Protein 2K50 (pdb70)

Secondary structure (DSSP, 8-state):
---TT----TTTPPTT-EEEEEEEEEEE-PPEE---TTSS--EEEEEEEEETTEEEEEEEETTGGGGGGT--TTSEEEEEEEEE---SSSS-EEEE-TT--EEEESS---

Organism: Methanothermobacter thermautotrophicus (strain ATCC 29096 / DSM 1053 / JCM 10044 / NBRC 100330 / Delta H) (NCBI:txid187420)

Sequence (110 aa):
MKPEHRMDTISKLEEGAETPVTGRVMKISSPRTFTTRKGREGKLANVIIADDTGELRAVFWTENIKLLKKFREGDVIRIKDVNIRGGFGGRKEAHLMPRSTVEVLDPLEHMKPEHRMDTISKLEEGAETPVTGRVMKISSPRTFTTRKGREGKLANVIIADDTGELRAVFWTENIKLLKKFREGDVIRIKDVNIRGGFGGRKEAHLMPRSTVEVLDPLEHMKPEHRMDTISKLEEGAETPVTGRVMKISSPRTFTTRKGREGKLANVIIADDTGELRAVFWTENIKLLKKFREGDVIRIKDVNIRGGFGGRKEAHLMPRSTVEVLDPLEHMKPEHRMDTISKLEEGAETPVTGRVMKISSPRTFTTRKGREGKLANVIIADDTGELRAVFWTENIKLLKKFREGDVIRIKDVNIRGGFGGRKEAHLMPRSTVEVLDPLEHMKPEHRMDTISKLEEGAETPVTGRVMKISSPRTFTTRKGREGKLANVIIADDTGELRAVFWTENIKLLKKFREGDVIRIKDVNIRGGFGGRKEAHLMPRSTVEVLDPLEHMKPEHRMDTISKLEEGAETPVTGRVMKISSPRTFTTRKGREGKLANVIIADDTGELRAVFWTENIKLLKKFREGDVIRIKDVNIRGGFGGRKEAHLMPRSTVEVLDPLEHMKPEHRMDTISKLEEGAETPVTGRVMKISSPRTFTTRKGREGKLANVIIADDTGELRAVFWTENIKLLKKFREGDVIRIKDVNIRGGFGGRKEAHLMPRSTVEVLDPLEHMKPEHRMDTISKLEEGAETPVTGRVMKISSPRTFTTRKGREGKLANVIIADDTGELRAVFWTENIKLLKKFREGDVIRIKDVNIRGGFGGRKEAHLMPRSTVEVLDPLEHMKPEHRMDTISKLEEGAETPVTGRVMKISSPRTFTTRKGREGKLANVIIADDTGELRAVFWTENIKLLKKFREGDVIRIKDVNIRGGFGGRKEAHLMPRSTVEVLDPLEHMKPEHRMDTISKLEEGAETPVTGRVMKISSPRTFTTRKGREGKLANVIIADDTGELRAVFWTENIKLLKKFREGDVIRIKDVNIRGGFGGRKEAHLMPRSTVEVLDPLEHMKPEHRMDTISKLEEGAETPVTGRVMKISSPRTFTTRKGREGKLANVIIADDTGELRAVFWTENIKLLKKFREGDVIRIKDVNIRGGFGGRKEAHLMPRSTVEVLDPLEHMKPEHRMDTISKLEEGAETPVTGRVMKISSPRTFTTRKGREGKLANVIIADDTGELRAVFWTENIKLLKKFREGDVIRIKDVNIRGGFGGRKEAHLMPRSTVEVLDPLEHMKPEHRMDTISKLEEGAETPVTGRVMKISSPRTFTTRKGREGKLANVIIADDTGELRAVFWTENIKLLKKFREGDVIRIKDVNIRGGFGGRKEAHLMPRSTVEVLDPLEHMKPEHRMDTISKLEEGAETPVTGRVMKISSPRTFTTRKGREGKLANVIIADDTGELRAVFWTENIKLLKKFREGDVIRIKDVNIRGGFGGRKEAHLMPRSTVEVLDPLEHMKPEHRMDTISKLEEGAETPVTGRVMKISSPRTFTTRKGREGKLANVIIADDTGELRAVFWTENIKLLKKFREGDVIRIKDVNIRGGFGGRKEAHLMPRSTVEVLDPLEHMKPEHRMDTISKLEEGAETPVTGRVMKISSPRTFTTRKGREGKLANVIIADDTGELRAVFWTENIKLLKKFREGDVIRIKDVNIRGGFGGRKEAHLMPRSTVEVLDPLEHMKPEHRMDTISKLEEGAETPVTGRVMKISSPRTFTTRKGREGKLANVIIADDTGELRAVFWTENIKLLKKFREGDVIRIKDVNIRGGFGGRKEAHLMPRSTVEVLDPLEHMKPEHRMDTISKLEEGAETPVTGRVMKISSPRTFTTRKGREGKLANVIIADDTGELRAVFWTENIKLLKKFREGDVIRIKDVNIRGGFGGRKEAHLMPRSTVEVLDPLEHMKPEHRMDTISKLEEGAETPVTGRVMKISSPRTFTTRKGREGKLANVIIADDTGELRAVFWTENIKLLKKFREGDVIRIKDVNIRGGFGGRKEAHLMPRSTVEVLDPLEHMKPEHRMDTISKLEEGAETPVTGRVMKISSPRTFTTRKGREGKLANVIIADDTGELRAVFWTENIKLLKKFREGDVIRIKDVNIRGGFGGRKEAHLMPRSTVEVLDPLEH

Foldseek 3Di:
DPPDDQPDEPLRDDAPDKWKYWFWFAAWFDKAWDDDDPPDGKIKTWTWGADPNGIATEIQIPLQVVQCVPDDRTFIKIWGTWHWRQPPPPHTYTYHDNPTHMDGDPVDDD

Solvent-accessible surface area: 7639 Å² total; per-residue (Å²): 247,82,96,180,185,120,138,19,59,10,69,126,8,92,130,75,11,126,14,58,5,52,4,145,4,91,100,50,55,97,45,171,86,68,145,34,237,170,74,133,115,0,48,36,0,38,0,34,0,31,55,150,56,26,49,1,114,0,5,0,80,38,53,0,34,119,15,37,177,117,10,175,89,60,31,20,0,78,0,114,43,0,36,0,131,31,65,144,78,61,141,38,36,0,30,8,46,91,205,3,85,9,60,58,16,95,106,106,98,206

B-factor: mean 39.1, std 17.91, range [0.01, 75.53]

Structure (mmCIF, N/CA/C/O backbone):
data_2K50
#
_entry.id   2K50
#
loop_
_atom_site.group_PDB
_atom_site.id
_atom_site.type_symbol
_atom_site.label_atom_id
_atom_site.label_alt_id
_atom_site.label_comp_id
_atom_site.label_asym_id
_atom_site.label_entity_id
_atom_site.label_seq_id
_atom_site.pdbx_PDB_ins_code
_atom_site.Cartn_x
_atom_site.Cartn_y
_atom_site.Cartn_z
_atom_site.occupancy
_atom_site.B_iso_or_equiv
_atom_site.auth_seq_id
_atom_site.auth_comp_id
_atom_site.auth_asym_id
_atom_site.auth_atom_id
_atom_site.pdbx_PDB_model_num
ATOM 1 N N . MET A 1 1 ? 11.038 -12.164 18.399 1.00 2.22 1 MET A N 1
ATOM 2 C CA . MET A 1 1 ? 10.100 -11.199 17.755 1.00 20.30 1 MET A CA 1
ATOM 3 C C . MET A 1 1 ? 9.680 -10.086 18.729 1.00 4.14 1 MET A C 1
ATOM 4 O O . MET A 1 1 ? 9.543 -10.320 19.930 1.00 74.04 1 MET A O 1
ATOM 20 N N . LYS A 1 2 ? 9.488 -8.873 18.214 1.00 14.13 2 LYS A N 1
ATOM 21 C CA . LYS A 1 2 ? 8.925 -7.781 19.020 1.00 61.53 2 LYS A CA 1
ATOM 22 C C . LYS A 1 2 ? 7.393 -7.939 19.153 1.00 73.44 2 LYS A C 1
ATOM 23 O O . LYS A 1 2 ? 6.733 -8.420 18.231 1.00 41.13 2 LYS A O 1
ATOM 42 N N . PRO A 1 3 ? 6.814 -7.545 20.311 1.00 42.54 3 PRO A N 1
ATOM 43 C CA . PRO A 1 3 ? 5.387 -7.792 20.636 1.00 23.42 3 PRO A CA 1
ATOM 44 C C . PRO A 1 3 ? 4.388 -7.327 19.556 1.00 72.34 3 PRO A C 1
ATOM 45 O O . PRO A 1 3 ? 4.539 -6.259 18.962 1.00 44.04 3 PRO A O 1
ATOM 56 N N . GLU A 1 4 ? 3.340 -8.133 19.347 1.00 72.33 4 GLU A N 1
ATOM 57 C CA . GLU A 1 4 ? 2.289 -7.843 18.354 1.00 24.21 4 GLU A CA 1
ATOM 58 C C . GLU A 1 4 ? 1.607 -6.490 18.614 1.00 1.13 4 GLU A C 1
ATOM 59 O O . GLU A 1 4 ? 1.183 -5.805 17.682 1.00 32.22 4 GLU A O 1
ATOM 71 N N . HIS A 1 5 ? 1.498 -6.114 19.887 1.00 63.11 5 HIS A N 1
ATOM 72 C CA . HIS A 1 5 ? 0.846 -4.854 20.274 1.00 43.42 5 HIS A CA 1
ATOM 73 C C . HIS A 1 5 ? 1.685 -3.619 19.898 1.00 61.43 5 HIS A C 1
ATOM 74 O O . HIS A 1 5 ? 1.243 -2.483 20.086 1.00 11.01 5 HIS A O 1
ATOM 89 N N . ARG A 1 6 ? 2.895 -3.833 19.390 1.00 2.11 6 ARG A N 1
ATOM 90 C CA . ARG A 1 6 ? 3.754 -2.724 18.967 1.00 44.12 6 ARG A CA 1
ATOM 91 C C . ARG A 1 6 ? 3.492 -2.336 17.503 1.00 52.52 6 ARG A C 1
ATOM 92 O O . ARG A 1 6 ? 3.701 -3.132 16.589 1.00 74.22 6 ARG A O 1
ATOM 113 N N . MET A 1 7 ? 3.031 -1.106 17.292 1.00 35.30 7 MET A N 1
ATOM 114 C CA . MET A 1 7 ? 2.780 -0.590 15.940 1.00 42.33 7 MET A CA 1
ATOM 115 C C . MET A 1 7 ? 3.786 0.517 15.578 1.00 20.44 7 MET A C 1
ATOM 116 O O . MET A 1 7 ? 3.683 1.655 16.046 1.00 0.33 7 MET A O 1
ATOM 130 N N . ASP A 1 8 ? 4.778 0.161 14.765 1.00 20.01 8 ASP A N 1
ATOM 131 C CA . ASP A 1 8 ? 5.832 1.095 14.356 1.00 11.13 8 ASP A CA 1
ATOM 132 C C . ASP A 1 8 ? 5.354 2.078 13.273 1.00 55.11 8 ASP A C 1
ATOM 133 O O . ASP A 1 8 ? 4.461 1.774 12.482 1.00 31.24 8 ASP A O 1
ATOM 142 N N . THR A 1 9 ? 5.959 3.264 13.254 1.00 71.22 9 THR A N 1
ATOM 143 C CA . THR A 1 9 ? 5.654 4.287 12.242 1.00 41.31 9 THR A CA 1
ATOM 144 C C . THR A 1 9 ? 6.540 4.110 11.002 1.00 3.22 9 THR A C 1
ATOM 145 O O . THR A 1 9 ? 7.479 3.315 11.018 1.00 74.40 9 THR A O 1
ATOM 156 N N . ILE A 1 10 ? 6.262 4.869 9.936 1.00 61.24 10 ILE A N 1
ATOM 157 C CA . ILE A 1 10 ? 7.000 4.729 8.668 1.00 73.30 10 ILE A CA 1
ATOM 158 C C . ILE A 1 10 ? 8.529 4.806 8.863 1.00 61.42 10 ILE A C 1
ATOM 159 O O . ILE A 1 10 ? 9.282 4.022 8.272 1.00 61.44 10 ILE A O 1
ATOM 175 N N . SER A 1 11 ? 8.988 5.731 9.705 1.00 43.13 11 SER A N 1
ATOM 176 C CA . SER A 1 11 ? 10.427 5.850 10.005 1.00 40.23 11 SER A CA 1
ATOM 177 C C . SER A 1 11 ? 10.940 4.652 10.822 1.00 21.23 11 SER A C 1
ATOM 178 O O . SER A 1 11 ? 12.114 4.289 10.744 1.00 61.52 11 SER A O 1
ATOM 186 N N . LYS A 1 12 ? 10.054 4.033 11.599 1.00 61.44 12 LYS A N 1
ATOM 187 C CA . LYS A 1 12 ? 10.433 2.915 12.478 1.00 65.21 12 LYS A CA 1
ATOM 188 C C . LYS A 1 12 ? 10.171 1.541 11.830 1.00 25.13 12 LYS A C 1
ATOM 189 O O . LYS A 1 12 ? 10.585 0.513 12.367 1.00 51.21 12 LYS A O 1
ATOM 208 N N . LEU A 1 13 ? 9.479 1.524 10.686 1.00 11.14 13 LEU A N 1
ATOM 209 C CA . LEU A 1 13 ? 9.180 0.269 9.975 1.00 52.31 13 LEU A CA 1
ATOM 210 C C . LEU A 1 13 ? 10.450 -0.550 9.691 1.00 54.22 13 LEU A C 1
ATOM 211 O O . LEU A 1 13 ? 11.395 -0.066 9.066 1.00 23.42 13 LEU A O 1
ATOM 227 N N . GLU A 1 14 ? 10.451 -1.792 10.157 1.00 21.41 14 GLU A N 1
ATOM 228 C CA . GLU A 1 14 ? 11.593 -2.696 10.003 1.00 22.12 14 GLU A CA 1
ATOM 229 C C . GLU A 1 14 ? 11.503 -3.496 8.691 1.00 62.21 14 GLU A C 1
ATOM 230 O O . GLU A 1 14 ? 10.452 -4.050 8.363 1.00 3.52 14 GLU A O 1
ATOM 242 N N . GLU A 1 15 ? 12.605 -3.559 7.943 1.00 75.52 15 GLU A N 1
ATOM 243 C CA . GLU A 1 15 ? 12.643 -4.342 6.700 1.00 51.33 15 GLU A CA 1
ATOM 244 C C . GLU A 1 15 ? 12.587 -5.854 6.994 1.00 12.04 15 GLU A C 1
ATOM 245 O O . GLU A 1 15 ? 13.272 -6.354 7.890 1.00 34.44 15 GLU A O 1
ATOM 257 N N . GLY A 1 16 ? 11.763 -6.576 6.236 1.00 25.03 16 GLY A N 1
ATOM 258 C CA . GLY A 1 16 ? 11.546 -7.998 6.489 1.00 0.33 16 GLY A CA 1
ATOM 259 C C . GLY A 1 16 ? 10.506 -8.257 7.579 1.00 42.44 16 GLY A C 1
ATOM 260 O O . GLY A 1 16 ? 10.248 -9.409 7.946 1.00 62.20 16 GLY A O 1
ATOM 264 N N . ALA A 1 17 ? 9.911 -7.186 8.103 1.00 61.33 17 ALA A N 1
ATOM 265 C CA . ALA A 1 17 ? 8.898 -7.293 9.157 1.00 11.44 17 ALA A CA 1
ATOM 266 C C . ALA A 1 17 ? 7.470 -7.308 8.592 1.00 70.14 17 ALA A C 1
ATOM 267 O O . ALA A 1 17 ? 7.201 -6.765 7.517 1.00 50.12 17 ALA A O 1
ATOM 274 N N . GLU A 1 18 ? 6.554 -7.925 9.336 1.00 74.42 18 GLU A N 1
ATOM 275 C CA . GLU A 1 18 ? 5.137 -7.959 8.965 1.00 71.31 18 GLU A CA 1
ATOM 276 C C . GLU A 1 18 ? 4.317 -7.098 9.942 1.00 40.44 18 GLU A C 1
ATOM 277 O O . GLU A 1 18 ? 4.156 -7.453 11.110 1.00 33.44 18 GLU A O 1
ATOM 289 N N . THR A 1 19 ? 3.826 -5.958 9.463 1.00 33.40 19 THR A N 1
ATOM 290 C CA . THR A 1 19 ? 3.116 -4.990 10.320 1.00 40.22 19 THR A CA 1
ATOM 291 C C . THR A 1 19 ? 2.091 -4.175 9.521 1.00 33.31 19 THR A C 1
ATOM 292 O O . THR A 1 19 ? 2.246 -3.997 8.317 1.00 35.50 19 THR A O 1
ATOM 303 N N . PRO A 1 20 ? 1.013 -3.689 10.168 1.00 4.32 20 PRO A N 1
ATOM 304 C CA . PRO A 1 20 ? 0.084 -2.731 9.540 1.00 54.41 20 PRO A CA 1
ATOM 305 C C . PRO A 1 20 ? 0.682 -1.309 9.454 1.00 11.31 20 PRO A C 1
ATOM 306 O O . PRO A 1 20 ? 1.488 -0.912 10.298 1.00 21.14 20 PRO A O 1
ATOM 317 N N . VAL A 1 21 ? 0.288 -0.547 8.429 1.00 53.42 21 VAL A N 1
ATOM 318 C CA . VAL A 1 21 ? 0.805 0.816 8.221 1.00 63.11 21 VAL A CA 1
ATOM 319 C C . VAL A 1 21 ? -0.330 1.849 8.076 1.00 3.34 21 VAL A C 1
ATOM 320 O O . VAL A 1 21 ? -1.460 1.504 7.730 1.00 31.24 21 VAL A O 1
ATOM 333 N N . THR A 1 22 ? -0.017 3.120 8.337 1.00 74.31 22 THR A N 1
ATOM 334 C CA . THR A 1 22 ? -1.009 4.208 8.245 1.00 72.41 22 THR A CA 1
ATOM 335 C C . THR A 1 22 ? -0.386 5.477 7.649 1.00 21.12 22 THR A C 1
ATOM 336 O O . THR A 1 22 ? 0.759 5.811 7.953 1.00 13.12 22 THR A O 1
ATOM 347 N N . GLY A 1 23 ? -1.142 6.183 6.807 1.00 72.31 23 GLY A N 1
ATOM 348 C CA . GLY A 1 23 ? -0.646 7.426 6.220 1.00 5.14 23 GLY A CA 1
ATOM 349 C C . GLY A 1 23 ? -1.666 8.138 5.332 1.00 5.21 23 GLY A C 1
ATOM 350 O O . GLY A 1 23 ? -2.705 7.573 4.976 1.00 2.23 23 GLY A O 1
ATOM 354 N N . ARG A 1 24 ? -1.372 9.389 4.981 1.00 61.13 24 ARG A N 1
ATOM 355 C CA . ARG A 1 24 ? -2.230 10.170 4.080 1.00 12.54 24 ARG A CA 1
ATOM 356 C C . ARG A 1 24 ? -1.848 9.935 2.611 1.00 14.32 24 ARG A C 1
ATOM 357 O O . ARG A 1 24 ? -0.698 10.134 2.222 1.00 25.01 24 ARG A O 1
ATOM 378 N N . VAL A 1 25 ? -2.816 9.517 1.799 1.00 22.33 25 VAL A N 1
ATOM 379 C CA . VAL A 1 25 ? -2.567 9.231 0.383 1.00 0.41 25 VAL A CA 1
ATOM 380 C C . VAL A 1 25 ? -2.245 10.510 -0.404 1.00 61.31 25 VAL A C 1
ATOM 381 O O . VAL A 1 25 ? -3.127 11.328 -0.665 1.00 51.20 25 VAL A O 1
ATOM 394 N N . MET A 1 26 ? -0.981 10.675 -0.779 1.00 31.24 26 MET A N 1
ATOM 395 C CA . MET A 1 26 ? -0.565 11.826 -1.582 1.00 72.22 26 MET A CA 1
ATOM 396 C C . MET A 1 26 ? -0.712 11.534 -3.082 1.00 33.00 26 MET A C 1
ATOM 397 O O . MET A 1 26 ? -1.337 12.303 -3.814 1.00 13.22 26 MET A O 1
ATOM 411 N N . LYS A 1 27 ? -0.133 10.418 -3.536 1.00 73.43 27 LYS A N 1
ATOM 412 C CA . LYS A 1 27 ? -0.160 10.053 -4.961 1.00 4.21 27 LYS A CA 1
ATOM 413 C C . LYS A 1 27 ? -0.560 8.583 -5.164 1.00 13.43 27 LYS A C 1
ATOM 414 O O . LYS A 1 27 ? -0.190 7.714 -4.378 1.00 30.15 27 LYS A O 1
ATOM 433 N N . ILE A 1 28 ? -1.314 8.322 -6.228 1.00 45.20 28 ILE A N 1
ATOM 434 C CA . ILE A 1 28 ? -1.708 6.959 -6.610 1.00 34.53 28 ILE A CA 1
ATOM 435 C C . ILE A 1 28 ? -1.257 6.645 -8.046 1.00 51.24 28 ILE A C 1
ATOM 436 O O . ILE A 1 28 ? -1.495 7.431 -8.965 1.00 21.31 28 ILE A O 1
ATOM 452 N N . SER A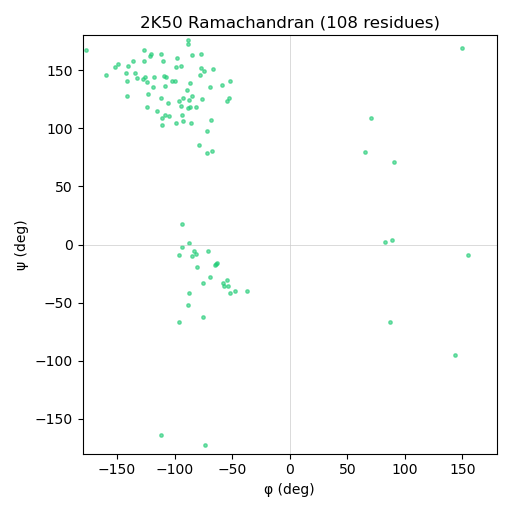 1 29 ? -0.590 5.509 -8.234 1.00 11.21 29 SER A N 1
ATOM 453 C CA . SER A 1 29 ? -0.164 5.072 -9.573 1.00 31.14 29 SER A CA 1
ATOM 454 C C . SER A 1 29 ? -0.974 3.864 -10.047 1.00 24.02 29 SER A C 1
ATOM 455 O O . SER A 1 29 ? -1.345 3.001 -9.249 1.00 1.11 29 SER A O 1
ATOM 463 N N . SER A 1 30 ? -1.238 3.805 -11.349 1.00 54.42 30 SER A N 1
ATOM 464 C CA . SER A 1 30 ? -2.022 2.711 -11.937 1.00 52.35 30 SER A CA 1
ATOM 465 C C . SER A 1 30 ? -1.286 1.365 -11.838 1.00 74.42 30 SER A C 1
ATOM 466 O O . SER A 1 30 ? -0.054 1.315 -11.823 1.00 53.11 30 SER A O 1
ATOM 474 N N . PRO A 1 31 ? -2.039 0.250 -11.768 1.00 53.31 31 PRO A N 1
ATOM 475 C CA . PRO A 1 31 ? -1.463 -1.104 -11.669 1.00 72.41 31 PRO A CA 1
ATOM 476 C C . PRO A 1 31 ? -0.542 -1.478 -12.847 1.00 5.24 31 PRO A C 1
ATOM 477 O O . PRO A 1 31 ? -0.844 -1.207 -14.011 1.00 5.34 31 PRO A O 1
ATOM 488 N N . ARG A 1 32 ? 0.585 -2.105 -12.522 1.00 13.13 32 ARG A N 1
ATOM 489 C CA . ARG A 1 32 ? 1.502 -2.655 -13.522 1.00 4.41 32 ARG A CA 1
ATOM 490 C C . ARG A 1 32 ? 1.187 -4.141 -13.753 1.00 4.45 32 ARG A C 1
ATOM 491 O O . ARG A 1 32 ? 1.278 -4.952 -12.829 1.00 41.41 32 ARG A O 1
ATOM 512 N N . THR A 1 33 ? 0.820 -4.492 -14.981 1.00 22.21 33 THR A N 1
ATOM 513 C CA . THR A 1 33 ? 0.359 -5.853 -15.293 1.00 73.42 33 THR A CA 1
ATOM 514 C C . THR A 1 33 ? 1.524 -6.803 -15.625 1.00 71.44 33 THR A C 1
ATOM 515 O O . THR A 1 33 ? 2.464 -6.434 -16.337 1.00 21.14 33 THR A O 1
ATOM 526 N N . PHE A 1 34 ? 1.445 -8.033 -15.114 1.00 44.21 34 PHE A N 1
ATOM 527 C CA . PHE A 1 34 ? 2.448 -9.072 -15.385 1.00 40.20 34 PHE A CA 1
ATOM 528 C C . PHE A 1 34 ? 1.777 -10.447 -15.569 1.00 12.00 34 PHE A C 1
ATOM 529 O O . PHE A 1 34 ? 0.700 -10.701 -15.028 1.00 2.21 34 PHE A O 1
ATOM 546 N N . THR A 1 35 ? 2.426 -11.338 -16.317 1.00 22.31 35 THR A N 1
ATOM 547 C CA . THR A 1 35 ? 1.857 -12.663 -16.598 1.00 20.42 35 THR A CA 1
ATOM 548 C C . THR A 1 35 ? 2.183 -13.668 -15.482 1.00 23.22 35 THR A C 1
ATOM 549 O O . THR A 1 35 ? 3.314 -14.154 -15.376 1.00 1.02 35 THR A O 1
ATOM 560 N N . THR A 1 36 ? 1.187 -13.974 -14.649 1.00 63.15 36 THR A N 1
ATOM 561 C CA . THR A 1 36 ? 1.346 -14.961 -13.567 1.00 74.32 36 THR A CA 1
ATOM 562 C C . THR A 1 36 ? 0.788 -16.333 -13.962 1.00 10.21 36 THR A C 1
ATOM 563 O O . THR A 1 36 ? -0.134 -16.437 -14.774 1.00 11.32 36 THR A O 1
ATOM 574 N N . ARG A 1 37 ? 1.338 -17.384 -13.361 1.00 43.10 37 ARG A N 1
ATOM 575 C CA . ARG A 1 37 ? 0.935 -18.759 -13.673 1.00 42.51 37 ARG A CA 1
ATOM 576 C C . ARG A 1 37 ? -0.353 -19.163 -12.925 1.00 15.25 37 ARG A C 1
ATOM 577 O O . ARG A 1 37 ? -0.936 -20.216 -13.192 1.00 24.34 37 ARG A O 1
ATOM 598 N N . LYS A 1 38 ? -0.806 -18.307 -12.003 1.00 30.23 38 LYS A N 1
ATOM 599 C CA . LYS A 1 38 ? -2.081 -18.525 -11.294 1.00 5.12 38 LYS A CA 1
ATOM 600 C C . LYS A 1 38 ? -3.288 -18.491 -12.257 1.00 3.03 38 LYS A C 1
ATOM 601 O O . LYS A 1 38 ? -4.383 -18.938 -11.908 1.00 33.11 38 LYS A O 1
ATOM 620 N N . GLY A 1 39 ? -3.082 -17.952 -13.460 1.00 61.35 39 GLY A N 1
ATOM 621 C CA . GLY A 1 39 ? -4.170 -17.825 -14.432 1.00 45.32 39 GLY A CA 1
ATOM 622 C C . GLY A 1 39 ? -4.938 -16.513 -14.294 1.00 45.01 39 GLY A C 1
ATOM 623 O O . GLY A 1 39 ? -5.926 -16.278 -14.992 1.00 44.12 39 GLY A O 1
ATOM 627 N N . ARG A 1 40 ? -4.475 -15.655 -13.390 1.00 64.05 40 ARG A N 1
ATOM 628 C CA . ARG A 1 40 ? -5.109 -14.355 -13.146 1.00 63.40 40 ARG A CA 1
ATOM 629 C C . ARG A 1 40 ? -4.376 -13.242 -13.911 1.00 72.21 40 ARG A C 1
ATOM 630 O O . ARG A 1 40 ? -3.230 -13.423 -14.330 1.00 13.02 40 ARG A O 1
ATOM 651 N N . GLU A 1 41 ? -5.042 -12.105 -14.109 1.00 21.52 41 GLU A N 1
ATOM 652 C CA . GLU A 1 41 ? -4.479 -10.999 -14.901 1.00 10.43 41 GLU A CA 1
ATOM 653 C C . GLU A 1 41 ? -3.122 -10.511 -14.351 1.00 2.51 41 GLU A C 1
ATOM 654 O O . GLU A 1 41 ? -2.245 -10.128 -15.124 1.00 4.12 41 GLU A O 1
ATOM 666 N N . GLY A 1 42 ? -2.959 -10.527 -13.023 1.00 24.25 42 GLY A N 1
ATOM 667 C CA . GLY A 1 42 ? -1.662 -10.214 -12.410 1.00 61.12 42 GLY A CA 1
ATOM 668 C C . GLY A 1 42 ? -1.267 -8.739 -12.509 1.00 62.31 42 GLY A C 1
ATOM 669 O O . GLY A 1 42 ? -0.919 -8.254 -13.582 1.00 4.23 42 GLY A O 1
ATOM 673 N N . LYS A 1 43 ? -1.297 -8.028 -11.380 1.00 33.22 43 LYS A N 1
ATOM 674 C CA . LYS A 1 43 ? -0.972 -6.592 -11.342 1.00 1.12 43 LYS A CA 1
ATOM 675 C C . LYS A 1 43 ? -0.352 -6.171 -10.002 1.00 2.14 43 LYS A C 1
ATOM 676 O O . LYS A 1 43 ? -0.555 -6.823 -8.975 1.00 60.31 43 LYS A O 1
ATOM 695 N N . LEU A 1 44 ? 0.420 -5.085 -10.035 1.00 21.43 44 LEU A N 1
ATOM 696 C CA . LEU A 1 44 ? 0.971 -4.469 -8.822 1.00 30.41 44 LEU A CA 1
ATOM 697 C C . LEU A 1 44 ? 0.946 -2.934 -8.947 1.00 73.54 44 LEU A C 1
ATOM 698 O O . LEU A 1 44 ? 1.417 -2.377 -9.934 1.00 11.14 44 LEU A O 1
ATOM 714 N N . ALA A 1 45 ? 0.380 -2.250 -7.957 1.00 31.31 45 ALA A N 1
ATOM 715 C CA . ALA A 1 45 ? 0.229 -0.789 -8.017 1.00 40.55 45 ALA A CA 1
ATOM 716 C C . ALA A 1 45 ? 1.003 -0.088 -6.896 1.00 3.23 45 ALA A C 1
ATOM 717 O O . ALA A 1 45 ? 1.082 -0.589 -5.779 1.00 21.05 45 ALA A O 1
ATOM 724 N N . ASN A 1 46 ? 1.566 1.081 -7.198 1.00 74.51 46 ASN A N 1
ATOM 725 C CA . ASN A 1 46 ? 2.343 1.841 -6.212 1.00 33.10 46 ASN A CA 1
ATOM 726 C C . ASN A 1 46 ? 1.584 3.095 -5.740 1.00 62.41 46 ASN A C 1
ATOM 727 O O . ASN A 1 46 ? 1.378 4.036 -6.507 1.00 53.25 46 ASN A O 1
ATOM 738 N N . VAL A 1 47 ? 1.164 3.094 -4.477 1.00 2.31 47 VAL A N 1
ATOM 739 C CA . VAL A 1 47 ? 0.487 4.248 -3.871 1.00 34.13 47 VAL A CA 1
ATOM 740 C C . VAL A 1 47 ? 1.373 4.896 -2.795 1.00 53.45 47 VAL A C 1
ATOM 741 O O . VAL A 1 47 ? 1.838 4.226 -1.873 1.00 5.14 47 VAL A O 1
ATOM 754 N N . ILE A 1 48 ? 1.609 6.199 -2.919 1.00 53.20 48 ILE A N 1
ATOM 755 C CA . ILE A 1 48 ? 2.483 6.923 -1.989 1.00 4.45 48 ILE A CA 1
ATOM 756 C C . ILE A 1 48 ? 1.687 7.571 -0.844 1.00 32.04 48 ILE A C 1
ATOM 757 O O . ILE A 1 48 ? 0.920 8.517 -1.056 1.00 41.21 48 ILE A O 1
ATOM 773 N N . ILE A 1 49 ? 1.874 7.051 0.367 1.00 72.52 49 ILE A N 1
ATOM 774 C CA . ILE A 1 49 ? 1.245 7.616 1.567 1.00 64.33 49 ILE A CA 1
ATOM 775 C C . ILE A 1 49 ? 2.284 8.346 2.434 1.00 34.34 49 ILE A C 1
ATOM 776 O O . ILE A 1 49 ? 3.434 7.923 2.529 1.00 31.44 49 ILE A O 1
ATOM 792 N N . ALA A 1 50 ? 1.879 9.445 3.063 1.00 61.23 50 ALA A N 1
ATOM 793 C CA . ALA A 1 50 ? 2.804 10.257 3.862 1.00 12.42 50 ALA A CA 1
ATOM 794 C C . ALA A 1 50 ? 2.385 10.340 5.339 1.00 70.02 50 ALA A C 1
ATOM 795 O O . ALA A 1 50 ? 1.209 10.540 5.662 1.00 20.42 50 ALA A O 1
ATOM 802 N N . ASP A 1 51 ? 3.363 10.174 6.223 1.00 40.24 51 ASP A N 1
ATOM 803 C CA . ASP A 1 51 ? 3.169 10.324 7.668 1.00 72.14 51 ASP A CA 1
ATOM 804 C C . ASP A 1 51 ? 4.195 11.321 8.237 1.00 75.52 51 ASP A C 1
ATOM 805 O O . ASP A 1 51 ? 5.162 11.680 7.563 1.00 64.33 51 ASP A O 1
ATOM 814 N N . ASP A 1 52 ? 3.982 11.763 9.474 1.00 41.23 52 ASP A N 1
ATOM 815 C CA . ASP A 1 52 ? 4.884 12.718 10.129 1.00 44.31 52 ASP A CA 1
ATOM 816 C C . ASP A 1 52 ? 6.343 12.218 10.131 1.00 64.43 52 ASP A C 1
ATOM 817 O O . ASP A 1 52 ? 7.284 13.012 10.074 1.00 5.45 52 ASP A O 1
ATOM 826 N N . THR A 1 53 ? 6.525 10.899 10.175 1.00 21.54 53 THR A N 1
ATOM 827 C CA . THR A 1 53 ? 7.869 10.309 10.275 1.00 40.41 53 THR A CA 1
ATOM 828 C C . THR A 1 53 ? 8.478 9.942 8.908 1.00 63.03 53 THR A C 1
ATOM 829 O O . THR A 1 53 ? 9.617 9.478 8.849 1.00 2.03 53 THR A O 1
ATOM 840 N N . GLY A 1 54 ? 7.744 10.151 7.812 1.00 24.33 54 GLY A N 1
ATOM 841 C CA . GLY A 1 54 ? 8.270 9.780 6.493 1.00 14.34 54 GLY A CA 1
ATOM 842 C C . GLY A 1 54 ? 7.197 9.368 5.484 1.00 72.21 54 GLY A C 1
ATOM 843 O O . GLY A 1 54 ? 6.033 9.186 5.839 1.00 75.00 54 GLY A O 1
ATOM 847 N N . GLU A 1 55 ? 7.594 9.236 4.216 1.00 31.33 55 GLU A N 1
ATOM 848 C CA . GLU A 1 55 ? 6.690 8.792 3.143 1.00 63.44 55 GLU A CA 1
ATOM 849 C C . GLU A 1 55 ? 6.941 7.311 2.789 1.00 54.33 55 GLU A C 1
ATOM 850 O O . GLU A 1 55 ? 8.086 6.858 2.746 1.00 41.24 55 GLU A O 1
ATOM 862 N N . LEU A 1 56 ? 5.868 6.564 2.525 1.00 4.23 56 LEU A N 1
ATOM 863 C CA . LEU A 1 56 ? 5.966 5.120 2.261 1.00 43.25 56 LEU A CA 1
ATOM 864 C C . LEU A 1 56 ? 5.310 4.735 0.920 1.00 21.14 56 LEU A C 1
ATOM 865 O O . LEU A 1 56 ? 4.291 5.304 0.523 1.00 4.23 56 LEU A O 1
ATOM 881 N N . ARG A 1 57 ? 5.903 3.759 0.232 1.00 31.24 57 ARG A N 1
ATOM 882 C CA . ARG A 1 57 ? 5.359 3.241 -1.031 1.00 74.12 57 ARG A CA 1
ATOM 883 C C . ARG A 1 57 ? 4.557 1.943 -0.810 1.00 2.11 57 ARG A C 1
ATOM 884 O O . ARG A 1 57 ? 5.129 0.879 -0.589 1.00 73.53 57 ARG A O 1
ATOM 905 N N . ALA A 1 58 ? 3.233 2.040 -0.864 1.00 73.24 58 ALA A N 1
ATOM 906 C CA . ALA A 1 58 ? 2.358 0.869 -0.708 1.00 64.10 58 ALA A CA 1
ATOM 907 C C . ALA A 1 58 ? 2.157 0.132 -2.045 1.00 63.23 58 ALA A C 1
ATOM 908 O O . ALA A 1 58 ? 1.784 0.738 -3.048 1.00 21.25 58 ALA A O 1
ATOM 915 N N . VAL A 1 59 ? 2.404 -1.178 -2.050 1.00 72.04 59 VAL A N 1
ATOM 916 C CA . VAL A 1 59 ? 2.286 -1.994 -3.265 1.00 71.42 59 VAL A CA 1
ATOM 917 C C . VAL A 1 59 ? 1.017 -2.866 -3.244 1.00 4.54 59 VAL A C 1
ATOM 918 O O . VAL A 1 59 ? 0.913 -3.821 -2.467 1.00 61.34 59 VAL A O 1
ATOM 931 N N . PHE A 1 60 ? 0.056 -2.530 -4.105 1.00 1.34 60 PHE A N 1
ATOM 932 C CA . PHE A 1 60 ? -1.203 -3.277 -4.209 1.00 61.41 60 PHE A CA 1
ATOM 933 C C . PHE A 1 60 ? -1.121 -4.368 -5.288 1.00 43.25 60 PHE A C 1
ATOM 934 O O . PHE A 1 60 ? -1.134 -4.080 -6.484 1.00 12.45 60 PHE A O 1
ATOM 951 N N . TRP A 1 61 ? -1.029 -5.616 -4.844 1.00 63.04 61 TRP A N 1
ATOM 952 C CA . TRP A 1 61 ? -0.981 -6.780 -5.737 1.00 73.03 61 TRP A CA 1
ATOM 953 C C . TRP A 1 61 ? -2.371 -7.134 -6.300 1.00 33.41 61 TRP A C 1
ATOM 954 O O . TRP A 1 61 ? -3.387 -6.650 -5.808 1.00 42.11 61 TRP A O 1
ATOM 975 N N . THR A 1 62 ? -2.391 -7.951 -7.361 1.00 50.11 62 THR A N 1
ATOM 976 C CA . THR A 1 62 ? -3.627 -8.311 -8.101 1.00 43.35 62 THR A CA 1
ATOM 977 C C . THR A 1 62 ? -4.871 -8.482 -7.206 1.00 23.44 62 THR A C 1
ATOM 978 O O . THR A 1 62 ? -5.966 -8.060 -7.579 1.00 21.12 62 THR A O 1
ATOM 989 N N . GLU A 1 63 ? -4.713 -9.083 -6.030 1.00 21.12 63 GLU A N 1
ATOM 990 C CA . GLU A 1 63 ? -5.848 -9.275 -5.115 1.00 21.42 63 GLU A CA 1
ATOM 991 C C . GLU A 1 63 ? -6.241 -7.969 -4.403 1.00 1.54 63 GLU A C 1
ATOM 992 O O . GLU A 1 63 ? -7.416 -7.730 -4.122 1.00 34.02 63 GLU A O 1
ATOM 1004 N N . ASN A 1 64 ? -5.258 -7.122 -4.124 1.00 54.33 64 ASN A N 1
ATOM 1005 C CA . ASN A 1 64 ? -5.500 -5.841 -3.452 1.00 2.33 64 ASN A CA 1
ATOM 1006 C C . ASN A 1 64 ? -5.901 -4.731 -4.440 1.00 1.23 64 ASN A C 1
ATOM 1007 O O . ASN A 1 64 ? -6.314 -3.650 -4.027 1.00 25.12 64 ASN A O 1
ATOM 1018 N N . ILE A 1 65 ? -5.772 -4.997 -5.742 1.00 60.54 65 ILE A N 1
ATOM 1019 C CA . ILE A 1 65 ? -6.201 -4.040 -6.777 1.00 71.14 65 ILE A CA 1
ATOM 1020 C C . ILE A 1 65 ? -7.664 -3.604 -6.569 1.00 44.41 65 ILE A C 1
ATOM 1021 O O . ILE A 1 65 ? -8.021 -2.450 -6.805 1.00 13.43 65 ILE A O 1
ATOM 1037 N N . LYS A 1 66 ? -8.502 -4.531 -6.105 1.00 32.04 66 LYS A N 1
ATOM 1038 C CA . LYS A 1 66 ? -9.922 -4.243 -5.855 1.00 41.05 66 LYS A CA 1
ATOM 1039 C C . LYS A 1 66 ? -10.116 -3.183 -4.752 1.00 14.25 66 LYS A C 1
ATOM 1040 O O . LYS A 1 66 ? -11.200 -2.619 -4.606 1.00 63.03 66 LYS A O 1
ATOM 1059 N N . LEU A 1 67 ? -9.069 -2.929 -3.968 1.00 31.43 67 LEU A N 1
ATOM 1060 C CA . LEU A 1 67 ? -9.129 -1.929 -2.893 1.00 62.51 67 LEU A CA 1
ATOM 1061 C C . LEU A 1 67 ? -8.940 -0.501 -3.433 1.00 54.35 67 LEU A C 1
ATOM 1062 O O . LEU A 1 67 ? -9.316 0.474 -2.781 1.00 74.40 67 LEU A O 1
ATOM 1078 N N . LEU A 1 68 ? -8.369 -0.383 -4.633 1.00 45.53 68 LEU A N 1
ATOM 1079 C CA . LEU A 1 68 ? -8.097 0.930 -5.241 1.00 35.12 68 LEU A CA 1
ATOM 1080 C C . LEU A 1 68 ? -9.393 1.705 -5.549 1.00 55.33 68 LEU A C 1
ATOM 1081 O O . LEU A 1 68 ? -9.368 2.919 -5.753 1.00 31.20 68 LEU A O 1
ATOM 1097 N N . LYS A 1 69 ? -10.523 1.001 -5.579 1.00 72.13 69 LYS A N 1
ATOM 1098 C CA . LYS A 1 69 ? -11.825 1.635 -5.827 1.00 52.03 69 LYS A CA 1
ATOM 1099 C C . LYS A 1 69 ? -12.415 2.242 -4.539 1.00 64.31 69 LYS A C 1
ATOM 1100 O O . LYS A 1 69 ? -13.466 2.884 -4.571 1.00 50.41 69 LYS A O 1
ATOM 1119 N N . LYS A 1 70 ? -11.746 2.020 -3.404 1.00 13.22 70 LYS A N 1
ATOM 1120 C CA . LYS A 1 70 ? -12.266 2.442 -2.092 1.00 3.12 70 LYS A CA 1
ATOM 1121 C C . LYS A 1 70 ? -11.867 3.881 -1.718 1.00 12.24 70 LYS A C 1
ATOM 1122 O O . LYS A 1 70 ? -12.682 4.636 -1.186 1.00 31.54 70 LYS A O 1
ATOM 1141 N N . PHE A 1 71 ? -10.616 4.259 -1.985 1.00 45.22 71 PHE A N 1
ATOM 1142 C CA . PHE A 1 71 ? -10.104 5.577 -1.569 1.00 11.54 71 PHE A CA 1
ATOM 1143 C C . PHE A 1 71 ? -9.633 6.425 -2.760 1.00 21.31 71 PHE A C 1
ATOM 1144 O O . PHE A 1 71 ? -9.417 5.919 -3.863 1.00 64.20 71 PHE A O 1
ATOM 1161 N N . ARG A 1 72 ? -9.473 7.726 -2.522 1.00 42.22 72 ARG A N 1
ATOM 1162 C CA . ARG A 1 72 ? -9.053 8.673 -3.563 1.00 52.23 72 ARG A CA 1
ATOM 1163 C C . ARG A 1 72 ? -7.638 9.213 -3.299 1.00 2.23 72 ARG A C 1
ATOM 1164 O O . ARG A 1 72 ? -7.116 9.115 -2.185 1.00 40.41 72 ARG A O 1
ATOM 1185 N N . GLU A 1 73 ? -7.030 9.803 -4.327 1.00 23.21 73 GLU A N 1
ATOM 1186 C CA . GLU A 1 73 ? -5.703 10.410 -4.196 1.00 24.33 73 GLU A CA 1
ATOM 1187 C C . GLU A 1 73 ? -5.784 11.712 -3.373 1.00 30.52 73 GLU A C 1
ATOM 1188 O O . GLU A 1 73 ? -5.792 12.819 -3.921 1.00 53.34 73 GLU A O 1
ATOM 1200 N N . GLY A 1 74 ? -5.870 11.566 -2.051 1.00 55.03 74 GLY A N 1
ATOM 1201 C CA . GLY A 1 74 ? -6.047 12.720 -1.169 1.00 50.44 74 GLY A CA 1
ATOM 1202 C C . GLY A 1 74 ? -6.713 12.368 0.163 1.00 44.01 74 GLY A C 1
ATOM 1203 O O . GLY A 1 74 ? -6.804 13.211 1.061 1.00 13.51 74 GLY A O 1
ATOM 1207 N N . ASP A 1 75 ? -7.208 11.134 0.285 1.00 14.13 75 ASP A N 1
ATOM 1208 C CA . ASP A 1 75 ? -7.785 10.651 1.548 1.00 73.54 75 ASP A CA 1
ATOM 1209 C C . ASP A 1 75 ? -6.701 10.035 2.453 1.00 64.14 75 ASP A C 1
ATOM 1210 O O . ASP A 1 75 ? -5.538 9.926 2.069 1.00 23.43 75 ASP A O 1
ATOM 1219 N N . VAL A 1 76 ? -7.088 9.640 3.663 1.00 31.35 76 VAL A N 1
ATOM 1220 C CA . VAL A 1 76 ? -6.168 8.976 4.597 1.00 74.10 76 VAL A CA 1
ATOM 1221 C C . VAL A 1 76 ? -6.534 7.495 4.734 1.00 12.10 76 VAL A C 1
ATOM 1222 O O . VAL A 1 76 ? -7.710 7.161 4.844 1.00 51.43 76 VAL A O 1
ATOM 1235 N N . ILE A 1 77 ? -5.543 6.604 4.729 1.00 65.33 77 ILE A N 1
ATOM 1236 C CA . ILE A 1 77 ? -5.822 5.164 4.821 1.00 53.43 77 ILE A CA 1
ATOM 1237 C C . ILE A 1 77 ? -4.908 4.443 5.822 1.00 54.01 77 ILE A C 1
ATOM 1238 O O . ILE A 1 77 ? -3.749 4.814 6.022 1.00 43.51 77 ILE A O 1
ATOM 1254 N N . ARG A 1 78 ? -5.457 3.415 6.461 1.00 73.21 78 ARG A N 1
ATOM 1255 C CA . ARG A 1 78 ? -4.669 2.486 7.272 1.00 61.04 78 ARG A CA 1
ATOM 1256 C C . ARG A 1 78 ? -4.708 1.085 6.649 1.00 61.31 78 ARG A C 1
ATOM 1257 O O . ARG A 1 78 ? -5.766 0.458 6.568 1.00 53.34 78 ARG A O 1
ATOM 1278 N N . ILE A 1 79 ? -3.554 0.613 6.189 1.00 64.44 79 ILE A N 1
ATOM 1279 C CA . ILE A 1 79 ? -3.450 -0.690 5.529 1.00 15.21 79 ILE A CA 1
ATOM 1280 C C . ILE A 1 79 ? -3.005 -1.772 6.523 1.00 41.44 79 ILE A C 1
ATOM 1281 O O . ILE A 1 79 ? -1.957 -1.654 7.160 1.00 54.44 79 ILE A O 1
ATOM 1297 N N . LYS A 1 80 ? -3.797 -2.829 6.651 1.00 40.14 80 LYS A N 1
ATOM 1298 C CA . LYS A 1 80 ? -3.510 -3.887 7.619 1.00 12.41 80 LYS A CA 1
ATOM 1299 C C . LYS A 1 80 ? -2.839 -5.106 6.960 1.00 31.35 80 LYS A C 1
ATOM 1300 O O . LYS A 1 80 ? -3.192 -5.496 5.847 1.00 75.15 80 LYS A O 1
ATOM 1319 N N . ASP A 1 81 ? -1.866 -5.691 7.670 1.00 44.22 81 ASP A N 1
ATOM 1320 C CA . ASP A 1 81 ? -1.160 -6.908 7.228 1.00 21.44 81 ASP A CA 1
ATOM 1321 C C . ASP A 1 81 ? -0.315 -6.682 5.955 1.00 74.10 81 ASP A C 1
ATOM 1322 O O . ASP A 1 81 ? -0.733 -7.027 4.851 1.00 33.03 81 ASP A O 1
ATOM 1331 N N . VAL A 1 82 ? 0.875 -6.094 6.106 1.00 32.11 82 VAL A N 1
ATOM 1332 C CA . VAL A 1 82 ? 1.790 -5.900 4.967 1.00 1.51 82 VAL A CA 1
ATOM 1333 C C . VAL A 1 82 ? 3.242 -6.247 5.333 1.00 34.24 82 VAL A C 1
ATOM 1334 O O . VAL A 1 82 ? 3.623 -6.246 6.507 1.00 15.53 82 VAL A O 1
ATOM 1347 N N . ASN A 1 83 ? 4.045 -6.553 4.315 1.00 4.44 83 ASN A N 1
ATOM 1348 C CA . ASN A 1 83 ? 5.473 -6.848 4.500 1.00 54.02 83 ASN A CA 1
ATOM 1349 C C . ASN A 1 83 ? 6.350 -5.679 4.024 1.00 41.31 83 ASN A C 1
ATOM 1350 O O . ASN A 1 83 ? 6.293 -5.275 2.860 1.00 21.32 83 ASN A O 1
ATOM 1361 N N . ILE A 1 84 ? 7.162 -5.144 4.931 1.00 23.25 84 ILE A N 1
ATOM 1362 C CA . ILE A 1 84 ? 8.048 -4.020 4.616 1.00 53.33 84 ILE A CA 1
ATOM 1363 C C . ILE A 1 84 ? 9.334 -4.508 3.927 1.00 63.14 84 ILE A C 1
ATOM 1364 O O . ILE A 1 84 ? 10.094 -5.278 4.504 1.00 11.12 84 ILE A O 1
ATOM 1380 N N . ARG A 1 85 ? 9.577 -4.067 2.693 1.00 53.41 85 ARG A N 1
ATOM 1381 C CA . ARG A 1 85 ? 10.774 -4.494 1.950 1.00 12.53 85 ARG A CA 1
ATOM 1382 C C . ARG A 1 85 ? 11.922 -3.475 2.085 1.00 0.35 85 ARG A C 1
ATOM 1383 O O . ARG A 1 85 ? 12.961 -3.770 2.673 1.00 43.23 85 ARG A O 1
ATOM 1404 N N . GLY A 1 86 ? 11.730 -2.280 1.525 1.00 52.13 86 GLY A N 1
ATOM 1405 C CA . GLY A 1 86 ? 12.757 -1.241 1.598 1.00 64.43 86 GLY A CA 1
ATOM 1406 C C . GLY A 1 86 ? 13.730 -1.280 0.422 1.00 42.34 86 GLY A C 1
ATOM 1407 O O . GLY A 1 86 ? 14.902 -1.627 0.584 1.00 72.04 86 GLY A O 1
ATOM 1411 N N . GLY A 1 87 ? 13.251 -0.905 -0.763 1.00 23.21 87 GLY A N 1
ATOM 1412 C CA . GLY A 1 87 ? 14.072 -0.990 -1.971 1.00 14.33 87 GLY A CA 1
ATOM 1413 C C . GLY A 1 87 ? 14.815 0.299 -2.302 1.00 32.54 87 GLY A C 1
ATOM 1414 O O . GLY A 1 87 ? 15.280 0.479 -3.429 1.00 44.34 87 GLY A O 1
ATOM 1418 N N . PHE A 1 88 ? 14.931 1.194 -1.325 1.00 51.04 88 PHE A N 1
ATOM 1419 C CA . PHE A 1 88 ? 15.637 2.464 -1.521 1.00 10.23 88 PHE A CA 1
ATOM 1420 C C . PHE A 1 88 ? 16.070 3.081 -0.182 1.00 53.50 88 PHE A C 1
ATOM 1421 O O . PHE A 1 88 ? 15.375 2.949 0.830 1.00 42.23 88 PHE A O 1
ATOM 1438 N N . GLY A 1 89 ? 17.225 3.748 -0.186 1.00 33.02 89 GLY A N 1
ATOM 1439 C CA . GLY A 1 89 ? 17.712 4.440 1.003 1.00 70.22 89 GLY A CA 1
ATOM 1440 C C . GLY A 1 89 ? 16.846 5.636 1.390 1.00 13.01 89 GLY A C 1
ATOM 1441 O O . GLY A 1 89 ? 17.168 6.786 1.065 1.00 62.23 89 GLY A O 1
ATOM 1445 N N . GLY A 1 90 ? 15.737 5.364 2.070 1.00 40.22 90 GLY A N 1
ATOM 1446 C CA . GLY A 1 90 ? 14.821 6.421 2.486 1.00 22.14 90 GLY A CA 1
ATOM 1447 C C . GLY A 1 90 ? 13.360 5.990 2.426 1.00 11.01 90 GLY A C 1
ATOM 1448 O O . GLY A 1 90 ? 12.844 5.378 3.364 1.00 14.52 90 GLY A O 1
ATOM 1452 N N . ARG A 1 91 ? 12.691 6.303 1.319 1.00 70.54 91 ARG A N 1
ATOM 1453 C CA . ARG A 1 91 ? 11.289 5.915 1.127 1.00 23.44 91 ARG A CA 1
ATOM 1454 C C . ARG A 1 91 ? 11.150 4.399 0.889 1.00 4.33 91 ARG A C 1
ATOM 1455 O O . ARG A 1 91 ? 11.344 3.911 -0.225 1.00 72.40 91 ARG A O 1
ATOM 1476 N N . LYS A 1 92 ? 10.834 3.658 1.955 1.00 75.32 92 LYS A N 1
ATOM 1477 C CA . LYS A 1 92 ? 10.640 2.205 1.874 1.00 53.20 92 LYS A CA 1
ATOM 1478 C C . LYS A 1 92 ? 9.317 1.837 1.178 1.00 72.12 92 LYS A C 1
ATOM 1479 O O . LYS A 1 92 ? 8.600 2.698 0.666 1.00 43.21 92 LYS A O 1
ATOM 1498 N N . GLU A 1 93 ? 8.986 0.547 1.191 1.00 31.25 93 GLU A N 1
ATOM 1499 C CA . GLU A 1 93 ? 7.798 0.041 0.496 1.00 60.14 93 GLU A CA 1
ATOM 1500 C C . GLU A 1 93 ? 7.111 -1.071 1.307 1.00 42.31 93 GLU A C 1
ATOM 1501 O O . GLU A 1 93 ? 7.773 -1.840 2.010 1.00 15.44 93 GLU A O 1
ATOM 1513 N N . ALA A 1 94 ? 5.787 -1.148 1.206 1.00 53.24 94 ALA A N 1
ATOM 1514 C CA . ALA A 1 94 ? 4.999 -2.153 1.928 1.00 62.43 94 ALA A CA 1
ATOM 1515 C C . ALA A 1 94 ? 4.144 -2.987 0.964 1.00 43.15 94 ALA A C 1
ATOM 1516 O O . ALA A 1 94 ? 3.278 -2.454 0.274 1.00 42.51 94 ALA A O 1
ATOM 1523 N N . HIS A 1 95 ? 4.385 -4.294 0.922 1.00 73.20 95 HIS A N 1
ATOM 1524 C CA . HIS A 1 95 ? 3.652 -5.190 0.017 1.00 54.24 95 HIS A CA 1
ATOM 1525 C C . HIS A 1 95 ? 2.416 -5.801 0.694 1.00 32.31 95 HIS A C 1
ATOM 1526 O O . HIS A 1 95 ? 2.510 -6.408 1.765 1.00 4.45 95 HIS A O 1
ATOM 1540 N N . LEU A 1 96 ? 1.262 -5.640 0.048 1.00 32.45 96 LEU A N 1
ATOM 1541 C CA . LEU A 1 96 ? -0.019 -6.114 0.586 1.00 64.31 96 LEU A CA 1
ATOM 1542 C C . LEU A 1 96 ? -0.275 -7.595 0.261 1.00 70.12 96 LEU A C 1
ATOM 1543 O O . LEU A 1 96 ? 0.346 -8.176 -0.632 1.00 73.21 96 LEU A O 1
ATOM 1559 N N . MET A 1 97 ? -1.212 -8.192 0.994 1.00 4.01 97 MET A N 1
ATOM 1560 C CA . MET A 1 97 ? -1.574 -9.605 0.828 1.00 1.44 97 MET A CA 1
ATOM 1561 C C . MET A 1 97 ? -3.065 -9.746 0.475 1.00 15.32 97 MET A C 1
ATOM 1562 O O . MET A 1 97 ? -3.844 -8.821 0.694 1.00 63.13 97 MET A O 1
ATOM 1576 N N . PRO A 1 98 ? -3.494 -10.907 -0.062 1.00 50.34 98 PRO A N 1
ATOM 1577 C CA . PRO A 1 98 ? -4.910 -11.145 -0.403 1.00 31.22 98 PRO A CA 1
ATOM 1578 C C . PRO A 1 98 ? -5.894 -10.750 0.719 1.00 44.13 98 PRO A C 1
ATOM 1579 O O . PRO A 1 98 ? -6.953 -10.178 0.456 1.00 61.42 98 PRO A O 1
ATOM 1590 N N . ARG A 1 99 ? -5.523 -11.033 1.970 1.00 52.14 99 ARG A N 1
ATOM 1591 C CA . ARG A 1 99 ? -6.401 -10.774 3.124 1.00 31.22 99 ARG A CA 1
ATOM 1592 C C . ARG A 1 99 ? -6.238 -9.345 3.689 1.00 73.22 99 ARG A C 1
ATOM 1593 O O . ARG A 1 99 ? -6.887 -8.984 4.676 1.00 12.10 99 ARG A O 1
ATOM 1614 N N . SER A 1 100 ? -5.382 -8.539 3.066 1.00 3.44 100 SER A N 1
ATOM 1615 C CA . SER A 1 100 ? -5.119 -7.169 3.538 1.00 41.35 100 SER A CA 1
ATOM 1616 C C . SER A 1 100 ? -6.261 -6.214 3.165 1.00 4.22 100 SER A C 1
ATOM 1617 O O . SER A 1 100 ? -6.625 -6.095 1.992 1.00 33.45 100 SER A O 1
ATOM 1625 N N . THR A 1 101 ? -6.820 -5.537 4.165 1.00 32.30 101 THR A N 1
ATOM 1626 C CA . THR A 1 101 ? -7.886 -4.548 3.941 1.00 24.42 101 THR A CA 1
ATOM 1627 C C . THR A 1 101 ? -7.385 -3.121 4.200 1.00 12.05 101 THR A C 1
ATOM 1628 O O . THR A 1 101 ? -6.401 -2.915 4.914 1.00 42.11 101 THR A O 1
ATOM 1639 N N . VAL A 1 102 ? -8.070 -2.137 3.615 1.00 35.04 102 VAL A N 1
ATOM 1640 C CA . VAL A 1 102 ? -7.734 -0.719 3.818 1.00 24.42 102 VAL A CA 1
ATOM 1641 C C . VAL A 1 102 ? -8.949 0.070 4.338 1.00 21.41 102 VAL A C 1
ATOM 1642 O O . VAL A 1 102 ? -10.078 -0.148 3.899 1.00 65.24 102 VAL A O 1
ATOM 1655 N N . GLU A 1 103 ? -8.713 0.979 5.278 1.00 65.22 103 GLU A N 1
ATOM 1656 C CA . GLU A 1 103 ? -9.786 1.805 5.854 1.00 43.02 103 GLU A CA 1
ATOM 1657 C C . GLU A 1 103 ? -9.442 3.302 5.780 1.00 61.52 103 GLU A C 1
ATOM 1658 O O . GLU A 1 103 ? -8.288 3.690 5.961 1.00 1.44 103 GLU A O 1
ATOM 1670 N N . VAL A 1 104 ? -10.450 4.137 5.513 1.00 61.12 104 VAL A N 1
ATOM 1671 C CA . VAL A 1 104 ? -10.249 5.589 5.376 1.00 64.33 104 VAL A CA 1
ATOM 1672 C C . VAL A 1 104 ? -10.329 6.313 6.737 1.00 21.32 104 VAL A C 1
ATOM 1673 O O . VAL A 1 104 ? -11.362 6.299 7.410 1.00 3.31 104 VAL A O 1
ATOM 1686 N N . LEU A 1 105 ? -9.229 6.956 7.130 1.00 55.40 105 LEU A N 1
ATOM 1687 C CA . LEU A 1 105 ? -9.126 7.600 8.446 1.00 20.44 105 LEU A CA 1
ATOM 1688 C C . LEU A 1 105 ? -9.065 9.140 8.357 1.00 41.41 105 LEU A C 1
ATOM 1689 O O . LEU A 1 105 ? -9.372 9.723 7.317 1.00 71.10 105 LEU A O 1
ATOM 1705 N N . ASP A 1 106 ? -8.634 9.761 9.469 1.00 75.33 106 ASP A N 1
ATOM 1706 C CA . ASP A 1 106 ? -8.725 11.213 9.729 1.00 23.42 106 ASP A CA 1
ATOM 1707 C C . ASP A 1 106 ? -10.097 11.550 10.373 1.00 22.11 106 ASP A C 1
ATOM 1708 O O . ASP A 1 106 ? -10.133 11.951 11.538 1.00 42.22 106 ASP A O 1
ATOM 1717 N N . PRO A 1 107 ? -11.254 11.401 9.667 1.00 11.54 107 PRO A N 1
ATOM 1718 C CA . PRO A 1 107 ? -12.534 11.193 10.349 1.00 60.30 107 PRO A CA 1
ATOM 1719 C C . PRO A 1 107 ? -12.641 9.725 10.794 1.00 54.53 107 PRO A C 1
ATOM 1720 O O . PRO A 1 107 ? -13.168 8.877 10.066 1.00 11.30 107 PRO A O 1
ATOM 1731 N N . LEU A 1 108 ? -12.082 9.427 11.970 1.00 55.01 108 LEU A N 1
ATOM 1732 C CA . LEU A 1 108 ? -11.910 8.042 12.438 1.00 71.51 108 LEU A CA 1
ATOM 1733 C C . LEU A 1 108 ? -13.231 7.251 12.395 1.00 23.04 108 LEU A C 1
ATOM 1734 O O . LEU A 1 108 ? -14.243 7.675 12.958 1.00 61.12 108 LEU A O 1
ATOM 1750 N N . GLU A 1 109 ? -13.210 6.100 11.724 1.00 25.35 109 GLU A N 1
ATOM 1751 C CA . GLU A 1 109 ? -14.404 5.262 11.590 1.00 43.22 109 GLU A CA 1
ATOM 1752 C C . GLU A 1 109 ? -14.716 4.514 12.895 1.00 75.11 109 GLU A C 1
ATOM 1753 O O . GLU A 1 109 ? -15.770 4.720 13.500 1.00 4.12 109 GLU A O 1
ATOM 1765 N N . HIS A 1 110 ? -13.800 3.644 13.328 1.00 73.33 110 HIS A N 1
ATOM 1766 C CA . HIS A 1 110 ? -13.998 2.850 14.556 1.00 34.43 110 HIS A CA 1
ATOM 1767 C C . HIS A 1 110 ? -13.108 3.344 15.718 1.00 34.53 110 HIS A C 1
ATOM 1768 O O . HIS A 1 110 ? -13.589 4.151 16.542 1.00 39.40 110 HIS A O 1
ATOM 1783 N N . MET A 1 1 ? 8.111 -13.100 24.471 1.00 2.20 1 MET A N 2
ATOM 1784 C CA . MET A 1 1 ? 6.716 -12.595 24.381 1.00 11.10 1 MET A CA 2
ATOM 1785 C C . MET A 1 1 ? 6.571 -11.566 23.246 1.00 23.22 1 MET A C 2
ATOM 1786 O O . MET A 1 1 ? 5.928 -11.839 22.234 1.00 42.13 1 MET A O 2
ATOM 1802 N N . LYS A 1 2 ? 7.183 -10.391 23.424 1.00 25.55 2 LYS A N 2
ATOM 1803 C CA . LYS A 1 2 ? 7.126 -9.306 22.429 1.00 23.31 2 LYS A CA 2
ATOM 1804 C C . LYS A 1 2 ? 5.677 -8.905 22.092 1.00 72.34 2 LYS A C 2
ATOM 1805 O O . LYS A 1 2 ? 5.055 -9.482 21.197 1.00 22.55 2 LYS A O 2
ATOM 1824 N N . PRO A 1 3 ? 5.116 -7.919 22.819 1.00 61.42 3 PRO A N 2
ATOM 1825 C CA . PRO A 1 3 ? 3.742 -7.437 22.577 1.00 13.11 3 PRO A CA 2
ATOM 1826 C C . PRO A 1 3 ? 3.511 -6.988 21.120 1.00 52.13 3 PRO A C 2
ATOM 1827 O O . PRO A 1 3 ? 4.086 -6.003 20.660 1.00 14.12 3 PRO A O 2
ATOM 1838 N N . GLU A 1 4 ? 2.666 -7.734 20.403 1.00 0.43 4 GLU A N 2
ATOM 1839 C CA . GLU A 1 4 ? 2.361 -7.460 18.988 1.00 2.41 4 GLU A CA 2
ATOM 1840 C C . GLU A 1 4 ? 1.759 -6.061 18.769 1.00 45.51 4 GLU A C 2
ATOM 1841 O O . GLU A 1 4 ? 1.889 -5.482 17.692 1.00 65.04 4 GLU A O 2
ATOM 1853 N N . HIS A 1 5 ? 1.096 -5.528 19.790 1.00 45.33 5 HIS A N 2
ATOM 1854 C CA . HIS A 1 5 ? 0.401 -4.244 19.667 1.00 43.30 5 HIS A CA 2
ATOM 1855 C C . HIS A 1 5 ? 1.388 -3.064 19.685 1.00 32.23 5 HIS A C 2
ATOM 1856 O O . HIS A 1 5 ? 1.540 -2.377 20.698 1.00 31.03 5 HIS A O 2
ATOM 1871 N N . ARG A 1 6 ? 2.085 -2.861 18.567 1.00 64.41 6 ARG A N 2
ATOM 1872 C CA . ARG A 1 6 ? 3.027 -1.744 18.416 1.00 0.34 6 ARG A CA 2
ATOM 1873 C C . ARG A 1 6 ? 2.977 -1.172 16.992 1.00 22.21 6 ARG A C 2
ATOM 1874 O O . ARG A 1 6 ? 3.309 -1.859 16.029 1.00 32.31 6 ARG A O 2
ATOM 1895 N N . MET A 1 7 ? 2.566 0.085 16.865 1.00 2.31 7 MET A N 2
ATOM 1896 C CA . MET A 1 7 ? 2.482 0.742 15.555 1.00 32.33 7 MET A CA 2
ATOM 1897 C C . MET A 1 7 ? 3.842 1.334 15.148 1.00 45.04 7 MET A C 2
ATOM 1898 O O . MET A 1 7 ? 4.199 2.444 15.553 1.00 52.30 7 MET A O 2
ATOM 1912 N N . ASP A 1 8 ? 4.605 0.574 14.366 1.00 72.25 8 ASP A N 2
ATOM 1913 C CA . ASP A 1 8 ? 5.932 1.006 13.911 1.00 5.21 8 ASP A CA 2
ATOM 1914 C C . ASP A 1 8 ? 5.801 2.085 12.811 1.00 33.32 8 ASP A C 2
ATOM 1915 O O . ASP A 1 8 ? 5.449 1.783 11.671 1.00 41.43 8 ASP A O 2
ATOM 1924 N N . THR A 1 9 ? 6.065 3.349 13.173 1.00 43.21 9 THR A N 2
ATOM 1925 C CA . THR A 1 9 ? 5.882 4.497 12.251 1.00 33.12 9 THR A CA 2
ATOM 1926 C C . THR A 1 9 ? 6.702 4.358 10.955 1.00 2.55 9 THR A C 2
ATOM 1927 O O . THR A 1 9 ? 7.618 3.545 10.874 1.00 2.33 9 THR A O 2
ATOM 1938 N N . ILE A 1 10 ? 6.394 5.190 9.954 1.00 20.43 10 ILE A N 2
ATOM 1939 C CA . ILE A 1 10 ? 7.011 5.068 8.624 1.00 4.51 10 ILE A CA 2
ATOM 1940 C C . ILE A 1 10 ? 8.533 5.294 8.657 1.00 51.31 10 ILE A C 2
ATOM 1941 O O . ILE A 1 10 ? 9.284 4.626 7.936 1.00 51.01 10 ILE A O 2
ATOM 1957 N N . SER A 1 11 ? 8.993 6.236 9.480 1.00 14.43 11 SER A N 2
ATOM 1958 C CA . SER A 1 11 ? 10.439 6.404 9.707 1.00 24.34 11 SER A CA 2
ATOM 1959 C C . SER A 1 11 ? 11.063 5.083 10.170 1.00 11.01 11 SER A C 2
ATOM 1960 O O . SER A 1 11 ? 12.179 4.735 9.782 1.00 44.03 11 SER A O 2
ATOM 1968 N N . LYS A 1 12 ? 10.316 4.347 10.987 1.00 63.01 12 LYS A N 2
ATOM 1969 C CA . LYS A 1 12 ? 10.720 3.018 11.440 1.00 14.43 12 LYS A CA 2
ATOM 1970 C C . LYS A 1 12 ? 10.496 1.954 10.353 1.00 54.35 12 LYS A C 2
ATOM 1971 O O . LYS A 1 12 ? 11.420 1.647 9.599 1.00 15.44 12 LYS A O 2
ATOM 1990 N N . LEU A 1 13 ? 9.263 1.429 10.266 1.00 64.00 13 LEU A N 2
ATOM 1991 C CA . LEU A 1 13 ? 8.926 0.295 9.383 1.00 12.11 13 LEU A CA 2
ATOM 1992 C C . LEU A 1 13 ? 10.124 -0.637 9.163 1.00 21.03 13 LEU A C 2
ATOM 1993 O O . LEU A 1 13 ? 10.694 -0.706 8.070 1.00 34.41 13 LEU A O 2
ATOM 2009 N N . GLU A 1 14 ? 10.512 -1.331 10.223 1.00 43.40 14 GLU A N 2
ATOM 2010 C CA . GLU A 1 14 ? 11.724 -2.146 10.211 1.00 22.50 14 GLU A CA 2
ATOM 2011 C C . GLU A 1 14 ? 11.649 -3.267 9.157 1.00 61.15 14 GLU A C 2
ATOM 2012 O O . GLU A 1 14 ? 10.820 -4.177 9.249 1.00 72.44 14 GLU A O 2
ATOM 2024 N N . GLU A 1 15 ? 12.527 -3.181 8.156 1.00 31.53 15 GLU A N 2
ATOM 2025 C CA . GLU A 1 15 ? 12.556 -4.127 7.028 1.00 71.42 15 GLU A CA 2
ATOM 2026 C C . GLU A 1 15 ? 12.499 -5.598 7.484 1.00 70.14 15 GLU A C 2
ATOM 2027 O O . GLU A 1 15 ? 13.183 -6.002 8.430 1.00 52.51 15 GLU A O 2
ATOM 2039 N N . GLY A 1 16 ? 11.675 -6.392 6.804 1.00 44.34 16 GLY A N 2
ATOM 2040 C CA . GLY A 1 16 ? 11.501 -7.795 7.164 1.00 61.23 16 GLY A CA 2
ATOM 2041 C C . GLY A 1 16 ? 10.372 -8.030 8.166 1.00 43.50 16 GLY A C 2
ATOM 2042 O O . GLY A 1 16 ? 10.075 -9.173 8.513 1.00 42.42 16 GLY A O 2
ATOM 2046 N N . ALA A 1 17 ? 9.740 -6.954 8.636 1.00 40.11 17 ALA A N 2
ATOM 2047 C CA . ALA A 1 17 ? 8.662 -7.061 9.627 1.00 21.02 17 ALA A CA 2
ATOM 2048 C C . ALA A 1 17 ? 7.270 -7.108 8.978 1.00 64.24 17 ALA A C 2
ATOM 2049 O O . ALA A 1 17 ? 7.054 -6.571 7.888 1.00 2.32 17 ALA A O 2
ATOM 2056 N N . GLU A 1 18 ? 6.330 -7.757 9.665 1.00 73.41 18 GLU A N 2
ATOM 2057 C CA . GLU A 1 18 ? 4.931 -7.801 9.229 1.00 41.41 18 GLU A CA 2
ATOM 2058 C C . GLU A 1 18 ? 4.053 -6.993 10.198 1.00 35.32 18 GLU A C 2
ATOM 2059 O O . GLU A 1 18 ? 3.854 -7.392 11.350 1.00 53.45 18 GLU A O 2
ATOM 2071 N N . THR A 1 19 ? 3.546 -5.854 9.733 1.00 0.53 19 THR A N 2
ATOM 2072 C CA . THR A 1 19 ? 2.782 -4.934 10.593 1.00 43.31 19 THR A CA 2
ATOM 2073 C C . THR A 1 19 ? 1.739 -4.139 9.795 1.00 74.02 19 THR A C 2
ATOM 2074 O O . THR A 1 19 ? 1.898 -3.940 8.591 1.00 23.50 19 THR A O 2
ATOM 2085 N N . PRO A 1 20 ? 0.636 -3.700 10.439 1.00 31.23 20 PRO A N 2
ATOM 2086 C CA . PRO A 1 20 ? -0.299 -2.743 9.824 1.00 52.14 20 PRO A CA 2
ATOM 2087 C C . PRO A 1 20 ? 0.310 -1.331 9.717 1.00 11.43 20 PRO A C 2
ATOM 2088 O O . PRO A 1 20 ? 1.065 -0.903 10.592 1.00 72.22 20 PRO A O 2
ATOM 2099 N N . VAL A 1 21 ? -0.015 -0.614 8.641 1.00 73.12 21 VAL A N 2
ATOM 2100 C CA . VAL A 1 21 ? 0.545 0.725 8.396 1.00 51.31 21 VAL A CA 2
ATOM 2101 C C . VAL A 1 21 ? -0.560 1.776 8.191 1.00 64.53 21 VAL A C 2
ATOM 2102 O O . VAL A 1 21 ? -1.712 1.442 7.913 1.00 65.02 21 VAL A O 2
ATOM 2115 N N . THR A 1 22 ? -0.206 3.051 8.342 1.00 62.54 22 THR A N 2
ATOM 2116 C CA . THR A 1 22 ? -1.149 4.162 8.129 1.00 31.23 22 THR A CA 2
ATOM 2117 C C . THR A 1 22 ? -0.425 5.379 7.536 1.00 11.13 22 THR A C 2
ATOM 2118 O O . THR A 1 22 ? 0.708 5.671 7.912 1.00 21.33 22 THR A O 2
ATOM 2129 N N . GLY A 1 23 ? -1.068 6.078 6.602 1.00 11.21 23 GLY A N 2
ATOM 2130 C CA . GLY A 1 23 ? -0.437 7.246 5.994 1.00 42.22 23 GLY A CA 2
ATOM 2131 C C . GLY A 1 23 ? -1.387 8.104 5.165 1.00 70.51 23 GLY A C 2
ATOM 2132 O O . GLY A 1 23 ? -2.470 7.661 4.772 1.00 12.21 23 GLY A O 2
ATOM 2136 N N . ARG A 1 24 ? -0.964 9.337 4.893 1.00 3.12 24 ARG A N 2
ATOM 2137 C CA . ARG A 1 24 ? -1.748 10.295 4.106 1.00 3.14 24 ARG A CA 2
ATOM 2138 C C . ARG A 1 24 ? -1.511 10.084 2.600 1.00 62.12 24 ARG A C 2
ATOM 2139 O O . ARG A 1 24 ? -0.415 10.328 2.098 1.00 31.33 24 ARG A O 2
ATOM 2160 N N . VAL A 1 25 ? -2.538 9.639 1.882 1.00 34.03 25 VAL A N 2
ATOM 2161 C CA . VAL A 1 25 ? -2.400 9.296 0.460 1.00 61.42 25 VAL A CA 2
ATOM 2162 C C . VAL A 1 25 ? -1.985 10.514 -0.384 1.00 13.11 25 VAL A C 2
ATOM 2163 O O . VAL A 1 25 ? -2.780 11.427 -0.621 1.00 60.13 25 VAL A O 2
ATOM 2176 N N . MET A 1 26 ? -0.733 10.517 -0.832 1.00 30.31 26 MET A N 2
ATOM 2177 C CA . MET A 1 26 ? -0.187 11.619 -1.633 1.00 44.43 26 MET A CA 2
ATOM 2178 C C . MET A 1 26 ? -0.240 11.298 -3.135 1.00 20.32 26 MET A C 2
ATOM 2179 O O . MET A 1 26 ? -0.677 12.123 -3.939 1.00 11.13 26 MET A O 2
ATOM 2193 N N . LYS A 1 27 ? 0.212 10.101 -3.506 1.00 4.10 27 LYS A N 2
ATOM 2194 C CA . LYS A 1 27 ? 0.226 9.670 -4.914 1.00 63.52 27 LYS A CA 2
ATOM 2195 C C . LYS A 1 27 ? -0.404 8.279 -5.085 1.00 11.31 27 LYS A C 2
ATOM 2196 O O . LYS A 1 27 ? -0.197 7.388 -4.262 1.00 73.42 27 LYS A O 2
ATOM 2215 N N . ILE A 1 28 ? -1.172 8.100 -6.157 1.00 65.20 28 ILE A N 2
ATOM 2216 C CA . ILE A 1 28 ? -1.731 6.787 -6.509 1.00 5.32 28 ILE A CA 2
ATOM 2217 C C . ILE A 1 28 ? -1.344 6.394 -7.944 1.00 43.42 28 ILE A C 2
ATOM 2218 O O . ILE A 1 28 ? -1.770 7.030 -8.912 1.00 61.51 28 ILE A O 2
ATOM 2234 N N . SER A 1 29 ? -0.520 5.359 -8.071 1.00 75.53 29 SER A N 2
ATOM 2235 C CA . SER A 1 29 ? -0.111 4.843 -9.385 1.00 40.42 29 SER A CA 2
ATOM 2236 C C . SER A 1 29 ? -1.047 3.718 -9.839 1.00 15.25 29 SER A C 2
ATOM 2237 O O . SER A 1 29 ? -1.282 2.757 -9.102 1.00 72.12 29 SER A O 2
ATOM 2245 N N . SER A 1 30 ? -1.575 3.843 -11.055 1.00 5.31 30 SER A N 2
ATOM 2246 C CA . SER A 1 30 ? -2.526 2.863 -11.608 1.00 45.22 30 SER A CA 2
ATOM 2247 C C . SER A 1 30 ? -1.919 1.450 -11.685 1.00 4.35 30 SER A C 2
ATOM 2248 O O . SER A 1 30 ? -0.704 1.297 -11.829 1.00 71.13 30 SER A O 2
ATOM 2256 N N . PRO A 1 31 ? -2.764 0.398 -11.598 1.00 24.42 31 PRO A N 2
ATOM 2257 C CA . PRO A 1 31 ? -2.306 -1.004 -11.605 1.00 31.12 31 PRO A CA 2
ATOM 2258 C C . PRO A 1 31 ? -1.330 -1.329 -12.753 1.00 23.02 31 PRO A C 2
ATOM 2259 O O . PRO A 1 31 ? -1.666 -1.218 -13.934 1.00 35.31 31 PRO A O 2
ATOM 2270 N N . ARG A 1 32 ? -0.128 -1.756 -12.381 1.00 60.24 32 ARG A N 2
ATOM 2271 C CA . ARG A 1 32 ? 0.921 -2.120 -13.338 1.00 14.24 32 ARG A CA 2
ATOM 2272 C C . ARG A 1 32 ? 0.860 -3.625 -13.641 1.00 20.03 32 ARG A C 2
ATOM 2273 O O . ARG A 1 32 ? 1.054 -4.460 -12.755 1.00 54.23 32 ARG A O 2
ATOM 2294 N N . THR A 1 33 ? 0.574 -3.961 -14.895 1.00 30.13 33 THR A N 2
ATOM 2295 C CA . THR A 1 33 ? 0.325 -5.354 -15.292 1.00 51.41 33 THR A CA 2
ATOM 2296 C C . THR A 1 33 ? 1.611 -6.084 -15.701 1.00 51.03 33 THR A C 2
ATOM 2297 O O . THR A 1 33 ? 2.503 -5.507 -16.326 1.00 12.21 33 THR A O 2
ATOM 2308 N N . PHE A 1 34 ? 1.690 -7.359 -15.336 1.00 54.24 34 PHE A N 2
ATOM 2309 C CA . PHE A 1 34 ? 2.808 -8.229 -15.712 1.00 53.34 34 PHE A CA 2
ATOM 2310 C C . PHE A 1 34 ? 2.291 -9.644 -16.013 1.00 65.41 34 PHE A C 2
ATOM 2311 O O . PHE A 1 34 ? 1.199 -10.010 -15.586 1.00 30.32 34 PHE A O 2
ATOM 2328 N N . THR A 1 35 ? 3.062 -10.445 -16.739 1.00 34.53 35 THR A N 2
ATOM 2329 C CA . THR A 1 35 ? 2.632 -11.815 -17.059 1.00 72.33 35 THR A CA 2
ATOM 2330 C C . THR A 1 35 ? 2.993 -12.787 -15.929 1.00 1.22 35 THR A C 2
ATOM 2331 O O . THR A 1 35 ? 4.154 -13.166 -15.758 1.00 52.10 35 THR A O 2
ATOM 2342 N N . THR A 1 36 ? 1.982 -13.177 -15.155 1.00 23.41 36 THR A N 2
ATOM 2343 C CA . THR A 1 36 ? 2.164 -14.076 -14.004 1.00 12.41 36 THR A CA 2
ATOM 2344 C C . THR A 1 36 ? 1.958 -15.549 -14.399 1.00 34.04 36 THR A C 2
ATOM 2345 O O . THR A 1 36 ? 1.857 -15.878 -15.584 1.00 11.53 36 THR A O 2
ATOM 2356 N N . ARG A 1 37 ? 1.922 -16.437 -13.406 1.00 72.23 37 ARG A N 2
ATOM 2357 C CA . ARG A 1 37 ? 1.719 -17.868 -13.648 1.00 33.41 37 ARG A CA 2
ATOM 2358 C C . ARG A 1 37 ? 0.322 -18.159 -14.248 1.00 12.42 37 ARG A C 2
ATOM 2359 O O . ARG A 1 37 ? -0.637 -17.417 -14.014 1.00 10.20 37 ARG A O 2
ATOM 2380 N N . LYS A 1 38 ? 0.239 -19.249 -15.016 1.00 42.31 38 LYS A N 2
ATOM 2381 C CA . LYS A 1 38 ? -1.002 -19.699 -15.675 1.00 34.02 38 LYS A CA 2
ATOM 2382 C C . LYS A 1 38 ? -2.262 -19.534 -14.791 1.00 52.54 38 LYS A C 2
ATOM 2383 O O . LYS A 1 38 ? -2.395 -20.174 -13.745 1.00 42.25 38 LYS A O 2
ATOM 2402 N N . GLY A 1 39 ? -3.185 -18.668 -15.221 1.00 0.42 39 GLY A N 2
ATOM 2403 C CA . GLY A 1 39 ? -4.469 -18.532 -14.531 1.00 10.14 39 GLY A CA 2
ATOM 2404 C C . GLY A 1 39 ? -4.941 -17.085 -14.378 1.00 42.03 39 GLY A C 2
ATOM 2405 O O . GLY A 1 39 ? -6.072 -16.753 -14.742 1.00 34.25 39 GLY A O 2
ATOM 2409 N N . ARG A 1 40 ? -4.078 -16.227 -13.840 1.00 24.22 40 ARG A N 2
ATOM 2410 C CA . ARG A 1 40 ? -4.439 -14.828 -13.556 1.00 3.51 40 ARG A CA 2
ATOM 2411 C C . ARG A 1 40 ? -3.716 -13.838 -14.481 1.00 61.23 40 ARG A C 2
ATOM 2412 O O . ARG A 1 40 ? -2.697 -14.163 -15.094 1.00 3.01 40 ARG A O 2
ATOM 2433 N N . GLU A 1 41 ? -4.270 -12.631 -14.583 1.00 32.32 41 GLU A N 2
ATOM 2434 C CA . GLU A 1 41 ? -3.678 -11.549 -15.382 1.00 61.50 41 GLU A CA 2
ATOM 2435 C C . GLU A 1 41 ? -2.325 -11.071 -14.811 1.00 43.33 41 GLU A C 2
ATOM 2436 O O . GLU A 1 41 ? -1.345 -10.957 -15.544 1.00 22.12 41 GLU A O 2
ATOM 2448 N N . GLY A 1 42 ? -2.282 -10.797 -13.503 1.00 54.25 42 GLY A N 2
ATOM 2449 C CA . GLY A 1 42 ? -1.042 -10.356 -12.860 1.00 14.53 42 GLY A CA 2
ATOM 2450 C C . GLY A 1 42 ? -0.865 -8.837 -12.845 1.00 21.14 42 GLY A C 2
ATOM 2451 O O . GLY A 1 42 ? -0.605 -8.224 -13.878 1.00 20.40 42 GLY A O 2
ATOM 2455 N N . LYS A 1 43 ? -0.992 -8.227 -11.664 1.00 45.53 43 LYS A N 2
ATOM 2456 C CA . LYS A 1 43 ? -0.874 -6.765 -11.520 1.00 72.13 43 LYS A CA 2
ATOM 2457 C C . LYS A 1 43 ? -0.295 -6.360 -10.157 1.00 42.35 43 LYS A C 2
ATOM 2458 O O . LYS A 1 43 ? -0.377 -7.108 -9.181 1.00 50.30 43 LYS A O 2
ATOM 2477 N N . LEU A 1 44 ? 0.298 -5.170 -10.117 1.00 31.32 44 LEU A N 2
ATOM 2478 C CA . LEU A 1 44 ? 0.777 -4.563 -8.872 1.00 15.41 44 LEU A CA 2
ATOM 2479 C C . LEU A 1 44 ? 0.678 -3.031 -8.964 1.00 14.01 44 LEU A C 2
ATOM 2480 O O . LEU A 1 44 ? 1.024 -2.442 -9.986 1.00 12.30 44 LEU A O 2
ATOM 2496 N N . ALA A 1 45 ? 0.176 -2.389 -7.916 1.00 21.41 45 ALA A N 2
ATOM 2497 C CA . ALA A 1 45 ? -0.014 -0.931 -7.918 1.00 54.11 45 ALA A CA 2
ATOM 2498 C C . ALA A 1 45 ? 0.808 -0.245 -6.818 1.00 71.23 45 ALA A C 2
ATOM 2499 O O . ALA A 1 45 ? 0.978 -0.788 -5.729 1.00 12.41 45 ALA A O 2
ATOM 2506 N N . ASN A 1 46 ? 1.308 0.957 -7.106 1.00 13.04 46 ASN A N 2
ATOM 2507 C CA . ASN A 1 46 ? 2.106 1.717 -6.135 1.00 15.45 46 ASN A CA 2
ATOM 2508 C C . ASN A 1 46 ? 1.307 2.898 -5.562 1.00 54.44 46 ASN A C 2
ATOM 2509 O O . ASN A 1 46 ? 1.015 3.861 -6.267 1.00 71.34 46 ASN A O 2
ATOM 2520 N N . VAL A 1 47 ? 0.952 2.820 -4.285 1.00 53.23 47 VAL A N 2
ATOM 2521 C CA . VAL A 1 47 ? 0.275 3.926 -3.598 1.00 0.40 47 VAL A CA 2
ATOM 2522 C C . VAL A 1 47 ? 1.217 4.589 -2.585 1.00 32.23 47 VAL A C 2
ATOM 2523 O O . VAL A 1 47 ? 1.620 3.974 -1.598 1.00 72.00 47 VAL A O 2
ATOM 2536 N N . ILE A 1 48 ? 1.564 5.846 -2.834 1.00 64.50 48 ILE A N 2
ATOM 2537 C CA . ILE A 1 48 ? 2.509 6.570 -1.983 1.00 44.20 48 ILE A CA 2
ATOM 2538 C C . ILE A 1 48 ? 1.779 7.360 -0.888 1.00 11.20 48 ILE A C 2
ATOM 2539 O O . ILE A 1 48 ? 1.134 8.381 -1.156 1.00 2.43 48 ILE A O 2
ATOM 2555 N N . ILE A 1 49 ? 1.882 6.873 0.346 1.00 10.22 49 ILE A N 2
ATOM 2556 C CA . ILE A 1 49 ? 1.270 7.530 1.506 1.00 45.43 49 ILE A CA 2
ATOM 2557 C C . ILE A 1 49 ? 2.342 8.227 2.358 1.00 20.24 49 ILE A C 2
ATOM 2558 O O . ILE A 1 49 ? 3.443 7.712 2.520 1.00 44.03 49 ILE A O 2
ATOM 2574 N N . ALA A 1 50 ? 2.023 9.398 2.895 1.00 14.24 50 ALA A N 2
ATOM 2575 C CA . ALA A 1 50 ? 3.017 10.222 3.590 1.00 11.42 50 ALA A CA 2
ATOM 2576 C C . ALA A 1 50 ? 2.663 10.470 5.063 1.00 11.51 50 ALA A C 2
ATOM 2577 O O . ALA A 1 50 ? 1.506 10.703 5.415 1.00 61.12 50 ALA A O 2
ATOM 2584 N N . ASP A 1 51 ? 3.679 10.404 5.912 1.00 54.30 51 ASP A N 2
ATOM 2585 C CA . ASP A 1 51 ? 3.563 10.767 7.325 1.00 54.15 51 ASP A CA 2
ATOM 2586 C C . ASP A 1 51 ? 4.585 11.869 7.647 1.00 63.21 51 ASP A C 2
ATOM 2587 O O . ASP A 1 51 ? 5.489 12.133 6.852 1.00 11.25 51 ASP A O 2
ATOM 2596 N N . ASP A 1 52 ? 4.449 12.506 8.805 1.00 43.14 52 ASP A N 2
ATOM 2597 C CA . ASP A 1 52 ? 5.380 13.562 9.213 1.00 52.22 52 ASP A CA 2
ATOM 2598 C C . ASP A 1 52 ? 6.827 13.032 9.315 1.00 54.22 52 ASP A C 2
ATOM 2599 O O . ASP A 1 52 ? 7.788 13.797 9.223 1.00 73.24 52 ASP A O 2
ATOM 2608 N N . THR A 1 53 ? 6.976 11.715 9.495 1.00 51.01 53 THR A N 2
ATOM 2609 C CA . THR A 1 53 ? 8.305 11.094 9.645 1.00 1.21 53 THR A CA 2
ATOM 2610 C C . THR A 1 53 ? 8.829 10.478 8.331 1.00 40.41 53 THR A C 2
ATOM 2611 O O . THR A 1 53 ? 9.962 9.990 8.281 1.00 64.24 53 THR A O 2
ATOM 2622 N N . GLY A 1 54 ? 8.017 10.502 7.270 1.00 24.14 54 GLY A N 2
ATOM 2623 C CA . GLY A 1 54 ? 8.433 9.914 5.990 1.00 50.30 54 GLY A CA 2
ATOM 2624 C C . GLY A 1 54 ? 7.277 9.324 5.183 1.00 31.33 54 GLY A C 2
ATOM 2625 O O . GLY A 1 54 ? 6.173 9.154 5.699 1.00 53.54 54 GLY A O 2
ATOM 2629 N N . GLU A 1 55 ? 7.531 9.013 3.908 1.00 44.40 55 GLU A N 2
ATOM 2630 C CA . GLU A 1 55 ? 6.507 8.431 3.027 1.00 45.30 55 GLU A CA 2
ATOM 2631 C C . GLU A 1 55 ? 6.727 6.920 2.833 1.00 43.32 55 GLU A C 2
ATOM 2632 O O . GLU A 1 55 ? 7.808 6.395 3.104 1.00 70.40 55 GLU A O 2
ATOM 2644 N N . LEU A 1 56 ? 5.699 6.231 2.345 1.00 72.32 56 LEU A N 2
ATOM 2645 C CA . LEU A 1 56 ? 5.742 4.774 2.168 1.00 33.02 56 LEU A CA 2
ATOM 2646 C C . LEU A 1 56 ? 5.127 4.350 0.824 1.00 10.54 56 LEU A C 2
ATOM 2647 O O . LEU A 1 56 ? 4.134 4.926 0.373 1.00 72.05 56 LEU A O 2
ATOM 2663 N N . ARG A 1 57 ? 5.723 3.339 0.192 1.00 73.41 57 ARG A N 2
ATOM 2664 C CA . ARG A 1 57 ? 5.192 2.766 -1.048 1.00 42.24 57 ARG A CA 2
ATOM 2665 C C . ARG A 1 57 ? 4.318 1.534 -0.752 1.00 64.11 57 ARG A C 2
ATOM 2666 O O . ARG A 1 57 ? 4.830 0.443 -0.502 1.00 14.42 57 ARG A O 2
ATOM 2687 N N . ALA A 1 58 ? 3.004 1.719 -0.764 1.00 33.21 58 ALA A N 2
ATOM 2688 C CA . ALA A 1 58 ? 2.063 0.616 -0.553 1.00 73.21 58 ALA A CA 2
ATOM 2689 C C . ALA A 1 58 ? 1.809 -0.147 -1.862 1.00 70.33 58 ALA A C 2
ATOM 2690 O O . ALA A 1 58 ? 1.219 0.390 -2.799 1.00 32.00 58 ALA A O 2
ATOM 2697 N N . VAL A 1 59 ? 2.268 -1.395 -1.927 1.00 12.12 59 VAL A N 2
ATOM 2698 C CA . VAL A 1 59 ? 2.147 -2.203 -3.144 1.00 2.14 59 VAL A CA 2
ATOM 2699 C C . VAL A 1 59 ? 0.877 -3.070 -3.130 1.00 70.43 59 VAL A C 2
ATOM 2700 O O . VAL A 1 59 ? 0.784 -4.058 -2.393 1.00 2.15 59 VAL A O 2
ATOM 2713 N N . PHE A 1 60 ? -0.096 -2.695 -3.958 1.00 24.14 60 PHE A N 2
ATOM 2714 C CA . PHE A 1 60 ? -1.345 -3.449 -4.089 1.00 32.30 60 PHE A CA 2
ATOM 2715 C C . PHE A 1 60 ? -1.248 -4.477 -5.228 1.00 40.13 60 PHE A C 2
ATOM 2716 O O . PHE A 1 60 ? -1.310 -4.128 -6.406 1.00 13.42 60 PHE A O 2
ATOM 2733 N N . TRP A 1 61 ? -1.084 -5.739 -4.861 1.00 2.44 61 TRP A N 2
ATOM 2734 C CA . TRP A 1 61 ? -1.027 -6.838 -5.831 1.00 23.43 61 TRP A CA 2
ATOM 2735 C C . TRP A 1 61 ? -2.405 -7.115 -6.455 1.00 54.42 61 TRP A C 2
ATOM 2736 O O . TRP A 1 61 ? -3.421 -6.660 -5.943 1.00 65.43 61 TRP A O 2
ATOM 2757 N N . THR A 1 62 ? -2.420 -7.819 -7.591 1.00 61.00 62 THR A N 2
ATOM 2758 C CA . THR A 1 62 ? -3.665 -8.122 -8.336 1.00 61.25 62 THR A CA 2
ATOM 2759 C C . THR A 1 62 ? -4.869 -8.457 -7.428 1.00 70.25 62 THR A C 2
ATOM 2760 O O . THR A 1 62 ? -6.000 -8.080 -7.727 1.00 10.44 62 THR A O 2
ATOM 2771 N N . GLU A 1 63 ?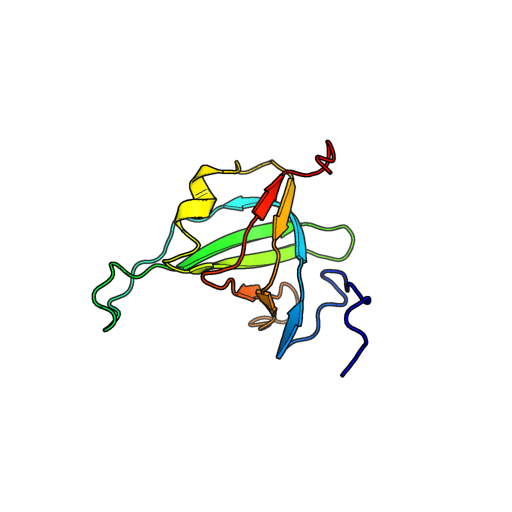 -4.624 -9.149 -6.317 1.00 44.14 63 GLU A N 2
ATOM 2772 C CA . GLU A 1 63 ? -5.701 -9.529 -5.390 1.00 23.14 63 GLU A CA 2
ATOM 2773 C C . GLU A 1 63 ? -6.254 -8.311 -4.617 1.00 62.33 63 GLU A C 2
ATOM 2774 O O . GLU A 1 63 ? -7.425 -8.279 -4.241 1.00 11.41 63 GLU A O 2
ATOM 2786 N N . ASN A 1 64 ? -5.408 -7.314 -4.382 1.00 65.43 64 ASN A N 2
ATOM 2787 C CA . ASN A 1 64 ? -5.791 -6.123 -3.610 1.00 74.21 64 ASN A CA 2
ATOM 2788 C C . ASN A 1 64 ? -6.209 -4.934 -4.500 1.00 4.44 64 ASN A C 2
ATOM 2789 O O . ASN A 1 64 ? -6.531 -3.864 -3.985 1.00 52.34 64 ASN A O 2
ATOM 2800 N N . ILE A 1 65 ? -6.215 -5.118 -5.824 1.00 3.33 65 ILE A N 2
ATOM 2801 C CA . ILE A 1 65 ? -6.605 -4.038 -6.751 1.00 54.22 65 ILE A CA 2
ATOM 2802 C C . ILE A 1 65 ? -8.012 -3.491 -6.425 1.00 63.11 65 ILE A C 2
ATOM 2803 O O . ILE A 1 65 ? -8.266 -2.290 -6.537 1.00 2.32 65 ILE A O 2
ATOM 2819 N N . LYS A 1 66 ? -8.911 -4.381 -5.997 1.00 42.40 66 LYS A N 2
ATOM 2820 C CA . LYS A 1 66 ? -10.272 -3.999 -5.588 1.00 63.12 66 LYS A CA 2
ATOM 2821 C C . LYS A 1 66 ? -10.278 -2.905 -4.500 1.00 50.44 66 LYS A C 2
ATOM 2822 O O . LYS A 1 66 ? -11.246 -2.157 -4.366 1.00 53.14 66 LYS A O 2
ATOM 2841 N N . LEU A 1 67 ? -9.202 -2.818 -3.721 1.00 43.05 67 LEU A N 2
ATOM 2842 C CA . LEU A 1 67 ? -9.119 -1.850 -2.617 1.00 75.41 67 LEU A CA 2
ATOM 2843 C C . LEU A 1 67 ? -8.894 -0.413 -3.120 1.00 54.34 67 LEU A C 2
ATOM 2844 O O . LEU A 1 67 ? -9.240 0.551 -2.435 1.00 53.03 67 LEU A O 2
ATOM 2860 N N . LEU A 1 68 ? -8.334 -0.278 -4.321 1.00 21.52 68 LEU A N 2
ATOM 2861 C CA . LEU A 1 68 ? -7.973 1.039 -4.876 1.00 20.12 68 LEU A CA 2
ATOM 2862 C C . LEU A 1 68 ? -9.190 1.970 -5.046 1.00 33.12 68 LEU A C 2
ATOM 2863 O O . LEU A 1 68 ? -9.057 3.190 -4.978 1.00 41.45 68 LEU A O 2
ATOM 2879 N N . LYS A 1 69 ? -10.373 1.395 -5.258 1.00 2.33 69 LYS A N 2
ATOM 2880 C CA . LYS A 1 69 ? -11.593 2.193 -5.468 1.00 0.13 69 LYS A CA 2
ATOM 2881 C C . LYS A 1 69 ? -12.205 2.690 -4.143 1.00 22.12 69 LYS A C 2
ATOM 2882 O O . LYS A 1 69 ? -13.175 3.452 -4.146 1.00 25.14 69 LYS A O 2
ATOM 2901 N N . LYS A 1 70 ? -11.653 2.250 -3.012 1.00 50.22 70 LYS A N 2
ATOM 2902 C CA . LYS A 1 70 ? -12.141 2.689 -1.695 1.00 63.54 70 LYS A CA 2
ATOM 2903 C C . LYS A 1 70 ? -11.673 4.113 -1.355 1.00 33.14 70 LYS A C 2
ATOM 2904 O O . LYS A 1 70 ? -12.445 4.929 -0.845 1.00 54.22 70 LYS A O 2
ATOM 2923 N N . PHE A 1 71 ? -10.410 4.405 -1.646 1.00 42.21 71 PHE A N 2
ATOM 2924 C CA . PHE A 1 71 ? -9.809 5.697 -1.291 1.00 60.41 71 PHE A CA 2
ATOM 2925 C C . PHE A 1 71 ? -9.374 6.483 -2.534 1.00 63.43 71 PHE A C 2
ATOM 2926 O O . PHE A 1 71 ? -9.127 5.909 -3.594 1.00 40.32 71 PHE A O 2
ATOM 2943 N N . ARG A 1 72 ? -9.279 7.800 -2.390 1.00 20.23 72 ARG A N 2
ATOM 2944 C CA . ARG A 1 72 ? -8.877 8.676 -3.492 1.00 51.10 72 ARG A CA 2
ATOM 2945 C C . ARG A 1 72 ? -7.556 9.392 -3.168 1.00 1.12 72 ARG A C 2
ATOM 2946 O O . ARG A 1 72 ? -7.175 9.532 -2.001 1.00 22.44 72 ARG A O 2
ATOM 2967 N N . GLU A 1 73 ? -6.855 9.838 -4.206 1.00 73.32 73 GLU A N 2
ATOM 2968 C CA . GLU A 1 73 ? -5.553 10.485 -4.032 1.00 44.51 73 GLU A CA 2
ATOM 2969 C C . GLU A 1 73 ? -5.682 11.791 -3.225 1.00 70.13 73 GLU A C 2
ATOM 2970 O O . GLU A 1 73 ? -5.950 12.861 -3.779 1.00 63.04 73 GLU A O 2
ATOM 2982 N N . GLY A 1 74 ? -5.522 11.683 -1.907 1.00 43.02 74 GLY A N 2
ATOM 2983 C CA . GLY A 1 74 ? -5.658 12.842 -1.029 1.00 23.24 74 GLY A CA 2
ATOM 2984 C C . GLY A 1 74 ? -6.216 12.493 0.351 1.00 61.31 74 GLY A C 2
ATOM 2985 O O . GLY A 1 74 ? -6.110 13.290 1.286 1.00 3.44 74 GLY A O 2
ATOM 2989 N N . ASP A 1 75 ? -6.827 11.314 0.477 1.00 24.23 75 ASP A N 2
ATOM 2990 C CA . ASP A 1 75 ? -7.382 10.856 1.759 1.00 70.12 75 ASP A CA 2
ATOM 2991 C C . ASP A 1 75 ? -6.295 10.226 2.654 1.00 43.13 75 ASP A C 2
ATOM 2992 O O . ASP A 1 75 ? -5.114 10.247 2.319 1.00 43.43 75 ASP A O 2
ATOM 3001 N N . VAL A 1 76 ? -6.701 9.673 3.798 1.00 74.34 76 VAL A N 2
ATOM 3002 C CA . VAL A 1 76 ? -5.771 9.003 4.725 1.00 22.51 76 VAL A CA 2
ATOM 3003 C C . VAL A 1 76 ? -6.204 7.547 4.967 1.00 73.40 76 VAL A C 2
ATOM 3004 O O . VAL A 1 76 ? -7.328 7.297 5.395 1.00 31.11 76 VAL A O 2
ATOM 3017 N N . ILE A 1 77 ? -5.313 6.586 4.708 1.00 2.32 77 ILE A N 2
ATOM 3018 C CA . ILE A 1 77 ? -5.684 5.163 4.794 1.00 74.13 77 ILE A CA 2
ATOM 3019 C C . ILE A 1 77 ? -4.846 4.378 5.815 1.00 51.24 77 ILE A C 2
ATOM 3020 O O . ILE A 1 77 ? -3.667 4.665 6.045 1.00 5.41 77 ILE A O 2
ATOM 3036 N N . ARG A 1 78 ? -5.487 3.386 6.424 1.00 75.40 78 ARG A N 2
ATOM 3037 C CA . ARG A 1 78 ? -4.821 2.430 7.308 1.00 32.43 78 ARG A CA 2
ATOM 3038 C C . ARG A 1 78 ? -4.871 1.019 6.694 1.00 45.12 78 ARG A C 2
ATOM 3039 O O . ARG A 1 78 ? -5.946 0.443 6.529 1.00 32.10 78 ARG A O 2
ATOM 3060 N N . ILE A 1 79 ? -3.710 0.480 6.338 1.00 1.41 79 ILE A N 2
ATOM 3061 C CA . ILE A 1 79 ? -3.628 -0.855 5.737 1.00 1.25 79 ILE A CA 2
ATOM 3062 C C . ILE A 1 79 ? -3.272 -1.911 6.794 1.00 4.12 79 ILE A C 2
ATOM 3063 O O . ILE A 1 79 ? -2.302 -1.755 7.537 1.00 40.13 79 ILE A O 2
ATOM 3079 N N . LYS A 1 80 ? -4.048 -2.989 6.859 1.00 40.14 80 LYS A N 2
ATOM 3080 C CA . LYS A 1 80 ? -3.872 -3.997 7.912 1.00 74.43 80 LYS A CA 2
ATOM 3081 C C . LYS A 1 80 ? -3.133 -5.255 7.414 1.00 10.51 80 LYS A C 2
ATOM 3082 O O . LYS A 1 80 ? -3.550 -5.895 6.447 1.00 65.14 80 LYS A O 2
ATOM 3101 N N . ASP A 1 81 ? -2.039 -5.594 8.111 1.00 33.33 81 ASP A N 2
ATOM 3102 C CA . ASP A 1 81 ? -1.218 -6.783 7.820 1.00 2.54 81 ASP A CA 2
ATOM 3103 C C . ASP A 1 81 ? -0.486 -6.687 6.467 1.00 22.03 81 ASP A C 2
ATOM 3104 O O . ASP A 1 81 ? -1.013 -7.094 5.429 1.00 25.20 81 ASP A O 2
ATOM 3113 N N . VAL A 1 82 ? 0.731 -6.138 6.487 1.00 0.32 82 VAL A N 2
ATOM 3114 C CA . VAL A 1 82 ? 1.578 -6.062 5.287 1.00 74.34 82 VAL A CA 2
ATOM 3115 C C . VAL A 1 82 ? 3.048 -6.366 5.619 1.00 11.21 82 VAL A C 2
ATOM 3116 O O . VAL A 1 82 ? 3.469 -6.278 6.776 1.00 21.11 82 VAL A O 2
ATOM 3129 N N . ASN A 1 83 ? 3.825 -6.728 4.600 1.00 32.00 83 ASN A N 2
ATOM 3130 C CA . ASN A 1 83 ? 5.255 -7.017 4.779 1.00 42.43 83 ASN A CA 2
ATOM 3131 C C . ASN A 1 83 ? 6.125 -5.850 4.295 1.00 44.22 83 ASN A C 2
ATOM 3132 O O . ASN A 1 83 ? 6.071 -5.462 3.124 1.00 64.12 83 ASN A O 2
ATOM 3143 N N . ILE A 1 84 ? 6.935 -5.301 5.197 1.00 62.21 84 ILE A N 2
ATOM 3144 C CA . ILE A 1 84 ? 7.857 -4.221 4.846 1.00 4.04 84 ILE A CA 2
ATOM 3145 C C . ILE A 1 84 ? 9.122 -4.790 4.187 1.00 44.31 84 ILE A C 2
ATOM 3146 O O . ILE A 1 84 ? 9.943 -5.420 4.848 1.00 52.51 84 ILE A O 2
ATOM 3162 N N . ARG A 1 85 ? 9.274 -4.569 2.884 1.00 21.23 85 ARG A N 2
ATOM 3163 C CA . ARG A 1 85 ? 10.419 -5.115 2.139 1.00 54.41 85 ARG A CA 2
ATOM 3164 C C . ARG A 1 85 ? 11.665 -4.228 2.263 1.00 30.23 85 ARG A C 2
ATOM 3165 O O . ARG A 1 85 ? 12.783 -4.684 2.028 1.00 31.44 85 ARG A O 2
ATOM 3186 N N . GLY A 1 86 ? 11.468 -2.968 2.637 1.00 60.50 86 GLY A N 2
ATOM 3187 C CA . GLY A 1 86 ? 12.592 -2.049 2.789 1.00 14.22 86 GLY A CA 2
ATOM 3188 C C . GLY A 1 86 ? 13.027 -1.411 1.469 1.00 14.22 86 GLY A C 2
ATOM 3189 O O . GLY A 1 86 ? 13.926 -1.908 0.791 1.00 45.33 86 GLY A O 2
ATOM 3193 N N . GLY A 1 87 ? 12.372 -0.313 1.103 1.00 4.32 87 GLY A N 2
ATOM 3194 C CA . GLY A 1 87 ? 12.738 0.421 -0.104 1.00 40.05 87 GLY A CA 2
ATOM 3195 C C . GLY A 1 87 ? 14.064 1.168 0.034 1.00 61.33 87 GLY A C 2
ATOM 3196 O O . GLY A 1 87 ? 14.204 2.053 0.882 1.00 51.41 87 GLY A O 2
ATOM 3200 N N . PHE A 1 88 ? 15.036 0.807 -0.800 1.00 11.41 88 PHE A N 2
ATOM 3201 C CA . PHE A 1 88 ? 16.369 1.423 -0.766 1.00 43.13 88 PHE A CA 2
ATOM 3202 C C . PHE A 1 88 ? 16.328 2.887 -1.238 1.00 2.42 88 PHE A C 2
ATOM 3203 O O . PHE A 1 88 ? 17.073 3.732 -0.741 1.00 11.42 88 PHE A O 2
ATOM 3220 N N . GLY A 1 89 ? 15.455 3.176 -2.199 1.00 61.21 89 GLY A N 2
ATOM 3221 C CA . GLY A 1 89 ? 15.351 4.526 -2.750 1.00 14.43 89 GLY A CA 2
ATOM 3222 C C . GLY A 1 89 ? 14.579 5.496 -1.856 1.00 62.35 89 GLY A C 2
ATOM 3223 O O . GLY A 1 89 ? 13.476 5.928 -2.202 1.00 11.02 89 GLY A O 2
ATOM 3227 N N . GLY A 1 90 ? 15.163 5.831 -0.701 1.00 65.02 90 GLY A N 2
ATOM 3228 C CA . GLY A 1 90 ? 14.562 6.805 0.211 1.00 24.41 90 GLY A CA 2
ATOM 3229 C C . GLY A 1 90 ? 13.314 6.289 0.926 1.00 11.33 90 GLY A C 2
ATOM 3230 O O . GLY A 1 90 ? 13.338 6.023 2.132 1.00 30.41 90 GLY A O 2
ATOM 3234 N N . ARG A 1 91 ? 12.221 6.162 0.184 1.00 41.01 91 ARG A N 2
ATOM 3235 C CA . ARG A 1 91 ? 10.945 5.695 0.735 1.00 71.52 91 ARG A CA 2
ATOM 3236 C C . ARG A 1 91 ? 10.883 4.161 0.818 1.00 55.41 91 ARG A C 2
ATOM 3237 O O . ARG A 1 91 ? 11.186 3.461 -0.152 1.00 21.42 91 ARG A O 2
ATOM 3258 N N . LYS A 1 92 ? 10.482 3.643 1.979 1.00 62.33 92 LYS A N 2
ATOM 3259 C CA . LYS A 1 92 ? 10.306 2.197 2.163 1.00 43.12 92 LYS A CA 2
ATOM 3260 C C . LYS A 1 92 ? 9.064 1.700 1.399 1.00 74.50 92 LYS A C 2
ATOM 3261 O O . LYS A 1 92 ? 8.396 2.471 0.707 1.00 25.10 92 LYS A O 2
ATOM 3280 N N . GLU A 1 93 ? 8.737 0.416 1.538 1.00 72.33 93 GLU A N 2
ATOM 3281 C CA . GLU A 1 93 ? 7.616 -0.168 0.793 1.00 50.41 93 GLU A CA 2
ATOM 3282 C C . GLU A 1 93 ? 6.977 -1.349 1.537 1.00 51.45 93 GLU A C 2
ATOM 3283 O O . GLU A 1 93 ? 7.668 -2.161 2.163 1.00 11.02 93 GLU A O 2
ATOM 3295 N N . ALA A 1 94 ? 5.651 -1.428 1.452 1.00 10.31 94 ALA A N 2
ATOM 3296 C CA . ALA A 1 94 ? 4.871 -2.467 2.126 1.00 22.22 94 ALA A CA 2
ATOM 3297 C C . ALA A 1 94 ? 3.984 -3.227 1.126 1.00 2.15 94 ALA A C 2
ATOM 3298 O O . ALA A 1 94 ? 3.136 -2.633 0.462 1.00 71.22 94 ALA A O 2
ATOM 3305 N N . HIS A 1 95 ? 4.184 -4.536 1.022 1.00 20.42 95 HIS A N 2
ATOM 3306 C CA . HIS A 1 95 ? 3.424 -5.364 0.078 1.00 63.12 95 HIS A CA 2
ATOM 3307 C C . HIS A 1 95 ? 2.201 -6.004 0.751 1.00 55.53 95 HIS A C 2
ATOM 3308 O O . HIS A 1 95 ? 2.309 -6.597 1.830 1.00 22.41 95 HIS A O 2
ATOM 3322 N N . LEU A 1 96 ? 1.040 -5.870 0.109 1.00 14.14 96 LEU A N 2
ATOM 3323 C CA . LEU A 1 96 ? -0.226 -6.367 0.666 1.00 14.14 96 LEU A CA 2
ATOM 3324 C C . LEU A 1 96 ? -0.450 -7.859 0.367 1.00 62.23 96 LEU A C 2
ATOM 3325 O O . LEU A 1 96 ? 0.272 -8.472 -0.423 1.00 3.30 96 LEU A O 2
ATOM 3341 N N . MET A 1 97 ? -1.468 -8.431 1.011 1.00 32.23 97 MET A N 2
ATOM 3342 C CA . MET A 1 97 ? -1.807 -9.851 0.861 1.00 14.21 97 MET A CA 2
ATOM 3343 C C . MET A 1 97 ? -3.284 -10.013 0.447 1.00 33.34 97 MET A C 2
ATOM 3344 O O . MET A 1 97 ? -4.110 -9.156 0.758 1.00 13.11 97 MET A O 2
ATOM 3358 N N . PRO A 1 98 ? -3.638 -11.118 -0.246 1.00 24.42 98 PRO A N 2
ATOM 3359 C CA . PRO A 1 98 ? -5.004 -11.338 -0.787 1.00 11.12 98 PRO A CA 2
ATOM 3360 C C . PRO A 1 98 ? -6.160 -11.041 0.195 1.00 63.14 98 PRO A C 2
ATOM 3361 O O . PRO A 1 98 ? -7.249 -10.642 -0.227 1.00 35.42 98 PRO A O 2
ATOM 3372 N N . ARG A 1 99 ? -5.936 -11.241 1.493 1.00 51.22 99 ARG A N 2
ATOM 3373 C CA . ARG A 1 99 ? -6.993 -11.028 2.498 1.00 41.41 99 ARG A CA 2
ATOM 3374 C C . ARG A 1 99 ? -6.844 -9.672 3.211 1.00 55.11 99 ARG A C 2
ATOM 3375 O O . ARG A 1 99 ? -7.764 -9.218 3.898 1.00 31.35 99 ARG A O 2
ATOM 3396 N N . SER A 1 100 ? -5.686 -9.034 3.047 1.00 41.22 100 SER A N 2
ATOM 3397 C CA . SER A 1 100 ? -5.393 -7.751 3.705 1.00 34.41 100 SER A CA 2
ATOM 3398 C C . SER A 1 100 ? -6.329 -6.637 3.220 1.00 5.51 100 SER A C 2
ATOM 3399 O O . SER A 1 100 ? -6.526 -6.450 2.015 1.00 30.31 100 SER A O 2
ATOM 3407 N N . THR A 1 101 ? -6.901 -5.896 4.165 1.00 30.41 101 THR A N 2
ATOM 3408 C CA . THR A 1 101 ? -7.864 -4.832 3.853 1.00 63.54 101 THR A CA 2
ATOM 3409 C C . THR A 1 101 ? -7.312 -3.436 4.177 1.00 21.00 101 THR A C 2
ATO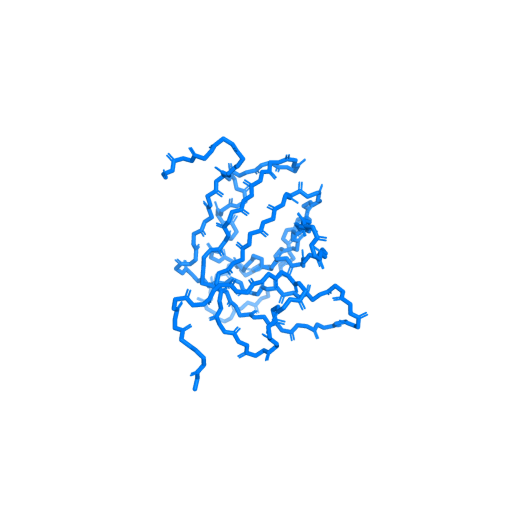M 3410 O O . THR A 1 101 ? -6.291 -3.292 4.856 1.00 72.23 101 THR A O 2
ATOM 3421 N N . VAL A 1 102 ? -7.995 -2.410 3.673 1.00 42.35 102 VAL A N 2
ATOM 3422 C CA . VAL A 1 102 ? -7.652 -1.013 3.966 1.00 73.31 102 VAL A CA 2
ATOM 3423 C C . VAL A 1 102 ? -8.864 -0.269 4.548 1.00 35.35 102 VAL A C 2
ATOM 3424 O O . VAL A 1 102 ? -10.012 -0.581 4.216 1.00 42.35 102 VAL A O 2
ATOM 3437 N N . GLU A 1 103 ? -8.612 0.700 5.420 1.00 41.41 103 GLU A N 2
ATOM 3438 C CA . GLU A 1 103 ? -9.684 1.493 6.035 1.00 71.14 103 GLU A CA 2
ATOM 3439 C C . GLU A 1 103 ? -9.323 2.987 6.090 1.00 33.54 103 GLU A C 2
ATOM 3440 O O . GLU A 1 103 ? -8.275 3.367 6.612 1.00 54.33 103 GLU A O 2
ATOM 3452 N N . VAL A 1 104 ? -10.192 3.828 5.527 1.00 71.22 104 VAL A N 2
ATOM 3453 C CA . VAL A 1 104 ? -9.960 5.278 5.494 1.00 43.30 104 VAL A CA 2
ATOM 3454 C C . VAL A 1 104 ? -10.265 5.950 6.848 1.00 21.50 104 VAL A C 2
ATOM 3455 O O . VAL A 1 104 ? -11.256 5.633 7.516 1.00 55.25 104 VAL A O 2
ATOM 3468 N N . LEU A 1 105 ? -9.395 6.879 7.240 1.00 11.33 105 LEU A N 2
ATOM 3469 C CA . LEU A 1 105 ? -9.539 7.624 8.495 1.00 23.32 105 LEU A CA 2
ATOM 3470 C C . LEU A 1 105 ? -9.978 9.074 8.228 1.00 35.13 105 LEU A C 2
ATOM 3471 O O . LEU A 1 105 ? -9.851 9.562 7.111 1.00 45.44 105 LEU A O 2
ATOM 3487 N N . ASP A 1 106 ? -10.466 9.746 9.275 1.00 23.05 106 ASP A N 2
ATOM 3488 C CA . ASP A 1 106 ? -11.047 11.102 9.191 1.00 74.21 106 ASP A CA 2
ATOM 3489 C C . ASP A 1 106 ? -12.472 11.066 8.547 1.00 62.51 106 ASP A C 2
ATOM 3490 O O . ASP A 1 106 ? -13.455 11.201 9.285 1.00 3.33 106 ASP A O 2
ATOM 3499 N N . PRO A 1 107 ? -12.664 10.908 7.197 1.00 12.32 107 PRO A N 2
ATOM 3500 C CA . PRO A 1 107 ? -13.929 10.340 6.681 1.00 1.20 107 PRO A CA 2
ATOM 3501 C C . PRO A 1 107 ? -14.051 8.861 7.098 1.00 33.42 107 PRO A C 2
ATOM 3502 O O . PRO A 1 107 ? -14.118 7.953 6.268 1.00 44.25 107 PRO A O 2
ATOM 3513 N N . LEU A 1 108 ? -14.096 8.663 8.413 1.00 43.31 108 LEU A N 2
ATOM 3514 C CA . LEU A 1 108 ? -13.917 7.360 9.064 1.00 54.54 108 LEU A CA 2
ATOM 3515 C C . LEU A 1 108 ? -14.910 6.285 8.574 1.00 32.02 108 LEU A C 2
ATOM 3516 O O . LEU A 1 108 ? -16.127 6.475 8.621 1.00 24.25 108 LEU A O 2
ATOM 3532 N N . GLU A 1 109 ? -14.374 5.147 8.109 1.00 4.52 109 GLU A N 2
ATOM 3533 C CA . GLU A 1 109 ? -15.204 3.981 7.757 1.00 43.32 109 GLU A CA 2
ATOM 3534 C C . GLU A 1 109 ? -15.108 2.881 8.831 1.00 31.41 109 GLU A C 2
ATOM 3535 O O . GLU A 1 109 ? -16.073 2.159 9.082 1.00 63.01 109 GLU A O 2
ATOM 3547 N N . HIS A 1 110 ? -13.932 2.753 9.455 1.00 42.11 110 HIS A N 2
ATOM 3548 C CA . HIS A 1 110 ? -13.681 1.710 10.469 1.00 1.12 110 HIS A CA 2
ATOM 3549 C C . HIS A 1 110 ? -13.324 2.318 11.840 1.00 30.43 110 HIS A C 2
ATOM 3550 O O . HIS A 1 110 ? -12.138 2.648 12.063 1.00 36.90 110 HIS A O 2
ATOM 3565 N N . MET A 1 1 ? 6.479 -5.252 31.517 1.00 40.50 1 MET A N 3
ATOM 3566 C CA . MET A 1 1 ? 7.537 -4.242 31.800 1.00 22.21 1 MET A CA 3
ATOM 3567 C C . MET A 1 1 ? 7.927 -3.462 30.529 1.00 25.32 1 MET A C 3
ATOM 3568 O O . MET A 1 1 ? 7.754 -2.243 30.467 1.00 73.34 1 MET A O 3
ATOM 3584 N N . LYS A 1 2 ? 8.447 -4.160 29.514 1.00 22.12 2 LYS A N 3
ATOM 3585 C CA . LYS A 1 2 ? 8.853 -3.511 28.254 1.00 41.12 2 LYS A CA 3
ATOM 3586 C C . LYS A 1 2 ? 7.784 -3.662 27.154 1.00 34.43 2 LYS A C 3
ATOM 3587 O O . LYS A 1 2 ? 7.371 -4.779 26.823 1.00 13.22 2 LYS A O 3
ATOM 3606 N N . PRO A 1 3 ? 7.325 -2.539 26.565 1.00 71.55 3 PRO A N 3
ATOM 3607 C CA . PRO A 1 3 ? 6.377 -2.565 25.438 1.00 43.02 3 PRO A CA 3
ATOM 3608 C C . PRO A 1 3 ? 7.006 -3.129 24.151 1.00 5.34 3 PRO A C 3
ATOM 3609 O O . PRO A 1 3 ? 7.911 -2.525 23.568 1.00 55.03 3 PRO A O 3
ATOM 3620 N N . GLU A 1 4 ? 6.536 -4.299 23.725 1.00 55.44 4 GLU A N 3
ATOM 3621 C CA . GLU A 1 4 ? 6.999 -4.919 22.482 1.00 42.53 4 GLU A CA 3
ATOM 3622 C C . GLU A 1 4 ? 6.390 -4.226 21.259 1.00 54.30 4 GLU A C 3
ATOM 3623 O O . GLU A 1 4 ? 5.175 -4.040 21.175 1.00 33.22 4 GLU A O 3
ATOM 3635 N N . HIS A 1 5 ? 7.242 -3.853 20.314 1.00 45.41 5 HIS A N 3
ATOM 3636 C CA . HIS A 1 5 ? 6.813 -3.092 19.137 1.00 74.22 5 HIS A CA 3
ATOM 3637 C C . HIS A 1 5 ? 6.408 -3.995 17.960 1.00 22.14 5 HIS A C 3
ATOM 3638 O O . HIS A 1 5 ? 6.857 -5.139 17.835 1.00 63.23 5 HIS A O 3
ATOM 3653 N N . ARG A 1 6 ? 5.553 -3.448 17.103 1.00 55.14 6 ARG A N 3
ATOM 3654 C CA . ARG A 1 6 ? 5.073 -4.126 15.897 1.00 52.34 6 ARG A CA 3
ATOM 3655 C C . ARG A 1 6 ? 4.168 -3.182 15.098 1.00 71.23 6 ARG A C 3
ATOM 3656 O O . ARG A 1 6 ? 4.528 -2.741 14.010 1.00 74.31 6 ARG A O 3
ATOM 3677 N N . MET A 1 7 ? 2.996 -2.864 15.654 1.00 51.34 7 MET A N 3
ATOM 3678 C CA . MET A 1 7 ? 2.070 -1.921 15.014 1.00 61.55 7 MET A CA 3
ATOM 3679 C C . MET A 1 7 ? 2.527 -0.473 15.248 1.00 12.34 7 MET A C 3
ATOM 3680 O O . MET A 1 7 ? 1.924 0.280 16.020 1.00 53.21 7 MET A O 3
ATOM 3694 N N . ASP A 1 8 ? 3.621 -0.105 14.595 1.00 32.02 8 ASP A N 3
ATOM 3695 C CA . ASP A 1 8 ? 4.221 1.219 14.759 1.00 1.05 8 ASP A CA 3
ATOM 3696 C C . ASP A 1 8 ? 4.145 2.054 13.469 1.00 1.25 8 ASP A C 3
ATOM 3697 O O . ASP A 1 8 ? 3.747 1.567 12.411 1.00 31.14 8 ASP A O 3
ATOM 3706 N N . THR A 1 9 ? 4.532 3.322 13.573 1.00 62.01 9 THR A N 3
ATOM 3707 C CA . THR A 1 9 ? 4.484 4.246 12.433 1.00 22.24 9 THR A CA 3
ATOM 3708 C C . THR A 1 9 ? 5.671 4.043 11.481 1.00 73.04 9 THR A C 3
ATOM 3709 O O . THR A 1 9 ? 6.553 3.219 11.732 1.00 33.14 9 THR A O 3
ATOM 3720 N N . ILE A 1 10 ? 5.701 4.822 10.399 1.00 43.24 10 ILE A N 3
ATOM 3721 C CA . ILE A 1 10 ? 6.743 4.699 9.368 1.00 31.41 10 ILE A CA 3
ATOM 3722 C C . ILE A 1 10 ? 8.158 4.909 9.948 1.00 4.14 10 ILE A C 3
ATOM 3723 O O . ILE A 1 10 ? 9.154 4.435 9.392 1.00 40.21 10 ILE A O 3
ATOM 3739 N N . SER A 1 11 ? 8.237 5.592 11.088 1.00 33.41 11 SER A N 3
ATOM 3740 C CA . SER A 1 11 ? 9.521 5.826 11.770 1.00 61.23 11 SER A CA 3
ATOM 3741 C C . SER A 1 11 ? 10.151 4.525 12.306 1.00 24.20 11 SER A C 3
ATOM 3742 O O . SER A 1 11 ? 11.359 4.469 12.543 1.00 61.22 11 SER A O 3
ATOM 3750 N N . LYS A 1 12 ? 9.334 3.487 12.506 1.00 34.01 12 LYS A N 3
ATOM 3751 C CA . LYS A 1 12 ? 9.815 2.211 13.073 1.00 72.33 12 LYS A CA 3
ATOM 3752 C C . LYS A 1 12 ? 9.749 1.048 12.064 1.00 24.51 12 LYS A C 3
ATOM 3753 O O . LYS A 1 12 ? 10.048 -0.096 12.410 1.00 51.34 12 LYS A O 3
ATOM 3772 N N . LEU A 1 13 ? 9.374 1.334 10.817 1.00 2.23 13 LEU A N 3
ATOM 3773 C CA . LEU A 1 13 ? 9.194 0.274 9.812 1.00 73.00 13 LEU A CA 3
ATOM 3774 C C . LEU A 1 13 ? 10.533 -0.307 9.319 1.00 31.32 13 LEU A C 3
ATOM 3775 O O . LEU A 1 13 ? 11.222 0.295 8.491 1.00 33.33 13 LEU A O 3
ATOM 3791 N N . GLU A 1 14 ? 10.892 -1.476 9.847 1.00 55.11 14 GLU A N 3
ATOM 3792 C CA . GLU A 1 14 ? 12.067 -2.225 9.380 1.00 40.42 14 GLU A CA 3
ATOM 3793 C C . GLU A 1 14 ? 11.680 -3.212 8.267 1.00 4.44 14 GLU A C 3
ATOM 3794 O O . GLU A 1 14 ? 10.604 -3.817 8.309 1.00 20.21 14 GLU A O 3
ATOM 3806 N N . GLU A 1 15 ? 12.552 -3.379 7.276 1.00 4.23 15 GLU A N 3
ATOM 3807 C CA . GLU A 1 15 ? 12.285 -4.311 6.177 1.00 24.22 15 GLU A CA 3
ATOM 3808 C C . GLU A 1 15 ? 12.317 -5.773 6.658 1.00 20.32 15 GLU A C 3
ATOM 3809 O O . GLU A 1 15 ? 13.298 -6.233 7.246 1.00 30.12 15 GLU A O 3
ATOM 3821 N N . GLY A 1 16 ? 11.229 -6.493 6.401 1.00 43.44 16 GLY A N 3
ATOM 3822 C CA . GLY A 1 16 ? 11.083 -7.861 6.884 1.00 32.11 16 GLY A CA 3
ATOM 3823 C C . GLY A 1 16 ? 10.051 -7.976 8.002 1.00 75.21 16 GLY A C 3
ATOM 3824 O O . GLY A 1 16 ? 9.670 -9.079 8.400 1.00 12.15 16 GLY A O 3
ATOM 3828 N N . ALA A 1 17 ? 9.601 -6.830 8.512 1.00 51.11 17 ALA A N 3
ATOM 3829 C CA . ALA A 1 17 ? 8.611 -6.791 9.593 1.00 12.21 17 ALA A CA 3
ATOM 3830 C C . ALA A 1 17 ? 7.172 -6.898 9.058 1.00 70.33 17 ALA A C 3
ATOM 3831 O O . ALA A 1 17 ? 6.847 -6.350 7.999 1.00 40.11 17 ALA A O 3
ATOM 3838 N N . GLU A 1 18 ? 6.318 -7.611 9.794 1.00 13.42 18 GLU A N 3
ATOM 3839 C CA . GLU A 1 18 ? 4.900 -7.743 9.436 1.00 42.13 18 GLU A CA 3
ATOM 3840 C C . GLU A 1 18 ? 4.027 -6.835 10.318 1.00 24.33 18 GLU A C 3
ATOM 3841 O O . GLU A 1 18 ? 3.817 -7.108 11.503 1.00 75.40 18 GLU A O 3
ATOM 3853 N N . THR A 1 19 ? 3.511 -5.755 9.732 1.00 11.43 19 THR A N 3
ATOM 3854 C CA . THR A 1 19 ? 2.705 -4.777 10.479 1.00 31.22 19 THR A CA 3
ATOM 3855 C C . THR A 1 19 ? 1.711 -4.033 9.574 1.00 52.25 19 THR A C 3
ATOM 3856 O O . THR A 1 19 ? 1.930 -3.920 8.370 1.00 54.13 19 THR A O 3
ATOM 3867 N N . PRO A 1 20 ? 0.588 -3.539 10.131 1.00 11.23 20 PRO A N 3
ATOM 3868 C CA . PRO A 1 20 ? -0.273 -2.573 9.428 1.00 44.52 20 PRO A CA 3
ATOM 3869 C C . PRO A 1 20 ? 0.388 -1.183 9.333 1.00 13.43 20 PRO A C 3
ATOM 3870 O O . PRO A 1 20 ? 1.099 -0.762 10.245 1.00 43.22 20 PRO A O 3
ATOM 3881 N N . VAL A 1 21 ? 0.146 -0.468 8.233 1.00 72.50 21 VAL A N 3
ATOM 3882 C CA . VAL A 1 21 ? 0.762 0.853 8.014 1.00 41.21 21 VAL A CA 3
ATOM 3883 C C . VAL A 1 21 ? -0.296 1.940 7.764 1.00 61.42 21 VAL A C 3
ATOM 3884 O O . VAL A 1 21 ? -1.441 1.646 7.424 1.00 34.34 21 VAL A O 3
ATOM 3897 N N . THR A 1 22 ? 0.100 3.200 7.936 1.00 54.34 22 THR A N 3
ATOM 3898 C CA . THR A 1 22 ? -0.818 4.342 7.780 1.00 55.22 22 THR A CA 3
ATOM 3899 C C . THR A 1 22 ? -0.130 5.519 7.073 1.00 31.11 22 THR A C 3
ATOM 3900 O O . THR A 1 22 ? 1.076 5.719 7.222 1.00 1.43 22 THR A O 3
ATOM 3911 N N . GLY A 1 23 ? -0.893 6.288 6.294 1.00 64.30 23 GLY A N 3
ATOM 3912 C CA . GLY A 1 23 ? -0.329 7.452 5.621 1.00 23.34 23 GLY A CA 3
ATOM 3913 C C . GLY A 1 23 ? -1.345 8.251 4.809 1.00 11.31 23 GLY A C 3
ATOM 3914 O O . GLY A 1 23 ? -2.455 7.784 4.534 1.00 71.45 23 GLY A O 3
ATOM 3918 N N . ARG A 1 24 ? -0.957 9.468 4.430 1.00 53.22 24 ARG A N 3
ATOM 3919 C CA . ARG A 1 24 ? -1.782 10.340 3.586 1.00 13.54 24 ARG A CA 3
ATOM 3920 C C . ARG A 1 24 ? -1.501 10.083 2.095 1.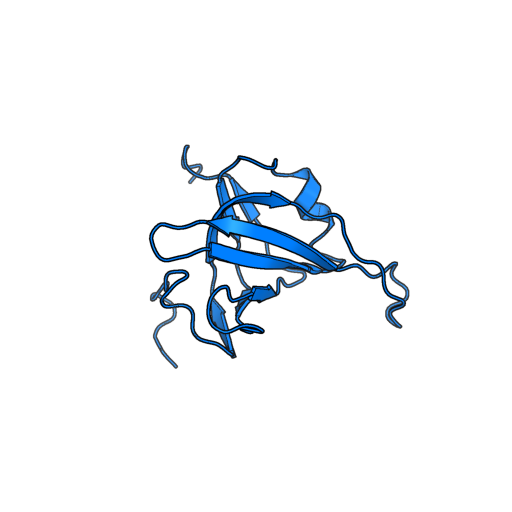00 72.44 24 ARG A C 3
ATOM 3921 O O . ARG A 1 24 ? -0.397 10.348 1.614 1.00 74.23 24 ARG A O 3
ATOM 3942 N N . VAL A 1 25 ? -2.493 9.569 1.370 1.00 34.31 25 VAL A N 3
ATOM 3943 C CA . VAL A 1 25 ? -2.331 9.269 -0.060 1.00 3.02 25 VAL A CA 3
ATOM 3944 C C . VAL A 1 25 ? -2.049 10.540 -0.884 1.00 63.53 25 VAL A C 3
ATOM 3945 O O . VAL A 1 25 ? -2.925 11.388 -1.052 1.00 74.45 25 VAL A O 3
ATOM 3958 N N . MET A 1 26 ? -0.826 10.665 -1.393 1.00 25.10 26 MET A N 3
ATOM 3959 C CA . MET A 1 26 ? -0.443 11.830 -2.200 1.00 12.24 26 MET A CA 3
ATOM 3960 C C . MET A 1 26 ? -0.572 11.543 -3.703 1.00 1.13 26 MET A C 3
ATOM 3961 O O . MET A 1 26 ? -1.253 12.268 -4.423 1.00 53.32 26 MET A O 3
ATOM 3975 N N . LYS A 1 27 ? 0.094 10.483 -4.170 1.00 55.01 27 LYS A N 3
ATOM 3976 C CA . LYS A 1 27 ? 0.086 10.122 -5.599 1.00 73.04 27 LYS A CA 3
ATOM 3977 C C . LYS A 1 27 ? -0.202 8.623 -5.794 1.00 51.42 27 LYS A C 3
ATOM 3978 O O . LYS A 1 27 ? 0.419 7.776 -5.152 1.00 24.23 27 LYS A O 3
ATOM 3997 N N . ILE A 1 28 ? -1.144 8.304 -6.680 1.00 51.04 28 ILE A N 3
ATOM 3998 C CA . ILE A 1 28 ? -1.486 6.907 -6.988 1.00 25.33 28 ILE A CA 3
ATOM 3999 C C . ILE A 1 28 ? -1.045 6.519 -8.410 1.00 1.10 28 ILE A C 3
ATOM 4000 O O . ILE A 1 28 ? -1.542 7.067 -9.398 1.00 60.44 28 ILE A O 3
ATOM 4016 N N . SER A 1 29 ? -0.110 5.579 -8.513 1.00 73.33 29 SER A N 3
ATOM 4017 C CA . SER A 1 29 ? 0.322 5.057 -9.819 1.00 12.50 29 SER A CA 3
ATOM 4018 C C . SER A 1 29 ? -0.621 3.950 -10.305 1.00 23.42 29 SER A C 3
ATOM 4019 O O . SER A 1 29 ? -1.075 3.117 -9.520 1.00 22.20 29 SER A O 3
ATOM 4027 N N . SER A 1 30 ? -0.892 3.943 -11.606 1.00 24.41 30 SER A N 3
ATOM 4028 C CA . SER A 1 30 ? -1.865 3.018 -12.207 1.00 24.21 30 SER A CA 3
ATOM 4029 C C . SER A 1 30 ? -1.457 1.544 -12.032 1.00 44.14 30 SER A C 3
ATOM 4030 O O . SER A 1 30 ? -0.269 1.221 -11.966 1.00 72.03 30 SER A O 3
ATOM 4038 N N . PRO A 1 31 ? -2.444 0.625 -11.960 1.00 63.11 31 PRO A N 3
ATOM 4039 C CA . PRO A 1 31 ? -2.178 -0.816 -11.795 1.00 72.14 31 PRO A CA 3
ATOM 4040 C C . PRO A 1 31 ? -1.486 -1.435 -13.023 1.00 13.11 31 PRO A C 3
ATOM 4041 O O . PRO A 1 31 ? -2.034 -1.438 -14.127 1.00 10.23 31 PRO A O 3
ATOM 4052 N N . ARG A 1 32 ? -0.286 -1.968 -12.821 1.00 3.22 32 ARG A N 3
ATOM 4053 C CA . ARG A 1 32 ? 0.505 -2.554 -13.906 1.00 2.42 32 ARG A CA 3
ATOM 4054 C C . ARG A 1 32 ? 0.267 -4.068 -14.015 1.00 41.44 32 ARG A C 3
ATOM 4055 O O . ARG A 1 32 ? 0.429 -4.799 -13.038 1.00 24.53 32 ARG A O 3
ATOM 4076 N N . THR A 1 33 ? -0.113 -4.530 -15.205 1.00 62.40 33 THR A N 3
ATOM 4077 C CA . THR A 1 33 ? -0.424 -5.949 -15.427 1.00 1.23 33 THR A CA 3
ATOM 4078 C C . THR A 1 33 ? 0.822 -6.747 -15.848 1.00 74.33 33 THR A C 3
ATOM 4079 O O . THR A 1 33 ? 1.621 -6.287 -16.670 1.00 5.30 33 THR A O 3
ATOM 4090 N N . PHE A 1 34 ? 0.971 -7.948 -15.294 1.00 12.31 34 PHE A N 3
ATOM 4091 C CA . PHE A 1 34 ? 2.104 -8.828 -15.609 1.00 22.43 34 PHE A CA 3
ATOM 4092 C C . PHE A 1 34 ? 1.627 -10.249 -15.951 1.00 70.11 34 PHE A C 3
ATOM 4093 O O . PHE A 1 34 ? 0.483 -10.617 -15.686 1.00 12.40 34 PHE A O 3
ATOM 4110 N N . THR A 1 35 ? 2.514 -11.045 -16.533 1.00 61.31 35 THR A N 3
ATOM 4111 C CA . THR A 1 35 ? 2.194 -12.433 -16.880 1.00 21.43 35 THR A CA 3
ATOM 4112 C C . THR A 1 35 ? 2.429 -13.374 -15.685 1.00 4.43 35 THR A C 3
ATOM 4113 O O . THR A 1 35 ? 3.574 -13.632 -15.301 1.00 51.35 35 THR A O 3
ATOM 4124 N N . THR A 1 36 ? 1.347 -13.871 -15.084 1.00 53.31 36 THR A N 3
ATOM 4125 C CA . THR A 1 36 ? 1.456 -14.799 -13.943 1.00 72.43 36 THR A CA 3
ATOM 4126 C C . THR A 1 36 ? 1.185 -16.256 -14.353 1.00 52.34 36 THR A C 3
ATOM 4127 O O . THR A 1 36 ? 0.799 -16.539 -15.489 1.00 53.51 36 THR A O 3
ATOM 4138 N N . ARG A 1 37 ? 1.386 -17.178 -13.411 1.00 61.44 37 ARG A N 3
ATOM 4139 C CA . ARG A 1 37 ? 1.197 -18.613 -13.669 1.00 34.20 37 ARG A CA 3
ATOM 4140 C C . ARG A 1 37 ? -0.210 -19.082 -13.256 1.00 51.15 37 ARG A C 3
ATOM 4141 O O . ARG A 1 37 ? -0.611 -20.211 -13.547 1.00 74.30 37 ARG A O 3
ATOM 4162 N N . LYS A 1 38 ? -0.954 -18.212 -12.575 1.00 24.51 38 LYS A N 3
ATOM 4163 C CA . LYS A 1 38 ? -2.332 -18.517 -12.164 1.00 63.11 38 LYS A CA 3
ATOM 4164 C C . LYS A 1 38 ? -3.333 -18.129 -13.263 1.00 13.32 38 LYS A C 3
ATOM 4165 O O . LYS A 1 38 ? -2.991 -17.409 -14.201 1.00 44.32 38 LYS A O 3
ATOM 4184 N N . GLY A 1 39 ? -4.575 -18.591 -13.134 1.00 14.22 39 GLY A N 3
ATOM 4185 C CA . GLY A 1 39 ? -5.613 -18.261 -14.109 1.00 70.33 39 GLY A CA 3
ATOM 4186 C C . GLY A 1 39 ? -6.175 -16.841 -13.962 1.00 52.52 39 GLY A C 3
ATOM 4187 O O . GLY A 1 39 ? -7.368 -16.613 -14.169 1.00 3.20 39 GLY A O 3
ATOM 4191 N N . ARG A 1 40 ? -5.315 -15.892 -13.594 1.00 4.21 40 ARG A N 3
ATOM 4192 C CA . ARG A 1 40 ? -5.702 -14.481 -13.456 1.00 21.02 40 ARG A CA 3
ATOM 4193 C C . ARG A 1 40 ? -4.776 -13.556 -14.262 1.00 40.45 40 ARG A C 3
ATOM 4194 O O . ARG A 1 40 ? -3.665 -13.934 -14.634 1.00 72.53 40 ARG A O 3
ATOM 4215 N N . GLU A 1 41 ? -5.255 -12.345 -14.532 1.00 42.44 41 GLU A N 3
ATOM 4216 C CA . GLU A 1 41 ? -4.462 -11.324 -15.228 1.00 21.13 41 GLU A CA 3
ATOM 4217 C C . GLU A 1 41 ? -3.189 -10.946 -14.445 1.00 2.34 41 GLU A C 3
ATOM 4218 O O . GLU A 1 41 ? -2.099 -10.907 -15.006 1.00 3.10 41 GLU A O 3
ATOM 4230 N N . GLY A 1 42 ? -3.338 -10.675 -13.148 1.00 55.33 42 GLY A N 3
ATOM 4231 C CA . GLY A 1 42 ? -2.198 -10.297 -12.315 1.00 64.45 42 GLY A CA 3
ATOM 4232 C C . GLY A 1 42 ? -1.753 -8.845 -12.500 1.00 24.34 42 GLY A C 3
ATOM 4233 O O . GLY A 1 42 ? -1.097 -8.510 -13.482 1.00 25.44 42 GLY A O 3
ATOM 4237 N N . LYS A 1 43 ? -2.113 -7.979 -11.554 1.00 14.43 43 LYS A N 3
ATOM 4238 C CA . LYS A 1 43 ? -1.671 -6.577 -11.566 1.00 72.55 43 LYS A CA 3
ATOM 4239 C C . LYS A 1 43 ? -0.956 -6.184 -10.262 1.00 20.14 43 LYS A C 3
ATOM 4240 O O . LYS A 1 43 ? -1.057 -6.875 -9.248 1.00 63.15 43 LYS A O 3
ATOM 4259 N N . LEU A 1 44 ? -0.226 -5.072 -10.307 1.00 14.34 44 LEU A N 3
ATOM 4260 C CA . LEU A 1 44 ? 0.398 -4.487 -9.113 1.00 74.24 44 LEU A CA 3
ATOM 4261 C C . LEU A 1 44 ? 0.389 -2.950 -9.200 1.00 52.31 44 LEU A C 3
ATOM 4262 O O . LEU A 1 44 ? 0.648 -2.375 -10.256 1.00 35.22 44 LEU A O 3
ATOM 4278 N N . ALA A 1 45 ? 0.065 -2.284 -8.097 1.00 51.24 45 ALA A N 3
ATOM 4279 C CA . ALA A 1 45 ? -0.037 -0.817 -8.079 1.00 34.25 45 ALA A CA 3
ATOM 4280 C C . ALA A 1 45 ? 0.910 -0.188 -7.050 1.00 54.33 45 ALA A C 3
ATOM 4281 O O . ALA A 1 45 ? 1.280 -0.821 -6.061 1.00 51.52 45 ALA A O 3
ATOM 4288 N N . ASN A 1 46 ? 1.292 1.067 -7.284 1.00 22.33 46 ASN A N 3
ATOM 4289 C CA . ASN A 1 46 ? 2.206 1.786 -6.385 1.00 73.25 46 ASN A CA 3
ATOM 4290 C C . ASN A 1 46 ? 1.573 3.094 -5.881 1.00 65.24 46 ASN A C 3
ATOM 4291 O O . ASN A 1 46 ? 1.381 4.039 -6.646 1.00 54.45 46 ASN A O 3
ATOM 4302 N N . VAL A 1 47 ? 1.252 3.143 -4.592 1.00 44.53 47 VAL A N 3
ATOM 4303 C CA . VAL A 1 47 ? 0.667 4.340 -3.981 1.00 51.02 47 VAL A CA 3
ATOM 4304 C C . VAL A 1 47 ? 1.665 5.023 -3.036 1.00 61.32 47 VAL A C 3
ATOM 4305 O O . VAL A 1 47 ? 2.201 4.398 -2.120 1.00 72.44 47 VAL A O 3
ATOM 4318 N N . ILE A 1 48 ? 1.912 6.308 -3.266 1.00 64.43 48 ILE A N 3
ATOM 4319 C CA . ILE A 1 48 ? 2.842 7.077 -2.440 1.00 42.43 48 ILE A CA 3
ATOM 4320 C C . ILE A 1 48 ? 2.099 7.789 -1.301 1.00 24.33 48 ILE A C 3
ATOM 4321 O O . ILE A 1 48 ? 1.353 8.747 -1.529 1.00 62.45 48 ILE A O 3
ATOM 4337 N N . ILE A 1 49 ? 2.301 7.304 -0.077 1.00 62.00 49 ILE A N 3
ATOM 4338 C CA . ILE A 1 49 ? 1.646 7.872 1.106 1.00 63.12 49 ILE A CA 3
ATOM 4339 C C . ILE A 1 49 ? 2.663 8.570 2.023 1.00 23.12 49 ILE A C 3
ATOM 4340 O O . ILE A 1 49 ? 3.768 8.073 2.237 1.00 51.14 49 ILE A O 3
ATOM 4356 N N . ALA A 1 50 ? 2.291 9.729 2.557 1.00 65.42 50 ALA A N 3
ATOM 4357 C CA . ALA A 1 50 ? 3.173 10.486 3.453 1.00 21.11 50 ALA A CA 3
ATOM 4358 C C . ALA A 1 50 ? 2.548 10.659 4.843 1.00 61.22 50 ALA A C 3
ATOM 4359 O O . ALA A 1 50 ? 1.410 11.104 4.973 1.00 43.24 50 ALA A O 3
ATOM 4366 N N . ASP A 1 51 ? 3.295 10.304 5.879 1.00 42.32 51 ASP A N 3
ATOM 4367 C CA . ASP A 1 51 ? 2.843 10.469 7.263 1.00 73.44 51 ASP A CA 3
ATOM 4368 C C . ASP A 1 51 ? 3.770 11.434 8.020 1.00 42.11 51 ASP A C 3
ATOM 4369 O O . ASP A 1 51 ? 4.867 11.745 7.556 1.00 64.55 51 ASP A O 3
ATOM 4378 N N . ASP A 1 52 ? 3.319 11.908 9.181 1.00 61.53 52 ASP A N 3
ATOM 4379 C CA . ASP A 1 52 ? 4.121 12.805 10.023 1.00 33.10 52 ASP A CA 3
ATOM 4380 C C . ASP A 1 52 ? 5.482 12.191 10.402 1.00 52.45 52 ASP A C 3
ATOM 4381 O O . ASP A 1 52 ? 6.429 12.914 10.710 1.00 1.41 52 ASP A O 3
ATOM 4390 N N . THR A 1 53 ? 5.576 10.863 10.390 1.00 55.50 53 THR A N 3
ATOM 4391 C CA . THR A 1 53 ? 6.813 10.176 10.793 1.00 73.43 53 THR A CA 3
ATOM 4392 C C . THR A 1 53 ? 7.652 9.703 9.594 1.00 44.40 53 THR A C 3
ATOM 4393 O O . THR A 1 53 ? 8.682 9.049 9.776 1.00 62.21 53 THR A O 3
ATOM 4404 N N . GLY A 1 54 ? 7.227 10.038 8.372 1.00 71.22 54 GLY A N 3
ATOM 4405 C CA . GLY A 1 54 ? 7.965 9.615 7.179 1.00 41.34 54 GLY A CA 3
ATOM 4406 C C . GLY A 1 54 ? 7.063 9.264 5.996 1.00 50.34 54 GLY A C 3
ATOM 4407 O O . GLY A 1 54 ? 5.845 9.162 6.145 1.00 20.32 54 GLY A O 3
ATOM 4411 N N . GLU A 1 55 ? 7.657 9.103 4.807 1.00 53.21 55 GLU A N 3
ATOM 4412 C CA . GLU A 1 55 ? 6.906 8.700 3.604 1.00 53.40 55 GLU A CA 3
ATOM 4413 C C . GLU A 1 55 ? 7.140 7.211 3.281 1.00 62.12 55 GLU A C 3
ATOM 4414 O O . GLU A 1 55 ? 8.217 6.671 3.540 1.00 5.14 55 GLU A O 3
ATOM 4426 N N . LEU A 1 56 ? 6.135 6.554 2.697 1.00 44.31 56 LEU A N 3
ATOM 4427 C CA . LEU A 1 56 ? 6.232 5.127 2.362 1.00 23.02 56 LEU A CA 3
ATOM 4428 C C . LEU A 1 56 ? 5.599 4.821 0.993 1.00 1.45 56 LEU A C 3
ATOM 4429 O O . LEU A 1 56 ? 4.672 5.504 0.551 1.00 74.13 56 LEU A O 3
ATOM 4445 N N . ARG A 1 57 ? 6.114 3.789 0.330 1.00 51.24 57 ARG A N 3
ATOM 4446 C CA . ARG A 1 57 ? 5.578 3.333 -0.959 1.00 63.11 57 ARG A CA 3
ATOM 4447 C C . ARG A 1 57 ? 4.725 2.060 -0.793 1.00 63.25 57 ARG A C 3
ATOM 4448 O O . ARG A 1 57 ? 5.251 0.975 -0.553 1.00 73.32 57 ARG A O 3
ATOM 4469 N N . ALA A 1 58 ? 3.409 2.199 -0.920 1.00 1.31 58 ALA A N 3
ATOM 4470 C CA . ALA A 1 58 ? 2.491 1.060 -0.789 1.00 31.52 58 ALA A CA 3
ATOM 4471 C C . ALA A 1 58 ? 2.363 0.276 -2.106 1.00 62.11 58 ALA A C 3
ATOM 4472 O O . ALA A 1 58 ? 2.082 0.853 -3.157 1.00 34.30 58 ALA A O 3
ATOM 4479 N N . VAL A 1 59 ? 2.570 -1.038 -2.041 1.00 73.13 59 VAL A N 3
ATOM 4480 C CA . VAL A 1 59 ? 2.478 -1.908 -3.225 1.00 10.30 59 VAL A CA 3
ATOM 4481 C C . VAL A 1 59 ? 1.216 -2.790 -3.176 1.00 44.21 59 VAL A C 3
ATOM 4482 O O . VAL A 1 59 ? 1.138 -3.748 -2.401 1.00 11.34 59 VAL A O 3
ATOM 4495 N N . PHE A 1 60 ? 0.233 -2.466 -4.015 1.00 52.33 60 PHE A N 3
ATOM 4496 C CA . PHE A 1 60 ? -1.034 -3.208 -4.054 1.00 64.31 60 PHE A CA 3
ATOM 4497 C C . PHE A 1 60 ? -1.000 -4.330 -5.104 1.00 32.30 60 PHE A C 3
ATOM 4498 O O . PHE A 1 60 ? -1.057 -4.076 -6.306 1.00 41.14 60 PHE A O 3
ATOM 4515 N N . TRP A 1 61 ? -0.901 -5.567 -4.630 1.00 25.22 61 TRP A N 3
ATOM 4516 C CA . TRP A 1 61 ? -0.877 -6.752 -5.496 1.00 61.23 61 TRP A CA 3
ATOM 4517 C C . TRP A 1 61 ? -2.262 -7.085 -6.080 1.00 44.14 61 TRP A C 3
ATOM 4518 O O . TRP A 1 61 ? -3.283 -6.589 -5.613 1.00 71.01 61 TRP A O 3
ATOM 4539 N N . THR A 1 62 ? -2.264 -7.910 -7.129 1.00 3.22 62 THR A N 3
ATOM 4540 C CA . THR A 1 62 ? -3.475 -8.263 -7.900 1.00 51.13 62 THR A CA 3
ATOM 4541 C C . THR A 1 62 ? -4.753 -8.420 -7.056 1.00 3.34 62 THR A C 3
ATOM 4542 O O . THR A 1 62 ? -5.802 -7.874 -7.406 1.00 33.20 62 THR A O 3
ATOM 4553 N N . GLU A 1 63 ? -4.675 -9.150 -5.954 1.00 25.32 63 GLU A N 3
ATOM 4554 C CA . GLU A 1 63 ? -5.863 -9.436 -5.140 1.00 74.13 63 GLU A CA 3
ATOM 4555 C C . GLU A 1 63 ? -6.268 -8.232 -4.270 1.00 54.24 63 GLU A C 3
ATOM 4556 O O . GLU A 1 63 ? -7.393 -8.157 -3.774 1.00 50.53 63 GLU A O 3
ATOM 4568 N N . ASN A 1 64 ? -5.345 -7.290 -4.101 1.00 41.53 64 ASN A N 3
ATOM 4569 C CA . ASN A 1 64 ? -5.599 -6.075 -3.318 1.00 71.14 64 ASN A CA 3
ATOM 4570 C C . ASN A 1 64 ? -5.961 -4.873 -4.213 1.00 5.13 64 ASN A C 3
ATOM 4571 O O . ASN A 1 64 ? -6.290 -3.801 -3.710 1.00 42.12 64 ASN A O 3
ATOM 4582 N N . ILE A 1 65 ? -5.901 -5.053 -5.535 1.00 51.02 65 ILE A N 3
ATOM 4583 C CA . ILE A 1 65 ? -6.262 -3.981 -6.482 1.00 35.04 65 ILE A CA 3
ATOM 4584 C C . ILE A 1 65 ? -7.673 -3.432 -6.196 1.00 14.32 65 ILE A C 3
ATOM 4585 O O . ILE A 1 65 ? -7.924 -2.231 -6.315 1.00 4.21 65 ILE A O 3
ATOM 4601 N N . LYS A 1 66 ? -8.580 -4.321 -5.787 1.00 14.50 66 LYS A N 3
ATOM 4602 C CA . LYS A 1 66 ? -9.962 -3.943 -5.450 1.00 23.33 66 LYS A CA 3
ATOM 4603 C C . LYS A 1 66 ? -10.018 -2.848 -4.364 1.00 54.24 66 LYS A C 3
ATOM 4604 O O . LYS A 1 66 ? -11.000 -2.110 -4.260 1.00 22.22 66 LYS A O 3
ATOM 4623 N N . LEU A 1 67 ? -8.956 -2.748 -3.564 1.00 24.12 67 LEU A N 3
ATOM 4624 C CA . LEU A 1 67 ? -8.895 -1.792 -2.454 1.00 52.11 67 LEU A CA 3
ATOM 4625 C C . LEU A 1 67 ? -8.634 -0.357 -2.945 1.00 61.31 67 LEU A C 3
ATOM 4626 O O . LEU A 1 67 ? -8.998 0.608 -2.275 1.00 51.43 67 LEU A O 3
ATOM 4642 N N . LEU A 1 68 ? -8.017 -0.229 -4.121 1.00 51.32 68 LEU A N 3
ATOM 4643 C CA . LEU A 1 68 ? -7.660 1.084 -4.681 1.00 54.31 68 LEU A CA 3
ATOM 4644 C C . LEU A 1 68 ? -8.879 2.010 -4.810 1.00 1.23 68 LEU A C 3
ATOM 4645 O O . LEU A 1 68 ? -8.799 3.201 -4.510 1.00 41.43 68 LEU A O 3
ATOM 4661 N N . LYS A 1 69 ? -10.007 1.457 -5.247 1.00 13.05 69 LYS A N 3
ATOM 4662 C CA . LYS A 1 69 ? -11.228 2.247 -5.467 1.00 10.11 69 LYS A CA 3
ATOM 4663 C C . LYS A 1 69 ? -11.956 2.598 -4.154 1.00 13.24 69 LYS A C 3
ATOM 4664 O O . LYS A 1 69 ? -12.916 3.370 -4.161 1.00 54.10 69 LYS A O 3
ATOM 4683 N N . LYS A 1 70 ? -11.497 2.049 -3.029 1.00 53.33 70 LYS A N 3
ATOM 4684 C CA . LYS A 1 70 ? -12.104 2.347 -1.723 1.00 33.14 70 LYS A CA 3
ATOM 4685 C C . LYS A 1 70 ? -11.781 3.776 -1.258 1.00 54.12 70 LYS A C 3
ATOM 4686 O O . LYS A 1 70 ? -12.557 4.389 -0.525 1.00 13.02 70 LYS A O 3
ATOM 4705 N N . PHE A 1 71 ? -10.634 4.300 -1.685 1.00 43.23 71 PHE A N 3
ATOM 4706 C CA . PHE A 1 71 ? -10.192 5.639 -1.269 1.00 54.33 71 PHE A CA 3
ATOM 4707 C C . PHE A 1 71 ? -9.864 6.539 -2.472 1.00 52.12 71 PHE A C 3
ATOM 4708 O O . PHE A 1 71 ? -9.818 6.083 -3.615 1.00 33.02 71 PHE A O 3
ATOM 4725 N N . ARG A 1 72 ? -9.651 7.827 -2.206 1.00 72.40 72 ARG A N 3
ATOM 4726 C CA . ARG A 1 72 ? -9.300 8.795 -3.252 1.00 62.32 72 ARG A CA 3
ATOM 4727 C C . ARG A 1 72 ? -7.837 9.238 -3.116 1.00 43.53 72 ARG A C 3
ATOM 4728 O O . ARG A 1 72 ? -7.240 9.124 -2.041 1.00 60.53 72 ARG A O 3
ATOM 4749 N N . GLU A 1 73 ? -7.265 9.759 -4.195 1.00 1.45 73 GLU A N 3
ATOM 4750 C CA . GLU A 1 73 ? -5.912 10.313 -4.140 1.00 62.03 73 GLU A CA 3
ATOM 4751 C C . GLU A 1 73 ? -5.903 11.599 -3.293 1.00 71.42 73 GLU A C 3
ATOM 4752 O O . GLU A 1 73 ? -6.129 12.700 -3.804 1.00 4.41 73 GLU A O 3
ATOM 4764 N N . GLY A 1 74 ? -5.683 11.440 -1.990 1.00 22.35 74 GLY A N 3
ATOM 4765 C CA . GLY A 1 74 ? -5.732 12.571 -1.063 1.00 64.45 74 GLY A CA 3
ATOM 4766 C C . GLY A 1 74 ? -6.239 12.179 0.322 1.00 11.13 74 GLY A C 3
ATOM 4767 O O . GLY A 1 74 ? -6.044 12.912 1.295 1.00 22.50 74 GLY A O 3
ATOM 4771 N N . ASP A 1 75 ? -6.897 11.025 0.415 1.00 10.43 75 ASP A N 3
ATOM 4772 C CA . ASP A 1 75 ? -7.433 10.535 1.691 1.00 64.33 75 ASP A CA 3
ATOM 4773 C C . ASP A 1 75 ? -6.360 9.833 2.548 1.00 32.20 75 ASP A C 3
ATOM 4774 O O . ASP A 1 75 ? -5.434 9.206 2.032 1.00 24.44 75 ASP A O 3
ATOM 4783 N N . VAL A 1 76 ? -6.492 9.965 3.865 1.00 55.43 76 VAL A N 3
ATOM 4784 C CA . VAL A 1 76 ? -5.672 9.212 4.819 1.00 52.04 76 VAL A CA 3
ATOM 4785 C C . VAL A 1 76 ? -6.167 7.757 4.932 1.00 34.32 76 VAL A C 3
ATOM 4786 O O . VAL A 1 76 ? -7.347 7.520 5.211 1.00 61.45 76 VAL A O 3
ATOM 4799 N N . ILE A 1 77 ? -5.275 6.786 4.729 1.00 12.14 77 ILE A N 3
ATOM 4800 C CA . ILE A 1 77 ? -5.661 5.365 4.780 1.00 13.22 77 ILE A CA 3
ATOM 4801 C C . ILE A 1 77 ? -4.780 4.551 5.741 1.00 43.42 77 ILE A C 3
ATOM 4802 O O . ILE A 1 77 ? -3.650 4.934 6.056 1.00 75.32 77 ILE A O 3
ATOM 4818 N N . ARG A 1 78 ? -5.319 3.426 6.201 1.00 33.02 78 ARG A N 3
ATOM 4819 C CA . ARG A 1 78 ? -4.572 2.473 7.023 1.00 74.22 78 ARG A CA 3
ATOM 4820 C C . ARG A 1 78 ? -4.617 1.076 6.388 1.00 13.44 78 ARG A C 3
ATOM 4821 O O . ARG A 1 78 ? -5.678 0.449 6.312 1.00 64.13 78 ARG A O 3
ATOM 4842 N N . ILE A 1 79 ? -3.468 0.603 5.914 1.00 2.44 79 ILE A N 3
ATOM 4843 C CA . ILE A 1 79 ? -3.367 -0.729 5.308 1.00 32.11 79 ILE A CA 3
ATOM 4844 C C . ILE A 1 79 ? -3.093 -1.788 6.387 1.00 14.30 79 ILE A C 3
ATOM 4845 O O . ILE A 1 79 ? -2.154 -1.657 7.172 1.00 70.40 79 ILE A O 3
ATOM 4861 N N . LYS A 1 80 ? -3.908 -2.838 6.418 1.00 2.42 80 LYS A N 3
ATOM 4862 C CA . LYS A 1 80 ? -3.863 -3.822 7.505 1.00 62.02 80 LYS A CA 3
ATOM 4863 C C . LYS A 1 80 ? -2.945 -5.019 7.172 1.00 52.15 80 LYS A C 3
ATOM 4864 O O . LYS A 1 80 ? -3.211 -5.783 6.240 1.00 72.31 80 LYS A O 3
ATOM 4883 N N . ASP A 1 81 ? -1.870 -5.161 7.959 1.00 40.31 81 ASP A N 3
ATOM 4884 C CA . ASP A 1 81 ? -0.910 -6.273 7.844 1.00 21.22 81 ASP A CA 3
ATOM 4885 C C . ASP A 1 81 ? -0.192 -6.328 6.481 1.00 0.13 81 ASP A C 3
ATOM 4886 O O . ASP A 1 81 ? -0.715 -6.857 5.502 1.00 14.12 81 ASP A O 3
ATOM 4895 N N . VAL A 1 82 ? 1.019 -5.774 6.435 1.00 72.22 82 VAL A N 3
ATOM 4896 C CA . VAL A 1 82 ? 1.872 -5.843 5.244 1.00 4.31 82 VAL A CA 3
ATOM 4897 C C . VAL A 1 82 ? 3.309 -6.237 5.612 1.00 22.42 82 VAL A C 3
ATOM 4898 O O . VAL A 1 82 ? 3.684 -6.244 6.787 1.00 63.40 82 VAL A O 3
ATOM 4911 N N . ASN A 1 83 ? 4.104 -6.577 4.602 1.00 54.41 83 ASN A N 3
ATOM 4912 C CA . ASN A 1 83 ? 5.530 -6.845 4.801 1.00 52.34 83 ASN A CA 3
ATOM 4913 C C . ASN A 1 83 ? 6.374 -5.709 4.212 1.00 60.32 83 ASN A C 3
ATOM 4914 O O . ASN A 1 83 ? 6.284 -5.405 3.021 1.00 63.32 83 ASN A O 3
ATOM 4925 N N . ILE A 1 84 ? 7.193 -5.088 5.054 1.00 72.23 84 ILE A N 3
ATOM 4926 C CA . ILE A 1 84 ? 8.025 -3.961 4.630 1.00 54.50 84 ILE A CA 3
ATOM 4927 C C . ILE A 1 84 ? 9.284 -4.447 3.895 1.00 1.13 84 ILE A C 3
ATOM 4928 O O . ILE A 1 84 ? 9.909 -5.428 4.293 1.00 3.11 84 ILE A O 3
ATOM 4944 N N . ARG A 1 85 ? 9.640 -3.771 2.808 1.00 34.42 85 ARG A N 3
ATOM 4945 C CA . ARG A 1 85 ? 10.860 -4.088 2.059 1.00 25.43 85 ARG A CA 3
ATOM 4946 C C . ARG A 1 85 ? 11.778 -2.862 1.984 1.00 52.24 85 ARG A C 3
ATOM 4947 O O . ARG A 1 85 ? 11.363 -1.740 2.285 1.00 24.12 85 ARG A O 3
ATOM 4968 N N . GLY A 1 86 ? 13.017 -3.077 1.564 1.00 43.41 86 GLY A N 3
ATOM 4969 C CA . GLY A 1 86 ? 14.005 -2.000 1.556 1.00 41.13 86 GLY A CA 3
ATOM 4970 C C . GLY A 1 86 ? 14.581 -1.703 0.175 1.00 71.12 86 GLY A C 3
ATOM 4971 O O . GLY A 1 86 ? 15.648 -2.211 -0.184 1.00 2.33 86 GLY A O 3
ATOM 4975 N N . GLY A 1 87 ? 13.876 -0.885 -0.604 1.00 4.41 87 GLY A N 3
ATOM 4976 C CA . GLY A 1 87 ? 14.386 -0.457 -1.902 1.00 32.54 87 GLY A CA 3
ATOM 4977 C C . GLY A 1 87 ? 15.354 0.720 -1.798 1.00 21.12 87 GLY A C 3
ATOM 4978 O O . GLY A 1 87 ? 15.435 1.379 -0.756 1.00 33.33 87 GLY A O 3
ATOM 4982 N N . PHE A 1 88 ? 16.097 0.982 -2.871 1.00 73.52 88 PHE A N 3
ATOM 4983 C CA . PHE A 1 88 ? 17.030 2.117 -2.904 1.00 51.43 88 PHE A CA 3
ATOM 4984 C C . PHE A 1 88 ? 16.290 3.441 -3.161 1.00 24.22 88 PHE A C 3
ATOM 4985 O O . PHE A 1 88 ? 15.252 3.471 -3.828 1.00 60.53 88 PHE A O 3
ATOM 5002 N N . GLY A 1 89 ? 16.840 4.537 -2.639 1.00 3.35 89 GLY A N 3
ATOM 5003 C CA . GLY A 1 89 ? 16.195 5.843 -2.758 1.00 54.24 89 GLY A CA 3
ATOM 5004 C C . GLY A 1 89 ? 15.657 6.373 -1.429 1.00 51.43 89 GLY A C 3
ATOM 5005 O O . GLY A 1 89 ? 14.858 7.312 -1.401 1.00 54.45 89 GLY A O 3
ATOM 5009 N N . GLY A 1 90 ? 16.091 5.771 -0.323 1.00 1.32 90 GLY A N 3
ATOM 5010 C CA . GLY A 1 90 ? 15.676 6.229 1.002 1.00 70.44 90 GLY A CA 3
ATOM 5011 C C . GLY A 1 90 ? 14.284 5.745 1.408 1.00 1.13 90 GLY A C 3
ATOM 5012 O O . GLY A 1 90 ? 14.122 5.085 2.439 1.00 10.22 90 GLY A O 3
ATOM 5016 N N . ARG A 1 91 ? 13.279 6.078 0.602 1.00 2.33 91 ARG A N 3
ATOM 5017 C CA . ARG A 1 91 ? 11.891 5.687 0.879 1.00 52.24 91 ARG A CA 3
ATOM 5018 C C . ARG A 1 91 ? 11.675 4.177 0.699 1.00 42.31 91 ARG A C 3
ATOM 5019 O O . ARG A 1 91 ? 11.918 3.623 -0.375 1.00 61.40 91 ARG A O 3
ATOM 5040 N N . LYS A 1 92 ? 11.201 3.522 1.757 1.00 22.40 92 LYS A N 3
ATOM 5041 C CA . LYS A 1 92 ? 10.942 2.078 1.732 1.00 33.54 92 LYS A CA 3
ATOM 5042 C C . LYS A 1 92 ? 9.593 1.756 1.060 1.00 42.24 92 LYS A C 3
ATOM 5043 O O . LYS A 1 92 ? 8.869 2.653 0.619 1.00 71.24 92 LYS A O 3
ATOM 5062 N N . GLU A 1 93 ? 9.249 0.472 1.013 1.00 73.11 93 GLU A N 3
ATOM 5063 C CA . GLU A 1 93 ? 8.024 0.016 0.347 1.00 23.42 93 GLU A CA 3
ATOM 5064 C C . GLU A 1 93 ? 7.301 -1.045 1.194 1.00 25.42 93 GLU A C 3
ATOM 5065 O O . GLU A 1 93 ? 7.919 -1.718 2.018 1.00 72.12 93 GLU A O 3
ATOM 5077 N N . ALA A 1 94 ? 5.993 -1.188 0.991 1.00 41.22 94 ALA A N 3
ATOM 5078 C CA . ALA A 1 94 ? 5.177 -2.119 1.783 1.00 60.11 94 ALA A CA 3
ATOM 5079 C C . ALA A 1 94 ? 4.338 -3.037 0.883 1.00 52.00 94 ALA A C 3
ATOM 5080 O O . ALA A 1 94 ? 3.455 -2.574 0.161 1.00 43.24 94 ALA A O 3
ATOM 5087 N N . HIS A 1 95 ? 4.609 -4.338 0.941 1.00 61.33 95 HIS A N 3
ATOM 5088 C CA . HIS A 1 95 ? 3.908 -5.318 0.102 1.00 25.42 95 HIS A CA 3
ATOM 5089 C C . HIS A 1 95 ? 2.724 -5.957 0.843 1.00 51.43 95 HIS A C 3
ATOM 5090 O O . HIS A 1 95 ? 2.868 -6.463 1.958 1.00 75.40 95 HIS A O 3
ATOM 5104 N N . LEU A 1 96 ? 1.556 -5.933 0.203 1.00 74.44 96 LEU A N 3
ATOM 5105 C CA . LEU A 1 96 ? 0.323 -6.469 0.788 1.00 44.02 96 LEU A CA 3
ATOM 5106 C C . LEU A 1 96 ? 0.203 -7.994 0.604 1.00 33.42 96 LEU A C 3
ATOM 5107 O O . LEU A 1 96 ? 1.094 -8.654 0.059 1.00 12.34 96 LEU A O 3
ATOM 5123 N N . MET A 1 97 ? -0.911 -8.541 1.083 1.00 11.14 97 MET A N 3
ATOM 5124 C CA . MET A 1 97 ? -1.189 -9.981 1.022 1.00 63.10 97 MET A CA 3
ATOM 5125 C C . MET A 1 97 ? -2.627 -10.224 0.531 1.00 5.32 97 MET A C 3
ATOM 5126 O O . MET A 1 97 ? -3.473 -9.338 0.644 1.00 0.42 97 MET A O 3
ATOM 5140 N N . PRO A 1 98 ? -2.944 -11.426 0.002 1.00 34.12 98 PRO A N 3
ATOM 5141 C CA . PRO A 1 98 ? -4.317 -11.759 -0.437 1.00 44.14 98 PRO A CA 3
ATOM 5142 C C . PRO A 1 98 ? -5.381 -11.539 0.661 1.00 5.02 98 PRO A C 3
ATOM 5143 O O . PRO A 1 98 ? -6.577 -11.451 0.371 1.00 25.03 98 PRO A O 3
ATOM 5154 N N . ARG A 1 99 ? -4.939 -11.460 1.919 1.00 23.01 99 ARG A N 3
ATOM 5155 C CA . ARG A 1 99 ? -5.842 -11.244 3.062 1.00 33.43 99 ARG A CA 3
ATOM 5156 C C . ARG A 1 99 ? -5.852 -9.771 3.522 1.00 52.01 99 ARG A C 3
ATOM 5157 O O . ARG A 1 99 ? -6.712 -9.360 4.306 1.00 60.33 99 ARG A O 3
ATOM 5178 N N . SER A 1 100 ? -4.891 -8.986 3.038 1.00 2.15 100 SER A N 3
ATOM 5179 C CA . SER A 1 100 ? -4.707 -7.598 3.490 1.00 44.33 100 SER A CA 3
ATOM 5180 C C . SER A 1 100 ? -5.829 -6.678 3.009 1.00 44.04 100 SER A C 3
ATOM 5181 O O . SER A 1 100 ? -6.134 -6.617 1.819 1.00 63.24 100 SER A O 3
ATOM 5189 N N . THR A 1 101 ? -6.426 -5.955 3.947 1.00 62.43 101 THR A N 3
ATOM 5190 C CA . THR A 1 101 ? -7.493 -4.993 3.642 1.00 23.35 101 THR A CA 3
ATOM 5191 C C . THR A 1 101 ? -7.075 -3.571 4.040 1.00 41.41 101 THR A C 3
ATOM 5192 O O . THR A 1 101 ? -6.150 -3.386 4.830 1.00 21.44 101 THR A O 3
ATOM 5203 N N . VAL A 1 102 ? -7.749 -2.562 3.484 1.00 24.13 102 VAL A N 3
ATOM 5204 C CA . VAL A 1 102 ? -7.468 -1.161 3.835 1.00 74.34 102 VAL A CA 3
ATOM 5205 C C . VAL A 1 102 ? -8.719 -0.467 4.390 1.00 50.22 102 VAL A C 3
ATOM 5206 O O . VAL A 1 102 ? -9.848 -0.840 4.068 1.00 2.33 102 VAL A O 3
ATOM 5219 N N . GLU A 1 103 ? -8.508 0.533 5.232 1.00 22.34 103 GLU A N 3
ATOM 5220 C CA . GLU A 1 103 ? -9.603 1.328 5.794 1.00 53.43 103 GLU A CA 3
ATOM 5221 C C . GLU A 1 103 ? -9.237 2.818 5.794 1.00 43.35 103 GLU A C 3
ATOM 5222 O O . GLU A 1 103 ? -8.073 3.179 5.969 1.00 1.33 103 GLU A O 3
ATOM 5234 N N . VAL A 1 104 ? -10.223 3.681 5.581 1.00 34.00 104 VAL A N 3
ATOM 5235 C CA . VAL A 1 104 ? -9.965 5.122 5.489 1.00 40.44 104 VAL A CA 3
ATOM 5236 C C . VAL A 1 104 ? -10.049 5.820 6.856 1.00 73.45 104 VAL A C 3
ATOM 5237 O O . VAL A 1 104 ? -11.026 5.677 7.594 1.00 31.10 104 VAL A O 3
ATOM 5250 N N . LEU A 1 105 ? -9.005 6.576 7.187 1.00 72.50 105 LEU A N 3
ATOM 5251 C CA . LEU A 1 105 ? -8.953 7.334 8.441 1.00 51.25 105 LEU A CA 3
ATOM 5252 C C . LEU A 1 105 ? -9.308 8.813 8.214 1.00 24.14 105 LEU A C 3
ATOM 5253 O O . LEU A 1 105 ? -9.343 9.607 9.155 1.00 43.53 105 LEU A O 3
ATOM 5269 N N . ASP A 1 106 ? -9.560 9.177 6.956 1.00 72.45 106 ASP A N 3
ATOM 5270 C CA . ASP A 1 106 ? -10.008 10.531 6.617 1.00 55.02 106 ASP A CA 3
ATOM 5271 C C . ASP A 1 106 ? -11.510 10.679 6.958 1.00 5.24 106 ASP A C 3
ATOM 5272 O O . ASP A 1 106 ? -11.885 11.579 7.710 1.00 52.42 106 ASP A O 3
ATOM 5281 N N . PRO A 1 107 ? -12.402 9.809 6.416 1.00 41.25 107 PRO A N 3
ATOM 5282 C CA . PRO A 1 107 ? -13.704 9.548 7.025 1.00 11.32 107 PRO A CA 3
ATOM 5283 C C . PRO A 1 107 ? -13.547 8.426 8.059 1.00 2.21 107 PRO A C 3
ATOM 5284 O O . PRO A 1 107 ? -13.956 7.284 7.831 1.00 23.33 107 PRO A O 3
ATOM 5295 N N . LEU A 1 108 ? -12.913 8.783 9.175 1.00 12.33 108 LEU A N 3
ATOM 5296 C CA . LEU A 1 108 ? -12.397 7.828 10.170 1.00 63.55 108 LEU A CA 3
ATOM 5297 C C . LEU A 1 108 ? -13.347 6.649 10.432 1.00 12.42 108 LEU A C 3
ATOM 5298 O O . LEU A 1 108 ? -14.472 6.826 10.903 1.00 14.31 108 LEU A O 3
ATOM 5314 N N . GLU A 1 109 ? -12.871 5.444 10.109 1.00 4.11 109 GLU A N 3
ATOM 5315 C CA . GLU A 1 109 ? -13.603 4.207 10.393 1.00 73.23 109 GLU A CA 3
ATOM 5316 C C . GLU A 1 109 ? -13.226 3.658 11.785 1.00 72.23 109 GLU A C 3
ATOM 5317 O O . GLU A 1 109 ? -14.098 3.372 12.608 1.00 22.10 109 GLU A O 3
ATOM 5329 N N . HIS A 1 110 ? -11.919 3.503 12.040 1.00 50.41 110 HIS A N 3
ATOM 5330 C CA . HIS A 1 110 ? -11.413 3.052 13.355 1.00 21.32 110 HIS A CA 3
ATOM 5331 C C . HIS A 1 110 ? -10.209 3.896 13.836 1.00 50.02 110 HIS A C 3
ATOM 5332 O O . HIS A 1 110 ? -10.395 4.762 14.717 1.00 39.08 110 HIS A O 3
ATOM 5347 N N . MET A 1 1 ? -3.710 9.981 28.469 1.00 0.00 1 MET A N 4
ATOM 5348 C CA . MET A 1 1 ? -2.922 10.099 27.210 1.00 52.33 1 MET A CA 4
ATOM 5349 C C . MET A 1 1 ? -2.925 8.764 26.452 1.00 43.33 1 MET A C 4
ATOM 5350 O O . MET A 1 1 ? -3.535 7.795 26.907 1.00 51.20 1 MET A O 4
ATOM 5366 N N . LYS A 1 2 ? -2.252 8.701 25.297 1.00 11.22 2 LYS A N 4
ATOM 5367 C CA . LYS A 1 2 ? -2.171 7.445 24.536 1.00 2.35 2 LYS A CA 4
ATOM 5368 C C . LYS A 1 2 ? -0.719 6.933 24.390 1.00 64.42 2 LYS A C 4
ATOM 5369 O O . LYS A 1 2 ? -0.019 7.264 23.428 1.00 12.44 2 LYS A O 4
ATOM 5388 N N . PRO A 1 3 ? -0.231 6.143 25.368 1.00 24.54 3 PRO A N 4
ATOM 5389 C CA . PRO A 1 3 ? 1.037 5.417 25.230 1.00 60.50 3 PRO A CA 4
ATOM 5390 C C . PRO A 1 3 ? 0.866 4.164 24.354 1.00 44.10 3 PRO A C 4
ATOM 5391 O O . PRO A 1 3 ? 0.316 3.150 24.796 1.00 23.24 3 PRO A O 4
ATOM 5402 N N . GLU A 1 4 ? 1.312 4.250 23.103 1.00 73.43 4 GLU A N 4
ATOM 5403 C CA . GLU A 1 4 ? 1.101 3.178 22.127 1.00 32.24 4 GLU A CA 4
ATOM 5404 C C . GLU A 1 4 ? 2.099 2.026 22.320 1.00 75.23 4 GLU A C 4
ATOM 5405 O O . GLU A 1 4 ? 3.285 2.245 22.567 1.00 12.24 4 GLU A O 4
ATOM 5417 N N . HIS A 1 5 ? 1.600 0.796 22.216 1.00 4.15 5 HIS A N 4
ATOM 5418 C CA . HIS A 1 5 ? 2.430 -0.412 22.376 1.00 53.45 5 HIS A CA 4
ATOM 5419 C C . HIS A 1 5 ? 2.154 -1.448 21.272 1.00 44.14 5 HIS A C 4
ATOM 5420 O O . HIS A 1 5 ? 2.810 -2.486 21.206 1.00 13.32 5 HIS A O 4
ATOM 5435 N N . ARG A 1 6 ? 1.177 -1.168 20.412 1.00 35.32 6 ARG A N 4
ATOM 5436 C CA . ARG A 1 6 ? 0.749 -2.131 19.390 1.00 33.10 6 ARG A CA 4
ATOM 5437 C C . ARG A 1 6 ? 0.979 -1.604 17.962 1.00 34.10 6 ARG A C 4
ATOM 5438 O O . ARG A 1 6 ? 1.829 -2.120 17.237 1.00 52.14 6 ARG A O 4
ATOM 5459 N N . MET A 1 7 ? 0.230 -0.578 17.558 1.00 41.31 7 MET A N 4
ATOM 5460 C CA . MET A 1 7 ? 0.331 -0.050 16.188 1.00 63.34 7 MET A CA 4
ATOM 5461 C C . MET A 1 7 ? 1.492 0.951 16.047 1.00 33.22 7 MET A C 4
ATOM 5462 O O . MET A 1 7 ? 1.459 2.043 16.615 1.00 1.54 7 MET A O 4
ATOM 5476 N N . ASP A 1 8 ? 2.513 0.570 15.282 1.00 50.24 8 ASP A N 4
ATOM 5477 C CA . ASP A 1 8 ? 3.698 1.416 15.082 1.00 63.11 8 ASP A CA 4
ATOM 5478 C C . ASP A 1 8 ? 3.540 2.386 13.897 1.00 73.33 8 ASP A C 4
ATOM 5479 O O . ASP A 1 8 ? 2.565 2.330 13.146 1.00 64.23 8 ASP A O 4
ATOM 5488 N N . THR A 1 9 ? 4.525 3.273 13.740 1.00 41.32 9 THR A N 4
ATOM 5489 C CA . THR A 1 9 ? 4.523 4.283 12.670 1.00 34.41 9 THR A CA 4
ATOM 5490 C C . THR A 1 9 ? 5.485 3.900 11.535 1.00 73.13 9 THR A C 4
ATOM 5491 O O . THR A 1 9 ? 6.188 2.890 11.620 1.00 52.12 9 THR A O 4
ATOM 5502 N N . ILE A 1 10 ? 5.532 4.719 10.480 1.00 74.51 10 ILE A N 4
ATOM 5503 C CA . ILE A 1 10 ? 6.422 4.460 9.339 1.00 33.51 10 ILE A CA 4
ATOM 5504 C C . ILE A 1 10 ? 7.907 4.505 9.751 1.00 61.13 10 ILE A C 4
ATOM 5505 O O . ILE A 1 10 ? 8.734 3.770 9.208 1.00 23.01 10 ILE A O 4
ATOM 5521 N N . SER A 1 11 ? 8.238 5.351 10.724 1.00 5.41 11 SER A N 4
ATOM 5522 C CA . SER A 1 11 ? 9.611 5.409 11.263 1.00 44.30 11 SER A CA 4
ATOM 5523 C C . SER A 1 11 ? 10.050 4.060 11.857 1.00 72.54 11 SER A C 4
ATOM 5524 O O . SER A 1 11 ? 11.239 3.726 11.865 1.00 15.22 11 SER A O 4
ATOM 5532 N N . LYS A 1 12 ? 9.081 3.285 12.340 1.00 65.33 12 LYS A N 4
ATOM 5533 C CA . LYS A 1 12 ? 9.356 1.993 12.982 1.00 43.33 12 LYS A CA 4
ATOM 5534 C C . LYS A 1 12 ? 9.460 0.843 11.961 1.00 41.24 12 LYS A C 4
ATOM 5535 O O . LYS A 1 12 ? 9.774 -0.291 12.325 1.00 13.40 12 LYS A O 4
ATOM 5554 N N . LEU A 1 13 ? 9.203 1.137 10.686 1.00 42.35 13 LEU A N 4
ATOM 5555 C CA . LEU A 1 13 ? 9.231 0.110 9.633 1.00 30.20 13 LEU A CA 4
ATOM 5556 C C . LEU A 1 13 ? 10.666 -0.301 9.263 1.00 4.34 13 LEU A C 4
ATOM 5557 O O . LEU A 1 13 ? 11.575 0.532 9.217 1.00 70.03 13 LEU A O 4
ATOM 5573 N N . GLU A 1 14 ? 10.858 -1.587 8.979 1.00 43.41 14 GLU A N 4
ATOM 5574 C CA . GLU A 1 14 ? 12.177 -2.116 8.618 1.00 61.42 14 GLU A CA 4
ATOM 5575 C C . GLU A 1 14 ? 12.044 -3.359 7.721 1.00 15.20 14 GLU A C 4
ATOM 5576 O O . GLU A 1 14 ? 11.040 -4.071 7.776 1.00 2.43 14 GLU A O 4
ATOM 5588 N N . GLU A 1 15 ? 13.056 -3.606 6.889 1.00 10.10 15 GLU A N 4
ATOM 5589 C CA . GLU A 1 15 ? 13.026 -4.717 5.929 1.00 5.44 15 GLU A CA 4
ATOM 5590 C C . GLU A 1 15 ? 12.876 -6.086 6.618 1.00 34.21 15 GLU A C 4
ATOM 5591 O O . GLU A 1 15 ? 13.688 -6.471 7.465 1.00 41.33 15 GLU A O 4
ATOM 5603 N N . GLY A 1 16 ? 11.829 -6.817 6.241 1.00 13.10 16 GLY A N 4
ATOM 5604 C CA . GLY A 1 16 ? 11.557 -8.122 6.837 1.00 43.54 16 GLY A CA 4
ATOM 5605 C C . GLY A 1 16 ? 10.436 -8.079 7.872 1.00 23.30 16 GLY A C 4
ATOM 5606 O O . GLY A 1 16 ? 9.878 -9.116 8.242 1.00 53.30 16 GLY A O 4
ATOM 5610 N N . ALA A 1 17 ? 10.097 -6.875 8.337 1.00 51.41 17 ALA A N 4
ATOM 5611 C CA . ALA A 1 17 ? 9.066 -6.696 9.365 1.00 74.55 17 ALA A CA 4
ATOM 5612 C C . ALA A 1 17 ? 7.650 -6.673 8.763 1.00 33.32 17 ALA A C 4
ATOM 5613 O O . ALA A 1 17 ? 7.403 -6.015 7.748 1.00 12.01 17 ALA A O 4
ATOM 5620 N N . GLU A 1 18 ? 6.724 -7.394 9.395 1.00 1.45 18 GLU A N 4
ATOM 5621 C CA . GLU A 1 18 ? 5.319 -7.408 8.966 1.00 31.01 18 GLU A CA 4
ATOM 5622 C C . GLU A 1 18 ? 4.418 -6.723 10.008 1.00 63.01 18 GLU A C 4
ATOM 5623 O O . GLU A 1 18 ? 4.196 -7.251 11.099 1.00 11.20 18 GLU A O 4
ATOM 5635 N N . THR A 1 19 ? 3.902 -5.547 9.660 1.00 52.51 19 THR A N 4
ATOM 5636 C CA . THR A 1 19 ? 3.049 -4.760 10.571 1.00 52.10 19 THR A CA 4
ATOM 5637 C C . THR A 1 19 ? 2.053 -3.884 9.792 1.00 54.04 19 THR A C 4
ATOM 5638 O O . THR A 1 19 ? 2.306 -3.532 8.641 1.00 4.33 19 THR A O 4
ATOM 5649 N N . PRO A 1 20 ? 0.893 -3.538 10.395 1.00 62.24 20 PRO A N 4
ATOM 5650 C CA . PRO A 1 20 ? -0.026 -2.541 9.817 1.00 41.41 20 PRO A CA 4
ATOM 5651 C C . PRO A 1 20 ? 0.620 -1.146 9.722 1.00 20.34 20 PRO A C 4
ATOM 5652 O O . PRO A 1 20 ? 1.389 -0.745 10.599 1.00 12.12 20 PRO A O 4
ATOM 5663 N N . VAL A 1 21 ? 0.305 -0.411 8.655 1.00 44.23 21 VAL A N 4
ATOM 5664 C CA . VAL A 1 21 ? 0.905 0.906 8.406 1.00 32.12 21 VAL A CA 4
ATOM 5665 C C . VAL A 1 21 ? -0.161 2.003 8.245 1.00 25.31 21 VAL A C 4
ATOM 5666 O O . VAL A 1 21 ? -1.312 1.728 7.899 1.00 30.21 21 VAL A O 4
ATOM 5679 N N . THR A 1 22 ? 0.237 3.250 8.489 1.00 23.34 22 THR A N 4
ATOM 5680 C CA . THR A 1 22 ? -0.678 4.400 8.403 1.00 74.32 22 THR A CA 4
ATOM 5681 C C . THR A 1 22 ? -0.045 5.550 7.606 1.00 63.23 22 THR A C 4
ATOM 5682 O O . THR A 1 22 ? 1.171 5.738 7.645 1.00 35.23 22 THR A O 4
ATOM 5693 N N . GLY A 1 23 ? -0.866 6.306 6.873 1.00 63.13 23 GLY A N 4
ATOM 5694 C CA . GLY A 1 23 ? -0.353 7.451 6.125 1.00 63.11 23 GLY A CA 4
ATOM 5695 C C . GLY A 1 23 ? -1.413 8.158 5.285 1.00 62.53 23 GLY A C 4
ATOM 5696 O O . GLY A 1 23 ? -2.397 7.549 4.859 1.00 23.32 23 GLY A O 4
ATOM 5700 N N . ARG A 1 24 ? -1.214 9.451 5.047 1.00 61.33 24 ARG A N 4
ATOM 5701 C CA . ARG A 1 24 ? -2.117 10.240 4.203 1.00 30.02 24 ARG A CA 4
ATOM 5702 C C . ARG A 1 24 ? -1.672 10.177 2.733 1.00 13.44 24 ARG A C 4
ATOM 5703 O O . ARG A 1 24 ? -0.538 10.519 2.408 1.00 64.14 24 ARG A O 4
ATOM 5724 N N . VAL A 1 25 ? -2.572 9.754 1.849 1.00 44.03 25 VAL A N 4
ATOM 5725 C CA . VAL A 1 25 ? -2.232 9.533 0.437 1.00 72.20 25 VAL A CA 4
ATOM 5726 C C . VAL A 1 25 ? -1.778 10.826 -0.261 1.00 20.44 25 VAL A C 4
ATOM 5727 O O . VAL A 1 25 ? -2.479 11.840 -0.232 1.00 21.22 25 VAL A O 4
ATOM 5740 N N . MET A 1 26 ? -0.600 10.779 -0.883 1.00 74.21 26 MET A N 4
ATOM 5741 C CA . MET A 1 26 ? -0.096 11.906 -1.675 1.00 5.10 26 MET A CA 4
ATOM 5742 C C . MET A 1 26 ? -0.325 11.657 -3.172 1.00 61.34 26 MET A C 4
ATOM 5743 O O . MET A 1 26 ? -0.970 12.454 -3.849 1.00 4.20 26 MET A O 4
ATOM 5757 N N . LYS A 1 27 ? 0.213 10.544 -3.682 1.00 41.04 27 LYS A N 4
ATOM 5758 C CA . LYS A 1 27 ? 0.087 10.196 -5.108 1.00 60.54 27 LYS A CA 4
ATOM 5759 C C . LYS A 1 27 ? -0.308 8.721 -5.289 1.00 11.42 27 LYS A C 4
ATOM 5760 O O . LYS A 1 27 ? 0.122 7.856 -4.528 1.00 73.32 27 LYS A O 4
ATOM 5779 N N . ILE A 1 28 ? -1.130 8.443 -6.298 1.00 51.41 28 ILE A N 4
ATOM 5780 C CA . ILE A 1 28 ? -1.511 7.067 -6.646 1.00 42.30 28 ILE A CA 4
ATOM 5781 C C . ILE A 1 28 ? -1.115 6.740 -8.091 1.00 34.25 28 ILE A C 4
ATOM 5782 O O . ILE A 1 28 ? -1.430 7.493 -9.017 1.00 72.22 28 ILE A O 4
ATOM 5798 N N . SER A 1 29 ? -0.417 5.623 -8.281 1.00 53.10 29 SER A N 4
ATOM 5799 C CA . SER A 1 29 ? -0.007 5.185 -9.622 1.00 10.03 29 SER A CA 4
ATOM 5800 C C . SER A 1 29 ? -0.905 4.056 -10.144 1.00 64.05 29 SER A C 4
ATOM 5801 O O . SER A 1 29 ? -1.342 3.188 -9.384 1.00 61.01 29 SER A O 4
ATOM 5809 N N . SER A 1 30 ? -1.174 4.078 -11.447 1.00 52.23 30 SER A N 4
ATOM 5810 C CA . SER A 1 30 ? -2.011 3.058 -12.093 1.00 23.24 30 SER A CA 4
ATOM 5811 C C . SER A 1 30 ? -1.354 1.667 -12.028 1.00 41.42 30 SER A C 4
ATOM 5812 O O . SER A 1 30 ? -0.127 1.550 -11.965 1.00 34.34 30 SER A O 4
ATOM 5820 N N . PRO A 1 31 ? -2.162 0.590 -12.045 1.00 13.00 31 PRO A N 4
ATOM 5821 C CA . PRO A 1 31 ? -1.651 -0.792 -11.978 1.00 1.01 31 PRO A CA 4
ATOM 5822 C C . PRO A 1 31 ? -0.758 -1.179 -13.175 1.00 22.13 31 PRO A C 4
ATOM 5823 O O . PRO A 1 31 ? -1.001 -0.774 -14.315 1.00 2.34 31 PRO A O 4
ATOM 5834 N N . ARG A 1 32 ? 0.286 -1.955 -12.891 1.00 40.32 32 ARG A N 4
ATOM 5835 C CA . ARG A 1 32 ? 1.164 -2.518 -13.922 1.00 41.01 32 ARG A CA 4
ATOM 5836 C C . ARG A 1 32 ? 0.829 -4.002 -14.146 1.00 30.40 32 ARG A C 4
ATOM 5837 O O . ARG A 1 32 ? 0.884 -4.799 -13.210 1.00 71.22 32 ARG A O 4
ATOM 5858 N N . THR A 1 33 ? 0.488 -4.362 -15.381 1.00 5.05 33 THR A N 4
ATOM 5859 C CA . THR A 1 33 ? 0.052 -5.732 -15.699 1.00 73.11 33 THR A CA 4
ATOM 5860 C C . THR A 1 33 ? 1.237 -6.656 -16.031 1.00 31.12 33 THR A C 4
ATOM 5861 O O . THR A 1 33 ? 2.090 -6.323 -16.858 1.00 55.44 33 THR A O 4
ATOM 5872 N N . PHE A 1 34 ? 1.277 -7.821 -15.386 1.00 4.21 34 PHE A N 4
ATOM 5873 C CA . PHE A 1 34 ? 2.325 -8.824 -15.625 1.00 20.14 34 PHE A CA 4
ATOM 5874 C C . PHE A 1 34 ? 1.721 -10.237 -15.702 1.00 63.40 34 PHE A C 4
ATOM 5875 O O . PHE A 1 34 ? 0.716 -10.526 -15.059 1.00 21.13 34 PHE A O 4
ATOM 5892 N N . THR A 1 35 ? 2.343 -11.120 -16.474 1.00 5.04 35 THR A N 4
ATOM 5893 C CA . THR A 1 35 ? 1.829 -12.488 -16.643 1.00 52.51 35 THR A CA 4
ATOM 5894 C C . THR A 1 35 ? 2.317 -13.422 -15.522 1.00 64.41 35 THR A C 4
ATOM 5895 O O . THR A 1 35 ? 3.493 -13.780 -15.463 1.00 23.43 35 THR A O 4
ATOM 5906 N N . THR A 1 36 ? 1.400 -13.802 -14.627 1.00 30.51 36 THR A N 4
ATOM 5907 C CA . THR A 1 36 ? 1.717 -14.709 -13.508 1.00 13.34 36 THR A CA 4
ATOM 5908 C C . THR A 1 36 ? 1.096 -16.102 -13.697 1.00 21.23 36 THR A C 4
ATOM 5909 O O . THR A 1 36 ? 0.042 -16.249 -14.320 1.00 32.52 36 THR A O 4
ATOM 5920 N N . ARG A 1 37 ? 1.745 -17.121 -13.132 1.00 42.40 37 ARG A N 4
ATOM 5921 C CA . ARG A 1 37 ? 1.259 -18.507 -13.232 1.00 55.52 37 ARG A CA 4
ATOM 5922 C C . ARG A 1 37 ? 0.183 -18.819 -12.172 1.00 1.21 37 ARG A C 4
ATOM 5923 O O . ARG A 1 37 ? -0.281 -19.957 -12.061 1.00 1.41 37 ARG A O 4
ATOM 5944 N N . LYS A 1 38 ? -0.205 -17.809 -11.391 1.00 53.54 38 LYS A N 4
ATOM 5945 C CA . LYS A 1 38 ? -1.283 -17.962 -10.401 1.00 50.40 38 LYS A CA 4
ATOM 5946 C C . LYS A 1 38 ? -2.645 -18.210 -11.081 1.00 65.34 38 LYS A C 4
ATOM 5947 O O . LYS A 1 38 ? -3.533 -18.838 -10.508 1.00 25.13 38 LYS A O 4
ATOM 5966 N N . GLY A 1 39 ? -2.804 -17.711 -12.305 1.00 41.32 39 GLY A N 4
ATOM 5967 C CA . GLY A 1 39 ? -4.068 -17.862 -13.022 1.00 33.13 39 GLY A CA 4
ATOM 5968 C C . GLY A 1 39 ? -4.784 -16.535 -13.250 1.00 63.50 39 GLY A C 4
ATOM 5969 O O . GLY A 1 39 ? -5.703 -16.447 -14.063 1.00 62.15 39 GLY A O 4
ATOM 5973 N N . ARG A 1 40 ? -4.364 -15.500 -12.522 1.00 61.23 40 ARG A N 4
ATOM 5974 C CA . ARG A 1 40 ? -4.919 -14.151 -12.695 1.00 51.42 40 ARG A CA 4
ATOM 5975 C C . ARG A 1 40 ? -4.197 -13.393 -13.817 1.00 64.35 40 ARG A C 4
ATOM 5976 O O . ARG A 1 40 ? -3.095 -13.768 -14.225 1.00 40.45 40 ARG A O 4
ATOM 5997 N N . GLU A 1 41 ? -4.829 -12.333 -14.319 1.00 3.33 41 GLU A N 4
ATOM 5998 C CA . GLU A 1 41 ? -4.211 -11.468 -15.334 1.00 54.32 41 GLU A CA 4
ATOM 5999 C C . GLU A 1 41 ? -2.889 -10.844 -14.835 1.00 43.13 41 GLU A C 4
ATOM 6000 O O . GLU A 1 41 ? -2.005 -10.537 -15.633 1.00 71.22 41 GLU A O 4
ATOM 6012 N N . GLY A 1 42 ? -2.766 -10.663 -13.516 1.00 32.10 42 GLY A N 4
ATOM 6013 C CA . GLY A 1 42 ? -1.512 -10.191 -12.926 1.00 65.10 42 GLY A CA 4
ATOM 6014 C C . GLY A 1 42 ? -1.325 -8.675 -12.990 1.00 73.15 42 GLY A C 4
ATOM 6015 O O . GLY A 1 42 ? -1.160 -8.108 -14.064 1.00 60.42 42 GLY A O 4
ATOM 6019 N N . LYS A 1 43 ? -1.326 -8.024 -11.824 1.00 42.44 43 LYS A N 4
ATOM 6020 C CA . LYS A 1 43 ? -1.184 -6.560 -11.727 1.00 52.33 43 LYS A CA 4
ATOM 6021 C C . LYS A 1 43 ? -0.594 -6.130 -10.374 1.00 44.24 43 LYS A C 4
ATOM 6022 O O . LYS A 1 43 ? -0.783 -6.801 -9.359 1.00 0.41 43 LYS A O 4
ATOM 6041 N N . LEU A 1 44 ? 0.135 -5.016 -10.380 1.00 55.10 44 LEU A N 4
ATOM 6042 C CA . LEU A 1 44 ? 0.651 -4.407 -9.146 1.00 30.33 44 LEU A CA 4
ATOM 6043 C C . LEU A 1 44 ? 0.572 -2.871 -9.225 1.00 52.12 44 LEU A C 4
ATOM 6044 O O . LEU A 1 44 ? 0.934 -2.275 -10.237 1.00 41.41 44 LEU A O 4
ATOM 6060 N N . ALA A 1 45 ? 0.077 -2.235 -8.167 1.00 3.11 45 ALA A N 4
ATOM 6061 C CA . ALA A 1 45 ? -0.083 -0.773 -8.147 1.00 50.15 45 ALA A CA 4
ATOM 6062 C C . ALA A 1 45 ? 0.750 -0.124 -7.036 1.00 25.42 45 ALA A C 4
ATOM 6063 O O . ALA A 1 45 ? 0.830 -0.643 -5.923 1.00 11.01 45 ALA A O 4
ATOM 6070 N N . ASN A 1 46 ? 1.362 1.020 -7.340 1.00 42.13 46 ASN A N 4
ATOM 6071 C CA . ASN A 1 46 ? 2.183 1.745 -6.364 1.00 72.53 46 ASN A CA 4
ATOM 6072 C C . ASN A 1 46 ? 1.464 3.006 -5.848 1.00 55.24 46 ASN A C 4
ATOM 6073 O O . ASN A 1 46 ? 1.271 3.972 -6.588 1.00 43.03 46 ASN A O 4
ATOM 6084 N N . VAL A 1 47 ? 1.069 2.993 -4.576 1.00 45.12 47 VAL A N 4
ATOM 6085 C CA . VAL A 1 47 ? 0.439 4.158 -3.942 1.00 62.31 47 VAL A CA 4
ATOM 6086 C C . VAL A 1 47 ? 1.400 4.832 -2.954 1.00 4.33 47 VAL A C 4
ATOM 6087 O O . VAL A 1 47 ? 1.841 4.220 -1.981 1.00 40.25 47 VAL A O 4
ATOM 6100 N N . ILE A 1 48 ? 1.724 6.094 -3.207 1.00 22.12 48 ILE A N 4
ATOM 6101 C CA . ILE A 1 48 ? 2.672 6.832 -2.366 1.00 71.23 48 ILE A CA 4
ATOM 6102 C C . ILE A 1 48 ? 1.947 7.634 -1.272 1.00 64.32 48 ILE A C 4
ATOM 6103 O O . ILE A 1 48 ? 1.282 8.641 -1.551 1.00 10.42 48 ILE A O 4
ATOM 6119 N N . ILE A 1 49 ? 2.078 7.182 -0.026 1.00 2.44 49 ILE A N 4
ATOM 6120 C CA . ILE A 1 49 ? 1.457 7.855 1.118 1.00 62.12 49 ILE A CA 4
ATOM 6121 C C . ILE A 1 49 ? 2.501 8.599 1.965 1.00 42.13 49 ILE A C 4
ATOM 6122 O O . ILE A 1 49 ? 3.693 8.290 1.914 1.00 35.23 49 ILE A O 4
ATOM 6138 N N . ALA A 1 50 ? 2.047 9.576 2.744 1.00 21.12 50 ALA A N 4
ATOM 6139 C CA . ALA A 1 50 ? 2.932 10.373 3.597 1.00 33.23 50 ALA A CA 4
ATOM 6140 C C . ALA A 1 50 ? 2.408 10.436 5.038 1.00 54.21 50 ALA A C 4
ATOM 6141 O O . ALA A 1 50 ? 1.251 10.790 5.278 1.00 44.35 50 ALA A O 4
ATOM 6148 N N . ASP A 1 51 ? 3.262 10.077 5.989 1.00 2.32 51 ASP A N 4
ATOM 6149 C CA . ASP A 1 51 ? 2.906 10.087 7.412 1.00 62.21 51 ASP A CA 4
ATOM 6150 C C . ASP A 1 51 ? 3.761 11.108 8.189 1.00 42.44 51 ASP A C 4
ATOM 6151 O O . ASP A 1 51 ? 4.760 11.621 7.678 1.00 12.21 51 ASP A O 4
ATOM 6160 N N . ASP A 1 52 ? 3.371 11.383 9.430 1.00 12.31 52 ASP A N 4
ATOM 6161 C CA . ASP A 1 52 ? 4.078 12.337 10.291 1.00 1.23 52 ASP A CA 4
ATOM 6162 C C . ASP A 1 52 ? 5.526 11.893 10.596 1.00 14.13 52 ASP A C 4
ATOM 6163 O O . ASP A 1 52 ? 6.324 12.672 11.129 1.00 45.15 52 ASP A O 4
ATOM 6172 N N . THR A 1 53 ? 5.861 10.639 10.270 1.00 24.42 53 THR A N 4
ATOM 6173 C CA . THR A 1 53 ? 7.209 10.099 10.535 1.00 15.53 53 THR A CA 4
ATOM 6174 C C . THR A 1 53 ? 7.942 9.659 9.252 1.00 65.02 53 THR A C 4
ATOM 6175 O O . THR A 1 53 ? 9.023 9.066 9.322 1.00 62.03 53 THR A O 4
ATOM 6186 N N . GLY A 1 54 ? 7.373 9.957 8.081 1.00 73.31 54 GLY A N 4
ATOM 6187 C CA . GLY A 1 54 ? 7.986 9.519 6.824 1.00 62.43 54 GLY A CA 4
ATOM 6188 C C . GLY A 1 54 ? 6.964 9.085 5.776 1.00 11.13 54 GLY A C 4
ATOM 6189 O O . GLY A 1 54 ? 5.783 8.936 6.079 1.00 74.22 54 GLY A O 4
ATOM 6193 N N . GLU A 1 55 ? 7.414 8.888 4.535 1.00 53.13 55 GLU A N 4
ATOM 6194 C CA . GLU A 1 55 ? 6.523 8.444 3.454 1.00 62.01 55 GLU A CA 4
ATOM 6195 C C . GLU A 1 55 ? 6.694 6.938 3.196 1.00 3.05 55 GLU A C 4
ATOM 6196 O O . GLU A 1 55 ? 7.659 6.326 3.655 1.00 12.03 55 GLU A O 4
ATOM 6208 N N . LEU A 1 56 ? 5.757 6.345 2.460 1.00 15.21 56 LEU A N 4
ATOM 6209 C CA . LEU A 1 56 ? 5.794 4.902 2.184 1.00 41.32 56 LEU A CA 4
ATOM 6210 C C . LEU A 1 56 ? 5.128 4.558 0.839 1.00 24.04 56 LEU A C 4
ATOM 6211 O O . LEU A 1 56 ? 4.160 5.200 0.426 1.00 52.41 56 LEU A O 4
ATOM 6227 N N . ARG A 1 57 ? 5.660 3.541 0.160 1.00 2.04 57 ARG A N 4
ATOM 6228 C CA . ARG A 1 57 ? 5.062 3.023 -1.076 1.00 35.43 57 ARG A CA 4
ATOM 6229 C C . ARG A 1 57 ? 4.203 1.778 -0.796 1.00 14.23 57 ARG A C 4
ATOM 6230 O O . ARG A 1 57 ? 4.725 0.702 -0.518 1.00 11.50 57 ARG A O 4
ATOM 6251 N N . ALA A 1 58 ? 2.888 1.929 -0.862 1.00 41.21 58 ALA A N 4
ATOM 6252 C CA . ALA A 1 58 ? 1.969 0.798 -0.701 1.00 34.43 58 ALA A CA 4
ATOM 6253 C C . ALA A 1 58 ? 1.797 0.031 -2.024 1.00 70.24 58 ALA A C 4
ATOM 6254 O O . ALA A 1 58 ? 1.314 0.584 -3.012 1.00 52.22 58 ALA A O 4
ATOM 6261 N N . VAL A 1 59 ? 2.205 -1.237 -2.038 1.00 25.44 59 VAL A N 4
ATOM 6262 C CA . VAL A 1 59 ? 2.139 -2.066 -3.250 1.00 60.15 59 VAL A CA 4
ATOM 6263 C C . VAL A 1 59 ? 0.888 -2.962 -3.260 1.00 65.11 59 VAL A C 4
ATOM 6264 O O . VAL A 1 59 ? 0.781 -3.918 -2.485 1.00 34.12 59 VAL A O 4
ATOM 6277 N N . PHE A 1 60 ? -0.058 -2.639 -4.141 1.00 71.32 60 PHE A N 4
ATOM 6278 C CA . PHE A 1 60 ? -1.293 -3.420 -4.281 1.00 25.33 60 PHE A CA 4
ATOM 6279 C C . PHE A 1 60 ? -1.155 -4.488 -5.379 1.00 51.42 60 PHE A C 4
ATOM 6280 O O . PHE A 1 60 ? -1.193 -4.184 -6.571 1.00 62.34 60 PHE A O 4
ATOM 6297 N N . TRP A 1 61 ? -0.989 -5.736 -4.956 1.00 23.13 61 TRP A N 4
ATOM 6298 C CA . TRP A 1 61 ? -0.882 -6.877 -5.876 1.00 10.22 61 TRP A CA 4
ATOM 6299 C C . TRP A 1 61 ? -2.249 -7.279 -6.454 1.00 13.40 61 TRP A C 4
ATOM 6300 O O . TRP A 1 61 ? -3.289 -6.876 -5.941 1.00 3.03 61 TRP A O 4
ATOM 6321 N N . THR A 1 62 ? -2.227 -8.041 -7.553 1.00 71.53 62 THR A N 4
ATOM 6322 C CA . THR A 1 62 ? -3.454 -8.525 -8.233 1.00 43.14 62 THR A CA 4
ATOM 6323 C C . THR A 1 62 ? -4.575 -8.955 -7.262 1.00 73.51 62 THR A C 4
ATOM 6324 O O . THR A 1 62 ? -5.755 -8.913 -7.618 1.00 24.35 62 THR A O 4
ATOM 6335 N N . GLU A 1 63 ? -4.209 -9.375 -6.053 1.00 34.41 63 GLU A N 4
ATOM 6336 C CA . GLU A 1 63 ? -5.195 -9.724 -5.022 1.00 1.20 63 GLU A CA 4
ATOM 6337 C C . GLU A 1 63 ? -5.854 -8.457 -4.439 1.00 60.03 63 GLU A C 4
ATOM 6338 O O . GLU A 1 63 ? -7.071 -8.385 -4.276 1.00 74.22 63 GLU A O 4
ATOM 6350 N N . ASN A 1 64 ? -5.026 -7.457 -4.136 1.00 64.05 64 ASN A N 4
ATOM 6351 C CA . ASN A 1 64 ? -5.472 -6.232 -3.455 1.00 1.04 64 ASN A CA 4
ATOM 6352 C C . ASN A 1 64 ? -5.891 -5.113 -4.425 1.00 34.11 64 ASN A C 4
ATOM 6353 O O . ASN A 1 64 ? -6.231 -4.014 -3.985 1.00 42.23 64 ASN A O 4
ATOM 6364 N N . ILE A 1 65 ? -5.880 -5.384 -5.732 1.00 13.51 65 ILE A N 4
ATOM 6365 C CA . ILE A 1 65 ? -6.378 -4.411 -6.729 1.00 14.03 65 ILE A CA 4
ATOM 6366 C C . ILE A 1 65 ? -7.811 -3.962 -6.377 1.00 34.20 65 ILE A C 4
ATOM 6367 O O . ILE A 1 65 ? -8.226 -2.842 -6.682 1.00 21.45 65 ILE A O 4
ATOM 6383 N N . LYS A 1 66 ? -8.544 -4.848 -5.699 1.00 1.44 66 LYS A N 4
ATOM 6384 C CA . LYS A 1 66 ? -9.900 -4.562 -5.200 1.00 5.13 66 LYS A CA 4
ATOM 6385 C C . LYS A 1 66 ? -9.956 -3.299 -4.317 1.00 24.33 66 LYS A C 4
ATOM 6386 O O . LYS A 1 66 ? -10.979 -2.618 -4.256 1.00 30.13 66 LYS A O 4
ATOM 6405 N N . LEU A 1 67 ? -8.856 -2.990 -3.638 1.00 53.54 67 LEU A N 4
ATOM 6406 C CA . LEU A 1 67 ? -8.824 -1.886 -2.669 1.00 53.02 67 LEU A CA 4
ATOM 6407 C C . LEU A 1 67 ? -8.637 -0.516 -3.344 1.00 64.02 67 LEU A C 4
ATOM 6408 O O . LEU A 1 67 ? -8.996 0.518 -2.775 1.00 51.11 67 LEU A O 4
ATOM 6424 N N . LEU A 1 68 ? -8.088 -0.514 -4.561 1.00 74.10 68 LEU A N 4
ATOM 6425 C CA . LEU A 1 68 ? -7.799 0.736 -5.286 1.00 11.30 68 LEU A CA 4
ATOM 6426 C C . LEU A 1 68 ? -9.063 1.581 -5.526 1.00 34.42 68 LEU A C 4
ATOM 6427 O O . LEU A 1 68 ? -8.994 2.806 -5.602 1.00 43.43 68 LEU A O 4
ATOM 6443 N N . LYS A 1 69 ? -10.213 0.922 -5.634 1.00 51.44 69 LYS A N 4
ATOM 6444 C CA . LYS A 1 69 ? -11.482 1.611 -5.914 1.00 74.33 69 LYS A CA 4
ATOM 6445 C C . LYS A 1 69 ? -12.096 2.252 -4.652 1.00 30.22 69 LYS A C 4
ATOM 6446 O O . LYS A 1 69 ? -13.022 3.058 -4.746 1.00 65.13 69 LYS A O 4
ATOM 6465 N N . LYS A 1 70 ? -11.572 1.901 -3.476 1.00 41.42 70 LYS A N 4
ATOM 6466 C CA . LYS A 1 70 ? -12.150 2.362 -2.206 1.00 74.24 70 LYS A CA 4
ATOM 6467 C C . LYS A 1 70 ? -11.822 3.841 -1.914 1.00 54.54 70 LYS A C 4
ATOM 6468 O O . LYS A 1 70 ? -12.725 4.650 -1.694 1.00 10.13 70 LYS A O 4
ATOM 6487 N N . PHE A 1 71 ? -10.538 4.186 -1.913 1.00 72.43 71 PHE A N 4
ATOM 6488 C CA . PHE A 1 71 ? -10.098 5.555 -1.583 1.00 10.32 71 PHE A CA 4
ATOM 6489 C C . PHE A 1 71 ? -9.675 6.339 -2.839 1.00 40.21 71 PHE A C 4
ATOM 6490 O O . PHE A 1 71 ? -9.695 5.808 -3.950 1.00 11.01 71 PHE A O 4
ATOM 6507 N N . ARG A 1 72 ? -9.304 7.610 -2.655 1.00 5.03 72 ARG A N 4
ATOM 6508 C CA . ARG A 1 72 ? -8.844 8.460 -3.764 1.00 44.42 72 ARG A CA 4
ATOM 6509 C C . ARG A 1 72 ? -7.487 9.107 -3.439 1.00 43.22 72 ARG A C 4
ATOM 6510 O O . ARG A 1 72 ? -7.007 9.039 -2.303 1.00 51.02 72 ARG A O 4
ATOM 6531 N N . GLU A 1 73 ? -6.877 9.749 -4.433 1.00 35.32 73 GLU A N 4
ATOM 6532 C CA . GLU A 1 73 ? -5.579 10.397 -4.241 1.00 43.41 73 GLU A CA 4
ATOM 6533 C C . GLU A 1 73 ? -5.726 11.681 -3.413 1.00 73.12 73 GLU A C 4
ATOM 6534 O O . GLU A 1 73 ? -6.108 12.732 -3.933 1.00 24.14 73 GLU A O 4
ATOM 6546 N N . GLY A 1 74 ? -5.456 11.578 -2.111 1.00 72.43 74 GLY A N 4
ATOM 6547 C CA . GLY A 1 74 ? -5.547 12.740 -1.231 1.00 0.35 74 GLY A CA 4
ATOM 6548 C C . GLY A 1 74 ? -6.157 12.430 0.133 1.00 30.13 74 GLY A C 4
ATOM 6549 O O . GLY A 1 74 ? -5.998 13.203 1.081 1.00 42.42 74 GLY A O 4
ATOM 6553 N N . ASP A 1 75 ? -6.862 11.305 0.240 1.00 72.13 75 ASP A N 4
ATOM 6554 C CA . ASP A 1 75 ? -7.502 10.913 1.501 1.00 44.42 75 ASP A CA 4
ATOM 6555 C C . ASP A 1 75 ? -6.499 10.277 2.485 1.00 54.31 75 ASP A C 4
ATOM 6556 O O . ASP A 1 75 ? -5.348 10.008 2.139 1.00 43.25 75 ASP A O 4
ATOM 6565 N N . VAL A 1 76 ? -6.947 10.043 3.716 1.00 40.23 76 VAL A N 4
ATOM 6566 C CA . VAL A 1 76 ? -6.108 9.420 4.749 1.00 55.14 76 VAL A CA 4
ATOM 6567 C C . VAL A 1 76 ? -6.443 7.930 4.886 1.00 2.21 76 VAL A C 4
ATOM 6568 O O . VAL A 1 76 ? -7.598 7.577 5.110 1.00 14.33 76 VAL A O 4
ATOM 6581 N N . ILE A 1 77 ? -5.442 7.053 4.761 1.00 40.41 77 ILE A N 4
ATOM 6582 C CA . ILE A 1 77 ? -5.693 5.604 4.819 1.00 54.43 77 ILE A CA 4
ATOM 6583 C C . ILE A 1 77 ? -4.861 4.892 5.898 1.00 62.13 77 ILE A C 4
ATOM 6584 O O . ILE A 1 77 ? -3.883 5.425 6.429 1.00 34.53 77 ILE A O 4
ATOM 6600 N N . ARG A 1 78 ? -5.279 3.670 6.201 1.00 34.24 78 ARG A N 4
ATOM 6601 C CA . ARG A 1 78 ? -4.620 2.811 7.180 1.00 42.00 78 ARG A CA 4
ATOM 6602 C C . ARG A 1 78 ? -4.660 1.356 6.691 1.00 2.24 78 ARG A C 4
ATOM 6603 O O . ARG A 1 78 ? -5.729 0.750 6.601 1.00 43.42 78 ARG A O 4
ATOM 6624 N N . ILE A 1 79 ? -3.498 0.808 6.349 1.00 1.22 79 ILE A N 4
ATOM 6625 C CA . ILE A 1 79 ? -3.416 -0.544 5.779 1.00 2.13 79 ILE A CA 4
ATOM 6626 C C . ILE A 1 79 ? -3.024 -1.570 6.850 1.00 72.11 79 ILE A C 4
ATOM 6627 O O . ILE A 1 79 ? -2.030 -1.397 7.552 1.00 41.53 79 ILE A O 4
ATOM 6643 N N . LYS A 1 80 ? -3.793 -2.649 6.963 1.00 53.32 80 LYS A N 4
ATOM 6644 C CA . LYS A 1 80 ? -3.579 -3.630 8.033 1.00 55.41 80 LYS A CA 4
ATOM 6645 C C . LYS A 1 80 ? -2.812 -4.875 7.541 1.00 41.55 80 LYS A C 4
ATOM 6646 O O . LYS A 1 80 ? -3.195 -5.508 6.557 1.00 34.34 80 LYS A O 4
ATOM 6665 N N . ASP A 1 81 ? -1.721 -5.198 8.249 1.00 32.32 81 ASP A N 4
ATOM 6666 C CA . ASP A 1 81 ? -0.890 -6.383 7.967 1.00 13.02 81 ASP A CA 4
ATOM 6667 C C . ASP A 1 81 ? -0.223 -6.330 6.575 1.00 14.43 81 ASP A C 4
ATOM 6668 O O . ASP A 1 81 ? -0.788 -6.787 5.585 1.00 50.21 81 ASP A O 4
ATOM 6677 N N . VAL A 1 82 ? 0.989 -5.769 6.510 1.00 2.22 82 VAL A N 4
ATOM 6678 C CA . VAL A 1 82 ? 1.764 -5.718 5.256 1.00 41.41 82 VAL A CA 4
ATOM 6679 C C . VAL A 1 82 ? 3.240 -6.083 5.485 1.00 31.45 82 VAL A C 4
ATOM 6680 O O . VAL A 1 82 ? 3.729 -6.057 6.617 1.00 75.13 82 VAL A O 4
ATOM 6693 N N . ASN A 1 83 ? 3.944 -6.423 4.402 1.00 72.22 83 ASN A N 4
ATOM 6694 C CA . ASN A 1 83 ? 5.364 -6.803 4.478 1.00 32.53 83 ASN A CA 4
ATOM 6695 C C . ASN A 1 83 ? 6.280 -5.660 4.002 1.00 42.01 83 ASN A C 4
ATOM 6696 O O . ASN A 1 83 ? 6.210 -5.235 2.847 1.00 51.33 83 ASN A O 4
ATOM 6707 N N . ILE A 1 84 ? 7.143 -5.174 4.892 1.00 4.31 84 ILE A N 4
ATOM 6708 C CA . ILE A 1 84 ? 8.049 -4.064 4.569 1.00 4.30 84 ILE A CA 4
ATOM 6709 C C . ILE A 1 84 ? 9.368 -4.567 3.952 1.00 3.42 84 ILE A C 4
ATOM 6710 O O . ILE A 1 84 ? 10.098 -5.335 4.576 1.00 14.13 84 ILE A O 4
ATOM 6726 N N . ARG A 1 85 ? 9.670 -4.134 2.727 1.00 31.24 85 ARG A N 4
ATOM 6727 C CA . ARG A 1 85 ? 10.953 -4.475 2.087 1.00 50.23 85 ARG A CA 4
ATOM 6728 C C . ARG A 1 85 ? 12.028 -3.412 2.376 1.00 71.35 85 ARG A C 4
ATOM 6729 O O . ARG A 1 85 ? 13.222 -3.667 2.227 1.00 71.23 85 ARG A O 4
ATOM 6750 N N . GLY A 1 86 ? 11.595 -2.217 2.778 1.00 74.40 86 GLY A N 4
ATOM 6751 C CA . GLY A 1 86 ? 12.536 -1.177 3.194 1.00 70.24 86 GLY A CA 4
ATOM 6752 C C . GLY A 1 86 ? 12.883 -0.155 2.110 1.00 55.14 86 GLY A C 4
ATOM 6753 O O . GLY A 1 86 ? 13.417 0.908 2.422 1.00 5.14 86 GLY A O 4
ATOM 6757 N N . GLY A 1 87 ? 12.572 -0.460 0.848 1.00 60.41 87 GLY A N 4
ATOM 6758 C CA . GLY A 1 87 ? 12.901 0.447 -0.254 1.00 1.02 87 GLY A CA 4
ATOM 6759 C C . GLY A 1 87 ? 14.386 0.813 -0.312 1.00 32.41 87 GLY A C 4
ATOM 6760 O O . GLY A 1 87 ? 14.753 1.989 -0.235 1.00 45.34 87 GLY A O 4
ATOM 6764 N N . PHE A 1 88 ? 15.238 -0.202 -0.449 1.00 51.20 88 PHE A N 4
ATOM 6765 C CA . PHE A 1 88 ? 16.693 -0.014 -0.437 1.00 43.34 88 PHE A CA 4
ATOM 6766 C C . PHE A 1 88 ? 17.166 0.820 -1.640 1.00 3.54 88 PHE A C 4
ATOM 6767 O O . PHE A 1 88 ? 17.331 0.302 -2.748 1.00 52.41 88 PHE A O 4
ATOM 6784 N N . GLY A 1 89 ? 17.376 2.116 -1.414 1.00 21.42 89 GLY A N 4
ATOM 6785 C CA . GLY A 1 89 ? 17.822 3.013 -2.478 1.00 74.21 89 GLY A CA 4
ATOM 6786 C C . GLY A 1 89 ? 17.023 4.312 -2.554 1.00 60.41 89 GLY A C 4
ATOM 6787 O O . GLY A 1 89 ? 17.425 5.255 -3.242 1.00 11.44 89 GLY A O 4
ATOM 6791 N N . GLY A 1 90 ? 15.893 4.366 -1.855 1.00 22.10 90 GLY A N 4
ATOM 6792 C CA . GLY A 1 90 ? 15.063 5.571 -1.857 1.00 11.32 90 GLY A CA 4
ATOM 6793 C C . GLY A 1 90 ? 13.994 5.560 -0.768 1.00 12.32 90 GLY A C 4
ATOM 6794 O O . GLY A 1 90 ? 14.313 5.536 0.424 1.00 10.25 90 GLY A O 4
ATOM 6798 N N . ARG A 1 91 ? 12.726 5.600 -1.171 1.00 12.24 91 ARG A N 4
ATOM 6799 C CA . ARG A 1 91 ? 11.610 5.497 -0.225 1.00 41.01 91 ARG A CA 4
ATOM 6800 C C . ARG A 1 91 ? 11.215 4.038 0.019 1.00 25.21 91 ARG A C 4
ATOM 6801 O O . ARG A 1 91 ? 11.336 3.189 -0.863 1.00 64.25 91 ARG A O 4
ATOM 6822 N N . LYS A 1 92 ? 10.729 3.766 1.225 1.00 54.22 92 LYS A N 4
ATOM 6823 C CA . LYS A 1 92 ? 10.394 2.407 1.647 1.00 20.43 92 LYS A CA 4
ATOM 6824 C C . LYS A 1 92 ? 9.105 1.904 0.979 1.00 54.42 92 LYS A C 4
ATOM 6825 O O . LYS A 1 92 ? 8.350 2.676 0.386 1.00 20.42 92 LYS A O 4
ATOM 6844 N N . GLU A 1 93 ? 8.844 0.608 1.113 1.00 63.51 93 GLU A N 4
ATOM 6845 C CA . GLU A 1 93 ? 7.721 -0.032 0.428 1.00 43.25 93 GLU A CA 4
ATOM 6846 C C . GLU A 1 93 ? 7.058 -1.100 1.309 1.00 52.21 93 GLU A C 4
ATOM 6847 O O . GLU A 1 93 ? 7.718 -1.750 2.130 1.00 23.04 93 GLU A O 4
ATOM 6859 N N . ALA A 1 94 ? 5.752 -1.272 1.126 1.00 52.31 94 ALA A N 4
ATOM 6860 C CA . ALA A 1 94 ? 4.967 -2.250 1.881 1.00 32.05 94 ALA A CA 4
ATOM 6861 C C . ALA A 1 94 ? 4.073 -3.071 0.945 1.00 31.54 94 ALA A C 4
ATOM 6862 O O . ALA A 1 94 ? 3.212 -2.521 0.260 1.00 71.22 94 ALA A O 4
ATOM 6869 N N . HIS A 1 95 ? 4.269 -4.382 0.922 1.00 65.44 95 HIS A N 4
ATOM 6870 C CA . HIS A 1 95 ? 3.503 -5.261 0.034 1.00 11.03 95 HIS A CA 4
ATOM 6871 C C . HIS A 1 95 ? 2.254 -5.809 0.728 1.00 4.30 95 HIS A C 4
ATOM 6872 O O . HIS A 1 95 ? 2.329 -6.350 1.836 1.00 12.10 95 HIS A O 4
ATOM 6886 N N . LEU A 1 96 ? 1.108 -5.660 0.070 1.00 13.52 96 LEU A N 4
ATOM 6887 C CA . LEU A 1 96 ? -0.170 -6.115 0.616 1.00 53.41 96 LEU A CA 4
ATOM 6888 C C . LEU A 1 96 ? -0.447 -7.582 0.250 1.00 0.41 96 LEU A C 4
ATOM 6889 O O . LEU A 1 96 ? -0.017 -8.075 -0.795 1.00 12.51 96 LEU A O 4
ATOM 6905 N N . MET A 1 97 ? -1.171 -8.270 1.125 1.00 52.53 97 MET A N 4
ATOM 6906 C CA . MET A 1 97 ? -1.525 -9.678 0.927 1.00 52.02 97 MET A CA 4
ATOM 6907 C C . MET A 1 97 ? -3.042 -9.834 0.698 1.00 35.33 97 MET A C 4
ATOM 6908 O O . MET A 1 97 ? -3.812 -8.937 1.033 1.00 4.12 97 MET A O 4
ATOM 6922 N N . PRO A 1 98 ? -3.492 -10.972 0.123 1.00 74.55 98 PRO A N 4
ATOM 6923 C CA . PRO A 1 98 ? -4.920 -11.206 -0.188 1.00 52.05 98 PRO A CA 4
ATOM 6924 C C . PRO A 1 98 ? -5.900 -10.777 0.927 1.00 12.53 98 PRO A C 4
ATOM 6925 O O . PRO A 1 98 ? -6.978 -10.241 0.651 1.00 42.13 98 PRO A O 4
ATOM 6936 N N . ARG A 1 99 ? -5.514 -11.014 2.182 1.00 73.14 99 ARG A N 4
ATOM 6937 C CA . ARG A 1 99 ? -6.379 -10.731 3.340 1.00 23.25 99 ARG A CA 4
ATOM 6938 C C . ARG A 1 99 ? -6.228 -9.283 3.861 1.00 63.33 99 ARG A C 4
ATOM 6939 O O . ARG A 1 99 ? -7.015 -8.831 4.697 1.00 62.11 99 ARG A O 4
ATOM 6960 N N . SER A 1 100 ? -5.222 -8.564 3.367 1.00 74.43 100 SER A N 4
ATOM 6961 C CA . SER A 1 100 ? -4.943 -7.185 3.815 1.00 25.14 100 SER A CA 4
ATOM 6962 C C . SER A 1 100 ? -6.025 -6.196 3.347 1.00 0.31 100 SER A C 4
ATOM 6963 O O . SER A 1 100 ? -6.230 -6.010 2.146 1.00 64.23 100 SER A O 4
ATOM 6971 N N . THR A 1 101 ? -6.705 -5.558 4.302 1.00 41.13 101 THR A N 4
ATOM 6972 C CA . THR A 1 101 ? -7.736 -4.548 3.993 1.00 2.11 101 THR A CA 4
ATOM 6973 C C . THR A 1 101 ? -7.234 -3.125 4.278 1.00 64.11 101 THR A C 4
ATOM 6974 O O . THR A 1 101 ? -6.217 -2.934 4.951 1.00 51.43 101 THR A O 4
ATOM 6985 N N . VAL A 1 102 ? -7.961 -2.121 3.772 1.00 52.10 102 VAL A N 4
ATOM 6986 C CA . VAL A 1 102 ? -7.609 -0.711 4.011 1.00 53.24 102 VAL A CA 4
ATOM 6987 C C . VAL A 1 102 ? -8.805 0.092 4.556 1.00 1.44 102 VAL A C 4
ATOM 6988 O O . VAL A 1 102 ? -9.934 -0.040 4.076 1.00 53.25 102 VAL A O 4
ATOM 7001 N N . GLU A 1 103 ? -8.548 0.917 5.567 1.00 14.54 103 GLU A N 4
ATOM 7002 C CA . GLU A 1 103 ? -9.571 1.803 6.148 1.00 62.24 103 GLU A CA 4
ATOM 7003 C C . GLU A 1 103 ? -9.098 3.263 6.123 1.00 62.54 103 GLU A C 4
ATOM 7004 O O . GLU A 1 103 ? -7.898 3.529 6.108 1.00 14.24 103 GLU A O 4
ATOM 7016 N N . VAL A 1 104 ? -10.034 4.206 6.101 1.00 3.22 104 VAL A N 4
ATOM 7017 C CA . VAL A 1 104 ? -9.678 5.632 6.068 1.00 72.44 104 VAL A CA 4
ATOM 7018 C C . VAL A 1 104 ? -9.703 6.271 7.470 1.00 74.23 104 VAL A C 4
ATOM 7019 O O . VAL A 1 104 ? -10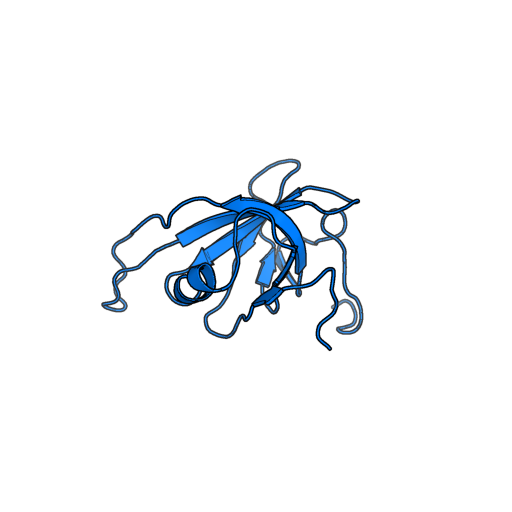.571 5.973 8.296 1.00 32.02 104 VAL A O 4
ATOM 7032 N N . LEU A 1 105 ? -8.733 7.150 7.733 1.00 2.45 105 LEU A N 4
ATOM 7033 C CA . LEU A 1 105 ? -8.625 7.830 9.032 1.00 11.23 105 LEU A CA 4
ATOM 7034 C C . LEU A 1 105 ? -8.928 9.330 8.909 1.00 15.10 105 LEU A C 4
ATOM 7035 O O . LEU A 1 105 ? -9.215 9.815 7.820 1.00 3.31 105 LEU A O 4
ATOM 7051 N N . ASP A 1 106 ? -8.820 10.049 10.035 1.00 30.33 106 ASP A N 4
ATOM 7052 C CA . ASP A 1 106 ? -9.264 11.450 10.151 1.00 43.23 106 ASP A CA 4
ATOM 7053 C C . ASP A 1 106 ? -10.819 11.548 10.125 1.00 62.05 106 ASP A C 4
ATOM 7054 O O . ASP A 1 106 ? -11.417 11.740 11.189 1.00 50.31 106 ASP A O 4
ATOM 7063 N N . PRO A 1 107 ? -11.536 11.435 8.970 1.00 54.41 107 PRO A N 4
ATOM 7064 C CA . PRO A 1 107 ? -12.944 10.999 9.014 1.00 25.24 107 PRO A CA 4
ATOM 7065 C C . PRO A 1 107 ? -13.042 9.555 9.548 1.00 72.23 107 PRO A C 4
ATOM 7066 O O . PRO A 1 107 ? -13.185 8.600 8.782 1.00 24.21 107 PRO A O 4
ATOM 7077 N N . LEU A 1 108 ? -12.925 9.411 10.871 1.00 72.00 108 LEU A N 4
ATOM 7078 C CA . LEU A 1 108 ? -12.763 8.097 11.511 1.00 33.13 108 LEU A CA 4
ATOM 7079 C C . LEU A 1 108 ? -13.953 7.154 11.258 1.00 1.13 108 LEU A C 4
ATOM 7080 O O . LEU A 1 108 ? -15.087 7.436 11.650 1.00 2.21 108 LEU A O 4
ATOM 7096 N N . GLU A 1 109 ? -13.667 6.032 10.603 1.00 50.43 109 GLU A N 4
ATOM 7097 C CA . GLU A 1 109 ? -14.658 4.976 10.377 1.00 23.20 109 GLU A CA 4
ATOM 7098 C C . GLU A 1 109 ? -14.859 4.105 11.630 1.00 11.11 109 GLU A C 4
ATOM 7099 O O . GLU A 1 109 ? -15.868 3.406 11.759 1.00 64.15 109 GLU A O 4
ATOM 7111 N N . HIS A 1 110 ? -13.882 4.133 12.537 1.00 55.31 110 HIS A N 4
ATOM 7112 C CA . HIS A 1 110 ? -13.952 3.358 13.786 1.00 53.24 110 HIS A CA 4
ATOM 7113 C C . HIS A 1 110 ? -14.362 4.248 14.978 1.00 74.21 110 HIS A C 4
ATOM 7114 O O . HIS A 1 110 ? -13.475 4.857 15.614 1.00 37.59 110 HIS A O 4
ATOM 7129 N N . MET A 1 1 ? 4.298 -13.963 20.125 1.00 34.11 1 MET A N 5
ATOM 7130 C CA . MET A 1 1 ? 5.695 -13.659 20.548 1.00 63.20 1 MET A CA 5
ATOM 7131 C C . MET A 1 1 ? 5.767 -12.368 21.379 1.00 32.44 1 MET A C 5
ATOM 7132 O O . MET A 1 1 ? 4.786 -11.627 21.483 1.00 3.14 1 MET A O 5
ATOM 7148 N N . LYS A 1 2 ? 6.936 -12.104 21.966 1.00 35.42 2 LYS A N 5
ATOM 7149 C CA . LYS A 1 2 ? 7.133 -10.923 22.818 1.00 70.14 2 LYS A CA 5
ATOM 7150 C C . LYS A 1 2 ? 7.340 -9.656 21.960 1.00 11.31 2 LYS A C 5
ATOM 7151 O O . LYS A 1 2 ? 8.318 -9.551 21.214 1.00 25.42 2 LYS A O 5
ATOM 7170 N N . PRO A 1 3 ? 6.421 -8.674 22.059 1.00 24.23 3 PRO A N 5
ATOM 7171 C CA . PRO A 1 3 ? 6.435 -7.481 21.190 1.00 22.30 3 PRO A CA 5
ATOM 7172 C C . PRO A 1 3 ? 7.572 -6.492 21.505 1.00 72.33 3 PRO A C 5
ATOM 7173 O O . PRO A 1 3 ? 8.000 -6.352 22.655 1.00 21.11 3 PRO A O 5
ATOM 7184 N N . GLU A 1 4 ? 8.064 -5.819 20.464 1.00 71.34 4 GLU A N 5
ATOM 7185 C CA . GLU A 1 4 ? 9.057 -4.749 20.615 1.00 3.12 4 GLU A CA 5
ATOM 7186 C C . GLU A 1 4 ? 8.408 -3.368 20.440 1.00 14.12 4 GLU A C 5
ATOM 7187 O O . GLU A 1 4 ? 8.745 -2.414 21.143 1.00 62.03 4 GLU A O 5
ATOM 7199 N N . HIS A 1 5 ? 7.487 -3.268 19.483 1.00 74.23 5 HIS A N 5
ATOM 7200 C CA . HIS A 1 5 ? 6.771 -2.015 19.218 1.00 42.30 5 HIS A CA 5
ATOM 7201 C C . HIS A 1 5 ? 5.448 -2.257 18.469 1.00 73.44 5 HIS A C 5
ATOM 7202 O O . HIS A 1 5 ? 5.444 -2.554 17.277 1.00 43.10 5 HIS A O 5
ATOM 7217 N N . ARG A 1 6 ? 4.324 -2.139 19.182 1.00 0.21 6 ARG A N 5
ATOM 7218 C CA . ARG A 1 6 ? 2.991 -2.267 18.569 1.00 64.44 6 ARG A CA 5
ATOM 7219 C C . ARG A 1 6 ? 2.421 -0.877 18.219 1.00 71.34 6 ARG A C 5
ATOM 7220 O O . ARG A 1 6 ? 1.214 -0.630 18.297 1.00 64.32 6 ARG A O 5
ATOM 7241 N N . MET A 1 7 ? 3.311 0.024 17.825 1.00 71.41 7 MET A N 5
ATOM 7242 C CA . MET A 1 7 ? 2.946 1.395 17.444 1.00 64.14 7 MET A CA 5
ATOM 7243 C C . MET A 1 7 ? 3.921 1.912 16.372 1.00 24.21 7 MET A C 5
ATOM 7244 O O . MET A 1 7 ? 4.083 3.117 16.172 1.00 32.53 7 MET A O 5
ATOM 7258 N N . ASP A 1 8 ? 4.547 0.975 15.667 1.00 61.25 8 ASP A N 5
ATOM 7259 C CA . ASP A 1 8 ? 5.593 1.296 14.698 1.00 15.35 8 ASP A CA 5
ATOM 7260 C C . ASP A 1 8 ? 5.013 1.802 13.368 1.00 14.13 8 ASP A C 5
ATOM 7261 O O . ASP A 1 8 ? 4.666 1.028 12.477 1.00 62.25 8 ASP A O 5
ATOM 7270 N N . THR A 1 9 ? 4.886 3.120 13.265 1.00 45.33 9 THR A N 5
ATOM 7271 C CA . THR A 1 9 ? 4.501 3.773 12.010 1.00 65.33 9 THR A CA 5
ATOM 7272 C C . THR A 1 9 ? 5.694 3.817 11.033 1.00 24.00 9 THR A C 5
ATOM 7273 O O . THR A 1 9 ? 6.728 3.197 11.285 1.00 53.40 9 THR A O 5
ATOM 7284 N N . ILE A 1 10 ? 5.564 4.565 9.935 1.00 14.54 10 ILE A N 5
ATOM 7285 C CA . ILE A 1 10 ? 6.598 4.614 8.887 1.00 12.21 10 ILE A CA 5
ATOM 7286 C C . ILE A 1 10 ? 8.007 4.893 9.453 1.00 10.21 10 ILE A C 5
ATOM 7287 O O . ILE A 1 10 ? 9.014 4.447 8.895 1.00 61.03 10 ILE A O 5
ATOM 7303 N N . SER A 1 11 ? 8.067 5.610 10.574 1.00 45.24 11 SER A N 5
ATOM 7304 C CA . SER A 1 11 ? 9.339 5.903 11.260 1.00 14.42 11 SER A CA 5
ATOM 7305 C C . SER A 1 11 ? 10.154 4.636 11.591 1.00 51.04 11 SER A C 5
ATOM 7306 O O . SER A 1 11 ? 11.381 4.644 11.506 1.00 41.50 11 SER A O 5
ATOM 7314 N N . LYS A 1 12 ? 9.474 3.551 11.969 1.00 62.32 12 LYS A N 5
ATOM 7315 C CA . LYS A 1 12 ? 10.161 2.341 12.457 1.00 22.22 12 LYS A CA 5
ATOM 7316 C C . LYS A 1 12 ? 9.757 1.069 11.694 1.00 10.53 12 LYS A C 5
ATOM 7317 O O . LYS A 1 12 ? 9.732 -0.024 12.263 1.00 60.00 12 LYS A O 5
ATOM 7336 N N . LEU A 1 13 ? 9.466 1.206 10.406 1.00 20.15 13 LEU A N 5
ATOM 7337 C CA . LEU A 1 13 ? 9.167 0.044 9.558 1.00 31.13 13 LEU A CA 5
ATOM 7338 C C . LEU A 1 13 ? 10.457 -0.689 9.150 1.00 74.51 13 LEU A C 5
ATOM 7339 O O . LEU A 1 13 ? 11.224 -0.205 8.319 1.00 40.40 13 LEU A O 5
ATOM 7355 N N . GLU A 1 14 ? 10.698 -1.855 9.744 1.00 12.24 14 GLU A N 5
ATOM 7356 C CA . GLU A 1 14 ? 11.902 -2.633 9.445 1.00 52.54 14 GLU A CA 5
ATOM 7357 C C . GLU A 1 14 ? 11.644 -3.673 8.342 1.00 44.41 14 GLU A C 5
ATOM 7358 O O . GLU A 1 14 ? 10.595 -4.317 8.310 1.00 3.44 14 GLU A O 5
ATOM 7370 N N . GLU A 1 15 ? 12.612 -3.829 7.439 1.00 1.02 15 GLU A N 5
ATOM 7371 C CA . GLU A 1 15 ? 12.509 -4.812 6.355 1.00 14.13 15 GLU A CA 5
ATOM 7372 C C . GLU A 1 15 ? 12.359 -6.245 6.904 1.00 25.44 15 GLU A C 5
ATOM 7373 O O . GLU A 1 15 ? 13.142 -6.691 7.746 1.00 21.54 15 GLU A O 5
ATOM 7385 N N . GLY A 1 16 ? 11.340 -6.957 6.427 1.00 52.21 16 GLY A N 5
ATOM 7386 C CA . GLY A 1 16 ? 11.064 -8.311 6.903 1.00 24.12 16 GLY A CA 5
ATOM 7387 C C . GLY A 1 16 ? 10.009 -8.360 8.011 1.00 74.14 16 GLY A C 5
ATOM 7388 O O . GLY A 1 16 ? 9.600 -9.442 8.441 1.00 2.23 16 GLY A O 5
ATOM 7392 N N . ALA A 1 17 ? 9.570 -7.190 8.475 1.00 21.24 17 ALA A N 5
ATOM 7393 C CA . ALA A 1 17 ? 8.567 -7.100 9.546 1.00 62.24 17 ALA A CA 5
ATOM 7394 C C . ALA A 1 17 ? 7.128 -7.112 8.999 1.00 71.41 17 ALA A C 5
ATOM 7395 O O . ALA A 1 17 ? 6.866 -6.627 7.895 1.00 72.21 17 ALA A O 5
ATOM 7402 N N . GLU A 1 18 ? 6.197 -7.677 9.776 1.00 61.22 18 GLU A N 5
ATOM 7403 C CA . GLU A 1 18 ? 4.771 -7.639 9.424 1.00 20.23 18 GLU A CA 5
ATOM 7404 C C . GLU A 1 18 ? 4.000 -6.739 10.399 1.00 54.31 18 GLU A C 5
ATOM 7405 O O . GLU A 1 18 ? 3.799 -7.087 11.565 1.00 21.15 18 GLU A O 5
ATOM 7417 N N . THR A 1 19 ? 3.571 -5.576 9.917 1.00 51.42 19 THR A N 5
ATOM 7418 C CA . THR A 1 19 ? 2.860 -4.601 10.757 1.00 51.41 19 THR A CA 5
ATOM 7419 C C . THR A 1 19 ? 1.908 -3.731 9.917 1.00 62.15 19 THR A C 5
ATOM 7420 O O . THR A 1 19 ? 2.147 -3.523 8.726 1.00 11.20 19 THR A O 5
ATOM 7431 N N . PRO A 1 20 ? 0.796 -3.240 10.505 1.00 53.20 20 PRO A N 5
ATOM 7432 C CA . PRO A 1 20 ? -0.084 -2.260 9.840 1.00 64.11 20 PRO A CA 5
ATOM 7433 C C . PRO A 1 20 ? 0.612 -0.897 9.651 1.00 32.30 20 PRO A C 5
ATOM 7434 O O . PRO A 1 20 ? 1.332 -0.431 10.534 1.00 4.23 20 PRO A O 5
ATOM 7445 N N . VAL A 1 21 ? 0.387 -0.251 8.508 1.00 54.05 21 VAL A N 5
ATOM 7446 C CA . VAL A 1 21 ? 1.059 1.020 8.190 1.00 1.13 21 VAL A CA 5
ATOM 7447 C C . VAL A 1 21 ? 0.045 2.137 7.894 1.00 53.14 21 VAL A C 5
ATOM 7448 O O . VAL A 1 21 ? -1.036 1.884 7.367 1.00 32.31 21 VAL A O 5
ATOM 7461 N N . THR A 1 22 ? 0.404 3.375 8.233 1.00 33.23 22 THR A N 5
ATOM 7462 C CA . THR A 1 22 ? -0.494 4.528 8.047 1.00 14.41 22 THR A CA 5
ATOM 7463 C C . THR A 1 22 ? 0.178 5.641 7.232 1.00 11.41 22 THR A C 5
ATOM 7464 O O . THR A 1 22 ? 1.384 5.851 7.335 1.00 3.53 22 THR A O 5
ATOM 7475 N N . GLY A 1 23 ? -0.608 6.350 6.421 1.00 74.42 23 GLY A N 5
ATOM 7476 C CA . GLY A 1 23 ? -0.078 7.479 5.661 1.00 11.44 23 GLY A CA 5
ATOM 7477 C C . GLY A 1 23 ? -1.155 8.252 4.902 1.00 33.32 23 GLY A C 5
ATOM 7478 O O . GLY A 1 23 ? -2.196 7.696 4.545 1.00 42.32 23 GLY A O 5
ATOM 7482 N N . ARG A 1 24 ? -0.908 9.538 4.659 1.00 51.11 24 ARG A N 5
ATOM 7483 C CA . ARG A 1 24 ? -1.839 10.380 3.897 1.00 70.33 24 ARG A CA 5
ATOM 7484 C C . ARG A 1 24 ? -1.555 10.255 2.389 1.00 13.40 24 ARG A C 5
ATOM 7485 O O . ARG A 1 24 ? -0.463 10.590 1.925 1.00 41.14 24 ARG A O 5
ATOM 7506 N N . VAL A 1 25 ? -2.541 9.783 1.629 1.00 2.10 25 VAL A N 5
ATOM 7507 C CA . VAL A 1 25 ? -2.357 9.480 0.202 1.00 54.35 25 VAL A CA 5
ATOM 7508 C C . VAL A 1 25 ? -1.978 10.728 -0.619 1.00 34.10 25 VAL A C 5
ATOM 7509 O O . VAL A 1 25 ? -2.778 11.650 -0.787 1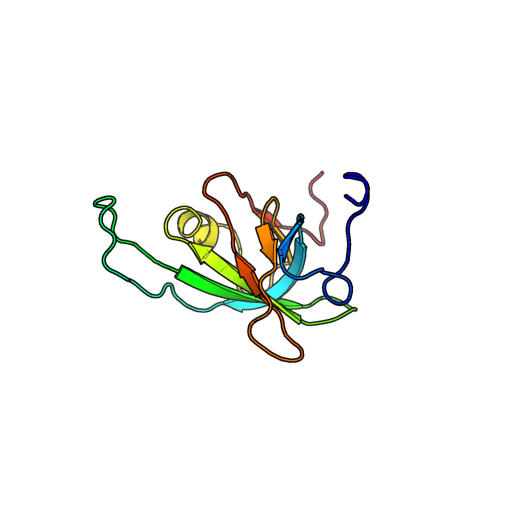.00 52.14 25 VAL A O 5
ATOM 7522 N N . MET A 1 26 ? -0.746 10.746 -1.123 1.00 23.03 26 MET A N 5
ATOM 7523 C CA . MET A 1 26 ? -0.276 11.842 -1.973 1.00 4.54 26 MET A CA 5
ATOM 7524 C C . MET A 1 26 ? -0.465 11.505 -3.459 1.00 33.42 26 MET A C 5
ATOM 7525 O O . MET A 1 26 ? -1.048 12.283 -4.211 1.00 34.42 26 MET A O 5
ATOM 7539 N N . LYS A 1 27 ? 0.033 10.339 -3.877 1.00 23.31 27 LYS A N 5
ATOM 7540 C CA . LYS A 1 27 ? -0.036 9.928 -5.288 1.00 73.43 27 LYS A CA 5
ATOM 7541 C C . LYS A 1 27 ? -0.603 8.509 -5.449 1.00 65.54 27 LYS A C 5
ATOM 7542 O O . LYS A 1 27 ? -0.339 7.628 -4.633 1.00 21.52 27 LYS A O 5
ATOM 7561 N N . ILE A 1 28 ? -1.380 8.301 -6.511 1.00 1.42 28 ILE A N 5
ATOM 7562 C CA . ILE A 1 28 ? -1.878 6.970 -6.876 1.00 11.02 28 ILE A CA 5
ATOM 7563 C C . ILE A 1 28 ? -1.515 6.638 -8.333 1.00 2.12 28 ILE A C 5
ATOM 7564 O O . ILE A 1 28 ? -1.958 7.313 -9.268 1.00 50.21 28 ILE A O 5
ATOM 7580 N N . SER A 1 29 ? -0.699 5.606 -8.520 1.00 1.41 29 SER A N 5
ATOM 7581 C CA . SER A 1 29 ? -0.269 5.192 -9.861 1.00 40.11 29 SER A CA 5
ATOM 7582 C C . SER A 1 29 ? -1.027 3.944 -10.339 1.00 20.35 29 SER A C 5
ATOM 7583 O O . SER A 1 29 ? -1.257 3.006 -9.571 1.00 10.31 29 SER A O 5
ATOM 7591 N N . SER A 1 30 ? -1.406 3.947 -11.618 1.00 24.25 30 SER A N 5
ATOM 7592 C CA . SER A 1 30 ? -2.235 2.880 -12.209 1.00 50.04 30 SER A CA 5
ATOM 7593 C C . SER A 1 30 ? -1.641 1.474 -12.025 1.00 41.32 30 SER A C 5
ATOM 7594 O O . SER A 1 30 ? -0.420 1.294 -12.002 1.00 75.43 30 SER A O 5
ATOM 7602 N N . PRO A 1 31 ? -2.514 0.452 -11.907 1.00 20.11 31 PRO A N 5
ATOM 7603 C CA . PRO A 1 31 ? -2.091 -0.959 -11.817 1.00 72.42 31 PRO A CA 5
ATOM 7604 C C . PRO A 1 31 ? -1.387 -1.458 -13.096 1.00 53.22 31 PRO A C 5
ATOM 7605 O O . PRO A 1 31 ? -1.969 -1.466 -14.182 1.00 41.41 31 PRO A O 5
ATOM 7616 N N . ARG A 1 32 ? -0.134 -1.873 -12.954 1.00 21.33 32 ARG A N 5
ATOM 7617 C CA . ARG A 1 32 ? 0.678 -2.347 -14.080 1.00 11.32 32 ARG A CA 5
ATOM 7618 C C . ARG A 1 32 ? 0.601 -3.883 -14.215 1.00 23.50 32 ARG A C 5
ATOM 7619 O O . ARG A 1 32 ? 0.883 -4.615 -13.266 1.00 61.35 32 ARG A O 5
ATOM 7640 N N . THR A 1 33 ? 0.212 -4.353 -15.400 1.00 1.32 33 THR A N 5
ATOM 7641 C CA . THR A 1 33 ? 0.016 -5.792 -15.659 1.00 52.21 33 THR A CA 5
ATOM 7642 C C . THR A 1 33 ? 1.343 -6.497 -15.998 1.00 51.33 33 THR A C 5
ATOM 7643 O O . THR A 1 33 ? 2.253 -5.890 -16.564 1.00 14.54 33 THR A O 5
ATOM 7654 N N . PHE A 1 34 ? 1.446 -7.781 -15.650 1.00 3.10 34 PHE A N 5
ATOM 7655 C CA . PHE A 1 34 ? 2.650 -8.583 -15.931 1.00 14.05 34 PHE A CA 5
ATOM 7656 C C . PHE A 1 34 ? 2.302 -10.073 -16.101 1.00 72.21 34 PHE A C 5
ATOM 7657 O O . PHE A 1 34 ? 1.196 -10.502 -15.786 1.00 20.13 34 PHE A O 5
ATOM 7674 N N . THR A 1 35 ? 3.256 -10.861 -16.590 1.00 25.40 35 THR A N 5
ATOM 7675 C CA . THR A 1 35 ? 3.045 -12.307 -16.768 1.00 74.32 35 THR A CA 5
ATOM 7676 C C . THR A 1 35 ? 3.341 -13.087 -15.477 1.00 53.44 35 THR A C 5
ATOM 7677 O O . THR A 1 35 ? 4.476 -13.116 -14.995 1.00 5.32 35 THR A O 5
ATOM 7688 N N . THR A 1 36 ? 2.307 -13.718 -14.928 1.00 1.34 36 THR A N 5
ATOM 7689 C CA . THR A 1 36 ? 2.428 -14.529 -13.705 1.00 52.33 36 THR A CA 5
ATOM 7690 C C . THR A 1 36 ? 2.317 -16.030 -14.032 1.00 62.41 36 THR A C 5
ATOM 7691 O O . THR A 1 36 ? 2.366 -16.418 -15.202 1.00 5.31 36 THR A O 5
ATOM 7702 N N . ARG A 1 37 ? 2.206 -16.869 -13.001 1.00 31.31 37 ARG A N 5
ATOM 7703 C CA . ARG A 1 37 ? 2.137 -18.332 -13.173 1.00 34.01 37 ARG A CA 5
ATOM 7704 C C . ARG A 1 37 ? 1.102 -18.745 -14.244 1.00 53.04 37 ARG A C 5
ATOM 7705 O O . ARG A 1 37 ? 1.471 -19.179 -15.341 1.00 51.51 37 ARG A O 5
ATOM 7726 N N . LYS A 1 38 ? -0.193 -18.610 -13.927 1.00 13.43 38 LYS A N 5
ATOM 7727 C CA . LYS A 1 38 ? -1.265 -18.924 -14.889 1.00 71.14 38 LYS A CA 5
ATOM 7728 C C . LYS A 1 38 ? -2.639 -18.416 -14.419 1.00 31.44 38 LYS A C 5
ATOM 7729 O O . LYS A 1 38 ? -2.807 -18.021 -13.262 1.00 52.14 38 LYS A O 5
ATOM 7748 N N . GLY A 1 39 ? -3.614 -18.427 -15.331 1.00 43.11 39 GLY A N 5
ATOM 7749 C CA . GLY A 1 39 ? -4.996 -18.094 -14.984 1.00 51.34 39 GLY A CA 5
ATOM 7750 C C . GLY A 1 39 ? -5.239 -16.600 -14.804 1.00 44.23 39 GLY A C 5
ATOM 7751 O O . GLY A 1 39 ? -5.961 -15.976 -15.583 1.00 55.42 39 GLY A O 5
ATOM 7755 N N . ARG A 1 40 ? -4.626 -16.028 -13.777 1.00 63.44 40 ARG A N 5
ATOM 7756 C CA . ARG A 1 40 ? -4.791 -14.607 -13.458 1.00 74.01 40 ARG A CA 5
ATOM 7757 C C . ARG A 1 40 ? -3.818 -13.740 -14.265 1.00 51.14 40 ARG A C 5
ATOM 7758 O O . ARG A 1 40 ? -2.700 -14.153 -14.560 1.00 23.35 40 ARG A O 5
ATOM 7779 N N . GLU A 1 41 ? -4.254 -12.534 -14.612 1.00 34.22 41 GLU A N 5
ATOM 7780 C CA . GLU A 1 41 ? -3.472 -11.647 -15.488 1.00 62.33 41 GLU A CA 5
ATOM 7781 C C . GLU A 1 41 ? -2.252 -11.031 -14.781 1.00 1.25 41 GLU A C 5
ATOM 7782 O O . GLU A 1 41 ? -1.348 -10.526 -15.440 1.00 3.14 41 GLU A O 5
ATOM 7794 N N . GLY A 1 42 ? -2.236 -11.083 -13.446 1.00 5.45 42 GLY A N 5
ATOM 7795 C CA . GLY A 1 42 ? -1.096 -10.578 -12.678 1.00 44.21 42 GLY A CA 5
ATOM 7796 C C . GLY A 1 42 ? -0.902 -9.064 -12.783 1.00 53.01 42 GLY A C 5
ATOM 7797 O O . GLY A 1 42 ? -0.436 -8.559 -13.801 1.00 51.41 42 GLY A O 5
ATOM 7801 N N . LYS A 1 43 ? -1.247 -8.332 -11.724 1.00 23.41 43 LYS A N 5
ATOM 7802 C CA . LYS A 1 43 ? -1.112 -6.868 -11.725 1.00 60.03 43 LYS A CA 5
ATOM 7803 C C . LYS A 1 43 ? -0.558 -6.346 -10.390 1.00 41.03 43 LYS A C 5
ATOM 7804 O O . LYS A 1 43 ? -0.698 -6.990 -9.347 1.00 2.52 43 LYS A O 5
ATOM 7823 N N . LEU A 1 44 ? 0.074 -5.174 -10.438 1.00 21.31 44 LEU A N 5
ATOM 7824 C CA . LEU A 1 44 ? 0.591 -4.505 -9.237 1.00 61.23 44 LEU A CA 5
ATOM 7825 C C . LEU A 1 44 ? 0.349 -2.988 -9.311 1.00 23.02 44 LEU A C 5
ATOM 7826 O O . LEU A 1 44 ? 0.423 -2.397 -10.383 1.00 32.43 44 LEU A O 5
ATOM 7842 N N . ALA A 1 45 ? 0.045 -2.364 -8.181 1.00 21.10 45 ALA A N 5
ATOM 7843 C CA . ALA A 1 45 ? -0.212 -0.918 -8.141 1.00 14.21 45 ALA A CA 5
ATOM 7844 C C . ALA A 1 45 ? 0.668 -0.219 -7.100 1.00 44.51 45 ALA A C 5
ATOM 7845 O O . ALA A 1 45 ? 1.047 -0.816 -6.095 1.00 3.42 45 ALA A O 5
ATOM 7852 N N . ASN A 1 46 ? 0.980 1.053 -7.341 1.00 51.40 46 ASN A N 5
ATOM 7853 C CA . ASN A 1 46 ? 1.846 1.824 -6.439 1.00 53.05 46 ASN A CA 5
ATOM 7854 C C . ASN A 1 46 ? 1.141 3.082 -5.911 1.00 15.25 46 ASN A C 5
ATOM 7855 O O . ASN A 1 46 ? 0.861 4.018 -6.665 1.00 43.22 46 ASN A O 5
ATOM 7866 N N . VAL A 1 47 ? 0.849 3.089 -4.615 1.00 1.44 47 VAL A N 5
ATOM 7867 C CA . VAL A 1 47 ? 0.248 4.250 -3.951 1.00 51.41 47 VAL A CA 5
ATOM 7868 C C . VAL A 1 47 ? 1.259 4.909 -3.001 1.00 54.44 47 VAL A C 5
ATOM 7869 O O . VAL A 1 47 ? 1.748 4.280 -2.061 1.00 23.44 47 VAL A O 5
ATOM 7882 N N . ILE A 1 48 ? 1.579 6.174 -3.255 1.00 22.03 48 ILE A N 5
ATOM 7883 C CA . ILE A 1 48 ? 2.569 6.895 -2.451 1.00 23.14 48 ILE A CA 5
ATOM 7884 C C . ILE A 1 48 ? 1.898 7.672 -1.309 1.00 51.21 48 ILE A C 5
ATOM 7885 O O . ILE A 1 48 ? 1.208 8.673 -1.536 1.00 3.44 48 ILE A O 5
ATOM 7901 N N . ILE A 1 49 ? 2.102 7.199 -0.082 1.00 43.43 49 ILE A N 5
ATOM 7902 C CA . ILE A 1 49 ? 1.510 7.825 1.102 1.00 61.41 49 ILE A CA 5
ATOM 7903 C C . ILE A 1 49 ? 2.566 8.582 1.923 1.00 73.44 49 ILE A C 5
ATOM 7904 O O . ILE A 1 49 ? 3.713 8.151 2.038 1.00 14.51 49 ILE A O 5
ATOM 7920 N N . ALA A 1 50 ? 2.169 9.718 2.483 1.00 13.02 50 ALA A N 5
ATOM 7921 C CA . ALA A 1 50 ? 3.071 10.551 3.283 1.00 40.00 50 ALA A CA 5
ATOM 7922 C C . ALA A 1 50 ? 2.500 10.809 4.683 1.00 24.20 50 ALA A C 5
ATOM 7923 O O . ALA A 1 50 ? 1.338 11.185 4.831 1.00 65.33 50 ALA A O 5
ATOM 7930 N N . ASP A 1 51 ? 3.319 10.590 5.703 1.00 43.23 51 ASP A N 5
ATOM 7931 C CA . ASP A 1 51 ? 2.925 10.846 7.091 1.00 22.52 51 ASP A CA 5
ATOM 7932 C C . ASP A 1 51 ? 3.965 11.734 7.797 1.00 64.44 51 ASP A C 5
ATOM 7933 O O . ASP A 1 51 ? 5.107 11.861 7.341 1.00 23.14 51 ASP A O 5
ATOM 7942 N N . ASP A 1 52 ? 3.575 12.340 8.917 1.00 4.44 52 ASP A N 5
ATOM 7943 C CA . ASP A 1 52 ? 4.475 13.205 9.686 1.00 44.24 52 ASP A CA 5
ATOM 7944 C C . ASP A 1 52 ? 5.729 12.460 10.174 1.00 0.45 52 ASP A C 5
ATOM 7945 O O . ASP A 1 52 ? 6.718 13.086 10.562 1.00 33.42 52 ASP A O 5
ATOM 7954 N N . THR A 1 53 ? 5.690 11.131 10.165 1.00 12.43 53 THR A N 5
ATOM 7955 C CA . THR A 1 53 ? 6.849 10.326 10.577 1.00 11.12 53 THR A CA 5
ATOM 7956 C C . THR A 1 53 ? 7.635 9.782 9.373 1.00 43.03 53 THR A C 5
ATOM 7957 O O . THR A 1 53 ? 8.708 9.199 9.540 1.00 55.43 53 THR A O 5
ATOM 7968 N N . GLY A 1 54 ? 7.108 9.975 8.163 1.00 21.33 54 GLY A N 5
ATOM 7969 C CA . GLY A 1 54 ? 7.798 9.505 6.964 1.00 23.44 54 GLY A CA 5
ATOM 7970 C C . GLY A 1 54 ? 6.861 9.174 5.805 1.00 12.12 54 GLY A C 5
ATOM 7971 O O . GLY A 1 54 ? 5.646 9.121 5.974 1.00 53.12 54 GLY A O 5
ATOM 7975 N N . GLU A 1 55 ? 7.429 8.979 4.616 1.00 21.04 55 GLU A N 5
ATOM 7976 C CA . GLU A 1 55 ? 6.660 8.554 3.437 1.00 61.12 55 GLU A CA 5
ATOM 7977 C C . GLU A 1 55 ? 6.890 7.058 3.139 1.00 5.22 55 GLU A C 5
ATOM 7978 O O . GLU A 1 55 ? 7.949 6.511 3.458 1.00 4.51 55 GLU A O 5
ATOM 7990 N N . LEU A 1 56 ? 5.911 6.412 2.505 1.00 12.43 56 LEU A N 5
ATOM 7991 C CA . LEU A 1 56 ? 5.985 4.968 2.219 1.00 62.02 56 LEU A CA 5
ATOM 7992 C C . LEU A 1 56 ? 5.383 4.627 0.840 1.00 20.14 56 LEU A C 5
ATOM 7993 O O . LEU A 1 56 ? 4.388 5.222 0.416 1.00 55.04 56 LEU A O 5
ATOM 8009 N N . ARG A 1 57 ? 5.993 3.662 0.145 1.00 22.53 57 ARG A N 5
ATOM 8010 C CA . ARG A 1 57 ? 5.466 3.175 -1.139 1.00 61.04 57 ARG A CA 5
ATOM 8011 C C . ARG A 1 57 ? 4.594 1.923 -0.931 1.00 64.31 57 ARG A C 5
ATOM 8012 O O . ARG A 1 57 ? 5.103 0.831 -0.679 1.00 62.12 57 ARG A O 5
ATOM 8033 N N . ALA A 1 58 ? 3.278 2.091 -1.026 1.00 25.14 58 ALA A N 5
ATOM 8034 C CA . ALA A 1 58 ? 2.337 0.981 -0.845 1.00 60.01 58 ALA A CA 5
ATOM 8035 C C . ALA A 1 58 ? 2.109 0.216 -2.159 1.00 44.10 58 ALA A C 5
ATOM 8036 O O . ALA A 1 58 ? 1.677 0.793 -3.158 1.00 72.01 58 ALA A O 5
ATOM 8043 N N . VAL A 1 59 ? 2.405 -1.084 -2.155 1.00 43.34 59 VAL A N 5
ATOM 8044 C CA . VAL A 1 59 ? 2.264 -1.918 -3.356 1.00 62.31 59 VAL A CA 5
ATOM 8045 C C . VAL A 1 59 ? 1.006 -2.800 -3.295 1.00 64.34 59 VAL A C 5
ATOM 8046 O O . VAL A 1 59 ? 0.952 -3.785 -2.551 1.00 64.14 59 VAL A O 5
ATOM 8059 N N . PHE A 1 60 ? -0.002 -2.437 -4.085 1.00 13.13 60 PHE A N 5
ATOM 8060 C CA . PHE A 1 60 ? -1.258 -3.193 -4.145 1.00 65.15 60 PHE A CA 5
ATOM 8061 C C . PHE A 1 60 ? -1.226 -4.230 -5.274 1.00 32.42 60 PHE A C 5
ATOM 8062 O O . PHE A 1 60 ? -1.352 -3.894 -6.452 1.00 13.35 60 PHE A O 5
ATOM 8079 N N . TRP A 1 61 ? -1.049 -5.490 -4.901 1.00 13.52 61 TRP A N 5
ATOM 8080 C CA . TRP A 1 61 ? -1.064 -6.597 -5.861 1.00 33.32 61 TRP A CA 5
ATOM 8081 C C . TRP A 1 61 ? -2.488 -6.881 -6.365 1.00 62.44 61 TRP A C 5
ATOM 8082 O O . TRP A 1 61 ? -3.463 -6.445 -5.761 1.00 32.10 61 TRP A O 5
ATOM 8103 N N . THR A 1 62 ? -2.589 -7.577 -7.501 1.00 73.23 62 THR A N 5
ATOM 8104 C CA . THR A 1 62 ? -3.889 -7.916 -8.126 1.00 10.20 62 THR A CA 5
ATOM 8105 C C . THR A 1 62 ? -4.968 -8.352 -7.111 1.00 23.54 62 THR A C 5
ATOM 8106 O O . THR A 1 62 ? -6.153 -8.053 -7.286 1.00 5.51 62 THR A O 5
ATOM 8117 N N . GLU A 1 63 ? -4.557 -9.036 -6.048 1.00 72.43 63 GLU A N 5
ATOM 8118 C CA . GLU A 1 63 ? -5.491 -9.512 -5.018 1.00 41.25 63 GLU A CA 5
ATOM 8119 C C . GLU A 1 63 ? -6.113 -8.352 -4.210 1.00 71.45 63 GLU A C 5
ATOM 8120 O O . GLU A 1 63 ? -7.227 -8.464 -3.697 1.00 33.00 63 GLU A O 5
ATOM 8132 N N . ASN A 1 64 ? -5.386 -7.243 -4.098 1.00 71.25 64 ASN A N 5
ATOM 8133 C CA . ASN A 1 64 ? -5.823 -6.094 -3.289 1.00 51.43 64 ASN A CA 5
ATOM 8134 C C . ASN A 1 64 ? -6.304 -4.900 -4.136 1.00 10.44 64 ASN A C 5
ATOM 8135 O O . ASN A 1 64 ? -6.611 -3.839 -3.591 1.00 62.13 64 ASN A O 5
ATOM 8146 N N . ILE A 1 65 ? -6.384 -5.066 -5.456 1.00 13.13 65 ILE A N 5
ATOM 8147 C CA . ILE A 1 65 ? -6.848 -3.979 -6.341 1.00 60.11 65 ILE A CA 5
ATOM 8148 C C . ILE A 1 65 ? -8.254 -3.484 -5.942 1.00 64.11 65 ILE A C 5
ATOM 8149 O O . ILE A 1 65 ? -8.571 -2.300 -6.074 1.00 42.42 65 ILE A O 5
ATOM 8165 N N . LYS A 1 66 ? -9.083 -4.394 -5.430 1.00 43.51 66 LYS A N 5
ATOM 8166 C CA . LYS A 1 66 ? -10.434 -4.049 -4.954 1.00 44.35 66 LYS A CA 5
ATOM 8167 C C . LYS A 1 66 ? -10.417 -2.951 -3.870 1.00 20.12 66 LYS A C 5
ATOM 8168 O O . LYS A 1 66 ? -11.435 -2.315 -3.604 1.00 64.02 66 LYS A O 5
ATOM 8187 N N . LEU A 1 67 ? -9.264 -2.741 -3.242 1.00 72.24 67 LEU A N 5
ATOM 8188 C CA . LEU A 1 67 ? -9.121 -1.716 -2.201 1.00 2.11 67 LEU A CA 5
ATOM 8189 C C . LEU A 1 67 ? -8.885 -0.320 -2.807 1.00 52.32 67 LEU A C 5
ATOM 8190 O O . LEU A 1 67 ? -9.198 0.697 -2.185 1.00 51.33 67 LEU A O 5
ATOM 8206 N N . LEU A 1 68 ? -8.356 -0.281 -4.029 1.00 70.22 68 LEU A N 5
ATOM 8207 C CA . LEU A 1 68 ? -8.028 0.985 -4.703 1.00 61.45 68 LEU A CA 5
ATOM 8208 C C . LEU A 1 68 ? -9.275 1.830 -5.014 1.00 25.02 68 LEU A C 5
ATOM 8209 O O . LEU A 1 68 ? -9.169 3.025 -5.288 1.00 2.20 68 LEU A O 5
ATOM 8225 N N . LYS A 1 69 ? -10.455 1.212 -4.981 1.00 45.22 69 LYS A N 5
ATOM 8226 C CA . LYS A 1 69 ? -11.704 1.933 -5.265 1.00 53.22 69 LYS A CA 5
ATOM 8227 C C . LYS A 1 69 ? -12.289 2.587 -3.999 1.00 30.13 69 LYS A C 5
ATOM 8228 O O . LYS A 1 69 ? -13.255 3.348 -4.077 1.00 12.42 69 LYS A O 5
ATOM 8247 N N . LYS A 1 70 ? -11.706 2.289 -2.837 1.00 53.05 70 LYS A N 5
ATOM 8248 C CA . LYS A 1 70 ? -12.172 2.866 -1.569 1.00 21.23 70 LYS A CA 5
ATOM 8249 C C . LYS A 1 70 ? -11.716 4.323 -1.412 1.00 21.13 70 LYS A C 5
ATOM 8250 O O . LYS A 1 70 ? -12.532 5.245 -1.361 1.00 44.24 70 LYS A O 5
ATOM 8269 N N . PHE A 1 71 ? -10.404 4.515 -1.338 1.00 41.42 71 PHE A N 5
ATOM 8270 C CA . PHE A 1 71 ? -9.824 5.833 -1.068 1.00 3.32 71 PHE A CA 5
ATOM 8271 C C . PHE A 1 71 ? -9.508 6.609 -2.352 1.00 61.31 71 PHE A C 5
ATOM 8272 O O . PHE A 1 71 ? -9.374 6.036 -3.437 1.00 34.14 71 PHE A O 5
ATOM 8289 N N . ARG A 1 72 ? -9.395 7.925 -2.211 1.00 54.34 72 ARG A N 5
ATOM 8290 C CA . ARG A 1 72 ? -9.047 8.810 -3.324 1.00 53.32 72 ARG A CA 5
ATOM 8291 C C . ARG A 1 72 ? -7.626 9.367 -3.152 1.00 2.55 72 ARG A C 5
ATOM 8292 O O . ARG A 1 72 ? -7.057 9.324 -2.056 1.00 62.31 72 ARG A O 5
ATOM 8313 N N . GLU A 1 73 ? -7.061 9.908 -4.227 1.00 63.53 73 GLU A N 5
ATOM 8314 C CA . GLU A 1 73 ? -5.730 10.517 -4.175 1.00 23.10 73 GLU A CA 5
ATOM 8315 C C . GLU A 1 73 ? -5.786 11.849 -3.402 1.00 64.12 73 GLU A C 5
ATOM 8316 O O . GLU A 1 73 ? -5.792 12.937 -3.990 1.00 72.02 73 GLU A O 5
ATOM 8328 N N . GLY A 1 74 ? -5.863 11.746 -2.074 1.00 23.32 74 GLY A N 5
ATOM 8329 C CA . GLY A 1 74 ? -6.016 12.926 -1.229 1.00 13.41 74 GLY A CA 5
ATOM 8330 C C . GLY A 1 74 ? -6.547 12.617 0.173 1.00 15.45 74 GLY A C 5
ATOM 8331 O O . GLY A 1 74 ? -6.596 13.504 1.030 1.00 22.13 74 GLY A O 5
ATOM 8335 N N . ASP A 1 75 ? -6.972 11.377 0.409 1.00 22.13 75 ASP A N 5
ATOM 8336 C CA . ASP A 1 75 ? -7.439 10.957 1.738 1.00 13.52 75 ASP A CA 5
ATOM 8337 C C . ASP A 1 75 ? -6.307 10.294 2.540 1.00 42.22 75 ASP A C 5
ATOM 8338 O O . ASP A 1 75 ? -5.176 10.203 2.073 1.00 73.13 75 ASP A O 5
ATOM 8347 N N . VAL A 1 76 ? -6.615 9.836 3.749 1.00 53.52 76 VAL A N 5
ATOM 8348 C CA . VAL A 1 76 ? -5.633 9.139 4.590 1.00 33.41 76 VAL A CA 5
ATOM 8349 C C . VAL A 1 76 ? -6.023 7.668 4.773 1.00 30.51 76 VAL A C 5
ATOM 8350 O O . VAL A 1 76 ? -7.194 7.351 4.959 1.00 65.34 76 VAL A O 5
ATOM 8363 N N . ILE A 1 77 ? -5.046 6.765 4.720 1.00 64.44 77 ILE A N 5
ATOM 8364 C CA . ILE A 1 77 ? -5.327 5.328 4.835 1.00 75.14 77 ILE A CA 5
ATOM 8365 C C . ILE A 1 77 ? -4.372 4.613 5.801 1.00 12.40 77 ILE A C 5
ATOM 8366 O O . ILE A 1 77 ? -3.221 5.018 5.991 1.00 1.20 77 ILE A O 5
ATOM 8382 N N . ARG A 1 78 ? -4.875 3.549 6.413 1.00 74.35 78 ARG A N 5
ATOM 8383 C CA . ARG A 1 78 ? -4.063 2.647 7.222 1.00 44.44 78 ARG A CA 5
ATOM 8384 C C . ARG A 1 78 ? -4.188 1.218 6.679 1.00 13.11 78 ARG A C 5
ATOM 8385 O O . ARG A 1 78 ? -5.254 0.603 6.751 1.00 74.11 78 ARG A O 5
ATOM 8406 N N . ILE A 1 79 ? -3.100 0.706 6.113 1.00 13.44 79 ILE A N 5
ATOM 8407 C CA . ILE A 1 79 ? -3.099 -0.629 5.511 1.00 72.44 79 ILE A CA 5
ATOM 8408 C C . ILE A 1 79 ? -2.779 -1.702 6.557 1.00 60.05 79 ILE A C 5
ATOM 8409 O O . ILE A 1 79 ? -1.749 -1.637 7.233 1.00 23.45 79 ILE A O 5
ATOM 8425 N N . LYS A 1 80 ? -3.657 -2.688 6.683 1.00 45.52 80 LYS A N 5
ATOM 8426 C CA . LYS A 1 80 ? -3.512 -3.727 7.704 1.00 0.23 80 LYS A CA 5
ATOM 8427 C C . LYS A 1 80 ? -2.900 -5.019 7.129 1.00 61.13 80 LYS A C 5
ATOM 8428 O O . LYS A 1 80 ? -3.249 -5.447 6.027 1.00 34.55 80 LYS A O 5
ATOM 8447 N N . ASP A 1 81 ? -1.986 -5.624 7.900 1.00 45.31 81 ASP A N 5
ATOM 8448 C CA . ASP A 1 81 ? -1.329 -6.891 7.534 1.00 41.03 81 ASP A CA 5
ATOM 8449 C C . ASP A 1 81 ? -0.464 -6.768 6.264 1.00 1.14 81 ASP A C 5
ATOM 8450 O O . ASP A 1 81 ? -0.861 -7.202 5.186 1.00 33.14 81 ASP A O 5
ATOM 8459 N N . VAL A 1 82 ? 0.719 -6.168 6.394 1.00 62.34 82 VAL A N 5
ATOM 8460 C CA . VAL A 1 82 ? 1.651 -6.048 5.261 1.00 30.42 82 VAL A CA 5
ATOM 8461 C C . VAL A 1 82 ? 3.098 -6.340 5.680 1.00 3.42 82 VAL A C 5
ATOM 8462 O O . VAL A 1 82 ? 3.454 -6.242 6.857 1.00 10.42 82 VAL A O 5
ATOM 8475 N N . ASN A 1 83 ? 3.928 -6.709 4.705 1.00 63.42 83 ASN A N 5
ATOM 8476 C CA . ASN A 1 83 ? 5.356 -6.936 4.946 1.00 65.31 83 ASN A CA 5
ATOM 8477 C C . ASN A 1 83 ? 6.202 -5.825 4.312 1.00 34.34 83 ASN A C 5
ATOM 8478 O O . ASN A 1 83 ? 6.062 -5.515 3.126 1.00 74.44 83 ASN A O 5
ATOM 8489 N N . ILE A 1 84 ? 7.080 -5.233 5.111 1.00 21.03 84 ILE A N 5
ATOM 8490 C CA . ILE A 1 84 ? 7.974 -4.181 4.630 1.00 73.35 84 ILE A CA 5
ATOM 8491 C C . ILE A 1 84 ? 9.175 -4.801 3.900 1.00 75.41 84 ILE A C 5
ATOM 8492 O O . ILE A 1 84 ? 10.029 -5.423 4.522 1.00 51.50 84 ILE A O 5
ATOM 8508 N N . ARG A 1 85 ? 9.229 -4.642 2.578 1.00 53.02 85 ARG A N 5
ATOM 8509 C CA . ARG A 1 85 ? 10.286 -5.277 1.778 1.00 1.23 85 ARG A CA 5
ATOM 8510 C C . ARG A 1 85 ? 11.631 -4.546 1.911 1.00 24.24 85 ARG A C 5
ATOM 8511 O O . ARG A 1 85 ? 12.643 -5.167 2.231 1.00 60.43 85 ARG A O 5
ATOM 8532 N N . GLY A 1 86 ? 11.653 -3.233 1.666 1.00 4.54 86 GLY A N 5
ATOM 8533 C CA . GLY A 1 86 ? 12.899 -2.489 1.847 1.00 74.31 86 GLY A CA 5
ATOM 8534 C C . GLY A 1 86 ? 12.884 -1.047 1.338 1.00 24.33 86 GLY A C 5
ATOM 8535 O O . GLY A 1 86 ? 13.217 -0.129 2.086 1.00 44.13 86 GLY A O 5
ATOM 8539 N N . GLY A 1 87 ? 12.493 -0.839 0.079 1.00 13.20 87 GLY A N 5
ATOM 8540 C CA . GLY A 1 87 ? 12.707 0.457 -0.568 1.00 55.22 87 GLY A CA 5
ATOM 8541 C C . GLY A 1 87 ? 14.168 0.890 -0.495 1.00 63.10 87 GLY A C 5
ATOM 8542 O O . GLY A 1 87 ? 14.477 2.044 -0.181 1.00 44.30 87 GLY A O 5
ATOM 8546 N N . PHE A 1 88 ? 15.063 -0.055 -0.795 1.00 2.42 88 PHE A N 5
ATOM 8547 C CA . PHE A 1 88 ? 16.509 0.133 -0.629 1.00 2.35 88 PHE A CA 5
ATOM 8548 C C . PHE A 1 88 ? 17.005 1.432 -1.282 1.00 14.34 88 PHE A C 5
ATOM 8549 O O . PHE A 1 88 ? 16.893 1.620 -2.496 1.00 32.42 88 PHE A O 5
ATOM 8566 N N . GLY A 1 89 ? 17.554 2.325 -0.462 1.00 64.15 89 GLY A N 5
ATOM 8567 C CA . GLY A 1 89 ? 18.062 3.600 -0.951 1.00 34.31 89 GLY A CA 5
ATOM 8568 C C . GLY A 1 89 ? 17.332 4.801 -0.353 1.00 73.34 89 GLY A C 5
ATOM 8569 O O . GLY A 1 89 ? 17.963 5.735 0.148 1.00 71.32 89 GLY A O 5
ATOM 8573 N N . GLY A 1 90 ? 16.000 4.776 -0.386 1.00 23.13 90 GLY A N 5
ATOM 8574 C CA . GLY A 1 90 ? 15.220 5.917 0.093 1.00 35.21 90 GLY A CA 5
ATOM 8575 C C . GLY A 1 90 ? 13.985 5.519 0.893 1.00 75.24 90 GLY A C 5
ATOM 8576 O O . GLY A 1 90 ? 14.087 5.097 2.049 1.00 44.53 90 GLY A O 5
ATOM 8580 N N . ARG A 1 91 ? 12.814 5.658 0.279 1.00 32.14 91 ARG A N 5
ATOM 8581 C CA . ARG A 1 91 ? 11.545 5.376 0.953 1.00 43.45 91 ARG A CA 5
ATOM 8582 C C . ARG A 1 91 ? 11.139 3.901 0.800 1.00 23.25 91 ARG A C 5
ATOM 8583 O O . ARG A 1 91 ? 11.019 3.386 -0.315 1.00 72.53 91 ARG A O 5
ATOM 8604 N N . LYS A 1 92 ? 10.940 3.239 1.940 1.00 61.52 92 LYS A N 5
ATOM 8605 C CA . LYS A 1 92 ? 10.586 1.818 1.992 1.00 70.13 92 LYS A CA 5
ATOM 8606 C C . LYS A 1 92 ? 9.246 1.514 1.301 1.00 22.12 92 LYS A C 5
ATOM 8607 O O . LYS A 1 92 ? 8.554 2.411 0.811 1.00 31.54 92 LYS A O 5
ATOM 8626 N N . GLU A 1 93 ? 8.872 0.239 1.298 1.00 72.33 93 GLU A N 5
ATOM 8627 C CA . GLU A 1 93 ? 7.694 -0.220 0.560 1.00 3.20 93 GLU A CA 5
ATOM 8628 C C . GLU A 1 93 ? 6.929 -1.302 1.334 1.00 64.40 93 GLU A C 5
ATOM 8629 O O . GLU A 1 93 ? 7.531 -2.163 1.986 1.00 41.34 93 GLU A O 5
ATOM 8641 N N . ALA A 1 94 ? 5.603 -1.255 1.251 1.00 32.02 94 ALA A N 5
ATOM 8642 C CA . ALA A 1 94 ? 4.739 -2.228 1.928 1.00 55.25 94 ALA A CA 5
ATOM 8643 C C . ALA A 1 94 ? 3.922 -3.044 0.916 1.00 22.42 94 ALA A C 5
ATOM 8644 O O . ALA A 1 94 ? 3.056 -2.507 0.226 1.00 24.04 94 ALA A O 5
ATOM 8651 N N . HIS A 1 95 ? 4.210 -4.338 0.825 1.00 43.10 95 HIS A N 5
ATOM 8652 C CA . HIS A 1 95 ? 3.496 -5.229 -0.096 1.00 55.10 95 HIS A CA 5
ATOM 8653 C C . HIS A 1 95 ? 2.313 -5.911 0.602 1.00 64.43 95 HIS A C 5
ATOM 8654 O O . HIS A 1 95 ? 2.452 -6.453 1.703 1.00 52.34 95 HIS A O 5
ATOM 8668 N N . LEU A 1 96 ? 1.151 -5.871 -0.045 1.00 63.52 96 LEU A N 5
ATOM 8669 C CA . LEU A 1 96 ? -0.087 -6.405 0.534 1.00 61.42 96 LEU A CA 5
ATOM 8670 C C . LEU A 1 96 ? -0.277 -7.901 0.228 1.00 71.30 96 LEU A C 5
ATOM 8671 O O . LEU A 1 96 ? 0.417 -8.483 -0.608 1.00 62.42 96 LEU A O 5
ATOM 8687 N N . MET A 1 97 ? -1.234 -8.508 0.927 1.00 25.12 97 MET A N 5
ATOM 8688 C CA . MET A 1 97 ? -1.541 -9.937 0.795 1.00 72.24 97 MET A CA 5
ATOM 8689 C C . MET A 1 97 ? -3.034 -10.134 0.465 1.00 3.51 97 MET A C 5
ATOM 8690 O O . MET A 1 97 ? -3.840 -9.234 0.693 1.00 43.43 97 MET A O 5
ATOM 8704 N N . PRO A 1 98 ? -3.438 -11.311 -0.058 1.00 23.11 98 PRO A N 5
ATOM 8705 C CA . PRO A 1 98 ? -4.863 -11.610 -0.326 1.00 64.02 98 PRO A CA 5
ATOM 8706 C C . PRO A 1 98 ? -5.791 -11.351 0.884 1.00 63.40 98 PRO A C 5
ATOM 8707 O O . PRO A 1 98 ? -6.988 -11.113 0.722 1.00 42.43 98 PRO A O 5
ATOM 8718 N N . ARG A 1 99 ? -5.222 -11.391 2.094 1.00 4.23 99 ARG A N 5
ATOM 8719 C CA . ARG A 1 99 ? -5.989 -11.200 3.338 1.00 0.31 99 ARG A CA 5
ATOM 8720 C C . ARG A 1 99 ? -5.871 -9.758 3.883 1.00 15.12 99 ARG A C 5
ATOM 8721 O O . ARG A 1 99 ? -6.420 -9.435 4.944 1.00 72.13 99 ARG A O 5
ATOM 8742 N N . SER A 1 100 ? -5.160 -8.899 3.157 1.00 1.02 100 SER A N 5
ATOM 8743 C CA . SER A 1 100 ? -4.891 -7.522 3.608 1.00 43.12 100 SER A CA 5
ATOM 8744 C C . SER A 1 100 ? -6.027 -6.561 3.242 1.00 52.24 100 SER A C 5
ATOM 8745 O O . SER A 1 100 ? -6.527 -6.563 2.114 1.00 23.35 100 SER A O 5
ATOM 8753 N N . THR A 1 101 ? -6.413 -5.725 4.201 1.00 43.21 101 THR A N 5
ATOM 8754 C CA . THR A 1 101 ? -7.484 -4.738 4.002 1.00 42.23 101 THR A CA 5
ATOM 8755 C C . THR A 1 101 ? -7.023 -3.331 4.405 1.00 4.00 101 THR A C 5
ATOM 8756 O O . THR A 1 101 ? -6.117 -3.175 5.225 1.00 65.34 101 THR A O 5
ATOM 8767 N N . VAL A 1 102 ? -7.643 -2.304 3.822 1.00 2.11 102 VAL A N 5
ATOM 8768 C CA . VAL A 1 102 ? -7.283 -0.912 4.127 1.00 54.10 102 VAL A CA 5
ATOM 8769 C C . VAL A 1 102 ? -8.468 -0.137 4.729 1.00 64.11 102 VAL A C 5
ATOM 8770 O O . VAL A 1 102 ? -9.600 -0.236 4.249 1.00 63.21 102 VAL A O 5
ATOM 8783 N N . GLU A 1 103 ? -8.197 0.626 5.782 1.00 54.21 103 GLU A N 5
ATOM 8784 C CA . GLU A 1 103 ? -9.206 1.498 6.401 1.00 0.22 103 GLU A CA 5
ATOM 8785 C C . GLU A 1 103 ? -8.804 2.970 6.227 1.00 72.33 103 GLU A C 5
ATOM 8786 O O . GLU A 1 103 ? -7.632 3.316 6.375 1.00 2.11 103 GLU A O 5
ATOM 8798 N N . VAL A 1 104 ? -9.755 3.838 5.896 1.00 74.55 104 VAL A N 5
ATOM 8799 C CA . VAL A 1 104 ? -9.433 5.260 5.720 1.00 41.24 104 VAL A CA 5
ATOM 8800 C C . VAL A 1 104 ? -9.448 6.017 7.062 1.00 42.01 104 VAL A C 5
ATOM 8801 O O . VAL A 1 104 ? -10.415 5.954 7.827 1.00 2.14 104 VAL A O 5
ATOM 8814 N N . LEU A 1 105 ? -8.352 6.715 7.348 1.00 50.21 105 LEU A N 5
ATOM 8815 C CA . LEU A 1 105 ? -8.242 7.544 8.550 1.00 22.23 105 LEU A CA 5
ATOM 8816 C C . LEU A 1 105 ? -8.401 9.028 8.196 1.00 51.04 105 LEU A C 5
ATOM 8817 O O . LEU A 1 105 ? -8.518 9.367 7.019 1.00 5.43 105 LEU A O 5
ATOM 8833 N N . ASP A 1 106 ? -8.364 9.892 9.222 1.00 64.53 106 ASP A N 5
ATOM 8834 C CA . ASP A 1 106 ? -8.679 11.334 9.105 1.00 73.23 106 ASP A CA 5
ATOM 8835 C C . ASP A 1 106 ? -10.213 11.533 9.260 1.00 30.32 106 ASP A C 5
ATOM 8836 O O . ASP A 1 106 ? -10.647 12.160 10.232 1.00 33.23 106 ASP A O 5
ATOM 8845 N N . PRO A 1 107 ? -11.075 11.021 8.333 1.00 3.12 107 PRO A N 5
ATOM 8846 C CA . PRO A 1 107 ? -12.436 10.598 8.706 1.00 15.11 107 PRO A CA 5
ATOM 8847 C C . PRO A 1 107 ? -12.377 9.249 9.461 1.00 53.34 107 PRO A C 5
ATOM 8848 O O . PRO A 1 107 ? -11.391 8.972 10.152 1.00 3.52 107 PRO A O 5
ATOM 8859 N N . LEU A 1 108 ? -13.411 8.412 9.348 1.00 14.20 108 LEU A N 5
ATOM 8860 C CA . LEU A 1 108 ? -13.363 7.072 9.962 1.00 65.23 108 LEU A CA 5
ATOM 8861 C C . LEU A 1 108 ? -14.507 6.171 9.450 1.00 62.13 108 LEU A C 5
ATOM 8862 O O . LEU A 1 108 ? -15.681 6.531 9.540 1.00 40.30 108 LEU A O 5
ATOM 8878 N N . GLU A 1 109 ? -14.151 5.001 8.906 1.00 41.50 109 GLU A N 5
ATOM 8879 C CA . GLU A 1 109 ? -15.148 4.034 8.401 1.00 32.50 109 GLU A CA 5
ATOM 8880 C C . GLU A 1 109 ? -15.804 3.230 9.533 1.00 5.22 109 GLU A C 5
ATOM 8881 O O . GLU A 1 109 ? -17.029 3.132 9.610 1.00 42.42 109 GLU A O 5
ATOM 8893 N N . HIS A 1 110 ? -14.970 2.626 10.379 1.00 23.44 110 HIS A N 5
ATOM 8894 C CA . HIS A 1 110 ? -15.425 1.739 11.459 1.00 64.51 110 HIS A CA 5
ATOM 8895 C C . HIS A 1 110 ? -16.420 2.427 12.427 1.00 3.33 110 HIS A C 5
ATOM 8896 O O . HIS A 1 110 ? -15.973 3.036 13.427 1.00 37.90 110 HIS A O 5
ATOM 8911 N N . MET A 1 1 ? 12.217 -6.591 29.421 1.00 1.41 1 MET A N 6
ATOM 8912 C CA . MET A 1 1 ? 11.607 -7.439 28.359 1.00 2.34 1 MET A CA 6
ATOM 8913 C C . MET A 1 1 ? 11.032 -6.555 27.236 1.00 45.24 1 MET A C 6
ATOM 8914 O O . MET A 1 1 ? 10.394 -5.539 27.511 1.00 20.53 1 MET A O 6
ATOM 8930 N N . LYS A 1 2 ? 11.261 -6.939 25.977 1.00 22.55 2 LYS A N 6
ATOM 8931 C CA . LYS A 1 2 ? 10.821 -6.126 24.829 1.00 72.51 2 LYS A CA 6
ATOM 8932 C C . LYS A 1 2 ? 9.289 -6.167 24.652 1.00 2.11 2 LYS A C 6
ATOM 8933 O O . LYS A 1 2 ? 8.705 -7.238 24.470 1.00 54.11 2 LYS A O 6
ATOM 8952 N N . PRO A 1 3 ? 8.617 -4.994 24.690 1.00 51.11 3 PRO A N 6
ATOM 8953 C CA . PRO A 1 3 ? 7.149 -4.911 24.540 1.00 32.15 3 PRO A CA 6
ATOM 8954 C C . PRO A 1 3 ? 6.659 -5.387 23.157 1.00 15.45 3 PRO A C 6
ATOM 8955 O O . PRO A 1 3 ? 6.703 -4.641 22.174 1.00 50.14 3 PRO A O 6
ATOM 8966 N N . GLU A 1 4 ? 6.199 -6.636 23.094 1.00 65.13 4 GLU A N 6
ATOM 8967 C CA . GLU A 1 4 ? 5.735 -7.245 21.841 1.00 24.32 4 GLU A CA 6
ATOM 8968 C C . GLU A 1 4 ? 4.531 -6.492 21.257 1.00 41.23 4 GLU A C 6
ATOM 8969 O O . GLU A 1 4 ? 3.544 -6.240 21.956 1.00 33.31 4 GLU A O 6
ATOM 8981 N N . HIS A 1 5 ? 4.618 -6.132 19.979 1.00 60.31 5 HIS A N 6
ATOM 8982 C CA . HIS A 1 5 ? 3.526 -5.423 19.300 1.00 34.35 5 HIS A CA 6
ATOM 8983 C C . HIS A 1 5 ? 3.646 -5.536 17.770 1.00 14.02 5 HIS A C 6
ATOM 8984 O O . HIS A 1 5 ? 4.713 -5.286 17.209 1.00 40.43 5 HIS A O 6
ATOM 8999 N N . ARG A 1 6 ? 2.558 -5.904 17.096 1.00 60.11 6 ARG A N 6
ATOM 9000 C CA . ARG A 1 6 ? 2.533 -5.891 15.628 1.00 22.51 6 ARG A CA 6
ATOM 9001 C C . ARG A 1 6 ? 1.796 -4.657 15.098 1.00 13.23 6 ARG A C 6
ATOM 9002 O O . ARG A 1 6 ? 0.638 -4.731 14.674 1.00 3.10 6 ARG A O 6
ATOM 9023 N N . MET A 1 7 ? 2.493 -3.521 15.150 1.00 32.21 7 MET A N 6
ATOM 9024 C CA . MET A 1 7 ? 1.973 -2.235 14.679 1.00 44.53 7 MET A CA 6
ATOM 9025 C C . MET A 1 7 ? 3.055 -1.152 14.832 1.00 45.10 7 MET A C 6
ATOM 9026 O O . MET A 1 7 ? 3.191 -0.535 15.894 1.00 51.44 7 MET A O 6
ATOM 9040 N N . ASP A 1 8 ? 3.858 -0.968 13.790 1.00 43.24 8 ASP A N 6
ATOM 9041 C CA . ASP A 1 8 ? 4.934 0.027 13.798 1.00 55.23 8 ASP A CA 6
ATOM 9042 C C . ASP A 1 8 ? 4.672 1.137 12.768 1.00 73.44 8 ASP A C 6
ATOM 9043 O O . ASP A 1 8 ? 4.284 0.867 11.629 1.00 50.24 8 ASP A O 6
ATOM 9052 N N . THR A 1 9 ? 4.888 2.388 13.177 1.00 51.00 9 THR A N 6
ATOM 9053 C CA . THR A 1 9 ? 4.697 3.536 12.280 1.00 34.42 9 THR A CA 6
ATOM 9054 C C . THR A 1 9 ? 5.815 3.618 11.229 1.00 71.45 9 THR A C 6
ATOM 9055 O O . THR A 1 9 ? 6.853 2.966 11.359 1.00 62.20 9 THR A O 6
ATOM 9066 N N . ILE A 1 10 ? 5.617 4.456 10.211 1.00 63.23 10 ILE A N 6
ATOM 9067 C CA . ILE A 1 10 ? 6.531 4.523 9.060 1.00 61.13 10 ILE A CA 6
ATOM 9068 C C . ILE A 1 10 ? 7.986 4.812 9.478 1.00 23.44 10 ILE A C 6
ATOM 9069 O O . ILE A 1 10 ? 8.927 4.227 8.936 1.00 5.41 10 ILE A O 6
ATOM 9085 N N . SER A 1 11 ? 8.163 5.695 10.455 1.00 63.25 11 SER A N 6
ATOM 9086 C CA . SER A 1 11 ? 9.505 6.045 10.956 1.00 54.03 11 SER A CA 6
ATOM 9087 C C . SER A 1 11 ? 10.244 4.835 11.561 1.00 1.12 11 SER A C 6
ATOM 9088 O O . SER A 1 11 ? 11.476 4.817 11.621 1.00 2.51 11 SER A O 6
ATOM 9096 N N . LYS A 1 12 ? 9.492 3.828 12.006 1.00 64.23 12 LYS A N 6
ATOM 9097 C CA . LYS A 1 12 ? 10.078 2.667 12.694 1.00 11.15 12 LYS A CA 6
ATOM 9098 C C . LYS A 1 12 ? 10.096 1.402 11.819 1.00 3.04 12 LYS A C 6
ATOM 9099 O O . LYS A 1 12 ? 10.447 0.318 12.295 1.00 33.15 12 LYS A O 6
ATOM 9118 N N . LEU A 1 13 ? 9.733 1.537 10.548 1.00 75.14 13 LEU A N 6
ATOM 9119 C CA . LEU A 1 13 ? 9.675 0.385 9.642 1.00 61.33 13 LEU A CA 6
ATOM 9120 C C . LEU A 1 13 ? 11.070 -0.187 9.347 1.00 31.35 13 LEU A C 6
ATOM 9121 O O . LEU A 1 13 ? 11.955 0.507 8.840 1.00 41.24 13 LEU A O 6
ATOM 9137 N N . GLU A 1 14 ? 11.248 -1.461 9.675 1.00 12.43 14 GLU A N 6
ATOM 9138 C CA . GLU A 1 14 ? 12.496 -2.185 9.412 1.00 2.14 14 GLU A CA 6
ATOM 9139 C C . GLU A 1 14 ? 12.317 -3.154 8.233 1.00 31.40 14 GLU A C 6
ATOM 9140 O O . GLU A 1 14 ? 11.225 -3.677 8.013 1.00 52.21 14 GLU A O 6
ATOM 9152 N N . GLU A 1 15 ? 13.378 -3.383 7.466 1.00 53.44 15 GLU A N 6
ATOM 9153 C CA . GLU A 1 15 ? 13.326 -4.362 6.374 1.00 64.23 15 GLU A CA 6
ATOM 9154 C C . GLU A 1 15 ? 12.997 -5.768 6.910 1.00 41.10 15 GLU A C 6
ATOM 9155 O O . GLU A 1 15 ? 13.702 -6.304 7.769 1.00 31.01 15 GLU A O 6
ATOM 9167 N N . GLY A 1 16 ? 11.913 -6.352 6.408 1.00 60.05 16 GLY A N 6
ATOM 9168 C CA . GLY A 1 16 ? 11.459 -7.653 6.890 1.00 72.24 16 GLY A CA 6
ATOM 9169 C C . GLY A 1 16 ? 10.320 -7.552 7.903 1.00 74.22 16 GLY A C 6
ATOM 9170 O O . GLY A 1 16 ? 9.749 -8.568 8.309 1.00 32.55 16 GLY A O 6
ATOM 9174 N N . ALA A 1 17 ? 9.980 -6.329 8.300 1.00 2.12 17 ALA A N 6
ATOM 9175 C CA . ALA A 1 17 ? 8.920 -6.091 9.284 1.00 4.10 17 ALA A CA 6
ATOM 9176 C C . ALA A 1 17 ? 7.521 -6.342 8.702 1.00 60.13 17 ALA A C 6
ATOM 9177 O O . ALA A 1 17 ? 7.142 -5.754 7.685 1.00 2.14 17 ALA A O 6
ATOM 9184 N N . GLU A 1 18 ? 6.759 -7.220 9.350 1.00 73.12 18 GLU A N 6
ATOM 9185 C CA . GLU A 1 18 ? 5.364 -7.462 8.970 1.00 33.43 18 GLU A CA 6
ATOM 9186 C C . GLU A 1 18 ? 4.427 -6.741 9.948 1.00 43.43 18 GLU A C 6
ATOM 9187 O O . GLU A 1 18 ? 4.285 -7.144 11.106 1.00 15.13 18 GLU A O 6
ATOM 9199 N N . THR A 1 19 ? 3.796 -5.668 9.476 1.00 14.12 19 THR A N 6
ATOM 9200 C CA . THR A 1 19 ? 2.958 -4.813 10.332 1.00 65.01 19 THR A CA 6
ATOM 9201 C C . THR A 1 19 ? 1.853 -4.110 9.533 1.00 2.12 19 THR A C 6
ATOM 9202 O O . THR A 1 19 ? 1.983 -3.920 8.327 1.00 21.13 19 THR A O 6
ATOM 9213 N N . PRO A 1 20 ? 0.734 -3.736 10.185 1.00 71.12 20 PRO A N 6
ATOM 9214 C CA . PRO A 1 20 ? -0.231 -2.794 9.598 1.00 23.03 20 PRO A CA 6
ATOM 9215 C C . PRO A 1 20 ? 0.337 -1.362 9.552 1.00 5.34 20 PRO A C 6
ATOM 9216 O O . PRO A 1 20 ? 0.997 -0.920 10.494 1.00 73.42 20 PRO A O 6
ATOM 9227 N N . VAL A 1 21 ? 0.084 -0.643 8.458 1.00 61.41 21 VAL A N 6
ATOM 9228 C CA . VAL A 1 21 ? 0.634 0.709 8.277 1.00 23.41 21 VAL A CA 6
ATOM 9229 C C . VAL A 1 21 ? -0.463 1.751 8.006 1.00 74.22 21 VAL A C 6
ATOM 9230 O O . VAL A 1 21 ? -1.494 1.446 7.405 1.00 33.40 21 VAL A O 6
ATOM 9243 N N . THR A 1 22 ? -0.224 2.983 8.452 1.00 2.23 22 THR A N 6
ATOM 9244 C CA . THR A 1 22 ? -1.141 4.107 8.197 1.00 72.22 22 THR A CA 6
ATOM 9245 C C . THR A 1 22 ? -0.409 5.249 7.481 1.00 4.01 22 THR A C 6
ATOM 9246 O O . THR A 1 22 ? 0.731 5.564 7.816 1.00 65.44 22 THR A O 6
ATOM 9257 N N . GLY A 1 23 ? -1.062 5.870 6.498 1.00 42.51 23 GLY A N 6
ATOM 9258 C CA . GLY A 1 23 ? -0.442 6.982 5.780 1.00 44.24 23 GLY A CA 6
ATOM 9259 C C . GLY A 1 23 ? -1.432 7.804 4.960 1.00 10.52 23 GLY A C 6
ATOM 9260 O O . GLY A 1 23 ? -2.463 7.296 4.513 1.00 13.51 23 GLY A O 6
ATOM 9264 N N . ARG A 1 24 ? -1.115 9.082 4.764 1.00 13.10 24 ARG A N 6
ATOM 9265 C CA . ARG A 1 24 ? -1.958 9.984 3.972 1.00 45.34 24 ARG A CA 6
ATOM 9266 C C . ARG A 1 24 ? -1.614 9.880 2.480 1.00 21.35 24 ARG A C 6
ATOM 9267 O O . ARG A 1 24 ? -0.495 10.190 2.075 1.00 25.45 24 ARG A O 6
ATOM 9288 N N . VAL A 1 25 ? -2.578 9.455 1.668 1.00 33.11 25 VAL A N 6
ATOM 9289 C CA . VAL A 1 25 ? -2.351 9.245 0.231 1.00 2.22 25 VAL A CA 6
ATOM 9290 C C . VAL A 1 25 ? -1.961 10.552 -0.476 1.00 22.23 25 VAL A C 6
ATOM 9291 O O . VAL A 1 25 ? -2.776 11.470 -0.611 1.00 54.43 25 VAL A O 6
ATOM 9304 N N . MET A 1 26 ? -0.708 10.628 -0.913 1.00 2.41 26 MET A N 6
ATOM 9305 C CA . MET A 1 26 ? -0.178 11.825 -1.574 1.00 43.33 26 MET A CA 6
ATOM 9306 C C . MET A 1 26 ? -0.148 11.661 -3.099 1.00 34.24 26 MET A C 6
ATOM 9307 O O . MET A 1 26 ? -0.611 12.531 -3.833 1.00 61.02 26 MET A O 6
ATOM 9321 N N . LYS A 1 27 ? 0.415 10.548 -3.565 1.00 63.20 27 LYS A N 6
ATOM 9322 C CA . LYS A 1 27 ? 0.515 10.266 -5.005 1.00 74.20 27 LYS A CA 6
ATOM 9323 C C . LYS A 1 27 ? 0.074 8.826 -5.320 1.00 55.24 27 LYS A C 6
ATOM 9324 O O . LYS A 1 27 ? 0.325 7.910 -4.539 1.00 54.44 27 LYS A O 6
ATOM 9343 N N . ILE A 1 28 ? -0.591 8.632 -6.459 1.00 22.24 28 ILE A N 6
ATOM 9344 C CA . ILE A 1 28 ? -1.012 7.289 -6.893 1.00 14.21 28 ILE A CA 6
ATOM 9345 C C . ILE A 1 28 ? -0.545 6.983 -8.328 1.00 0.24 28 ILE A C 6
ATOM 9346 O O . ILE A 1 28 ? -0.854 7.724 -9.263 1.00 14.02 28 ILE A O 6
ATOM 9362 N N . SER A 1 29 ? 0.190 5.884 -8.495 1.00 23.15 29 SER A N 6
ATOM 9363 C CA . SER A 1 29 ? 0.611 5.420 -9.824 1.00 55.32 29 SER A CA 6
ATOM 9364 C C . SER A 1 29 ? -0.381 4.394 -10.383 1.00 72.53 29 SER A C 6
ATOM 9365 O O . SER A 1 29 ? -1.079 3.718 -9.627 1.00 22.13 29 SER A O 6
ATOM 9373 N N . SER A 1 30 ? -0.433 4.277 -11.706 1.00 53.11 30 SER A N 6
ATOM 9374 C CA . SER A 1 30 ? -1.363 3.352 -12.371 1.00 44.14 30 SER A CA 6
ATOM 9375 C C . SER A 1 30 ? -0.922 1.888 -12.204 1.00 63.13 30 SER A C 6
ATOM 9376 O O . SER A 1 30 ? 0.269 1.597 -12.081 1.00 51.43 30 SER A O 6
ATOM 9384 N N . PRO A 1 31 ? -1.883 0.944 -12.204 1.00 4.11 31 PRO A N 6
ATOM 9385 C CA . PRO A 1 31 ? -1.588 -0.494 -12.060 1.00 42.21 31 PRO A CA 6
ATOM 9386 C C . PRO A 1 31 ? -1.014 -1.131 -13.341 1.00 23.52 31 PRO A C 6
ATOM 9387 O O . PRO A 1 31 ? -1.572 -0.981 -14.432 1.00 31.01 31 PRO A O 6
ATOM 9398 N N . ARG A 1 32 ? 0.096 -1.851 -13.202 1.00 52.31 32 ARG A N 6
ATOM 9399 C CA . ARG A 1 32 ? 0.695 -2.587 -14.320 1.00 21.15 32 ARG A CA 6
ATOM 9400 C C . ARG A 1 32 ? 0.218 -4.045 -14.334 1.00 21.44 32 ARG A C 6
ATOM 9401 O O . ARG A 1 32 ? 0.238 -4.726 -13.305 1.00 60.11 32 ARG A O 6
ATOM 9422 N N . THR A 1 33 ? -0.211 -4.515 -15.504 1.00 32.23 33 THR A N 6
ATOM 9423 C CA . THR A 1 33 ? -0.696 -5.891 -15.661 1.00 31.41 33 THR A CA 6
ATOM 9424 C C . THR A 1 33 ? 0.412 -6.820 -16.170 1.00 62.22 33 THR A C 6
ATOM 9425 O O . THR A 1 33 ? 1.022 -6.569 -17.213 1.00 52.30 33 THR A O 6
ATOM 9436 N N . PHE A 1 34 ? 0.669 -7.888 -15.427 1.00 40.34 34 PHE A N 6
ATOM 9437 C CA . PHE A 1 34 ? 1.639 -8.916 -15.824 1.00 55.51 34 PHE A CA 6
ATOM 9438 C C . PHE A 1 34 ? 0.943 -10.278 -15.920 1.00 31.14 34 PHE A C 6
ATOM 9439 O O . PHE A 1 34 ? -0.246 -10.379 -15.646 1.00 14.31 34 PHE A O 6
ATOM 9456 N N . THR A 1 35 ? 1.664 -11.309 -16.353 1.00 31.40 35 THR A N 6
ATOM 9457 C CA . THR A 1 35 ? 1.105 -12.672 -16.411 1.00 50.45 35 THR A CA 6
ATOM 9458 C C . THR A 1 35 ? 1.674 -13.561 -15.292 1.00 4.05 35 THR A C 6
ATOM 9459 O O . THR A 1 35 ? 2.894 -13.650 -15.120 1.00 45.41 35 THR A O 6
ATOM 9470 N N . THR A 1 36 ? 0.795 -14.215 -14.527 1.00 4.23 36 THR A N 6
ATOM 9471 C CA . THR A 1 36 ? 1.230 -15.121 -13.447 1.00 74.04 36 THR A CA 6
ATOM 9472 C C . THR A 1 36 ? 1.568 -16.519 -13.979 1.00 60.20 36 THR A C 6
ATOM 9473 O O . THR A 1 36 ? 1.347 -16.832 -15.151 1.00 5.43 36 THR A O 6
ATOM 9484 N N . ARG A 1 37 ? 2.111 -17.360 -13.104 1.00 13.13 37 ARG A N 6
ATOM 9485 C CA . ARG A 1 37 ? 2.341 -18.774 -13.417 1.00 15.54 37 ARG A CA 6
ATOM 9486 C C . ARG A 1 37 ? 1.285 -19.661 -12.732 1.00 4.43 37 ARG A C 6
ATOM 9487 O O . ARG A 1 37 ? 1.435 -20.883 -12.653 1.00 41.33 37 ARG A O 6
ATOM 9508 N N . LYS A 1 38 ? 0.207 -19.038 -12.254 1.00 42.21 38 LYS A N 6
ATOM 9509 C CA . LYS A 1 38 ? -0.850 -19.754 -11.532 1.00 75.24 38 LYS A CA 6
ATOM 9510 C C . LYS A 1 38 ? -2.135 -19.888 -12.368 1.00 43.13 38 LYS A C 6
ATOM 9511 O O . LYS A 1 38 ? -2.495 -20.990 -12.788 1.00 25.13 38 LYS A O 6
ATOM 9530 N N . GLY A 1 39 ? -2.829 -18.775 -12.606 1.00 30.24 39 GLY A N 6
ATOM 9531 C CA . GLY A 1 39 ? -4.101 -18.841 -13.325 1.00 74.13 39 GLY A CA 6
ATOM 9532 C C . GLY A 1 39 ? -4.565 -17.503 -13.893 1.00 3.04 39 GLY A C 6
ATOM 9533 O O . GLY A 1 39 ? -4.818 -17.388 -15.095 1.00 34.42 39 GLY A O 6
ATOM 9537 N N . ARG A 1 40 ? -4.685 -16.492 -13.032 1.00 12.13 40 ARG A N 6
ATOM 9538 C CA . ARG A 1 40 ? -5.165 -15.169 -13.453 1.00 14.25 40 ARG A CA 6
ATOM 9539 C C . ARG A 1 40 ? -4.035 -14.295 -14.001 1.00 33.12 40 ARG A C 6
ATOM 9540 O O . ARG A 1 40 ? -2.859 -14.588 -13.805 1.00 73.44 40 ARG A O 6
ATOM 9561 N N . GLU A 1 41 ? -4.415 -13.240 -14.720 1.00 12.12 41 GLU A N 6
ATOM 9562 C CA . GLU A 1 41 ? -3.464 -12.260 -15.259 1.00 52.31 41 GLU A CA 6
ATOM 9563 C C . GLU A 1 41 ? -2.370 -11.866 -14.239 1.00 23.01 41 GLU A C 6
ATOM 9564 O O . GLU A 1 41 ? -1.217 -12.266 -14.383 1.00 73.34 41 GLU A O 6
ATOM 9576 N N . GLY A 1 42 ? -2.748 -11.149 -13.178 1.00 23.01 42 GLY A N 6
ATOM 9577 C CA . GLY A 1 42 ? -1.765 -10.542 -12.282 1.00 2.32 42 GLY A CA 6
ATOM 9578 C C . GLY A 1 42 ? -1.594 -9.032 -12.506 1.00 41.43 42 GLY A C 6
ATOM 9579 O O . GLY A 1 42 ? -1.500 -8.567 -13.641 1.00 5.24 42 GLY A O 6
ATOM 9583 N N . LYS A 1 43 ? -1.547 -8.269 -11.412 1.00 22.43 43 LYS A N 6
ATOM 9584 C CA . LYS A 1 43 ? -1.383 -6.804 -11.460 1.00 32.00 43 LYS A CA 6
ATOM 9585 C C . LYS A 1 43 ? -0.621 -6.284 -10.232 1.00 55.22 43 LYS A C 6
ATOM 9586 O O . LYS A 1 43 ? -0.573 -6.943 -9.191 1.00 3.20 43 LYS A O 6
ATOM 9605 N N . LEU A 1 44 ? -0.031 -5.098 -10.373 1.00 34.53 44 LEU A N 6
ATOM 9606 C CA . LEU A 1 44 ? 0.638 -4.415 -9.261 1.00 23.41 44 LEU A CA 6
ATOM 9607 C C . LEU A 1 44 ? 0.524 -2.887 -9.413 1.00 65.31 44 LEU A C 6
ATOM 9608 O O . LEU A 1 44 ? 0.576 -2.358 -10.523 1.00 41.35 44 LEU A O 6
ATOM 9624 N N . ALA A 1 45 ? 0.343 -2.188 -8.297 1.00 21.12 45 ALA A N 6
ATOM 9625 C CA . ALA A 1 45 ? 0.219 -0.723 -8.304 1.00 25.34 45 ALA A CA 6
ATOM 9626 C C . ALA A 1 45 ? 1.030 -0.081 -7.170 1.00 63.15 45 ALA A C 6
ATOM 9627 O O . ALA A 1 45 ? 1.191 -0.669 -6.101 1.00 32.42 45 ALA A O 6
ATOM 9634 N N . ASN A 1 46 ? 1.531 1.131 -7.402 1.00 0.15 46 ASN A N 6
ATOM 9635 C CA . ASN A 1 46 ? 2.329 1.846 -6.398 1.00 20.22 46 ASN A CA 6
ATOM 9636 C C . ASN A 1 46 ? 1.602 3.100 -5.890 1.00 13.04 46 ASN A C 6
ATOM 9637 O O . ASN A 1 46 ? 1.417 4.068 -6.629 1.00 72.03 46 ASN A O 6
ATOM 9648 N N . VAL A 1 47 ? 1.184 3.073 -4.627 1.00 24.34 47 VAL A N 6
ATOM 9649 C CA . VAL A 1 47 ? 0.539 4.228 -3.990 1.00 35.25 47 VAL A CA 6
ATOM 9650 C C . VAL A 1 47 ? 1.452 4.838 -2.916 1.00 50.15 47 VAL A C 6
ATOM 9651 O O . VAL A 1 47 ? 1.864 4.159 -1.978 1.00 2.53 47 VAL A O 6
ATOM 9664 N N . ILE A 1 48 ? 1.762 6.123 -3.056 1.00 44.52 48 ILE A N 6
ATOM 9665 C CA . ILE A 1 48 ? 2.666 6.807 -2.126 1.00 4.05 48 ILE A CA 6
ATOM 9666 C C . ILE A 1 48 ? 1.893 7.479 -0.983 1.00 34.01 48 ILE A C 6
ATOM 9667 O O . ILE A 1 48 ? 1.193 8.479 -1.185 1.00 11.11 48 ILE A O 6
ATOM 9683 N N . ILE A 1 49 ? 2.030 6.924 0.218 1.00 10.21 49 ILE A N 6
ATOM 9684 C CA . ILE A 1 49 ? 1.384 7.474 1.414 1.00 74.12 49 ILE A CA 6
ATOM 9685 C C . ILE A 1 49 ? 2.412 8.167 2.324 1.00 13.44 49 ILE A C 6
ATOM 9686 O O . ILE A 1 49 ? 3.518 7.666 2.526 1.00 10.43 49 ILE A O 6
ATOM 9702 N N . ALA A 1 50 ? 2.047 9.322 2.867 1.00 22.41 50 ALA A N 6
ATOM 9703 C CA . ALA A 1 50 ? 2.964 10.111 3.693 1.00 4.21 50 ALA A CA 6
ATOM 9704 C C . ALA A 1 50 ? 2.375 10.415 5.075 1.00 61.30 50 ALA A C 6
ATOM 9705 O O . ALA A 1 50 ? 1.207 10.786 5.200 1.00 44.32 50 ALA A O 6
ATOM 9712 N N . ASP A 1 51 ? 3.188 10.237 6.109 1.00 1.33 51 ASP A N 6
ATOM 9713 C CA . ASP A 1 51 ? 2.801 10.567 7.481 1.00 44.15 51 ASP A CA 6
ATOM 9714 C C . ASP A 1 51 ? 3.861 11.472 8.137 1.00 71.43 51 ASP A C 6
ATOM 9715 O O . ASP A 1 51 ? 4.993 11.571 7.654 1.00 3.12 51 ASP A O 6
ATOM 9724 N N . ASP A 1 52 ? 3.491 12.126 9.237 1.00 13.42 52 ASP A N 6
ATOM 9725 C CA . ASP A 1 52 ? 4.386 13.063 9.929 1.00 45.35 52 ASP A CA 6
ATOM 9726 C C . ASP A 1 52 ? 5.638 12.370 10.501 1.00 62.20 52 ASP A C 6
ATOM 9727 O O . ASP A 1 52 ? 6.578 13.037 10.944 1.00 54.03 52 ASP A O 6
ATOM 9736 N N . THR A 1 53 ? 5.649 11.037 10.507 1.00 4.23 53 THR A N 6
ATOM 9737 C CA . THR A 1 53 ? 6.834 10.275 10.928 1.00 32.22 53 THR A CA 6
ATOM 9738 C C . THR A 1 53 ? 7.712 9.877 9.726 1.00 70.42 53 THR A C 6
ATOM 9739 O O . THR A 1 53 ? 8.915 9.659 9.876 1.00 3.23 53 THR A O 6
ATOM 9750 N N . GLY A 1 54 ? 7.114 9.802 8.534 1.00 52.05 54 GLY A N 6
ATOM 9751 C CA . GLY A 1 54 ? 7.850 9.356 7.350 1.00 21.30 54 GLY A CA 6
ATOM 9752 C C . GLY A 1 54 ? 6.949 9.035 6.156 1.00 14.42 54 GLY A C 6
ATOM 9753 O O . GLY A 1 54 ? 5.728 8.975 6.290 1.00 35.14 54 GLY A O 6
ATOM 9757 N N . GLU A 1 55 ? 7.554 8.858 4.979 1.00 55.25 55 GLU A N 6
ATOM 9758 C CA . GLU A 1 55 ? 6.808 8.514 3.757 1.00 34.13 55 GLU A CA 6
ATOM 9759 C C . GLU A 1 55 ? 7.017 7.033 3.372 1.00 42.32 55 GLU A C 6
ATOM 9760 O O . GLU A 1 55 ? 8.082 6.462 3.618 1.00 32.15 55 GLU A O 6
ATOM 9772 N N . LEU A 1 56 ? 6.004 6.422 2.753 1.00 11.22 56 LEU A N 6
ATOM 9773 C CA . LEU A 1 56 ? 6.043 4.988 2.420 1.00 64.22 56 LEU A CA 6
ATOM 9774 C C . LEU A 1 56 ? 5.370 4.691 1.063 1.00 22.21 56 LEU A C 6
ATOM 9775 O O . LEU A 1 56 ? 4.395 5.341 0.678 1.00 62.12 56 LEU A O 6
ATOM 9791 N N . ARG A 1 57 ? 5.899 3.700 0.342 1.00 5.24 57 ARG A N 6
ATOM 9792 C CA . ARG A 1 57 ? 5.310 3.246 -0.926 1.00 34.34 57 ARG A CA 6
ATOM 9793 C C . ARG A 1 57 ? 4.505 1.946 -0.731 1.00 33.01 57 ARG A C 6
ATOM 9794 O O . ARG A 1 57 ? 5.075 0.877 -0.517 1.00 20.21 57 ARG A O 6
ATOM 9815 N N . ALA A 1 58 ? 3.180 2.049 -0.799 1.00 14.13 58 ALA A N 6
ATOM 9816 C CA . ALA A 1 58 ? 2.297 0.884 -0.662 1.00 33.10 58 ALA A CA 6
ATOM 9817 C C . ALA A 1 58 ? 2.093 0.169 -2.012 1.00 22.14 58 ALA A C 6
ATOM 9818 O O . ALA A 1 58 ? 1.628 0.773 -2.980 1.00 52.24 58 ALA A O 6
ATOM 9825 N N . VAL A 1 59 ? 2.443 -1.115 -2.066 1.00 60.13 59 VAL A N 6
ATOM 9826 C CA . VAL A 1 59 ? 2.332 -1.908 -3.297 1.00 42.04 59 VAL A CA 6
ATOM 9827 C C . VAL A 1 59 ? 1.037 -2.741 -3.324 1.00 24.31 59 VAL A C 6
ATOM 9828 O O . VAL A 1 59 ? 0.902 -3.730 -2.594 1.00 43.05 59 VAL A O 6
ATOM 9841 N N . PHE A 1 60 ? 0.096 -2.346 -4.176 1.00 22.33 60 PHE A N 6
ATOM 9842 C CA . PHE A 1 60 ? -1.184 -3.052 -4.308 1.00 41.32 60 PHE A CA 6
ATOM 9843 C C . PHE A 1 60 ? -1.126 -4.118 -5.413 1.00 75.13 60 PHE A C 6
ATOM 9844 O O . PHE A 1 60 ? -1.129 -3.804 -6.604 1.00 33.23 60 PHE A O 6
ATOM 9861 N N . TRP A 1 61 ? -1.049 -5.374 -4.997 1.00 13.15 61 TRP A N 6
ATOM 9862 C CA . TRP A 1 61 ? -1.063 -6.524 -5.911 1.00 74.12 61 TRP A CA 6
ATOM 9863 C C . TRP A 1 61 ? -2.495 -6.865 -6.367 1.00 41.23 61 TRP A C 6
ATOM 9864 O O . TRP A 1 61 ? -3.464 -6.399 -5.774 1.00 25.41 61 TRP A O 6
ATOM 9885 N N . THR A 1 62 ? -2.611 -7.645 -7.448 1.00 3.52 62 THR A N 6
ATOM 9886 C CA . THR A 1 62 ? -3.916 -7.963 -8.080 1.00 71.34 62 THR A CA 6
ATOM 9887 C C . THR A 1 62 ? -5.069 -8.184 -7.080 1.00 22.32 62 THR A C 6
ATOM 9888 O O . THR A 1 62 ? -6.152 -7.620 -7.252 1.00 32.22 62 THR A O 6
ATOM 9899 N N . GLU A 1 63 ? -4.848 -8.989 -6.039 1.00 52.40 63 GLU A N 6
ATOM 9900 C CA . GLU A 1 63 ? -5.896 -9.254 -5.037 1.00 13.35 63 GLU A CA 6
ATOM 9901 C C . GLU A 1 63 ? -6.321 -7.973 -4.294 1.00 21.01 63 GLU A C 6
ATOM 9902 O O . GLU A 1 63 ? -7.473 -7.827 -3.890 1.00 25.52 63 GLU A O 6
ATOM 9914 N N . ASN A 1 64 ? -5.384 -7.046 -4.129 1.00 63.25 64 ASN A N 6
ATOM 9915 C CA . ASN A 1 64 ? -5.639 -5.800 -3.399 1.00 53.33 64 ASN A CA 6
ATOM 9916 C C . ASN A 1 64 ? -6.049 -4.637 -4.326 1.00 74.22 64 ASN A C 6
ATOM 9917 O O . ASN A 1 64 ? -6.397 -3.557 -3.850 1.00 22.24 64 ASN A O 6
ATOM 9928 N N . ILE A 1 65 ? -6.010 -4.852 -5.642 1.00 31.13 65 ILE A N 6
ATOM 9929 C CA . ILE A 1 65 ? -6.439 -3.821 -6.604 1.00 41.45 65 ILE A CA 6
ATOM 9930 C C . ILE A 1 65 ? -7.892 -3.378 -6.343 1.00 2.40 65 ILE A C 6
ATOM 9931 O O . ILE A 1 65 ? -8.234 -2.204 -6.500 1.00 13.34 65 ILE A O 6
ATOM 9947 N N . LYS A 1 66 ? -8.735 -4.321 -5.923 1.00 23.51 66 LYS A N 6
ATOM 9948 C CA . LYS A 1 66 ? -10.137 -4.031 -5.580 1.00 61.53 66 LYS A CA 6
ATOM 9949 C C . LYS A 1 66 ? -10.265 -2.995 -4.444 1.00 51.11 66 LYS A C 6
ATOM 9950 O O . LYS A 1 66 ? -11.341 -2.440 -4.220 1.00 14.22 66 LYS A O 6
ATOM 9969 N N . LEU A 1 67 ? -9.176 -2.754 -3.719 1.00 3.54 67 LEU A N 6
ATOM 9970 C CA . LEU A 1 67 ? -9.177 -1.793 -2.608 1.00 70.03 67 LEU A CA 6
ATOM 9971 C C . LEU A 1 67 ? -9.012 -0.342 -3.101 1.00 13.44 67 LEU A C 6
ATOM 9972 O O . LEU A 1 67 ? -9.390 0.603 -2.405 1.00 41.34 67 LEU A O 6
ATOM 9988 N N . LEU A 1 68 ? -8.472 -0.175 -4.310 1.00 71.43 68 LEU A N 6
ATOM 9989 C CA . LEU A 1 68 ? -8.183 1.161 -4.867 1.00 31.11 68 LEU A CA 6
ATOM 9990 C C . LEU A 1 68 ? -9.452 2.011 -5.064 1.00 30.41 68 LEU A C 6
ATOM 9991 O O . LEU A 1 68 ? -9.378 3.235 -5.156 1.00 44.11 68 LEU A O 6
ATOM 10007 N N . LYS A 1 69 ? -10.609 1.360 -5.136 1.00 23.23 69 LYS A N 6
ATOM 10008 C CA . LYS A 1 69 ? -11.888 2.064 -5.317 1.00 4.43 69 LYS A CA 6
ATOM 10009 C C . LYS A 1 69 ? -12.384 2.717 -4.011 1.00 33.34 69 LYS A C 6
ATOM 10010 O O . LYS A 1 69 ? -13.231 3.613 -4.036 1.00 54.11 69 LYS A O 6
ATOM 10029 N N . LYS A 1 70 ? -11.852 2.268 -2.872 1.00 44.43 70 LYS A N 6
ATOM 10030 C CA . LYS A 1 70 ? -12.289 2.770 -1.560 1.00 30.54 70 LYS A CA 6
ATOM 10031 C C . LYS A 1 70 ? -11.730 4.172 -1.262 1.00 25.10 70 LYS A C 6
ATOM 10032 O O . LYS A 1 70 ? -12.375 4.983 -0.593 1.00 24.21 70 LYS A O 6
ATOM 10051 N N . PHE A 1 71 ? -10.532 4.451 -1.765 1.00 42.32 71 PHE A N 6
ATOM 10052 C CA . PHE A 1 71 ? -9.871 5.738 -1.522 1.00 13.14 71 PHE A CA 6
ATOM 10053 C C . PHE A 1 71 ? -9.383 6.380 -2.827 1.00 24.14 71 PHE A C 6
ATOM 10054 O O . PHE A 1 71 ? -9.289 5.724 -3.864 1.00 74.30 71 PHE A O 6
ATOM 10071 N N . ARG A 1 72 ? -9.070 7.669 -2.765 1.00 62.32 72 ARG A N 6
ATOM 10072 C CA . ARG A 1 72 ? -8.555 8.407 -3.924 1.00 30.01 72 ARG A CA 6
ATOM 10073 C C . ARG A 1 72 ? -7.333 9.254 -3.530 1.00 12.15 72 ARG A C 6
ATOM 10074 O O . ARG A 1 72 ? -7.026 9.398 -2.342 1.00 22.51 72 ARG A O 6
ATOM 10095 N N . GLU A 1 73 ? -6.632 9.810 -4.523 1.00 31.13 73 GLU A N 6
ATOM 10096 C CA . GLU A 1 73 ? -5.422 10.597 -4.256 1.00 41.43 73 GLU A CA 6
ATOM 10097 C C . GLU A 1 73 ? -5.763 11.844 -3.423 1.00 21.21 73 GLU A C 6
ATOM 10098 O O . GLU A 1 73 ? -6.278 12.838 -3.941 1.00 11.32 73 GLU A O 6
ATOM 10110 N N . GLY A 1 74 ? -5.502 11.764 -2.120 1.00 3.34 74 GLY A N 6
ATOM 10111 C CA . GLY A 1 74 ? -5.865 12.840 -1.204 1.00 71.42 74 GLY A CA 6
ATOM 10112 C C . GLY A 1 74 ? -6.341 12.322 0.151 1.00 65.22 74 GLY A C 6
ATOM 10113 O O . GLY A 1 74 ? -6.094 12.948 1.185 1.00 61.15 74 GLY A O 6
ATOM 10117 N N . ASP A 1 75 ? -7.015 11.168 0.150 1.00 23.04 75 ASP A N 6
ATOM 10118 C CA . ASP A 1 75 ? -7.517 10.560 1.391 1.00 33.23 75 ASP A CA 6
ATOM 10119 C C . ASP A 1 75 ? -6.377 10.001 2.260 1.00 14.13 75 ASP A C 6
ATOM 10120 O O . ASP A 1 75 ? -5.202 10.064 1.897 1.00 20.21 75 ASP A O 6
ATOM 10129 N N . VAL A 1 76 ? -6.742 9.459 3.418 1.00 11.41 76 VAL A N 6
ATOM 10130 C CA . VAL A 1 76 ? -5.791 8.786 4.310 1.00 10.44 76 VAL A CA 6
ATOM 10131 C C . VAL A 1 76 ? -6.239 7.341 4.546 1.00 54.22 76 VAL A C 6
ATOM 10132 O O . VAL A 1 76 ? -7.427 7.088 4.730 1.00 34.12 76 VAL A O 6
ATOM 10145 N N . ILE A 1 77 ? -5.310 6.389 4.535 1.00 20.22 77 ILE A N 6
ATOM 10146 C CA . ILE A 1 77 ? -5.683 4.973 4.651 1.00 31.41 77 ILE A CA 6
ATOM 10147 C C . ILE A 1 77 ? -4.809 4.199 5.650 1.00 50.43 77 ILE A C 6
ATOM 10148 O O . ILE A 1 77 ? -3.616 4.476 5.808 1.00 41.22 77 ILE A O 6
ATOM 10164 N N . ARG A 1 78 ? -5.427 3.234 6.331 1.00 75.21 78 ARG A N 6
ATOM 10165 C CA . ARG A 1 78 ? -4.708 2.276 7.173 1.00 51.21 78 ARG A CA 6
ATOM 10166 C C . ARG A 1 78 ? -4.779 0.875 6.556 1.00 50.24 78 ARG A C 6
ATOM 10167 O O . ARG A 1 78 ? -5.852 0.273 6.478 1.00 50.01 78 ARG A O 6
ATOM 10188 N N . ILE A 1 79 ? -3.636 0.372 6.103 1.00 32.53 79 ILE A N 6
ATOM 10189 C CA . ILE A 1 79 ? -3.555 -0.963 5.509 1.00 13.43 79 ILE A CA 6
ATOM 10190 C C . ILE A 1 79 ? -3.149 -2.001 6.566 1.00 55.51 79 ILE A C 6
ATOM 10191 O O . ILE A 1 79 ? -2.147 -1.829 7.262 1.00 31.13 79 ILE A O 6
ATOM 10207 N N . LYS A 1 80 ? -3.918 -3.081 6.682 1.00 44.51 80 LYS A N 6
ATOM 10208 C CA . LYS A 1 80 ? -3.682 -4.084 7.725 1.00 3.22 80 LYS A CA 6
ATOM 10209 C C . LYS A 1 80 ? -2.768 -5.223 7.236 1.00 20.14 80 LYS A C 6
ATOM 10210 O O . LYS A 1 80 ? -3.014 -5.828 6.192 1.00 12.04 80 LYS A O 6
ATOM 10229 N N . ASP A 1 81 ? -1.717 -5.493 8.015 1.00 0.22 81 ASP A N 6
ATOM 10230 C CA . ASP A 1 81 ? -0.780 -6.601 7.767 1.00 62.25 81 ASP A CA 6
ATOM 10231 C C . ASP A 1 81 ? -0.104 -6.527 6.383 1.00 12.00 81 ASP A C 6
ATOM 10232 O O . ASP A 1 81 ? -0.621 -7.046 5.393 1.00 44.42 81 ASP A O 6
ATOM 10241 N N . VAL A 1 82 ? 1.058 -5.877 6.322 1.00 63.23 82 VAL A N 6
ATOM 10242 C CA . VAL A 1 82 ? 1.853 -5.809 5.089 1.00 73.24 82 VAL A CA 6
ATOM 10243 C C . VAL A 1 82 ? 3.323 -6.157 5.356 1.00 54.11 82 VAL A C 6
ATOM 10244 O O . VAL A 1 82 ? 3.791 -6.101 6.497 1.00 41.00 82 VAL A O 6
ATOM 10257 N N . ASN A 1 83 ? 4.047 -6.521 4.300 1.00 21.32 83 ASN A N 6
ATOM 10258 C CA . ASN A 1 83 ? 5.471 -6.863 4.412 1.00 0.55 83 ASN A CA 6
ATOM 10259 C C . ASN A 1 83 ? 6.364 -5.719 3.917 1.00 60.03 83 ASN A C 6
ATOM 10260 O O . ASN A 1 83 ? 6.319 -5.341 2.744 1.00 40.12 83 ASN A O 6
ATOM 10271 N N . ILE A 1 84 ? 7.184 -5.178 4.810 1.00 54.30 84 ILE A N 6
ATOM 10272 C CA . ILE A 1 84 ? 8.155 -4.149 4.437 1.00 50.44 84 ILE A CA 6
ATOM 10273 C C . ILE A 1 84 ? 9.403 -4.795 3.819 1.00 52.52 84 ILE A C 6
ATOM 10274 O O . ILE A 1 84 ? 10.059 -5.619 4.453 1.00 40.11 84 ILE A O 6
ATOM 10290 N N . ARG A 1 85 ? 9.711 -4.455 2.568 1.00 22.14 85 ARG A N 6
ATOM 10291 C CA . ARG A 1 85 ? 10.899 -5.005 1.896 1.00 34.35 85 ARG A CA 6
ATOM 10292 C C . ARG A 1 85 ? 12.122 -4.099 2.098 1.00 70.34 85 ARG A C 6
ATOM 10293 O O . ARG A 1 85 ? 13.028 -4.435 2.861 1.00 73.21 85 ARG A O 6
ATOM 10314 N N . GLY A 1 86 ? 12.152 -2.953 1.416 1.00 2.33 86 GLY A N 6
ATOM 10315 C CA . GLY A 1 86 ? 13.233 -1.991 1.630 1.00 23.01 86 GLY A CA 6
ATOM 10316 C C . GLY A 1 86 ? 13.467 -1.056 0.449 1.00 3.44 86 GLY A C 6
ATOM 10317 O O . GLY A 1 86 ? 14.340 -1.302 -0.387 1.00 64.13 86 GLY A O 6
ATOM 10321 N N . GLY A 1 87 ? 12.690 0.019 0.386 1.00 40.20 87 GLY A N 6
ATOM 10322 C CA . GLY A 1 87 ? 12.884 1.031 -0.646 1.00 31.41 87 GLY A CA 6
ATOM 10323 C C . GLY A 1 87 ? 14.136 1.872 -0.409 1.00 11.21 87 GLY A C 6
ATOM 10324 O O . GLY A 1 87 ? 14.222 2.609 0.577 1.00 1.23 87 GLY A O 6
ATOM 10328 N N . PHE A 1 88 ? 15.113 1.747 -1.305 1.00 74.52 88 PHE A N 6
ATOM 10329 C CA . PHE A 1 88 ? 16.381 2.478 -1.182 1.00 24.33 88 PHE A CA 6
ATOM 10330 C C . PHE A 1 88 ? 16.198 3.991 -1.427 1.00 62.05 88 PHE A C 6
ATOM 10331 O O . PHE A 1 88 ? 16.007 4.441 -2.558 1.00 14.14 88 PHE A O 6
ATOM 10348 N N . GLY A 1 89 ? 16.246 4.770 -0.347 1.00 62.51 89 GLY A N 6
ATOM 10349 C CA . GLY A 1 89 ? 16.097 6.220 -0.448 1.00 12.23 89 GLY A CA 6
ATOM 10350 C C . GLY A 1 89 ? 15.082 6.792 0.540 1.00 23.34 89 GLY A C 6
ATOM 10351 O O . GLY A 1 89 ? 14.297 7.678 0.194 1.00 33.31 89 GLY A O 6
ATOM 10355 N N . GLY A 1 90 ? 15.093 6.282 1.771 1.00 35.31 90 GLY A N 6
ATOM 10356 C CA . GLY A 1 90 ? 14.167 6.753 2.801 1.00 54.20 90 GLY A CA 6
ATOM 10357 C C . GLY A 1 90 ? 12.763 6.167 2.663 1.00 43.13 90 GLY A C 6
ATOM 10358 O O . GLY A 1 90 ? 12.254 5.517 3.580 1.00 32.31 90 GLY A O 6
ATOM 10362 N N . ARG A 1 91 ? 12.136 6.400 1.511 1.00 15.31 91 ARG A N 6
ATOM 10363 C CA . ARG A 1 91 ? 10.792 5.880 1.237 1.00 42.02 91 ARG A CA 6
ATOM 10364 C C . ARG A 1 91 ? 10.808 4.360 0.994 1.00 64.04 91 ARG A C 6
ATOM 10365 O O . ARG A 1 91 ? 10.995 3.901 -0.133 1.00 1.43 91 ARG A O 6
ATOM 10386 N N . LYS A 1 92 ? 10.654 3.585 2.069 1.00 71.32 92 LYS A N 6
ATOM 10387 C CA . LYS A 1 92 ? 10.532 2.129 1.970 1.00 41.10 92 LYS A CA 6
ATOM 10388 C C . LYS A 1 92 ? 9.248 1.692 1.241 1.00 31.25 92 LYS A C 6
ATOM 10389 O O . LYS A 1 92 ? 8.494 2.515 0.722 1.00 13.02 92 LYS A O 6
ATOM 10408 N N . GLU A 1 93 ? 8.994 0.385 1.227 1.00 13.43 93 GLU A N 6
ATOM 10409 C CA . GLU A 1 93 ? 7.882 -0.183 0.461 1.00 54.02 93 GLU A CA 6
ATOM 10410 C C . GLU A 1 93 ? 7.133 -1.252 1.271 1.00 2.30 93 GLU A C 6
ATOM 10411 O O . GLU A 1 93 ? 7.747 -2.066 1.968 1.00 20.02 93 GLU A O 6
ATOM 10423 N N . ALA A 1 94 ? 5.807 -1.236 1.171 1.00 72.31 94 ALA A N 6
ATOM 10424 C CA . ALA A 1 94 ? 4.948 -2.183 1.890 1.00 2.51 94 ALA A CA 6
ATOM 10425 C C . ALA A 1 94 ? 4.120 -3.030 0.916 1.00 11.52 94 ALA A C 6
ATOM 10426 O O . ALA A 1 94 ? 3.265 -2.509 0.204 1.00 52.10 94 ALA A O 6
ATOM 10433 N N . HIS A 1 95 ? 4.368 -4.335 0.890 1.00 31.13 95 HIS A N 6
ATOM 10434 C CA . HIS A 1 95 ? 3.663 -5.238 -0.027 1.00 61.22 95 HIS A CA 6
ATOM 10435 C C . HIS A 1 95 ? 2.420 -5.845 0.630 1.00 70.21 95 HIS A C 6
ATOM 10436 O O . HIS A 1 95 ? 2.497 -6.454 1.700 1.00 23.31 95 HIS A O 6
ATOM 10450 N N . LEU A 1 96 ? 1.275 -5.674 -0.026 1.00 63.33 96 LEU A N 6
ATOM 10451 C CA . LEU A 1 96 ? -0.005 -6.149 0.496 1.00 42.11 96 LEU A CA 6
ATOM 10452 C C . LEU A 1 96 ? -0.234 -7.640 0.192 1.00 63.21 96 LEU A C 6
ATOM 10453 O O . LEU A 1 96 ? 0.316 -8.200 -0.762 1.00 10.00 96 LEU A O 6
ATOM 10469 N N . MET A 1 97 ? -1.069 -8.263 1.015 1.00 60.10 97 MET A N 6
ATOM 10470 C CA . MET A 1 97 ? -1.389 -9.688 0.898 1.00 33.41 97 MET A CA 6
ATOM 10471 C C . MET A 1 97 ? -2.869 -9.874 0.518 1.00 70.33 97 MET A C 6
ATOM 10472 O O . MET A 1 97 ? -3.671 -8.959 0.695 1.00 23.13 97 MET A O 6
ATOM 10486 N N . PRO A 1 98 ? -3.267 -11.064 0.014 1.00 42.11 98 PRO A N 6
ATOM 10487 C CA . PRO A 1 98 ? -4.690 -11.370 -0.249 1.00 23.12 98 PRO A CA 6
ATOM 10488 C C . PRO A 1 98 ? -5.547 -11.308 1.032 1.00 30.35 98 PRO A C 6
ATOM 10489 O O . PRO A 1 98 ? -6.773 -11.398 0.982 1.00 3.11 98 PRO A O 6
ATOM 10500 N N . ARG A 1 99 ? -4.880 -11.160 2.179 1.00 30.44 99 ARG A N 6
ATOM 10501 C CA . ARG A 1 99 ? -5.550 -11.041 3.479 1.00 23.22 99 ARG A CA 6
ATOM 10502 C C . ARG A 1 99 ? -5.621 -9.575 3.955 1.00 70.41 99 ARG A C 6
ATOM 10503 O O . ARG A 1 99 ? -6.334 -9.262 4.908 1.00 34.12 99 ARG A O 6
ATOM 10524 N N . SER A 1 100 ? -4.887 -8.688 3.282 1.00 13.30 100 SER A N 6
ATOM 10525 C CA . SER A 1 100 ? -4.760 -7.283 3.709 1.00 33.41 100 SER A CA 6
ATOM 10526 C C . SER A 1 100 ? -6.014 -6.454 3.394 1.00 41.15 100 SER A C 6
ATOM 10527 O O . SER A 1 100 ? -6.579 -6.543 2.300 1.00 24.31 100 SER A O 6
ATOM 10535 N N . THR A 1 101 ? -6.430 -5.634 4.357 1.00 41.22 101 THR A N 6
ATOM 10536 C CA . THR A 1 101 ? -7.595 -4.748 4.206 1.00 35.02 101 THR A CA 6
ATOM 10537 C C . THR A 1 101 ? -7.183 -3.273 4.329 1.00 40.11 101 THR A C 6
ATOM 10538 O O . THR A 1 101 ? -6.123 -2.961 4.877 1.00 5.43 101 THR A O 6
ATOM 10549 N N . VAL A 1 102 ? -8.015 -2.363 3.812 1.00 20.14 102 VAL A N 6
ATOM 10550 C CA . VAL A 1 102 ? -7.743 -0.917 3.912 1.00 41.21 102 VAL A CA 6
ATOM 10551 C C . VAL A 1 102 ? -8.963 -0.141 4.436 1.00 22.32 102 VAL A C 6
ATOM 10552 O O . VAL A 1 102 ? -10.110 -0.500 4.160 1.00 64.40 102 VAL A O 6
ATOM 10565 N N . GLU A 1 103 ? -8.708 0.922 5.194 1.00 40.54 103 GLU A N 6
ATOM 10566 C CA . GLU A 1 103 ? -9.780 1.782 5.719 1.00 1.32 103 GLU A CA 6
ATOM 10567 C C . GLU A 1 103 ? -9.357 3.258 5.703 1.00 51.04 103 GLU A C 6
ATOM 10568 O O . GLU A 1 103 ? -8.186 3.582 5.913 1.00 13.34 103 GLU A O 6
ATOM 10580 N N . VAL A 1 104 ? -10.312 4.148 5.454 1.00 32.21 104 VAL A N 6
ATOM 10581 C CA . VAL A 1 104 ? -10.025 5.584 5.361 1.00 15.04 104 VAL A CA 6
ATOM 10582 C C . VAL A 1 104 ? -10.011 6.279 6.739 1.00 75.13 104 VAL A C 6
ATOM 10583 O O . VAL A 1 104 ? -10.989 6.246 7.488 1.00 75.34 104 VAL A O 6
ATOM 10596 N N . LEU A 1 105 ? -8.881 6.906 7.062 1.00 71.44 105 LEU A N 6
ATOM 10597 C CA . LEU A 1 105 ? -8.725 7.659 8.313 1.00 2.12 105 LEU A CA 6
ATOM 10598 C C . LEU A 1 105 ? -8.645 9.171 8.040 1.00 72.35 105 LEU A C 6
ATOM 10599 O O . LEU A 1 105 ? -8.551 9.580 6.888 1.00 74.31 105 LEU A O 6
ATOM 10615 N N . ASP A 1 106 ? -8.635 9.969 9.118 1.00 14.24 106 ASP A N 6
ATOM 10616 C CA . ASP A 1 106 ? -8.790 11.443 9.069 1.00 54.42 106 ASP A CA 6
ATOM 10617 C C . ASP A 1 106 ? -10.281 11.847 8.967 1.00 15.24 106 ASP A C 6
ATOM 10618 O O . ASP A 1 106 ? -10.778 12.529 9.866 1.00 31.15 106 ASP A O 6
ATOM 10627 N N . PRO A 1 107 ? -11.037 11.476 7.899 1.00 44.53 107 PRO A N 6
ATOM 10628 C CA . PRO A 1 107 ? -12.479 11.235 8.065 1.00 63.53 107 PRO A CA 6
ATOM 10629 C C . PRO A 1 107 ? -12.685 10.111 9.098 1.00 13.13 107 PRO A C 6
ATOM 10630 O O . PRO A 1 107 ? -13.130 9.007 8.779 1.00 31.20 107 PRO A O 6
ATOM 10641 N N . LEU A 1 108 ? -12.340 10.428 10.345 1.00 54.51 108 LEU A N 6
ATOM 10642 C CA . LEU A 1 108 ? -12.054 9.427 11.379 1.00 51.11 108 LEU A CA 6
ATOM 10643 C C . LEU A 1 108 ? -13.281 8.585 11.766 1.00 40.51 108 LEU A C 6
ATOM 10644 O O . LEU A 1 108 ? -14.354 9.116 12.060 1.00 52.42 108 LEU A O 6
ATOM 10660 N N . GLU A 1 109 ? -13.097 7.264 11.759 1.00 11.44 109 GLU A N 6
ATOM 10661 C CA . GLU A 1 109 ? -14.116 6.320 12.238 1.00 34.31 109 GLU A CA 6
ATOM 10662 C C . GLU A 1 109 ? -13.681 5.684 13.574 1.00 1.22 109 GLU A C 6
ATOM 10663 O O . GLU A 1 109 ? -14.380 5.791 14.582 1.00 75.25 109 GLU A O 6
ATOM 10675 N N . HIS A 1 110 ? -12.523 5.009 13.566 1.00 40.03 110 HIS A N 6
ATOM 10676 C CA . HIS A 1 110 ? -11.959 4.383 14.782 1.00 30.24 110 HIS A CA 6
ATOM 10677 C C . HIS A 1 110 ? -10.752 5.176 15.331 1.00 3.04 110 HIS A C 6
ATOM 10678 O O . HIS A 1 110 ? -10.907 5.886 16.350 1.00 37.61 110 HIS A O 6
ATOM 10693 N N . MET A 1 1 ? 6.998 -17.655 18.301 1.00 2.41 1 MET A N 7
ATOM 10694 C CA . MET A 1 1 ? 7.020 -16.342 19.005 1.00 42.15 1 MET A CA 7
ATOM 10695 C C . MET A 1 1 ? 6.737 -15.190 18.033 1.00 42.40 1 MET A C 7
ATOM 10696 O O . MET A 1 1 ? 7.141 -15.232 16.872 1.00 32.55 1 MET A O 7
ATOM 10712 N N . LYS A 1 2 ? 6.055 -14.153 18.517 1.00 74.33 2 LYS A N 7
ATOM 10713 C CA . LYS A 1 2 ? 5.727 -12.987 17.684 1.00 73.35 2 LYS A CA 7
ATOM 10714 C C . LYS A 1 2 ? 6.539 -11.750 18.117 1.00 3.12 2 LYS A C 7
ATOM 10715 O O . LYS A 1 2 ? 6.619 -11.440 19.308 1.00 52.53 2 LYS A O 7
ATOM 10734 N N . PRO A 1 3 ? 7.167 -11.042 17.152 1.00 33.31 3 PRO A N 7
ATOM 10735 C CA . PRO A 1 3 ? 8.014 -9.864 17.442 1.00 64.31 3 PRO A CA 7
ATOM 10736 C C . PRO A 1 3 ? 7.249 -8.672 18.065 1.00 32.13 3 PRO A C 7
ATOM 10737 O O . PRO A 1 3 ? 6.067 -8.769 18.405 1.00 33.42 3 PRO A O 7
ATOM 10748 N N . GLU A 1 4 ? 7.944 -7.540 18.209 1.00 2.23 4 GLU A N 7
ATOM 10749 C CA . GLU A 1 4 ? 7.405 -6.370 18.926 1.00 53.25 4 GLU A CA 7
ATOM 10750 C C . GLU A 1 4 ? 6.797 -5.309 17.988 1.00 41.41 4 GLU A C 7
ATOM 10751 O O . GLU A 1 4 ? 6.357 -4.252 18.445 1.00 23.14 4 GLU A O 7
ATOM 10763 N N . HIS A 1 5 ? 6.772 -5.574 16.686 1.00 54.22 5 HIS A N 7
ATOM 10764 C CA . HIS A 1 5 ? 6.279 -4.583 15.723 1.00 62.22 5 HIS A CA 7
ATOM 10765 C C . HIS A 1 5 ? 4.746 -4.589 15.630 1.00 21.21 5 HIS A C 7
ATOM 10766 O O . HIS A 1 5 ? 4.128 -5.610 15.322 1.00 13.20 5 HIS A O 7
ATOM 10781 N N . ARG A 1 6 ? 4.146 -3.429 15.889 1.00 43.23 6 ARG A N 7
ATOM 10782 C CA . ARG A 1 6 ? 2.689 -3.297 15.949 1.00 13.10 6 ARG A CA 7
ATOM 10783 C C . ARG A 1 6 ? 2.248 -1.859 15.623 1.00 72.04 6 ARG A C 7
ATOM 10784 O O . ARG A 1 6 ? 2.456 -0.945 16.423 1.00 51.11 6 ARG A O 7
ATOM 10805 N N . MET A 1 7 ? 1.661 -1.665 14.437 1.00 51.35 7 MET A N 7
ATOM 10806 C CA . MET A 1 7 ? 1.126 -0.353 14.025 1.00 43.02 7 MET A CA 7
ATOM 10807 C C . MET A 1 7 ? 2.199 0.750 14.087 1.00 13.13 7 MET A C 7
ATOM 10808 O O . MET A 1 7 ? 1.885 1.925 14.299 1.00 52.35 7 MET A O 7
ATOM 10822 N N . ASP A 1 8 ? 3.458 0.366 13.891 1.00 24.12 8 ASP A N 7
ATOM 10823 C CA . ASP A 1 8 ? 4.573 1.315 13.939 1.00 22.42 8 ASP A CA 7
ATOM 10824 C C . ASP A 1 8 ? 4.478 2.359 12.816 1.00 34.34 8 ASP A C 7
ATOM 10825 O O . ASP A 1 8 ? 4.128 2.038 11.678 1.00 34.24 8 ASP A O 7
ATOM 10834 N N . THR A 1 9 ? 4.789 3.609 13.152 1.00 3.31 9 THR A N 7
ATOM 10835 C CA . THR A 1 9 ? 4.817 4.697 12.166 1.00 71.12 9 THR A CA 7
ATOM 10836 C C . THR A 1 9 ? 5.878 4.442 11.090 1.00 45.02 9 THR A C 7
ATOM 10837 O O . THR A 1 9 ? 6.809 3.662 11.295 1.00 32.10 9 THR A O 7
ATOM 10848 N N . ILE A 1 10 ? 5.755 5.124 9.954 1.00 13.33 10 ILE A N 7
ATOM 10849 C CA . ILE A 1 10 ? 6.645 4.884 8.811 1.00 42.45 10 ILE A CA 7
ATOM 10850 C C . ILE A 1 10 ? 8.136 5.011 9.187 1.00 15.23 10 ILE A C 7
ATOM 10851 O O . ILE A 1 10 ? 8.976 4.274 8.667 1.00 51.55 10 ILE A O 7
ATOM 10867 N N . SER A 1 11 ? 8.456 5.924 10.105 1.00 13.35 11 SER A N 7
ATOM 10868 C CA . SER A 1 11 ? 9.837 6.066 10.604 1.00 52.31 11 SER A CA 7
ATOM 10869 C C . SER A 1 11 ? 10.323 4.777 11.289 1.00 45.43 11 SER A C 7
ATOM 10870 O O . SER A 1 11 ? 11.485 4.387 11.159 1.00 60.40 11 SER A O 7
ATOM 10878 N N . LYS A 1 12 ? 9.419 4.106 12.002 1.00 43.13 12 LYS A N 7
ATOM 10879 C CA . LYS A 1 12 ? 9.761 2.896 12.761 1.00 1.43 12 LYS A CA 7
ATOM 10880 C C . LYS A 1 12 ? 9.658 1.614 11.917 1.00 61.55 12 LYS A C 7
ATOM 10881 O O . LYS A 1 12 ? 10.006 0.528 12.392 1.00 51.31 12 LYS A O 7
ATOM 10900 N N . LEU A 1 13 ? 9.171 1.728 10.683 1.00 34.04 13 LEU A N 7
ATOM 10901 C CA . LEU A 1 13 ? 9.018 0.556 9.815 1.00 21.13 13 LEU A CA 7
ATOM 10902 C C . LEU A 1 13 ? 10.365 -0.128 9.532 1.00 53.23 13 LEU A C 7
ATOM 10903 O O . LEU A 1 13 ? 11.308 0.493 9.035 1.00 34.35 13 LEU A O 7
ATOM 10919 N N . GLU A 1 14 ? 10.431 -1.415 9.852 1.00 11.23 14 GLU A N 7
ATOM 10920 C CA . GLU A 1 14 ? 11.653 -2.210 9.711 1.00 33.35 14 GLU A CA 7
ATOM 10921 C C . GLU A 1 14 ? 11.543 -3.180 8.525 1.00 60.43 14 GLU A C 7
ATOM 10922 O O . GLU A 1 14 ? 10.613 -3.986 8.465 1.00 43.25 14 GLU A O 7
ATOM 10934 N N . GLU A 1 15 ? 12.481 -3.099 7.583 1.00 3.03 15 GLU A N 7
ATOM 10935 C CA . GLU A 1 15 ? 12.508 -4.026 6.443 1.00 45.30 15 GLU A CA 7
ATOM 10936 C C . GLU A 1 15 ? 12.621 -5.487 6.920 1.00 3.15 15 GLU A C 7
ATOM 10937 O O . GLU A 1 15 ? 13.502 -5.831 7.707 1.00 53.55 15 GLU A O 7
ATOM 10949 N N . GLY A 1 16 ? 11.711 -6.337 6.450 1.00 2.35 16 GLY A N 7
ATOM 10950 C CA . GLY A 1 16 ? 11.663 -7.723 6.903 1.00 62.15 16 GLY A CA 7
ATOM 10951 C C . GLY A 1 16 ? 10.547 -7.967 7.917 1.00 4.32 16 GLY A C 7
ATOM 10952 O O . GLY A 1 16 ? 10.130 -9.107 8.136 1.00 32.15 16 GLY A O 7
ATOM 10956 N N . ALA A 1 17 ? 10.052 -6.891 8.527 1.00 24.34 17 ALA A N 7
ATOM 10957 C CA . ALA A 1 17 ? 8.988 -6.978 9.534 1.00 41.33 17 ALA A CA 7
ATOM 10958 C C . ALA A 1 17 ? 7.591 -6.999 8.894 1.00 44.05 17 ALA A C 7
ATOM 10959 O O . ALA A 1 17 ? 7.396 -6.525 7.772 1.00 63.43 17 ALA A O 7
ATOM 10966 N N . GLU A 1 18 ? 6.614 -7.543 9.620 1.00 12.45 18 GLU A N 7
ATOM 10967 C CA . GLU A 1 18 ? 5.228 -7.593 9.142 1.00 34.13 18 GLU A CA 7
ATOM 10968 C C . GLU A 1 18 ? 4.282 -6.882 10.129 1.00 74.04 18 GLU A C 7
ATOM 10969 O O . GLU A 1 18 ? 4.016 -7.380 11.224 1.00 44.33 18 GLU A O 7
ATOM 10981 N N . THR A 1 19 ? 3.784 -5.711 9.733 1.00 75.32 19 THR A N 7
ATOM 10982 C CA . THR A 1 19 ? 2.892 -4.904 10.588 1.00 64.03 19 THR A CA 7
ATOM 10983 C C . THR A 1 19 ? 1.951 -4.029 9.750 1.00 11.11 19 THR A C 7
ATOM 10984 O O . THR A 1 19 ? 2.296 -3.645 8.634 1.00 33.51 19 THR A O 7
ATOM 10995 N N . PRO A 1 20 ? 0.744 -3.710 10.261 1.00 23.23 20 PRO A N 7
ATOM 10996 C CA . PRO A 1 20 ? -0.131 -2.704 9.632 1.00 31.24 20 PRO A CA 7
ATOM 10997 C C . PRO A 1 20 ? 0.495 -1.293 9.651 1.00 14.41 20 PRO A C 7
ATOM 10998 O O . PRO A 1 20 ? 1.213 -0.938 10.589 1.00 41.55 20 PRO A O 7
ATOM 11009 N N . VAL A 1 21 ? 0.212 -0.491 8.620 1.00 62.40 21 VAL A N 7
ATOM 11010 C CA . VAL A 1 21 ? 0.806 0.853 8.483 1.00 24.10 21 VAL A CA 7
ATOM 11011 C C . VAL A 1 21 ? -0.268 1.951 8.360 1.00 52.53 21 VAL A C 7
ATOM 11012 O O . VAL A 1 21 ? -1.454 1.663 8.183 1.00 54.15 21 VAL A O 7
ATOM 11025 N N . THR A 1 22 ? 0.154 3.214 8.461 1.00 43.24 22 THR A N 7
ATOM 11026 C CA . THR A 1 22 ? -0.763 4.362 8.344 1.00 34.31 22 THR A CA 7
ATOM 11027 C C . THR A 1 22 ? -0.082 5.556 7.658 1.00 64.05 22 THR A C 7
ATOM 11028 O O . THR A 1 22 ? 1.101 5.811 7.874 1.00 60.15 22 THR A O 7
ATOM 11039 N N . GLY A 1 23 ? -0.834 6.273 6.822 1.00 62.35 23 GLY A N 7
ATOM 11040 C CA . GLY A 1 23 ? -0.305 7.463 6.155 1.00 72.13 23 GLY A CA 7
ATOM 11041 C C . GLY A 1 23 ? -1.310 8.105 5.200 1.00 25.52 23 GLY A C 7
ATOM 11042 O O . GLY A 1 23 ? -2.322 7.495 4.849 1.00 41.20 23 GLY A O 7
ATOM 11046 N N . ARG A 1 24 ? -1.047 9.346 4.787 1.00 73.52 24 ARG A N 7
ATOM 11047 C CA . ARG A 1 24 ? -1.940 10.045 3.852 1.00 72.54 24 ARG A CA 7
ATOM 11048 C C . ARG A 1 24 ? -1.606 9.711 2.395 1.00 52.24 24 ARG A C 7
ATOM 11049 O O . ARG A 1 24 ? -0.450 9.786 1.982 1.00 53.35 24 ARG A O 7
ATOM 11070 N N . VAL A 1 25 ? -2.624 9.358 1.616 1.00 54.32 25 VAL A N 7
ATOM 11071 C CA . VAL A 1 25 ? -2.440 9.064 0.195 1.00 32.43 25 VAL A CA 7
ATOM 11072 C C . VAL A 1 25 ? -2.027 10.325 -0.576 1.00 5.30 25 VAL A C 7
ATOM 11073 O O . VAL A 1 25 ? -2.843 11.219 -0.806 1.00 42.24 25 VAL A O 7
ATOM 11086 N N . MET A 1 26 ? -0.761 10.398 -0.968 1.00 74.35 26 MET A N 7
ATOM 11087 C CA . MET A 1 26 ? -0.255 11.551 -1.715 1.00 25.51 26 MET A CA 7
ATOM 11088 C C . MET A 1 26 ? -0.288 11.294 -3.224 1.00 12.43 26 MET A C 7
ATOM 11089 O O . MET A 1 26 ? -0.665 12.172 -4.000 1.00 53.14 26 MET A O 7
ATOM 11103 N N . LYS A 1 27 ? 0.115 10.091 -3.640 1.00 32.01 27 LYS A N 7
ATOM 11104 C CA . LYS A 1 27 ? 0.161 9.739 -5.068 1.00 25.34 27 LYS A CA 7
ATOM 11105 C C . LYS A 1 27 ? -0.465 8.363 -5.340 1.00 21.33 27 LYS A C 7
ATOM 11106 O O . LYS A 1 27 ? -0.179 7.392 -4.643 1.00 40.23 27 LYS A O 7
ATOM 11125 N N . ILE A 1 28 ? -1.316 8.287 -6.362 1.00 40.42 28 ILE A N 7
ATOM 11126 C CA . ILE A 1 28 ? -1.893 7.011 -6.807 1.00 74.25 28 ILE A CA 7
ATOM 11127 C C . ILE A 1 28 ? -1.451 6.680 -8.243 1.00 4.13 28 ILE A C 7
ATOM 11128 O O . ILE A 1 28 ? -1.712 7.445 -9.176 1.00 2.42 28 ILE A O 7
ATOM 11144 N N . SER A 1 29 ? -0.776 5.545 -8.410 1.00 15.42 29 SER A N 7
ATOM 11145 C CA . SER A 1 29 ? -0.311 5.098 -9.732 1.00 51.24 29 SER A CA 7
ATOM 11146 C C . SER A 1 29 ? -1.101 3.873 -10.216 1.00 62.42 29 SER A C 7
ATOM 11147 O O . SER A 1 29 ? -1.422 2.981 -9.432 1.00 41.31 29 SER A O 7
ATOM 11155 N N . SER A 1 30 ? -1.398 3.833 -11.514 1.00 35.43 30 SER A N 7
ATOM 11156 C CA . SER A 1 30 ? -2.209 2.752 -12.104 1.00 31.44 30 SER A CA 7
ATOM 11157 C C . SER A 1 30 ? -1.497 1.386 -12.049 1.00 74.42 30 SER A C 7
ATOM 11158 O O . SER A 1 30 ? -0.264 1.313 -12.033 1.00 42.11 30 SER A O 7
ATOM 11166 N N . PRO A 1 31 ? -2.274 0.280 -12.027 1.00 72.33 31 PRO A N 7
ATOM 11167 C CA . PRO A 1 31 ? -1.725 -1.091 -11.962 1.00 43.12 31 PRO A CA 7
ATOM 11168 C C . PRO A 1 31 ? -0.891 -1.478 -13.199 1.00 12.30 31 PRO A C 7
ATOM 11169 O O . PRO A 1 31 ? -1.266 -1.189 -14.336 1.00 74.42 31 PRO A O 7
ATOM 11180 N N . ARG A 1 32 ? 0.244 -2.130 -12.961 1.00 52.54 32 ARG A N 7
ATOM 11181 C CA . ARG A 1 32 ? 1.079 -2.679 -14.035 1.00 54.13 32 ARG A CA 7
ATOM 11182 C C . ARG A 1 32 ? 0.852 -4.198 -14.141 1.00 14.21 32 ARG A C 7
ATOM 11183 O O . ARG A 1 32 ? 1.059 -4.931 -13.172 1.00 62.13 32 ARG A O 7
ATOM 11204 N N . THR A 1 33 ? 0.419 -4.662 -15.311 1.00 54.13 33 THR A N 7
ATOM 11205 C CA . THR A 1 33 ? 0.046 -6.075 -15.496 1.00 62.42 33 THR A CA 7
ATOM 11206 C C . THR A 1 33 ? 1.258 -6.939 -15.884 1.00 23.15 33 THR A C 7
ATOM 11207 O O . THR A 1 33 ? 2.153 -6.481 -16.599 1.00 0.24 33 THR A O 7
ATOM 11218 N N . PHE A 1 34 ? 1.283 -8.185 -15.413 1.00 63.51 34 PHE A N 7
ATOM 11219 C CA . PHE A 1 34 ? 2.368 -9.123 -15.733 1.00 32.32 34 PHE A CA 7
ATOM 11220 C C . PHE A 1 34 ? 1.841 -10.563 -15.880 1.00 43.03 34 PHE A C 7
ATOM 11221 O O . PHE A 1 34 ? 0.736 -10.878 -15.446 1.00 1.23 34 PHE A O 7
ATOM 11238 N N . THR A 1 35 ? 2.646 -11.439 -16.471 1.00 43.34 35 THR A N 7
ATOM 11239 C CA . THR A 1 35 ? 2.217 -12.816 -16.755 1.00 65.42 35 THR A CA 7
ATOM 11240 C C . THR A 1 35 ? 2.420 -13.733 -15.542 1.00 23.42 35 THR A C 7
ATOM 11241 O O . THR A 1 35 ? 3.528 -13.836 -15.008 1.00 32.30 35 THR A O 7
ATOM 11252 N N . THR A 1 36 ? 1.351 -14.396 -15.107 1.00 45.52 36 THR A N 7
ATOM 11253 C CA . THR A 1 36 ? 1.437 -15.345 -13.985 1.00 64.22 36 THR A CA 7
ATOM 11254 C C . THR A 1 36 ? 1.441 -16.794 -14.482 1.00 32.34 36 THR A C 7
ATOM 11255 O O . THR A 1 36 ? 0.803 -17.118 -15.485 1.00 33.15 36 THR A O 7
ATOM 11266 N N . ARG A 1 37 ? 2.150 -17.668 -13.769 1.00 45.00 37 ARG A N 7
ATOM 11267 C CA . ARG A 1 37 ? 2.164 -19.100 -14.094 1.00 53.02 37 ARG A CA 7
ATOM 11268 C C . ARG A 1 37 ? 0.800 -19.743 -13.800 1.00 33.32 37 ARG A C 7
ATOM 11269 O O . ARG A 1 37 ? 0.464 -20.796 -14.339 1.00 65.32 37 ARG A O 7
ATOM 11290 N N . LYS A 1 38 ? 0.025 -19.103 -12.922 1.00 54.22 38 LYS A N 7
ATOM 11291 C CA . LYS A 1 38 ? -1.326 -19.570 -12.587 1.00 4.44 38 LYS A CA 7
ATOM 11292 C C . LYS A 1 38 ? -2.316 -19.329 -13.742 1.00 12.15 38 LYS A C 7
ATOM 11293 O O . LYS A 1 38 ? -3.316 -20.040 -13.873 1.00 61.24 38 LYS A O 7
ATOM 11312 N N . GLY A 1 39 ? -2.036 -18.323 -14.568 1.00 13.24 39 GLY A N 7
ATOM 11313 C CA . GLY A 1 39 ? -2.902 -18.014 -15.706 1.00 34.55 39 GLY A CA 7
ATOM 11314 C C . GLY A 1 39 ? -3.816 -16.811 -15.470 1.00 50.12 39 GLY A C 7
ATOM 11315 O O . GLY A 1 39 ? -4.656 -16.488 -16.310 1.00 63.40 39 GLY A O 7
ATOM 11319 N N . ARG A 1 40 ? -3.662 -16.149 -14.322 1.00 40.15 40 ARG A N 7
ATOM 11320 C CA . ARG A 1 40 ? -4.469 -14.963 -13.999 1.00 5.23 40 ARG A CA 7
ATOM 11321 C C . ARG A 1 40 ? -3.770 -13.666 -14.436 1.00 2.02 40 ARG A C 7
ATOM 11322 O O . ARG A 1 40 ? -2.561 -13.645 -14.664 1.00 73.20 40 ARG A O 7
ATOM 11343 N N . GLU A 1 41 ? -4.556 -12.596 -14.550 1.00 52.44 41 GLU A N 7
ATOM 11344 C CA . GLU A 1 41 ? -4.079 -11.288 -15.036 1.00 21.53 41 GLU A CA 7
ATOM 11345 C C . GLU A 1 41 ? -2.724 -10.864 -14.430 1.00 41.14 41 GLU A C 7
ATOM 11346 O O . GLU A 1 41 ? -1.806 -10.524 -15.166 1.00 44.12 41 GLU A O 7
ATOM 11358 N N . GLY A 1 42 ? -2.612 -10.887 -13.098 1.00 64.24 42 GLY A N 7
ATOM 11359 C CA . GLY A 1 42 ? -1.376 -10.463 -12.435 1.00 4.55 42 GLY A CA 7
ATOM 11360 C C . GLY A 1 42 ? -1.109 -8.959 -12.552 1.00 61.21 42 GLY A C 7
ATOM 11361 O O . GLY A 1 42 ? -0.886 -8.446 -13.643 1.00 55.43 42 GLY A O 7
ATOM 11365 N N . LYS A 1 43 ? -1.115 -8.244 -11.425 1.00 32.40 43 LYS A N 7
ATOM 11366 C CA . LYS A 1 43 ? -0.938 -6.780 -11.432 1.00 44.35 43 LYS A CA 7
ATOM 11367 C C . LYS A 1 43 ? -0.209 -6.290 -10.176 1.00 40.44 43 LYS A C 7
ATOM 11368 O O . LYS A 1 43 ? -0.290 -6.910 -9.115 1.00 3.20 43 LYS A O 7
ATOM 11387 N N . LEU A 1 44 ? 0.505 -5.176 -10.311 1.00 43.51 44 LEU A N 7
ATOM 11388 C CA . LEU A 1 44 ? 1.115 -4.490 -9.166 1.00 12.53 44 LEU A CA 7
ATOM 11389 C C . LEU A 1 44 ? 0.936 -2.966 -9.296 1.00 45.01 44 LEU A C 7
ATOM 11390 O O . LEU A 1 44 ? 1.227 -2.380 -10.339 1.00 74.24 44 LEU A O 7
ATOM 11406 N N . ALA A 1 45 ? 0.421 -2.332 -8.249 1.00 32.52 45 ALA A N 7
ATOM 11407 C CA . ALA A 1 45 ? 0.157 -0.889 -8.263 1.00 33.20 45 ALA A CA 7
ATOM 11408 C C . ALA A 1 45 ? 0.967 -0.160 -7.183 1.00 2.40 45 ALA A C 7
ATOM 11409 O O . ALA A 1 45 ? 1.242 -0.717 -6.120 1.00 32.12 45 ALA A O 7
ATOM 11416 N N . ASN A 1 46 ? 1.337 1.089 -7.460 1.00 21.52 46 ASN A N 7
ATOM 11417 C CA . ASN A 1 46 ? 2.138 1.890 -6.525 1.00 5.14 46 ASN A CA 7
ATOM 11418 C C . ASN A 1 46 ? 1.339 3.077 -5.964 1.00 52.55 46 ASN A C 7
ATOM 11419 O O . ASN A 1 46 ? 1.006 4.016 -6.690 1.00 22.52 46 ASN A O 7
ATOM 11430 N N . VAL A 1 47 ? 1.029 3.024 -4.674 1.00 52.51 47 VAL A N 7
ATOM 11431 C CA . VAL A 1 47 ? 0.372 4.138 -3.982 1.00 52.23 47 VAL A CA 7
ATOM 11432 C C . VAL A 1 47 ? 1.317 4.753 -2.940 1.00 10.13 47 VAL A C 7
ATOM 11433 O O . VAL A 1 47 ? 1.718 4.089 -1.986 1.00 30.31 47 VAL A O 7
ATOM 11446 N N . ILE A 1 48 ? 1.666 6.021 -3.121 1.00 15.42 48 ILE A N 7
ATOM 11447 C CA . ILE A 1 48 ? 2.621 6.689 -2.229 1.00 33.12 48 ILE A CA 7
ATOM 11448 C C . ILE A 1 48 ? 1.903 7.409 -1.081 1.00 34.24 48 ILE A C 7
ATOM 11449 O O . ILE A 1 48 ? 1.189 8.394 -1.295 1.00 22.10 48 ILE A O 7
ATOM 11465 N N . ILE A 1 49 ? 2.100 6.908 0.137 1.00 60.54 49 ILE A N 7
ATOM 11466 C CA . ILE A 1 49 ? 1.502 7.504 1.336 1.00 32.33 49 ILE A CA 7
ATOM 11467 C C . ILE A 1 49 ? 2.562 8.236 2.172 1.00 31.11 49 ILE A C 7
ATOM 11468 O O . ILE A 1 49 ? 3.722 7.826 2.223 1.00 22.31 49 ILE A O 7
ATOM 11484 N N . ALA A 1 50 ? 2.166 9.325 2.820 1.00 63.24 50 ALA A N 7
ATOM 11485 C CA . ALA A 1 50 ? 3.096 10.130 3.616 1.00 1.11 50 ALA A CA 7
ATOM 11486 C C . ALA A 1 50 ? 2.581 10.362 5.042 1.00 4.03 50 ALA A C 7
ATOM 11487 O O . ALA A 1 50 ? 1.474 10.867 5.245 1.00 41.50 50 ALA A O 7
ATOM 11494 N N . ASP A 1 51 ? 3.388 9.978 6.025 1.00 12.21 51 ASP A N 7
ATOM 11495 C CA . ASP A 1 51 ? 3.090 10.218 7.441 1.00 24.55 51 ASP A CA 7
ATOM 11496 C C . ASP A 1 51 ? 4.042 11.288 8.003 1.00 53.21 51 ASP A C 7
ATOM 11497 O O . ASP A 1 51 ? 5.089 11.564 7.411 1.00 35.33 51 ASP A O 7
ATOM 11506 N N . ASP A 1 52 ? 3.700 11.889 9.143 1.00 53.11 52 ASP A N 7
ATOM 11507 C CA . ASP A 1 52 ? 4.531 12.954 9.725 1.00 14.42 52 ASP A CA 7
ATOM 11508 C C . ASP A 1 52 ? 5.926 12.441 10.144 1.00 63.25 52 ASP A C 7
ATOM 11509 O O . ASP A 1 52 ? 6.846 13.233 10.367 1.00 53.01 52 ASP A O 7
ATOM 11518 N N . THR A 1 53 ? 6.081 11.121 10.243 1.00 20.15 53 THR A N 7
ATOM 11519 C CA . THR A 1 53 ? 7.380 10.520 10.594 1.00 33.44 53 THR A CA 7
ATOM 11520 C C . THR A 1 53 ? 8.172 10.056 9.357 1.00 0.44 53 THR A C 7
ATOM 11521 O O . THR A 1 53 ? 9.375 9.810 9.448 1.00 34.43 53 THR A O 7
ATOM 11532 N N . GLY A 1 54 ? 7.510 9.943 8.202 1.00 1.30 54 GLY A N 7
ATOM 11533 C CA . GLY A 1 54 ? 8.183 9.427 7.007 1.00 4.34 54 GLY A CA 7
ATOM 11534 C C . GLY A 1 54 ? 7.226 9.071 5.869 1.00 23.23 54 GLY A C 7
ATOM 11535 O O . GLY A 1 54 ? 6.013 9.023 6.063 1.00 21.42 54 GLY A O 7
ATOM 11539 N N . GLU A 1 55 ? 7.776 8.837 4.677 1.00 14.33 55 GLU A N 7
ATOM 11540 C CA . GLU A 1 55 ? 6.974 8.476 3.493 1.00 74.01 55 GLU A CA 7
ATOM 11541 C C . GLU A 1 55 ? 7.149 6.987 3.120 1.00 2.10 55 GLU A C 7
ATOM 11542 O O . GLU A 1 55 ? 8.214 6.404 3.330 1.00 12.22 55 GLU A O 7
ATOM 11554 N N . LEU A 1 56 ? 6.105 6.379 2.546 1.00 44.21 56 LEU A N 7
ATOM 11555 C CA . LEU A 1 56 ? 6.118 4.941 2.221 1.00 40.23 56 LEU A CA 7
ATOM 11556 C C . LEU A 1 56 ? 5.442 4.641 0.868 1.00 31.25 56 LEU A C 7
ATOM 11557 O O . LEU A 1 56 ? 4.530 5.348 0.438 1.00 11.23 56 LEU A O 7
ATOM 11573 N N . ARG A 1 57 ? 5.903 3.577 0.204 1.00 62.43 57 ARG A N 7
ATOM 11574 C CA . ARG A 1 57 ? 5.309 3.108 -1.057 1.00 14.10 57 ARG A CA 7
ATOM 11575 C C . ARG A 1 57 ? 4.443 1.851 -0.835 1.00 50.23 57 ARG A C 7
ATOM 11576 O O . ARG A 1 57 ? 4.963 0.771 -0.577 1.00 1.01 57 ARG A O 7
ATOM 11597 N N . ALA A 1 58 ? 3.128 1.993 -0.938 1.00 11.13 58 ALA A N 7
ATOM 11598 C CA . ALA A 1 58 ? 2.211 0.854 -0.802 1.00 50.42 58 ALA A CA 7
ATOM 11599 C C . ALA A 1 58 ? 2.073 0.081 -2.127 1.00 65.12 58 ALA A C 7
ATOM 11600 O O . ALA A 1 58 ? 1.676 0.649 -3.147 1.00 75.51 58 ALA A O 7
ATOM 11607 N N . VAL A 1 59 ? 2.401 -1.210 -2.106 1.00 23.21 59 VAL A N 7
ATOM 11608 C CA . VAL A 1 59 ? 2.335 -2.055 -3.307 1.00 64.14 59 VAL A CA 7
ATOM 11609 C C . VAL A 1 59 ? 1.042 -2.891 -3.341 1.00 24.45 59 VAL A C 7
ATOM 11610 O O . VAL A 1 59 ? 0.895 -3.868 -2.598 1.00 0.44 59 VAL A O 7
ATOM 11623 N N . PHE A 1 60 ? 0.105 -2.497 -4.205 1.00 31.31 60 PHE A N 7
ATOM 11624 C CA . PHE A 1 60 ? -1.172 -3.210 -4.352 1.00 20.45 60 PHE A CA 7
ATOM 11625 C C . PHE A 1 60 ? -1.109 -4.261 -5.472 1.00 10.53 60 PHE A C 7
ATOM 11626 O O . PHE A 1 60 ? -1.122 -3.929 -6.658 1.00 13.03 60 PHE A O 7
ATOM 11643 N N . TRP A 1 61 ? -1.026 -5.525 -5.080 1.00 3.13 61 TRP A N 7
ATOM 11644 C CA . TRP A 1 61 ? -1.038 -6.648 -6.025 1.00 12.03 61 TRP A CA 7
ATOM 11645 C C . TRP A 1 61 ? -2.445 -6.877 -6.610 1.00 33.14 61 TRP A C 7
ATOM 11646 O O . TRP A 1 61 ? -3.432 -6.380 -6.070 1.00 74.11 61 TRP A O 7
ATOM 11667 N N . THR A 1 62 ? -2.523 -7.596 -7.736 1.00 24.42 62 THR A N 7
ATOM 11668 C CA . THR A 1 62 ? -3.813 -7.879 -8.417 1.00 1.04 62 THR A CA 7
ATOM 11669 C C . THR A 1 62 ? -4.936 -8.289 -7.445 1.00 20.02 62 THR A C 7
ATOM 11670 O O . THR A 1 62 ? -6.108 -7.974 -7.669 1.00 72.13 62 THR A O 7
ATOM 11681 N N . GLU A 1 63 ? -4.572 -8.976 -6.365 1.00 2.10 63 GLU A N 7
ATOM 11682 C CA . GLU A 1 63 ? -5.546 -9.429 -5.365 1.00 53.13 63 GLU A CA 7
ATOM 11683 C C . GLU A 1 63 ? -6.056 -8.264 -4.488 1.00 12.01 63 GLU A C 7
ATOM 11684 O O . GLU A 1 63 ? -7.163 -8.314 -3.955 1.00 23.14 63 GLU A O 7
ATOM 11696 N N . ASN A 1 64 ? -5.245 -7.217 -4.345 1.00 11.03 64 ASN A N 7
ATOM 11697 C CA . ASN A 1 64 ? -5.609 -6.044 -3.530 1.00 35.53 64 ASN A CA 7
ATOM 11698 C C . ASN A 1 64 ? -6.113 -4.863 -4.384 1.00 2.31 64 ASN A C 7
ATOM 11699 O O . ASN A 1 64 ? -6.509 -3.830 -3.841 1.00 61.42 64 ASN A O 7
ATOM 11710 N N . ILE A 1 65 ? -6.099 -5.011 -5.713 1.00 51.24 65 ILE A N 7
ATOM 11711 C CA . ILE A 1 65 ? -6.568 -3.944 -6.618 1.00 13.24 65 ILE A CA 7
ATOM 11712 C C . ILE A 1 65 ? -7.992 -3.476 -6.257 1.00 64.33 65 ILE A C 7
ATOM 11713 O O . ILE A 1 65 ? -8.314 -2.291 -6.363 1.00 11.20 65 ILE A O 7
ATOM 11729 N N . LYS A 1 66 ? -8.830 -4.410 -5.808 1.00 22.03 66 LYS A N 7
ATOM 11730 C CA . LYS A 1 66 ? -10.217 -4.105 -5.421 1.00 21.21 66 LYS A CA 7
ATOM 11731 C C . LYS A 1 66 ? -10.308 -3.013 -4.331 1.00 40.11 66 LYS A C 7
ATOM 11732 O O . LYS A 1 66 ? -11.350 -2.375 -4.174 1.00 42.41 66 LYS A O 7
ATOM 11751 N N . LEU A 1 67 ? -9.219 -2.798 -3.591 1.00 0.15 67 LEU A N 7
ATOM 11752 C CA . LEU A 1 67 ? -9.195 -1.814 -2.497 1.00 53.15 67 LEU A CA 7
ATOM 11753 C C . LEU A 1 67 ? -8.998 -0.375 -3.009 1.00 64.54 67 LEU A C 7
ATOM 11754 O O . LEU A 1 67 ? -9.379 0.587 -2.341 1.00 64.23 67 LEU A O 7
ATOM 11770 N N . LEU A 1 68 ? -8.415 -0.237 -4.200 1.00 51.12 68 LEU A N 7
ATOM 11771 C CA . LEU A 1 68 ? -8.097 1.086 -4.769 1.00 72.21 68 LEU A CA 7
ATOM 11772 C C . LEU A 1 68 ? -9.346 1.973 -4.945 1.00 3.22 68 LEU A C 7
ATOM 11773 O O . LEU A 1 68 ? -9.249 3.199 -4.934 1.00 2.22 68 LEU A O 7
ATOM 11789 N N . LYS A 1 69 ? -10.511 1.353 -5.107 1.00 25.40 69 LYS A N 7
ATOM 11790 C CA . LYS A 1 69 ? -11.764 2.099 -5.323 1.00 34.24 69 LYS A CA 7
ATOM 11791 C C . LYS A 1 69 ? -12.282 2.776 -4.040 1.00 31.04 69 LYS A C 7
ATOM 11792 O O . LYS A 1 69 ? -13.171 3.623 -4.101 1.00 25.43 69 LYS A O 7
ATOM 11811 N N . LYS A 1 70 ? -11.733 2.405 -2.888 1.00 3.51 70 LYS A N 7
ATOM 11812 C CA . LYS A 1 70 ? -12.242 2.905 -1.603 1.00 14.43 70 LYS A CA 7
ATOM 11813 C C . LYS A 1 70 ? -11.794 4.347 -1.309 1.00 11.24 70 LYS A C 7
ATOM 11814 O O . LYS A 1 70 ? -12.599 5.188 -0.899 1.00 34.51 70 LYS A O 7
ATOM 11833 N N . PHE A 1 71 ? -10.514 4.631 -1.519 1.00 30.31 71 PHE A N 7
ATOM 11834 C CA . PHE A 1 71 ? -9.938 5.940 -1.167 1.00 43.10 71 PHE A CA 7
ATOM 11835 C C . PHE A 1 71 ? -9.532 6.748 -2.411 1.00 44.10 71 PHE A C 7
ATOM 11836 O O . PHE A 1 71 ? -9.467 6.215 -3.520 1.00 72.12 71 PHE A O 7
ATOM 11853 N N . ARG A 1 72 ? -9.268 8.042 -2.217 1.00 51.03 72 ARG A N 7
ATOM 11854 C CA . ARG A 1 72 ? -8.811 8.921 -3.303 1.00 34.33 72 ARG A CA 7
ATOM 11855 C C . ARG A 1 72 ? -7.461 9.572 -2.970 1.00 13.40 72 ARG A C 7
ATOM 11856 O O . ARG A 1 72 ? -7.023 9.578 -1.816 1.00 33.11 72 ARG A O 7
ATOM 11877 N N . GLU A 1 73 ? -6.808 10.133 -3.990 1.00 54.33 73 GLU A N 7
ATOM 11878 C CA . GLU A 1 73 ? -5.493 10.759 -3.815 1.00 54.13 73 GLU A CA 7
ATOM 11879 C C . GLU A 1 73 ? -5.604 12.049 -2.983 1.00 61.32 73 GLU A C 7
ATOM 11880 O O . GLU A 1 73 ? -5.863 13.132 -3.515 1.00 2.34 73 GLU A O 7
ATOM 11892 N N . GLY A 1 74 ? -5.425 11.916 -1.670 1.00 21.35 74 GLY A N 7
ATOM 11893 C CA . GLY A 1 74 ? -5.562 13.052 -0.763 1.00 54.33 74 GLY A CA 7
ATOM 11894 C C . GLY A 1 74 ? -6.063 12.649 0.623 1.00 65.13 74 GLY A C 7
ATOM 11895 O O . GLY A 1 74 ? -5.753 13.306 1.623 1.00 33.14 74 GLY A O 7
ATOM 11899 N N . ASP A 1 75 ? -6.842 11.566 0.682 1.00 44.20 75 ASP A N 7
ATOM 11900 C CA . ASP A 1 75 ? -7.377 11.051 1.952 1.00 33.40 75 ASP A CA 7
ATOM 11901 C C . ASP A 1 75 ? -6.292 10.338 2.778 1.00 32.21 75 ASP A C 7
ATOM 11902 O O . ASP A 1 75 ? -5.161 10.158 2.326 1.00 45.13 75 ASP A O 7
ATOM 11911 N N . VAL A 1 76 ? -6.642 9.940 3.997 1.00 13.01 76 VAL A N 7
ATOM 11912 C CA . VAL A 1 76 ? -5.718 9.200 4.865 1.00 62.11 76 VAL A CA 7
ATOM 11913 C C . VAL A 1 76 ? -6.120 7.718 4.923 1.00 63.54 76 VAL A C 7
ATOM 11914 O O . VAL A 1 76 ? -7.306 7.400 4.971 1.00 62.21 76 VAL A O 7
ATOM 11927 N N . ILE A 1 77 ? -5.147 6.809 4.913 1.00 3.53 77 ILE A N 7
ATOM 11928 C CA . ILE A 1 77 ? -5.455 5.374 4.974 1.00 61.44 77 ILE A CA 7
ATOM 11929 C C . ILE A 1 77 ? -4.566 4.622 5.974 1.00 70.45 77 ILE A C 7
ATOM 11930 O O . ILE A 1 77 ? -3.414 4.990 6.219 1.00 11.23 77 ILE A O 7
ATOM 11946 N N . ARG A 1 78 ? -5.132 3.572 6.551 1.00 54.03 78 ARG A N 7
ATOM 11947 C CA . ARG A 1 78 ? -4.398 2.633 7.397 1.00 54.24 78 ARG A CA 7
ATOM 11948 C C . ARG A 1 78 ? -4.487 1.222 6.793 1.00 71.34 78 ARG A C 7
ATOM 11949 O O . ARG A 1 78 ? -5.559 0.613 6.760 1.00 62.31 78 ARG A O 7
ATOM 11970 N N . ILE A 1 79 ? -3.362 0.711 6.302 1.00 33.03 79 ILE A N 7
ATOM 11971 C CA . ILE A 1 79 ? -3.338 -0.601 5.649 1.00 2.04 79 ILE A CA 7
ATOM 11972 C C . ILE A 1 79 ? -3.051 -1.711 6.669 1.00 72.44 79 ILE A C 7
ATOM 11973 O O . ILE A 1 79 ? -2.041 -1.675 7.376 1.00 33.23 79 ILE A O 7
ATOM 11989 N N . LYS A 1 80 ? -3.940 -2.697 6.742 1.00 65.34 80 LYS A N 7
ATOM 11990 C CA . LYS A 1 80 ? -3.866 -3.729 7.777 1.00 52.32 80 LYS A CA 7
ATOM 11991 C C . LYS A 1 80 ? -3.184 -5.006 7.264 1.00 71.32 80 LYS A C 7
ATOM 11992 O O . LYS A 1 80 ? -3.658 -5.638 6.319 1.00 0.40 80 LYS A O 7
ATOM 12011 N N . ASP A 1 81 ? -2.075 -5.372 7.919 1.00 70.24 81 ASP A N 7
ATOM 12012 C CA . ASP A 1 81 ? -1.272 -6.552 7.562 1.00 24.42 81 ASP A CA 7
ATOM 12013 C C . ASP A 1 81 ? -0.523 -6.371 6.226 1.00 11.33 81 ASP A C 7
ATOM 12014 O O . ASP A 1 81 ? -1.059 -6.644 5.151 1.00 32.14 81 ASP A O 7
ATOM 12023 N N . VAL A 1 82 ? 0.725 -5.900 6.308 1.00 70.22 82 VAL A N 7
ATOM 12024 C CA . VAL A 1 82 ? 1.602 -5.780 5.132 1.00 2.04 82 VAL A CA 7
ATOM 12025 C C . VAL A 1 82 ? 3.045 -6.186 5.469 1.00 2.32 82 VAL A C 7
ATOM 12026 O O . VAL A 1 82 ? 3.429 -6.260 6.638 1.00 22.14 82 VAL A O 7
ATOM 12039 N N . ASN A 1 83 ? 3.836 -6.460 4.436 1.00 63.42 83 ASN A N 7
ATOM 12040 C CA . ASN A 1 83 ? 5.253 -6.792 4.613 1.00 73.24 83 ASN A CA 7
ATOM 12041 C C . ASN A 1 83 ? 6.136 -5.592 4.256 1.00 62.11 83 ASN A C 7
ATOM 12042 O O . ASN A 1 83 ? 6.130 -5.124 3.116 1.00 4.32 83 ASN A O 7
ATOM 12053 N N . ILE A 1 84 ? 6.893 -5.098 5.232 1.00 31.22 84 ILE A N 7
ATOM 12054 C CA . ILE A 1 84 ? 7.756 -3.932 5.020 1.00 23.43 84 ILE A CA 7
ATOM 12055 C C . ILE A 1 84 ? 9.069 -4.334 4.335 1.00 73.54 84 ILE A C 7
ATOM 12056 O O . ILE A 1 84 ? 9.760 -5.249 4.779 1.00 21.12 84 ILE A O 7
ATOM 12072 N N . ARG A 1 85 ? 9.403 -3.647 3.248 1.00 0.42 85 ARG A N 7
ATOM 12073 C CA . ARG A 1 85 ? 10.633 -3.921 2.499 1.00 41.30 85 ARG A CA 7
ATOM 12074 C C . ARG A 1 85 ? 11.497 -2.660 2.371 1.00 44.21 85 ARG A C 7
ATOM 12075 O O . ARG A 1 85 ? 11.058 -1.549 2.688 1.00 22.51 85 ARG A O 7
ATOM 12096 N N . GLY A 1 86 ? 12.712 -2.840 1.867 1.00 71.04 86 GLY A N 7
ATOM 12097 C CA . GLY A 1 86 ? 13.680 -1.750 1.827 1.00 44.34 86 GLY A CA 7
ATOM 12098 C C . GLY A 1 86 ? 13.711 -0.990 0.504 1.00 61.23 86 GLY A C 7
ATOM 12099 O O . GLY A 1 86 ? 14.283 -1.458 -0.483 1.00 62.41 86 GLY A O 7
ATOM 12103 N N . GLY A 1 87 ? 13.095 0.187 0.488 1.00 22.33 87 GLY A N 7
ATOM 12104 C CA . GLY A 1 87 ? 13.160 1.057 -0.680 1.00 2.14 87 GLY A CA 7
ATOM 12105 C C . GLY A 1 87 ? 14.450 1.871 -0.722 1.00 71.14 87 GLY A C 7
ATOM 12106 O O . GLY A 1 87 ? 14.535 2.954 -0.137 1.00 13.34 87 GLY A O 7
ATOM 12110 N N . PHE A 1 88 ? 15.462 1.346 -1.417 1.00 30.34 88 PHE A N 7
ATOM 12111 C CA . PHE A 1 88 ? 16.771 2.014 -1.519 1.00 13.44 88 PHE A CA 7
ATOM 12112 C C . PHE A 1 88 ? 16.648 3.458 -2.049 1.00 72.51 88 PHE A C 7
ATOM 12113 O O . PHE A 1 88 ? 17.482 4.315 -1.750 1.00 35.23 88 PHE A O 7
ATOM 12130 N N . GLY A 1 89 ? 15.605 3.720 -2.832 1.00 62.43 89 GLY A N 7
ATOM 12131 C CA . GLY A 1 89 ? 15.351 5.068 -3.326 1.00 62.31 89 GLY A CA 7
ATOM 12132 C C . GLY A 1 89 ? 14.588 5.932 -2.323 1.00 0.42 89 GLY A C 7
ATOM 12133 O O . GLY A 1 89 ? 13.512 6.451 -2.628 1.00 24.12 89 GLY A O 7
ATOM 12137 N N . GLY A 1 90 ? 15.148 6.084 -1.124 1.00 64.11 90 GLY A N 7
ATOM 12138 C CA . GLY A 1 90 ? 14.504 6.874 -0.080 1.00 70.31 90 GLY A CA 7
ATOM 12139 C C . GLY A 1 90 ? 13.302 6.179 0.548 1.00 50.30 90 GLY A C 7
ATOM 12140 O O . GLY A 1 90 ? 13.422 5.512 1.581 1.00 41.12 90 GLY A O 7
ATOM 12144 N N . ARG A 1 91 ? 12.143 6.331 -0.085 1.00 12.10 91 ARG A N 7
ATOM 12145 C CA . ARG A 1 91 ? 10.891 5.776 0.434 1.00 24.12 91 ARG A CA 7
ATOM 12146 C C . ARG A 1 91 ? 10.880 4.243 0.387 1.00 12.13 91 ARG A C 7
ATOM 12147 O O . ARG A 1 91 ? 11.087 3.643 -0.673 1.00 64.32 91 ARG A O 7
ATOM 12168 N N . LYS A 1 92 ? 10.627 3.617 1.537 1.00 61.54 92 LYS A N 7
ATOM 12169 C CA . LYS A 1 92 ? 10.487 2.158 1.617 1.00 50.41 92 LYS A CA 7
ATOM 12170 C C . LYS A 1 92 ? 9.212 1.691 0.894 1.00 50.14 92 LYS A C 7
ATOM 12171 O O . LYS A 1 92 ? 8.488 2.495 0.306 1.00 34.31 92 LYS A O 7
ATOM 12190 N N . GLU A 1 93 ? 8.922 0.397 0.956 1.00 41.21 93 GLU A N 7
ATOM 12191 C CA . GLU A 1 93 ? 7.739 -0.152 0.288 1.00 31.33 93 GLU A CA 7
ATOM 12192 C C . GLU A 1 93 ? 7.049 -1.206 1.164 1.00 73.14 93 GLU A C 7
ATOM 12193 O O . GLU A 1 93 ? 7.695 -1.890 1.956 1.00 21.31 93 GLU A O 7
ATOM 12205 N N . ALA A 1 94 ? 5.733 -1.319 1.027 1.00 21.23 94 ALA A N 7
ATOM 12206 C CA . ALA A 1 94 ? 4.952 -2.280 1.807 1.00 55.03 94 ALA A CA 7
ATOM 12207 C C . ALA A 1 94 ? 4.104 -3.168 0.895 1.00 33.12 94 ALA A C 7
ATOM 12208 O O . ALA A 1 94 ? 3.242 -2.680 0.165 1.00 44.34 94 ALA A O 7
ATOM 12215 N N . HIS A 1 95 ? 4.344 -4.471 0.947 1.00 53.03 95 HIS A N 7
ATOM 12216 C CA . HIS A 1 95 ? 3.638 -5.422 0.085 1.00 4.53 95 HIS A CA 7
ATOM 12217 C C . HIS A 1 95 ? 2.379 -5.971 0.769 1.00 51.21 95 HIS A C 7
ATOM 12218 O O . HIS A 1 95 ? 2.444 -6.522 1.872 1.00 43.41 95 HIS A O 7
ATOM 12232 N N . LEU A 1 96 ? 1.232 -5.802 0.108 1.00 62.32 96 LEU A N 7
ATOM 12233 C CA . LEU A 1 96 ? -0.056 -6.259 0.649 1.00 74.12 96 LEU A CA 7
ATOM 12234 C C . LEU A 1 96 ? -0.272 -7.767 0.424 1.00 44.14 96 LEU A C 7
ATOM 12235 O O . LEU A 1 96 ? 0.561 -8.449 -0.174 1.00 51.33 96 LEU A O 7
ATOM 12251 N N . MET A 1 97 ? -1.406 -8.275 0.905 1.00 53.14 97 MET A N 7
ATOM 12252 C CA . MET A 1 97 ? -1.718 -9.710 0.857 1.00 71.33 97 MET A CA 7
ATOM 12253 C C . MET A 1 97 ? -3.140 -9.931 0.320 1.00 33.41 97 MET A C 7
ATOM 12254 O O . MET A 1 97 ? -4.012 -9.089 0.521 1.00 13.03 97 MET A O 7
ATOM 12268 N N . PRO A 1 98 ? -3.407 -11.071 -0.347 1.00 52.42 98 PRO A N 7
ATOM 12269 C CA . PRO A 1 98 ? -4.753 -11.387 -0.867 1.00 14.51 98 PRO A CA 7
ATOM 12270 C C . PRO A 1 98 ? -5.880 -11.144 0.157 1.00 30.25 98 PRO A C 7
ATOM 12271 O O . PRO A 1 98 ? -6.982 -10.725 -0.202 1.00 54.12 98 PRO A O 7
ATOM 12282 N N . ARG A 1 99 ? -5.591 -11.385 1.436 1.00 25.31 99 ARG A N 7
ATOM 12283 C CA . ARG A 1 99 ? -6.587 -11.212 2.503 1.00 14.05 99 ARG A CA 7
ATOM 12284 C C . ARG A 1 99 ? -6.536 -9.819 3.164 1.00 54.12 99 ARG A C 7
ATOM 12285 O O . ARG A 1 99 ? -7.487 -9.424 3.845 1.00 1.35 99 ARG A O 7
ATOM 12306 N N . SER A 1 100 ? -5.440 -9.081 2.984 1.00 73.32 100 SER A N 7
ATOM 12307 C CA . SER A 1 100 ? -5.262 -7.804 3.697 1.00 53.41 100 SER A CA 7
ATOM 12308 C C . SER A 1 100 ? -6.184 -6.706 3.150 1.00 13.34 100 SER A C 7
ATOM 12309 O O . SER A 1 100 ? -6.391 -6.588 1.937 1.00 70.21 100 SER A O 7
ATOM 12317 N N . THR A 1 101 ? -6.750 -5.912 4.062 1.00 62.43 101 THR A N 7
ATOM 12318 C CA . THR A 1 101 ? -7.691 -4.840 3.704 1.00 42.42 101 THR A CA 7
ATOM 12319 C C . THR A 1 101 ? -7.167 -3.460 4.129 1.00 2.44 101 THR A C 7
ATOM 12320 O O . THR A 1 101 ? -6.125 -3.347 4.783 1.00 71.52 101 THR A O 7
ATOM 12331 N N . VAL A 1 102 ? -7.897 -2.406 3.756 1.00 30.02 102 VAL A N 7
ATOM 12332 C CA . VAL A 1 102 ? -7.515 -1.032 4.109 1.00 62.13 102 VAL A CA 7
ATOM 12333 C C . VAL A 1 102 ? -8.695 -0.252 4.715 1.00 51.22 102 VAL A C 7
ATOM 12334 O O . VAL A 1 102 ? -9.825 -0.328 4.222 1.00 70.40 102 VAL A O 7
ATOM 12347 N N . GLU A 1 103 ? -8.424 0.492 5.785 1.00 62.22 103 GLU A N 7
ATOM 12348 C CA . GLU A 1 103 ? -9.433 1.351 6.425 1.00 54.15 103 GLU A CA 7
ATOM 12349 C C . GLU A 1 103 ? -9.040 2.828 6.278 1.00 61.04 103 GLU A C 7
ATOM 12350 O O . GLU A 1 103 ? -7.859 3.164 6.299 1.00 54.15 103 GLU A O 7
ATOM 12362 N N . VAL A 1 104 ? -10.025 3.708 6.117 1.00 13.13 104 VAL A N 7
ATOM 12363 C CA . VAL A 1 104 ? -9.737 5.123 5.837 1.00 31.12 104 VAL A CA 7
ATOM 12364 C C . VAL A 1 104 ? -9.810 6.006 7.094 1.00 62.42 104 VAL A C 7
ATOM 12365 O O . VAL A 1 104 ? -10.695 5.856 7.942 1.00 1.40 104 VAL A O 7
ATOM 12378 N N . LEU A 1 105 ? -8.850 6.921 7.206 1.00 24.01 105 LEU A N 7
ATOM 12379 C CA . LEU A 1 105 ? -8.829 7.920 8.276 1.00 0.01 105 LEU A CA 7
ATOM 12380 C C . LEU A 1 105 ? -9.077 9.321 7.693 1.00 40.04 105 LEU A C 7
ATOM 12381 O O . LEU A 1 105 ? -8.958 9.515 6.484 1.00 54.44 105 LEU A O 7
ATOM 12397 N N . ASP A 1 106 ? -9.364 10.287 8.576 1.00 24.33 106 ASP A N 7
ATOM 12398 C CA . ASP A 1 106 ? -9.913 11.614 8.212 1.00 34.31 106 ASP A CA 7
ATOM 12399 C C . ASP A 1 106 ? -11.463 11.537 8.159 1.00 4.51 106 ASP A C 7
ATOM 12400 O O . ASP A 1 106 ? -12.124 12.135 9.014 1.00 30.45 106 ASP A O 7
ATOM 12409 N N . PRO A 1 107 ? -12.101 10.810 7.195 1.00 11.53 107 PRO A N 7
ATOM 12410 C CA . PRO A 1 107 ? -13.467 10.314 7.419 1.00 41.24 107 PRO A CA 7
ATOM 12411 C C . PRO A 1 107 ? -13.444 9.176 8.454 1.00 4.41 107 PRO A C 7
ATOM 12412 O O . PRO A 1 107 ? -13.555 7.998 8.115 1.00 21.33 107 PRO A O 7
ATOM 12423 N N . LEU A 1 108 ? -13.273 9.555 9.723 1.00 75.35 108 LEU A N 7
ATOM 12424 C CA . LEU A 1 108 ? -12.969 8.608 10.805 1.00 43.02 108 LEU A CA 7
ATOM 12425 C C . LEU A 1 108 ? -13.971 7.441 10.869 1.00 51.40 108 LEU A C 7
ATOM 12426 O O . LEU A 1 108 ? -15.131 7.618 11.249 1.00 1.54 108 LEU A O 7
ATOM 12442 N N . GLU A 1 109 ? -13.512 6.253 10.474 1.00 11.14 109 GLU A N 7
ATOM 12443 C CA . GLU A 1 109 ? -14.293 5.023 10.640 1.00 22.01 109 GLU A CA 7
ATOM 12444 C C . GLU A 1 109 ? -13.993 4.358 11.996 1.00 24.43 109 GLU A C 7
ATOM 12445 O O . GLU A 1 109 ? -14.878 4.211 12.838 1.00 42.34 109 GLU A O 7
ATOM 12457 N N . HIS A 1 110 ? -12.729 3.966 12.197 1.00 40.42 110 HIS A N 7
ATOM 12458 C CA . HIS A 1 110 ? -12.324 3.203 13.391 1.00 70.34 110 HIS A CA 7
ATOM 12459 C C . HIS A 1 110 ? -11.970 4.120 14.582 1.00 10.22 110 HIS A C 7
ATOM 12460 O O . HIS A 1 110 ? -10.795 4.548 14.694 1.00 38.79 110 HIS A O 7
ATOM 12475 N N . MET A 1 1 ? 7.953 -16.375 19.971 1.00 25.24 1 MET A N 8
ATOM 12476 C CA . MET A 1 1 ? 7.029 -15.229 19.771 1.00 32.14 1 MET A CA 8
ATOM 12477 C C . MET A 1 1 ? 7.666 -14.151 18.880 1.00 24.31 1 MET A C 8
ATOM 12478 O O . MET A 1 1 ? 8.827 -13.788 19.068 1.00 73.40 1 MET A O 8
ATOM 12494 N N . LYS A 1 2 ? 6.906 -13.650 17.908 1.00 63.20 2 LYS A N 8
ATOM 12495 C CA . LYS A 1 2 ? 7.364 -12.543 17.060 1.00 23.34 2 LYS A CA 8
ATOM 12496 C C . LYS A 1 2 ? 7.160 -11.186 17.757 1.00 60.21 2 LYS A C 8
ATOM 12497 O O . LYS A 1 2 ? 6.157 -10.981 18.445 1.00 21.13 2 LYS A O 8
ATOM 12516 N N . PRO A 1 3 ? 8.114 -10.246 17.595 1.00 52.02 3 PRO A N 8
ATOM 12517 C CA . PRO A 1 3 ? 7.998 -8.887 18.157 1.00 63.04 3 PRO A CA 8
ATOM 12518 C C . PRO A 1 3 ? 6.681 -8.190 17.772 1.00 23.45 3 PRO A C 8
ATOM 12519 O O . PRO A 1 3 ? 6.362 -8.040 16.586 1.00 73.11 3 PRO A O 8
ATOM 12530 N N . GLU A 1 4 ? 5.929 -7.769 18.786 1.00 22.01 4 GLU A N 8
ATOM 12531 C CA . GLU A 1 4 ? 4.624 -7.131 18.595 1.00 23.45 4 GLU A CA 8
ATOM 12532 C C . GLU A 1 4 ? 4.729 -5.805 17.828 1.00 61.12 4 GLU A C 8
ATOM 12533 O O . GLU A 1 4 ? 5.632 -4.994 18.063 1.00 22.31 4 GLU A O 8
ATOM 12545 N N . HIS A 1 5 ? 3.797 -5.598 16.910 1.00 23.24 5 HIS A N 8
ATOM 12546 C CA . HIS A 1 5 ? 3.684 -4.337 16.177 1.00 42.22 5 HIS A CA 8
ATOM 12547 C C . HIS A 1 5 ? 2.356 -3.642 16.488 1.00 52.15 5 HIS A C 8
ATOM 12548 O O . HIS A 1 5 ? 1.284 -4.242 16.384 1.00 41.23 5 HIS A O 8
ATOM 12563 N N . ARG A 1 6 ? 2.442 -2.371 16.862 1.00 11.22 6 ARG A N 8
ATOM 12564 C CA . ARG A 1 6 ? 1.274 -1.599 17.283 1.00 32.24 6 ARG A CA 8
ATOM 12565 C C . ARG A 1 6 ? 1.627 -0.107 17.409 1.00 54.55 6 ARG A C 8
ATOM 12566 O O . ARG A 1 6 ? 2.497 0.266 18.205 1.00 42.41 6 ARG A O 8
ATOM 12587 N N . MET A 1 7 ? 0.959 0.733 16.616 1.00 52.44 7 MET A N 8
ATOM 12588 C CA . MET A 1 7 ? 1.180 2.190 16.632 1.00 43.44 7 MET A CA 8
ATOM 12589 C C . MET A 1 7 ? 2.605 2.571 16.155 1.00 22.24 7 MET A C 8
ATOM 12590 O O . MET A 1 7 ? 3.091 3.668 16.433 1.00 72.24 7 MET A O 8
ATOM 12604 N N . ASP A 1 8 ? 3.269 1.676 15.424 1.00 23.22 8 ASP A N 8
ATOM 12605 C CA . ASP A 1 8 ? 4.576 1.994 14.828 1.00 41.13 8 ASP A CA 8
ATOM 12606 C C . ASP A 1 8 ? 4.411 2.675 13.452 1.00 43.04 8 ASP A C 8
ATOM 12607 O O . ASP A 1 8 ? 3.673 2.201 12.589 1.00 31.55 8 ASP A O 8
ATOM 12616 N N . THR A 1 9 ? 5.090 3.810 13.273 1.00 53.01 9 THR A N 8
ATOM 12617 C CA . THR A 1 9 ? 4.956 4.628 12.054 1.00 2.31 9 THR A CA 8
ATOM 12618 C C . THR A 1 9 ? 5.975 4.250 10.968 1.00 75.45 9 THR A C 8
ATOM 12619 O O . THR A 1 9 ? 6.790 3.344 11.143 1.00 12.30 9 THR A O 8
ATOM 12630 N N . ILE A 1 10 ? 5.939 4.984 9.851 1.00 33.43 10 ILE A N 8
ATOM 12631 C CA . ILE A 1 10 ? 6.791 4.697 8.687 1.00 55.13 10 ILE A CA 8
ATOM 12632 C C . ILE A 1 10 ? 8.296 4.730 9.026 1.00 12.23 10 ILE A C 8
ATOM 12633 O O . ILE A 1 10 ? 9.101 4.042 8.389 1.00 25.21 10 ILE A O 8
ATOM 12649 N N . SER A 1 11 ? 8.675 5.523 10.029 1.00 3.23 11 SER A N 8
ATOM 12650 C CA . SER A 1 11 ? 10.067 5.539 10.516 1.00 42.51 11 SER A CA 8
ATOM 12651 C C . SER A 1 11 ? 10.403 4.255 11.288 1.00 2.10 11 SER A C 8
ATOM 12652 O O . SER A 1 11 ? 11.521 3.742 11.215 1.00 34.43 11 SER A O 8
ATOM 12660 N N . LYS A 1 12 ? 9.420 3.731 12.021 1.00 71.43 12 LYS A N 8
ATOM 12661 C CA . LYS A 1 12 ? 9.608 2.516 12.826 1.00 13.23 12 LYS A CA 8
ATOM 12662 C C . LYS A 1 12 ? 9.576 1.246 11.960 1.00 30.11 12 LYS A C 8
ATOM 12663 O O . LYS A 1 12 ? 10.188 0.235 12.312 1.00 25.30 12 LYS A O 8
ATOM 12682 N N . LEU A 1 13 ? 8.860 1.310 10.836 1.00 32.33 13 LEU A N 8
ATOM 12683 C CA . LEU A 1 13 ? 8.718 0.161 9.927 1.00 75.02 13 LEU A CA 8
ATOM 12684 C C . LEU A 1 13 ? 10.069 -0.500 9.612 1.00 71.03 13 LEU A C 8
ATOM 12685 O O . LEU A 1 13 ? 10.960 0.113 9.018 1.00 12.25 13 LEU A O 8
ATOM 12701 N N . GLU A 1 14 ? 10.203 -1.758 10.016 1.00 42.41 14 GLU A N 8
ATOM 12702 C CA . GLU A 1 14 ? 11.443 -2.518 9.842 1.00 25.24 14 GLU A CA 8
ATOM 12703 C C . GLU A 1 14 ? 11.323 -3.541 8.702 1.00 15.10 14 GLU A C 8
ATOM 12704 O O . GLU A 1 14 ? 10.289 -4.191 8.546 1.00 3.22 14 GLU A O 8
ATOM 12716 N N . GLU A 1 15 ? 12.384 -3.676 7.911 1.00 53.53 15 GLU A N 8
ATOM 12717 C CA . GLU A 1 15 ? 12.420 -4.660 6.824 1.00 63.32 15 GLU A CA 8
ATOM 12718 C C . GLU A 1 15 ? 12.242 -6.095 7.356 1.00 41.20 15 GLU A C 8
ATOM 12719 O O . GLU A 1 15 ? 12.856 -6.487 8.351 1.00 65.34 15 GLU A O 8
ATOM 12731 N N . GLY A 1 16 ? 11.394 -6.872 6.690 1.00 72.33 16 GLY A N 8
ATOM 12732 C CA . GLY A 1 16 ? 11.124 -8.238 7.122 1.00 4.14 16 GLY A CA 8
ATOM 12733 C C . GLY A 1 16 ? 9.981 -8.336 8.130 1.00 32.21 16 GLY A C 8
ATOM 12734 O O . GLY A 1 16 ? 9.548 -9.436 8.486 1.00 21.32 16 GLY A O 8
ATOM 12738 N N . ALA A 1 17 ? 9.486 -7.189 8.587 1.00 13.42 17 ALA A N 8
ATOM 12739 C CA . ALA A 1 17 ? 8.410 -7.147 9.580 1.00 33.44 17 ALA A CA 8
ATOM 12740 C C . ALA A 1 17 ? 7.014 -7.179 8.935 1.00 3.30 17 ALA A C 8
ATOM 12741 O O . ALA A 1 17 ? 6.771 -6.535 7.909 1.00 4.12 17 ALA A O 8
ATOM 12748 N N . GLU A 1 18 ? 6.104 -7.941 9.540 1.00 2.44 18 GLU A N 8
ATOM 12749 C CA . GLU A 1 18 ? 4.697 -7.952 9.128 1.00 5.21 18 GLU A CA 8
ATOM 12750 C C . GLU A 1 18 ? 3.874 -7.057 10.065 1.00 4.11 18 GLU A C 8
ATOM 12751 O O . GLU A 1 18 ? 3.673 -7.385 11.235 1.00 20.14 18 GLU A O 8
ATOM 12763 N N . THR A 1 19 ? 3.414 -5.920 9.554 1.00 23.32 19 THR A N 8
ATOM 12764 C CA . THR A 1 19 ? 2.718 -4.927 10.389 1.00 33.31 19 THR A CA 8
ATOM 12765 C C . THR A 1 19 ? 1.711 -4.097 9.578 1.00 53.43 19 THR A C 8
ATOM 12766 O O . THR A 1 19 ? 1.843 -3.972 8.361 1.00 20.04 19 THR A O 8
ATOM 12777 N N . PRO A 1 20 ? 0.666 -3.549 10.229 1.00 62.24 20 PRO A N 8
ATOM 12778 C CA . PRO A 1 20 ? -0.193 -2.523 9.618 1.00 51.50 20 PRO A CA 8
ATOM 12779 C C . PRO A 1 20 ? 0.542 -1.175 9.473 1.00 21.13 20 PRO A C 8
ATOM 12780 O O . PRO A 1 20 ? 1.282 -0.763 10.365 1.00 74.24 20 PRO A O 8
ATOM 12791 N N . VAL A 1 21 ? 0.320 -0.479 8.360 1.00 10.15 21 VAL A N 8
ATOM 12792 C CA . VAL A 1 21 ? 1.005 0.791 8.086 1.00 63.43 21 VAL A CA 8
ATOM 12793 C C . VAL A 1 21 ? 0.002 1.933 7.862 1.00 14.11 21 VAL A C 8
ATOM 12794 O O . VAL A 1 21 ? -1.096 1.721 7.347 1.00 53.11 21 VAL A O 8
ATOM 12807 N N . THR A 1 22 ? 0.387 3.144 8.253 1.00 32.23 22 THR A N 8
ATOM 12808 C CA . THR A 1 22 ? -0.502 4.312 8.157 1.00 34.44 22 THR A CA 8
ATOM 12809 C C . THR A 1 22 ? 0.132 5.429 7.319 1.00 31.52 22 THR A C 8
ATOM 12810 O O . THR A 1 22 ? 1.339 5.657 7.397 1.00 70.04 22 THR A O 8
ATOM 12821 N N . GLY A 1 23 ? -0.681 6.125 6.524 1.00 64.50 23 GLY A N 8
ATOM 12822 C CA . GLY A 1 23 ? -0.169 7.227 5.718 1.00 4.15 23 GLY A CA 8
ATOM 12823 C C . GLY A 1 23 ? -1.255 8.023 4.998 1.00 33.34 23 GLY A C 8
ATOM 12824 O O . GLY A 1 23 ? -2.299 7.487 4.621 1.00 53.10 23 GLY A O 8
ATOM 12828 N N . ARG A 1 24 ? -1.000 9.314 4.804 1.00 53.31 24 ARG A N 8
ATOM 12829 C CA . ARG A 1 24 ? -1.927 10.197 4.093 1.00 12.32 24 ARG A CA 8
ATOM 12830 C C . ARG A 1 24 ? -1.600 10.198 2.591 1.00 51.13 24 ARG A C 8
ATOM 12831 O O . ARG A 1 24 ? -0.506 10.605 2.192 1.00 31.25 24 ARG A O 8
ATOM 12852 N N . VAL A 1 25 ? -2.545 9.745 1.764 1.00 65.23 25 VAL A N 8
ATOM 12853 C CA . VAL A 1 25 ? -2.291 9.524 0.331 1.00 33.53 25 VAL A CA 8
ATOM 12854 C C . VAL A 1 25 ? -1.924 10.824 -0.407 1.00 74.24 25 VAL A C 8
ATOM 12855 O O . VAL A 1 25 ? -2.677 11.800 -0.390 1.00 63.05 25 VAL A O 8
ATOM 12868 N N . MET A 1 26 ? -0.760 10.821 -1.058 1.00 15.20 26 MET A N 8
ATOM 12869 C CA . MET A 1 26 ? -0.294 11.974 -1.837 1.00 2.31 26 MET A CA 8
ATOM 12870 C C . MET A 1 26 ? -0.342 11.682 -3.348 1.00 64.22 26 MET A C 8
ATOM 12871 O O . MET A 1 26 ? -0.811 12.505 -4.138 1.00 70.34 26 MET A O 8
ATOM 12885 N N . LYS A 1 27 ? 0.151 10.505 -3.740 1.00 34.33 27 LYS A N 8
ATOM 12886 C CA . LYS A 1 27 ? 0.220 10.110 -5.160 1.00 35.52 27 LYS A CA 8
ATOM 12887 C C . LYS A 1 27 ? -0.310 8.677 -5.357 1.00 24.05 27 LYS A C 8
ATOM 12888 O O . LYS A 1 27 ? -0.090 7.810 -4.512 1.00 64.34 27 LYS A O 8
ATOM 12907 N N . ILE A 1 28 ? -1.014 8.434 -6.464 1.00 13.23 28 ILE A N 8
ATOM 12908 C CA . ILE A 1 28 ? -1.481 7.079 -6.807 1.00 23.10 28 ILE A CA 8
ATOM 12909 C C . ILE A 1 28 ? -1.174 6.738 -8.274 1.00 1.21 28 ILE A C 8
ATOM 12910 O O . ILE A 1 28 ? -1.464 7.518 -9.182 1.00 64.35 28 ILE A O 8
ATOM 12926 N N . SER A 1 29 ? -0.580 5.564 -8.495 1.00 30.30 29 SER A N 8
ATOM 12927 C CA . SER A 1 29 ? -0.294 5.074 -9.853 1.00 22.41 29 SER A CA 8
ATOM 12928 C C . SER A 1 29 ? -1.217 3.908 -10.226 1.00 42.01 29 SER A C 8
ATOM 12929 O O . SER A 1 29 ? -1.445 3.005 -9.422 1.00 63.43 29 SER A O 8
ATOM 12937 N N . SER A 1 30 ? -1.738 3.937 -11.451 1.00 11.33 30 SER A N 8
ATOM 12938 C CA . SER A 1 30 ? -2.654 2.896 -11.950 1.00 24.31 30 SER A CA 8
ATOM 12939 C C . SER A 1 30 ? -2.037 1.485 -11.882 1.00 31.15 30 SER A C 8
ATOM 12940 O O . SER A 1 30 ? -0.812 1.329 -11.906 1.00 22.42 30 SER A O 8
ATOM 12948 N N . PRO A 1 31 ? -2.880 0.430 -11.801 1.00 1.30 31 PRO A N 8
ATOM 12949 C CA . PRO A 1 31 ? -2.406 -0.967 -11.717 1.00 40.14 31 PRO A CA 8
ATOM 12950 C C . PRO A 1 31 ? -1.520 -1.387 -12.909 1.00 3.22 31 PRO A C 8
ATOM 12951 O O . PRO A 1 31 ? -1.927 -1.303 -14.070 1.00 71.20 31 PRO A O 8
ATOM 12962 N N . ARG A 1 32 ? -0.311 -1.849 -12.598 1.00 64.51 32 ARG A N 8
ATOM 12963 C CA . ARG A 1 32 ? 0.655 -2.305 -13.606 1.00 44.32 32 ARG A CA 8
ATOM 12964 C C . ARG A 1 32 ? 0.555 -3.828 -13.804 1.00 2.05 32 ARG A C 8
ATOM 12965 O O . ARG A 1 32 ? 0.647 -4.592 -12.844 1.00 51.32 32 ARG A O 8
ATOM 12986 N N . THR A 1 33 ? 0.374 -4.261 -15.047 1.00 51.24 33 THR A N 8
ATOM 12987 C CA . THR A 1 33 ? 0.099 -5.677 -15.349 1.00 42.33 33 THR A CA 8
ATOM 12988 C C . THR A 1 33 ? 1.388 -6.493 -15.569 1.00 14.31 33 THR A C 8
ATOM 12989 O O . THR A 1 33 ? 2.379 -5.986 -16.101 1.00 54.43 33 THR A O 8
ATOM 13000 N N . PHE A 1 34 ? 1.361 -7.763 -15.161 1.00 23.23 34 PHE A N 8
ATOM 13001 C CA . PHE A 1 34 ? 2.487 -8.686 -15.369 1.00 74.42 34 PHE A CA 8
ATOM 13002 C C . PHE A 1 34 ? 1.978 -10.126 -15.558 1.00 41.34 34 PHE A C 8
ATOM 13003 O O . PHE A 1 34 ? 0.889 -10.470 -15.103 1.00 24.14 34 PHE A O 8
ATOM 13020 N N . THR A 1 35 ? 2.770 -10.973 -16.207 1.00 5.50 35 THR A N 8
ATOM 13021 C CA . THR A 1 35 ? 2.342 -12.351 -16.497 1.00 54.14 35 THR A CA 8
ATOM 13022 C C . THR A 1 35 ? 2.619 -13.299 -15.320 1.00 22.24 35 THR A C 8
ATOM 13023 O O . THR A 1 35 ? 3.768 -13.490 -14.914 1.00 41.31 35 THR A O 8
ATOM 13034 N N . THR A 1 36 ? 1.556 -13.887 -14.772 1.00 2.51 36 THR A N 8
ATOM 13035 C CA . THR A 1 36 ? 1.682 -14.875 -13.689 1.00 72.43 36 THR A CA 8
ATOM 13036 C C . THR A 1 36 ? 1.825 -16.292 -14.254 1.00 3.40 36 THR A C 8
ATOM 13037 O O . THR A 1 36 ? 1.264 -16.611 -15.304 1.00 42.40 36 THR A O 8
ATOM 13048 N N . ARG A 1 37 ? 2.570 -17.144 -13.556 1.00 63.43 37 ARG A N 8
ATOM 13049 C CA . ARG A 1 37 ? 2.734 -18.535 -13.980 1.00 14.12 37 ARG A CA 8
ATOM 13050 C C . ARG A 1 37 ? 1.456 -19.349 -13.713 1.00 13.52 37 ARG A C 8
ATOM 13051 O O . ARG A 1 37 ? 1.185 -20.342 -14.390 1.00 75.13 37 ARG A O 8
ATOM 13072 N N . LYS A 1 38 ? 0.672 -18.916 -12.726 1.00 63.03 38 LYS A N 8
ATOM 13073 C CA . LYS A 1 38 ? -0.571 -19.607 -12.365 1.00 25.21 38 LYS A CA 8
ATOM 13074 C C . LYS A 1 38 ? -1.646 -19.462 -13.461 1.00 53.02 38 LYS A C 8
ATOM 13075 O O . LYS A 1 38 ? -2.314 -20.436 -13.817 1.00 35.34 38 LYS A O 8
ATOM 13094 N N . GLY A 1 39 ? -1.815 -18.251 -13.997 1.00 31.11 39 GLY A N 8
ATOM 13095 C CA . GLY A 1 39 ? -2.773 -18.046 -15.084 1.00 2.42 39 GLY A CA 8
ATOM 13096 C C . GLY A 1 39 ? -3.717 -16.860 -14.887 1.00 31.33 39 GLY A C 8
ATOM 13097 O O . GLY A 1 39 ? -4.752 -16.776 -15.548 1.00 41.44 39 GLY A O 8
ATOM 13101 N N . ARG A 1 40 ? -3.380 -15.948 -13.977 1.00 24.25 40 ARG A N 8
ATOM 13102 C CA . ARG A 1 40 ? -4.163 -14.713 -13.798 1.00 33.20 40 ARG A CA 8
ATOM 13103 C C . ARG A 1 40 ? -3.479 -13.528 -14.496 1.00 55.55 40 ARG A C 8
ATOM 13104 O O . ARG A 1 40 ? -2.273 -13.563 -14.751 1.00 1.12 40 ARG A O 8
ATOM 13125 N N . GLU A 1 41 ? -4.250 -12.482 -14.801 1.00 43.51 41 GLU A N 8
ATOM 13126 C CA . GLU A 1 41 ? -3.722 -11.321 -15.534 1.00 32.04 41 GLU A CA 8
ATOM 13127 C C . GLU A 1 41 ? -2.571 -10.632 -14.781 1.00 24.34 41 GLU A C 8
ATOM 13128 O O . GLU A 1 41 ? -1.668 -10.078 -15.402 1.00 22.45 41 GLU A O 8
ATOM 13140 N N . GLY A 1 42 ? -2.617 -10.666 -13.446 1.00 70.03 42 GLY A N 8
ATOM 13141 C CA . GLY A 1 42 ? -1.516 -10.151 -12.628 1.00 2.55 42 GLY A CA 8
ATOM 13142 C C . GLY A 1 42 ? -1.350 -8.632 -12.684 1.00 51.33 42 GLY A C 8
ATOM 13143 O O . GLY A 1 42 ? -1.052 -8.071 -13.733 1.00 4.10 42 GLY A O 8
ATOM 13147 N N . LYS A 1 43 ? -1.529 -7.963 -11.546 1.00 65.04 43 LYS A N 8
ATOM 13148 C CA . LYS A 1 43 ? -1.368 -6.503 -11.469 1.00 13.51 43 LYS A CA 8
ATOM 13149 C C . LYS A 1 43 ? -0.805 -6.048 -10.117 1.00 75.22 43 LYS A C 8
ATOM 13150 O O . LYS A 1 43 ? -1.000 -6.703 -9.093 1.00 75.14 43 LYS A O 8
ATOM 13169 N N . LEU A 1 44 ? -0.087 -4.928 -10.140 1.00 35.32 44 LEU A N 8
ATOM 13170 C CA . LEU A 1 44 ? 0.421 -4.290 -8.920 1.00 70.21 44 LEU A CA 8
ATOM 13171 C C . LEU A 1 44 ? 0.329 -2.759 -9.040 1.00 11.11 44 LEU A C 8
ATOM 13172 O O . LEU A 1 44 ? 0.676 -2.185 -10.070 1.00 21.43 44 LEU A O 8
ATOM 13188 N N . ALA A 1 45 ? -0.152 -2.097 -7.995 1.00 33.32 45 ALA A N 8
ATOM 13189 C CA . ALA A 1 45 ? -0.336 -0.640 -8.024 1.00 52.45 45 ALA A CA 8
ATOM 13190 C C . ALA A 1 45 ? 0.524 0.058 -6.967 1.00 64.23 45 ALA A C 8
ATOM 13191 O O . ALA A 1 45 ? 0.672 -0.433 -5.851 1.00 62.13 45 ALA A O 8
ATOM 13198 N N . ASN A 1 46 ? 1.086 1.209 -7.327 1.00 51.41 46 ASN A N 8
ATOM 13199 C CA . ASN A 1 46 ? 1.962 1.958 -6.420 1.00 2.44 46 ASN A CA 8
ATOM 13200 C C . ASN A 1 46 ? 1.249 3.188 -5.836 1.00 44.43 46 ASN A C 8
ATOM 13201 O O . ASN A 1 46 ? 0.961 4.153 -6.548 1.00 74.30 46 ASN A O 8
ATOM 13212 N N . VAL A 1 47 ? 0.970 3.147 -4.535 1.00 63.31 47 VAL A N 8
ATOM 13213 C CA . VAL A 1 47 ? 0.353 4.275 -3.829 1.00 52.25 47 VAL A CA 8
ATOM 13214 C C . VAL A 1 47 ? 1.347 4.920 -2.852 1.00 11.43 47 VAL A C 8
ATOM 13215 O O . VAL A 1 47 ? 1.861 4.261 -1.947 1.00 51.41 47 VAL A O 8
ATOM 13228 N N . ILE A 1 48 ? 1.613 6.206 -3.037 1.00 75.31 48 ILE A N 8
ATOM 13229 C CA . ILE A 1 48 ? 2.553 6.930 -2.180 1.00 41.22 48 ILE A CA 8
ATOM 13230 C C . ILE A 1 48 ? 1.824 7.605 -1.010 1.00 55.22 48 ILE A C 8
ATOM 13231 O O . ILE A 1 48 ? 1.118 8.605 -1.188 1.00 22.41 48 ILE A O 8
ATOM 13247 N N . ILE A 1 49 ? 2.001 7.051 0.185 1.00 25.45 49 ILE A N 8
ATOM 13248 C CA . ILE A 1 49 ? 1.382 7.590 1.398 1.00 42.24 49 ILE A CA 8
ATOM 13249 C C . ILE A 1 49 ? 2.426 8.300 2.269 1.00 11.12 49 ILE A C 8
ATOM 13250 O O . ILE A 1 49 ? 3.577 7.872 2.349 1.00 51.25 49 ILE A O 8
ATOM 13266 N N . ALA A 1 50 ? 2.026 9.389 2.911 1.00 51.11 50 ALA A N 8
ATOM 13267 C CA . ALA A 1 50 ? 2.965 10.217 3.672 1.00 3.53 50 ALA A CA 8
ATOM 13268 C C . ALA A 1 50 ? 2.590 10.331 5.157 1.00 2.01 50 ALA A C 8
ATOM 13269 O O . ALA A 1 50 ? 1.446 10.634 5.501 1.00 72.42 50 ALA A O 8
ATOM 13276 N N . ASP A 1 51 ? 3.567 10.089 6.026 1.00 11.15 51 ASP A N 8
ATOM 13277 C CA . ASP A 1 51 ? 3.408 10.276 7.469 1.00 72.25 51 ASP A CA 8
ATOM 13278 C C . ASP A 1 51 ? 4.424 11.309 7.985 1.00 4.31 51 ASP A C 8
ATOM 13279 O O . ASP A 1 51 ? 5.418 11.598 7.318 1.00 44.01 51 ASP A O 8
ATOM 13288 N N . ASP A 1 52 ? 4.178 11.853 9.173 1.00 60.15 52 ASP A N 8
ATOM 13289 C CA . ASP A 1 52 ? 5.049 12.880 9.756 1.00 52.44 52 ASP A CA 8
ATOM 13290 C C . ASP A 1 52 ? 6.475 12.364 10.027 1.00 45.35 52 ASP A C 8
ATOM 13291 O O . ASP A 1 52 ? 7.398 13.155 10.226 1.00 42.11 52 ASP A O 8
ATOM 13300 N N . THR A 1 53 ? 6.654 11.045 10.054 1.00 71.34 53 THR A N 8
ATOM 13301 C CA . THR A 1 53 ? 7.985 10.452 10.260 1.00 75.44 53 THR A CA 8
ATOM 13302 C C . THR A 1 53 ? 8.652 10.047 8.935 1.00 4.31 53 THR A C 8
ATOM 13303 O O . THR A 1 53 ? 9.866 9.826 8.881 1.00 51.52 53 THR A O 8
ATOM 13314 N N . GLY A 1 54 ? 7.864 9.951 7.866 1.00 2.52 54 GLY A N 8
ATOM 13315 C CA . GLY A 1 54 ? 8.404 9.518 6.583 1.00 3.03 54 GLY A CA 8
ATOM 13316 C C . GLY A 1 54 ? 7.334 9.146 5.565 1.00 50.14 54 GLY A C 8
ATOM 13317 O O . GLY A 1 54 ? 6.160 9.016 5.904 1.00 41.14 54 GLY A O 8
ATOM 13321 N N . GLU A 1 55 ? 7.744 8.995 4.310 1.00 33.40 55 GLU A N 8
ATOM 13322 C CA . GLU A 1 55 ? 6.834 8.595 3.228 1.00 23.41 55 GLU A CA 8
ATOM 13323 C C . GLU A 1 55 ? 7.047 7.116 2.852 1.00 31.02 55 GLU A C 8
ATOM 13324 O O . GLU A 1 55 ? 8.154 6.586 2.981 1.00 32.33 55 GLU A O 8
ATOM 13336 N N . LEU A 1 56 ? 5.992 6.456 2.382 1.00 11.21 56 LEU A N 8
ATOM 13337 C CA . LEU A 1 56 ? 6.041 5.015 2.097 1.00 34.34 56 LEU A CA 8
ATOM 13338 C C . LEU A 1 56 ? 5.392 4.675 0.741 1.00 64.11 56 LEU A C 8
ATOM 13339 O O . LEU A 1 56 ? 4.394 5.282 0.347 1.00 42.01 56 LEU A O 8
ATOM 13355 N N . ARG A 1 57 ? 5.964 3.696 0.038 1.00 21.52 57 ARG A N 8
ATOM 13356 C CA . ARG A 1 57 ? 5.392 3.205 -1.223 1.00 63.44 57 ARG A CA 8
ATOM 13357 C C . ARG A 1 57 ? 4.576 1.922 -0.994 1.00 31.14 57 ARG A C 8
ATOM 13358 O O . ARG A 1 57 ? 5.137 0.838 -0.819 1.00 51.03 57 ARG A O 8
ATOM 13379 N N . ALA A 1 58 ? 3.255 2.055 -0.973 1.00 63.01 58 ALA A N 8
ATOM 13380 C CA . ALA A 1 58 ? 2.362 0.905 -0.799 1.00 34.01 58 ALA A CA 8
ATOM 13381 C C . ALA A 1 58 ? 2.115 0.185 -2.133 1.00 13.01 58 ALA A C 8
ATOM 13382 O O . ALA A 1 58 ? 1.714 0.804 -3.118 1.00 42.54 58 ALA A O 8
ATOM 13389 N N . VAL A 1 59 ? 2.357 -1.123 -2.157 1.00 45.35 59 VAL A N 8
ATOM 13390 C CA . VAL A 1 59 ? 2.192 -1.922 -3.376 1.00 5.23 59 VAL A CA 8
ATOM 13391 C C . VAL A 1 59 ? 0.951 -2.827 -3.302 1.00 32.45 59 VAL A C 8
ATOM 13392 O O . VAL A 1 59 ? 0.917 -3.806 -2.547 1.00 64.10 59 VAL A O 8
ATOM 13405 N N . PHE A 1 60 ? -0.062 -2.501 -4.102 1.00 60.54 60 PHE A N 8
ATOM 13406 C CA . PHE A 1 60 ? -1.302 -3.280 -4.145 1.00 14.14 60 PHE A CA 8
ATOM 13407 C C . PHE A 1 60 ? -1.234 -4.368 -5.225 1.00 13.53 60 PHE A C 8
ATOM 13408 O O . PHE A 1 60 ? -1.340 -4.087 -6.418 1.00 64.11 60 PHE A O 8
ATOM 13425 N N . TRP A 1 61 ? -1.045 -5.607 -4.785 1.00 23.15 61 TRP A N 8
ATOM 13426 C CA . TRP A 1 61 ? -0.994 -6.771 -5.676 1.00 3.20 61 TRP A CA 8
ATOM 13427 C C . TRP A 1 61 ? -2.386 -7.151 -6.205 1.00 33.33 61 TRP A C 8
ATOM 13428 O O . TRP A 1 61 ? -3.400 -6.679 -5.700 1.00 32.11 61 TRP A O 8
ATOM 13449 N N . THR A 1 62 ? -2.409 -7.973 -7.256 1.00 42.14 62 THR A N 8
ATOM 13450 C CA . THR A 1 62 ? -3.652 -8.385 -7.946 1.00 55.11 62 THR A CA 8
ATOM 13451 C C . THR A 1 62 ? -4.859 -8.604 -7.012 1.00 74.23 62 THR A C 8
ATOM 13452 O O . THR A 1 62 ? -5.965 -8.142 -7.302 1.00 73.24 62 THR A O 8
ATOM 13463 N N . GLU A 1 63 ? -4.656 -9.293 -5.894 1.00 23.25 63 GLU A N 8
ATOM 13464 C CA . GLU A 1 63 ? -5.763 -9.609 -4.978 1.00 11.32 63 GLU A CA 8
ATOM 13465 C C . GLU A 1 63 ? -6.253 -8.365 -4.212 1.00 70.15 63 GLU A C 8
ATOM 13466 O O . GLU A 1 63 ? -7.372 -8.336 -3.703 1.00 41.10 63 GLU A O 8
ATOM 13478 N N . ASN A 1 64 ? -5.404 -7.342 -4.131 1.00 41.22 64 ASN A N 8
ATOM 13479 C CA . ASN A 1 64 ? -5.736 -6.100 -3.411 1.00 53.20 64 ASN A CA 8
ATOM 13480 C C . ASN A 1 64 ? -6.146 -4.953 -4.357 1.00 0.21 64 ASN A C 8
ATOM 13481 O O . ASN A 1 64 ? -6.494 -3.867 -3.896 1.00 45.33 64 ASN A O 8
ATOM 13492 N N . ILE A 1 65 ? -6.109 -5.191 -5.671 1.00 61.41 65 ILE A N 8
ATOM 13493 C CA . ILE A 1 65 ? -6.467 -4.156 -6.658 1.00 22.34 65 ILE A CA 8
ATOM 13494 C C . ILE A 1 65 ? -7.869 -3.570 -6.392 1.00 41.13 65 ILE A C 8
ATOM 13495 O O . ILE A 1 65 ? -8.091 -2.361 -6.522 1.00 44.21 65 ILE A O 8
ATOM 13511 N N . LYS A 1 66 ? -8.805 -4.430 -5.994 1.00 3.22 66 LYS A N 8
ATOM 13512 C CA . LYS A 1 66 ? -10.184 -4.007 -5.698 1.00 43.51 66 LYS A CA 8
ATOM 13513 C C . LYS A 1 66 ? -10.262 -2.983 -4.547 1.00 15.43 66 LYS A C 8
ATOM 13514 O O . LYS A 1 66 ? -11.272 -2.304 -4.386 1.00 11.52 66 LYS A O 8
ATOM 13533 N N . LEU A 1 67 ? -9.201 -2.870 -3.750 1.00 30.52 67 LEU A N 8
ATOM 13534 C CA . LEU A 1 67 ? -9.184 -1.929 -2.621 1.00 5.45 67 LEU A CA 8
ATOM 13535 C C . LEU A 1 67 ? -8.994 -0.476 -3.090 1.00 20.11 67 LEU A C 8
ATOM 13536 O O . LEU A 1 67 ? -9.361 0.465 -2.387 1.00 72.30 67 LEU A O 8
ATOM 13552 N N . LEU A 1 68 ? -8.433 -0.300 -4.288 1.00 33.34 68 LEU A N 8
ATOM 13553 C CA . LEU A 1 68 ? -8.146 1.038 -4.833 1.00 54.23 68 LEU A CA 8
ATOM 13554 C C . LEU A 1 68 ? -9.422 1.878 -5.030 1.00 53.02 68 LEU A C 8
ATOM 13555 O O . LEU A 1 68 ? -9.375 3.107 -5.000 1.00 34.02 68 LEU A O 8
ATOM 13571 N N . LYS A 1 69 ? -10.559 1.213 -5.227 1.00 42.42 69 LYS A N 8
ATOM 13572 C CA . LYS A 1 69 ? -11.832 1.909 -5.465 1.00 21.34 69 LYS A CA 8
ATOM 13573 C C . LYS A 1 69 ? -12.427 2.483 -4.163 1.00 23.42 69 LYS A C 8
ATOM 13574 O O . LYS A 1 69 ? -13.318 3.335 -4.200 1.00 40.31 69 LYS A O 8
ATOM 13593 N N . LYS A 1 70 ? -11.929 2.017 -3.016 1.00 11.41 70 LYS A N 8
ATOM 13594 C CA . LYS A 1 70 ? -12.440 2.460 -1.710 1.00 71.34 70 LYS A CA 8
ATOM 13595 C C . LYS A 1 70 ? -11.995 3.896 -1.382 1.00 62.02 70 LYS A C 8
ATOM 13596 O O . LYS A 1 70 ? -12.770 4.695 -0.847 1.00 52.23 70 LYS A O 8
ATOM 13615 N N . PHE A 1 71 ? -10.743 4.214 -1.708 1.00 14.54 71 PHE A N 8
ATOM 13616 C CA . PHE A 1 71 ? -10.164 5.531 -1.408 1.00 2.23 71 PHE A CA 8
ATOM 13617 C C . PHE A 1 71 ? -9.696 6.242 -2.687 1.00 74.52 71 PHE A C 8
ATOM 13618 O O . PHE A 1 71 ? -9.571 5.622 -3.746 1.00 13.23 71 PHE A O 8
ATOM 13635 N N . ARG A 1 72 ? -9.435 7.544 -2.585 1.00 32.00 72 ARG A N 8
ATOM 13636 C CA . ARG A 1 72 ? -8.985 8.335 -3.740 1.00 11.21 72 ARG A CA 8
ATOM 13637 C C . ARG A 1 72 ? -7.680 9.087 -3.439 1.00 63.52 72 ARG A C 8
ATOM 13638 O O . ARG A 1 72 ? -7.322 9.304 -2.276 1.00 13.22 72 ARG A O 8
ATOM 13659 N N . GLU A 1 73 ? -6.972 9.484 -4.498 1.00 64.33 73 GLU A N 8
ATOM 13660 C CA . GLU A 1 73 ? -5.703 10.206 -4.362 1.00 64.22 73 GLU A CA 8
ATOM 13661 C C . GLU A 1 73 ? -5.891 11.534 -3.612 1.00 34.31 73 GLU A C 8
ATOM 13662 O O . GLU A 1 73 ? -6.241 12.560 -4.204 1.00 43.10 73 GLU A O 8
ATOM 13674 N N . GLY A 1 74 ? -5.673 11.495 -2.303 1.00 65.40 74 GLY A N 8
ATOM 13675 C CA . GLY A 1 74 ? -5.851 12.674 -1.464 1.00 1.31 74 GLY A CA 8
ATOM 13676 C C . GLY A 1 74 ? -6.339 12.322 -0.063 1.00 32.22 74 GLY A C 8
ATOM 13677 O O . GLY A 1 74 ? -6.013 13.008 0.908 1.00 62.15 74 GLY A O 8
ATOM 13681 N N . ASP A 1 75 ? -7.132 11.256 0.040 1.00 14.11 75 ASP A N 8
ATOM 13682 C CA . ASP A 1 75 ? -7.647 10.790 1.333 1.00 72.11 75 ASP A CA 8
ATOM 13683 C C . ASP A 1 75 ? -6.533 10.182 2.205 1.00 33.44 75 ASP A C 8
ATOM 13684 O O . ASP A 1 75 ? -5.382 10.064 1.781 1.00 70.01 75 ASP A O 8
ATOM 13693 N N . VAL A 1 76 ? -6.877 9.802 3.429 1.00 22.03 76 VAL A N 8
ATOM 13694 C CA . VAL A 1 76 ? -5.920 9.177 4.348 1.00 43.21 76 VAL A CA 8
ATOM 13695 C C . VAL A 1 76 ? -6.314 7.724 4.634 1.00 42.54 76 VAL A C 8
ATOM 13696 O O . VAL A 1 76 ? -7.487 7.429 4.858 1.00 5.12 76 VAL A O 8
ATOM 13709 N N . ILE A 1 77 ? -5.339 6.813 4.623 1.00 15.22 77 ILE A N 8
ATOM 13710 C CA . ILE A 1 77 ? -5.621 5.382 4.800 1.00 11.31 77 ILE A CA 8
ATOM 13711 C C . ILE A 1 77 ? -4.610 4.688 5.727 1.00 31.44 77 ILE A C 8
ATOM 13712 O O . ILE A 1 77 ? -3.483 5.153 5.922 1.00 30.40 77 ILE A O 8
ATOM 13728 N N . ARG A 1 78 ? -5.040 3.569 6.295 1.00 55.13 78 ARG A N 8
ATOM 13729 C CA . ARG A 1 78 ? -4.174 2.684 7.068 1.00 12.21 78 ARG A CA 8
ATOM 13730 C C . ARG A 1 78 ? -4.314 1.245 6.547 1.00 31.01 78 ARG A C 8
ATOM 13731 O O . ARG A 1 78 ? -5.389 0.649 6.614 1.00 23.34 78 ARG A O 8
ATOM 13752 N N . ILE A 1 79 ? -3.232 0.705 6.000 1.00 43.21 79 ILE A N 8
ATOM 13753 C CA . ILE A 1 79 ? -3.256 -0.635 5.403 1.00 33.11 79 ILE A CA 8
ATOM 13754 C C . ILE A 1 79 ? -2.879 -1.705 6.438 1.00 61.12 79 ILE A C 8
ATOM 13755 O O . ILE A 1 79 ? -1.836 -1.618 7.082 1.00 54.31 79 ILE A O 8
ATOM 13771 N N . LYS A 1 80 ? -3.726 -2.718 6.591 1.00 45.33 80 LYS A N 8
ATOM 13772 C CA . LYS A 1 80 ? -3.513 -3.753 7.608 1.00 72.14 80 LYS A CA 8
ATOM 13773 C C . LYS A 1 80 ? -2.875 -5.023 7.015 1.00 40.45 80 LYS A C 8
ATOM 13774 O O . LYS A 1 80 ? -3.279 -5.494 5.949 1.00 3.11 80 LYS A O 8
ATOM 13793 N N . ASP A 1 81 ? -1.876 -5.566 7.730 1.00 74.14 81 ASP A N 8
ATOM 13794 C CA . ASP A 1 81 ? -1.179 -6.803 7.333 1.00 61.23 81 ASP A CA 8
ATOM 13795 C C . ASP A 1 81 ? -0.346 -6.629 6.047 1.00 44.11 81 ASP A C 8
ATOM 13796 O O . ASP A 1 81 ? -0.773 -7.010 4.960 1.00 11.35 81 ASP A O 8
ATOM 13805 N N . VAL A 1 82 ? 0.843 -6.037 6.171 1.00 3.21 82 VAL A N 8
ATOM 13806 C CA . VAL A 1 82 ? 1.767 -5.912 5.032 1.00 13.33 82 VAL A CA 8
ATOM 13807 C C . VAL A 1 82 ? 3.208 -6.251 5.440 1.00 60.45 82 VAL A C 8
ATOM 13808 O O . VAL A 1 82 ? 3.561 -6.208 6.621 1.00 74.22 82 VAL A O 8
ATOM 13821 N N . ASN A 1 83 ? 4.036 -6.598 4.457 1.00 30.31 83 ASN A N 8
ATOM 13822 C CA . ASN A 1 83 ? 5.457 -6.869 4.700 1.00 40.24 83 ASN A CA 8
ATOM 13823 C C . ASN A 1 83 ? 6.340 -5.729 4.179 1.00 12.41 83 ASN A C 8
ATOM 13824 O O . ASN A 1 83 ? 6.256 -5.340 3.010 1.00 61.51 83 ASN A O 8
ATOM 13835 N N . ILE A 1 84 ? 7.192 -5.206 5.052 1.00 1.51 84 ILE A N 8
ATOM 13836 C CA . ILE A 1 84 ? 8.131 -4.150 4.677 1.00 75.33 84 ILE A CA 8
ATOM 13837 C C . ILE A 1 84 ? 9.362 -4.744 3.972 1.00 53.43 84 ILE A C 8
ATOM 13838 O O . ILE A 1 84 ? 10.121 -5.507 4.571 1.00 53.34 84 ILE A O 8
ATOM 13854 N N . ARG A 1 85 ? 9.546 -4.415 2.694 1.00 42.41 85 ARG A N 8
ATOM 13855 C CA . ARG A 1 85 ? 10.705 -4.907 1.935 1.00 33.14 85 ARG A CA 8
ATOM 13856 C C . ARG A 1 85 ? 11.930 -4.000 2.143 1.00 0.51 85 ARG A C 8
ATOM 13857 O O . ARG A 1 85 ? 12.879 -4.379 2.831 1.00 2.34 85 ARG A O 8
ATOM 13878 N N . GLY A 1 86 ? 11.906 -2.806 1.554 1.00 15.24 86 GLY A N 8
ATOM 13879 C CA . GLY A 1 86 ? 12.987 -1.848 1.771 1.00 53.13 86 GLY A CA 8
ATOM 13880 C C . GLY A 1 86 ? 13.384 -1.074 0.516 1.00 52.32 86 GLY A C 8
ATOM 13881 O O . GLY A 1 86 ? 14.267 -1.495 -0.232 1.00 22.20 86 GLY A O 8
ATOM 13885 N N . GLY A 1 87 ? 12.732 0.064 0.291 1.00 33.53 87 GLY A N 8
ATOM 13886 C CA . GLY A 1 87 ? 13.089 0.925 -0.830 1.00 5.34 87 GLY A CA 8
ATOM 13887 C C . GLY A 1 87 ? 14.382 1.695 -0.577 1.00 12.11 87 GLY A C 8
ATOM 13888 O O . GLY A 1 87 ? 14.415 2.607 0.248 1.00 33.12 87 GLY A O 8
ATOM 13892 N N . PHE A 1 88 ? 15.452 1.316 -1.270 1.00 72.52 88 PHE A N 8
ATOM 13893 C CA . PHE A 1 88 ? 16.757 1.967 -1.100 1.00 32.14 88 PHE A CA 8
ATOM 13894 C C . PHE A 1 88 ? 16.717 3.460 -1.488 1.00 74.15 88 PHE A C 8
ATOM 13895 O O . PHE A 1 88 ? 16.821 3.818 -2.661 1.00 0.41 88 PHE A O 8
ATOM 13912 N N . GLY A 1 89 ? 16.546 4.323 -0.487 1.00 65.45 89 GLY A N 8
ATOM 13913 C CA . GLY A 1 89 ? 16.518 5.765 -0.727 1.00 41.42 89 GLY A CA 8
ATOM 13914 C C . GLY A 1 89 ? 15.580 6.520 0.214 1.00 51.55 89 GLY A C 8
ATOM 13915 O O . GLY A 1 89 ? 14.899 7.464 -0.201 1.00 1.55 89 GLY A O 8
ATOM 13919 N N . GLY A 1 90 ? 15.546 6.114 1.483 1.00 2.21 90 GLY A N 8
ATOM 13920 C CA . GLY A 1 90 ? 14.693 6.774 2.472 1.00 42.54 90 GLY A CA 8
ATOM 13921 C C . GLY A 1 90 ? 13.245 6.286 2.435 1.00 51.54 90 GLY A C 8
ATOM 13922 O O . GLY A 1 90 ? 12.779 5.611 3.361 1.00 52.33 90 GLY A O 8
ATOM 13926 N N . ARG A 1 91 ? 12.527 6.634 1.370 1.00 50.54 91 ARG A N 8
ATOM 13927 C CA . ARG A 1 91 ? 11.142 6.188 1.187 1.00 13.03 91 ARG A CA 8
ATOM 13928 C C . ARG A 1 91 ? 11.070 4.671 0.938 1.00 14.51 91 ARG A C 8
ATOM 13929 O O . ARG A 1 91 ? 11.332 4.193 -0.167 1.00 65.22 91 ARG A O 8
ATOM 13950 N N . LYS A 1 92 ? 10.720 3.925 1.985 1.00 54.41 92 LYS A N 8
ATOM 13951 C CA . LYS A 1 92 ? 10.632 2.462 1.915 1.00 31.24 92 LYS A CA 8
ATOM 13952 C C . LYS A 1 92 ? 9.362 1.998 1.172 1.00 13.42 92 LYS A C 8
ATOM 13953 O O . LYS A 1 92 ? 8.638 2.800 0.583 1.00 63.44 92 LYS A O 8
ATOM 13972 N N . GLU A 1 93 ? 9.088 0.694 1.221 1.00 3.30 93 GLU A N 8
ATOM 13973 C CA . GLU A 1 93 ? 7.950 0.114 0.498 1.00 61.00 93 GLU A CA 8
ATOM 13974 C C . GLU A 1 93 ? 7.272 -1.002 1.311 1.00 34.43 93 GLU A C 8
ATOM 13975 O O . GLU A 1 93 ? 7.930 -1.722 2.070 1.00 13.35 93 GLU A O 8
ATOM 13987 N N . ALA A 1 94 ? 5.958 -1.141 1.137 1.00 1.01 94 ALA A N 8
ATOM 13988 C CA . ALA A 1 94 ? 5.168 -2.158 1.847 1.00 25.10 94 ALA A CA 8
ATOM 13989 C C . ALA A 1 94 ? 4.294 -2.960 0.871 1.00 53.50 94 ALA A C 8
ATOM 13990 O O . ALA A 1 94 ? 3.512 -2.388 0.113 1.00 3.41 94 ALA A O 8
ATOM 13997 N N . HIS A 1 95 ? 4.431 -4.284 0.894 1.00 31.15 95 HIS A N 8
ATOM 13998 C CA . HIS A 1 95 ? 3.683 -5.158 -0.022 1.00 4.32 95 HIS A CA 8
ATOM 13999 C C . HIS A 1 95 ? 2.505 -5.849 0.682 1.00 31.43 95 HIS A C 8
ATOM 14000 O O . HIS A 1 95 ? 2.652 -6.406 1.774 1.00 33.31 95 HIS A O 8
ATOM 14014 N N . LEU A 1 96 ? 1.341 -5.810 0.033 1.00 60.14 96 LEU A N 8
ATOM 14015 C CA . LEU A 1 96 ? 0.098 -6.338 0.606 1.00 4.40 96 LEU A CA 8
ATOM 14016 C C . LEU A 1 96 ? -0.076 -7.847 0.358 1.00 35.41 96 LEU A C 8
ATOM 14017 O O . LEU A 1 96 ? 0.703 -8.481 -0.361 1.00 12.22 96 LEU A O 8
ATOM 14033 N N . MET A 1 97 ? -1.123 -8.403 0.966 1.00 1.43 97 MET A N 8
ATOM 14034 C CA . MET A 1 97 ? -1.446 -9.832 0.874 1.00 14.24 97 MET A CA 8
ATOM 14035 C C . MET A 1 97 ? -2.925 -10.026 0.495 1.00 43.15 97 MET A C 8
ATOM 14036 O O . MET A 1 97 ? -3.732 -9.114 0.665 1.00 61.33 97 MET A O 8
ATOM 14050 N N . PRO A 1 98 ? -3.315 -11.209 -0.020 1.00 34.15 98 PRO A N 8
ATOM 14051 C CA . PRO A 1 98 ? -4.731 -11.512 -0.318 1.00 12.43 98 PRO A CA 8
ATOM 14052 C C . PRO A 1 98 ? -5.685 -11.210 0.859 1.00 74.22 98 PRO A C 8
ATOM 14053 O O . PRO A 1 98 ? -6.834 -10.813 0.657 1.00 43.54 98 PRO A O 8
ATOM 14064 N N . ARG A 1 99 ? -5.197 -11.390 2.089 1.00 65.25 99 ARG A N 8
ATOM 14065 C CA . ARG A 1 99 ? -6.013 -11.159 3.296 1.00 50.11 99 ARG A CA 8
ATOM 14066 C C . ARG A 1 99 ? -5.882 -9.718 3.836 1.00 22.13 99 ARG A C 8
ATOM 14067 O O . ARG A 1 99 ? -6.441 -9.390 4.884 1.00 2.14 99 ARG A O 8
ATOM 14088 N N . SER A 1 100 ? -5.155 -8.863 3.123 1.00 65.21 100 SER A N 8
ATOM 14089 C CA . SER A 1 100 ? -4.922 -7.479 3.571 1.00 20.21 100 SER A CA 8
ATOM 14090 C C . SER A 1 100 ? -6.118 -6.565 3.277 1.00 51.42 100 SER A C 8
ATOM 14091 O O . SER A 1 100 ? -6.744 -6.656 2.220 1.00 64.40 100 SER A O 8
ATOM 14099 N N . THR A 1 101 ? -6.412 -5.668 4.217 1.00 71.43 101 THR A N 8
ATOM 14100 C CA . THR A 1 101 ? -7.514 -4.702 4.072 1.00 24.15 101 THR A CA 8
ATOM 14101 C C . THR A 1 101 ? -7.026 -3.261 4.285 1.00 20.33 101 THR A C 8
ATOM 14102 O O . THR A 1 101 ? -5.916 -3.036 4.773 1.00 13.00 101 THR A O 8
ATOM 14113 N N . VAL A 1 102 ? -7.856 -2.284 3.914 1.00 44.20 102 VAL A N 8
ATOM 14114 C CA . VAL A 1 102 ? -7.518 -0.864 4.099 1.00 11.44 102 VAL A CA 8
ATOM 14115 C C . VAL A 1 102 ? -8.652 -0.099 4.807 1.00 73.42 102 VAL A C 8
ATOM 14116 O O . VAL A 1 102 ? -9.835 -0.296 4.509 1.00 0.11 102 VAL A O 8
ATOM 14129 N N . GLU A 1 103 ? -8.281 0.756 5.757 1.00 21.30 103 GLU A N 8
ATOM 14130 C CA . GLU A 1 103 ? -9.242 1.604 6.481 1.00 11.13 103 GLU A CA 8
ATOM 14131 C C . GLU A 1 103 ? -8.943 3.097 6.249 1.00 62.40 103 GLU A C 8
ATOM 14132 O O . GLU A 1 103 ? -7.784 3.490 6.126 1.00 62.30 103 GLU A O 8
ATOM 14144 N N . VAL A 1 104 ? -9.984 3.925 6.174 1.00 23.43 104 VAL A N 8
ATOM 14145 C CA . VAL A 1 104 ? -9.805 5.370 5.961 1.00 14.32 104 VAL A CA 8
ATOM 14146 C C . VAL A 1 104 ? -9.706 6.139 7.293 1.00 55.12 104 VAL A C 8
ATOM 14147 O O . VAL A 1 104 ? -10.420 5.843 8.257 1.00 75.14 104 VAL A O 8
ATOM 14160 N N . LEU A 1 105 ? -8.811 7.126 7.332 1.00 2.23 105 LEU A N 8
ATOM 14161 C CA . LEU A 1 105 ? -8.570 7.930 8.539 1.00 71.30 105 LEU A CA 8
ATOM 14162 C C . LEU A 1 105 ? -8.797 9.424 8.272 1.00 50.23 105 LEU A C 8
ATOM 14163 O O . LEU A 1 105 ? -8.931 9.830 7.122 1.00 42.40 105 LEU A O 8
ATOM 14179 N N . ASP A 1 106 ? -8.779 10.225 9.349 1.00 32.13 106 ASP A N 8
ATOM 14180 C CA . ASP A 1 106 ? -9.196 11.643 9.334 1.00 32.25 106 ASP A CA 8
ATOM 14181 C C . ASP A 1 106 ? -10.746 11.765 9.328 1.00 33.53 106 ASP A C 8
ATOM 14182 O O . ASP A 1 106 ? -11.314 12.174 10.346 1.00 3.43 106 ASP A O 8
ATOM 14191 N N . PRO A 1 107 ? -11.485 11.445 8.226 1.00 13.00 107 PRO A N 8
ATOM 14192 C CA . PRO A 1 107 ? -12.889 11.018 8.369 1.00 23.20 107 PRO A CA 8
ATOM 14193 C C . PRO A 1 107 ? -12.965 9.752 9.241 1.00 2.11 107 PRO A C 8
ATOM 14194 O O . PRO A 1 107 ? -13.097 8.633 8.744 1.00 74.43 107 PRO A O 8
ATOM 14205 N N . LEU A 1 108 ? -12.848 9.955 10.550 1.00 42.10 108 LEU A N 8
ATOM 14206 C CA . LEU A 1 108 ? -12.577 8.874 11.501 1.00 32.24 108 LEU A CA 8
ATOM 14207 C C . LEU A 1 108 ? -13.707 7.828 11.559 1.00 61.14 108 LEU A C 8
ATOM 14208 O O . LEU A 1 108 ? -14.763 8.056 12.152 1.00 72.34 108 LEU A O 8
ATOM 14224 N N . GLU A 1 109 ? -13.463 6.681 10.925 1.00 11.15 109 GLU A N 8
ATOM 14225 C CA . GLU A 1 109 ? -14.387 5.537 10.979 1.00 20.11 109 GLU A CA 8
ATOM 14226 C C . GLU A 1 109 ? -13.940 4.491 12.014 1.00 33.43 109 GLU A C 8
ATOM 14227 O O . GLU A 1 109 ? -14.652 3.519 12.281 1.00 51.55 109 GLU A O 8
ATOM 14239 N N . HIS A 1 110 ? -12.752 4.688 12.583 1.00 42.13 110 HIS A N 8
ATOM 14240 C CA . HIS A 1 110 ? -12.179 3.744 13.550 1.00 52.51 110 HIS A CA 8
ATOM 14241 C C . HIS A 1 110 ? -12.791 3.903 14.964 1.00 23.55 110 HIS A C 8
ATOM 14242 O O . HIS A 1 110 ? -12.242 4.674 15.787 1.00 37.03 110 HIS A O 8
ATOM 14257 N N . MET A 1 1 ? 7.349 -9.389 33.547 1.00 75.43 1 MET A N 9
ATOM 14258 C CA . MET A 1 1 ? 6.838 -9.640 32.173 1.00 33.33 1 MET A CA 9
ATOM 14259 C C . MET A 1 1 ? 6.362 -8.336 31.515 1.00 0.44 1 MET A C 9
ATOM 14260 O O . MET A 1 1 ? 5.402 -7.714 31.972 1.00 73.13 1 MET A O 9
ATOM 14276 N N . LYS A 1 2 ? 7.035 -7.922 30.443 1.00 1.15 2 LYS A N 9
ATOM 14277 C CA . LYS A 1 2 ? 6.638 -6.720 29.700 1.00 34.35 2 LYS A CA 9
ATOM 14278 C C . LYS A 1 2 ? 6.991 -6.841 28.208 1.00 31.30 2 LYS A C 9
ATOM 14279 O O . LYS A 1 2 ? 8.079 -6.449 27.782 1.00 10.43 2 LYS A O 9
ATOM 14298 N N . PRO A 1 3 ? 6.083 -7.411 27.392 1.00 71.31 3 PRO A N 9
ATOM 14299 C CA . PRO A 1 3 ? 6.258 -7.465 25.932 1.00 23.31 3 PRO A CA 9
ATOM 14300 C C . PRO A 1 3 ? 6.249 -6.061 25.308 1.00 4.21 3 PRO A C 9
ATOM 14301 O O . PRO A 1 3 ? 5.277 -5.318 25.452 1.00 32.13 3 PRO A O 9
ATOM 14312 N N . GLU A 1 4 ? 7.335 -5.690 24.638 1.00 20.20 4 GLU A N 9
ATOM 14313 C CA . GLU A 1 4 ? 7.431 -4.367 24.013 1.00 11.12 4 GLU A CA 9
ATOM 14314 C C . GLU A 1 4 ? 6.613 -4.327 22.711 1.00 5.13 4 GLU A C 9
ATOM 14315 O O . GLU A 1 4 ? 7.160 -4.343 21.605 1.00 44.24 4 GLU A O 9
ATOM 14327 N N . HIS A 1 5 ? 5.291 -4.300 22.857 1.00 14.13 5 HIS A N 9
ATOM 14328 C CA . HIS A 1 5 ? 4.386 -4.386 21.710 1.00 12.22 5 HIS A CA 9
ATOM 14329 C C . HIS A 1 5 ? 4.118 -3.004 21.093 1.00 32.42 5 HIS A C 9
ATOM 14330 O O . HIS A 1 5 ? 3.141 -2.335 21.432 1.00 34.24 5 HIS A O 9
ATOM 14345 N N . ARG A 1 6 ? 5.000 -2.576 20.195 1.00 30.35 6 ARG A N 9
ATOM 14346 C CA . ARG A 1 6 ? 4.856 -1.282 19.522 1.00 65.43 6 ARG A CA 9
ATOM 14347 C C . ARG A 1 6 ? 4.415 -1.450 18.061 1.00 33.20 6 ARG A C 9
ATOM 14348 O O . ARG A 1 6 ? 5.075 -2.132 17.273 1.00 73.31 6 ARG A O 9
ATOM 14369 N N . MET A 1 7 ? 3.293 -0.824 17.709 1.00 45.31 7 MET A N 9
ATOM 14370 C CA . MET A 1 7 ? 2.777 -0.848 16.335 1.00 62.53 7 MET A CA 9
ATOM 14371 C C . MET A 1 7 ? 2.500 0.581 15.854 1.00 12.04 7 MET A C 9
ATOM 14372 O O . MET A 1 7 ? 1.374 1.074 15.951 1.00 2.52 7 MET A O 9
ATOM 14386 N N . ASP A 1 8 ? 3.540 1.253 15.371 1.00 54.25 8 ASP A N 9
ATOM 14387 C CA . ASP A 1 8 ? 3.433 2.652 14.946 1.00 3.14 8 ASP A CA 9
ATOM 14388 C C . ASP A 1 8 ? 3.320 2.795 13.421 1.00 45.34 8 ASP A C 9
ATOM 14389 O O . ASP A 1 8 ? 3.168 1.816 12.693 1.00 14.51 8 ASP A O 9
ATOM 14398 N N . THR A 1 9 ? 3.397 4.039 12.953 1.00 12.24 9 THR A N 9
ATOM 14399 C CA . THR A 1 9 ? 3.363 4.344 11.521 1.00 63.23 9 THR A CA 9
ATOM 14400 C C . THR A 1 9 ? 4.735 4.106 10.859 1.00 3.00 9 THR A C 9
ATOM 14401 O O . THR A 1 9 ? 5.544 3.310 11.341 1.00 75.20 9 THR A O 9
ATOM 14412 N N . ILE A 1 10 ? 4.993 4.819 9.763 1.00 22.51 10 ILE A N 9
ATOM 14413 C CA . ILE A 1 10 ? 6.197 4.626 8.941 1.00 55.53 10 ILE A CA 9
ATOM 14414 C C . ILE A 1 10 ? 7.513 4.680 9.757 1.00 43.33 10 ILE A C 9
ATOM 14415 O O . ILE A 1 10 ? 8.538 4.144 9.333 1.00 21.03 10 ILE A O 9
ATOM 14431 N N . SER A 1 11 ? 7.473 5.305 10.933 1.00 43.41 11 SER A N 9
ATOM 14432 C CA . SER A 1 11 ? 8.665 5.434 11.796 1.00 15.14 11 SER A CA 9
ATOM 14433 C C . SER A 1 11 ? 9.244 4.071 12.238 1.00 31.20 11 SER A C 9
ATOM 14434 O O . SER A 1 11 ? 10.460 3.919 12.362 1.00 24.10 11 SER A O 9
ATOM 14442 N N . LYS A 1 12 ? 8.379 3.081 12.468 1.00 75.30 12 LYS A N 9
ATOM 14443 C CA . LYS A 1 12 ? 8.819 1.778 13.004 1.00 73.21 12 LYS A CA 9
ATOM 14444 C C . LYS A 1 12 ? 8.987 0.703 11.916 1.00 12.15 12 LYS A C 9
ATOM 14445 O O . LYS A 1 12 ? 9.149 -0.475 12.235 1.00 33.01 12 LYS A O 9
ATOM 14464 N N . LEU A 1 13 ? 8.971 1.088 10.645 1.00 14.35 13 LEU A N 9
ATOM 14465 C CA . LEU A 1 13 ? 8.941 0.098 9.561 1.00 60.42 13 LEU A CA 9
ATOM 14466 C C . LEU A 1 13 ? 10.353 -0.300 9.089 1.00 73.02 13 LEU A C 9
ATOM 14467 O O . LEU A 1 13 ? 10.972 0.387 8.272 1.00 34.43 13 LEU A O 9
ATOM 14483 N N . GLU A 1 14 ? 10.855 -1.416 9.616 1.00 53.45 14 GLU A N 9
ATOM 14484 C CA . GLU A 1 14 ? 12.165 -1.955 9.218 1.00 63.51 14 GLU A CA 9
ATOM 14485 C C . GLU A 1 14 ? 12.019 -3.028 8.124 1.00 65.35 14 GLU A C 9
ATOM 14486 O O . GLU A 1 14 ? 11.022 -3.750 8.085 1.00 0.33 14 GLU A O 9
ATOM 14498 N N . GLU A 1 15 ? 13.016 -3.131 7.244 1.00 74.02 15 GLU A N 9
ATOM 14499 C CA . GLU A 1 15 ? 13.002 -4.146 6.185 1.00 14.51 15 GLU A CA 9
ATOM 14500 C C . GLU A 1 15 ? 12.967 -5.571 6.771 1.00 0.34 15 GLU A C 9
ATOM 14501 O O . GLU A 1 15 ? 13.678 -5.881 7.733 1.00 4.24 15 GLU A O 9
ATOM 14513 N N . GLY A 1 16 ? 12.124 -6.427 6.192 1.00 1.43 16 GLY A N 9
ATOM 14514 C CA . GLY A 1 16 ? 11.953 -7.788 6.695 1.00 35.10 16 GLY A CA 9
ATOM 14515 C C . GLY A 1 16 ? 10.822 -7.910 7.717 1.00 34.14 16 GLY A C 9
ATOM 14516 O O . GLY A 1 16 ? 10.349 -9.013 7.999 1.00 12.21 16 GLY A O 9
ATOM 14520 N N . ALA A 1 17 ? 10.375 -6.780 8.264 1.00 1.00 17 ALA A N 9
ATOM 14521 C CA . ALA A 1 17 ? 9.340 -6.778 9.306 1.00 13.13 17 ALA A CA 9
ATOM 14522 C C . ALA A 1 17 ? 7.919 -6.892 8.727 1.00 24.14 17 ALA A C 9
ATOM 14523 O O . ALA A 1 17 ? 7.645 -6.451 7.608 1.00 60.04 17 ALA A O 9
ATOM 14530 N N . GLU A 1 18 ? 7.020 -7.490 9.508 1.00 54.34 18 GLU A N 9
ATOM 14531 C CA . GLU A 1 18 ? 5.609 -7.609 9.131 1.00 2.45 18 GLU A CA 9
ATOM 14532 C C . GLU A 1 18 ? 4.714 -6.875 10.146 1.00 60.30 18 GLU A C 9
ATOM 14533 O O . GLU A 1 18 ? 4.568 -7.310 11.291 1.00 44.51 18 GLU A O 9
ATOM 14545 N N . THR A 1 19 ? 4.133 -5.757 9.723 1.00 30.03 19 THR A N 9
ATOM 14546 C CA . THR A 1 19 ? 3.299 -4.929 10.610 1.00 15.12 19 THR A CA 9
ATOM 14547 C C . THR A 1 19 ? 2.237 -4.150 9.812 1.00 50.54 19 THR A C 9
ATOM 14548 O O . THR A 1 19 ? 2.403 -3.930 8.614 1.00 3.02 19 THR A O 9
ATOM 14559 N N . PRO A 1 20 ? 1.113 -3.749 10.447 1.00 52.32 20 PRO A N 9
ATOM 14560 C CA . PRO A 1 20 ? 0.152 -2.815 9.827 1.00 72.21 20 PRO A CA 9
ATOM 14561 C C . PRO A 1 20 ? 0.747 -1.402 9.650 1.00 64.22 20 PRO A C 9
ATOM 14562 O O . PRO A 1 20 ? 1.601 -0.979 10.428 1.00 73.12 20 PRO A O 9
ATOM 14573 N N . VAL A 1 21 ? 0.292 -0.677 8.626 1.00 75.24 21 VAL A N 9
ATOM 14574 C CA . VAL A 1 21 ? 0.822 0.665 8.324 1.00 15.21 21 VAL A CA 9
ATOM 14575 C C . VAL A 1 21 ? -0.304 1.704 8.170 1.00 70.42 21 VAL A C 9
ATOM 14576 O O . VAL A 1 21 ? -1.464 1.359 7.930 1.00 0.23 21 VAL A O 9
ATOM 14589 N N . THR A 1 22 ? 0.046 2.983 8.314 1.00 72.12 22 THR A N 9
ATOM 14590 C CA . THR A 1 22 ? -0.920 4.085 8.166 1.00 74.44 22 THR A CA 9
ATOM 14591 C C . THR A 1 22 ? -0.258 5.327 7.547 1.00 54.41 22 THR A C 9
ATOM 14592 O O . THR A 1 22 ? 0.887 5.650 7.868 1.00 11.44 22 THR A O 9
ATOM 14603 N N . GLY A 1 23 ? -0.980 6.014 6.657 1.00 63.20 23 GLY A N 9
ATOM 14604 C CA . GLY A 1 23 ? -0.452 7.233 6.041 1.00 25.22 23 GLY A CA 9
ATOM 14605 C C . GLY A 1 23 ? -1.480 7.977 5.190 1.00 43.00 23 GLY A C 9
ATOM 14606 O O . GLY A 1 23 ? -2.493 7.402 4.775 1.00 4.51 23 GLY A O 9
ATOM 14610 N N . ARG A 1 24 ? -1.223 9.258 4.926 1.00 22.13 24 ARG A N 9
ATOM 14611 C CA . ARG A 1 24 ? -2.120 10.075 4.099 1.00 34.04 24 ARG A CA 9
ATOM 14612 C C . ARG A 1 24 ? -1.651 10.074 2.635 1.00 11.51 24 ARG A C 9
ATOM 14613 O O . ARG A 1 24 ? -0.501 10.403 2.341 1.00 11.05 24 ARG A O 9
ATOM 14634 N N . VAL A 1 25 ? -2.542 9.694 1.723 1.00 70.33 25 VAL A N 9
ATOM 14635 C CA . VAL A 1 25 ? -2.192 9.549 0.305 1.00 51.30 25 VAL A CA 9
ATOM 14636 C C . VAL A 1 25 ? -1.805 10.889 -0.345 1.00 11.53 25 VAL A C 9
ATOM 14637 O O . VAL A 1 25 ? -2.562 11.863 -0.298 1.00 63.42 25 VAL A O 9
ATOM 14650 N N . MET A 1 26 ? -0.619 10.928 -0.946 1.00 12.42 26 MET A N 9
ATOM 14651 C CA . MET A 1 26 ? -0.155 12.112 -1.675 1.00 51.32 26 MET A CA 9
ATOM 14652 C C . MET A 1 26 ? -0.358 11.934 -3.186 1.00 42.32 26 MET A C 9
ATOM 14653 O O . MET A 1 26 ? -1.027 12.740 -3.830 1.00 10.32 26 MET A O 9
ATOM 14667 N N . LYS A 1 27 ? 0.230 10.874 -3.740 1.00 62.33 27 LYS A N 9
ATOM 14668 C CA . LYS A 1 27 ? 0.119 10.563 -5.175 1.00 21.44 27 LYS A CA 9
ATOM 14669 C C . LYS A 1 27 ? -0.186 9.070 -5.389 1.00 74.32 27 LYS A C 9
ATOM 14670 O O . LYS A 1 27 ? 0.243 8.226 -4.604 1.00 31.53 27 LYS A O 9
ATOM 14689 N N . ILE A 1 28 ? -0.928 8.748 -6.448 1.00 73.42 28 ILE A N 9
ATOM 14690 C CA . ILE A 1 28 ? -1.254 7.348 -6.772 1.00 44.33 28 ILE A CA 9
ATOM 14691 C C . ILE A 1 28 ? -0.774 6.962 -8.181 1.00 75.35 28 ILE A C 9
ATOM 14692 O O . ILE A 1 28 ? -1.157 7.584 -9.177 1.00 21.31 28 ILE A O 9
ATOM 14708 N N . SER A 1 29 ? 0.064 5.929 -8.256 1.00 3.45 29 SER A N 9
ATOM 14709 C CA . SER A 1 29 ? 0.561 5.418 -9.542 1.00 74.22 29 SER A CA 9
ATOM 14710 C C . SER A 1 29 ? -0.330 4.284 -10.059 1.00 20.30 29 SER A C 9
ATOM 14711 O O . SER A 1 29 ? -0.886 3.509 -9.277 1.00 75.21 29 SER A O 9
ATOM 14719 N N . SER A 1 30 ? -0.452 4.186 -11.377 1.00 14.04 30 SER A N 9
ATOM 14720 C CA . SER A 1 30 ? -1.331 3.189 -12.009 1.00 72.20 30 SER A CA 9
ATOM 14721 C C . SER A 1 30 ? -0.822 1.752 -11.809 1.00 54.52 30 SER A C 9
ATOM 14722 O O . SER A 1 30 ? 0.369 1.527 -11.585 1.00 70.35 30 SER A O 9
ATOM 14730 N N . PRO A 1 31 ? -1.723 0.752 -11.894 1.00 2.54 31 PRO A N 9
ATOM 14731 C CA . PRO A 1 31 ? -1.349 -0.666 -11.752 1.00 72.45 31 PRO A CA 9
ATOM 14732 C C . PRO A 1 31 ? -0.474 -1.180 -12.912 1.00 15.42 31 PRO A C 9
ATOM 14733 O O . PRO A 1 31 ? -0.788 -0.976 -14.088 1.00 41.43 31 PRO A O 9
ATOM 14744 N N . ARG A 1 32 ? 0.614 -1.856 -12.565 1.00 60.53 32 ARG A N 9
ATOM 14745 C CA . ARG A 1 32 ? 1.526 -2.447 -13.545 1.00 50.45 32 ARG A CA 9
ATOM 14746 C C . ARG A 1 32 ? 1.147 -3.915 -13.807 1.00 51.50 32 ARG A C 9
ATOM 14747 O O . ARG A 1 32 ? 1.135 -4.738 -12.889 1.00 64.21 32 ARG A O 9
ATOM 14768 N N . THR A 1 33 ? 0.837 -4.235 -15.060 1.00 14.53 33 THR A N 9
ATOM 14769 C CA . THR A 1 33 ? 0.315 -5.564 -15.418 1.00 50.42 33 THR A CA 9
ATOM 14770 C C . THR A 1 33 ? 1.431 -6.595 -15.649 1.00 42.11 33 THR A C 9
ATOM 14771 O O . THR A 1 33 ? 2.452 -6.298 -16.271 1.00 72.11 33 THR A O 9
ATOM 14782 N N . PHE A 1 34 ? 1.210 -7.802 -15.139 1.00 2.03 34 PHE A N 9
ATOM 14783 C CA . PHE A 1 34 ? 2.127 -8.932 -15.323 1.00 21.43 34 PHE A CA 9
ATOM 14784 C C . PHE A 1 34 ? 1.334 -10.247 -15.376 1.00 43.12 34 PHE A C 9
ATOM 14785 O O . PHE A 1 34 ? 0.131 -10.262 -15.136 1.00 22.31 34 PHE A O 9
ATOM 14802 N N . THR A 1 35 ? 2.002 -11.351 -15.678 1.00 13.41 35 THR A N 9
ATOM 14803 C CA . THR A 1 35 ? 1.333 -12.658 -15.723 1.00 70.15 35 THR A CA 9
ATOM 14804 C C . THR A 1 35 ? 1.705 -13.525 -14.513 1.00 25.13 35 THR A C 9
ATOM 14805 O O . THR A 1 35 ? 2.858 -13.929 -14.349 1.00 65.11 35 THR A O 9
ATOM 14816 N N . THR A 1 36 ? 0.717 -13.794 -13.657 1.00 51.12 36 THR A N 9
ATOM 14817 C CA . THR A 1 36 ? 0.916 -14.633 -12.461 1.00 65.00 36 THR A CA 9
ATOM 14818 C C . THR A 1 36 ? 0.875 -16.131 -12.810 1.00 3.11 36 THR A C 9
ATOM 14819 O O . THR A 1 36 ? 0.716 -16.503 -13.971 1.00 13.13 36 THR A O 9
ATOM 14830 N N . ARG A 1 37 ? 1.021 -16.989 -11.801 1.00 23.34 37 ARG A N 9
ATOM 14831 C CA . ARG A 1 37 ? 1.038 -18.440 -12.020 1.00 51.54 37 ARG A CA 9
ATOM 14832 C C . ARG A 1 37 ? -0.386 -19.023 -12.070 1.00 75.23 37 ARG A C 9
ATOM 14833 O O . ARG A 1 37 ? -0.570 -20.212 -12.335 1.00 22.41 37 ARG A O 9
ATOM 14854 N N . LYS A 1 38 ? -1.386 -18.183 -11.806 1.00 12.35 38 LYS A N 9
ATOM 14855 C CA . LYS A 1 38 ? -2.794 -18.608 -11.837 1.00 24.02 38 LYS A CA 9
ATOM 14856 C C . LYS A 1 38 ? -3.593 -17.814 -12.886 1.00 22.34 38 LYS A C 9
ATOM 14857 O O . LYS A 1 38 ? -3.075 -16.877 -13.493 1.00 74.40 38 LYS A O 9
ATOM 14876 N N . GLY A 1 39 ? -4.858 -18.184 -13.083 1.00 53.43 39 GLY A N 9
ATOM 14877 C CA . GLY A 1 39 ? -5.667 -17.584 -14.148 1.00 2.41 39 GLY A CA 9
ATOM 14878 C C . GLY A 1 39 ? -6.208 -16.185 -13.834 1.00 14.23 39 GLY A C 9
ATOM 14879 O O . GLY A 1 39 ? -7.416 -15.952 -13.899 1.00 11.11 39 GLY A O 9
ATOM 14883 N N . ARG A 1 40 ? -5.320 -15.252 -13.490 1.00 21.31 40 ARG A N 9
ATOM 14884 C CA . ARG A 1 40 ? -5.706 -13.846 -13.277 1.00 43.03 40 ARG A CA 9
ATOM 14885 C C . ARG A 1 40 ? -4.816 -12.891 -14.091 1.00 35.42 40 ARG A C 9
ATOM 14886 O O . ARG A 1 40 ? -3.664 -13.208 -14.388 1.00 71.22 40 ARG A O 9
ATOM 14907 N N . GLU A 1 41 ? -5.356 -11.719 -14.441 1.00 21.30 41 GLU A N 9
ATOM 14908 C CA . GLU A 1 41 ? -4.649 -10.767 -15.315 1.00 3.53 41 GLU A CA 9
ATOM 14909 C C . GLU A 1 41 ? -3.341 -10.245 -14.697 1.00 53.44 41 GLU A C 9
ATOM 14910 O O . GLU A 1 41 ? -2.447 -9.812 -15.420 1.00 30.11 41 GLU A O 9
ATOM 14922 N N . GLY A 1 42 ? -3.243 -10.282 -13.368 1.00 10.32 42 GLY A N 9
ATOM 14923 C CA . GLY A 1 42 ? -2.001 -9.920 -12.686 1.00 74.43 42 GLY A CA 9
ATOM 14924 C C . GLY A 1 42 ? -1.640 -8.433 -12.776 1.00 14.30 42 GLY A C 9
ATOM 14925 O O . GLY A 1 42 ? -1.255 -7.937 -13.830 1.00 54.21 42 GLY A O 9
ATOM 14929 N N . LYS A 1 43 ? -1.765 -7.722 -11.658 1.00 73.23 43 LYS A N 9
ATOM 14930 C CA . LYS A 1 43 ? -1.361 -6.312 -11.567 1.00 43.05 43 LYS A CA 9
ATOM 14931 C C . LYS A 1 43 ? -0.814 -5.963 -10.175 1.00 32.40 43 LYS A C 9
ATOM 14932 O O . LYS A 1 43 ? -1.194 -6.565 -9.175 1.00 34.25 43 LYS A O 9
ATOM 14951 N N . LEU A 1 44 ? 0.098 -4.997 -10.133 1.00 52.14 44 LEU A N 9
ATOM 14952 C CA . LEU A 1 44 ? 0.590 -4.437 -8.869 1.00 3.15 44 LEU A CA 9
ATOM 14953 C C . LEU A 1 44 ? 0.583 -2.903 -8.941 1.00 12.23 44 LEU A C 9
ATOM 14954 O O . LEU A 1 44 ? 1.036 -2.318 -9.920 1.00 70.11 44 LEU A O 9
ATOM 14970 N N . ALA A 1 45 ? 0.050 -2.250 -7.916 1.00 1.22 45 ALA A N 9
ATOM 14971 C CA . ALA A 1 45 ? -0.105 -0.791 -7.935 1.00 1.24 45 ALA A CA 9
ATOM 14972 C C . ALA A 1 45 ? 0.712 -0.119 -6.830 1.00 24.21 45 ALA A C 9
ATOM 14973 O O . ALA A 1 45 ? 0.744 -0.588 -5.696 1.00 72.43 45 ALA A O 9
ATOM 14980 N N . ASN A 1 46 ? 1.369 0.986 -7.171 1.00 5.10 46 ASN A N 9
ATOM 14981 C CA . ASN A 1 46 ? 2.202 1.712 -6.212 1.00 15.32 46 ASN A CA 9
ATOM 14982 C C . ASN A 1 46 ? 1.523 3.011 -5.751 1.00 75.34 46 ASN A C 9
ATOM 14983 O O . ASN A 1 46 ? 1.390 3.966 -6.518 1.00 33.00 46 ASN A O 9
ATOM 14994 N N . VAL A 1 47 ? 1.100 3.039 -4.492 1.00 24.14 47 VAL A N 9
ATOM 14995 C CA . VAL A 1 47 ? 0.480 4.232 -3.908 1.00 61.21 47 VAL A CA 9
ATOM 14996 C C . VAL A 1 47 ? 1.471 4.970 -2.996 1.00 4.12 47 VAL A C 9
ATOM 14997 O O . VAL A 1 47 ? 2.060 4.378 -2.092 1.00 25.41 47 VAL A O 9
ATOM 15010 N N . ILE A 1 48 ? 1.653 6.263 -3.237 1.00 72.43 48 ILE A N 9
ATOM 15011 C CA . ILE A 1 48 ? 2.597 7.065 -2.456 1.00 55.22 48 ILE A CA 9
ATOM 15012 C C . ILE A 1 48 ? 1.892 7.750 -1.275 1.00 62.13 48 ILE A C 9
ATOM 15013 O O . ILE A 1 48 ? 1.172 8.740 -1.450 1.00 32.03 48 ILE A O 9
ATOM 15029 N N . ILE A 1 49 ? 2.099 7.216 -0.074 1.00 14.35 49 ILE A N 9
ATOM 15030 C CA . ILE A 1 49 ? 1.520 7.794 1.141 1.00 23.14 49 ILE A CA 9
ATOM 15031 C C . ILE A 1 49 ? 2.591 8.517 1.962 1.00 22.52 49 ILE A C 9
ATOM 15032 O O . ILE A 1 49 ? 3.741 8.077 2.031 1.00 3.03 49 ILE A O 9
ATOM 15048 N N . ALA A 1 50 ? 2.214 9.628 2.576 1.00 63.24 50 ALA A N 9
ATOM 15049 C CA . ALA A 1 50 ? 3.161 10.448 3.332 1.00 1.14 50 ALA A CA 9
ATOM 15050 C C . ALA A 1 50 ? 2.660 10.744 4.747 1.00 65.34 50 ALA A C 9
ATOM 15051 O O . ALA A 1 50 ? 1.453 10.800 5.002 1.00 43.42 50 ALA A O 9
ATOM 15058 N N . ASP A 1 51 ? 3.604 10.921 5.662 1.00 44.21 51 ASP A N 9
ATOM 15059 C CA . ASP A 1 51 ? 3.303 11.284 7.042 1.00 23.33 51 ASP A CA 9
ATOM 15060 C C . ASP A 1 51 ? 4.498 12.023 7.667 1.00 31.12 51 ASP A C 9
ATOM 15061 O O . ASP A 1 51 ? 5.604 12.008 7.123 1.00 24.33 51 ASP A O 9
ATOM 15070 N N . ASP A 1 52 ? 4.275 12.665 8.810 1.00 34.14 52 ASP A N 9
ATOM 15071 C CA . ASP A 1 52 ? 5.335 13.408 9.501 1.00 62.30 52 ASP A CA 9
ATOM 15072 C C . ASP A 1 52 ? 6.474 12.481 9.972 1.00 21.10 52 ASP A C 9
ATOM 15073 O O . ASP A 1 52 ? 7.546 12.945 10.358 1.00 62.35 52 ASP A O 9
ATOM 15082 N N . THR A 1 53 ? 6.231 11.170 9.946 1.00 54.22 53 THR A N 9
ATOM 15083 C CA . THR A 1 53 ? 7.263 10.182 10.295 1.00 70.44 53 THR A CA 9
ATOM 15084 C C . THR A 1 53 ? 8.071 9.730 9.066 1.00 0.34 53 THR A C 9
ATOM 15085 O O . THR A 1 53 ? 9.172 9.192 9.207 1.00 24.12 53 THR A O 9
ATOM 15096 N N . GLY A 1 54 ? 7.532 9.959 7.868 1.00 63.02 54 GLY A N 9
ATOM 15097 C CA . GLY A 1 54 ? 8.185 9.491 6.645 1.00 0.43 54 GLY A CA 9
ATOM 15098 C C . GLY A 1 54 ? 7.207 9.237 5.497 1.00 32.21 54 GLY A C 9
ATOM 15099 O O . GLY A 1 54 ? 5.993 9.274 5.690 1.00 32.41 54 GLY A O 9
ATOM 15103 N N . GLU A 1 55 ? 7.733 9.026 4.288 1.00 24.13 55 GLU A N 9
ATOM 15104 C CA . GLU A 1 55 ? 6.901 8.656 3.129 1.00 31.33 55 GLU A CA 9
ATOM 15105 C C . GLU A 1 55 ? 7.094 7.166 2.779 1.00 11.12 55 GLU A C 9
ATOM 15106 O O . GLU A 1 55 ? 8.228 6.683 2.697 1.00 43.00 55 GLU A O 9
ATOM 15118 N N . LEU A 1 56 ? 5.993 6.446 2.554 1.00 42.24 56 LEU A N 9
ATOM 15119 C CA . LEU A 1 56 ? 6.052 5.008 2.235 1.00 0.40 56 LEU A CA 9
ATOM 15120 C C . LEU A 1 56 ? 5.353 4.698 0.896 1.00 20.03 56 LEU A C 9
ATOM 15121 O O . LEU A 1 56 ? 4.471 5.437 0.456 1.00 32.24 56 LEU A O 9
ATOM 15137 N N . ARG A 1 57 ? 5.764 3.611 0.247 1.00 74.14 57 ARG A N 9
ATOM 15138 C CA . ARG A 1 57 ? 5.128 3.159 -0.998 1.00 11.52 57 ARG A CA 9
ATOM 15139 C C . ARG A 1 57 ? 4.258 1.912 -0.744 1.00 10.41 57 ARG A C 9
ATOM 15140 O O . ARG A 1 57 ? 4.780 0.831 -0.467 1.00 53.05 57 ARG A O 9
ATOM 15161 N N . ALA A 1 58 ? 2.942 2.064 -0.828 1.00 3.32 58 ALA A N 9
ATOM 15162 C CA . ALA A 1 58 ? 2.016 0.942 -0.625 1.00 13.35 58 ALA A CA 9
ATOM 15163 C C . ALA A 1 58 ? 1.830 0.135 -1.923 1.00 30.53 58 ALA A C 9
ATOM 15164 O O . ALA A 1 58 ? 1.347 0.662 -2.926 1.00 41.12 58 ALA A O 9
ATOM 15171 N N . VAL A 1 59 ? 2.220 -1.139 -1.896 1.00 63.41 59 VAL A N 9
ATOM 15172 C CA . VAL A 1 59 ? 2.136 -2.006 -3.078 1.00 0.22 59 VAL A CA 9
ATOM 15173 C C . VAL A 1 59 ? 0.877 -2.889 -3.050 1.00 45.31 59 VAL A C 9
ATOM 15174 O O . VAL A 1 59 ? 0.797 -3.864 -2.295 1.00 42.21 59 VAL A O 9
ATOM 15187 N N . PHE A 1 60 ? -0.099 -2.546 -3.888 1.00 5.44 60 PHE A N 9
ATOM 15188 C CA . PHE A 1 60 ? -1.346 -3.312 -3.993 1.00 53.15 60 PHE A CA 9
ATOM 15189 C C . PHE A 1 60 ? -1.247 -4.382 -5.092 1.00 51.10 60 PHE A C 9
ATOM 15190 O O . PHE A 1 60 ? -1.288 -4.076 -6.285 1.00 11.34 60 PHE A O 9
ATOM 15207 N N . TRP A 1 61 ? -1.102 -5.633 -4.673 1.00 24.44 61 TRP A N 9
ATOM 15208 C CA . TRP A 1 61 ? -1.026 -6.775 -5.592 1.00 50.35 61 TRP A CA 9
ATOM 15209 C C . TRP A 1 61 ? -2.395 -7.128 -6.192 1.00 13.20 61 TRP A C 9
ATOM 15210 O O . TRP A 1 61 ? -3.429 -6.678 -5.712 1.00 21.52 61 TRP A O 9
ATOM 15231 N N . THR A 1 62 ? -2.374 -7.900 -7.281 1.00 72.44 62 THR A N 9
ATOM 15232 C CA . THR A 1 62 ? -3.588 -8.310 -8.021 1.00 23.24 62 THR A CA 9
ATOM 15233 C C . THR A 1 62 ? -4.801 -8.643 -7.121 1.00 71.33 62 THR A C 9
ATOM 15234 O O . THR A 1 62 ? -5.948 -8.448 -7.525 1.00 30.53 62 THR A O 9
ATOM 15245 N N . GLU A 1 63 ? -4.556 -9.144 -5.913 1.00 33.24 63 GLU A N 9
ATOM 15246 C CA . GLU A 1 63 ? -5.644 -9.490 -4.987 1.00 5.52 63 GLU A CA 9
ATOM 15247 C C . GLU A 1 63 ? -6.189 -8.246 -4.260 1.00 4.52 63 GLU A C 9
ATOM 15248 O O . GLU A 1 63 ? -7.357 -8.189 -3.883 1.00 54.02 63 GLU A O 9
ATOM 15260 N N . ASN A 1 64 ? -5.329 -7.256 -4.061 1.00 34.43 64 ASN A N 9
ATOM 15261 C CA . ASN A 1 64 ? -5.701 -6.024 -3.357 1.00 3.12 64 ASN A CA 9
ATOM 15262 C C . ASN A 1 64 ? -6.168 -4.914 -4.318 1.00 11.11 64 ASN A C 9
ATOM 15263 O O . ASN A 1 64 ? -6.554 -3.833 -3.875 1.00 34.11 64 ASN A O 9
ATOM 15274 N N . ILE A 1 65 ? -6.144 -5.182 -5.625 1.00 51.22 65 ILE A N 9
ATOM 15275 C CA . ILE A 1 65 ? -6.587 -4.197 -6.630 1.00 62.12 65 ILE A CA 9
ATOM 15276 C C . ILE A 1 65 ? -8.022 -3.702 -6.347 1.00 14.42 65 ILE A C 9
ATOM 15277 O O . ILE A 1 65 ? -8.342 -2.531 -6.561 1.00 15.12 65 ILE A O 9
ATOM 15293 N N . LYS A 1 66 ? -8.874 -4.597 -5.848 1.00 4.14 66 LYS A N 9
ATOM 15294 C CA . LYS A 1 66 ? -10.261 -4.251 -5.497 1.00 74.24 66 LYS A CA 9
ATOM 15295 C C . LYS A 1 66 ? -10.332 -3.132 -4.439 1.00 23.14 66 LYS A C 9
ATOM 15296 O O . LYS A 1 66 ? -11.339 -2.436 -4.323 1.00 4.35 66 LYS A O 9
ATOM 15315 N N . LEU A 1 67 ? -9.254 -2.958 -3.678 1.00 73.33 67 LEU A N 9
ATOM 15316 C CA . LEU A 1 67 ? -9.210 -1.957 -2.606 1.00 5.44 67 LEU A CA 9
ATOM 15317 C C . LEU A 1 67 ? -8.929 -0.543 -3.150 1.00 23.52 67 LEU A C 9
ATOM 15318 O O . LEU A 1 67 ? -9.279 0.455 -2.517 1.00 51.22 67 LEU A O 9
ATOM 15334 N N . LEU A 1 68 ? -8.319 -0.466 -4.334 1.00 22.13 68 LEU A N 9
ATOM 15335 C CA . LEU A 1 68 ? -7.924 0.819 -4.938 1.00 24.40 68 LEU A CA 9
ATOM 15336 C C . LEU A 1 68 ? -9.121 1.758 -5.167 1.00 31.05 68 LEU A C 9
ATOM 15337 O O . LEU A 1 68 ? -8.956 2.975 -5.256 1.00 24.21 68 LEU A O 9
ATOM 15353 N N . LYS A 1 69 ? -10.325 1.197 -5.263 1.00 34.34 69 LYS A N 9
ATOM 15354 C CA . LYS A 1 69 ? -11.522 1.998 -5.546 1.00 73.14 69 LYS A CA 9
ATOM 15355 C C . LYS A 1 69 ? -12.131 2.612 -4.272 1.00 42.25 69 LYS A C 9
ATOM 15356 O O . LYS A 1 69 ? -13.055 3.423 -4.353 1.00 43.42 69 LYS A O 9
ATOM 15375 N N . LYS A 1 70 ? -11.616 2.229 -3.105 1.00 44.51 70 LYS A N 9
ATOM 15376 C CA . LYS A 1 70 ? -12.137 2.738 -1.828 1.00 31.25 70 LYS A CA 9
ATOM 15377 C C . LYS A 1 70 ? -11.636 4.163 -1.532 1.00 3.24 70 LYS A C 9
ATOM 15378 O O . LYS A 1 70 ? -12.371 5.000 -1.001 1.00 34.41 70 LYS A O 9
ATOM 15397 N N . PHE A 1 71 ? -10.382 4.428 -1.876 1.00 43.25 71 PHE A N 9
ATOM 15398 C CA . PHE A 1 71 ? -9.749 5.715 -1.580 1.00 21.34 71 PHE A CA 9
ATOM 15399 C C . PHE A 1 71 ? -9.347 6.457 -2.860 1.00 53.44 71 PHE A C 9
ATOM 15400 O O . PHE A 1 71 ? -9.211 5.859 -3.928 1.00 54.44 71 PHE A O 9
ATOM 15417 N N . ARG A 1 72 ? -9.166 7.764 -2.741 1.00 72.12 72 ARG A N 9
ATOM 15418 C CA . ARG A 1 72 ? -8.718 8.603 -3.854 1.00 51.25 72 ARG A CA 9
ATOM 15419 C C . ARG A 1 72 ? -7.369 9.254 -3.536 1.00 52.02 72 ARG A C 9
ATOM 15420 O O . ARG A 1 72 ? -6.889 9.197 -2.400 1.00 54.54 72 ARG A O 9
ATOM 15441 N N . GLU A 1 73 ? -6.759 9.876 -4.541 1.00 23.44 73 GLU A N 9
ATOM 15442 C CA . GLU A 1 73 ? -5.471 10.540 -4.359 1.00 71.22 73 GLU A CA 9
ATOM 15443 C C . GLU A 1 73 ? -5.620 11.781 -3.462 1.00 22.44 73 GLU A C 9
ATOM 15444 O O . GLU A 1 73 ? -5.765 12.908 -3.946 1.00 73.22 73 GLU A O 9
ATOM 15456 N N . GLY A 1 74 ? -5.624 11.555 -2.150 1.00 4.54 74 GLY A N 9
ATOM 15457 C CA . GLY A 1 74 ? -5.808 12.642 -1.192 1.00 31.41 74 GLY A CA 9
ATOM 15458 C C . GLY A 1 74 ? -6.344 12.168 0.157 1.00 23.23 74 GLY A C 9
ATOM 15459 O O . GLY A 1 74 ? -6.137 12.825 1.179 1.00 30.13 74 GLY A O 9
ATOM 15463 N N . ASP A 1 75 ? -7.046 11.032 0.163 1.00 21.01 75 ASP A N 9
ATOM 15464 C CA . ASP A 1 75 ? -7.594 10.462 1.406 1.00 22.35 75 ASP A CA 9
ATOM 15465 C C . ASP A 1 75 ? -6.494 9.856 2.300 1.00 52.34 75 ASP A C 9
ATOM 15466 O O . ASP A 1 75 ? -5.325 9.797 1.925 1.00 4.55 75 ASP A O 9
ATOM 15475 N N . VAL A 1 76 ? -6.889 9.412 3.489 1.00 4.30 76 VAL A N 9
ATOM 15476 C CA . VAL A 1 76 ? -5.977 8.737 4.418 1.00 70.12 76 VAL A CA 9
ATOM 15477 C C . VAL A 1 76 ? -6.274 7.232 4.446 1.00 33.53 76 VAL A C 9
ATOM 15478 O O . VAL A 1 76 ? -7.423 6.831 4.624 1.00 44.15 76 VAL A O 9
ATOM 15491 N N . ILE A 1 77 ? -5.253 6.394 4.271 1.00 64.21 77 ILE A N 9
ATOM 15492 C CA . ILE A 1 77 ? -5.470 4.944 4.239 1.00 24.23 77 ILE A CA 9
ATOM 15493 C C . ILE A 1 77 ? -4.735 4.219 5.375 1.00 53.11 77 ILE A C 9
ATOM 15494 O O . ILE A 1 77 ? -3.646 4.616 5.803 1.00 31.42 77 ILE A O 9
ATOM 15510 N N . ARG A 1 78 ? -5.359 3.153 5.861 1.00 4.01 78 ARG A N 9
ATOM 15511 C CA . ARG A 1 78 ? -4.817 2.334 6.945 1.00 5.34 78 ARG A CA 9
ATOM 15512 C C . ARG A 1 78 ? -4.790 0.861 6.516 1.00 43.34 78 ARG A C 9
ATOM 15513 O O . ARG A 1 78 ? -5.841 0.242 6.337 1.00 24.20 78 ARG A O 9
ATOM 15534 N N . ILE A 1 79 ? -3.592 0.308 6.337 1.00 0.21 79 ILE A N 9
ATOM 15535 C CA . ILE A 1 79 ? -3.441 -1.068 5.840 1.00 3.51 79 ILE A CA 9
ATOM 15536 C C . ILE A 1 79 ? -3.026 -2.021 6.969 1.00 11.13 79 ILE A C 9
ATOM 15537 O O . ILE A 1 79 ? -2.177 -1.682 7.795 1.00 65.01 79 ILE A O 9
ATOM 15553 N N . LYS A 1 80 ? -3.612 -3.217 7.001 1.00 43.32 80 LYS A N 9
ATOM 15554 C CA . LYS A 1 80 ? -3.312 -4.182 8.064 1.00 43.41 80 LYS A CA 9
ATOM 15555 C C . LYS A 1 80 ? -2.602 -5.435 7.515 1.00 60.41 80 LYS A C 9
ATOM 15556 O O . LYS A 1 80 ? -2.988 -5.982 6.480 1.00 14.24 80 LYS A O 9
ATOM 15575 N N . ASP A 1 81 ? -1.556 -5.863 8.231 1.00 42.43 81 ASP A N 9
ATOM 15576 C CA . ASP A 1 81 ? -0.769 -7.059 7.883 1.00 12.44 81 ASP A CA 9
ATOM 15577 C C . ASP A 1 81 ? -0.050 -6.921 6.523 1.00 35.13 81 ASP A C 9
ATOM 15578 O O . ASP A 1 81 ? -0.566 -7.346 5.488 1.00 51.15 81 ASP A O 9
ATOM 15587 N N . VAL A 1 82 ? 1.143 -6.318 6.532 1.00 10.22 82 VAL A N 9
ATOM 15588 C CA . VAL A 1 82 ? 1.966 -6.190 5.314 1.00 33.32 82 VAL A CA 9
ATOM 15589 C C . VAL A 1 82 ? 3.456 -6.422 5.609 1.00 74.11 82 VAL A C 9
ATOM 15590 O O . VAL A 1 82 ? 3.891 -6.369 6.763 1.00 32.30 82 VAL A O 9
ATOM 15603 N N . ASN A 1 83 ? 4.235 -6.685 4.558 1.00 14.32 83 ASN A N 9
ATOM 15604 C CA . ASN A 1 83 ? 5.683 -6.898 4.693 1.00 52.43 83 ASN A CA 9
ATOM 15605 C C . ASN A 1 83 ? 6.482 -5.720 4.115 1.00 32.05 83 ASN A C 9
ATOM 15606 O O . ASN A 1 83 ? 6.269 -5.313 2.970 1.00 24.51 83 ASN A O 9
ATOM 15617 N N . ILE A 1 84 ? 7.405 -5.181 4.907 1.00 64.42 84 ILE A N 9
ATOM 15618 C CA . ILE A 1 84 ? 8.287 -4.104 4.445 1.00 45.24 84 ILE A CA 9
ATOM 15619 C C . ILE A 1 84 ? 9.520 -4.684 3.729 1.00 21.21 84 ILE A C 9
ATOM 15620 O O . ILE A 1 84 ? 10.352 -5.337 4.354 1.00 31.23 84 ILE A O 9
ATOM 15636 N N . ARG A 1 85 ? 9.634 -4.457 2.421 1.00 2.22 85 ARG A N 9
ATOM 15637 C CA . ARG A 1 85 ? 10.762 -4.998 1.647 1.00 35.30 85 ARG A CA 9
ATOM 15638 C C . ARG A 1 85 ? 11.994 -4.080 1.710 1.00 71.15 85 ARG A C 9
ATOM 15639 O O . ARG A 1 85 ? 12.968 -4.388 2.392 1.00 53.15 85 ARG A O 9
ATOM 15660 N N . GLY A 1 86 ? 11.956 -2.958 0.994 1.00 10.54 86 GLY A N 9
ATOM 15661 C CA . GLY A 1 86 ? 13.072 -2.017 1.040 1.00 31.30 86 GLY A CA 9
ATOM 15662 C C . GLY A 1 86 ? 13.242 -1.207 -0.240 1.00 53.55 86 GLY A C 9
ATOM 15663 O O . GLY A 1 86 ? 13.948 -1.622 -1.157 1.00 23.21 86 GLY A O 9
ATOM 15667 N N . GLY A 1 87 ? 12.582 -0.057 -0.299 1.00 20.33 87 GLY A N 9
ATOM 15668 C CA . GLY A 1 87 ? 12.735 0.846 -1.431 1.00 71.04 87 GLY A CA 9
ATOM 15669 C C . GLY A 1 87 ? 13.968 1.737 -1.300 1.00 13.13 87 GLY A C 9
ATOM 15670 O O . GLY A 1 87 ? 13.977 2.677 -0.503 1.00 73.30 87 GLY A O 9
ATOM 15674 N N . PHE A 1 88 ? 15.009 1.441 -2.075 1.00 73.44 88 PHE A N 9
ATOM 15675 C CA . PHE A 1 88 ? 16.263 2.203 -2.014 1.00 21.43 88 PHE A CA 9
ATOM 15676 C C . PHE A 1 88 ? 16.044 3.690 -2.352 1.00 60.54 88 PHE A C 9
ATOM 15677 O O . PHE A 1 88 ? 15.623 4.035 -3.459 1.00 63.40 88 PHE A O 9
ATOM 15694 N N . GLY A 1 89 ? 16.341 4.563 -1.391 1.00 23.11 89 GLY A N 9
ATOM 15695 C CA . GLY A 1 89 ? 16.152 5.999 -1.586 1.00 43.53 89 GLY A CA 9
ATOM 15696 C C . GLY A 1 89 ? 15.192 6.620 -0.572 1.00 1.13 89 GLY A C 9
ATOM 15697 O O . GLY A 1 89 ? 14.384 7.490 -0.917 1.00 51.22 89 GLY A O 9
ATOM 15701 N N . GLY A 1 90 ? 15.279 6.174 0.680 1.00 53.32 90 GLY A N 9
ATOM 15702 C CA . GLY A 1 90 ? 14.442 6.724 1.746 1.00 41.03 90 GLY A CA 9
ATOM 15703 C C . GLY A 1 90 ? 13.031 6.143 1.771 1.00 53.21 90 GLY A C 9
ATOM 15704 O O . GLY A 1 90 ? 12.619 5.517 2.752 1.00 20.32 90 GLY A O 9
ATOM 15708 N N . ARG A 1 91 ? 12.292 6.346 0.687 1.00 43.25 91 ARG A N 9
ATOM 15709 C CA . ARG A 1 91 ? 10.901 5.901 0.599 1.00 25.30 91 ARG A CA 9
ATOM 15710 C C . ARG A 1 91 ? 10.794 4.384 0.389 1.00 72.05 91 ARG A C 9
ATOM 15711 O O . ARG A 1 91 ? 10.784 3.896 -0.744 1.00 70.31 91 ARG A O 9
ATOM 15732 N N . LYS A 1 92 ? 10.740 3.647 1.499 1.00 15.43 92 LYS A N 9
ATOM 15733 C CA . LYS A 1 92 ? 10.578 2.192 1.472 1.00 33.13 92 LYS A CA 9
ATOM 15734 C C . LYS A 1 92 ? 9.230 1.757 0.864 1.00 22.14 92 LYS A C 9
ATOM 15735 O O . LYS A 1 92 ? 8.423 2.583 0.432 1.00 74.21 92 LYS A O 9
ATOM 15754 N N . GLU A 1 93 ? 8.980 0.450 0.863 1.00 33.14 93 GLU A N 9
ATOM 15755 C CA . GLU A 1 93 ? 7.802 -0.119 0.202 1.00 1.54 93 GLU A CA 9
ATOM 15756 C C . GLU A 1 93 ? 7.182 -1.254 1.033 1.00 51.12 93 GLU A C 9
ATOM 15757 O O . GLU A 1 93 ? 7.893 -2.093 1.595 1.00 74.34 93 GLU A O 9
ATOM 15769 N N . ALA A 1 94 ? 5.851 -1.268 1.104 1.00 31.52 94 ALA A N 9
ATOM 15770 C CA . ALA A 1 94 ? 5.110 -2.277 1.866 1.00 44.14 94 ALA A CA 9
ATOM 15771 C C . ALA A 1 94 ? 4.203 -3.105 0.949 1.00 22.04 94 ALA A C 9
ATOM 15772 O O . ALA A 1 94 ? 3.315 -2.566 0.291 1.00 71.05 94 ALA A O 9
ATOM 15779 N N . HIS A 1 95 ? 4.425 -4.413 0.915 1.00 13.40 95 HIS A N 9
ATOM 15780 C CA . HIS A 1 95 ? 3.669 -5.305 0.029 1.00 14.50 95 HIS A CA 9
ATOM 15781 C C . HIS A 1 95 ? 2.464 -5.936 0.743 1.00 24.03 95 HIS A C 9
ATOM 15782 O O . HIS A 1 95 ? 2.596 -6.513 1.827 1.00 5.21 95 HIS A O 9
ATOM 15796 N N . LEU A 1 96 ? 1.295 -5.824 0.116 1.00 11.44 96 LEU A N 9
ATOM 15797 C CA . LEU A 1 96 ? 0.046 -6.341 0.681 1.00 43.33 96 LEU A CA 9
ATOM 15798 C C . LEU A 1 96 ? -0.166 -7.826 0.336 1.00 73.30 96 LEU A C 9
ATOM 15799 O O . LEU A 1 96 ? 0.468 -8.373 -0.572 1.00 15.30 96 LEU A O 9
ATOM 15815 N N . MET A 1 97 ? -1.065 -8.469 1.076 1.00 13.25 97 MET A N 9
ATOM 15816 C CA . MET A 1 97 ? -1.375 -9.890 0.886 1.00 32.53 97 MET A CA 9
ATOM 15817 C C . MET A 1 97 ? -2.852 -10.068 0.489 1.00 53.31 97 MET A C 9
ATOM 15818 O O . MET A 1 97 ? -3.669 -9.180 0.732 1.00 74.42 97 MET A O 9
ATOM 15832 N N . PRO A 1 98 ? -3.222 -11.214 -0.125 1.00 43.21 98 PRO A N 9
ATOM 15833 C CA . PRO A 1 98 ? -4.627 -11.511 -0.475 1.00 40.11 98 PRO A CA 9
ATOM 15834 C C . PRO A 1 98 ? -5.622 -11.250 0.675 1.00 14.14 98 PRO A C 9
ATOM 15835 O O . PRO A 1 98 ? -6.742 -10.791 0.446 1.00 63.04 98 PRO A O 9
ATOM 15846 N N . ARG A 1 99 ? -5.207 -11.538 1.909 1.00 64.33 99 ARG A N 9
ATOM 15847 C CA . ARG A 1 99 ? -6.068 -11.344 3.088 1.00 42.01 99 ARG A CA 9
ATOM 15848 C C . ARG A 1 99 ? -6.024 -9.895 3.618 1.00 24.51 99 ARG A C 9
ATOM 15849 O O . ARG A 1 99 ? -6.840 -9.514 4.461 1.00 21.42 99 ARG A O 9
ATOM 15870 N N . SER A 1 100 ? -5.073 -9.097 3.133 1.00 31.53 100 SER A N 9
ATOM 15871 C CA . SER A 1 100 ? -4.887 -7.715 3.618 1.00 34.51 100 SER A CA 9
ATOM 15872 C C . SER A 1 100 ? -6.021 -6.781 3.158 1.00 54.42 100 SER A C 9
ATOM 15873 O O . SER A 1 100 ? -6.403 -6.772 1.982 1.00 74.11 100 SER A O 9
ATOM 15881 N N . THR A 1 101 ? -6.542 -5.989 4.095 1.00 63.22 101 THR A N 9
ATOM 15882 C CA . THR A 1 101 ? -7.599 -5.009 3.806 1.00 4.41 101 THR A CA 9
ATOM 15883 C C . THR A 1 101 ? -7.130 -3.581 4.111 1.00 21.42 101 THR A C 9
ATOM 15884 O O . THR A 1 101 ? -6.157 -3.376 4.843 1.00 55.23 101 THR A O 9
ATOM 15895 N N . VAL A 1 102 ? -7.824 -2.593 3.543 1.00 65.44 102 VAL A N 9
ATOM 15896 C CA . VAL A 1 102 ? -7.507 -1.178 3.787 1.00 71.52 102 VAL A CA 9
ATOM 15897 C C . VAL A 1 102 ? -8.752 -0.393 4.234 1.00 60.42 102 VAL A C 9
ATOM 15898 O O . VAL A 1 102 ? -9.843 -0.558 3.680 1.00 20.12 102 VAL A O 9
ATOM 15911 N N . GLU A 1 103 ? -8.585 0.458 5.239 1.00 51.45 103 GLU A N 9
ATOM 15912 C CA . GLU A 1 103 ? -9.672 1.322 5.718 1.00 54.00 103 GLU A CA 9
ATOM 15913 C C . GLU A 1 103 ? -9.270 2.802 5.642 1.00 12.22 103 GLU A C 9
ATOM 15914 O O . GLU A 1 103 ? -8.110 3.150 5.868 1.00 41.14 103 GLU A O 9
ATOM 15926 N N . VAL A 1 104 ? -10.222 3.669 5.304 1.00 1.22 104 VAL A N 9
ATOM 15927 C CA . VAL A 1 104 ? -9.948 5.108 5.193 1.00 62.24 104 VAL A CA 9
ATOM 15928 C C . VAL A 1 104 ? -10.083 5.819 6.552 1.00 74.40 104 VAL A C 9
ATOM 15929 O O . VAL A 1 104 ? -11.040 5.596 7.295 1.00 10.42 104 VAL A O 9
ATOM 15942 N N . LEU A 1 105 ? -9.109 6.668 6.874 1.00 32.02 105 LEU A N 9
ATOM 15943 C CA . LEU A 1 105 ? -9.107 7.414 8.140 1.00 12.22 105 LEU A CA 9
ATOM 15944 C C . LEU A 1 105 ? -9.376 8.913 7.920 1.00 23.20 105 LEU A C 9
ATOM 15945 O O . LEU A 1 105 ? -9.682 9.331 6.805 1.00 22.55 105 LEU A O 9
ATOM 15961 N N . ASP A 1 106 ? -9.232 9.687 9.011 1.00 65.31 106 ASP A N 9
ATOM 15962 C CA . ASP A 1 106 ? -9.529 11.135 9.080 1.00 71.22 106 ASP A CA 9
ATOM 15963 C C . ASP A 1 106 ? -10.921 11.370 9.728 1.00 71.22 106 ASP A C 9
ATOM 15964 O O . ASP A 1 106 ? -11.010 12.053 10.749 1.00 12.53 106 ASP A O 9
ATOM 15973 N N . PRO A 1 107 ? -12.038 10.824 9.169 1.00 70.01 107 PRO A N 9
ATOM 15974 C CA . PRO A 1 107 ? -13.283 10.656 9.919 1.00 12.41 107 PRO A CA 9
ATOM 15975 C C . PRO A 1 107 ? -13.400 9.227 10.495 1.00 51.23 107 PRO A C 9
ATOM 15976 O O . PRO A 1 107 ? -13.797 8.290 9.797 1.00 45.01 107 PRO A O 9
ATOM 15987 N N . LEU A 1 108 ? -13.024 9.059 11.762 1.00 21.43 108 LEU A N 9
ATOM 15988 C CA . LEU A 1 108 ? -12.915 7.724 12.368 1.00 33.51 108 LEU A CA 9
ATOM 15989 C C . LEU A 1 108 ? -14.270 7.028 12.563 1.00 45.41 108 LEU A C 9
ATOM 15990 O O . LEU A 1 108 ? -15.079 7.413 13.413 1.00 64.44 108 LEU A O 9
ATOM 16006 N N . GLU A 1 109 ? -14.495 5.993 11.758 1.00 23.53 109 GLU A N 9
ATOM 16007 C CA . GLU A 1 109 ? -15.688 5.147 11.865 1.00 55.11 109 GLU A CA 9
ATOM 16008 C C . GLU A 1 109 ? -15.407 3.868 12.675 1.00 0.12 109 GLU A C 9
ATOM 16009 O O . GLU A 1 109 ? -16.331 3.139 13.045 1.00 12.34 109 GLU A O 9
ATOM 16021 N N . HIS A 1 110 ? -14.126 3.599 12.939 1.00 61.41 110 HIS A N 9
ATOM 16022 C CA . HIS A 1 110 ? -13.715 2.399 13.690 1.00 2.20 110 HIS A CA 9
ATOM 16023 C C . HIS A 1 110 ? -13.569 2.684 15.202 1.00 53.21 110 HIS A C 9
ATOM 16024 O O . HIS A 1 110 ? -12.451 3.029 15.648 1.00 37.50 110 HIS A O 9
ATOM 16039 N N . MET A 1 1 ? 14.643 -7.650 26.109 1.00 32.41 1 MET A N 10
ATOM 16040 C CA . MET A 1 1 ? 14.087 -8.100 24.803 1.00 43.51 1 MET A CA 10
ATOM 16041 C C . MET A 1 1 ? 12.610 -8.531 24.937 1.00 31.13 1 MET A C 10
ATOM 16042 O O . MET A 1 1 ? 12.305 -9.596 25.484 1.00 65.24 1 MET A O 10
ATOM 16058 N N . LYS A 1 2 ? 11.690 -7.688 24.453 1.00 70.14 2 LYS A N 10
ATOM 16059 C CA . LYS A 1 2 ? 10.249 -7.994 24.504 1.00 21.25 2 LYS A CA 10
ATOM 16060 C C . LYS A 1 2 ? 9.408 -6.963 23.725 1.00 35.41 2 LYS A C 10
ATOM 16061 O O . LYS A 1 2 ? 9.047 -5.913 24.258 1.00 51.33 2 LYS A O 10
ATOM 16080 N N . PRO A 1 3 ? 9.116 -7.232 22.439 1.00 65.21 3 PRO A N 10
ATOM 16081 C CA . PRO A 1 3 ? 8.173 -6.420 21.659 1.00 54.23 3 PRO A CA 10
ATOM 16082 C C . PRO A 1 3 ? 6.711 -6.860 21.879 1.00 3.11 3 PRO A C 10
ATOM 16083 O O . PRO A 1 3 ? 6.283 -7.906 21.385 1.00 70.03 3 PRO A O 10
ATOM 16094 N N . GLU A 1 4 ? 5.955 -6.065 22.636 1.00 53.42 4 GLU A N 10
ATOM 16095 C CA . GLU A 1 4 ? 4.582 -6.426 23.017 1.00 13.41 4 GLU A CA 10
ATOM 16096 C C . GLU A 1 4 ? 3.552 -6.068 21.924 1.00 13.12 4 GLU A C 10
ATOM 16097 O O . GLU A 1 4 ? 2.604 -6.823 21.681 1.00 32.21 4 GLU A O 10
ATOM 16109 N N . HIS A 1 5 ? 3.728 -4.918 21.272 1.00 21.42 5 HIS A N 10
ATOM 16110 C CA . HIS A 1 5 ? 2.757 -4.442 20.276 1.00 1.32 5 HIS A CA 10
ATOM 16111 C C . HIS A 1 5 ? 3.147 -4.864 18.851 1.00 53.02 5 HIS A C 10
ATOM 16112 O O . HIS A 1 5 ? 4.326 -5.025 18.535 1.00 34.31 5 HIS A O 10
ATOM 16127 N N . ARG A 1 6 ? 2.141 -5.033 17.998 1.00 62.23 6 ARG A N 10
ATOM 16128 C CA . ARG A 1 6 ? 2.352 -5.406 16.594 1.00 0.00 6 ARG A CA 10
ATOM 16129 C C . ARG A 1 6 ? 2.081 -4.220 15.649 1.00 45.33 6 ARG A C 10
ATOM 16130 O O . ARG A 1 6 ? 2.441 -4.254 14.473 1.00 23.33 6 ARG A O 10
ATOM 16151 N N . MET A 1 7 ? 1.462 -3.164 16.178 1.00 4.42 7 MET A N 10
ATOM 16152 C CA . MET A 1 7 ? 1.067 -2.002 15.367 1.00 43.01 7 MET A CA 10
ATOM 16153 C C . MET A 1 7 ? 2.064 -0.833 15.514 1.00 4.34 7 MET A C 10
ATOM 16154 O O . MET A 1 7 ? 2.217 -0.273 16.604 1.00 62.40 7 MET A O 10
ATOM 16168 N N . ASP A 1 8 ? 2.729 -0.457 14.417 1.00 51.34 8 ASP A N 10
ATOM 16169 C CA . ASP A 1 8 ? 3.669 0.680 14.420 1.00 12.15 8 ASP A CA 10
ATOM 16170 C C . ASP A 1 8 ? 3.417 1.659 13.253 1.00 64.34 8 ASP A C 10
ATOM 16171 O O . ASP A 1 8 ? 2.448 1.522 12.502 1.00 73.01 8 ASP A O 10
ATOM 16180 N N . THR A 1 9 ? 4.296 2.661 13.125 1.00 34.54 9 THR A N 10
ATOM 16181 C CA . THR A 1 9 ? 4.172 3.704 12.088 1.00 21.23 9 THR A CA 10
ATOM 16182 C C . THR A 1 9 ? 5.374 3.667 11.115 1.00 42.52 9 THR A C 10
ATOM 16183 O O . THR A 1 9 ? 6.345 2.945 11.351 1.00 2.51 9 THR A O 10
ATOM 16194 N N . ILE A 1 10 ? 5.313 4.457 10.032 1.00 73.23 10 ILE A N 10
ATOM 16195 C CA . ILE A 1 10 ? 6.314 4.407 8.946 1.00 52.10 10 ILE A CA 10
ATOM 16196 C C . ILE A 1 10 ? 7.776 4.428 9.441 1.00 40.12 10 ILE A C 10
ATOM 16197 O O . ILE A 1 10 ? 8.608 3.655 8.960 1.00 14.52 10 ILE A O 10
ATOM 16213 N N . SER A 1 11 ? 8.086 5.293 10.403 1.00 12.34 11 SER A N 10
ATOM 16214 C CA . SER A 1 11 ? 9.465 5.419 10.920 1.00 71.44 11 SER A CA 10
ATOM 16215 C C . SER A 1 11 ? 10.034 4.081 11.433 1.00 71.20 11 SER A C 10
ATOM 16216 O O . SER A 1 11 ? 11.244 3.846 11.372 1.00 73.02 11 SER A O 10
ATOM 16224 N N . LYS A 1 12 ? 9.163 3.197 11.922 1.00 45.43 12 LYS A N 10
ATOM 16225 C CA . LYS A 1 12 ? 9.608 1.936 12.534 1.00 64.00 12 LYS A CA 10
ATOM 16226 C C . LYS A 1 12 ? 9.445 0.730 11.590 1.00 54.52 12 LYS A C 10
ATOM 16227 O O . LYS A 1 12 ? 9.603 -0.418 12.009 1.00 32.20 12 LYS A O 10
ATOM 16246 N N . LEU A 1 13 ? 9.150 0.984 10.318 1.00 22.40 13 LEU A N 10
ATOM 16247 C CA . LEU A 1 13 ? 8.946 -0.098 9.348 1.00 74.31 13 LEU A CA 10
ATOM 16248 C C . LEU A 1 13 ? 10.276 -0.743 8.918 1.00 2.41 13 LEU A C 10
ATOM 16249 O O . LEU A 1 13 ? 10.887 -0.340 7.932 1.00 62.01 13 LEU A O 10
ATOM 16265 N N . GLU A 1 14 ? 10.722 -1.740 9.669 1.00 33.21 14 GLU A N 10
ATOM 16266 C CA . GLU A 1 14 ? 11.961 -2.453 9.348 1.00 60.44 14 GLU A CA 10
ATOM 16267 C C . GLU A 1 14 ? 11.712 -3.566 8.316 1.00 52.44 14 GLU A C 10
ATOM 16268 O O . GLU A 1 14 ? 10.649 -4.189 8.306 1.00 54.04 14 GLU A O 10
ATOM 16280 N N . GLU A 1 15 ? 12.691 -3.810 7.443 1.00 63.20 15 GLU A N 10
ATOM 16281 C CA . GLU A 1 15 ? 12.575 -4.865 6.429 1.00 12.02 15 GLU A CA 10
ATOM 16282 C C . GLU A 1 15 ? 12.436 -6.255 7.078 1.00 62.20 15 GLU A C 10
ATOM 16283 O O . GLU A 1 15 ? 13.116 -6.569 8.056 1.00 73.30 15 GLU A O 10
ATOM 16295 N N . GLY A 1 16 ? 11.541 -7.077 6.532 1.00 33.15 16 GLY A N 10
ATOM 16296 C CA . GLY A 1 16 ? 11.294 -8.407 7.084 1.00 12.22 16 GLY A CA 10
ATOM 16297 C C . GLY A 1 16 ? 10.293 -8.403 8.237 1.00 71.13 16 GLY A C 10
ATOM 16298 O O . GLY A 1 16 ? 9.892 -9.461 8.728 1.00 42.41 16 GLY A O 10
ATOM 16302 N N . ALA A 1 17 ? 9.882 -7.212 8.672 1.00 40.44 17 ALA A N 10
ATOM 16303 C CA . ALA A 1 17 ? 8.922 -7.078 9.772 1.00 23.05 17 ALA A CA 10
ATOM 16304 C C . ALA A 1 17 ? 7.471 -7.051 9.262 1.00 24.21 17 ALA A C 10
ATOM 16305 O O . ALA A 1 17 ? 7.205 -6.697 8.108 1.00 22.31 17 ALA A O 10
ATOM 16312 N N . GLU A 1 18 ? 6.532 -7.431 10.128 1.00 13.30 18 GLU A N 10
ATOM 16313 C CA . GLU A 1 18 ? 5.111 -7.424 9.773 1.00 3.12 18 GLU A CA 10
ATOM 16314 C C . GLU A 1 18 ? 4.308 -6.522 10.723 1.00 14.44 18 GLU A C 10
ATOM 16315 O O . GLU A 1 18 ? 4.133 -6.826 11.907 1.00 11.35 18 GLU A O 10
ATOM 16327 N N . THR A 1 19 ? 3.845 -5.397 10.189 1.00 52.44 19 THR A N 10
ATOM 16328 C CA . THR A 1 19 ? 3.034 -4.434 10.943 1.00 20.44 19 THR A CA 10
ATOM 16329 C C . THR A 1 19 ? 2.106 -3.657 10.009 1.00 35.11 19 THR A C 10
ATOM 16330 O O . THR A 1 19 ? 2.445 -3.434 8.846 1.00 50.54 19 THR A O 10
ATOM 16341 N N . PRO A 1 20 ? 0.913 -3.249 10.481 1.00 61.22 20 PRO A N 10
ATOM 16342 C CA . PRO A 1 20 ? 0.068 -2.305 9.733 1.00 64.53 20 PRO A CA 10
ATOM 16343 C C . PRO A 1 20 ? 0.799 -0.976 9.464 1.00 50.20 20 PRO A C 10
ATOM 16344 O O . PRO A 1 20 ? 1.633 -0.543 10.261 1.00 52.24 20 PRO A O 10
ATOM 16355 N N . VAL A 1 21 ? 0.478 -0.329 8.348 1.00 31.30 21 VAL A N 10
ATOM 16356 C CA . VAL A 1 21 ? 1.142 0.917 7.956 1.00 34.54 21 VAL A CA 10
ATOM 16357 C C . VAL A 1 21 ? 0.127 2.050 7.757 1.00 12.32 21 VAL A C 10
ATOM 16358 O O . VAL A 1 21 ? -1.011 1.822 7.341 1.00 63.13 21 VAL A O 10
ATOM 16371 N N . THR A 1 22 ? 0.552 3.274 8.048 1.00 51.55 22 THR A N 10
ATOM 16372 C CA . THR A 1 22 ? -0.330 4.444 7.973 1.00 3.24 22 THR A CA 10
ATOM 16373 C C . THR A 1 22 ? 0.271 5.530 7.078 1.00 40.20 22 THR A C 10
ATOM 16374 O O . THR A 1 22 ? 1.488 5.687 7.024 1.00 63.24 22 THR A O 10
ATOM 16385 N N . GLY A 1 23 ? -0.576 6.281 6.378 1.00 14.40 23 GLY A N 10
ATOM 16386 C CA . GLY A 1 23 ? -0.082 7.365 5.537 1.00 60.33 23 GLY A CA 10
ATOM 16387 C C . GLY A 1 23 ? -1.176 8.086 4.762 1.00 25.03 23 GLY A C 10
ATOM 16388 O O . GLY A 1 23 ? -2.223 7.513 4.452 1.00 32.10 23 GLY A O 10
ATOM 16392 N N . ARG A 1 24 ? -0.929 9.352 4.446 1.00 55.21 24 ARG A N 10
ATOM 16393 C CA . ARG A 1 24 ? -1.863 10.155 3.656 1.00 64.44 24 ARG A CA 10
ATOM 16394 C C . ARG A 1 24 ? -1.559 10.038 2.157 1.00 20.10 24 ARG A C 10
ATOM 16395 O O . ARG A 1 24 ? -0.435 10.284 1.717 1.00 11.54 24 ARG A O 10
ATOM 16416 N N . VAL A 1 25 ? -2.564 9.653 1.376 1.00 13.22 25 VAL A N 10
ATOM 16417 C CA . VAL A 1 25 ? -2.381 9.406 -0.056 1.00 23.04 25 VAL A CA 10
ATOM 16418 C C . VAL A 1 25 ? -2.085 10.700 -0.828 1.00 20.12 25 VAL A C 10
ATOM 16419 O O . VAL A 1 25 ? -2.969 11.534 -1.028 1.00 75.02 25 VAL A O 10
ATOM 16432 N N . MET A 1 26 ? -0.838 10.860 -1.257 1.00 0.11 26 MET A N 10
ATOM 16433 C CA . MET A 1 26 ? -0.443 12.012 -2.071 1.00 44.53 26 MET A CA 10
ATOM 16434 C C . MET A 1 26 ? -0.531 11.672 -3.564 1.00 63.15 26 MET A C 10
ATOM 16435 O O . MET A 1 26 ? -1.080 12.439 -4.360 1.00 70.21 26 MET A O 10
ATOM 16449 N N . LYS A 1 27 ? 0.011 10.513 -3.935 1.00 73.24 27 LYS A N 10
ATOM 16450 C CA . LYS A 1 27 ? 0.022 10.064 -5.335 1.00 33.22 27 LYS A CA 10
ATOM 16451 C C . LYS A 1 27 ? -0.414 8.595 -5.450 1.00 4.11 27 LYS A C 10
ATOM 16452 O O . LYS A 1 27 ? -0.114 7.780 -4.577 1.00 51.15 27 LYS A O 10
ATOM 16471 N N . ILE A 1 28 ? -1.120 8.263 -6.527 1.00 71.52 28 ILE A N 10
ATOM 16472 C CA . ILE A 1 28 ? -1.486 6.871 -6.828 1.00 13.05 28 ILE A CA 10
ATOM 16473 C C . ILE A 1 28 ? -1.104 6.503 -8.268 1.00 62.13 28 ILE A C 10
ATOM 16474 O O . ILE A 1 28 ? -1.527 7.159 -9.224 1.00 40.30 28 ILE A O 10
ATOM 16490 N N . SER A 1 29 ? -0.300 5.456 -8.422 1.00 52.23 29 SER A N 10
ATOM 16491 C CA . SER A 1 29 ? 0.057 4.953 -9.750 1.00 14.55 29 SER A CA 10
ATOM 16492 C C . SER A 1 29 ? -0.971 3.926 -10.232 1.00 12.20 29 SER A C 10
ATOM 16493 O O . SER A 1 29 ? -1.361 3.024 -9.490 1.00 45.32 29 SER A O 10
ATOM 16501 N N . SER A 1 30 ? -1.395 4.073 -11.479 1.00 51.33 30 SER A N 10
ATOM 16502 C CA . SER A 1 30 ? -2.437 3.209 -12.061 1.00 71.22 30 SER A CA 10
ATOM 16503 C C . SER A 1 30 ? -2.005 1.732 -12.080 1.00 63.12 30 SER A C 10
ATOM 16504 O O . SER A 1 30 ? -0.810 1.430 -12.195 1.00 23.54 30 SER A O 10
ATOM 16512 N N . PRO A 1 31 ? -2.968 0.786 -11.967 1.00 51.40 31 PRO A N 10
ATOM 16513 C CA . PRO A 1 31 ? -2.666 -0.657 -11.924 1.00 1.35 31 PRO A CA 10
ATOM 16514 C C . PRO A 1 31 ? -1.785 -1.113 -13.098 1.00 13.11 31 PRO A C 10
ATOM 16515 O O . PRO A 1 31 ? -2.187 -1.059 -14.260 1.00 34.43 31 PRO A O 10
ATOM 16526 N N . ARG A 1 32 ? -0.589 -1.583 -12.772 1.00 55.11 32 ARG A N 10
ATOM 16527 C CA . ARG A 1 32 ? 0.404 -1.975 -13.768 1.00 55.34 32 ARG A CA 10
ATOM 16528 C C . ARG A 1 32 ? 0.328 -3.485 -14.043 1.00 33.01 32 ARG A C 10
ATOM 16529 O O . ARG A 1 32 ? 0.489 -4.299 -13.133 1.00 72.31 32 ARG A O 10
ATOM 16550 N N . THR A 1 33 ? 0.078 -3.850 -15.298 1.00 44.25 33 THR A N 10
ATOM 16551 C CA . THR A 1 33 ? -0.150 -5.257 -15.668 1.00 51.12 33 THR A CA 10
ATOM 16552 C C . THR A 1 33 ? 1.160 -5.978 -16.023 1.00 61.51 33 THR A C 10
ATOM 16553 O O . THR A 1 33 ? 1.960 -5.478 -16.817 1.00 15.43 33 THR A O 10
ATOM 16564 N N . PHE A 1 34 ? 1.370 -7.156 -15.441 1.00 32.54 34 PHE A N 10
ATOM 16565 C CA . PHE A 1 34 ? 2.577 -7.954 -15.698 1.00 41.52 34 PHE A CA 10
ATOM 16566 C C . PHE A 1 34 ? 2.227 -9.426 -15.962 1.00 12.01 34 PHE A C 10
ATOM 16567 O O . PHE A 1 34 ? 1.174 -9.910 -15.545 1.00 13.15 34 PHE A O 10
ATOM 16584 N N . THR A 1 35 ? 3.125 -10.140 -16.633 1.00 52.03 35 THR A N 10
ATOM 16585 C CA . THR A 1 35 ? 2.916 -11.566 -16.921 1.00 22.04 35 THR A CA 10
ATOM 16586 C C . THR A 1 35 ? 3.385 -12.440 -15.746 1.00 4.53 35 THR A C 10
ATOM 16587 O O . THR A 1 35 ? 4.586 -12.606 -15.516 1.00 74.50 35 THR A O 10
ATOM 16598 N N . THR A 1 36 ? 2.429 -12.984 -14.997 1.00 42.44 36 THR A N 10
ATOM 16599 C CA . THR A 1 36 ? 2.729 -13.847 -13.841 1.00 25.10 36 THR A CA 10
ATOM 16600 C C . THR A 1 36 ? 2.794 -15.331 -14.251 1.00 24.23 36 THR A C 10
ATOM 16601 O O . THR A 1 36 ? 2.769 -15.656 -15.440 1.00 13.32 36 THR A O 10
ATOM 16612 N N . ARG A 1 37 ? 2.887 -16.228 -13.268 1.00 34.14 37 ARG A N 10
ATOM 16613 C CA . ARG A 1 37 ? 2.940 -17.678 -13.525 1.00 13.32 37 ARG A CA 10
ATOM 16614 C C . ARG A 1 37 ? 1.543 -18.232 -13.909 1.00 63.05 37 ARG A C 10
ATOM 16615 O O . ARG A 1 37 ? 1.123 -19.296 -13.438 1.00 1.31 37 ARG A O 10
ATOM 16636 N N . LYS A 1 38 ? 0.848 -17.508 -14.794 1.00 15.11 38 LYS A N 10
ATOM 16637 C CA . LYS A 1 38 ? -0.512 -17.859 -15.231 1.00 34.03 38 LYS A CA 10
ATOM 16638 C C . LYS A 1 38 ? -1.516 -17.808 -14.059 1.00 42.12 38 LYS A C 10
ATOM 16639 O O . LYS A 1 38 ? -1.238 -17.221 -13.011 1.00 31.34 38 LYS A O 10
ATOM 16658 N N . GLY A 1 39 ? -2.700 -18.392 -14.246 1.00 22.41 39 GLY A N 10
ATOM 16659 C CA . GLY A 1 39 ? -3.740 -18.311 -13.223 1.00 21.34 39 GLY A CA 10
ATOM 16660 C C . GLY A 1 39 ? -4.485 -16.978 -13.261 1.00 21.34 39 GLY A C 10
ATOM 16661 O O . GLY A 1 39 ? -5.691 -16.935 -13.508 1.00 2.53 39 GLY A O 10
ATOM 16665 N N . ARG A 1 40 ? -3.759 -15.888 -13.021 1.00 2.14 40 ARG A N 10
ATOM 16666 C CA . ARG A 1 40 ? -4.312 -14.531 -13.145 1.00 43.34 40 ARG A CA 10
ATOM 16667 C C . ARG A 1 40 ? -3.609 -13.749 -14.259 1.00 63.22 40 ARG A C 10
ATOM 16668 O O . ARG A 1 40 ? -2.513 -14.109 -14.693 1.00 30.12 40 ARG A O 10
ATOM 16689 N N . GLU A 1 41 ? -4.251 -12.679 -14.721 1.00 31.53 41 GLU A N 10
ATOM 16690 C CA . GLU A 1 41 ? -3.643 -11.777 -15.710 1.00 63.55 41 GLU A CA 10
ATOM 16691 C C . GLU A 1 41 ? -2.363 -11.115 -15.157 1.00 14.02 41 GLU A C 10
ATOM 16692 O O . GLU A 1 41 ? -1.374 -10.975 -15.875 1.00 51.21 41 GLU A O 10
ATOM 16704 N N . GLY A 1 42 ? -2.390 -10.725 -13.876 1.00 4.01 42 GLY A N 10
ATOM 16705 C CA . GLY A 1 42 ? -1.214 -10.137 -13.231 1.00 21.23 42 GLY A CA 10
ATOM 16706 C C . GLY A 1 42 ? -1.223 -8.607 -13.194 1.00 20.40 42 GLY A C 10
ATOM 16707 O O . GLY A 1 42 ? -1.019 -7.955 -14.213 1.00 24.32 42 GLY A O 10
ATOM 16711 N N . LYS A 1 43 ? -1.453 -8.031 -12.011 1.00 30.25 43 LYS A N 10
ATOM 16712 C CA . LYS A 1 43 ? -1.397 -6.570 -11.819 1.00 54.12 43 LYS A CA 10
ATOM 16713 C C . LYS A 1 43 ? -0.832 -6.183 -10.445 1.00 11.54 43 LYS A C 10
ATOM 16714 O O . LYS A 1 43 ? -0.933 -6.940 -9.478 1.00 20.52 43 LYS A O 10
ATOM 16733 N N . LEU A 1 44 ? -0.226 -4.997 -10.386 1.00 43.20 44 LEU A N 10
ATOM 16734 C CA . LEU A 1 44 ? 0.239 -4.401 -9.127 1.00 51.24 44 LEU A CA 10
ATOM 16735 C C . LEU A 1 44 ? 0.030 -2.877 -9.153 1.00 61.33 44 LEU A C 10
ATOM 16736 O O . LEU A 1 44 ? 0.123 -2.250 -10.208 1.00 32.14 44 LEU A O 10
ATOM 16752 N N . ALA A 1 45 ? -0.269 -2.283 -8.005 1.00 22.22 45 ALA A N 10
ATOM 16753 C CA . ALA A 1 45 ? -0.487 -0.835 -7.925 1.00 70.33 45 ALA A CA 10
ATOM 16754 C C . ALA A 1 45 ? 0.454 -0.171 -6.912 1.00 24.11 45 ALA A C 10
ATOM 16755 O O . ALA A 1 45 ? 0.565 -0.614 -5.769 1.00 13.34 45 ALA A O 10
ATOM 16762 N N . ASN A 1 46 ? 1.127 0.894 -7.337 1.00 64.35 46 ASN A N 10
ATOM 16763 C CA . ASN A 1 46 ? 2.046 1.632 -6.464 1.00 43.52 46 ASN A CA 10
ATOM 16764 C C . ASN A 1 46 ? 1.378 2.899 -5.902 1.00 63.32 46 ASN A C 10
ATOM 16765 O O . ASN A 1 46 ? 1.109 3.849 -6.636 1.00 55.41 46 ASN A O 10
ATOM 16776 N N . VAL A 1 47 ? 1.112 2.908 -4.599 1.00 52.15 47 VAL A N 10
ATOM 16777 C CA . VAL A 1 47 ? 0.490 4.062 -3.939 1.00 33.24 47 VAL A CA 10
ATOM 16778 C C . VAL A 1 47 ? 1.499 4.811 -3.056 1.00 4.22 47 VAL A C 10
ATOM 16779 O O . VAL A 1 47 ? 2.140 4.222 -2.184 1.00 13.54 47 VAL A O 10
ATOM 16792 N N . ILE A 1 48 ? 1.640 6.111 -3.293 1.00 11.31 48 ILE A N 10
ATOM 16793 C CA . ILE A 1 48 ? 2.573 6.946 -2.535 1.00 1.11 48 ILE A CA 10
ATOM 16794 C C . ILE A 1 48 ? 1.867 7.663 -1.373 1.00 14.50 48 ILE A C 10
ATOM 16795 O O . ILE A 1 48 ? 1.139 8.645 -1.576 1.00 40.03 48 ILE A O 10
ATOM 16811 N N . ILE A 1 49 ? 2.081 7.167 -0.158 1.00 64.41 49 ILE A N 10
ATOM 16812 C CA . ILE A 1 49 ? 1.501 7.776 1.042 1.00 54.42 49 ILE A CA 10
ATOM 16813 C C . ILE A 1 49 ? 2.575 8.512 1.860 1.00 52.52 49 ILE A C 10
ATOM 16814 O O . ILE A 1 49 ? 3.696 8.023 2.012 1.00 52.43 49 ILE A O 10
ATOM 16830 N N . ALA A 1 50 ? 2.232 9.689 2.377 1.00 2.34 50 ALA A N 10
ATOM 16831 C CA . ALA A 1 50 ? 3.185 10.516 3.128 1.00 50.31 50 ALA A CA 10
ATOM 16832 C C . ALA A 1 50 ? 2.697 10.795 4.557 1.00 30.11 50 ALA A C 10
ATOM 16833 O O . ALA A 1 50 ? 1.537 11.157 4.774 1.00 35.13 50 ALA A O 10
ATOM 16840 N N . ASP A 1 51 ? 3.588 10.615 5.527 1.00 24.34 51 ASP A N 10
ATOM 16841 C CA . ASP A 1 51 ? 3.289 10.905 6.931 1.00 24.24 51 ASP A CA 10
ATOM 16842 C C . ASP A 1 51 ? 4.465 11.650 7.593 1.00 42.42 51 ASP A C 10
ATOM 16843 O O . ASP A 1 51 ? 5.568 11.716 7.040 1.00 3.13 51 ASP A O 10
ATOM 16852 N N . ASP A 1 52 ? 4.224 12.214 8.774 1.00 13.13 52 ASP A N 10
ATOM 16853 C CA . ASP A 1 52 ? 5.263 12.930 9.524 1.00 25.02 52 ASP A CA 10
ATOM 16854 C C . ASP A 1 52 ? 6.465 12.023 9.843 1.00 4.11 52 ASP A C 10
ATOM 16855 O O . ASP A 1 52 ? 7.593 12.497 9.984 1.00 20.34 52 ASP A O 10
ATOM 16864 N N . THR A 1 53 ? 6.216 10.720 9.955 1.00 30.20 53 THR A N 10
ATOM 16865 C CA . THR A 1 53 ? 7.274 9.753 10.287 1.00 72.10 53 THR A CA 10
ATOM 16866 C C . THR A 1 53 ? 7.957 9.179 9.034 1.00 43.12 53 THR A C 10
ATOM 16867 O O . THR A 1 53 ? 8.853 8.338 9.143 1.00 63.25 53 THR A O 10
ATOM 16878 N N . GLY A 1 54 ? 7.537 9.628 7.847 1.00 12.24 54 GLY A N 10
ATOM 16879 C CA . GLY A 1 54 ? 8.170 9.169 6.607 1.00 63.11 54 GLY A CA 10
ATOM 16880 C C . GLY A 1 54 ? 7.200 9.005 5.436 1.00 41.30 54 GLY A C 10
ATOM 16881 O O . GLY A 1 54 ? 5.983 9.057 5.611 1.00 53.40 54 GLY A O 10
ATOM 16885 N N . GLU A 1 55 ? 7.746 8.837 4.230 1.00 60.41 55 GLU A N 10
ATOM 16886 C CA . GLU A 1 55 ? 6.942 8.509 3.042 1.00 45.21 55 GLU A CA 10
ATOM 16887 C C . GLU A 1 55 ? 7.101 7.022 2.682 1.00 31.01 55 GLU A C 10
ATOM 16888 O O . GLU A 1 55 ? 8.212 6.486 2.702 1.00 63.52 55 GLU A O 10
ATOM 16900 N N . LEU A 1 56 ? 5.998 6.359 2.342 1.00 32.12 56 LEU A N 10
ATOM 16901 C CA . LEU A 1 56 ? 6.013 4.911 2.095 1.00 72.43 56 LEU A CA 10
ATOM 16902 C C . LEU A 1 56 ? 5.468 4.557 0.701 1.00 71.02 56 LEU A C 10
ATOM 16903 O O . LEU A 1 56 ? 4.517 5.175 0.216 1.00 1.34 56 LEU A O 10
ATOM 16919 N N . ARG A 1 57 ? 6.088 3.564 0.058 1.00 54.42 57 ARG A N 10
ATOM 16920 C CA . ARG A 1 57 ? 5.591 3.033 -1.218 1.00 55.12 57 ARG A CA 10
ATOM 16921 C C . ARG A 1 57 ? 4.735 1.776 -0.982 1.00 50.02 57 ARG A C 10
ATOM 16922 O O . ARG A 1 57 ? 5.261 0.687 -0.747 1.00 51.22 57 ARG A O 10
ATOM 16943 N N . ALA A 1 58 ? 3.417 1.939 -1.022 1.00 12.05 58 ALA A N 10
ATOM 16944 C CA . ALA A 1 58 ? 2.490 0.821 -0.816 1.00 64.43 58 ALA A CA 10
ATOM 16945 C C . ALA A 1 58 ? 2.262 0.038 -2.115 1.00 34.41 58 ALA A C 10
ATOM 16946 O O . ALA A 1 58 ? 1.966 0.622 -3.157 1.00 13.12 58 ALA A O 10
ATOM 16953 N N . VAL A 1 59 ? 2.402 -1.283 -2.051 1.00 54.44 59 VAL A N 10
ATOM 16954 C CA . VAL A 1 59 ? 2.234 -2.142 -3.227 1.00 55.21 59 VAL A CA 10
ATOM 16955 C C . VAL A 1 59 ? 0.964 -3.001 -3.124 1.00 30.41 59 VAL A C 10
ATOM 16956 O O . VAL A 1 59 ? 0.900 -3.957 -2.345 1.00 13.31 59 VAL A O 10
ATOM 16969 N N . PHE A 1 60 ? -0.047 -2.650 -3.915 1.00 23.35 60 PHE A N 10
ATOM 16970 C CA . PHE A 1 60 ? -1.292 -3.422 -3.973 1.00 25.24 60 PHE A CA 10
ATOM 16971 C C . PHE A 1 60 ? -1.224 -4.468 -5.094 1.00 71.23 60 PHE A C 10
ATOM 16972 O O . PHE A 1 60 ? -1.331 -4.140 -6.273 1.00 52.40 60 PHE A O 10
ATOM 16989 N N . TRP A 1 61 ? -1.029 -5.721 -4.713 1.00 32.32 61 TRP A N 10
ATOM 16990 C CA . TRP A 1 61 ? -0.983 -6.830 -5.670 1.00 51.00 61 TRP A CA 10
ATOM 16991 C C . TRP A 1 61 ? -2.374 -7.138 -6.248 1.00 30.22 61 TRP A C 10
ATOM 16992 O O . TRP A 1 61 ? -3.388 -6.711 -5.701 1.00 3.41 61 TRP A O 10
ATOM 17013 N N . THR A 1 62 ? -2.399 -7.844 -7.383 1.00 50.41 62 THR A N 10
ATOM 17014 C CA . THR A 1 62 ? -3.649 -8.197 -8.093 1.00 4.21 62 THR A CA 10
ATOM 17015 C C . THR A 1 62 ? -4.814 -8.579 -7.156 1.00 73.32 62 THR A C 10
ATOM 17016 O O . THR A 1 62 ? -5.978 -8.355 -7.490 1.00 45.20 62 THR A O 10
ATOM 17027 N N . GLU A 1 63 ? -4.503 -9.152 -5.994 1.00 61.22 63 GLU A N 10
ATOM 17028 C CA . GLU A 1 63 ? -5.528 -9.503 -5.003 1.00 40.40 63 GLU A CA 10
ATOM 17029 C C . GLU A 1 63 ? -6.181 -8.238 -4.400 1.00 34.43 63 GLU A C 10
ATOM 17030 O O . GLU A 1 63 ? -7.403 -8.156 -4.247 1.00 0.42 63 GLU A O 10
ATOM 17042 N N . ASN A 1 64 ? -5.347 -7.252 -4.069 1.00 12.14 64 ASN A N 10
ATOM 17043 C CA . ASN A 1 64 ? -5.786 -6.048 -3.347 1.00 30.53 64 ASN A CA 10
ATOM 17044 C C . ASN A 1 64 ? -6.186 -4.889 -4.282 1.00 35.01 64 ASN A C 10
ATOM 17045 O O . ASN A 1 64 ? -6.613 -3.837 -3.811 1.00 71.11 64 ASN A O 10
ATOM 17056 N N . ILE A 1 65 ? -6.051 -5.073 -5.598 1.00 60.20 65 ILE A N 10
ATOM 17057 C CA . ILE A 1 65 ? -6.440 -4.029 -6.570 1.00 0.11 65 ILE A CA 10
ATOM 17058 C C . ILE A 1 65 ? -7.890 -3.549 -6.341 1.00 51.24 65 ILE A C 10
ATOM 17059 O O . ILE A 1 65 ? -8.213 -2.373 -6.529 1.00 34.25 65 ILE A O 10
ATOM 17075 N N . LYS A 1 66 ? -8.745 -4.469 -5.906 1.00 4.52 66 LYS A N 10
ATOM 17076 C CA . LYS A 1 66 ? -10.160 -4.178 -5.636 1.00 12.23 66 LYS A CA 10
ATOM 17077 C C . LYS A 1 66 ? -10.350 -3.163 -4.485 1.00 40.01 66 LYS A C 10
ATOM 17078 O O . LYS A 1 66 ? -11.420 -2.571 -4.336 1.00 22.02 66 LYS A O 10
ATOM 17097 N N . LEU A 1 67 ? -9.304 -2.962 -3.682 1.00 24.54 67 LEU A N 10
ATOM 17098 C CA . LEU A 1 67 ? -9.363 -2.045 -2.533 1.00 63.30 67 LEU A CA 10
ATOM 17099 C C . LEU A 1 67 ? -9.133 -0.578 -2.941 1.00 3.21 67 LEU A C 10
ATOM 17100 O O . LEU A 1 67 ? -9.526 0.341 -2.221 1.00 53.02 67 LEU A O 10
ATOM 17116 N N . LEU A 1 68 ? -8.500 -0.364 -4.097 1.00 42.20 68 LEU A N 10
ATOM 17117 C CA . LEU A 1 68 ? -8.153 0.992 -4.560 1.00 24.13 68 LEU A CA 10
ATOM 17118 C C . LEU A 1 68 ? -9.388 1.905 -4.681 1.00 32.43 68 LEU A C 10
ATOM 17119 O O . LEU A 1 68 ? -9.305 3.110 -4.454 1.00 25.33 68 LEU A O 10
ATOM 17135 N N . LYS A 1 69 ? -10.534 1.323 -5.032 1.00 42.43 69 LYS A N 10
ATOM 17136 C CA . LYS A 1 69 ? -11.776 2.091 -5.214 1.00 35.43 69 LYS A CA 10
ATOM 17137 C C . LYS A 1 69 ? -12.479 2.417 -3.882 1.00 70.33 69 LYS A C 10
ATOM 17138 O O . LYS A 1 69 ? -13.481 3.135 -3.868 1.00 74.41 69 LYS A O 10
ATOM 17157 N N . LYS A 1 70 ? -11.970 1.883 -2.767 1.00 55.31 70 LYS A N 10
ATOM 17158 C CA . LYS A 1 70 ? -12.532 2.197 -1.445 1.00 31.04 70 LYS A CA 10
ATOM 17159 C C . LYS A 1 70 ? -12.146 3.619 -1.007 1.00 74.32 70 LYS A C 10
ATOM 17160 O O . LYS A 1 70 ? -12.764 4.199 -0.114 1.00 74.12 70 LYS A O 10
ATOM 17179 N N . PHE A 1 71 ? -11.103 4.157 -1.635 1.00 33.13 71 PHE A N 10
ATOM 17180 C CA . PHE A 1 71 ? -10.636 5.522 -1.367 1.00 0.22 71 PHE A CA 10
ATOM 17181 C C . PHE A 1 71 ? -10.219 6.233 -2.666 1.00 11.14 71 PHE A C 10
ATOM 17182 O O . PHE A 1 71 ? -10.278 5.656 -3.755 1.00 73.22 71 PHE A O 10
ATOM 17199 N N . ARG A 1 72 ? -9.805 7.494 -2.546 1.00 13.23 72 ARG A N 10
ATOM 17200 C CA . ARG A 1 72 ? -9.316 8.268 -3.698 1.00 64.35 72 ARG A CA 10
ATOM 17201 C C . ARG A 1 72 ? -7.936 8.875 -3.411 1.00 2.23 72 ARG A C 10
ATOM 17202 O O . ARG A 1 72 ? -7.439 8.829 -2.282 1.00 14.30 72 ARG A O 10
ATOM 17223 N N . GLU A 1 73 ? -7.320 9.450 -4.440 1.00 61.33 73 GLU A N 10
ATOM 17224 C CA . GLU A 1 73 ? -6.030 10.120 -4.285 1.00 73.11 73 GLU A CA 10
ATOM 17225 C C . GLU A 1 73 ? -6.200 11.453 -3.531 1.00 63.32 73 GLU A C 10
ATOM 17226 O O . GLU A 1 73 ? -6.864 12.373 -4.016 1.00 22.33 73 GLU A O 10
ATOM 17238 N N . GLY A 1 74 ? -5.612 11.548 -2.342 1.00 33.53 74 GLY A N 10
ATOM 17239 C CA . GLY A 1 74 ? -5.767 12.745 -1.518 1.00 13.42 74 GLY A CA 10
ATOM 17240 C C . GLY A 1 74 ? -6.471 12.472 -0.191 1.00 53.51 74 GLY A C 10
ATOM 17241 O O . GLY A 1 74 ? -6.646 13.380 0.627 1.00 24.21 74 GLY A O 10
ATOM 17245 N N . ASP A 1 75 ? -6.899 11.224 0.016 1.00 34.35 75 ASP A N 10
ATOM 17246 C CA . ASP A 1 75 ? -7.531 10.824 1.277 1.00 52.21 75 ASP A CA 10
ATOM 17247 C C . ASP A 1 75 ? -6.516 10.185 2.241 1.00 2.40 75 ASP A C 10
ATOM 17248 O O . ASP A 1 75 ? -5.416 9.792 1.844 1.00 2.34 75 ASP A O 10
ATOM 17257 N N . VAL A 1 76 ? -6.892 10.095 3.513 1.00 10.42 76 VAL A N 10
ATOM 17258 C CA . VAL A 1 76 ? -6.033 9.493 4.538 1.00 11.50 76 VAL A CA 10
ATOM 17259 C C . VAL A 1 76 ? -6.402 8.023 4.776 1.00 3.22 76 VAL A C 10
ATOM 17260 O O . VAL A 1 76 ? -7.519 7.720 5.193 1.00 3.13 76 VAL A O 10
ATOM 17273 N N . ILE A 1 77 ? -5.463 7.110 4.519 1.00 4.43 77 ILE A N 10
ATOM 17274 C CA . ILE A 1 77 ? -5.730 5.673 4.674 1.00 12.04 77 ILE A CA 10
ATOM 17275 C C . ILE A 1 77 ? -4.753 4.994 5.643 1.00 32.41 77 ILE A C 10
ATOM 17276 O O . ILE A 1 77 ? -3.781 5.592 6.111 1.00 72.24 77 ILE A O 10
ATOM 17292 N N . ARG A 1 78 ? -5.035 3.732 5.928 1.00 43.15 78 ARG A N 10
ATOM 17293 C CA . ARG A 1 78 ? -4.203 2.907 6.799 1.00 30.43 78 ARG A CA 10
ATOM 17294 C C . ARG A 1 78 ? -4.308 1.437 6.378 1.00 31.35 78 ARG A C 10
ATOM 17295 O O . ARG A 1 78 ? -5.384 0.841 6.432 1.00 31.21 78 ARG A O 10
ATOM 17316 N N . ILE A 1 79 ? -3.198 0.859 5.943 1.00 23.22 79 ILE A N 10
ATOM 17317 C CA . ILE A 1 79 ? -3.193 -0.526 5.453 1.00 24.05 79 ILE A CA 10
ATOM 17318 C C . ILE A 1 79 ? -2.850 -1.505 6.583 1.00 70.54 79 ILE A C 10
ATOM 17319 O O . ILE A 1 79 ? -1.823 -1.366 7.245 1.00 71.32 79 ILE A O 10
ATOM 17335 N N . LYS A 1 80 ? -3.698 -2.505 6.793 1.00 53.24 80 LYS A N 10
ATOM 17336 C CA . LYS A 1 80 ? -3.537 -3.411 7.933 1.00 11.33 80 LYS A CA 10
ATOM 17337 C C . LYS A 1 80 ? -2.880 -4.747 7.537 1.00 72.54 80 LYS A C 10
ATOM 17338 O O . LYS A 1 80 ? -3.151 -5.297 6.470 1.00 43.42 80 LYS A O 10
ATOM 17357 N N . ASP A 1 81 ? -2.014 -5.247 8.427 1.00 72.22 81 ASP A N 10
ATOM 17358 C CA . ASP A 1 81 ? -1.356 -6.554 8.278 1.00 1.03 81 ASP A CA 10
ATOM 17359 C C . ASP A 1 81 ? -0.584 -6.681 6.944 1.00 53.43 81 ASP A C 10
ATOM 17360 O O . ASP A 1 81 ? -1.069 -7.279 5.983 1.00 0.34 81 ASP A O 10
ATOM 17369 N N . VAL A 1 82 ? 0.620 -6.103 6.894 1.00 32.14 82 VAL A N 10
ATOM 17370 C CA . VAL A 1 82 ? 1.465 -6.151 5.687 1.00 1.21 82 VAL A CA 10
ATOM 17371 C C . VAL A 1 82 ? 2.940 -6.419 6.030 1.00 22.22 82 VAL A C 10
ATOM 17372 O O . VAL A 1 82 ? 3.331 -6.427 7.201 1.00 65.20 82 VAL A O 10
ATOM 17385 N N . ASN A 1 83 ? 3.759 -6.646 5.003 1.00 24.34 83 ASN A N 10
ATOM 17386 C CA . ASN A 1 83 ? 5.200 -6.875 5.197 1.00 70.55 83 ASN A CA 10
ATOM 17387 C C . ASN A 1 83 ? 6.040 -5.747 4.586 1.00 12.15 83 ASN A C 10
ATOM 17388 O O . ASN A 1 83 ? 5.798 -5.309 3.461 1.00 61.31 83 ASN A O 10
ATOM 17399 N N . ILE A 1 84 ? 7.037 -5.291 5.336 1.00 54.12 84 ILE A N 10
ATOM 17400 C CA . ILE A 1 84 ? 7.926 -4.220 4.888 1.00 33.13 84 ILE A CA 10
ATOM 17401 C C . ILE A 1 84 ? 9.192 -4.795 4.236 1.00 42.11 84 ILE A C 10
ATOM 17402 O O . ILE A 1 84 ? 9.895 -5.603 4.839 1.00 33.44 84 ILE A O 10
ATOM 17418 N N . ARG A 1 85 ? 9.480 -4.382 3.002 1.00 11.15 85 ARG A N 10
ATOM 17419 C CA . ARG A 1 85 ? 10.666 -4.880 2.283 1.00 31.31 85 ARG A CA 10
ATOM 17420 C C . ARG A 1 85 ? 11.846 -3.891 2.346 1.00 42.35 85 ARG A C 10
ATOM 17421 O O . ARG A 1 85 ? 12.883 -4.113 1.721 1.00 23.53 85 ARG A O 10
ATOM 17442 N N . GLY A 1 86 ? 11.682 -2.802 3.098 1.00 44.35 86 GLY A N 10
ATOM 17443 C CA . GLY A 1 86 ? 12.802 -1.903 3.380 1.00 11.14 86 GLY A CA 10
ATOM 17444 C C . GLY A 1 86 ? 12.886 -0.666 2.485 1.00 3.52 86 GLY A C 10
ATOM 17445 O O . GLY A 1 86 ? 13.237 0.409 2.961 1.00 74.22 86 GLY A O 10
ATOM 17449 N N . GLY A 1 87 ? 12.548 -0.808 1.204 1.00 45.12 87 GLY A N 10
ATOM 17450 C CA . GLY A 1 87 ? 12.756 0.274 0.240 1.00 52.03 87 GLY A CA 10
ATOM 17451 C C . GLY A 1 87 ? 14.210 0.743 0.185 1.00 11.33 87 GLY A C 10
ATOM 17452 O O . GLY A 1 87 ? 14.613 1.638 0.935 1.00 21.43 87 GLY A O 10
ATOM 17456 N N . PHE A 1 88 ? 15.002 0.148 -0.705 1.00 71.31 88 PHE A N 10
ATOM 17457 C CA . PHE A 1 88 ? 16.434 0.445 -0.775 1.00 42.22 88 PHE A CA 10
ATOM 17458 C C . PHE A 1 88 ? 16.679 1.850 -1.353 1.00 12.54 88 PHE A C 10
ATOM 17459 O O . PHE A 1 88 ? 16.794 2.032 -2.570 1.00 71.22 88 PHE A O 10
ATOM 17476 N N . GLY A 1 89 ? 16.718 2.846 -0.469 1.00 22.21 89 GLY A N 10
ATOM 17477 C CA . GLY A 1 89 ? 16.950 4.228 -0.884 1.00 34.22 89 GLY A CA 10
ATOM 17478 C C . GLY A 1 89 ? 16.076 5.228 -0.131 1.00 73.44 89 GLY A C 10
ATOM 17479 O O . GLY A 1 89 ? 15.390 6.052 -0.742 1.00 51.01 89 GLY A O 10
ATOM 17483 N N . GLY A 1 90 ? 16.089 5.153 1.198 1.00 52.01 90 GLY A N 10
ATOM 17484 C CA . GLY A 1 90 ? 15.318 6.087 2.016 1.00 50.13 90 GLY A CA 10
ATOM 17485 C C . GLY A 1 90 ? 13.827 5.751 2.098 1.00 75.35 90 GLY A C 10
ATOM 17486 O O . GLY A 1 90 ? 13.306 5.471 3.180 1.00 1.04 90 GLY A O 10
ATOM 17490 N N . ARG A 1 91 ? 13.140 5.779 0.957 1.00 63.22 91 ARG A N 10
ATOM 17491 C CA . ARG A 1 91 ? 11.691 5.546 0.920 1.00 74.44 91 ARG A CA 10
ATOM 17492 C C . ARG A 1 91 ? 11.354 4.046 0.968 1.00 54.35 91 ARG A C 10
ATOM 17493 O O . ARG A 1 91 ? 11.448 3.343 -0.037 1.00 34.55 91 ARG A O 10
ATOM 17514 N N . LYS A 1 92 ? 10.984 3.570 2.157 1.00 3.05 92 LYS A N 10
ATOM 17515 C CA . LYS A 1 92 ? 10.593 2.176 2.374 1.00 51.31 92 LYS A CA 10
ATOM 17516 C C . LYS A 1 92 ? 9.354 1.764 1.550 1.00 1.24 92 LYS A C 10
ATOM 17517 O O . LYS A 1 92 ? 8.700 2.592 0.913 1.00 73.42 92 LYS A O 10
ATOM 17536 N N . GLU A 1 93 ? 9.021 0.474 1.604 1.00 63.22 93 GLU A N 10
ATOM 17537 C CA . GLU A 1 93 ? 7.924 -0.092 0.809 1.00 43.13 93 GLU A CA 10
ATOM 17538 C C . GLU A 1 93 ? 7.149 -1.152 1.612 1.00 22.22 93 GLU A C 10
ATOM 17539 O O . GLU A 1 93 ? 7.723 -1.848 2.457 1.00 63.14 93 GLU A O 10
ATOM 17551 N N . ALA A 1 94 ? 5.848 -1.275 1.342 1.00 13.22 94 ALA A N 10
ATOM 17552 C CA . ALA A 1 94 ? 4.986 -2.235 2.048 1.00 71.40 94 ALA A CA 10
ATOM 17553 C C . ALA A 1 94 ? 4.161 -3.079 1.068 1.00 62.14 94 ALA A C 10
ATOM 17554 O O . ALA A 1 94 ? 3.441 -2.543 0.230 1.00 22.13 94 ALA A O 10
ATOM 17561 N N . HIS A 1 95 ? 4.258 -4.402 1.189 1.00 24.52 95 HIS A N 10
ATOM 17562 C CA . HIS A 1 95 ? 3.528 -5.322 0.308 1.00 62.44 95 HIS A CA 10
ATOM 17563 C C . HIS A 1 95 ? 2.320 -5.939 1.017 1.00 61.53 95 HIS A C 10
ATOM 17564 O O . HIS A 1 95 ? 2.416 -6.396 2.161 1.00 15.55 95 HIS A O 10
ATOM 17578 N N . LEU A 1 96 ? 1.184 -5.955 0.324 1.00 20.04 96 LEU A N 10
ATOM 17579 C CA . LEU A 1 96 ? -0.067 -6.466 0.889 1.00 2.42 96 LEU A CA 10
ATOM 17580 C C . LEU A 1 96 ? -0.223 -7.983 0.673 1.00 21.15 96 LEU A C 10
ATOM 17581 O O . LEU A 1 96 ? 0.603 -8.629 0.024 1.00 62.24 96 LEU A O 10
ATOM 17597 N N . MET A 1 97 ? -1.289 -8.539 1.243 1.00 3.22 97 MET A N 10
ATOM 17598 C CA . MET A 1 97 ? -1.598 -9.972 1.147 1.00 63.54 97 MET A CA 10
ATOM 17599 C C . MET A 1 97 ? -3.058 -10.174 0.698 1.00 41.14 97 MET A C 10
ATOM 17600 O O . MET A 1 97 ? -3.862 -9.245 0.782 1.00 41.52 97 MET A O 10
ATOM 17614 N N . PRO A 1 98 ? -3.441 -11.386 0.239 1.00 21.13 98 PRO A N 10
ATOM 17615 C CA . PRO A 1 98 ? -4.832 -11.680 -0.174 1.00 65.15 98 PRO A CA 10
ATOM 17616 C C . PRO A 1 98 ? -5.877 -11.391 0.928 1.00 52.21 98 PRO A C 10
ATOM 17617 O O . PRO A 1 98 ? -7.075 -11.296 0.649 1.00 4.22 98 PRO A O 10
ATOM 17628 N N . ARG A 1 99 ? -5.422 -11.256 2.179 1.00 73.33 99 ARG A N 10
ATOM 17629 C CA . ARG A 1 99 ? -6.318 -10.957 3.307 1.00 51.34 99 ARG A CA 10
ATOM 17630 C C . ARG A 1 99 ? -6.092 -9.548 3.892 1.00 35.20 99 ARG A C 10
ATOM 17631 O O . ARG A 1 99 ? -6.719 -9.182 4.886 1.00 53.33 99 ARG A O 10
ATOM 17652 N N . SER A 1 100 ? -5.213 -8.759 3.279 1.00 35.31 100 SER A N 10
ATOM 17653 C CA . SER A 1 100 ? -4.920 -7.401 3.773 1.00 41.54 100 SER A CA 10
ATOM 17654 C C . SER A 1 100 ? -6.019 -6.406 3.376 1.00 4.53 100 SER A C 10
ATOM 17655 O O . SER A 1 100 ? -6.427 -6.347 2.214 1.00 65.23 100 SER A O 10
ATOM 17663 N N . THR A 1 101 ? -6.485 -5.619 4.345 1.00 13.13 101 THR A N 10
ATOM 17664 C CA . THR A 1 101 ? -7.540 -4.620 4.109 1.00 5.54 101 THR A CA 10
ATOM 17665 C C . THR A 1 101 ? -7.042 -3.192 4.377 1.00 72.23 101 THR A C 10
ATOM 17666 O O . THR A 1 101 ? -6.015 -2.989 5.031 1.00 73.45 101 THR A O 10
ATOM 17677 N N . VAL A 1 102 ? -7.773 -2.201 3.860 1.00 12.13 102 VAL A N 10
ATOM 17678 C CA . VAL A 1 102 ? -7.422 -0.788 4.061 1.00 51.22 102 VAL A CA 10
ATOM 17679 C C . VAL A 1 102 ? -8.544 -0.022 4.787 1.00 34.30 102 VAL A C 10
ATOM 17680 O O . VAL A 1 102 ? -9.719 -0.130 4.432 1.00 44.44 102 VAL A O 10
ATOM 17693 N N . GLU A 1 103 ? -8.178 0.738 5.813 1.00 52.32 103 GLU A N 10
ATOM 17694 C CA . GLU A 1 103 ? -9.131 1.586 6.543 1.00 23.55 103 GLU A CA 10
ATOM 17695 C C . GLU A 1 103 ? -8.789 3.071 6.353 1.00 2.00 103 GLU A C 10
ATOM 17696 O O . GLU A 1 103 ? -7.624 3.432 6.203 1.00 24.21 103 GLU A O 10
ATOM 17708 N N . VAL A 1 104 ? -9.806 3.928 6.335 1.00 72.12 104 VAL A N 10
ATOM 17709 C CA . VAL A 1 104 ? -9.588 5.373 6.183 1.00 50.40 104 VAL A CA 10
ATOM 17710 C C . VAL A 1 104 ? -9.511 6.069 7.553 1.00 12.32 104 VAL A C 10
ATOM 17711 O O . VAL A 1 104 ? -10.303 5.781 8.458 1.00 73.33 104 VAL A O 10
ATOM 17724 N N . LEU A 1 105 ? -8.543 6.974 7.703 1.00 2.01 105 LEU A N 10
ATOM 17725 C CA . LEU A 1 105 ? -8.327 7.681 8.970 1.00 32.32 105 LEU A CA 10
ATOM 17726 C C . LEU A 1 105 ? -8.881 9.112 8.925 1.00 64.21 105 LEU A C 10
ATOM 17727 O O . LEU A 1 105 ? -9.827 9.384 8.178 1.00 23.31 105 LEU A O 10
ATOM 17743 N N . ASP A 1 106 ? -8.300 10.018 9.739 1.00 33.42 106 ASP A N 10
ATOM 17744 C CA . ASP A 1 106 ? -8.909 11.330 10.013 1.00 10.14 106 ASP A CA 10
ATOM 17745 C C . ASP A 1 106 ? -10.191 11.110 10.839 1.00 42.30 106 ASP A C 10
ATOM 17746 O O . ASP A 1 106 ? -10.782 10.029 10.755 1.00 61.11 106 ASP A O 10
ATOM 17755 N N . PRO A 1 107 ? -10.695 12.126 11.595 1.00 22.54 107 PRO A N 10
ATOM 17756 C CA . PRO A 1 107 ? -11.497 11.913 12.797 1.00 60.21 107 PRO A CA 10
ATOM 17757 C C . PRO A 1 107 ? -11.702 10.424 13.136 1.00 44.54 107 PRO A C 10
ATOM 17758 O O . PRO A 1 107 ? -12.721 9.815 12.806 1.00 20.43 107 PRO A O 10
ATOM 17769 N N . LEU A 1 108 ? -10.679 9.875 13.805 1.00 44.35 108 LEU A N 10
ATOM 17770 C CA . LEU A 1 108 ? -10.426 8.423 13.914 1.00 14.23 108 LEU A CA 10
ATOM 17771 C C . LEU A 1 108 ? -11.696 7.570 14.126 1.00 42.12 108 LEU A C 10
ATOM 17772 O O . LEU A 1 108 ? -12.499 7.825 15.023 1.00 52.23 108 LEU A O 10
ATOM 17788 N N . GLU A 1 109 ? -11.839 6.542 13.284 1.00 42.23 109 GLU A N 10
ATOM 17789 C CA . GLU A 1 109 ? -12.979 5.615 13.338 1.00 62.25 109 GLU A CA 10
ATOM 17790 C C . GLU A 1 109 ? -12.781 4.527 14.412 1.00 4.31 109 GLU A C 10
ATOM 17791 O O . GLU A 1 109 ? -13.731 4.119 15.085 1.00 3.31 109 GLU A O 10
ATOM 17803 N N . HIS A 1 110 ? -11.543 4.049 14.551 1.00 33.20 110 HIS A N 10
ATOM 17804 C CA . HIS A 1 110 ? -11.217 2.992 15.526 1.00 70.21 110 HIS A CA 10
ATOM 17805 C C . HIS A 1 110 ? -11.104 3.545 16.962 1.00 2.02 110 HIS A C 10
ATOM 17806 O O . HIS A 1 110 ? -12.094 3.452 17.724 1.00 36.81 110 HIS A O 10
ATOM 17821 N N . MET A 1 1 ? -4.927 -15.680 24.152 1.00 21.40 1 MET A N 11
ATOM 17822 C CA . MET A 1 1 ? -5.490 -14.528 24.912 1.00 2.04 1 MET A CA 11
ATOM 17823 C C . MET A 1 1 ? -4.699 -13.235 24.651 1.00 44.03 1 MET A C 11
ATOM 17824 O O . MET A 1 1 ? -5.284 -12.183 24.390 1.00 30.11 1 MET A O 11
ATOM 17840 N N . LYS A 1 2 ? -3.370 -13.315 24.726 1.00 64.02 2 LYS A N 11
ATOM 17841 C CA . LYS A 1 2 ? -2.510 -12.127 24.607 1.00 2.44 2 LYS A CA 11
ATOM 17842 C C . LYS A 1 2 ? -1.687 -12.136 23.301 1.00 43.41 2 LYS A C 11
ATOM 17843 O O . LYS A 1 2 ? -0.777 -12.953 23.136 1.00 31.25 2 LYS A O 11
ATOM 17862 N N . PRO A 1 3 ? -2.005 -11.239 22.346 1.00 53.31 3 PRO A N 11
ATOM 17863 C CA . PRO A 1 3 ? -1.241 -11.100 21.101 1.00 55.14 3 PRO A CA 11
ATOM 17864 C C . PRO A 1 3 ? -0.062 -10.110 21.223 1.00 12.43 3 PRO A C 11
ATOM 17865 O O . PRO A 1 3 ? -0.259 -8.913 21.441 1.00 65.11 3 PRO A O 11
ATOM 17876 N N . GLU A 1 4 ? 1.166 -10.610 21.056 1.00 61.12 4 GLU A N 11
ATOM 17877 C CA . GLU A 1 4 ? 2.375 -9.772 21.161 1.00 64.22 4 GLU A CA 11
ATOM 17878 C C . GLU A 1 4 ? 2.620 -8.931 19.892 1.00 64.12 4 GLU A C 11
ATOM 17879 O O . GLU A 1 4 ? 3.719 -8.415 19.680 1.00 64.54 4 GLU A O 11
ATOM 17891 N N . HIS A 1 5 ? 1.595 -8.775 19.061 1.00 73.41 5 HIS A N 11
ATOM 17892 C CA . HIS A 1 5 ? 1.728 -8.029 17.808 1.00 34.31 5 HIS A CA 11
ATOM 17893 C C . HIS A 1 5 ? 1.470 -6.527 18.015 1.00 34.44 5 HIS A C 11
ATOM 17894 O O . HIS A 1 5 ? 0.331 -6.098 18.200 1.00 63.25 5 HIS A O 11
ATOM 17909 N N . ARG A 1 6 ? 2.543 -5.739 17.992 1.00 40.11 6 ARG A N 11
ATOM 17910 C CA . ARG A 1 6 ? 2.441 -4.278 18.113 1.00 31.24 6 ARG A CA 11
ATOM 17911 C C . ARG A 1 6 ? 2.088 -3.615 16.769 1.00 3.32 6 ARG A C 11
ATOM 17912 O O . ARG A 1 6 ? 1.861 -4.292 15.762 1.00 14.10 6 ARG A O 11
ATOM 17933 N N . MET A 1 7 ? 2.033 -2.283 16.773 1.00 10.34 7 MET A N 11
ATOM 17934 C CA . MET A 1 7 ? 1.742 -1.506 15.563 1.00 42.22 7 MET A CA 11
ATOM 17935 C C . MET A 1 7 ? 2.424 -0.124 15.619 1.00 71.40 7 MET A C 11
ATOM 17936 O O . MET A 1 7 ? 1.929 0.807 16.261 1.00 52.14 7 MET A O 11
ATOM 17950 N N . ASP A 1 8 ? 3.575 -0.005 14.964 1.00 23.43 8 ASP A N 11
ATOM 17951 C CA . ASP A 1 8 ? 4.342 1.246 14.951 1.00 34.04 8 ASP A CA 11
ATOM 17952 C C . ASP A 1 8 ? 4.058 2.086 13.686 1.00 11.21 8 ASP A C 11
ATOM 17953 O O . ASP A 1 8 ? 3.008 1.942 13.053 1.00 24.32 8 ASP A O 11
ATOM 17962 N N . THR A 1 9 ? 4.983 2.986 13.348 1.00 2.23 9 THR A N 11
ATOM 17963 C CA . THR A 1 9 ? 4.805 3.910 12.214 1.00 13.34 9 THR A CA 11
ATOM 17964 C C . THR A 1 9 ? 5.966 3.809 11.209 1.00 15.15 9 THR A C 11
ATOM 17965 O O . THR A 1 9 ? 6.920 3.057 11.418 1.00 22.34 9 THR A O 11
ATOM 17976 N N . ILE A 1 10 ? 5.896 4.604 10.138 1.00 22.44 10 ILE A N 11
ATOM 17977 C CA . ILE A 1 10 ? 6.846 4.512 9.016 1.00 12.35 10 ILE A CA 11
ATOM 17978 C C . ILE A 1 10 ? 8.320 4.613 9.457 1.00 4.00 10 ILE A C 11
ATOM 17979 O O . ILE A 1 10 ? 9.201 4.001 8.849 1.00 4.35 10 ILE A O 11
ATOM 17995 N N . SER A 1 11 ? 8.584 5.367 10.519 1.00 33.53 11 SER A N 11
ATOM 17996 C CA . SER A 1 11 ? 9.957 5.522 11.031 1.00 0.00 11 SER A CA 11
ATOM 17997 C C . SER A 1 11 ? 10.532 4.196 11.572 1.00 23.43 11 SER A C 11
ATOM 17998 O O . SER A 1 11 ? 11.735 3.949 11.478 1.00 42.43 11 SER A O 11
ATOM 18006 N N . LYS A 1 12 ? 9.670 3.348 12.140 1.00 41.53 12 LYS A N 11
ATOM 18007 C CA . LYS A 1 12 ? 10.107 2.066 12.732 1.00 61.04 12 LYS A CA 11
ATOM 18008 C C . LYS A 1 12 ? 10.018 0.888 11.746 1.00 4.31 12 LYS A C 11
ATOM 18009 O O . LYS A 1 12 ? 10.667 -0.141 11.958 1.00 33.43 12 LYS A O 11
ATOM 18028 N N . LEU A 1 13 ? 9.230 1.039 10.675 1.00 3.10 13 LEU A N 11
ATOM 18029 C CA . LEU A 1 13 ? 9.010 -0.049 9.703 1.00 34.31 13 LEU A CA 11
ATOM 18030 C C . LEU A 1 13 ? 10.323 -0.747 9.303 1.00 63.33 13 LEU A C 11
ATOM 18031 O O . LEU A 1 13 ? 11.170 -0.176 8.611 1.00 71.21 13 LEU A O 11
ATOM 18047 N N . GLU A 1 14 ? 10.475 -1.990 9.749 1.00 1.11 14 GLU A N 11
ATOM 18048 C CA . GLU A 1 14 ? 11.715 -2.742 9.566 1.00 75.51 14 GLU A CA 11
ATOM 18049 C C . GLU A 1 14 ? 11.630 -3.731 8.394 1.00 44.03 14 GLU A C 11
ATOM 18050 O O . GLU A 1 14 ? 10.600 -4.372 8.173 1.00 21.21 14 GLU A O 11
ATOM 18062 N N . GLU A 1 15 ? 12.730 -3.847 7.653 1.00 22.15 15 GLU A N 11
ATOM 18063 C CA . GLU A 1 15 ? 12.831 -4.777 6.522 1.00 12.21 15 GLU A CA 11
ATOM 18064 C C . GLU A 1 15 ? 12.617 -6.247 6.951 1.00 62.10 15 GLU A C 11
ATOM 18065 O O . GLU A 1 15 ? 13.554 -6.954 7.331 1.00 52.45 15 GLU A O 11
ATOM 18077 N N . GLY A 1 16 ? 11.362 -6.691 6.891 1.00 32.23 16 GLY A N 11
ATOM 18078 C CA . GLY A 1 16 ? 11.013 -8.063 7.261 1.00 33.02 16 GLY A CA 11
ATOM 18079 C C . GLY A 1 16 ? 9.941 -8.144 8.351 1.00 23.22 16 GLY A C 11
ATOM 18080 O O . GLY A 1 16 ? 9.594 -9.236 8.813 1.00 55.52 16 GLY A O 11
ATOM 18084 N N . ALA A 1 17 ? 9.423 -6.990 8.774 1.00 61.34 17 ALA A N 11
ATOM 18085 C CA . ALA A 1 17 ? 8.381 -6.933 9.810 1.00 72.43 17 ALA A CA 11
ATOM 18086 C C . ALA A 1 17 ? 6.970 -6.884 9.201 1.00 75.22 17 ALA A C 11
ATOM 18087 O O . ALA A 1 17 ? 6.742 -6.217 8.192 1.00 30.31 17 ALA A O 11
ATOM 18094 N N . GLU A 1 18 ? 6.026 -7.598 9.816 1.00 11.33 18 GLU A N 11
ATOM 18095 C CA . GLU A 1 18 ? 4.626 -7.577 9.369 1.00 63.41 18 GLU A CA 11
ATOM 18096 C C . GLU A 1 18 ? 3.769 -6.727 10.321 1.00 43.35 18 GLU A C 11
ATOM 18097 O O . GLU A 1 18 ? 3.494 -7.126 11.454 1.00 70.34 18 GLU A O 11
ATOM 18109 N N . THR A 1 19 ? 3.346 -5.554 9.853 1.00 23.23 19 THR A N 11
ATOM 18110 C CA . THR A 1 19 ? 2.602 -4.599 10.692 1.00 63.43 19 THR A CA 11
ATOM 18111 C C . THR A 1 19 ? 1.664 -3.707 9.859 1.00 13.11 19 THR A C 11
ATOM 18112 O O . THR A 1 19 ? 1.916 -3.468 8.677 1.00 63.12 19 THR A O 11
ATOM 18123 N N . PRO A 1 20 ? 0.548 -3.226 10.452 1.00 20.33 20 PRO A N 11
ATOM 18124 C CA . PRO A 1 20 ? -0.318 -2.218 9.810 1.00 23.22 20 PRO A CA 11
ATOM 18125 C C . PRO A 1 20 ? 0.354 -0.834 9.697 1.00 12.32 20 PRO A C 11
ATOM 18126 O O . PRO A 1 20 ? 1.082 -0.410 10.594 1.00 52.03 20 PRO A O 11
ATOM 18137 N N . VAL A 1 21 ? 0.098 -0.131 8.593 1.00 13.34 21 VAL A N 11
ATOM 18138 C CA . VAL A 1 21 ? 0.684 1.199 8.358 1.00 33.04 21 VAL A CA 11
ATOM 18139 C C . VAL A 1 21 ? -0.401 2.261 8.093 1.00 70.14 21 VAL A C 11
ATOM 18140 O O . VAL A 1 21 ? -1.553 1.936 7.799 1.00 3.14 21 VAL A O 11
ATOM 18153 N N . THR A 1 22 ? -0.030 3.534 8.205 1.00 3.15 22 THR A N 11
ATOM 18154 C CA . THR A 1 22 ? -0.967 4.645 7.966 1.00 32.25 22 THR A CA 11
ATOM 18155 C C . THR A 1 22 ? -0.252 5.843 7.324 1.00 4.43 22 THR A C 11
ATOM 18156 O O . THR A 1 22 ? 0.905 6.124 7.645 1.00 43.12 22 THR A O 11
ATOM 18167 N N . GLY A 1 23 ? -0.938 6.538 6.413 1.00 21.14 23 GLY A N 11
ATOM 18168 C CA . GLY A 1 23 ? -0.343 7.701 5.753 1.00 25.23 23 GLY A CA 11
ATOM 18169 C C . GLY A 1 23 ? -1.316 8.451 4.842 1.00 64.13 23 GLY A C 11
ATOM 18170 O O . GLY A 1 23 ? -2.374 7.930 4.481 1.00 10.22 23 GLY A O 11
ATOM 18174 N N . ARG A 1 24 ? -0.956 9.679 4.474 1.00 4.42 24 ARG A N 11
ATOM 18175 C CA . ARG A 1 24 ? -1.778 10.501 3.577 1.00 72.41 24 ARG A CA 11
ATOM 18176 C C . ARG A 1 24 ? -1.545 10.107 2.110 1.00 3.10 24 ARG A C 11
ATOM 18177 O O . ARG A 1 24 ? -0.428 10.227 1.606 1.00 50.01 24 ARG A O 11
ATOM 18198 N N . VAL A 1 25 ? -2.588 9.647 1.423 1.00 2.23 25 VAL A N 11
ATOM 18199 C CA . VAL A 1 25 ? -2.472 9.315 0.000 1.00 11.02 25 VAL A CA 11
ATOM 18200 C C . VAL A 1 25 ? -2.205 10.577 -0.831 1.00 11.51 25 VAL A C 11
ATOM 18201 O O . VAL A 1 25 ? -3.078 11.431 -0.977 1.00 71.33 25 VAL A O 11
ATOM 18214 N N . MET A 1 26 ? -0.991 10.704 -1.352 1.00 21.43 26 MET A N 11
ATOM 18215 C CA . MET A 1 26 ? -0.616 11.884 -2.140 1.00 3.15 26 MET A CA 11
ATOM 18216 C C . MET A 1 26 ? -0.528 11.564 -3.637 1.00 32.24 26 MET A C 11
ATOM 18217 O O . MET A 1 26 ? -0.989 12.346 -4.470 1.00 32.13 26 MET A O 11
ATOM 18231 N N . LYS A 1 27 ? 0.078 10.427 -3.976 1.00 14.34 27 LYS A N 11
ATOM 18232 C CA . LYS A 1 27 ? 0.183 9.991 -5.375 1.00 61.21 27 LYS A CA 11
ATOM 18233 C C . LYS A 1 27 ? -0.266 8.533 -5.546 1.00 74.00 27 LYS A C 11
ATOM 18234 O O . LYS A 1 27 ? 0.078 7.669 -4.741 1.00 70.10 27 LYS A O 11
ATOM 18253 N N . ILE A 1 28 ? -1.041 8.270 -6.593 1.00 12.15 28 ILE A N 11
ATOM 18254 C CA . ILE A 1 28 ? -1.466 6.906 -6.930 1.00 22.15 28 ILE A CA 11
ATOM 18255 C C . ILE A 1 28 ? -1.070 6.539 -8.369 1.00 41.31 28 ILE A C 11
ATOM 18256 O O . ILE A 1 28 ? -1.528 7.162 -9.328 1.00 50.11 28 ILE A O 11
ATOM 18272 N N . SER A 1 29 ? -0.207 5.537 -8.517 1.00 13.22 29 SER A N 11
ATOM 18273 C CA . SER A 1 29 ? 0.135 5.011 -9.843 1.00 33.31 29 SER A CA 11
ATOM 18274 C C . SER A 1 29 ? -0.867 3.930 -10.259 1.00 71.33 29 SER A C 11
ATOM 18275 O O . SER A 1 29 ? -1.009 2.914 -9.577 1.00 40.11 29 SER A O 11
ATOM 18283 N N . SER A 1 30 ? -1.570 4.162 -11.368 1.00 64.54 30 SER A N 11
ATOM 18284 C CA . SER A 1 30 ? -2.582 3.214 -11.866 1.00 34.15 30 SER A CA 11
ATOM 18285 C C . SER A 1 30 ? -1.998 1.801 -12.027 1.00 41.34 30 SER A C 11
ATOM 18286 O O . SER A 1 30 ? -0.834 1.645 -12.401 1.00 72.34 30 SER A O 11
ATOM 18294 N N . PRO A 1 31 ? -2.809 0.756 -11.763 1.00 25.34 31 PRO A N 11
ATOM 18295 C CA . PRO A 1 31 ? -2.349 -0.645 -11.777 1.00 35.54 31 PRO A CA 11
ATOM 18296 C C . PRO A 1 31 ? -1.596 -1.034 -13.064 1.00 74.53 31 PRO A C 11
ATOM 18297 O O . PRO A 1 31 ? -2.130 -0.949 -14.170 1.00 22.23 31 PRO A O 11
ATOM 18308 N N . ARG A 1 32 ? -0.356 -1.475 -12.896 1.00 0.42 32 ARG A N 11
ATOM 18309 C CA . ARG A 1 32 ? 0.493 -1.899 -14.008 1.00 2.33 32 ARG A CA 11
ATOM 18310 C C . ARG A 1 32 ? 0.369 -3.416 -14.219 1.00 24.22 32 ARG A C 11
ATOM 18311 O O . ARG A 1 32 ? 0.589 -4.202 -13.296 1.00 60.43 32 ARG A O 11
ATOM 18332 N N . THR A 1 33 ? 0.007 -3.822 -15.437 1.00 44.22 33 THR A N 11
ATOM 18333 C CA . THR A 1 33 ? -0.335 -5.227 -15.712 1.00 1.21 33 THR A CA 11
ATOM 18334 C C . THR A 1 33 ? 0.852 -6.037 -16.262 1.00 15.24 33 THR A C 11
ATOM 18335 O O . THR A 1 33 ? 1.671 -5.534 -17.032 1.00 75.25 33 THR A O 11
ATOM 18346 N N . PHE A 1 34 ? 0.918 -7.298 -15.848 1.00 34.11 34 PHE A N 11
ATOM 18347 C CA . PHE A 1 34 ? 1.903 -8.266 -16.342 1.00 0.31 34 PHE A CA 11
ATOM 18348 C C . PHE A 1 34 ? 1.218 -9.629 -16.538 1.00 24.24 34 PHE A C 11
ATOM 18349 O O . PHE A 1 34 ? 0.043 -9.777 -16.221 1.00 13.43 34 PHE A O 11
ATOM 18366 N N . THR A 1 35 ? 1.924 -10.614 -17.083 1.00 70.24 35 THR A N 11
ATOM 18367 C CA . THR A 1 35 ? 1.346 -11.960 -17.252 1.00 42.25 35 THR A CA 11
ATOM 18368 C C . THR A 1 35 ? 1.825 -12.924 -16.155 1.00 54.32 35 THR A C 11
ATOM 18369 O O . THR A 1 35 ? 2.989 -13.333 -16.134 1.00 21.45 35 THR A O 11
ATOM 18380 N N . THR A 1 36 ? 0.920 -13.280 -15.243 1.00 2.02 36 THR A N 11
ATOM 18381 C CA . THR A 1 36 ? 1.243 -14.201 -14.138 1.00 24.43 36 THR A CA 11
ATOM 18382 C C . THR A 1 36 ? 1.269 -15.670 -14.612 1.00 3.02 36 THR A C 11
ATOM 18383 O O . THR A 1 36 ? 1.184 -15.944 -15.811 1.00 31.12 36 THR A O 11
ATOM 18394 N N . ARG A 1 37 ? 1.389 -16.606 -13.664 1.00 52.53 37 ARG A N 11
ATOM 18395 C CA . ARG A 1 37 ? 1.534 -18.039 -13.974 1.00 65.40 37 ARG A CA 11
ATOM 18396 C C . ARG A 1 37 ? 0.417 -18.574 -14.899 1.00 72.41 37 ARG A C 11
ATOM 18397 O O . ARG A 1 37 ? 0.691 -18.955 -16.039 1.00 45.10 37 ARG A O 11
ATOM 18418 N N . LYS A 1 38 ? -0.832 -18.614 -14.424 1.00 62.44 38 LYS A N 11
ATOM 18419 C CA . LYS A 1 38 ? -1.952 -19.071 -15.271 1.00 52.24 38 LYS A CA 11
ATOM 18420 C C . LYS A 1 38 ? -3.327 -18.755 -14.648 1.00 5.32 38 LYS A C 11
ATOM 18421 O O . LYS A 1 38 ? -3.485 -18.727 -13.426 1.00 51.42 38 LYS A O 11
ATOM 18440 N N . GLY A 1 39 ? -4.321 -18.516 -15.509 1.00 30.14 39 GLY A N 11
ATOM 18441 C CA . GLY A 1 39 ? -5.676 -18.218 -15.049 1.00 21.43 39 GLY A CA 11
ATOM 18442 C C . GLY A 1 39 ? -5.924 -16.724 -14.888 1.00 21.34 39 GLY A C 11
ATOM 18443 O O . GLY A 1 39 ? -6.728 -16.127 -15.609 1.00 24.42 39 GLY A O 11
ATOM 18447 N N . ARG A 1 40 ? -5.207 -16.115 -13.957 1.00 31.43 40 ARG A N 11
ATOM 18448 C CA . ARG A 1 40 ? -5.331 -14.681 -13.687 1.00 62.14 40 ARG A CA 11
ATOM 18449 C C . ARG A 1 40 ? -4.456 -13.862 -14.639 1.00 42.35 40 ARG A C 11
ATOM 18450 O O . ARG A 1 40 ? -3.552 -14.396 -15.285 1.00 31.42 40 ARG A O 11
ATOM 18471 N N . GLU A 1 41 ? -4.752 -12.575 -14.760 1.00 24.43 41 GLU A N 11
ATOM 18472 C CA . GLU A 1 41 ? -3.921 -11.675 -15.565 1.00 44.24 41 GLU A CA 11
ATOM 18473 C C . GLU A 1 41 ? -2.624 -11.311 -14.818 1.00 72.34 41 GLU A C 11
ATOM 18474 O O . GLU A 1 41 ? -1.525 -11.584 -15.301 1.00 72.40 41 GLU A O 11
ATOM 18486 N N . GLY A 1 42 ? -2.763 -10.753 -13.611 1.00 44.12 42 GLY A N 11
ATOM 18487 C CA . GLY A 1 42 ? -1.609 -10.267 -12.858 1.00 31.13 42 GLY A CA 11
ATOM 18488 C C . GLY A 1 42 ? -1.382 -8.757 -12.998 1.00 11.13 42 GLY A C 11
ATOM 18489 O O . GLY A 1 42 ? -0.952 -8.279 -14.043 1.00 35.23 42 GLY A O 11
ATOM 18493 N N . LYS A 1 43 ? -1.685 -8.008 -11.940 1.00 13.21 43 LYS A N 11
ATOM 18494 C CA . LYS A 1 43 ? -1.392 -6.566 -11.875 1.00 3.43 43 LYS A CA 11
ATOM 18495 C C . LYS A 1 43 ? -0.597 -6.202 -10.610 1.00 11.14 43 LYS A C 11
ATOM 18496 O O . LYS A 1 43 ? -0.518 -6.982 -9.658 1.00 30.04 43 LYS A O 11
ATOM 18515 N N . LEU A 1 44 ? 0.005 -5.015 -10.619 1.00 52.33 44 LEU A N 11
ATOM 18516 C CA . LEU A 1 44 ? 0.649 -4.453 -9.428 1.00 43.31 44 LEU A CA 11
ATOM 18517 C C . LEU A 1 44 ? 0.559 -2.919 -9.444 1.00 51.23 44 LEU A C 11
ATOM 18518 O O . LEU A 1 44 ? 0.677 -2.294 -10.496 1.00 63.41 44 LEU A O 11
ATOM 18534 N N . ALA A 1 45 ? 0.325 -2.315 -8.284 1.00 32.13 45 ALA A N 11
ATOM 18535 C CA . ALA A 1 45 ? 0.186 -0.856 -8.190 1.00 5.55 45 ALA A CA 11
ATOM 18536 C C . ALA A 1 45 ? 1.066 -0.271 -7.078 1.00 42.33 45 ALA A C 11
ATOM 18537 O O . ALA A 1 45 ? 1.354 -0.936 -6.086 1.00 53.14 45 ALA A O 11
ATOM 18544 N N . ASN A 1 46 ? 1.486 0.982 -7.250 1.00 75.04 46 ASN A N 11
ATOM 18545 C CA . ASN A 1 46 ? 2.316 1.669 -6.252 1.00 40.00 46 ASN A CA 11
ATOM 18546 C C . ASN A 1 46 ? 1.692 3.012 -5.836 1.00 23.31 46 ASN A C 11
ATOM 18547 O O . ASN A 1 46 ? 1.547 3.927 -6.650 1.00 31.33 46 ASN A O 11
ATOM 18558 N N . VAL A 1 47 ? 1.312 3.113 -4.566 1.00 40.13 47 VAL A N 11
ATOM 18559 C CA . VAL A 1 47 ? 0.733 4.343 -4.015 1.00 34.43 47 VAL A CA 11
ATOM 18560 C C . VAL A 1 47 ? 1.705 5.020 -3.035 1.00 41.40 47 VAL A C 11
ATOM 18561 O O . VAL A 1 47 ? 2.225 4.380 -2.123 1.00 0.31 47 VAL A O 11
ATOM 18574 N N . ILE A 1 48 ? 1.944 6.312 -3.227 1.00 41.12 48 ILE A N 11
ATOM 18575 C CA . ILE A 1 48 ? 2.836 7.073 -2.349 1.00 1.20 48 ILE A CA 11
ATOM 18576 C C . ILE A 1 48 ? 2.048 7.754 -1.221 1.00 71.53 48 ILE A C 11
ATOM 18577 O O . ILE A 1 48 ? 1.318 8.728 -1.450 1.00 42.11 48 ILE A O 11
ATOM 18593 N N . ILE A 1 49 ? 2.188 7.225 -0.007 1.00 33.13 49 ILE A N 11
ATOM 18594 C CA . ILE A 1 49 ? 1.539 7.801 1.174 1.00 25.40 49 ILE A CA 11
ATOM 18595 C C . ILE A 1 49 ? 2.566 8.514 2.066 1.00 51.20 49 ILE A C 11
ATOM 18596 O O . ILE A 1 49 ? 3.685 8.033 2.248 1.00 2.02 49 ILE A O 11
ATOM 18612 N N . ALA A 1 50 ? 2.189 9.662 2.617 1.00 31.33 50 ALA A N 11
ATOM 18613 C CA . ALA A 1 50 ? 3.107 10.454 3.443 1.00 43.25 50 ALA A CA 11
ATOM 18614 C C . ALA A 1 50 ? 2.593 10.622 4.879 1.00 0.04 50 ALA A C 11
ATOM 18615 O O . ALA A 1 50 ? 1.483 11.106 5.104 1.00 72.22 50 ALA A O 11
ATOM 18622 N N . ASP A 1 51 ? 3.409 10.208 5.842 1.00 20.10 51 ASP A N 11
ATOM 18623 C CA . ASP A 1 51 ? 3.103 10.375 7.265 1.00 0.13 51 ASP A CA 11
ATOM 18624 C C . ASP A 1 51 ? 3.972 11.493 7.866 1.00 64.21 51 ASP A C 11
ATOM 18625 O O . ASP A 1 51 ? 4.844 12.047 7.193 1.00 14.40 51 ASP A O 11
ATOM 18634 N N . ASP A 1 52 ? 3.735 11.828 9.129 1.00 42.22 52 ASP A N 11
ATOM 18635 C CA . ASP A 1 52 ? 4.536 12.837 9.820 1.00 11.30 52 ASP A CA 11
ATOM 18636 C C . ASP A 1 52 ? 5.927 12.290 10.214 1.00 21.14 52 ASP A C 11
ATOM 18637 O O . ASP A 1 52 ? 6.797 13.042 10.661 1.00 24.21 52 ASP A O 11
ATOM 18646 N N . THR A 1 53 ? 6.128 10.978 10.058 1.00 12.13 53 THR A N 11
ATOM 18647 C CA . THR A 1 53 ? 7.428 10.344 10.349 1.00 34.40 53 THR A CA 11
ATOM 18648 C C . THR A 1 53 ? 8.205 9.971 9.073 1.00 71.21 53 THR A C 11
ATOM 18649 O O . THR A 1 53 ? 9.389 9.627 9.140 1.00 43.22 53 THR A O 11
ATOM 18660 N N . GLY A 1 54 ? 7.547 10.040 7.915 1.00 20.13 54 GLY A N 11
ATOM 18661 C CA . GLY A 1 54 ? 8.191 9.639 6.663 1.00 2.42 54 GLY A CA 11
ATOM 18662 C C . GLY A 1 54 ? 7.201 9.243 5.569 1.00 61.45 54 GLY A C 11
ATOM 18663 O O . GLY A 1 54 ? 6.006 9.100 5.823 1.00 64.14 54 GLY A O 11
ATOM 18667 N N . GLU A 1 55 ? 7.698 9.087 4.341 1.00 64.11 55 GLU A N 11
ATOM 18668 C CA . GLU A 1 55 ? 6.865 8.653 3.209 1.00 44.33 55 GLU A CA 11
ATOM 18669 C C . GLU A 1 55 ? 7.102 7.164 2.893 1.00 14.53 55 GLU A C 11
ATOM 18670 O O . GLU A 1 55 ? 8.225 6.665 2.999 1.00 51.42 55 GLU A O 11
ATOM 18682 N N . LEU A 1 56 ? 6.042 6.466 2.489 1.00 42.22 56 LEU A N 11
ATOM 18683 C CA . LEU A 1 56 ? 6.104 5.022 2.228 1.00 44.40 56 LEU A CA 11
ATOM 18684 C C . LEU A 1 56 ? 5.439 4.667 0.886 1.00 4.34 56 LEU A C 11
ATOM 18685 O O . LEU A 1 56 ? 4.406 5.237 0.525 1.00 75.41 56 LEU A O 11
ATOM 18701 N N . ARG A 1 57 ? 6.033 3.727 0.150 1.00 24.12 57 ARG A N 11
ATOM 18702 C CA . ARG A 1 57 ? 5.448 3.258 -1.112 1.00 23.21 57 ARG A CA 11
ATOM 18703 C C . ARG A 1 57 ? 4.605 1.990 -0.882 1.00 62.04 57 ARG A C 11
ATOM 18704 O O . ARG A 1 57 ? 5.140 0.906 -0.644 1.00 14.10 57 ARG A O 11
ATOM 18725 N N . ALA A 1 58 ? 3.287 2.141 -0.933 1.00 42.21 58 ALA A N 11
ATOM 18726 C CA . ALA A 1 58 ? 2.363 1.020 -0.730 1.00 30.24 58 ALA A CA 11
ATOM 18727 C C . ALA A 1 58 ? 2.161 0.219 -2.026 1.00 31.12 58 ALA A C 11
ATOM 18728 O O . ALA A 1 58 ? 1.593 0.721 -2.998 1.00 22.14 58 ALA A O 11
ATOM 18735 N N . VAL A 1 59 ? 2.636 -1.023 -2.033 1.00 73.44 59 VAL A N 11
ATOM 18736 C CA . VAL A 1 59 ? 2.533 -1.894 -3.209 1.00 23.41 59 VAL A CA 11
ATOM 18737 C C . VAL A 1 59 ? 1.259 -2.760 -3.169 1.00 75.14 59 VAL A C 11
ATOM 18738 O O . VAL A 1 59 ? 1.149 -3.697 -2.371 1.00 0.33 59 VAL A O 11
ATOM 18751 N N . PHE A 1 60 ? 0.302 -2.438 -4.036 1.00 31.51 60 PHE A N 11
ATOM 18752 C CA . PHE A 1 60 ? -0.946 -3.200 -4.140 1.00 25.31 60 PHE A CA 11
ATOM 18753 C C . PHE A 1 60 ? -0.830 -4.293 -5.211 1.00 5.44 60 PHE A C 11
ATOM 18754 O O . PHE A 1 60 ? -0.853 -4.014 -6.412 1.00 32.45 60 PHE A O 11
ATOM 18771 N N . TRP A 1 61 ? -0.689 -5.534 -4.760 1.00 72.34 61 TRP A N 11
ATOM 18772 C CA . TRP A 1 61 ? -0.575 -6.689 -5.655 1.00 20.14 61 TRP A CA 11
ATOM 18773 C C . TRP A 1 61 ? -1.909 -7.054 -6.318 1.00 13.15 61 TRP A C 11
ATOM 18774 O O . TRP A 1 61 ? -2.972 -6.614 -5.893 1.00 61.45 61 TRP A O 11
ATOM 18795 N N . THR A 1 62 ? -1.816 -7.826 -7.396 1.00 31.13 62 THR A N 11
ATOM 18796 C CA . THR A 1 62 ? -2.973 -8.236 -8.214 1.00 43.41 62 THR A CA 11
ATOM 18797 C C . THR A 1 62 ? -4.219 -8.642 -7.394 1.00 43.10 62 THR A C 11
ATOM 18798 O O . THR A 1 62 ? -5.347 -8.444 -7.838 1.00 32.13 62 THR A O 11
ATOM 18809 N N . GLU A 1 63 ? -4.018 -9.208 -6.203 1.00 31.33 63 GLU A N 11
ATOM 18810 C CA . GLU A 1 63 ? -5.142 -9.655 -5.358 1.00 72.30 63 GLU A CA 11
ATOM 18811 C C . GLU A 1 63 ? -5.638 -8.545 -4.411 1.00 0.11 63 GLU A C 11
ATOM 18812 O O . GLU A 1 63 ? -6.708 -8.653 -3.810 1.00 3.21 63 GLU A O 11
ATOM 18824 N N . ASN A 1 64 ? -4.852 -7.487 -4.278 1.00 41.40 64 ASN A N 11
ATOM 18825 C CA . ASN A 1 64 ? -5.213 -6.334 -3.444 1.00 34.33 64 ASN A CA 11
ATOM 18826 C C . ASN A 1 64 ? -5.658 -5.126 -4.282 1.00 15.31 64 ASN A C 11
ATOM 18827 O O . ASN A 1 64 ? -5.917 -4.051 -3.738 1.00 22.12 64 ASN A O 11
ATOM 18838 N N . ILE A 1 65 ? -5.753 -5.300 -5.600 1.00 72.32 65 ILE A N 11
ATOM 18839 C CA . ILE A 1 65 ? -6.199 -4.219 -6.492 1.00 70.44 65 ILE A CA 11
ATOM 18840 C C . ILE A 1 65 ? -7.605 -3.725 -6.102 1.00 24.52 65 ILE A C 11
ATOM 18841 O O . ILE A 1 65 ? -7.917 -2.538 -6.215 1.00 21.44 65 ILE A O 11
ATOM 18857 N N . LYS A 1 66 ? -8.437 -4.645 -5.611 1.00 33.35 66 LYS A N 11
ATOM 18858 C CA . LYS A 1 66 ? -9.795 -4.320 -5.148 1.00 12.14 66 LYS A CA 11
ATOM 18859 C C . LYS A 1 66 ? -9.800 -3.264 -4.024 1.00 24.30 66 LYS A C 11
ATOM 18860 O O . LYS A 1 66 ? -10.836 -2.668 -3.728 1.00 34.12 66 LYS A O 11
ATOM 18879 N N . LEU A 1 67 ? -8.651 -3.043 -3.392 1.00 55.14 67 LEU A N 11
ATOM 18880 C CA . LEU A 1 67 ? -8.548 -2.061 -2.306 1.00 12.33 67 LEU A CA 11
ATOM 18881 C C . LEU A 1 67 ? -8.419 -0.626 -2.846 1.00 2.02 67 LEU A C 11
ATOM 18882 O O . LEU A 1 67 ? -8.754 0.336 -2.156 1.00 34.14 67 LEU A O 11
ATOM 18898 N N . LEU A 1 68 ? -7.949 -0.491 -4.086 1.00 73.12 68 LEU A N 11
ATOM 18899 C CA . LEU A 1 68 ? -7.771 0.829 -4.709 1.00 22.14 68 LEU A CA 11
ATOM 18900 C C . LEU A 1 68 ? -9.107 1.582 -4.846 1.00 75.15 68 LEU A C 11
ATOM 18901 O O . LEU A 1 68 ? -9.186 2.778 -4.570 1.00 51.34 68 LEU A O 11
ATOM 18917 N N . LYS A 1 69 ? -10.156 0.872 -5.260 1.00 30.21 69 LYS A N 11
ATOM 18918 C CA . LYS A 1 69 ? -11.492 1.471 -5.428 1.00 72.02 69 LYS A CA 11
ATOM 18919 C C . LYS A 1 69 ? -12.109 1.932 -4.091 1.00 42.53 69 LYS A C 11
ATOM 18920 O O . LYS A 1 69 ? -13.169 2.559 -4.074 1.00 32.43 69 LYS A O 11
ATOM 18939 N N . LYS A 1 70 ? -11.453 1.619 -2.974 1.00 22.12 70 LYS A N 11
ATOM 18940 C CA . LYS A 1 70 ? -11.954 1.998 -1.646 1.00 54.01 70 LYS A CA 11
ATOM 18941 C C . LYS A 1 70 ? -11.559 3.438 -1.268 1.00 14.32 70 LYS A C 11
ATOM 18942 O O . LYS A 1 70 ? -12.243 4.095 -0.481 1.00 62.54 70 LYS A O 11
ATOM 18961 N N . PHE A 1 71 ? -10.455 3.926 -1.833 1.00 51.32 71 PHE A N 11
ATOM 18962 C CA . PHE A 1 71 ? -9.975 5.287 -1.553 1.00 75.23 71 PHE A CA 11
ATOM 18963 C C . PHE A 1 71 ? -9.560 6.013 -2.840 1.00 14.34 71 PHE A C 11
ATOM 18964 O O . PHE A 1 71 ? -9.504 5.415 -3.919 1.00 74.20 71 PHE A O 11
ATOM 18981 N N . ARG A 1 72 ? -9.278 7.307 -2.729 1.00 14.53 72 ARG A N 11
ATOM 18982 C CA . ARG A 1 72 ? -8.823 8.098 -3.875 1.00 0.44 72 ARG A CA 11
ATOM 18983 C C . ARG A 1 72 ? -7.568 8.910 -3.523 1.00 54.21 72 ARG A C 11
ATOM 18984 O O . ARG A 1 72 ? -7.179 9.003 -2.354 1.00 71.13 72 ARG A O 11
ATOM 19005 N N . GLU A 1 73 ? -6.937 9.493 -4.538 1.00 11.34 73 GLU A N 11
ATOM 19006 C CA . GLU A 1 73 ? -5.690 10.238 -4.350 1.00 52.12 73 GLU A CA 11
ATOM 19007 C C . GLU A 1 73 ? -5.915 11.521 -3.529 1.00 14.03 73 GLU A C 11
ATOM 19008 O O . GLU A 1 73 ? -6.280 12.569 -4.070 1.00 4.13 73 GLU A O 11
ATOM 19020 N N . GLY A 1 74 ? -5.720 11.419 -2.215 1.00 10.44 74 GLY A N 11
ATOM 19021 C CA . GLY A 1 74 ? -5.924 12.559 -1.323 1.00 64.45 74 GLY A CA 11
ATOM 19022 C C . GLY A 1 74 ? -6.355 12.145 0.083 1.00 32.51 74 GLY A C 11
ATOM 19023 O O . GLY A 1 74 ? -5.979 12.786 1.069 1.00 41.33 74 GLY A O 11
ATOM 19027 N N . ASP A 1 75 ? -7.133 11.068 0.175 1.00 64.41 75 ASP A N 11
ATOM 19028 C CA . ASP A 1 75 ? -7.658 10.589 1.463 1.00 72.01 75 ASP A CA 11
ATOM 19029 C C . ASP A 1 75 ? -6.554 10.017 2.376 1.00 60.41 75 ASP A C 11
ATOM 19030 O O . ASP A 1 75 ? -5.483 9.627 1.914 1.00 72.31 75 ASP A O 11
ATOM 19039 N N . VAL A 1 76 ? -6.831 9.973 3.680 1.00 23.03 76 VAL A N 11
ATOM 19040 C CA . VAL A 1 76 ? -5.915 9.361 4.654 1.00 13.43 76 VAL A CA 11
ATOM 19041 C C . VAL A 1 76 ? -6.320 7.902 4.933 1.00 4.23 76 VAL A C 11
ATOM 19042 O O . VAL A 1 76 ? -7.386 7.641 5.504 1.00 62.01 76 VAL A O 11
ATOM 19055 N N . ILE A 1 77 ? -5.470 6.953 4.533 1.00 71.44 77 ILE A N 11
ATOM 19056 C CA . ILE A 1 77 ? -5.794 5.522 4.651 1.00 74.35 77 ILE A CA 11
ATOM 19057 C C . ILE A 1 77 ? -4.966 4.812 5.728 1.00 70.10 77 ILE A C 11
ATOM 19058 O O . ILE A 1 77 ? -3.877 5.253 6.105 1.00 71.11 77 ILE A O 11
ATOM 19074 N N . ARG A 1 78 ? -5.505 3.698 6.207 1.00 4.10 78 ARG A N 11
ATOM 19075 C CA . ARG A 1 78 ? -4.817 2.824 7.153 1.00 13.22 78 ARG A CA 11
ATOM 19076 C C . ARG A 1 78 ? -4.758 1.401 6.579 1.00 65.34 78 ARG A C 11
ATOM 19077 O O . ARG A 1 78 ? -5.778 0.720 6.479 1.00 61.33 78 ARG A O 11
ATOM 19098 N N . ILE A 1 79 ? -3.565 0.963 6.195 1.00 74.11 79 ILE A N 11
ATOM 19099 C CA . ILE A 1 79 ? -3.388 -0.367 5.603 1.00 4.24 79 ILE A CA 11
ATOM 19100 C C . ILE A 1 79 ? -3.099 -1.395 6.701 1.00 33.32 79 ILE A C 11
ATOM 19101 O O . ILE A 1 79 ? -2.124 -1.270 7.440 1.00 50.54 79 ILE A O 11
ATOM 19117 N N . LYS A 1 80 ? -3.937 -2.418 6.800 1.00 54.21 80 LYS A N 11
ATOM 19118 C CA . LYS A 1 80 ? -3.949 -3.274 7.983 1.00 3.30 80 LYS A CA 11
ATOM 19119 C C . LYS A 1 80 ? -3.211 -4.606 7.760 1.00 54.43 80 LYS A C 11
ATOM 19120 O O . LYS A 1 80 ? -3.559 -5.388 6.872 1.00 42.11 80 LYS A O 11
ATOM 19139 N N . ASP A 1 81 ? -2.193 -4.841 8.595 1.00 74.34 81 ASP A N 11
ATOM 19140 C CA . ASP A 1 81 ? -1.377 -6.058 8.559 1.00 71.23 81 ASP A CA 11
ATOM 19141 C C . ASP A 1 81 ? -0.730 -6.310 7.178 1.00 13.13 81 ASP A C 11
ATOM 19142 O O . ASP A 1 81 ? -1.283 -7.021 6.334 1.00 24.21 81 ASP A O 11
ATOM 19151 N N . VAL A 1 82 ? 0.443 -5.711 6.953 1.00 50.01 82 VAL A N 11
ATOM 19152 C CA . VAL A 1 82 ? 1.192 -5.891 5.698 1.00 64.03 82 VAL A CA 11
ATOM 19153 C C . VAL A 1 82 ? 2.675 -6.206 5.947 1.00 0.15 82 VAL A C 11
ATOM 19154 O O . VAL A 1 82 ? 3.157 -6.143 7.079 1.00 52.23 82 VAL A O 11
ATOM 19167 N N . ASN A 1 83 ? 3.394 -6.528 4.873 1.00 64.12 83 ASN A N 11
ATOM 19168 C CA . ASN A 1 83 ? 4.806 -6.920 4.963 1.00 44.24 83 ASN A CA 11
ATOM 19169 C C . ASN A 1 83 ? 5.743 -5.781 4.535 1.00 63.34 83 ASN A C 11
ATOM 19170 O O . ASN A 1 83 ? 5.716 -5.340 3.386 1.00 1.24 83 ASN A O 11
ATOM 19181 N N . ILE A 1 84 ? 6.577 -5.320 5.458 1.00 34.24 84 ILE A N 11
ATOM 19182 C CA . ILE A 1 84 ? 7.553 -4.271 5.158 1.00 53.41 84 ILE A CA 11
ATOM 19183 C C . ILE A 1 84 ? 8.824 -4.870 4.542 1.00 14.22 84 ILE A C 11
ATOM 19184 O O . ILE A 1 84 ? 9.521 -5.658 5.180 1.00 0.51 84 ILE A O 11
ATOM 19200 N N . ARG A 1 85 ? 9.111 -4.512 3.293 1.00 43.43 85 ARG A N 11
ATOM 19201 C CA . ARG A 1 85 ? 10.320 -4.996 2.614 1.00 63.13 85 ARG A CA 11
ATOM 19202 C C . ARG A 1 85 ? 11.483 -4.006 2.780 1.00 3.25 85 ARG A C 11
ATOM 19203 O O . ARG A 1 85 ? 12.635 -4.409 2.938 1.00 34.34 85 ARG A O 11
ATOM 19224 N N . GLY A 1 86 ? 11.168 -2.709 2.746 1.00 1.23 86 GLY A N 11
ATOM 19225 C CA . GLY A 1 86 ? 12.191 -1.674 2.906 1.00 12.31 86 GLY A CA 11
ATOM 19226 C C . GLY A 1 86 ? 13.280 -1.732 1.838 1.00 73.43 86 GLY A C 11
ATOM 19227 O O . GLY A 1 86 ? 14.454 -1.933 2.150 1.00 22.23 86 GLY A O 11
ATOM 19231 N N . GLY A 1 87 ? 12.889 -1.546 0.580 1.00 24.12 87 GLY A N 11
ATOM 19232 C CA . GLY A 1 87 ? 13.836 -1.640 -0.527 1.00 41.04 87 GLY A CA 11
ATOM 19233 C C . GLY A 1 87 ? 14.822 -0.474 -0.583 1.00 52.22 87 GLY A C 11
ATOM 19234 O O . GLY A 1 87 ? 14.452 0.677 -0.335 1.00 34.43 87 GLY A O 11
ATOM 19238 N N . PHE A 1 88 ? 16.083 -0.777 -0.902 1.00 74.44 88 PHE A N 11
ATOM 19239 C CA . PHE A 1 88 ? 17.115 0.251 -1.052 1.00 33.25 88 PHE A CA 11
ATOM 19240 C C . PHE A 1 88 ? 16.764 1.241 -2.178 1.00 23.23 88 PHE A C 11
ATOM 19241 O O . PHE A 1 88 ? 16.979 0.964 -3.361 1.00 22.10 88 PHE A O 11
ATOM 19258 N N . GLY A 1 89 ? 16.184 2.372 -1.793 1.00 44.35 89 GLY A N 11
ATOM 19259 C CA . GLY A 1 89 ? 15.859 3.430 -2.745 1.00 11.10 89 GLY A CA 11
ATOM 19260 C C . GLY A 1 89 ? 15.359 4.693 -2.058 1.00 75.35 89 GLY A C 11
ATOM 19261 O O . GLY A 1 89 ? 14.356 5.285 -2.470 1.00 63.14 89 GLY A O 11
ATOM 19265 N N . GLY A 1 90 ? 16.068 5.113 -1.013 1.00 64.41 90 GLY A N 11
ATOM 19266 C CA . GLY A 1 90 ? 15.643 6.259 -0.217 1.00 71.33 90 GLY A CA 11
ATOM 19267 C C . GLY A 1 90 ? 14.418 5.959 0.646 1.00 43.24 90 GLY A C 11
ATOM 19268 O O . GLY A 1 90 ? 14.534 5.725 1.851 1.00 3.22 90 GLY A O 11
ATOM 19272 N N . ARG A 1 91 ? 13.242 5.945 0.023 1.00 50.04 91 ARG A N 11
ATOM 19273 C CA . ARG A 1 91 ? 11.987 5.685 0.736 1.00 72.50 91 ARG A CA 11
ATOM 19274 C C . ARG A 1 91 ? 11.610 4.196 0.678 1.00 70.23 91 ARG A C 11
ATOM 19275 O O . ARG A 1 91 ? 11.765 3.542 -0.355 1.00 23.15 91 ARG A O 11
ATOM 19296 N N . LYS A 1 92 ? 11.108 3.670 1.795 1.00 5.34 92 LYS A N 11
ATOM 19297 C CA . LYS A 1 92 ? 10.801 2.239 1.916 1.00 10.42 92 LYS A CA 11
ATOM 19298 C C . LYS A 1 92 ? 9.485 1.860 1.206 1.00 23.22 92 LYS A C 11
ATOM 19299 O O . LYS A 1 92 ? 8.819 2.699 0.594 1.00 75.40 92 LYS A O 11
ATOM 19318 N N . GLU A 1 93 ? 9.106 0.586 1.315 1.00 43.20 93 GLU A N 11
ATOM 19319 C CA . GLU A 1 93 ? 7.918 0.064 0.632 1.00 23.35 93 GLU A CA 11
ATOM 19320 C C . GLU A 1 93 ? 7.216 -1.025 1.459 1.00 71.03 93 GLU A C 11
ATOM 19321 O O . GLU A 1 93 ? 7.866 -1.807 2.164 1.00 51.14 93 GLU A O 11
ATOM 19333 N N . ALA A 1 94 ? 5.888 -1.065 1.362 1.00 13.10 94 ALA A N 11
ATOM 19334 C CA . ALA A 1 94 ? 5.074 -2.061 2.068 1.00 52.22 94 ALA A CA 11
ATOM 19335 C C . ALA A 1 94 ? 4.283 -2.923 1.078 1.00 20.04 94 ALA A C 11
ATOM 19336 O O . ALA A 1 94 ? 3.721 -2.415 0.110 1.00 33.33 94 ALA A O 11
ATOM 19343 N N . HIS A 1 95 ? 4.233 -4.225 1.328 1.00 72.01 95 HIS A N 11
ATOM 19344 C CA . HIS A 1 95 ? 3.582 -5.172 0.417 1.00 71.42 95 HIS A CA 11
ATOM 19345 C C . HIS A 1 95 ? 2.319 -5.772 1.040 1.00 42.41 95 HIS A C 11
ATOM 19346 O O . HIS A 1 95 ? 2.339 -6.276 2.166 1.00 64.32 95 HIS A O 11
ATOM 19360 N N . LEU A 1 96 ? 1.224 -5.713 0.291 1.00 10.24 96 LEU A N 11
ATOM 19361 C CA . LEU A 1 96 ? -0.069 -6.209 0.754 1.00 63.22 96 LEU A CA 11
ATOM 19362 C C . LEU A 1 96 ? -0.281 -7.682 0.361 1.00 54.12 96 LEU A C 11
ATOM 19363 O O . LEU A 1 96 ? 0.127 -8.120 -0.716 1.00 11.42 96 LEU A O 11
ATOM 19379 N N . MET A 1 97 ? -0.916 -8.434 1.253 1.00 65.23 97 MET A N 11
ATOM 19380 C CA . MET A 1 97 ? -1.228 -9.848 1.015 1.00 13.24 97 MET A CA 11
ATOM 19381 C C . MET A 1 97 ? -2.724 -10.025 0.704 1.00 75.14 97 MET A C 11
ATOM 19382 O O . MET A 1 97 ? -3.529 -9.160 1.037 1.00 25.11 97 MET A O 11
ATOM 19396 N N . PRO A 1 98 ? -3.135 -11.151 0.080 1.00 20.22 98 PRO A N 11
ATOM 19397 C CA . PRO A 1 98 ? -4.562 -11.425 -0.196 1.00 34.42 98 PRO A CA 11
ATOM 19398 C C . PRO A 1 98 ? -5.447 -11.322 1.066 1.00 44.32 98 PRO A C 11
ATOM 19399 O O . PRO A 1 98 ? -6.657 -11.117 0.979 1.00 62.34 98 PRO A O 11
ATOM 19410 N N . ARG A 1 99 ? -4.825 -11.454 2.239 1.00 53.02 99 ARG A N 11
ATOM 19411 C CA . ARG A 1 99 ? -5.538 -11.361 3.524 1.00 42.42 99 ARG A CA 11
ATOM 19412 C C . ARG A 1 99 ? -5.591 -9.910 4.047 1.00 44.13 99 ARG A C 11
ATOM 19413 O O . ARG A 1 99 ? -6.369 -9.591 4.949 1.00 43.30 99 ARG A O 11
ATOM 19434 N N . SER A 1 100 ? -4.757 -9.043 3.474 1.00 15.23 100 SER A N 11
ATOM 19435 C CA . SER A 1 100 ? -4.651 -7.638 3.904 1.00 34.40 100 SER A CA 11
ATOM 19436 C C . SER A 1 100 ? -5.850 -6.800 3.437 1.00 65.03 100 SER A C 11
ATOM 19437 O O . SER A 1 100 ? -6.364 -6.983 2.332 1.00 4.12 100 SER A O 11
ATOM 19445 N N . THR A 1 101 ? -6.278 -5.869 4.290 1.00 41.05 101 THR A N 11
ATOM 19446 C CA . THR A 1 101 ? -7.378 -4.943 3.972 1.00 21.02 101 THR A CA 11
ATOM 19447 C C . THR A 1 101 ? -6.984 -3.497 4.308 1.00 65.31 101 THR A C 11
ATOM 19448 O O . THR A 1 101 ? -5.954 -3.262 4.943 1.00 44.34 101 THR A O 11
ATOM 19459 N N . VAL A 1 102 ? -7.791 -2.524 3.874 1.00 3.20 102 VAL A N 11
ATOM 19460 C CA . VAL A 1 102 ? -7.515 -1.108 4.175 1.00 54.34 102 VAL A CA 11
ATOM 19461 C C . VAL A 1 102 ? -8.754 -0.388 4.738 1.00 41.23 102 VAL A C 11
ATOM 19462 O O . VAL A 1 102 ? -9.870 -0.536 4.231 1.00 12.43 102 VAL A O 11
ATOM 19475 N N . GLU A 1 103 ? -8.551 0.385 5.798 1.00 60.02 103 GLU A N 11
ATOM 19476 C CA . GLU A 1 103 ? -9.618 1.200 6.388 1.00 24.10 103 GLU A CA 11
ATOM 19477 C C . GLU A 1 103 ? -9.259 2.694 6.306 1.00 11.13 103 GLU A C 11
ATOM 19478 O O . GLU A 1 103 ? -8.140 3.092 6.623 1.00 21.43 103 GLU A O 11
ATOM 19490 N N . VAL A 1 104 ? -10.203 3.521 5.863 1.00 64.53 104 VAL A N 11
ATOM 19491 C CA . VAL A 1 104 ? -9.937 4.951 5.664 1.00 71.21 104 VAL A CA 11
ATOM 19492 C C . VAL A 1 104 ? -10.168 5.758 6.953 1.00 22.13 104 VAL A C 11
ATOM 19493 O O . VAL A 1 104 ? -11.266 5.773 7.506 1.00 33.14 104 VAL A O 11
ATOM 19506 N N . LEU A 1 105 ? -9.120 6.435 7.428 1.00 43.52 105 LEU A N 11
ATOM 19507 C CA . LEU A 1 105 ? -9.183 7.180 8.693 1.00 33.13 105 LEU A CA 11
ATOM 19508 C C . LEU A 1 105 ? -9.740 8.596 8.515 1.00 3.10 105 LEU A C 11
ATOM 19509 O O . LEU A 1 105 ? -10.122 9.244 9.489 1.00 60.40 105 LEU A O 11
ATOM 19525 N N . ASP A 1 106 ? -9.785 9.077 7.278 1.00 10.42 106 ASP A N 11
ATOM 19526 C CA . ASP A 1 106 ? -10.330 10.409 7.003 1.00 62.03 106 ASP A CA 11
ATOM 19527 C C . ASP A 1 106 ? -11.873 10.425 7.188 1.00 64.41 106 ASP A C 11
ATOM 19528 O O . ASP A 1 106 ? -12.381 11.189 8.009 1.00 50.00 106 ASP A O 11
ATOM 19537 N N . PRO A 1 107 ? -12.651 9.586 6.448 1.00 1.15 107 PRO A N 11
ATOM 19538 C CA . PRO A 1 107 ? -14.080 9.367 6.761 1.00 44.20 107 PRO A CA 11
ATOM 19539 C C . PRO A 1 107 ? -14.244 8.523 8.040 1.00 3.30 107 PRO A C 11
ATOM 19540 O O . PRO A 1 107 ? -15.315 8.488 8.654 1.00 2.52 107 PRO A O 11
ATOM 19551 N N . LEU A 1 108 ? -13.160 7.829 8.398 1.00 74.01 108 LEU A N 11
ATOM 19552 C CA . LEU A 1 108 ? -13.034 7.087 9.660 1.00 74.40 108 LEU A CA 11
ATOM 19553 C C . LEU A 1 108 ? -13.887 5.810 9.702 1.00 44.43 108 LEU A C 11
ATOM 19554 O O . LEU A 1 108 ? -15.120 5.857 9.735 1.00 21.43 108 LEU A O 11
ATOM 19570 N N . GLU A 1 109 ? -13.208 4.664 9.696 1.00 73.24 109 GLU A N 11
ATOM 19571 C CA . GLU A 1 109 ? -13.849 3.377 9.984 1.00 44.53 109 GLU A CA 11
ATOM 19572 C C . GLU A 1 109 ? -13.980 3.173 11.503 1.00 40.32 109 GLU A C 11
ATOM 19573 O O . GLU A 1 109 ? -15.080 3.217 12.055 1.00 32.03 109 GLU A O 11
ATOM 19585 N N . HIS A 1 110 ? -12.848 2.948 12.172 1.00 54.24 110 HIS A N 11
ATOM 19586 C CA . HIS A 1 110 ? -12.811 2.821 13.638 1.00 43.15 110 HIS A CA 11
ATOM 19587 C C . HIS A 1 110 ? -11.600 3.558 14.232 1.00 41.23 110 HIS A C 11
ATOM 19588 O O . HIS A 1 110 ? -11.800 4.488 15.044 1.00 38.10 110 HIS A O 11
ATOM 19603 N N . MET A 1 1 ? 11.615 -11.541 23.579 1.00 23.25 1 MET A N 12
ATOM 19604 C CA . MET A 1 1 ? 10.241 -11.167 24.017 1.00 0.32 1 MET A CA 12
ATOM 19605 C C . MET A 1 1 ? 9.514 -10.360 22.933 1.00 25.24 1 MET A C 12
ATOM 19606 O O . MET A 1 1 ? 10.135 -9.877 21.986 1.00 63.22 1 MET A O 12
ATOM 19622 N N . LYS A 1 2 ? 8.197 -10.222 23.076 1.00 33.13 2 LYS A N 12
ATOM 19623 C CA . LYS A 1 2 ? 7.384 -9.449 22.132 1.00 45.24 2 LYS A CA 12
ATOM 19624 C C . LYS A 1 2 ? 7.186 -8.004 22.626 1.00 23.31 2 LYS A C 12
ATOM 19625 O O . LYS A 1 2 ? 6.550 -7.775 23.659 1.00 62.03 2 LYS A O 12
ATOM 19644 N N . PRO A 1 3 ? 7.728 -7.006 21.896 1.00 72.22 3 PRO A N 12
ATOM 19645 C CA . PRO A 1 3 ? 7.600 -5.582 22.272 1.00 43.33 3 PRO A CA 12
ATOM 19646 C C . PRO A 1 3 ? 6.138 -5.144 22.487 1.00 62.42 3 PRO A C 12
ATOM 19647 O O . PRO A 1 3 ? 5.249 -5.505 21.710 1.00 72.14 3 PRO A O 12
ATOM 19658 N N . GLU A 1 4 ? 5.899 -4.352 23.534 1.00 41.20 4 GLU A N 12
ATOM 19659 C CA . GLU A 1 4 ? 4.535 -3.946 23.910 1.00 73.03 4 GLU A CA 12
ATOM 19660 C C . GLU A 1 4 ? 3.982 -2.843 22.989 1.00 3.23 4 GLU A C 12
ATOM 19661 O O . GLU A 1 4 ? 3.766 -1.708 23.421 1.00 5.01 4 GLU A O 12
ATOM 19673 N N . HIS A 1 5 ? 3.760 -3.182 21.720 1.00 71.33 5 HIS A N 12
ATOM 19674 C CA . HIS A 1 5 ? 3.201 -2.238 20.742 1.00 43.34 5 HIS A CA 12
ATOM 19675 C C . HIS A 1 5 ? 2.852 -2.948 19.423 1.00 13.30 5 HIS A C 12
ATOM 19676 O O . HIS A 1 5 ? 3.660 -3.700 18.884 1.00 72.22 5 HIS A O 12
ATOM 19691 N N . ARG A 1 6 ? 1.644 -2.711 18.912 1.00 22.43 6 ARG A N 12
ATOM 19692 C CA . ARG A 1 6 ? 1.238 -3.269 17.615 1.00 21.14 6 ARG A CA 12
ATOM 19693 C C . ARG A 1 6 ? 0.357 -2.285 16.822 1.00 24.20 6 ARG A C 12
ATOM 19694 O O . ARG A 1 6 ? -0.776 -2.594 16.450 1.00 5.32 6 ARG A O 12
ATOM 19715 N N . MET A 1 7 ? 0.906 -1.098 16.571 1.00 31.20 7 MET A N 12
ATOM 19716 C CA . MET A 1 7 ? 0.240 -0.061 15.770 1.00 63.55 7 MET A CA 12
ATOM 19717 C C . MET A 1 7 ? 1.209 1.109 15.539 1.00 72.51 7 MET A C 12
ATOM 19718 O O . MET A 1 7 ? 0.944 2.258 15.912 1.00 30.53 7 MET A O 12
ATOM 19732 N N . ASP A 1 8 ? 2.347 0.796 14.935 1.00 35.44 8 ASP A N 12
ATOM 19733 C CA . ASP A 1 8 ? 3.426 1.764 14.749 1.00 3.13 8 ASP A CA 12
ATOM 19734 C C . ASP A 1 8 ? 3.250 2.594 13.469 1.00 73.03 8 ASP A C 12
ATOM 19735 O O . ASP A 1 8 ? 2.465 2.250 12.584 1.00 14.43 8 ASP A O 12
ATOM 19744 N N . THR A 1 9 ? 3.989 3.697 13.386 1.00 52.10 9 THR A N 12
ATOM 19745 C CA . THR A 1 9 ? 3.937 4.589 12.218 1.00 32.41 9 THR A CA 12
ATOM 19746 C C . THR A 1 9 ? 5.111 4.325 11.261 1.00 23.24 9 THR A C 12
ATOM 19747 O O . THR A 1 9 ? 5.952 3.459 11.516 1.00 45.24 9 THR A O 12
ATOM 19758 N N . ILE A 1 10 ? 5.181 5.092 10.173 1.00 71.43 10 ILE A N 12
ATOM 19759 C CA . ILE A 1 10 ? 6.167 4.857 9.110 1.00 74.42 10 ILE A CA 12
ATOM 19760 C C . ILE A 1 10 ? 7.624 4.956 9.614 1.00 71.13 10 ILE A C 12
ATOM 19761 O O . ILE A 1 10 ? 8.480 4.164 9.214 1.00 24.42 10 ILE A O 12
ATOM 19777 N N . SER A 1 11 ? 7.899 5.902 10.512 1.00 2.20 11 SER A N 12
ATOM 19778 C CA . SER A 1 11 ? 9.256 6.057 11.079 1.00 54.33 11 SER A CA 12
ATOM 19779 C C . SER A 1 11 ? 9.671 4.865 11.966 1.00 40.34 11 SER A C 12
ATOM 19780 O O . SER A 1 11 ? 10.816 4.794 12.420 1.00 35.34 11 SER A O 12
ATOM 19788 N N . LYS A 1 12 ? 8.742 3.941 12.226 1.00 50.23 12 LYS A N 12
ATOM 19789 C CA . LYS A 1 12 ? 9.026 2.755 13.055 1.00 10.02 12 LYS A CA 12
ATOM 19790 C C . LYS A 1 12 ? 9.150 1.472 12.213 1.00 34.54 12 LYS A C 12
ATOM 19791 O O . LYS A 1 12 ? 9.429 0.397 12.750 1.00 3.52 12 LYS A O 12
ATOM 19810 N N . LEU A 1 13 ? 8.958 1.584 10.902 1.00 12.15 13 LEU A N 12
ATOM 19811 C CA . LEU A 1 13 ? 8.984 0.416 10.013 1.00 71.54 13 LEU A CA 12
ATOM 19812 C C . LEU A 1 13 ? 10.413 -0.106 9.793 1.00 41.43 13 LEU A C 12
ATOM 19813 O O . LEU A 1 13 ? 11.330 0.659 9.485 1.00 2.01 13 LEU A O 12
ATOM 19829 N N . GLU A 1 14 ? 10.593 -1.418 9.946 1.00 75.33 14 GLU A N 12
ATOM 19830 C CA . GLU A 1 14 ? 11.901 -2.053 9.749 1.00 1.12 14 GLU A CA 12
ATOM 19831 C C . GLU A 1 14 ? 11.826 -3.161 8.685 1.00 43.02 14 GLU A C 12
ATOM 19832 O O . GLU A 1 14 ? 10.862 -3.928 8.626 1.00 71.14 14 GLU A O 12
ATOM 19844 N N . GLU A 1 15 ? 12.858 -3.230 7.850 1.00 43.44 15 GLU A N 12
ATOM 19845 C CA . GLU A 1 15 ? 12.895 -4.157 6.710 1.00 11.51 15 GLU A CA 12
ATOM 19846 C C . GLU A 1 15 ? 12.874 -5.635 7.143 1.00 41.42 15 GLU A C 12
ATOM 19847 O O . GLU A 1 15 ? 13.762 -6.107 7.853 1.00 25.02 15 GLU A O 12
ATOM 19859 N N . GLY A 1 16 ? 11.847 -6.357 6.699 1.00 14.45 16 GLY A N 12
ATOM 19860 C CA . GLY A 1 16 ? 11.708 -7.774 7.018 1.00 33.34 16 GLY A CA 12
ATOM 19861 C C . GLY A 1 16 ? 10.559 -8.060 7.980 1.00 50.45 16 GLY A C 12
ATOM 19862 O O . GLY A 1 16 ? 10.055 -9.184 8.043 1.00 13.35 16 GLY A O 12
ATOM 19866 N N . ALA A 1 17 ? 10.135 -7.036 8.715 1.00 74.25 17 ALA A N 12
ATOM 19867 C CA . ALA A 1 17 ? 9.099 -7.189 9.741 1.00 72.35 17 ALA A CA 12
ATOM 19868 C C . ALA A 1 17 ? 7.678 -7.164 9.153 1.00 5.14 17 ALA A C 12
ATOM 19869 O O . ALA A 1 17 ? 7.405 -6.479 8.162 1.00 34.12 17 ALA A O 12
ATOM 19876 N N . GLU A 1 18 ? 6.775 -7.922 9.773 1.00 1.11 18 GLU A N 12
ATOM 19877 C CA . GLU A 1 18 ? 5.360 -7.911 9.396 1.00 50.11 18 GLU A CA 12
ATOM 19878 C C . GLU A 1 18 ? 4.572 -6.946 10.298 1.00 32.04 18 GLU A C 12
ATOM 19879 O O . GLU A 1 18 ? 4.361 -7.218 11.485 1.00 1.14 18 GLU A O 12
ATOM 19891 N N . THR A 1 19 ? 4.140 -5.824 9.731 1.00 63.42 19 THR A N 12
ATOM 19892 C CA . THR A 1 19 ? 3.444 -4.780 10.497 1.00 52.31 19 THR A CA 12
ATOM 19893 C C . THR A 1 19 ? 2.478 -3.981 9.613 1.00 65.34 19 THR A C 12
ATOM 19894 O O . THR A 1 19 ? 2.703 -3.847 8.412 1.00 61.02 19 THR A O 12
ATOM 19905 N N . PRO A 1 20 ? 1.381 -3.442 10.186 1.00 63.24 20 PRO A N 12
ATOM 19906 C CA . PRO A 1 20 ? 0.493 -2.510 9.466 1.00 11.32 20 PRO A CA 12
ATOM 19907 C C . PRO A 1 20 ? 1.142 -1.130 9.257 1.00 4.02 20 PRO A C 12
ATOM 19908 O O . PRO A 1 20 ? 2.055 -0.746 9.991 1.00 42.15 20 PRO A O 12
ATOM 19919 N N . VAL A 1 21 ? 0.670 -0.386 8.257 1.00 33.52 21 VAL A N 12
ATOM 19920 C CA . VAL A 1 21 ? 1.198 0.956 7.973 1.00 40.11 21 VAL A CA 12
ATOM 19921 C C . VAL A 1 21 ? 0.068 1.991 7.838 1.00 1.10 21 VAL A C 12
ATOM 19922 O O . VAL A 1 21 ? -0.972 1.722 7.232 1.00 3.22 21 VAL A O 12
ATOM 19935 N N . THR A 1 22 ? 0.274 3.174 8.410 1.00 41.30 22 THR A N 12
ATOM 19936 C CA . THR A 1 22 ? -0.720 4.256 8.346 1.00 31.44 22 THR A CA 12
ATOM 19937 C C . THR A 1 22 ? -0.112 5.528 7.743 1.00 74.43 22 THR A C 12
ATOM 19938 O O . THR A 1 22 ? 0.961 5.971 8.157 1.00 60.22 22 THR A O 12
ATOM 19949 N N . GLY A 1 23 ? -0.807 6.122 6.771 1.00 10.04 23 GLY A N 12
ATOM 19950 C CA . GLY A 1 23 ? -0.308 7.333 6.125 1.00 53.53 23 GLY A CA 12
ATOM 19951 C C . GLY A 1 23 ? -1.357 8.036 5.269 1.00 42.33 23 GLY A C 12
ATOM 19952 O O . GLY A 1 23 ? -2.456 7.521 5.061 1.00 41.31 23 GLY A O 12
ATOM 19956 N N . ARG A 1 24 ? -1.017 9.221 4.768 1.00 55.24 24 ARG A N 12
ATOM 19957 C CA . ARG A 1 24 ? -1.938 10.006 3.937 1.00 4.02 24 ARG A CA 12
ATOM 19958 C C . ARG A 1 24 ? -1.630 9.808 2.446 1.00 32.15 24 ARG A C 12
ATOM 19959 O O . ARG A 1 24 ? -0.501 10.011 2.012 1.00 1.42 24 ARG A O 12
ATOM 19980 N N . VAL A 1 25 ? -2.630 9.430 1.664 1.00 23.24 25 VAL A N 12
ATOM 19981 C CA . VAL A 1 25 ? -2.439 9.219 0.227 1.00 43.44 25 VAL A CA 12
ATOM 19982 C C . VAL A 1 25 ? -2.011 10.517 -0.476 1.00 61.13 25 VAL A C 12
ATOM 19983 O O . VAL A 1 25 ? -2.664 11.553 -0.340 1.00 64.34 25 VAL A O 12
ATOM 19996 N N . MET A 1 26 ? -0.898 10.464 -1.205 1.00 64.23 26 MET A N 12
ATOM 19997 C CA . MET A 1 26 ? -0.431 11.618 -1.978 1.00 32.00 26 MET A CA 12
ATOM 19998 C C . MET A 1 26 ? -0.557 11.353 -3.484 1.00 30.13 26 MET A C 12
ATOM 19999 O O . MET A 1 26 ? -1.298 12.041 -4.182 1.00 33.21 26 MET A O 12
ATOM 20013 N N . LYS A 1 27 ? 0.171 10.348 -3.979 1.00 5.44 27 LYS A N 12
ATOM 20014 C CA . LYS A 1 27 ? 0.132 9.984 -5.404 1.00 54.43 27 LYS A CA 12
ATOM 20015 C C . LYS A 1 27 ? -0.116 8.479 -5.580 1.00 44.12 27 LYS A C 12
ATOM 20016 O O . LYS A 1 27 ? 0.578 7.653 -4.986 1.00 70.52 27 LYS A O 12
ATOM 20035 N N . ILE A 1 28 ? -1.107 8.125 -6.393 1.00 45.13 28 ILE A N 12
ATOM 20036 C CA . ILE A 1 28 ? -1.425 6.716 -6.665 1.00 11.43 28 ILE A CA 12
ATOM 20037 C C . ILE A 1 28 ? -0.963 6.298 -8.072 1.00 34.33 28 ILE A C 12
ATOM 20038 O O . ILE A 1 28 ? -1.567 6.687 -9.076 1.00 11.12 28 ILE A O 12
ATOM 20054 N N . SER A 1 29 ? 0.115 5.517 -8.145 1.00 3.42 29 SER A N 12
ATOM 20055 C CA . SER A 1 29 ? 0.611 5.006 -9.430 1.00 34.03 29 SER A CA 12
ATOM 20056 C C . SER A 1 29 ? -0.301 3.893 -9.964 1.00 74.43 29 SER A C 12
ATOM 20057 O O . SER A 1 29 ? -0.634 2.951 -9.242 1.00 13.11 29 SER A O 12
ATOM 20065 N N . SER A 1 30 ? -0.694 4.012 -11.229 1.00 23.13 30 SER A N 12
ATOM 20066 C CA . SER A 1 30 ? -1.630 3.070 -11.864 1.00 22.04 30 SER A CA 12
ATOM 20067 C C . SER A 1 30 ? -1.142 1.608 -11.805 1.00 72.32 30 SER A C 12
ATOM 20068 O O . SER A 1 30 ? 0.061 1.336 -11.839 1.00 41.41 30 SER A O 12
ATOM 20076 N N . PRO A 1 31 ? -2.084 0.648 -11.712 1.00 14.53 31 PRO A N 12
ATOM 20077 C CA . PRO A 1 31 ? -1.764 -0.792 -11.720 1.00 62.52 31 PRO A CA 12
ATOM 20078 C C . PRO A 1 31 ? -1.046 -1.242 -13.006 1.00 52.41 31 PRO A C 12
ATOM 20079 O O . PRO A 1 31 ? -1.533 -1.026 -14.117 1.00 10.44 31 PRO A O 12
ATOM 20090 N N . ARG A 1 32 ? 0.114 -1.870 -12.840 1.00 44.55 32 ARG A N 12
ATOM 20091 C CA . ARG A 1 32 ? 0.874 -2.424 -13.961 1.00 31.11 32 ARG A CA 12
ATOM 20092 C C . ARG A 1 32 ? 0.532 -3.909 -14.158 1.00 31.41 32 ARG A C 12
ATOM 20093 O O . ARG A 1 32 ? 0.686 -4.720 -13.242 1.00 55.23 32 ARG A O 12
ATOM 20114 N N . THR A 1 33 ? 0.063 -4.251 -15.354 1.00 22.02 33 THR A N 12
ATOM 20115 C CA . THR A 1 33 ? -0.375 -5.621 -15.658 1.00 21.30 33 THR A CA 12
ATOM 20116 C C . THR A 1 33 ? 0.790 -6.486 -16.171 1.00 2.13 33 THR A C 12
ATOM 20117 O O . THR A 1 33 ? 1.668 -6.003 -16.890 1.00 71.44 33 THR A O 12
ATOM 20128 N N . PHE A 1 34 ? 0.802 -7.766 -15.793 1.00 3.21 34 PHE A N 12
ATOM 20129 C CA . PHE A 1 34 ? 1.871 -8.686 -16.207 1.00 60.31 34 PHE A CA 12
ATOM 20130 C C . PHE A 1 34 ? 1.348 -10.112 -16.432 1.00 54.31 34 PHE A C 12
ATOM 20131 O O . PHE A 1 34 ? 0.298 -10.495 -15.913 1.00 14.12 34 PHE A O 12
ATOM 20148 N N . THR A 1 35 ? 2.093 -10.896 -17.209 1.00 61.40 35 THR A N 12
ATOM 20149 C CA . THR A 1 35 ? 1.730 -12.292 -17.483 1.00 20.11 35 THR A CA 12
ATOM 20150 C C . THR A 1 35 ? 2.267 -13.229 -16.394 1.00 21.34 35 THR A C 12
ATOM 20151 O O . THR A 1 35 ? 3.467 -13.509 -16.335 1.00 11.32 35 THR A O 12
ATOM 20162 N N . THR A 1 36 ? 1.376 -13.705 -15.529 1.00 41.22 36 THR A N 12
ATOM 20163 C CA . THR A 1 36 ? 1.760 -14.630 -14.447 1.00 32.03 36 THR A CA 12
ATOM 20164 C C . THR A 1 36 ? 1.504 -16.094 -14.833 1.00 30.11 36 THR A C 12
ATOM 20165 O O . THR A 1 36 ? 0.933 -16.388 -15.883 1.00 40.31 36 THR A O 12
ATOM 20176 N N . ARG A 1 37 ? 1.940 -17.013 -13.976 1.00 1.24 37 ARG A N 12
ATOM 20177 C CA . ARG A 1 37 ? 1.712 -18.449 -14.177 1.00 60.35 37 ARG A CA 12
ATOM 20178 C C . ARG A 1 37 ? 0.490 -18.924 -13.369 1.00 34.43 37 ARG A C 12
ATOM 20179 O O . ARG A 1 37 ? 0.116 -20.098 -13.404 1.00 12.10 37 ARG A O 12
ATOM 20200 N N . LYS A 1 38 ? -0.144 -17.993 -12.654 1.00 42.14 38 LYS A N 12
ATOM 20201 C CA . LYS A 1 38 ? -1.265 -18.325 -11.764 1.00 62.42 38 LYS A CA 12
ATOM 20202 C C . LYS A 1 38 ? -2.645 -18.151 -12.440 1.00 40.44 38 LYS A C 12
ATOM 20203 O O . LYS A 1 38 ? -3.675 -18.140 -11.764 1.00 30.11 38 LYS A O 12
ATOM 20222 N N . GLY A 1 39 ? -2.666 -18.005 -13.766 1.00 25.23 39 GLY A N 12
ATOM 20223 C CA . GLY A 1 39 ? -3.933 -18.002 -14.512 1.00 70.11 39 GLY A CA 12
ATOM 20224 C C . GLY A 1 39 ? -4.688 -16.667 -14.506 1.00 1.42 39 GLY A C 12
ATOM 20225 O O . GLY A 1 39 ? -5.438 -16.366 -15.442 1.00 24.30 39 GLY A O 12
ATOM 20229 N N . ARG A 1 40 ? -4.515 -15.863 -13.459 1.00 52.31 40 ARG A N 12
ATOM 20230 C CA . ARG A 1 40 ? -5.215 -14.575 -13.362 1.00 41.11 40 ARG A CA 12
ATOM 20231 C C . ARG A 1 40 ? -4.464 -13.454 -14.100 1.00 61.22 40 ARG A C 12
ATOM 20232 O O . ARG A 1 40 ? -3.274 -13.571 -14.384 1.00 14.21 40 ARG A O 12
ATOM 20253 N N . GLU A 1 41 ? -5.185 -12.375 -14.410 1.00 11.55 41 GLU A N 12
ATOM 20254 C CA . GLU A 1 41 ? -4.649 -11.255 -15.206 1.00 32.04 41 GLU A CA 12
ATOM 20255 C C . GLU A 1 41 ? -3.274 -10.760 -14.718 1.00 25.45 41 GLU A C 12
ATOM 20256 O O . GLU A 1 41 ? -2.403 -10.444 -15.530 1.00 52.44 41 GLU A O 12
ATOM 20268 N N . GLY A 1 42 ? -3.079 -10.705 -13.401 1.00 43.42 42 GLY A N 12
ATOM 20269 C CA . GLY A 1 42 ? -1.794 -10.284 -12.847 1.00 33.21 42 GLY A CA 12
ATOM 20270 C C . GLY A 1 42 ? -1.562 -8.774 -12.913 1.00 63.41 42 GLY A C 12
ATOM 20271 O O . GLY A 1 42 ? -1.356 -8.216 -13.989 1.00 73.10 42 GLY A O 12
ATOM 20275 N N . LYS A 1 43 ? -1.575 -8.116 -11.755 1.00 24.21 43 LYS A N 12
ATOM 20276 C CA . LYS A 1 43 ? -1.382 -6.659 -11.667 1.00 22.42 43 LYS A CA 12
ATOM 20277 C C . LYS A 1 43 ? -0.664 -6.264 -10.373 1.00 61.30 43 LYS A C 12
ATOM 20278 O O . LYS A 1 43 ? -0.796 -6.933 -9.344 1.00 62.23 43 LYS A O 12
ATOM 20297 N N . LEU A 1 44 ? 0.098 -5.177 -10.439 1.00 54.04 44 LEU A N 12
ATOM 20298 C CA . LEU A 1 44 ? 0.756 -4.610 -9.258 1.00 63.42 44 LEU A CA 12
ATOM 20299 C C . LEU A 1 44 ? 0.694 -3.072 -9.293 1.00 14.41 44 LEU A C 12
ATOM 20300 O O . LEU A 1 44 ? 1.013 -2.449 -10.302 1.00 25.54 44 LEU A O 12
ATOM 20316 N N . ALA A 1 45 ? 0.255 -2.465 -8.198 1.00 24.13 45 ALA A N 12
ATOM 20317 C CA . ALA A 1 45 ? 0.110 -1.007 -8.121 1.00 14.43 45 ALA A CA 12
ATOM 20318 C C . ALA A 1 45 ? 1.004 -0.415 -7.029 1.00 61.03 45 ALA A C 12
ATOM 20319 O O . ALA A 1 45 ? 1.403 -1.109 -6.098 1.00 71.14 45 ALA A O 12
ATOM 20326 N N . ASN A 1 46 ? 1.308 0.875 -7.143 1.00 5.24 46 ASN A N 12
ATOM 20327 C CA . ASN A 1 46 ? 2.159 1.556 -6.162 1.00 54.13 46 ASN A CA 12
ATOM 20328 C C . ASN A 1 46 ? 1.483 2.827 -5.635 1.00 71.23 46 ASN A C 12
ATOM 20329 O O . ASN A 1 46 ? 1.315 3.802 -6.363 1.00 71.40 46 ASN A O 12
ATOM 20340 N N . VAL A 1 47 ? 1.089 2.808 -4.368 1.00 42.21 47 VAL A N 12
ATOM 20341 C CA . VAL A 1 47 ? 0.483 3.979 -3.731 1.00 42.12 47 VAL A CA 12
ATOM 20342 C C . VAL A 1 47 ? 1.489 4.681 -2.813 1.00 40.40 47 VAL A C 12
ATOM 20343 O O . VAL A 1 47 ? 1.985 4.094 -1.848 1.00 72.43 47 VAL A O 12
ATOM 20356 N N . ILE A 1 48 ? 1.789 5.937 -3.122 1.00 3.14 48 ILE A N 12
ATOM 20357 C CA . ILE A 1 48 ? 2.729 6.724 -2.327 1.00 43.24 48 ILE A CA 12
ATOM 20358 C C . ILE A 1 48 ? 1.989 7.527 -1.249 1.00 51.15 48 ILE A C 12
ATOM 20359 O O . ILE A 1 48 ? 1.326 8.532 -1.539 1.00 1.20 48 ILE A O 12
ATOM 20375 N N . ILE A 1 49 ? 2.088 7.063 -0.008 1.00 35.32 49 ILE A N 12
ATOM 20376 C CA . ILE A 1 49 ? 1.439 7.730 1.121 1.00 3.44 49 ILE A CA 12
ATOM 20377 C C . ILE A 1 49 ? 2.470 8.463 1.990 1.00 23.42 49 ILE A C 12
ATOM 20378 O O . ILE A 1 49 ? 3.540 7.932 2.283 1.00 73.40 49 ILE A O 12
ATOM 20394 N N . ALA A 1 50 ? 2.142 9.685 2.404 1.00 41.00 50 ALA A N 12
ATOM 20395 C CA . ALA A 1 50 ? 3.046 10.487 3.232 1.00 14.32 50 ALA A CA 12
ATOM 20396 C C . ALA A 1 50 ? 2.424 10.834 4.591 1.00 24.44 50 ALA A C 12
ATOM 20397 O O . ALA A 1 50 ? 1.355 11.442 4.677 1.00 45.20 50 ALA A O 12
ATOM 20404 N N . ASP A 1 51 ? 3.115 10.434 5.646 1.00 25.02 51 ASP A N 12
ATOM 20405 C CA . ASP A 1 51 ? 2.720 10.735 7.018 1.00 53.41 51 ASP A CA 12
ATOM 20406 C C . ASP A 1 51 ? 3.680 11.773 7.627 1.00 4.11 51 ASP A C 12
ATOM 20407 O O . ASP A 1 51 ? 4.733 12.068 7.051 1.00 51.10 51 ASP A O 12
ATOM 20416 N N . ASP A 1 52 ? 3.314 12.322 8.784 1.00 12.32 52 ASP A N 12
ATOM 20417 C CA . ASP A 1 52 ? 4.183 13.244 9.518 1.00 42.43 52 ASP A CA 12
ATOM 20418 C C . ASP A 1 52 ? 5.586 12.643 9.728 1.00 14.34 52 ASP A C 12
ATOM 20419 O O . ASP A 1 52 ? 6.596 13.351 9.682 1.00 11.40 52 ASP A O 12
ATOM 20428 N N . THR A 1 53 ? 5.635 11.327 9.928 1.00 32.51 53 THR A N 12
ATOM 20429 C CA . THR A 1 53 ? 6.885 10.628 10.246 1.00 14.15 53 THR A CA 12
ATOM 20430 C C . THR A 1 53 ? 7.632 10.124 8.998 1.00 54.43 53 THR A C 12
ATOM 20431 O O . THR A 1 53 ? 8.718 9.551 9.110 1.00 35.23 53 THR A O 12
ATOM 20442 N N . GLY A 1 54 ? 7.059 10.332 7.812 1.00 21.23 54 GLY A N 12
ATOM 20443 C CA . GLY A 1 54 ? 7.712 9.895 6.574 1.00 4.33 54 GLY A CA 12
ATOM 20444 C C . GLY A 1 54 ? 6.733 9.389 5.517 1.00 0.32 54 GLY A C 12
ATOM 20445 O O . GLY A 1 54 ? 5.562 9.160 5.807 1.00 13.23 54 GLY A O 12
ATOM 20449 N N . GLU A 1 55 ? 7.211 9.227 4.282 1.00 25.22 55 GLU A N 12
ATOM 20450 C CA . GLU A 1 55 ? 6.382 8.714 3.176 1.00 1.30 55 GLU A CA 12
ATOM 20451 C C . GLU A 1 55 ? 6.863 7.329 2.698 1.00 24.13 55 GLU A C 12
ATOM 20452 O O . GLU A 1 55 ? 8.064 7.091 2.556 1.00 53.00 55 GLU A O 12
ATOM 20464 N N . LEU A 1 56 ? 5.908 6.428 2.446 1.00 35.15 56 LEU A N 12
ATOM 20465 C CA . LEU A 1 56 ? 6.206 5.025 2.110 1.00 43.20 56 LEU A CA 12
ATOM 20466 C C . LEU A 1 56 ? 5.599 4.618 0.751 1.00 64.31 56 LEU A C 12
ATOM 20467 O O . LEU A 1 56 ? 4.634 5.229 0.280 1.00 55.12 56 LEU A O 12
ATOM 20483 N N . ARG A 1 57 ? 6.163 3.575 0.131 1.00 35.00 57 ARG A N 12
ATOM 20484 C CA . ARG A 1 57 ? 5.617 3.015 -1.114 1.00 73.42 57 ARG A CA 12
ATOM 20485 C C . ARG A 1 57 ? 4.831 1.717 -0.842 1.00 33.41 57 ARG A C 12
ATOM 20486 O O . ARG A 1 57 ? 5.405 0.697 -0.461 1.00 60.02 57 ARG A O 12
ATOM 20507 N N . ALA A 1 58 ? 3.514 1.764 -1.032 1.00 75.54 58 ALA A N 12
ATOM 20508 C CA . ALA A 1 58 ? 2.653 0.590 -0.817 1.00 2.05 58 ALA A CA 12
ATOM 20509 C C . ALA A 1 58 ? 2.376 -0.157 -2.134 1.00 34.52 58 ALA A C 12
ATOM 20510 O O . ALA A 1 58 ? 1.898 0.432 -3.103 1.00 31.14 58 ALA A O 12
ATOM 20517 N N . VAL A 1 59 ? 2.669 -1.456 -2.157 1.00 21.31 59 VAL A N 12
ATOM 20518 C CA . VAL A 1 59 ? 2.477 -2.278 -3.359 1.00 72.50 59 VAL A CA 12
ATOM 20519 C C . VAL A 1 59 ? 1.161 -3.078 -3.299 1.00 53.54 59 VAL A C 12
ATOM 20520 O O . VAL A 1 59 ? 1.030 -4.031 -2.526 1.00 12.33 59 VAL A O 12
ATOM 20533 N N . PHE A 1 60 ? 0.188 -2.673 -4.116 1.00 64.02 60 PHE A N 12
ATOM 20534 C CA . PHE A 1 60 ? -1.106 -3.361 -4.200 1.00 65.10 60 PHE A CA 12
ATOM 20535 C C . PHE A 1 60 ? -1.120 -4.396 -5.336 1.00 54.12 60 PHE A C 12
ATOM 20536 O O . PHE A 1 60 ? -1.216 -4.049 -6.512 1.00 44.25 60 PHE A O 12
ATOM 20553 N N . TRP A 1 61 ? -1.021 -5.665 -4.967 1.00 33.15 61 TRP A N 12
ATOM 20554 C CA . TRP A 1 61 ? -1.088 -6.773 -5.928 1.00 24.02 61 TRP A CA 12
ATOM 20555 C C . TRP A 1 61 ? -2.519 -6.985 -6.449 1.00 74.32 61 TRP A C 12
ATOM 20556 O O . TRP A 1 61 ? -3.476 -6.482 -5.869 1.00 62.35 61 TRP A O 12
ATOM 20577 N N . THR A 1 62 ? -2.647 -7.695 -7.575 1.00 31.14 62 THR A N 12
ATOM 20578 C CA . THR A 1 62 ? -3.955 -7.948 -8.229 1.00 21.25 62 THR A CA 12
ATOM 20579 C C . THR A 1 62 ? -5.110 -8.232 -7.247 1.00 21.24 62 THR A C 12
ATOM 20580 O O . THR A 1 62 ? -6.239 -7.791 -7.473 1.00 71.14 62 THR A O 12
ATOM 20591 N N . GLU A 1 63 ? -4.835 -8.960 -6.165 1.00 74.31 63 GLU A N 12
ATOM 20592 C CA . GLU A 1 63 ? -5.867 -9.289 -5.171 1.00 1.43 63 GLU A CA 12
ATOM 20593 C C . GLU A 1 63 ? -6.273 -8.062 -4.337 1.00 61.41 63 GLU A C 12
ATOM 20594 O O . GLU A 1 63 ? -7.398 -7.967 -3.852 1.00 41.30 63 GLU A O 12
ATOM 20606 N N . ASN A 1 64 ? -5.344 -7.127 -4.176 1.00 14.40 64 ASN A N 12
ATOM 20607 C CA . ASN A 1 64 ? -5.582 -5.915 -3.388 1.00 74.32 64 ASN A CA 12
ATOM 20608 C C . ASN A 1 64 ? -5.995 -4.715 -4.264 1.00 52.43 64 ASN A C 12
ATOM 20609 O O . ASN A 1 64 ? -6.256 -3.631 -3.746 1.00 32.41 64 ASN A O 12
ATOM 20620 N N . ILE A 1 65 ? -6.058 -4.906 -5.585 1.00 62.15 65 ILE A N 12
ATOM 20621 C CA . ILE A 1 65 ? -6.507 -3.841 -6.504 1.00 72.31 65 ILE A CA 12
ATOM 20622 C C . ILE A 1 65 ? -7.916 -3.339 -6.126 1.00 12.25 65 ILE A C 12
ATOM 20623 O O . ILE A 1 65 ? -8.223 -2.150 -6.246 1.00 1.02 65 ILE A O 12
ATOM 20639 N N . LYS A 1 66 ? -8.759 -4.261 -5.657 1.00 71.24 66 LYS A N 12
ATOM 20640 C CA . LYS A 1 66 ? -10.106 -3.934 -5.162 1.00 20.31 66 LYS A CA 12
ATOM 20641 C C . LYS A 1 66 ? -10.075 -2.830 -4.086 1.00 20.14 66 LYS A C 12
ATOM 20642 O O . LYS A 1 66 ? -11.034 -2.075 -3.926 1.00 24.24 66 LYS A O 12
ATOM 20661 N N . LEU A 1 67 ? -8.965 -2.739 -3.355 1.00 71.10 67 LEU A N 12
ATOM 20662 C CA . LEU A 1 67 ? -8.824 -1.764 -2.269 1.00 41.44 67 LEU A CA 12
ATOM 20663 C C . LEU A 1 67 ? -8.616 -0.339 -2.805 1.00 20.11 67 LEU A C 12
ATOM 20664 O O . LEU A 1 67 ? -8.991 0.635 -2.155 1.00 3.21 67 LEU A O 12
ATOM 20680 N N . LEU A 1 68 ? -8.034 -0.226 -3.997 1.00 51.34 68 LEU A N 12
ATOM 20681 C CA . LEU A 1 68 ? -7.706 1.082 -4.587 1.00 22.12 68 LEU A CA 12
ATOM 20682 C C . LEU A 1 68 ? -8.944 1.980 -4.761 1.00 42.31 68 LEU A C 12
ATOM 20683 O O . LEU A 1 68 ? -8.837 3.206 -4.745 1.00 44.22 68 LEU A O 12
ATOM 20699 N N . LYS A 1 69 ? -10.117 1.370 -4.932 1.00 33.21 69 LYS A N 12
ATOM 20700 C CA . LYS A 1 69 ? -11.363 2.128 -5.129 1.00 32.01 69 LYS A CA 12
ATOM 20701 C C . LYS A 1 69 ? -12.032 2.504 -3.792 1.00 15.42 69 LYS A C 12
ATOM 20702 O O . LYS A 1 69 ? -13.025 3.239 -3.770 1.00 63.45 69 LYS A O 12
ATOM 20721 N N . LYS A 1 70 ? -11.495 1.993 -2.685 1.00 1.23 70 LYS A N 12
ATOM 20722 C CA . LYS A 1 70 ? -12.022 2.299 -1.346 1.00 43.52 70 LYS A CA 12
ATOM 20723 C C . LYS A 1 70 ? -11.618 3.707 -0.885 1.00 52.44 70 LYS A C 12
ATOM 20724 O O . LYS A 1 70 ? -12.223 4.271 0.029 1.00 2.42 70 LYS A O 12
ATOM 20743 N N . PHE A 1 71 ? -10.586 4.262 -1.513 1.00 75.35 71 PHE A N 12
ATOM 20744 C CA . PHE A 1 71 ? -10.102 5.607 -1.182 1.00 13.13 71 PHE A CA 12
ATOM 20745 C C . PHE A 1 71 ? -9.756 6.405 -2.445 1.00 51.24 71 PHE A C 12
ATOM 20746 O O . PHE A 1 71 ? -9.814 5.886 -3.560 1.00 3.13 71 PHE A O 12
ATOM 20763 N N . ARG A 1 72 ? -9.407 7.675 -2.264 1.00 0.11 72 ARG A N 12
ATOM 20764 C CA . ARG A 1 72 ? -9.006 8.534 -3.382 1.00 61.23 72 ARG A CA 12
ATOM 20765 C C . ARG A 1 72 ? -7.585 9.073 -3.193 1.00 5.15 72 ARG A C 12
ATOM 20766 O O . ARG A 1 72 ? -6.976 8.924 -2.130 1.00 2.22 72 ARG A O 12
ATOM 20787 N N . GLU A 1 73 ? -7.071 9.719 -4.229 1.00 61.43 73 GLU A N 12
ATOM 20788 C CA . GLU A 1 73 ? -5.720 10.278 -4.197 1.00 5.42 73 GLU A CA 12
ATOM 20789 C C . GLU A 1 73 ? -5.687 11.590 -3.394 1.00 23.44 73 GLU A C 12
ATOM 20790 O O . GLU A 1 73 ? -5.838 12.683 -3.950 1.00 15.51 73 GLU A O 12
ATOM 20802 N N . GLY A 1 74 ? -5.525 11.474 -2.074 1.00 34.24 74 GLY A N 12
ATOM 20803 C CA . GLY A 1 74 ? -5.478 12.656 -1.218 1.00 20.34 74 GLY A CA 12
ATOM 20804 C C . GLY A 1 74 ? -5.975 12.404 0.208 1.00 64.45 74 GLY A C 12
ATOM 20805 O O . GLY A 1 74 ? -5.667 13.175 1.121 1.00 45.04 74 GLY A O 12
ATOM 20809 N N . ASP A 1 75 ? -6.743 11.331 0.403 1.00 23.40 75 ASP A N 12
ATOM 20810 C CA . ASP A 1 75 ? -7.322 11.014 1.719 1.00 70.43 75 ASP A CA 12
ATOM 20811 C C . ASP A 1 75 ? -6.310 10.306 2.642 1.00 51.24 75 ASP A C 12
ATOM 20812 O O . ASP A 1 75 ? -5.222 9.927 2.216 1.00 34.33 75 ASP A O 12
ATOM 20821 N N . VAL A 1 76 ? -6.682 10.128 3.909 1.00 11.35 76 VAL A N 12
ATOM 20822 C CA . VAL A 1 76 ? -5.835 9.418 4.881 1.00 60.42 76 VAL A CA 12
ATOM 20823 C C . VAL A 1 76 ? -6.280 7.950 5.024 1.00 13.20 76 VAL A C 12
ATOM 20824 O O . VAL A 1 76 ? -7.456 7.673 5.259 1.00 51.22 76 VAL A O 12
ATOM 20837 N N . ILE A 1 77 ? -5.345 7.004 4.895 1.00 13.23 77 ILE A N 12
ATOM 20838 C CA . ILE A 1 77 ? -5.692 5.574 4.954 1.00 41.20 77 ILE A CA 12
ATOM 20839 C C . ILE A 1 77 ? -4.800 4.788 5.925 1.00 23.51 77 ILE A C 12
ATOM 20840 O O . ILE A 1 77 ? -3.677 5.188 6.240 1.00 54.34 77 ILE A O 12
ATOM 20856 N N . ARG A 1 78 ? -5.323 3.663 6.397 1.00 53.54 78 ARG A N 12
ATOM 20857 C CA . ARG A 1 78 ? -4.560 2.713 7.206 1.00 41.00 78 ARG A CA 12
ATOM 20858 C C . ARG A 1 78 ? -4.497 1.352 6.498 1.00 74.23 78 ARG A C 12
ATOM 20859 O O . ARG A 1 78 ? -5.510 0.655 6.373 1.00 61.40 78 ARG A O 12
ATOM 20880 N N . ILE A 1 79 ? -3.312 0.979 6.028 1.00 34.22 79 ILE A N 12
ATOM 20881 C CA . ILE A 1 79 ? -3.117 -0.315 5.370 1.00 41.33 79 ILE A CA 12
ATOM 20882 C C . ILE A 1 79 ? -2.738 -1.377 6.412 1.00 72.12 79 ILE A C 12
ATOM 20883 O O . ILE A 1 79 ? -1.612 -1.404 6.913 1.00 43.32 79 ILE A O 12
ATOM 20899 N N . LYS A 1 80 ? -3.683 -2.247 6.738 1.00 42.54 80 LYS A N 12
ATOM 20900 C CA . LYS A 1 80 ? -3.536 -3.148 7.880 1.00 70.51 80 LYS A CA 12
ATOM 20901 C C . LYS A 1 80 ? -3.015 -4.539 7.470 1.00 24.31 80 LYS A C 12
ATOM 20902 O O . LYS A 1 80 ? -3.478 -5.126 6.489 1.00 63.13 80 LYS A O 12
ATOM 20921 N N . ASP A 1 81 ? -2.050 -5.045 8.247 1.00 44.11 81 ASP A N 12
ATOM 20922 C CA . ASP A 1 81 ? -1.439 -6.369 8.031 1.00 63.42 81 ASP A CA 12
ATOM 20923 C C . ASP A 1 81 ? -0.676 -6.453 6.686 1.00 63.43 81 ASP A C 12
ATOM 20924 O O . ASP A 1 81 ? -1.218 -6.916 5.681 1.00 50.15 81 ASP A O 12
ATOM 20933 N N . VAL A 1 82 ? 0.583 -5.990 6.669 1.00 14.33 82 VAL A N 12
ATOM 20934 C CA . VAL A 1 82 ? 1.421 -6.049 5.457 1.00 23.53 82 VAL A CA 12
ATOM 20935 C C . VAL A 1 82 ? 2.877 -6.435 5.768 1.00 1.55 82 VAL A C 12
ATOM 20936 O O . VAL A 1 82 ? 3.278 -6.544 6.930 1.00 74.21 82 VAL A O 12
ATOM 20949 N N . ASN A 1 83 ? 3.662 -6.646 4.713 1.00 42.44 83 ASN A N 12
ATOM 20950 C CA . ASN A 1 83 ? 5.082 -7.002 4.841 1.00 75.12 83 ASN A CA 12
ATOM 20951 C C . ASN A 1 83 ? 5.991 -5.837 4.430 1.00 61.34 83 ASN A C 12
ATOM 20952 O O . ASN A 1 83 ? 5.937 -5.375 3.290 1.00 33.10 83 ASN A O 12
ATOM 20963 N N . ILE A 1 84 ? 6.834 -5.375 5.346 1.00 3.42 84 ILE A N 12
ATOM 20964 C CA . ILE A 1 84 ? 7.831 -4.355 5.012 1.00 14.44 84 ILE A CA 12
ATOM 20965 C C . ILE A 1 84 ? 9.046 -5.008 4.346 1.00 13.53 84 ILE A C 12
ATOM 20966 O O . ILE A 1 84 ? 9.810 -5.716 4.994 1.00 72.21 84 ILE A O 12
ATOM 20982 N N . ARG A 1 85 ? 9.218 -4.781 3.048 1.00 43.13 85 ARG A N 12
ATOM 20983 C CA . ARG A 1 85 ? 10.358 -5.347 2.319 1.00 23.32 85 ARG A CA 12
ATOM 20984 C C . ARG A 1 85 ? 11.647 -4.581 2.637 1.00 24.21 85 ARG A C 12
ATOM 20985 O O . ARG A 1 85 ? 12.676 -5.175 2.956 1.00 44.12 85 ARG A O 12
ATOM 21006 N N . GLY A 1 86 ? 11.576 -3.256 2.543 1.00 62.43 86 GLY A N 12
ATOM 21007 C CA . GLY A 1 86 ? 12.712 -2.410 2.883 1.00 0.31 86 GLY A CA 12
ATOM 21008 C C . GLY A 1 86 ? 13.971 -2.698 2.070 1.00 61.23 86 GLY A C 12
ATOM 21009 O O . GLY A 1 86 ? 14.989 -3.118 2.617 1.00 42.31 86 GLY A O 12
ATOM 21013 N N . GLY A 1 87 ? 13.907 -2.454 0.764 1.00 3.41 87 GLY A N 12
ATOM 21014 C CA . GLY A 1 87 ? 15.060 -2.692 -0.102 1.00 12.33 87 GLY A CA 12
ATOM 21015 C C . GLY A 1 87 ? 15.733 -1.402 -0.547 1.00 33.14 87 GLY A C 12
ATOM 21016 O O . GLY A 1 87 ? 16.950 -1.352 -0.745 1.00 53.14 87 GLY A O 12
ATOM 21020 N N . PHE A 1 88 ? 14.934 -0.356 -0.709 1.00 73.21 88 PHE A N 12
ATOM 21021 C CA . PHE A 1 88 ? 15.428 0.952 -1.141 1.00 75.14 88 PHE A CA 12
ATOM 21022 C C . PHE A 1 88 ? 16.001 1.759 0.035 1.00 14.24 88 PHE A C 12
ATOM 21023 O O . PHE A 1 88 ? 15.372 1.876 1.090 1.00 62.33 88 PHE A O 12
ATOM 21040 N N . GLY A 1 89 ? 17.200 2.312 -0.156 1.00 53.24 89 GLY A N 12
ATOM 21041 C CA . GLY A 1 89 ? 17.806 3.171 0.858 1.00 55.14 89 GLY A CA 12
ATOM 21042 C C . GLY A 1 89 ? 17.066 4.497 1.021 1.00 4.21 89 GLY A C 12
ATOM 21043 O O . GLY A 1 89 ? 17.459 5.516 0.446 1.00 42.13 89 GLY A O 12
ATOM 21047 N N . GLY A 1 90 ? 15.983 4.471 1.794 1.00 24.32 90 GLY A N 12
ATOM 21048 C CA . GLY A 1 90 ? 15.163 5.660 2.012 1.00 23.15 90 GLY A CA 12
ATOM 21049 C C . GLY A 1 90 ? 13.678 5.325 2.084 1.00 43.11 90 GLY A C 12
ATOM 21050 O O . GLY A 1 90 ? 13.222 4.704 3.048 1.00 64.23 90 GLY A O 12
ATOM 21054 N N . ARG A 1 91 ? 12.920 5.724 1.065 1.00 14.45 91 ARG A N 12
ATOM 21055 C CA . ARG A 1 91 ? 11.498 5.380 0.987 1.00 25.32 91 ARG A CA 12
ATOM 21056 C C . ARG A 1 91 ? 11.315 3.893 0.648 1.00 14.55 91 ARG A C 12
ATOM 21057 O O . ARG A 1 91 ? 11.232 3.511 -0.521 1.00 54.14 91 ARG A O 12
ATOM 21078 N N . LYS A 1 92 ? 11.304 3.057 1.687 1.00 64.05 92 LYS A N 12
ATOM 21079 C CA . LYS A 1 92 ? 11.114 1.613 1.535 1.00 42.52 92 LYS A CA 12
ATOM 21080 C C . LYS A 1 92 ? 9.694 1.278 1.033 1.00 20.14 92 LYS A C 12
ATOM 21081 O O . LYS A 1 92 ? 8.868 2.169 0.819 1.00 31.33 92 LYS A O 12
ATOM 21100 N N . GLU A 1 93 ? 9.405 -0.008 0.850 1.00 10.25 93 GLU A N 12
ATOM 21101 C CA . GLU A 1 93 ? 8.104 -0.428 0.313 1.00 3.53 93 GLU A CA 12
ATOM 21102 C C . GLU A 1 93 ? 7.454 -1.542 1.152 1.00 60.21 93 GLU A C 12
ATOM 21103 O O . GLU A 1 93 ? 8.141 -2.368 1.764 1.00 1.04 93 GLU A O 12
ATOM 21115 N N . ALA A 1 94 ? 6.120 -1.549 1.168 1.00 33.34 94 ALA A N 12
ATOM 21116 C CA . ALA A 1 94 ? 5.337 -2.553 1.898 1.00 24.11 94 ALA A CA 12
ATOM 21117 C C . ALA A 1 94 ? 4.406 -3.319 0.949 1.00 13.53 94 ALA A C 12
ATOM 21118 O O . ALA A 1 94 ? 3.700 -2.719 0.140 1.00 75.14 94 ALA A O 12
ATOM 21125 N N . HIS A 1 95 ? 4.401 -4.644 1.056 1.00 32.02 95 HIS A N 12
ATOM 21126 C CA . HIS A 1 95 ? 3.593 -5.492 0.171 1.00 63.05 95 HIS A CA 12
ATOM 21127 C C . HIS A 1 95 ? 2.357 -6.042 0.888 1.00 42.32 95 HIS A C 12
ATOM 21128 O O . HIS A 1 95 ? 2.438 -6.527 2.019 1.00 13.40 95 HIS A O 12
ATOM 21142 N N . LEU A 1 96 ? 1.216 -5.956 0.214 1.00 25.11 96 LEU A N 12
ATOM 21143 C CA . LEU A 1 96 ? -0.053 -6.436 0.754 1.00 21.23 96 LEU A CA 12
ATOM 21144 C C . LEU A 1 96 ? -0.262 -7.922 0.436 1.00 25.42 96 LEU A C 12
ATOM 21145 O O . LEU A 1 96 ? 0.300 -8.455 -0.520 1.00 31.12 96 LEU A O 12
ATOM 21161 N N . MET A 1 97 ? -1.082 -8.582 1.242 1.00 31.12 97 MET A N 12
ATOM 21162 C CA . MET A 1 97 ? -1.366 -10.012 1.082 1.00 0.12 97 MET A CA 12
ATOM 21163 C C . MET A 1 97 ? -2.762 -10.216 0.468 1.00 53.44 97 MET A C 12
ATOM 21164 O O . MET A 1 97 ? -3.599 -9.318 0.525 1.00 51.15 97 MET A O 12
ATOM 21178 N N . PRO A 1 98 ? -3.046 -11.402 -0.114 1.00 53.41 98 PRO A N 12
ATOM 21179 C CA . PRO A 1 98 ? -4.347 -11.680 -0.763 1.00 3.22 98 PRO A CA 12
ATOM 21180 C C . PRO A 1 98 ? -5.568 -11.436 0.152 1.00 24.41 98 PRO A C 12
ATOM 21181 O O . PRO A 1 98 ? -6.693 -11.300 -0.332 1.00 72.41 98 PRO A O 12
ATOM 21192 N N . ARG A 1 99 ? -5.347 -11.377 1.469 1.00 72.23 99 ARG A N 12
ATOM 21193 C CA . ARG A 1 99 ? -6.441 -11.127 2.427 1.00 62.35 99 ARG A CA 12
ATOM 21194 C C . ARG A 1 99 ? -6.316 -9.745 3.104 1.00 51.44 99 ARG A C 12
ATOM 21195 O O . ARG A 1 99 ? -7.160 -9.371 3.919 1.00 44.22 99 ARG A O 12
ATOM 21216 N N . SER A 1 100 ? -5.261 -8.998 2.773 1.00 74.01 100 SER A N 12
ATOM 21217 C CA . SER A 1 100 ? -5.009 -7.684 3.395 1.00 54.22 100 SER A CA 12
ATOM 21218 C C . SER A 1 100 ? -6.019 -6.630 2.933 1.00 41.21 100 SER A C 12
ATOM 21219 O O . SER A 1 100 ? -6.324 -6.519 1.745 1.00 62.21 100 SER A O 12
ATOM 21227 N N . THR A 1 101 ? -6.519 -5.842 3.882 1.00 1.21 101 THR A N 12
ATOM 21228 C CA . THR A 1 101 ? -7.509 -4.792 3.595 1.00 13.11 101 THR A CA 12
ATOM 21229 C C . THR A 1 101 ? -7.041 -3.417 4.092 1.00 32.13 101 THR A C 12
ATOM 21230 O O . THR A 1 101 ? -6.143 -3.316 4.934 1.00 72.03 101 THR A O 12
ATOM 21241 N N . VAL A 1 102 ? -7.654 -2.357 3.566 1.00 2.35 102 VAL A N 12
ATOM 21242 C CA . VAL A 1 102 ? -7.335 -0.988 3.986 1.00 31.15 102 VAL A CA 12
ATOM 21243 C C . VAL A 1 102 ? -8.562 -0.289 4.595 1.00 71.10 102 VAL A C 12
ATOM 21244 O O . VAL A 1 102 ? -9.673 -0.391 4.070 1.00 14.03 102 VAL A O 12
ATOM 21257 N N . GLU A 1 103 ? -8.357 0.411 5.705 1.00 41.12 103 GLU A N 12
ATOM 21258 C CA . GLU A 1 103 ? -9.426 1.183 6.345 1.00 71.13 103 GLU A CA 12
ATOM 21259 C C . GLU A 1 103 ? -9.112 2.684 6.279 1.00 21.03 103 GLU A C 12
ATOM 21260 O O . GLU A 1 103 ? -8.056 3.134 6.726 1.00 64.35 103 GLU A O 12
ATOM 21272 N N . VAL A 1 104 ? -10.026 3.450 5.692 1.00 52.24 104 VAL A N 12
ATOM 21273 C CA . VAL A 1 104 ? -9.808 4.883 5.475 1.00 60.33 104 VAL A CA 12
ATOM 21274 C C . VAL A 1 104 ? -10.055 5.696 6.753 1.00 10.23 104 VAL A C 12
ATOM 21275 O O . VAL A 1 104 ? -11.132 5.634 7.346 1.00 14.12 104 VAL A O 12
ATOM 21288 N N . LEU A 1 105 ? -9.048 6.458 7.172 1.00 63.22 105 LEU A N 12
ATOM 21289 C CA . LEU A 1 105 ? -9.148 7.277 8.387 1.00 33.41 105 LEU A CA 12
ATOM 21290 C C . LEU A 1 105 ? -9.900 8.587 8.102 1.00 11.14 105 LEU A C 12
ATOM 21291 O O . LEU A 1 105 ? -10.499 8.731 7.032 1.00 11.31 105 LEU A O 12
ATOM 21307 N N . ASP A 1 106 ? -9.873 9.532 9.061 1.00 14.00 106 ASP A N 12
ATOM 21308 C CA . ASP A 1 106 ? -10.684 10.762 8.975 1.00 43.44 106 ASP A CA 12
ATOM 21309 C C . ASP A 1 106 ? -12.172 10.380 9.175 1.00 12.32 106 ASP A C 12
ATOM 21310 O O . ASP A 1 106 ? -12.606 9.367 8.629 1.00 61.10 106 ASP A O 12
ATOM 21319 N N . PRO A 1 107 ? -12.988 11.192 9.914 1.00 32.44 107 PRO A N 12
ATOM 21320 C CA . PRO A 1 107 ? -14.266 10.775 10.500 1.00 33.43 107 PRO A CA 12
ATOM 21321 C C . PRO A 1 107 ? -14.695 9.335 10.155 1.00 50.10 107 PRO A C 12
ATOM 21322 O O . PRO A 1 107 ? -15.510 9.088 9.259 1.00 20.14 107 PRO A O 12
ATOM 21333 N N . LEU A 1 108 ? -14.112 8.399 10.905 1.00 32.02 108 LEU A N 12
ATOM 21334 C CA . LEU A 1 108 ? -14.173 6.963 10.616 1.00 2.41 108 LEU A CA 12
ATOM 21335 C C . LEU A 1 108 ? -15.615 6.423 10.682 1.00 30.13 108 LEU A C 12
ATOM 21336 O O . LEU A 1 108 ? -16.397 6.823 11.546 1.00 13.43 108 LEU A O 12
ATOM 21352 N N . GLU A 1 109 ? -15.949 5.528 9.743 1.00 4.04 109 GLU A N 12
ATOM 21353 C CA . GLU A 1 109 ? -17.283 4.899 9.655 1.00 72.15 109 GLU A CA 12
ATOM 21354 C C . GLU A 1 109 ? -17.851 4.495 11.027 1.00 51.14 109 GLU A C 12
ATOM 21355 O O . GLU A 1 109 ? -19.021 4.741 11.328 1.00 13.25 109 GLU A O 12
ATOM 21367 N N . HIS A 1 110 ? -17.017 3.854 11.831 1.00 65.22 110 HIS A N 12
ATOM 21368 C CA . HIS A 1 110 ? -17.383 3.426 13.186 1.00 72.40 110 HIS A CA 12
ATOM 21369 C C . HIS A 1 110 ? -17.068 4.524 14.227 1.00 22.43 110 HIS A C 12
ATOM 21370 O O . HIS A 1 110 ? -15.901 4.618 14.670 1.00 37.59 110 HIS A O 12
ATOM 21385 N N . MET A 1 1 ? 3.964 -7.137 35.357 1.00 3.12 1 MET A N 13
ATOM 21386 C CA . MET A 1 1 ? 3.941 -6.193 34.205 1.00 31.03 1 MET A CA 13
ATOM 21387 C C . MET A 1 1 ? 4.396 -6.883 32.910 1.00 23.35 1 MET A C 13
ATOM 21388 O O . MET A 1 1 ? 5.412 -7.580 32.889 1.00 53.23 1 MET A O 13
ATOM 21404 N N . LYS A 1 2 ? 3.640 -6.684 31.834 1.00 63.54 2 LYS A N 13
ATOM 21405 C CA . LYS A 1 2 ? 3.957 -7.289 30.533 1.00 22.32 2 LYS A CA 13
ATOM 21406 C C . LYS A 1 2 ? 3.625 -6.324 29.378 1.00 20.21 2 LYS A C 13
ATOM 21407 O O . LYS A 1 2 ? 2.472 -6.217 28.956 1.00 31.44 2 LYS A O 13
ATOM 21426 N N . PRO A 1 3 ? 4.633 -5.585 28.874 1.00 10.43 3 PRO A N 13
ATOM 21427 C CA . PRO A 1 3 ? 4.444 -4.625 27.780 1.00 73.42 3 PRO A CA 13
ATOM 21428 C C . PRO A 1 3 ? 4.581 -5.254 26.377 1.00 53.20 3 PRO A C 13
ATOM 21429 O O . PRO A 1 3 ? 5.544 -5.973 26.091 1.00 22.21 3 PRO A O 13
ATOM 21440 N N . GLU A 1 4 ? 3.616 -4.971 25.500 1.00 72.32 4 GLU A N 13
ATOM 21441 C CA . GLU A 1 4 ? 3.647 -5.460 24.116 1.00 32.53 4 GLU A CA 13
ATOM 21442 C C . GLU A 1 4 ? 3.798 -4.293 23.128 1.00 32.33 4 GLU A C 13
ATOM 21443 O O . GLU A 1 4 ? 3.436 -3.158 23.437 1.00 53.33 4 GLU A O 13
ATOM 21455 N N . HIS A 1 5 ? 4.321 -4.576 21.937 1.00 24.43 5 HIS A N 13
ATOM 21456 C CA . HIS A 1 5 ? 4.613 -3.528 20.950 1.00 42.42 5 HIS A CA 13
ATOM 21457 C C . HIS A 1 5 ? 4.119 -3.909 19.540 1.00 13.52 5 HIS A C 13
ATOM 21458 O O . HIS A 1 5 ? 4.754 -4.698 18.839 1.00 33.04 5 HIS A O 13
ATOM 21473 N N . ARG A 1 6 ? 2.974 -3.350 19.142 1.00 23.33 6 ARG A N 13
ATOM 21474 C CA . ARG A 1 6 ? 2.440 -3.534 17.784 1.00 71.12 6 ARG A CA 13
ATOM 21475 C C . ARG A 1 6 ? 1.537 -2.348 17.396 1.00 44.04 6 ARG A C 13
ATOM 21476 O O . ARG A 1 6 ? 0.309 -2.427 17.500 1.00 3.22 6 ARG A O 13
ATOM 21497 N N . MET A 1 7 ? 2.159 -1.243 16.983 1.00 42.43 7 MET A N 13
ATOM 21498 C CA . MET A 1 7 ? 1.437 0.004 16.653 1.00 72.31 7 MET A CA 13
ATOM 21499 C C . MET A 1 7 ? 2.393 1.040 16.036 1.00 62.44 7 MET A C 13
ATOM 21500 O O . MET A 1 7 ? 2.193 2.252 16.154 1.00 74.00 7 MET A O 13
ATOM 21514 N N . ASP A 1 8 ? 3.395 0.532 15.332 1.00 3.42 8 ASP A N 13
ATOM 21515 C CA . ASP A 1 8 ? 4.521 1.327 14.837 1.00 13.12 8 ASP A CA 13
ATOM 21516 C C . ASP A 1 8 ? 4.154 2.306 13.705 1.00 51.41 8 ASP A C 13
ATOM 21517 O O . ASP A 1 8 ? 3.124 2.173 13.041 1.00 1.31 8 ASP A O 13
ATOM 21526 N N . THR A 1 9 ? 5.036 3.289 13.495 1.00 22.23 9 THR A N 13
ATOM 21527 C CA . THR A 1 9 ? 4.878 4.289 12.427 1.00 73.41 9 THR A CA 13
ATOM 21528 C C . THR A 1 9 ? 5.831 4.002 11.256 1.00 35.52 9 THR A C 13
ATOM 21529 O O . THR A 1 9 ? 6.628 3.064 11.309 1.00 54.01 9 THR A O 13
ATOM 21540 N N . ILE A 1 10 ? 5.767 4.830 10.206 1.00 41.23 10 ILE A N 13
ATOM 21541 C CA . ILE A 1 10 ? 6.582 4.619 8.996 1.00 74.23 10 ILE A CA 13
ATOM 21542 C C . ILE A 1 10 ? 8.092 4.611 9.305 1.00 4.23 10 ILE A C 13
ATOM 21543 O O . ILE A 1 10 ? 8.841 3.789 8.768 1.00 73.24 10 ILE A O 13
ATOM 21559 N N . SER A 1 11 ? 8.534 5.514 10.177 1.00 23.13 11 SER A N 13
ATOM 21560 C CA . SER A 1 11 ? 9.941 5.536 10.620 1.00 11.34 11 SER A CA 13
ATOM 21561 C C . SER A 1 11 ? 10.338 4.218 11.304 1.00 51.04 11 SER A C 13
ATOM 21562 O O . SER A 1 11 ? 11.476 3.756 11.188 1.00 34.31 11 SER A O 13
ATOM 21570 N N . LYS A 1 12 ? 9.381 3.611 12.004 1.00 23.33 12 LYS A N 13
ATOM 21571 C CA . LYS A 1 12 ? 9.619 2.374 12.761 1.00 62.54 12 LYS A CA 13
ATOM 21572 C C . LYS A 1 12 ? 9.615 1.122 11.863 1.00 24.32 12 LYS A C 13
ATOM 21573 O O . LYS A 1 12 ? 10.222 0.106 12.207 1.00 64.44 12 LYS A O 13
ATOM 21592 N N . LEU A 1 13 ? 8.925 1.200 10.724 1.00 24.22 13 LEU A N 13
ATOM 21593 C CA . LEU A 1 13 ? 8.789 0.055 9.808 1.00 65.24 13 LEU A CA 13
ATOM 21594 C C . LEU A 1 13 ? 10.152 -0.491 9.351 1.00 61.12 13 LEU A C 13
ATOM 21595 O O . LEU A 1 13 ? 10.807 0.090 8.485 1.00 74.54 13 LEU A O 13
ATOM 21611 N N . GLU A 1 14 ? 10.574 -1.609 9.934 1.00 50.21 14 GLU A N 13
ATOM 21612 C CA . GLU A 1 14 ? 11.832 -2.257 9.547 1.00 71.13 14 GLU A CA 13
ATOM 21613 C C . GLU A 1 14 ? 11.599 -3.313 8.453 1.00 3.34 14 GLU A C 13
ATOM 21614 O O . GLU A 1 14 ? 10.520 -3.901 8.358 1.00 53.14 14 GLU A O 13
ATOM 21626 N N . GLU A 1 15 ? 12.621 -3.547 7.632 1.00 34.31 15 GLU A N 13
ATOM 21627 C CA . GLU A 1 15 ? 12.565 -4.570 6.582 1.00 10.40 15 GLU A CA 13
ATOM 21628 C C . GLU A 1 15 ? 12.343 -5.980 7.167 1.00 71.43 15 GLU A C 13
ATOM 21629 O O . GLU A 1 15 ? 12.903 -6.334 8.212 1.00 63.11 15 GLU A O 13
ATOM 21641 N N . GLY A 1 16 ? 11.518 -6.775 6.491 1.00 21.11 16 GLY A N 13
ATOM 21642 C CA . GLY A 1 16 ? 11.230 -8.135 6.939 1.00 75.13 16 GLY A CA 13
ATOM 21643 C C . GLY A 1 16 ? 10.182 -8.203 8.050 1.00 5.21 16 GLY A C 13
ATOM 21644 O O . GLY A 1 16 ? 9.901 -9.280 8.579 1.00 70.45 16 GLY A O 13
ATOM 21648 N N . ALA A 1 17 ? 9.610 -7.057 8.418 1.00 15.44 17 ALA A N 13
ATOM 21649 C CA . ALA A 1 17 ? 8.587 -7.004 9.471 1.00 44.23 17 ALA A CA 13
ATOM 21650 C C . ALA A 1 17 ? 7.164 -7.060 8.893 1.00 64.11 17 ALA A C 13
ATOM 21651 O O . ALA A 1 17 ? 6.892 -6.501 7.827 1.00 74.43 17 ALA A O 13
ATOM 21658 N N . GLU A 1 18 ? 6.255 -7.734 9.601 1.00 74.35 18 GLU A N 13
ATOM 21659 C CA . GLU A 1 18 ? 4.843 -7.785 9.197 1.00 4.33 18 GLU A CA 13
ATOM 21660 C C . GLU A 1 18 ? 3.965 -6.983 10.175 1.00 63.42 18 GLU A C 13
ATOM 21661 O O . GLU A 1 18 ? 3.757 -7.383 11.323 1.00 13.21 18 GLU A O 13
ATOM 21673 N N . THR A 1 19 ? 3.468 -5.840 9.712 1.00 62.05 19 THR A N 13
ATOM 21674 C CA . THR A 1 19 ? 2.650 -4.942 10.545 1.00 64.52 19 THR A CA 13
ATOM 21675 C C . THR A 1 19 ? 1.684 -4.103 9.692 1.00 65.02 19 THR A C 13
ATOM 21676 O O . THR A 1 19 ? 1.932 -3.882 8.504 1.00 50.20 19 THR A O 13
ATOM 21687 N N . PRO A 1 20 ? 0.555 -3.644 10.268 1.00 31.41 20 PRO A N 13
ATOM 21688 C CA . PRO A 1 20 ? -0.296 -2.631 9.620 1.00 71.54 20 PRO A CA 13
ATOM 21689 C C . PRO A 1 20 ? 0.406 -1.259 9.536 1.00 53.31 20 PRO A C 13
ATOM 21690 O O . PRO A 1 20 ? 1.148 -0.875 10.444 1.00 0.13 20 PRO A O 13
ATOM 21701 N N . VAL A 1 21 ? 0.168 -0.525 8.448 1.00 52.34 21 VAL A N 13
ATOM 21702 C CA . VAL A 1 21 ? 0.835 0.765 8.213 1.00 63.13 21 VAL A CA 13
ATOM 21703 C C . VAL A 1 21 ? -0.179 1.901 7.996 1.00 41.25 21 VAL A C 13
ATOM 21704 O O . VAL A 1 21 ? -1.335 1.660 7.641 1.00 40.55 21 VAL A O 13
ATOM 21717 N N . THR A 1 22 ? 0.269 3.141 8.191 1.00 22.41 22 THR A N 13
ATOM 21718 C CA . THR A 1 22 ? -0.616 4.313 8.094 1.00 63.44 22 THR A CA 13
ATOM 21719 C C . THR A 1 22 ? 0.026 5.448 7.280 1.00 50.31 22 THR A C 13
ATOM 21720 O O . THR A 1 22 ? 1.242 5.633 7.312 1.00 5.54 22 THR A O 13
ATOM 21731 N N . GLY A 1 23 ? -0.801 6.208 6.552 1.00 21.20 23 GLY A N 13
ATOM 21732 C CA . GLY A 1 23 ? -0.304 7.363 5.802 1.00 24.32 23 GLY A CA 13
ATOM 21733 C C . GLY A 1 23 ? -1.405 8.116 5.055 1.00 74.14 23 GLY A C 13
ATOM 21734 O O . GLY A 1 23 ? -2.451 7.549 4.733 1.00 31.40 23 GLY A O 13
ATOM 21738 N N . ARG A 1 24 ? -1.174 9.401 4.778 1.00 44.31 24 ARG A N 13
ATOM 21739 C CA . ARG A 1 24 ? -2.137 10.214 4.021 1.00 54.25 24 ARG A CA 13
ATOM 21740 C C . ARG A 1 24 ? -1.837 10.121 2.513 1.00 53.11 24 ARG A C 13
ATOM 21741 O O . ARG A 1 24 ? -0.704 10.353 2.087 1.00 54.52 24 ARG A O 13
ATOM 21762 N N . VAL A 1 25 ? -2.843 9.774 1.711 1.00 24.15 25 VAL A N 13
ATOM 21763 C CA . VAL A 1 25 ? -2.648 9.544 0.273 1.00 32.05 25 VAL A CA 13
ATOM 21764 C C . VAL A 1 25 ? -2.283 10.836 -0.476 1.00 50.41 25 VAL A C 13
ATOM 21765 O O . VAL A 1 25 ? -2.992 11.840 -0.394 1.00 4.22 25 VAL A O 13
ATOM 21778 N N . MET A 1 26 ? -1.168 10.800 -1.202 1.00 70.51 26 MET A N 13
ATOM 21779 C CA . MET A 1 26 ? -0.726 11.947 -2.005 1.00 13.12 26 MET A CA 13
ATOM 21780 C C . MET A 1 26 ? -0.796 11.635 -3.508 1.00 33.41 26 MET A C 13
ATOM 21781 O O . MET A 1 26 ? -1.430 12.361 -4.274 1.00 71.52 26 MET A O 13
ATOM 21795 N N . LYS A 1 27 ? -0.132 10.556 -3.928 1.00 2.41 27 LYS A N 13
ATOM 21796 C CA . LYS A 1 27 ? -0.121 10.150 -5.345 1.00 11.30 27 LYS A CA 13
ATOM 21797 C C . LYS A 1 27 ? -0.505 8.669 -5.512 1.00 32.21 27 LYS A C 13
ATOM 21798 O O . LYS A 1 27 ? -0.103 7.820 -4.717 1.00 52.30 27 LYS A O 13
ATOM 21817 N N . ILE A 1 28 ? -1.288 8.366 -6.548 1.00 34.21 28 ILE A N 13
ATOM 21818 C CA . ILE A 1 28 ? -1.666 6.980 -6.866 1.00 23.42 28 ILE A CA 13
ATOM 21819 C C . ILE A 1 28 ? -1.279 6.615 -8.310 1.00 42.41 28 ILE A C 13
ATOM 21820 O O . ILE A 1 28 ? -1.742 7.245 -9.266 1.00 14.24 28 ILE A O 13
ATOM 21836 N N . SER A 1 29 ? -0.422 5.604 -8.463 1.00 51.32 29 SER A N 13
ATOM 21837 C CA . SER A 1 29 ? -0.022 5.116 -9.793 1.00 11.31 29 SER A CA 13
ATOM 21838 C C . SER A 1 29 ? -0.946 3.983 -10.261 1.00 41.12 29 SER A C 13
ATOM 21839 O O . SER A 1 29 ? -1.405 3.171 -9.454 1.00 23.14 29 SER A O 13
ATOM 21847 N N . SER A 1 30 ? -1.208 3.929 -11.564 1.00 5.21 30 SER A N 13
ATOM 21848 C CA . SER A 1 30 ? -2.145 2.944 -12.132 1.00 4.22 30 SER A CA 13
ATOM 21849 C C . SER A 1 30 ? -1.641 1.499 -11.970 1.00 12.24 30 SER A C 13
ATOM 21850 O O . SER A 1 30 ? -0.437 1.243 -12.023 1.00 72.13 30 SER A O 13
ATOM 21858 N N . PRO A 1 31 ? -2.567 0.533 -11.770 1.00 4.41 31 PRO A N 13
ATOM 21859 C CA . PRO A 1 31 ? -2.233 -0.901 -11.705 1.00 30.33 31 PRO A CA 13
ATOM 21860 C C . PRO A 1 31 ? -1.359 -1.360 -12.888 1.00 41.12 31 PRO A C 13
ATOM 21861 O O . PRO A 1 31 ? -1.776 -1.301 -14.047 1.00 23.43 31 PRO A O 13
ATOM 21872 N N . ARG A 1 32 ? -0.156 -1.828 -12.581 1.00 24.24 32 ARG A N 13
ATOM 21873 C CA . ARG A 1 32 ? 0.800 -2.261 -13.603 1.00 32.23 32 ARG A CA 13
ATOM 21874 C C . ARG A 1 32 ? 0.673 -3.771 -13.850 1.00 43.11 32 ARG A C 13
ATOM 21875 O O . ARG A 1 32 ? 0.892 -4.581 -12.951 1.00 73.34 32 ARG A O 13
ATOM 21896 N N . THR A 1 33 ? 0.311 -4.137 -15.072 1.00 45.15 33 THR A N 13
ATOM 21897 C CA . THR A 1 33 ? -0.005 -5.531 -15.412 1.00 12.05 33 THR A CA 13
ATOM 21898 C C . THR A 1 33 ? 1.258 -6.354 -15.717 1.00 60.14 33 THR A C 13
ATOM 21899 O O . THR A 1 33 ? 2.183 -5.874 -16.374 1.00 51.13 33 THR A O 13
ATOM 21910 N N . PHE A 1 34 ? 1.288 -7.595 -15.230 1.00 31.53 34 PHE A N 13
ATOM 21911 C CA . PHE A 1 34 ? 2.409 -8.511 -15.472 1.00 30.43 34 PHE A CA 13
ATOM 21912 C C . PHE A 1 34 ? 1.900 -9.952 -15.621 1.00 2.21 34 PHE A C 13
ATOM 21913 O O . PHE A 1 34 ? 0.829 -10.293 -15.125 1.00 64.34 34 PHE A O 13
ATOM 21930 N N . THR A 1 35 ? 2.672 -10.804 -16.285 1.00 74.14 35 THR A N 13
ATOM 21931 C CA . THR A 1 35 ? 2.268 -12.201 -16.482 1.00 12.12 35 THR A CA 13
ATOM 21932 C C . THR A 1 35 ? 2.665 -13.079 -15.288 1.00 23.41 35 THR A C 13
ATOM 21933 O O . THR A 1 35 ? 3.848 -13.301 -15.022 1.00 70.14 35 THR A O 13
ATOM 21944 N N . THR A 1 36 ? 1.657 -13.568 -14.565 1.00 62.43 36 THR A N 13
ATOM 21945 C CA . THR A 1 36 ? 1.872 -14.455 -13.408 1.00 31.03 36 THR A CA 13
ATOM 21946 C C . THR A 1 36 ? 1.894 -15.934 -13.837 1.00 42.12 36 THR A C 13
ATOM 21947 O O . THR A 1 36 ? 1.940 -16.241 -15.029 1.00 72.15 36 THR A O 13
ATOM 21958 N N . ARG A 1 37 ? 1.898 -16.844 -12.863 1.00 74.54 37 ARG A N 13
ATOM 21959 C CA . ARG A 1 37 ? 1.926 -18.290 -13.138 1.00 53.44 37 ARG A CA 13
ATOM 21960 C C . ARG A 1 37 ? 0.752 -18.718 -14.037 1.00 31.22 37 ARG A C 13
ATOM 21961 O O . ARG A 1 37 ? 0.955 -19.267 -15.123 1.00 12.22 37 ARG A O 13
ATOM 21982 N N . LYS A 1 38 ? -0.471 -18.472 -13.564 1.00 24.40 38 LYS A N 13
ATOM 21983 C CA . LYS A 1 38 ? -1.691 -18.776 -14.327 1.00 55.22 38 LYS A CA 13
ATOM 21984 C C . LYS A 1 38 ? -2.953 -18.344 -13.555 1.00 61.32 38 LYS A C 13
ATOM 21985 O O . LYS A 1 38 ? -2.929 -18.211 -12.328 1.00 14.01 38 LYS A O 13
ATOM 22004 N N . GLY A 1 39 ? -4.047 -18.108 -14.280 1.00 30.31 39 GLY A N 13
ATOM 22005 C CA . GLY A 1 39 ? -5.325 -17.794 -13.646 1.00 52.51 39 GLY A CA 13
ATOM 22006 C C . GLY A 1 39 ? -5.746 -16.342 -13.835 1.00 34.12 39 GLY A C 13
ATOM 22007 O O . GLY A 1 39 ? -6.675 -16.045 -14.592 1.00 33.44 39 GLY A O 13
ATOM 22011 N N . ARG A 1 40 ? -5.069 -15.433 -13.140 1.00 43.54 40 ARG A N 13
ATOM 22012 C CA . ARG A 1 40 ? -5.370 -14.003 -13.237 1.00 70.02 40 ARG A CA 13
ATOM 22013 C C . ARG A 1 40 ? -4.319 -13.266 -14.083 1.00 1.43 40 ARG A C 13
ATOM 22014 O O . ARG A 1 40 ? -3.181 -13.717 -14.215 1.00 33.31 40 ARG A O 13
ATOM 22035 N N . GLU A 1 41 ? -4.716 -12.135 -14.661 1.00 75.04 41 GLU A N 13
ATOM 22036 C CA . GLU A 1 41 ? -3.867 -11.386 -15.603 1.00 3.50 41 GLU A CA 13
ATOM 22037 C C . GLU A 1 41 ? -2.622 -10.759 -14.945 1.00 14.53 41 GLU A C 13
ATOM 22038 O O . GLU A 1 41 ? -1.726 -10.284 -15.645 1.00 3.03 41 GLU A O 13
ATOM 22050 N N . GLY A 1 42 ? -2.574 -10.756 -13.608 1.00 50.44 42 GLY A N 13
ATOM 22051 C CA . GLY A 1 42 ? -1.407 -10.244 -12.887 1.00 54.24 42 GLY A CA 13
ATOM 22052 C C . GLY A 1 42 ? -1.277 -8.719 -12.920 1.00 13.03 42 GLY A C 13
ATOM 22053 O O . GLY A 1 42 ? -1.191 -8.121 -13.985 1.00 3.35 42 GLY A O 13
ATOM 22057 N N . LYS A 1 43 ? -1.242 -8.090 -11.742 1.00 22.40 43 LYS A N 13
ATOM 22058 C CA . LYS A 1 43 ? -1.114 -6.625 -11.626 1.00 1.41 43 LYS A CA 13
ATOM 22059 C C . LYS A 1 43 ? -0.463 -6.218 -10.293 1.00 62.11 43 LYS A C 13
ATOM 22060 O O . LYS A 1 43 ? -0.565 -6.934 -9.295 1.00 63.21 43 LYS A O 13
ATOM 22079 N N . LEU A 1 44 ? 0.211 -5.072 -10.297 1.00 20.32 44 LEU A N 13
ATOM 22080 C CA . LEU A 1 44 ? 0.756 -4.470 -9.071 1.00 14.44 44 LEU A CA 13
ATOM 22081 C C . LEU A 1 44 ? 0.679 -2.933 -9.153 1.00 55.01 44 LEU A C 13
ATOM 22082 O O . LEU A 1 44 ? 1.036 -2.339 -10.168 1.00 10.35 44 LEU A O 13
ATOM 22098 N N . ALA A 1 45 ? 0.201 -2.291 -8.094 1.00 71.23 45 ALA A N 13
ATOM 22099 C CA . ALA A 1 45 ? 0.005 -0.835 -8.092 1.00 33.22 45 ALA A CA 13
ATOM 22100 C C . ALA A 1 45 ? 0.856 -0.150 -7.017 1.00 15.00 45 ALA A C 13
ATOM 22101 O O . ALA A 1 45 ? 1.157 -0.740 -5.984 1.00 34.13 45 ALA A O 13
ATOM 22108 N N . ASN A 1 46 ? 1.226 1.106 -7.265 1.00 33.14 46 ASN A N 13
ATOM 22109 C CA . ASN A 1 46 ? 2.065 1.866 -6.332 1.00 60.04 46 ASN A CA 13
ATOM 22110 C C . ASN A 1 46 ? 1.341 3.122 -5.818 1.00 2.33 46 ASN A C 13
ATOM 22111 O O . ASN A 1 46 ? 1.097 4.066 -6.572 1.00 63.14 46 ASN A O 13
ATOM 22122 N N . VAL A 1 47 ? 1.000 3.124 -4.533 1.00 1.23 47 VAL A N 13
ATOM 22123 C CA . VAL A 1 47 ? 0.368 4.284 -3.894 1.00 54.13 47 VAL A CA 13
ATOM 22124 C C . VAL A 1 47 ? 1.339 4.966 -2.919 1.00 34.20 47 VAL A C 13
ATOM 22125 O O . VAL A 1 47 ? 1.870 4.332 -2.006 1.00 31.30 47 VAL A O 13
ATOM 22138 N N . ILE A 1 48 ? 1.570 6.258 -3.118 1.00 12.23 48 ILE A N 13
ATOM 22139 C CA . ILE A 1 48 ? 2.495 7.016 -2.275 1.00 54.32 48 ILE A CA 13
ATOM 22140 C C . ILE A 1 48 ? 1.759 7.707 -1.119 1.00 53.20 48 ILE A C 13
ATOM 22141 O O . ILE A 1 48 ? 1.006 8.668 -1.328 1.00 74.35 48 ILE A O 13
ATOM 22157 N N . ILE A 1 49 ? 1.982 7.213 0.098 1.00 41.34 49 ILE A N 13
ATOM 22158 C CA . ILE A 1 49 ? 1.382 7.798 1.300 1.00 15.01 49 ILE A CA 13
ATOM 22159 C C . ILE A 1 49 ? 2.427 8.570 2.121 1.00 24.44 49 ILE A C 13
ATOM 22160 O O . ILE A 1 49 ? 3.583 8.154 2.225 1.00 34.21 49 ILE A O 13
ATOM 22176 N N . ALA A 1 50 ? 2.016 9.694 2.701 1.00 74.23 50 ALA A N 13
ATOM 22177 C CA . ALA A 1 50 ? 2.939 10.570 3.431 1.00 43.34 50 ALA A CA 13
ATOM 22178 C C . ALA A 1 50 ? 2.546 10.736 4.904 1.00 55.00 50 ALA A C 13
ATOM 22179 O O . ALA A 1 50 ? 1.377 10.973 5.228 1.00 33.12 50 ALA A O 13
ATOM 22186 N N . ASP A 1 51 ? 3.531 10.606 5.790 1.00 42.23 51 ASP A N 13
ATOM 22187 C CA . ASP A 1 51 ? 3.344 10.868 7.220 1.00 63.51 51 ASP A CA 13
ATOM 22188 C C . ASP A 1 51 ? 4.524 11.683 7.785 1.00 22.55 51 ASP A C 13
ATOM 22189 O O . ASP A 1 51 ? 5.586 11.771 7.169 1.00 32.25 51 ASP A O 13
ATOM 22198 N N . ASP A 1 52 ? 4.331 12.275 8.962 1.00 45.13 52 ASP A N 13
ATOM 22199 C CA . ASP A 1 52 ? 5.365 13.089 9.607 1.00 24.30 52 ASP A CA 13
ATOM 22200 C C . ASP A 1 52 ? 6.636 12.279 9.929 1.00 44.12 52 ASP A C 13
ATOM 22201 O O . ASP A 1 52 ? 7.712 12.851 10.117 1.00 52.12 52 ASP A O 13
ATOM 22210 N N . THR A 1 53 ? 6.519 10.952 9.994 1.00 25.20 53 THR A N 13
ATOM 22211 C CA . THR A 1 53 ? 7.685 10.094 10.259 1.00 3.35 53 THR A CA 13
ATOM 22212 C C . THR A 1 53 ? 8.334 9.580 8.963 1.00 21.14 53 THR A C 13
ATOM 22213 O O . THR A 1 53 ? 9.335 8.860 9.009 1.00 53.45 53 THR A O 13
ATOM 22224 N N . GLY A 1 54 ? 7.766 9.950 7.811 1.00 12.21 54 GLY A N 13
ATOM 22225 C CA . GLY A 1 54 ? 8.317 9.529 6.521 1.00 0.31 54 GLY A CA 13
ATOM 22226 C C . GLY A 1 54 ? 7.246 9.192 5.481 1.00 0.43 54 GLY A C 13
ATOM 22227 O O . GLY A 1 54 ? 6.065 9.067 5.809 1.00 0.52 54 GLY A O 13
ATOM 22231 N N . GLU A 1 55 ? 7.656 9.065 4.217 1.00 71.12 55 GLU A N 13
ATOM 22232 C CA . GLU A 1 55 ? 6.744 8.646 3.143 1.00 52.45 55 GLU A CA 13
ATOM 22233 C C . GLU A 1 55 ? 6.989 7.178 2.753 1.00 13.05 55 GLU A C 13
ATOM 22234 O O . GLU A 1 55 ? 8.134 6.735 2.650 1.00 10.00 55 GLU A O 13
ATOM 22246 N N . LEU A 1 56 ? 5.911 6.440 2.511 1.00 64.32 56 LEU A N 13
ATOM 22247 C CA . LEU A 1 56 ? 5.990 4.999 2.237 1.00 14.33 56 LEU A CA 13
ATOM 22248 C C . LEU A 1 56 ? 5.402 4.653 0.857 1.00 64.14 56 LEU A C 13
ATOM 22249 O O . LEU A 1 56 ? 4.385 5.218 0.447 1.00 42.24 56 LEU A O 13
ATOM 22265 N N . ARG A 1 57 ? 6.043 3.725 0.135 1.00 21.24 57 ARG A N 13
ATOM 22266 C CA . ARG A 1 57 ? 5.484 3.228 -1.133 1.00 43.13 57 ARG A CA 13
ATOM 22267 C C . ARG A 1 57 ? 4.638 1.962 -0.900 1.00 44.23 57 ARG A C 13
ATOM 22268 O O . ARG A 1 57 ? 5.170 0.889 -0.609 1.00 62.50 57 ARG A O 13
ATOM 22289 N N . ALA A 1 58 ? 3.321 2.097 -1.023 1.00 33.42 58 ALA A N 13
ATOM 22290 C CA . ALA A 1 58 ? 2.399 0.969 -0.836 1.00 12.42 58 ALA A CA 13
ATOM 22291 C C . ALA A 1 58 ? 2.191 0.185 -2.144 1.00 44.53 58 ALA A C 13
ATOM 22292 O O . ALA A 1 58 ? 1.761 0.746 -3.151 1.00 41.00 58 ALA A O 13
ATOM 22299 N N . VAL A 1 59 ? 2.491 -1.112 -2.117 1.00 52.52 59 VAL A N 13
ATOM 22300 C CA . VAL A 1 59 ? 2.371 -1.967 -3.304 1.00 54.23 59 VAL A CA 13
ATOM 22301 C C . VAL A 1 59 ? 1.093 -2.828 -3.255 1.00 61.45 59 VAL A C 13
ATOM 22302 O O . VAL A 1 59 ? 1.002 -3.793 -2.490 1.00 21.31 59 VAL A O 13
ATOM 22315 N N . PHE A 1 60 ? 0.108 -2.468 -4.074 1.00 4.33 60 PHE A N 13
ATOM 22316 C CA . PHE A 1 60 ? -1.149 -3.220 -4.157 1.00 34.12 60 PHE A CA 13
ATOM 22317 C C . PHE A 1 60 ? -1.086 -4.279 -5.270 1.00 41.42 60 PHE A C 13
ATOM 22318 O O . PHE A 1 60 ? -1.178 -3.961 -6.456 1.00 22.53 60 PHE A O 13
ATOM 22335 N N . TRP A 1 61 ? -0.926 -5.534 -4.877 1.00 4.35 61 TRP A N 13
ATOM 22336 C CA . TRP A 1 61 ? -0.883 -6.657 -5.822 1.00 53.35 61 TRP A CA 13
ATOM 22337 C C . TRP A 1 61 ? -2.277 -6.978 -6.388 1.00 24.21 61 TRP A C 13
ATOM 22338 O O . TRP A 1 61 ? -3.288 -6.525 -5.857 1.00 62.24 61 TRP A O 13
ATOM 22359 N N . THR A 1 62 ? -2.317 -7.713 -7.505 1.00 42.12 62 THR A N 13
ATOM 22360 C CA . THR A 1 62 ? -3.588 -8.127 -8.144 1.00 72.54 62 THR A CA 13
ATOM 22361 C C . THR A 1 62 ? -4.651 -8.592 -7.129 1.00 41.53 62 THR A C 13
ATOM 22362 O O . THR A 1 62 ? -5.854 -8.435 -7.360 1.00 5.43 62 THR A O 13
ATOM 22373 N N . GLU A 1 63 ? -4.201 -9.151 -6.010 1.00 12.33 63 GLU A N 13
ATOM 22374 C CA . GLU A 1 63 ? -5.095 -9.609 -4.940 1.00 72.21 63 GLU A CA 13
ATOM 22375 C C . GLU A 1 63 ? -5.792 -8.424 -4.243 1.00 0.02 63 GLU A C 13
ATOM 22376 O O . GLU A 1 63 ? -6.949 -8.517 -3.833 1.00 33.23 63 GLU A O 13
ATOM 22388 N N . ASN A 1 64 ? -5.071 -7.311 -4.117 1.00 11.23 64 ASN A N 13
ATOM 22389 C CA . ASN A 1 64 ? -5.548 -6.136 -3.376 1.00 13.53 64 ASN A CA 13
ATOM 22390 C C . ASN A 1 64 ? -5.947 -4.956 -4.288 1.00 62.15 64 ASN A C 13
ATOM 22391 O O . ASN A 1 64 ? -6.265 -3.878 -3.794 1.00 61.23 64 ASN A O 13
ATOM 22402 N N . ILE A 1 65 ? -5.929 -5.153 -5.606 1.00 54.10 65 ILE A N 13
ATOM 22403 C CA . ILE A 1 65 ? -6.339 -4.095 -6.553 1.00 40.32 65 ILE A CA 13
ATOM 22404 C C . ILE A 1 65 ? -7.743 -3.548 -6.230 1.00 62.44 65 ILE A C 13
ATOM 22405 O O . ILE A 1 65 ? -7.994 -2.345 -6.324 1.00 71.22 65 ILE A O 13
ATOM 22421 N N . LYS A 1 66 ? -8.649 -4.439 -5.828 1.00 4.31 66 LYS A N 13
ATOM 22422 C CA . LYS A 1 66 ? -10.024 -4.058 -5.469 1.00 1.32 66 LYS A CA 13
ATOM 22423 C C . LYS A 1 66 ? -10.073 -2.994 -4.351 1.00 42.21 66 LYS A C 13
ATOM 22424 O O . LYS A 1 66 ? -11.099 -2.342 -4.155 1.00 63.11 66 LYS A O 13
ATOM 22443 N N . LEU A 1 67 ? -8.969 -2.816 -3.627 1.00 2.11 67 LEU A N 13
ATOM 22444 C CA . LEU A 1 67 ? -8.914 -1.856 -2.517 1.00 34.33 67 LEU A CA 13
ATOM 22445 C C . LEU A 1 67 ? -8.710 -0.410 -3.007 1.00 61.04 67 LEU A C 13
ATOM 22446 O O . LEU A 1 67 ? -9.086 0.544 -2.323 1.00 42.04 67 LEU A O 13
ATOM 22462 N N . LEU A 1 68 ? -8.127 -0.256 -4.195 1.00 52.21 68 LEU A N 13
ATOM 22463 C CA . LEU A 1 68 ? -7.816 1.071 -4.749 1.00 4.12 68 LEU A CA 13
ATOM 22464 C C . LEU A 1 68 ? -9.071 1.949 -4.890 1.00 14.30 68 LEU A C 13
ATOM 22465 O O . LEU A 1 68 ? -9.038 3.147 -4.609 1.00 70.03 68 LEU A O 13
ATOM 22481 N N . LYS A 1 69 ? -10.179 1.341 -5.309 1.00 55.41 69 LYS A N 13
ATOM 22482 C CA . LYS A 1 69 ? -11.430 2.076 -5.554 1.00 51.21 69 LYS A CA 13
ATOM 22483 C C . LYS A 1 69 ? -12.113 2.548 -4.253 1.00 3.31 69 LYS A C 13
ATOM 22484 O O . LYS A 1 69 ? -13.047 3.354 -4.296 1.00 73.52 69 LYS A O 13
ATOM 22503 N N . LYS A 1 70 ? -11.649 2.051 -3.106 1.00 44.55 70 LYS A N 13
ATOM 22504 C CA . LYS A 1 70 ? -12.262 2.385 -1.811 1.00 53.15 70 LYS A CA 13
ATOM 22505 C C . LYS A 1 70 ? -11.983 3.839 -1.397 1.00 65.43 70 LYS A C 13
ATOM 22506 O O . LYS A 1 70 ? -12.833 4.495 -0.790 1.00 2.54 70 LYS A O 13
ATOM 22525 N N . PHE A 1 71 ? -10.789 4.332 -1.715 1.00 4.44 71 PHE A N 13
ATOM 22526 C CA . PHE A 1 71 ? -10.378 5.691 -1.334 1.00 54.43 71 PHE A CA 13
ATOM 22527 C C . PHE A 1 71 ? -10.091 6.574 -2.561 1.00 44.03 71 PHE A C 13
ATOM 22528 O O . PHE A 1 71 ? -10.017 6.089 -3.694 1.00 72.31 71 PHE A O 13
ATOM 22545 N N . ARG A 1 72 ? -9.941 7.876 -2.325 1.00 53.41 72 ARG A N 13
ATOM 22546 C CA . ARG A 1 72 ? -9.598 8.832 -3.387 1.00 61.34 72 ARG A CA 13
ATOM 22547 C C . ARG A 1 72 ? -8.155 9.332 -3.224 1.00 33.22 72 ARG A C 13
ATOM 22548 O O . ARG A 1 72 ? -7.588 9.284 -2.126 1.00 4.45 72 ARG A O 13
ATOM 22569 N N . GLU A 1 73 ? -7.566 9.827 -4.309 1.00 43.11 73 GLU A N 13
ATOM 22570 C CA . GLU A 1 73 ? -6.217 10.395 -4.251 1.00 31.15 73 GLU A CA 13
ATOM 22571 C C . GLU A 1 73 ? -6.225 11.722 -3.474 1.00 53.53 73 GLU A C 13
ATOM 22572 O O . GLU A 1 73 ? -6.428 12.796 -4.044 1.00 54.42 73 GLU A O 13
ATOM 22584 N N . GLY A 1 74 ? -6.035 11.628 -2.162 1.00 44.35 74 GLY A N 13
ATOM 22585 C CA . GLY A 1 74 ? -6.083 12.806 -1.299 1.00 35.44 74 GLY A CA 13
ATOM 22586 C C . GLY A 1 74 ? -6.598 12.488 0.103 1.00 43.51 74 GLY A C 13
ATOM 22587 O O . GLY A 1 74 ? -6.337 13.228 1.051 1.00 11.20 74 GLY A O 13
ATOM 22591 N N . ASP A 1 75 ? -7.339 11.386 0.235 1.00 21.04 75 ASP A N 13
ATOM 22592 C CA . ASP A 1 75 ? -7.840 10.945 1.542 1.00 22.24 75 ASP A CA 13
ATOM 22593 C C . ASP A 1 75 ? -6.728 10.288 2.376 1.00 22.14 75 ASP A C 13
ATOM 22594 O O . ASP A 1 75 ? -5.582 10.182 1.943 1.00 24.15 75 ASP A O 13
ATOM 22603 N N . VAL A 1 76 ? -7.073 9.843 3.577 1.00 54.14 76 VAL A N 13
ATOM 22604 C CA . VAL A 1 76 ? -6.115 9.172 4.458 1.00 61.03 76 VAL A CA 13
ATOM 22605 C C . VAL A 1 76 ? -6.488 7.697 4.641 1.00 73.14 76 VAL A C 13
ATOM 22606 O O . VAL A 1 76 ? -7.654 7.367 4.848 1.00 54.15 76 VAL A O 13
ATOM 22619 N N . ILE A 1 77 ? -5.498 6.807 4.567 1.00 2.54 77 ILE A N 13
ATOM 22620 C CA . ILE A 1 77 ? -5.765 5.366 4.650 1.00 44.54 77 ILE A CA 13
ATOM 22621 C C . ILE A 1 77 ? -4.886 4.663 5.691 1.00 22.31 77 ILE A C 13
ATOM 22622 O O . ILE A 1 77 ? -3.872 5.192 6.151 1.00 0.31 77 ILE A O 13
ATOM 22638 N N . ARG A 1 78 ? -5.303 3.453 6.043 1.00 54.03 78 ARG A N 13
ATOM 22639 C CA . ARG A 1 78 ? -4.578 2.596 6.978 1.00 22.10 78 ARG A CA 13
ATOM 22640 C C . ARG A 1 78 ? -4.567 1.155 6.450 1.00 44.02 78 ARG A C 13
ATOM 22641 O O . ARG A 1 78 ? -5.608 0.494 6.398 1.00 12.51 78 ARG A O 13
ATOM 22662 N N . ILE A 1 79 ? -3.395 0.675 6.053 1.00 54.41 79 ILE A N 13
ATOM 22663 C CA . ILE A 1 79 ? -3.274 -0.657 5.451 1.00 2.31 79 ILE A CA 13
ATOM 22664 C C . ILE A 1 79 ? -3.034 -1.724 6.530 1.00 3.53 79 ILE A C 13
ATOM 22665 O O . ILE A 1 79 ? -2.097 -1.624 7.319 1.00 52.34 79 ILE A O 13
ATOM 22681 N N . LYS A 1 80 ? -3.879 -2.747 6.550 1.00 22.23 80 LYS A N 13
ATOM 22682 C CA . LYS A 1 80 ? -3.903 -3.710 7.654 1.00 35.22 80 LYS A CA 13
ATOM 22683 C C . LYS A 1 80 ? -3.037 -4.956 7.381 1.00 33.04 80 LYS A C 13
ATOM 22684 O O . LYS A 1 80 ? -3.292 -5.716 6.443 1.00 54.24 80 LYS A O 13
ATOM 22703 N N . ASP A 1 81 ? -2.017 -5.142 8.227 1.00 51.01 81 ASP A N 13
ATOM 22704 C CA . ASP A 1 81 ? -1.145 -6.328 8.209 1.00 50.14 81 ASP A CA 13
ATOM 22705 C C . ASP A 1 81 ? -0.461 -6.570 6.845 1.00 44.44 81 ASP A C 13
ATOM 22706 O O . ASP A 1 81 ? -0.965 -7.326 6.009 1.00 64.12 81 ASP A O 13
ATOM 22715 N N . VAL A 1 82 ? 0.695 -5.931 6.631 1.00 72.43 82 VAL A N 13
ATOM 22716 C CA . VAL A 1 82 ? 1.477 -6.112 5.393 1.00 72.11 82 VAL A CA 13
ATOM 22717 C C . VAL A 1 82 ? 2.956 -6.421 5.684 1.00 32.32 82 VAL A C 13
ATOM 22718 O O . VAL A 1 82 ? 3.401 -6.370 6.833 1.00 61.13 82 VAL A O 13
ATOM 22731 N N . ASN A 1 83 ? 3.714 -6.741 4.633 1.00 72.33 83 ASN A N 13
ATOM 22732 C CA . ASN A 1 83 ? 5.149 -7.032 4.767 1.00 3.11 83 ASN A CA 13
ATOM 22733 C C . ASN A 1 83 ? 6.005 -5.864 4.256 1.00 63.33 83 ASN A C 13
ATOM 22734 O O . ASN A 1 83 ? 5.928 -5.487 3.084 1.00 13.51 83 ASN A O 13
ATOM 22745 N N . ILE A 1 84 ? 6.820 -5.299 5.141 1.00 71.24 84 ILE A N 13
ATOM 22746 C CA . ILE A 1 84 ? 7.710 -4.193 4.779 1.00 50.32 84 ILE A CA 13
ATOM 22747 C C . ILE A 1 84 ? 9.024 -4.712 4.178 1.00 14.04 84 ILE A C 13
ATOM 22748 O O . ILE A 1 84 ? 9.818 -5.357 4.862 1.00 34.43 84 ILE A O 13
ATOM 22764 N N . ARG A 1 85 ? 9.246 -4.441 2.894 1.00 43.51 85 ARG A N 13
ATOM 22765 C CA . ARG A 1 85 ? 10.503 -4.814 2.231 1.00 54.13 85 ARG A CA 13
ATOM 22766 C C . ARG A 1 85 ? 11.610 -3.794 2.534 1.00 30.14 85 ARG A C 13
ATOM 22767 O O . ARG A 1 85 ? 12.754 -4.163 2.794 1.00 61.04 85 ARG A O 13
ATOM 22788 N N . GLY A 1 86 ? 11.257 -2.511 2.494 1.00 21.14 86 GLY A N 13
ATOM 22789 C CA . GLY A 1 86 ? 12.195 -1.451 2.856 1.00 21.33 86 GLY A CA 13
ATOM 22790 C C . GLY A 1 86 ? 13.461 -1.418 2.004 1.00 64.21 86 GLY A C 13
ATOM 22791 O O . GLY A 1 86 ? 14.573 -1.353 2.536 1.00 14.42 86 GLY A O 13
ATOM 22795 N N . GLY A 1 87 ? 13.302 -1.440 0.683 1.00 11.20 87 GLY A N 13
ATOM 22796 C CA . GLY A 1 87 ? 14.464 -1.413 -0.197 1.00 32.02 87 GLY A CA 13
ATOM 22797 C C . GLY A 1 87 ? 14.121 -1.241 -1.676 1.00 41.14 87 GLY A C 13
ATOM 22798 O O . GLY A 1 87 ? 14.350 -2.148 -2.479 1.00 3.32 87 GLY A O 13
ATOM 22802 N N . PHE A 1 88 ? 13.584 -0.078 -2.043 1.00 50.04 88 PHE A N 13
ATOM 22803 C CA . PHE A 1 88 ? 13.290 0.231 -3.451 1.00 0.52 88 PHE A CA 13
ATOM 22804 C C . PHE A 1 88 ? 13.946 1.559 -3.858 1.00 33.22 88 PHE A C 13
ATOM 22805 O O . PHE A 1 88 ? 13.354 2.630 -3.716 1.00 51.30 88 PHE A O 13
ATOM 22822 N N . GLY A 1 89 ? 15.187 1.489 -4.338 1.00 55.02 89 GLY A N 13
ATOM 22823 C CA . GLY A 1 89 ? 15.922 2.697 -4.706 1.00 34.14 89 GLY A CA 13
ATOM 22824 C C . GLY A 1 89 ? 16.503 3.440 -3.501 1.00 14.52 89 GLY A C 13
ATOM 22825 O O . GLY A 1 89 ? 17.678 3.814 -3.501 1.00 65.43 89 GLY A O 13
ATOM 22829 N N . GLY A 1 90 ? 15.677 3.675 -2.482 1.00 13.21 90 GLY A N 13
ATOM 22830 C CA . GLY A 1 90 ? 16.144 4.334 -1.265 1.00 54.32 90 GLY A CA 13
ATOM 22831 C C . GLY A 1 90 ? 15.120 4.288 -0.134 1.00 60.43 90 GLY A C 13
ATOM 22832 O O . GLY A 1 90 ? 15.462 4.016 1.019 1.00 11.35 90 GLY A O 13
ATOM 22836 N N . ARG A 1 91 ? 13.857 4.548 -0.461 1.00 15.14 91 ARG A N 13
ATOM 22837 C CA . ARG A 1 91 ? 12.784 4.569 0.539 1.00 20.02 91 ARG A CA 13
ATOM 22838 C C . ARG A 1 91 ? 12.143 3.191 0.748 1.00 23.45 91 ARG A C 13
ATOM 22839 O O . ARG A 1 91 ? 12.430 2.226 0.030 1.00 54.50 91 ARG A O 13
ATOM 22860 N N . LYS A 1 92 ? 11.275 3.109 1.754 1.00 21.44 92 LYS A N 13
ATOM 22861 C CA . LYS A 1 92 ? 10.661 1.842 2.148 1.00 31.43 92 LYS A CA 13
ATOM 22862 C C . LYS A 1 92 ? 9.376 1.550 1.357 1.00 12.02 92 LYS A C 13
ATOM 22863 O O . LYS A 1 92 ? 8.834 2.416 0.666 1.00 24.52 92 LYS A O 13
ATOM 22882 N N . GLU A 1 93 ? 8.885 0.323 1.488 1.00 21.44 93 GLU A N 13
ATOM 22883 C CA . GLU A 1 93 ? 7.721 -0.135 0.727 1.00 44.52 93 GLU A CA 13
ATOM 22884 C C . GLU A 1 93 ? 6.939 -1.216 1.490 1.00 30.51 93 GLU A C 13
ATOM 22885 O O . GLU A 1 93 ? 7.522 -2.021 2.226 1.00 13.51 93 GLU A O 13
ATOM 22897 N N . ALA A 1 94 ? 5.621 -1.234 1.303 1.00 70.31 94 ALA A N 13
ATOM 22898 C CA . ALA A 1 94 ? 4.745 -2.204 1.972 1.00 51.12 94 ALA A CA 13
ATOM 22899 C C . ALA A 1 94 ? 4.002 -3.077 0.950 1.00 15.01 94 ALA A C 13
ATOM 22900 O O . ALA A 1 94 ? 3.221 -2.572 0.147 1.00 64.44 94 ALA A O 13
ATOM 22907 N N . HIS A 1 95 ? 4.249 -4.385 0.988 1.00 74.13 95 HIS A N 13
ATOM 22908 C CA . HIS A 1 95 ? 3.602 -5.328 0.063 1.00 73.12 95 HIS A CA 13
ATOM 22909 C C . HIS A 1 95 ? 2.334 -5.922 0.675 1.00 23.42 95 HIS A C 13
ATOM 22910 O O . HIS A 1 95 ? 2.374 -6.541 1.744 1.00 51.30 95 HIS A O 13
ATOM 22924 N N . LEU A 1 96 ? 1.212 -5.734 -0.012 1.00 25.42 96 LEU A N 13
ATOM 22925 C CA . LEU A 1 96 ? -0.077 -6.244 0.456 1.00 40.44 96 LEU A CA 13
ATOM 22926 C C . LEU A 1 96 ? -0.278 -7.720 0.067 1.00 62.33 96 LEU A C 13
ATOM 22927 O O . LEU A 1 96 ? 0.037 -8.137 -1.050 1.00 23.55 96 LEU A O 13
ATOM 22943 N N . MET A 1 97 ? -0.801 -8.499 1.005 1.00 42.22 97 MET A N 13
ATOM 22944 C CA . MET A 1 97 ? -1.105 -9.918 0.790 1.00 74.33 97 MET A CA 13
ATOM 22945 C C . MET A 1 97 ? -2.621 -10.125 0.606 1.00 22.34 97 MET A C 13
ATOM 22946 O O . MET A 1 97 ? -3.405 -9.231 0.913 1.00 53.15 97 MET A O 13
ATOM 22960 N N . PRO A 1 98 ? -3.070 -11.303 0.112 1.00 33.35 98 PRO A N 13
ATOM 22961 C CA . PRO A 1 98 ? -4.509 -11.580 -0.107 1.00 63.42 98 PRO A CA 13
ATOM 22962 C C . PRO A 1 98 ? -5.401 -11.283 1.123 1.00 65.13 98 PRO A C 13
ATOM 22963 O O . PRO A 1 98 ? -6.602 -11.042 0.982 1.00 20.34 98 PRO A O 13
ATOM 22974 N N . ARG A 1 99 ? -4.812 -11.300 2.322 1.00 20.42 99 ARG A N 13
ATOM 22975 C CA . ARG A 1 99 ? -5.553 -11.004 3.562 1.00 51.40 99 ARG A CA 13
ATOM 22976 C C . ARG A 1 99 ? -5.561 -9.494 3.887 1.00 1.34 99 ARG A C 13
ATOM 22977 O O . ARG A 1 99 ? -6.421 -9.014 4.627 1.00 43.24 99 ARG A O 13
ATOM 22998 N N . SER A 1 100 ? -4.604 -8.760 3.324 1.00 64.45 100 SER A N 13
ATOM 22999 C CA . SER A 1 100 ? -4.418 -7.332 3.630 1.00 51.24 100 SER A CA 13
ATOM 23000 C C . SER A 1 100 ? -5.594 -6.467 3.151 1.00 53.50 100 SER A C 13
ATOM 23001 O O . SER A 1 100 ? -5.868 -6.374 1.952 1.00 4.33 100 SER A O 13
ATOM 23009 N N . THR A 1 101 ? -6.276 -5.829 4.098 1.00 41.15 101 THR A N 13
ATOM 23010 C CA . THR A 1 101 ? -7.379 -4.904 3.792 1.00 54.54 101 THR A CA 13
ATOM 23011 C C . THR A 1 101 ? -6.986 -3.453 4.101 1.00 11.04 101 THR A C 13
ATOM 23012 O O . THR A 1 101 ? -5.955 -3.203 4.727 1.00 14.51 101 THR A O 13
ATOM 23023 N N . VAL A 1 102 ? -7.799 -2.489 3.658 1.00 32.42 102 VAL A N 13
ATOM 23024 C CA . VAL A 1 102 ? -7.517 -1.069 3.919 1.00 64.33 102 VAL A CA 13
ATOM 23025 C C . VAL A 1 102 ? -8.741 -0.330 4.488 1.00 54.24 102 VAL A C 13
ATOM 23026 O O . VAL A 1 102 ? -9.864 -0.479 3.995 1.00 44.44 102 VAL A O 13
ATOM 23039 N N . GLU A 1 103 ? -8.509 0.459 5.537 1.00 51.40 103 GLU A N 13
ATOM 23040 C CA . GLU A 1 103 ? -9.547 1.312 6.132 1.00 72.44 103 GLU A CA 13
ATOM 23041 C C . GLU A 1 103 ? -9.135 2.788 6.024 1.00 74.32 103 GLU A C 13
ATOM 23042 O O . GLU A 1 103 ? -7.950 3.110 6.069 1.00 75.00 103 GLU A O 13
ATOM 23054 N N . VAL A 1 104 ? -10.103 3.683 5.870 1.00 14.24 104 VAL A N 13
ATOM 23055 C CA . VAL A 1 104 ? -9.806 5.115 5.744 1.00 45.44 104 VAL A CA 13
ATOM 23056 C C . VAL A 1 104 ? -9.747 5.808 7.115 1.00 73.51 104 VAL A C 13
ATOM 23057 O O . VAL A 1 104 ? -10.596 5.582 7.981 1.00 13.35 104 VAL A O 13
ATOM 23070 N N . LEU A 1 105 ? -8.728 6.642 7.314 1.00 3.31 105 LEU A N 13
ATOM 23071 C CA . LEU A 1 105 ? -8.558 7.365 8.580 1.00 43.20 105 LEU A CA 13
ATOM 23072 C C . LEU A 1 105 ? -9.065 8.807 8.470 1.00 30.22 105 LEU A C 13
ATOM 23073 O O . LEU A 1 105 ? -9.663 9.180 7.455 1.00 55.42 105 LEU A O 13
ATOM 23089 N N . ASP A 1 106 ? -8.817 9.617 9.514 1.00 51.32 106 ASP A N 13
ATOM 23090 C CA . ASP A 1 106 ? -9.491 10.916 9.667 1.00 11.42 106 ASP A CA 13
ATOM 23091 C C . ASP A 1 106 ? -11.000 10.667 9.871 1.00 5.34 106 ASP A C 13
ATOM 23092 O O . ASP A 1 106 ? -11.506 9.652 9.395 1.00 74.33 106 ASP A O 13
ATOM 23101 N N . PRO A 1 107 ? -11.764 11.597 10.510 1.00 75.21 107 PRO A N 13
ATOM 23102 C CA . PRO A 1 107 ? -13.031 11.288 11.181 1.00 44.23 107 PRO A CA 13
ATOM 23103 C C . PRO A 1 107 ? -13.447 9.807 11.067 1.00 51.34 107 PRO A C 13
ATOM 23104 O O . PRO A 1 107 ? -14.285 9.425 10.246 1.00 11.03 107 PRO A O 13
ATOM 23115 N N . LEU A 1 108 ? -12.818 8.999 11.929 1.00 15.22 108 LEU A N 13
ATOM 23116 C CA . LEU A 1 108 ? -12.741 7.534 11.788 1.00 34.25 108 LEU A CA 13
ATOM 23117 C C . LEU A 1 108 ? -14.089 6.839 11.548 1.00 63.33 108 LEU A C 13
ATOM 23118 O O . LEU A 1 108 ? -15.082 7.102 12.234 1.00 21.21 108 LEU A O 13
ATOM 23134 N N . GLU A 1 109 ? -14.091 5.932 10.570 1.00 32.44 109 GLU A N 13
ATOM 23135 C CA . GLU A 1 109 ? -15.215 5.027 10.335 1.00 22.30 109 GLU A CA 13
ATOM 23136 C C . GLU A 1 109 ? -15.492 4.174 11.581 1.00 73.24 109 GLU A C 13
ATOM 23137 O O . GLU A 1 109 ? -16.575 4.230 12.159 1.00 15.30 109 GLU A O 13
ATOM 23149 N N . HIS A 1 110 ? -14.502 3.365 11.974 1.00 63.25 110 HIS A N 13
ATOM 23150 C CA . HIS A 1 110 ? -14.592 2.543 13.195 1.00 44.34 110 HIS A CA 13
ATOM 23151 C C . HIS A 1 110 ? -13.293 2.628 14.025 1.00 2.32 110 HIS A C 13
ATOM 23152 O O . HIS A 1 110 ? -12.323 1.903 13.696 1.00 38.28 110 HIS A O 13
ATOM 23167 N N . MET A 1 1 ? 11.108 2.543 28.128 1.00 23.00 1 MET A N 14
ATOM 23168 C CA . MET A 1 1 ? 10.067 2.925 29.121 1.00 43.25 1 MET A CA 14
ATOM 23169 C C . MET A 1 1 ? 8.721 2.244 28.820 1.00 72.33 1 MET A C 14
ATOM 23170 O O . MET A 1 1 ? 8.200 1.500 29.648 1.00 43.04 1 MET A O 14
ATOM 23186 N N . LYS A 1 2 ? 8.166 2.495 27.633 1.00 60.22 2 LYS A N 14
ATOM 23187 C CA . LYS A 1 2 ? 6.904 1.866 27.215 1.00 44.23 2 LYS A CA 14
ATOM 23188 C C . LYS A 1 2 ? 6.936 1.522 25.709 1.00 4.05 2 LYS A C 14
ATOM 23189 O O . LYS A 1 2 ? 6.868 2.402 24.852 1.00 1.54 2 LYS A O 14
ATOM 23208 N N . PRO A 1 3 ? 7.082 0.232 25.362 1.00 52.31 3 PRO A N 14
ATOM 23209 C CA . PRO A 1 3 ? 7.146 -0.203 23.968 1.00 72.22 3 PRO A CA 14
ATOM 23210 C C . PRO A 1 3 ? 5.764 -0.534 23.368 1.00 64.21 3 PRO A C 14
ATOM 23211 O O . PRO A 1 3 ? 5.092 -1.478 23.797 1.00 12.45 3 PRO A O 14
ATOM 23222 N N . GLU A 1 4 ? 5.337 0.258 22.382 1.00 44.44 4 GLU A N 14
ATOM 23223 C CA . GLU A 1 4 ? 4.065 0.015 21.689 1.00 51.51 4 GLU A CA 14
ATOM 23224 C C . GLU A 1 4 ? 4.231 -1.038 20.582 1.00 22.04 4 GLU A C 14
ATOM 23225 O O . GLU A 1 4 ? 4.924 -0.816 19.587 1.00 1.21 4 GLU A O 14
ATOM 23237 N N . HIS A 1 5 ? 3.587 -2.187 20.771 1.00 64.12 5 HIS A N 14
ATOM 23238 C CA . HIS A 1 5 ? 3.747 -3.339 19.878 1.00 45.11 5 HIS A CA 14
ATOM 23239 C C . HIS A 1 5 ? 2.568 -3.483 18.897 1.00 64.45 5 HIS A C 14
ATOM 23240 O O . HIS A 1 5 ? 1.425 -3.170 19.233 1.00 34.20 5 HIS A O 14
ATOM 23255 N N . ARG A 1 6 ? 2.872 -3.951 17.682 1.00 5.34 6 ARG A N 14
ATOM 23256 C CA . ARG A 1 6 ? 1.859 -4.286 16.664 1.00 34.02 6 ARG A CA 14
ATOM 23257 C C . ARG A 1 6 ? 1.202 -3.028 16.054 1.00 41.53 6 ARG A C 14
ATOM 23258 O O . ARG A 1 6 ? 0.075 -3.075 15.551 1.00 5.01 6 ARG A O 14
ATOM 23279 N N . MET A 1 7 ? 1.932 -1.916 16.078 1.00 23.00 7 MET A N 14
ATOM 23280 C CA . MET A 1 7 ? 1.487 -0.667 15.446 1.00 53.04 7 MET A CA 14
ATOM 23281 C C . MET A 1 7 ? 2.683 0.284 15.283 1.00 15.13 7 MET A C 14
ATOM 23282 O O . MET A 1 7 ? 3.101 0.943 16.238 1.00 61.33 7 MET A O 14
ATOM 23296 N N . ASP A 1 8 ? 3.237 0.334 14.075 1.00 62.05 8 ASP A N 14
ATOM 23297 C CA . ASP A 1 8 ? 4.471 1.082 13.815 1.00 41.11 8 ASP A CA 14
ATOM 23298 C C . ASP A 1 8 ? 4.263 2.206 12.783 1.00 34.44 8 ASP A C 14
ATOM 23299 O O . ASP A 1 8 ? 3.533 2.042 11.805 1.00 1.53 8 ASP A O 14
ATOM 23308 N N . THR A 1 9 ? 4.908 3.351 13.012 1.00 34.24 9 THR A N 14
ATOM 23309 C CA . THR A 1 9 ? 4.881 4.469 12.054 1.00 40.42 9 THR A CA 14
ATOM 23310 C C . THR A 1 9 ? 5.831 4.206 10.879 1.00 34.14 9 THR A C 14
ATOM 23311 O O . THR A 1 9 ? 6.645 3.281 10.925 1.00 54.23 9 THR A O 14
ATOM 23322 N N . ILE A 1 10 ? 5.752 5.034 9.838 1.00 60.32 10 ILE A N 14
ATOM 23323 C CA . ILE A 1 10 ? 6.522 4.803 8.610 1.00 50.21 10 ILE A CA 14
ATOM 23324 C C . ILE A 1 10 ? 8.045 4.704 8.864 1.00 52.30 10 ILE A C 14
ATOM 23325 O O . ILE A 1 10 ? 8.743 3.953 8.176 1.00 74.23 10 ILE A O 14
ATOM 23341 N N . SER A 1 11 ? 8.559 5.434 9.856 1.00 50.24 11 SER A N 14
ATOM 23342 C CA . SER A 1 11 ? 9.979 5.311 10.255 1.00 4.11 11 SER A CA 14
ATOM 23343 C C . SER A 1 11 ? 10.229 4.018 11.047 1.00 4.11 11 SER A C 14
ATOM 23344 O O . SER A 1 11 ? 11.309 3.431 10.982 1.00 1.53 11 SER A O 14
ATOM 23352 N N . LYS A 1 12 ? 9.218 3.574 11.797 1.00 40.44 12 LYS A N 14
ATOM 23353 C CA . LYS A 1 12 ? 9.307 2.330 12.574 1.00 20.12 12 LYS A CA 14
ATOM 23354 C C . LYS A 1 12 ? 9.142 1.081 11.688 1.00 75.50 12 LYS A C 14
ATOM 23355 O O . LYS A 1 12 ? 9.457 -0.034 12.111 1.00 63.55 12 LYS A O 14
ATOM 23374 N N . LEU A 1 13 ? 8.643 1.268 10.469 1.00 31.35 13 LEU A N 14
ATOM 23375 C CA . LEU A 1 13 ? 8.505 0.163 9.512 1.00 22.44 13 LEU A CA 14
ATOM 23376 C C . LEU A 1 13 ? 9.877 -0.389 9.104 1.00 74.02 13 LEU A C 14
ATOM 23377 O O . LEU A 1 13 ? 10.487 0.072 8.136 1.00 63.10 13 LEU A O 14
ATOM 23393 N N . GLU A 1 14 ? 10.361 -1.367 9.859 1.00 61.03 14 GLU A N 14
ATOM 23394 C CA . GLU A 1 14 ? 11.686 -1.949 9.628 1.00 64.42 14 GLU A CA 14
ATOM 23395 C C . GLU A 1 14 ? 11.644 -3.038 8.542 1.00 45.21 14 GLU A C 14
ATOM 23396 O O . GLU A 1 14 ? 10.660 -3.772 8.414 1.00 64.22 14 GLU A O 14
ATOM 23408 N N . GLU A 1 15 ? 12.719 -3.133 7.762 1.00 54.24 15 GLU A N 14
ATOM 23409 C CA . GLU A 1 15 ? 12.814 -4.121 6.679 1.00 43.10 15 GLU A CA 14
ATOM 23410 C C . GLU A 1 15 ? 12.664 -5.565 7.209 1.00 34.52 15 GLU A C 14
ATOM 23411 O O . GLU A 1 15 ? 13.318 -5.963 8.175 1.00 22.11 15 GLU A O 14
ATOM 23423 N N . GLY A 1 16 ? 11.782 -6.336 6.576 1.00 61.01 16 GLY A N 14
ATOM 23424 C CA . GLY A 1 16 ? 11.553 -7.719 6.985 1.00 43.10 16 GLY A CA 14
ATOM 23425 C C . GLY A 1 16 ? 10.546 -7.862 8.128 1.00 43.41 16 GLY A C 14
ATOM 23426 O O . GLY A 1 16 ? 10.274 -8.976 8.586 1.00 63.23 16 GLY A O 14
ATOM 23430 N N . ALA A 1 17 ? 9.995 -6.742 8.593 1.00 23.04 17 ALA A N 14
ATOM 23431 C CA . ALA A 1 17 ? 9.015 -6.751 9.685 1.00 40.42 17 ALA A CA 14
ATOM 23432 C C . ALA A 1 17 ? 7.569 -6.776 9.159 1.00 2.15 17 ALA A C 14
ATOM 23433 O O . ALA A 1 17 ? 7.263 -6.204 8.108 1.00 14.22 17 ALA A O 14
ATOM 23440 N N . GLU A 1 18 ? 6.682 -7.451 9.890 1.00 61.23 18 GLU A N 14
ATOM 23441 C CA . GLU A 1 18 ? 5.260 -7.500 9.531 1.00 21.35 18 GLU A CA 14
ATOM 23442 C C . GLU A 1 18 ? 4.417 -6.659 10.504 1.00 50.22 18 GLU A C 14
ATOM 23443 O O . GLU A 1 18 ? 4.228 -7.024 11.667 1.00 44.01 18 GLU A O 14
ATOM 23455 N N . THR A 1 19 ? 3.923 -5.527 10.016 1.00 73.00 19 THR A N 14
ATOM 23456 C CA . THR A 1 19 ? 3.112 -4.609 10.826 1.00 13.31 19 THR A CA 14
ATOM 23457 C C . THR A 1 19 ? 2.154 -3.798 9.935 1.00 25.55 19 THR A C 14
ATOM 23458 O O . THR A 1 19 ? 2.446 -3.581 8.757 1.00 11.35 19 THR A O 14
ATOM 23469 N N . PRO A 1 20 ? 0.987 -3.362 10.456 1.00 73.12 20 PRO A N 14
ATOM 23470 C CA . PRO A 1 20 ? 0.061 -2.501 9.693 1.00 62.32 20 PRO A CA 14
ATOM 23471 C C . PRO A 1 20 ? 0.626 -1.086 9.475 1.00 4.24 20 PRO A C 14
ATOM 23472 O O . PRO A 1 20 ? 1.381 -0.575 10.302 1.00 55.51 20 PRO A O 14
ATOM 23483 N N . VAL A 1 21 ? 0.239 -0.443 8.372 1.00 50.35 21 VAL A N 14
ATOM 23484 C CA . VAL A 1 21 ? 0.780 0.878 8.022 1.00 44.13 21 VAL A CA 14
ATOM 23485 C C . VAL A 1 21 ? -0.334 1.925 7.864 1.00 12.44 21 VAL A C 14
ATOM 23486 O O . VAL A 1 21 ? -1.481 1.594 7.563 1.00 10.01 21 VAL A O 14
ATOM 23499 N N . THR A 1 22 ? 0.010 3.192 8.082 1.00 5.15 22 THR A N 14
ATOM 23500 C CA . THR A 1 22 ? -0.962 4.294 7.993 1.00 15.31 22 THR A CA 14
ATOM 23501 C C . THR A 1 22 ? -0.315 5.564 7.425 1.00 35.51 22 THR A C 14
ATOM 23502 O O . THR A 1 22 ? 0.847 5.853 7.703 1.00 62.24 22 THR A O 14
ATOM 23513 N N . GLY A 1 23 ? -1.070 6.313 6.624 1.00 63.50 23 GLY A N 14
ATOM 23514 C CA . GLY A 1 23 ? -0.568 7.570 6.079 1.00 54.12 23 GLY A CA 14
ATOM 23515 C C . GLY A 1 23 ? -1.559 8.259 5.144 1.00 24.52 23 GLY A C 14
ATOM 23516 O O . GLY A 1 23 ? -2.497 7.633 4.642 1.00 23.43 23 GLY A O 14
ATOM 23520 N N . ARG A 1 24 ? -1.358 9.557 4.911 1.00 31.23 24 ARG A N 14
ATOM 23521 C CA . ARG A 1 24 ? -2.209 10.314 3.986 1.00 43.12 24 ARG A CA 14
ATOM 23522 C C . ARG A 1 24 ? -1.731 10.143 2.534 1.00 15.43 24 ARG A C 14
ATOM 23523 O O . ARG A 1 24 ? -0.582 10.451 2.208 1.00 3.14 24 ARG A O 14
ATOM 23544 N N . VAL A 1 25 ? -2.619 9.661 1.668 1.00 13.13 25 VAL A N 14
ATOM 23545 C CA . VAL A 1 25 ? -2.287 9.418 0.259 1.00 74.45 25 VAL A CA 14
ATOM 23546 C C . VAL A 1 25 ? -1.910 10.715 -0.477 1.00 52.54 25 VAL A C 14
ATOM 23547 O O . VAL A 1 25 ? -2.714 11.646 -0.576 1.00 40.34 25 VAL A O 14
ATOM 23560 N N . MET A 1 26 ? -0.685 10.770 -0.990 1.00 4.21 26 MET A N 14
ATOM 23561 C CA . MET A 1 26 ? -0.231 11.909 -1.792 1.00 11.24 26 MET A CA 14
ATOM 23562 C C . MET A 1 26 ? -0.428 11.635 -3.288 1.00 5.40 26 MET A C 14
ATOM 23563 O O . MET A 1 26 ? -1.107 12.392 -3.983 1.00 1.00 26 MET A O 14
ATOM 23577 N N . LYS A 1 27 ? 0.169 10.544 -3.782 1.00 1.31 27 LYS A N 14
ATOM 23578 C CA . LYS A 1 27 ? 0.063 10.168 -5.205 1.00 72.33 27 LYS A CA 14
ATOM 23579 C C . LYS A 1 27 ? -0.347 8.692 -5.368 1.00 3.04 27 LYS A C 14
ATOM 23580 O O . LYS A 1 27 ? 0.071 7.833 -4.587 1.00 34.34 27 LYS A O 14
ATOM 23599 N N . ILE A 1 28 ? -1.160 8.404 -6.389 1.00 73.30 28 ILE A N 14
ATOM 23600 C CA . ILE A 1 28 ? -1.580 7.023 -6.689 1.00 64.02 28 ILE A CA 14
ATOM 23601 C C . ILE A 1 28 ? -1.157 6.600 -8.107 1.00 53.13 28 ILE A C 14
ATOM 23602 O O . ILE A 1 28 ? -1.665 7.121 -9.101 1.00 43.03 28 ILE A O 14
ATOM 23618 N N . SER A 1 29 ? -0.227 5.653 -8.189 1.00 43.22 29 SER A N 14
ATOM 23619 C CA . SER A 1 29 ? 0.234 5.125 -9.481 1.00 11.33 29 SER A CA 14
ATOM 23620 C C . SER A 1 29 ? -0.635 3.946 -9.943 1.00 3.31 29 SER A C 14
ATOM 23621 O O . SER A 1 29 ? -0.793 2.957 -9.223 1.00 74.33 29 SER A O 14
ATOM 23629 N N . SER A 1 30 ? -1.179 4.062 -11.154 1.00 55.33 30 SER A N 14
ATOM 23630 C CA . SER A 1 30 ? -2.101 3.058 -11.713 1.00 71.03 30 SER A CA 14
ATOM 23631 C C . SER A 1 30 ? -1.498 1.640 -11.741 1.00 55.03 30 SER A C 14
ATOM 23632 O O . SER A 1 30 ? -0.280 1.472 -11.832 1.00 40.03 30 SER A O 14
ATOM 23640 N N . PRO A 1 31 ? -2.357 0.598 -11.673 1.00 40.30 31 PRO A N 14
ATOM 23641 C CA . PRO A 1 31 ? -1.913 -0.809 -11.729 1.00 20.01 31 PRO A CA 14
ATOM 23642 C C . PRO A 1 31 ? -1.210 -1.176 -13.049 1.00 53.23 31 PRO A C 14
ATOM 23643 O O . PRO A 1 31 ? -1.668 -0.816 -14.136 1.00 13.41 31 PRO A O 14
ATOM 23654 N N . ARG A 1 32 ? -0.097 -1.896 -12.949 1.00 3.04 32 ARG A N 14
ATOM 23655 C CA . ARG A 1 32 ? 0.609 -2.417 -14.124 1.00 3.43 32 ARG A CA 14
ATOM 23656 C C . ARG A 1 32 ? 0.327 -3.918 -14.292 1.00 50.10 32 ARG A C 14
ATOM 23657 O O . ARG A 1 32 ? 0.489 -4.690 -13.347 1.00 3.23 32 ARG A O 14
ATOM 23678 N N . THR A 1 33 ? -0.093 -4.322 -15.489 1.00 24.33 33 THR A N 14
ATOM 23679 C CA . THR A 1 33 ? -0.456 -5.725 -15.752 1.00 63.55 33 THR A CA 14
ATOM 23680 C C . THR A 1 33 ? 0.763 -6.544 -16.212 1.00 21.41 33 THR A C 14
ATOM 23681 O O . THR A 1 33 ? 1.616 -6.043 -16.946 1.00 71.21 33 THR A O 14
ATOM 23692 N N . PHE A 1 34 ? 0.837 -7.803 -15.783 1.00 30.12 34 PHE A N 14
ATOM 23693 C CA . PHE A 1 34 ? 1.959 -8.686 -16.133 1.00 13.21 34 PHE A CA 14
ATOM 23694 C C . PHE A 1 34 ? 1.524 -10.163 -16.140 1.00 43.41 34 PHE A C 14
ATOM 23695 O O . PHE A 1 34 ? 0.475 -10.515 -15.608 1.00 71.33 34 PHE A O 14
ATOM 23712 N N . THR A 1 35 ? 2.351 -11.028 -16.724 1.00 11.31 35 THR A N 14
ATOM 23713 C CA . THR A 1 35 ? 2.043 -12.465 -16.798 1.00 71.41 35 THR A CA 14
ATOM 23714 C C . THR A 1 35 ? 2.483 -13.200 -15.526 1.00 15.23 35 THR A C 14
ATOM 23715 O O . THR A 1 35 ? 3.601 -13.016 -15.043 1.00 41.33 35 THR A O 14
ATOM 23726 N N . THR A 1 36 ? 1.597 -14.039 -14.993 1.00 31.20 36 THR A N 14
ATOM 23727 C CA . THR A 1 36 ? 1.883 -14.800 -13.765 1.00 74.41 36 THR A CA 14
ATOM 23728 C C . THR A 1 36 ? 2.481 -16.180 -14.067 1.00 31.35 36 THR A C 14
ATOM 23729 O O . THR A 1 36 ? 2.638 -16.567 -15.223 1.00 51.32 36 THR A O 14
ATOM 23740 N N . ARG A 1 37 ? 2.804 -16.926 -13.011 1.00 70.45 37 ARG A N 14
ATOM 23741 C CA . ARG A 1 37 ? 3.391 -18.265 -13.155 1.00 52.35 37 ARG A CA 14
ATOM 23742 C C . ARG A 1 37 ? 2.327 -19.376 -13.165 1.00 71.15 37 ARG A C 14
ATOM 23743 O O . ARG A 1 37 ? 2.666 -20.560 -13.109 1.00 43.23 37 ARG A O 14
ATOM 23764 N N . LYS A 1 38 ? 1.049 -19.009 -13.244 1.00 12.51 38 LYS A N 14
ATOM 23765 C CA . LYS A 1 38 ? -0.027 -20.008 -13.212 1.00 5.02 38 LYS A CA 14
ATOM 23766 C C . LYS A 1 38 ? -1.180 -19.640 -14.162 1.00 43.52 38 LYS A C 14
ATOM 23767 O O . LYS A 1 38 ? -1.394 -20.312 -15.171 1.00 70.21 38 LYS A O 14
ATOM 23786 N N . GLY A 1 39 ? -1.931 -18.584 -13.843 1.00 74.23 39 GLY A N 14
ATOM 23787 C CA . GLY A 1 39 ? -3.065 -18.215 -14.694 1.00 43.10 39 GLY A CA 14
ATOM 23788 C C . GLY A 1 39 ? -3.912 -17.060 -14.163 1.00 31.30 39 GLY A C 14
ATOM 23789 O O . GLY A 1 39 ? -5.139 -17.087 -14.263 1.00 41.52 39 GLY A O 14
ATOM 23793 N N . ARG A 1 40 ? -3.265 -16.040 -13.607 1.00 14.05 40 ARG A N 14
ATOM 23794 C CA . ARG A 1 40 ? -3.968 -14.831 -13.158 1.00 3.25 40 ARG A CA 14
ATOM 23795 C C . ARG A 1 40 ? -3.598 -13.645 -14.053 1.00 42.32 40 ARG A C 14
ATOM 23796 O O . ARG A 1 40 ? -2.589 -13.685 -14.758 1.00 32.42 40 ARG A O 14
ATOM 23817 N N . GLU A 1 41 ? -4.406 -12.591 -14.027 1.00 44.42 41 GLU A N 14
ATOM 23818 C CA . GLU A 1 41 ? -4.175 -11.442 -14.921 1.00 54.41 41 GLU A CA 14
ATOM 23819 C C . GLU A 1 41 ? -2.896 -10.676 -14.534 1.00 21.03 41 GLU A C 14
ATOM 23820 O O . GLU A 1 41 ? -2.290 -10.010 -15.368 1.00 50.14 41 GLU A O 14
ATOM 23832 N N . GLY A 1 42 ? -2.503 -10.781 -13.262 1.00 22.14 42 GLY A N 14
ATOM 23833 C CA . GLY A 1 42 ? -1.249 -10.194 -12.794 1.00 14.53 42 GLY A CA 14
ATOM 23834 C C . GLY A 1 42 ? -1.229 -8.667 -12.822 1.00 64.25 42 GLY A C 14
ATOM 23835 O O . GLY A 1 42 ? -1.145 -8.059 -13.881 1.00 22.22 42 GLY A O 14
ATOM 23839 N N . LYS A 1 43 ? -1.289 -8.042 -11.648 1.00 12.53 43 LYS A N 14
ATOM 23840 C CA . LYS A 1 43 ? -1.254 -6.575 -11.542 1.00 42.21 43 LYS A CA 14
ATOM 23841 C C . LYS A 1 43 ? -0.549 -6.107 -10.266 1.00 13.53 43 LYS A C 14
ATOM 23842 O O . LYS A 1 43 ? -0.554 -6.797 -9.244 1.00 54.42 43 LYS A O 14
ATOM 23861 N N . LEU A 1 44 ? 0.069 -4.931 -10.350 1.00 15.32 44 LEU A N 14
ATOM 23862 C CA . LEU A 1 44 ? 0.736 -4.307 -9.205 1.00 12.21 44 LEU A CA 14
ATOM 23863 C C . LEU A 1 44 ? 0.565 -2.778 -9.250 1.00 32.01 44 LEU A C 14
ATOM 23864 O O . LEU A 1 44 ? 0.701 -2.161 -10.305 1.00 40.22 44 LEU A O 14
ATOM 23880 N N . ALA A 1 45 ? 0.243 -2.170 -8.115 1.00 0.15 45 ALA A N 14
ATOM 23881 C CA . ALA A 1 45 ? 0.050 -0.714 -8.046 1.00 11.24 45 ALA A CA 14
ATOM 23882 C C . ALA A 1 45 ? 0.927 -0.088 -6.955 1.00 71.41 45 ALA A C 14
ATOM 23883 O O . ALA A 1 45 ? 1.321 -0.759 -6.002 1.00 70.34 45 ALA A O 14
ATOM 23890 N N . ASN A 1 46 ? 1.229 1.202 -7.102 1.00 3.30 46 ASN A N 14
ATOM 23891 C CA . ASN A 1 46 ? 2.088 1.913 -6.142 1.00 63.30 46 ASN A CA 14
ATOM 23892 C C . ASN A 1 46 ? 1.382 3.156 -5.576 1.00 31.55 46 ASN A C 14
ATOM 23893 O O . ASN A 1 46 ? 1.150 4.128 -6.294 1.00 64.31 46 ASN A O 14
ATOM 23904 N N . VAL A 1 47 ? 1.044 3.123 -4.291 1.00 31.23 47 VAL A N 14
ATOM 23905 C CA . VAL A 1 47 ? 0.406 4.266 -3.626 1.00 70.32 47 VAL A CA 14
ATOM 23906 C C . VAL A 1 47 ? 1.357 4.910 -2.609 1.00 61.11 47 VAL A C 14
ATOM 23907 O O . VAL A 1 47 ? 1.822 4.255 -1.677 1.00 24.30 47 VAL A O 14
ATOM 23920 N N . ILE A 1 48 ? 1.641 6.197 -2.791 1.00 34.12 48 ILE A N 14
ATOM 23921 C CA . ILE A 1 48 ? 2.556 6.919 -1.904 1.00 42.11 48 ILE A CA 14
ATOM 23922 C C . ILE A 1 48 ? 1.788 7.613 -0.768 1.00 43.11 48 ILE A C 14
ATOM 23923 O O . ILE A 1 48 ? 1.105 8.617 -0.984 1.00 41.22 48 ILE A O 14
ATOM 23939 N N . ILE A 1 49 ? 1.897 7.062 0.440 1.00 43.34 49 ILE A N 14
ATOM 23940 C CA . ILE A 1 49 ? 1.247 7.633 1.629 1.00 5.12 49 ILE A CA 14
ATOM 23941 C C . ILE A 1 49 ? 2.283 8.298 2.544 1.00 43.02 49 ILE A C 14
ATOM 23942 O O . ILE A 1 49 ? 3.382 7.785 2.716 1.00 53.53 49 ILE A O 14
ATOM 23958 N N . ALA A 1 50 ? 1.935 9.432 3.141 1.00 4.30 50 ALA A N 14
ATOM 23959 C CA . ALA A 1 50 ? 2.906 10.201 3.928 1.00 35.25 50 ALA A CA 14
ATOM 23960 C C . ALA A 1 50 ? 2.506 10.332 5.406 1.00 33.21 50 ALA A C 14
ATOM 23961 O O . ALA A 1 50 ? 1.344 10.578 5.740 1.00 71.25 50 ALA A O 14
ATOM 23968 N N . ASP A 1 51 ? 3.494 10.149 6.277 1.00 23.44 51 ASP A N 14
ATOM 23969 C CA . ASP A 1 51 ? 3.339 10.323 7.722 1.00 54.20 51 ASP A CA 14
ATOM 23970 C C . ASP A 1 51 ? 4.401 11.305 8.247 1.00 1.25 51 ASP A C 14
ATOM 23971 O O . ASP A 1 51 ? 5.352 11.639 7.536 1.00 14.12 51 ASP A O 14
ATOM 23980 N N . ASP A 1 52 ? 4.241 11.766 9.485 1.00 31.43 52 ASP A N 14
ATOM 23981 C CA . ASP A 1 52 ? 5.191 12.701 10.099 1.00 24.13 52 ASP A CA 14
ATOM 23982 C C . ASP A 1 52 ? 6.628 12.144 10.118 1.00 75.34 52 ASP A C 14
ATOM 23983 O O . ASP A 1 52 ? 7.593 12.900 10.250 1.00 1.43 52 ASP A O 14
ATOM 23992 N N . THR A 1 53 ? 6.764 10.824 9.988 1.00 73.34 53 THR A N 14
ATOM 23993 C CA . THR A 1 53 ? 8.082 10.172 10.009 1.00 25.23 53 THR A CA 14
ATOM 23994 C C . THR A 1 53 ? 8.580 9.790 8.601 1.00 60.21 53 THR A C 14
ATOM 23995 O O . THR A 1 53 ? 9.559 9.053 8.458 1.00 71.34 53 THR A O 14
ATOM 24006 N N . GLY A 1 54 ? 7.911 10.291 7.561 1.00 41.04 54 GLY A N 14
ATOM 24007 C CA . GLY A 1 54 ? 8.306 9.972 6.187 1.00 42.35 54 GLY A CA 14
ATOM 24008 C C . GLY A 1 54 ? 7.156 9.413 5.357 1.00 42.12 54 GLY A C 14
ATOM 24009 O O . GLY A 1 54 ? 6.099 9.097 5.894 1.00 74.11 54 GLY A O 14
ATOM 24013 N N . GLU A 1 55 ? 7.350 9.310 4.042 1.00 5.12 55 GLU A N 14
ATOM 24014 C CA . GLU A 1 55 ? 6.339 8.710 3.159 1.00 14.22 55 GLU A CA 14
ATOM 24015 C C . GLU A 1 55 ? 6.728 7.279 2.745 1.00 63.32 55 GLU A C 14
ATOM 24016 O O . GLU A 1 55 ? 7.892 6.885 2.831 1.00 64.22 55 GLU A O 14
ATOM 24028 N N . LEU A 1 56 ? 5.737 6.504 2.303 1.00 20.32 56 LEU A N 14
ATOM 24029 C CA . LEU A 1 56 ? 5.908 5.065 2.069 1.00 31.25 56 LEU A CA 14
ATOM 24030 C C . LEU A 1 56 ? 5.343 4.642 0.705 1.00 62.15 56 LEU A C 14
ATOM 24031 O O . LEU A 1 56 ? 4.325 5.171 0.253 1.00 31.23 56 LEU A O 14
ATOM 24047 N N . ARG A 1 57 ? 5.992 3.670 0.068 1.00 53.00 57 ARG A N 14
ATOM 24048 C CA . ARG A 1 57 ? 5.497 3.103 -1.191 1.00 23.41 57 ARG A CA 14
ATOM 24049 C C . ARG A 1 57 ? 4.659 1.834 -0.933 1.00 14.43 57 ARG A C 14
ATOM 24050 O O . ARG A 1 57 ? 5.203 0.754 -0.696 1.00 13.10 57 ARG A O 14
ATOM 24071 N N . ALA A 1 58 ? 3.338 1.978 -0.965 1.00 4.44 58 ALA A N 14
ATOM 24072 C CA . ALA A 1 58 ? 2.420 0.852 -0.750 1.00 61.11 58 ALA A CA 14
ATOM 24073 C C . ALA A 1 58 ? 2.160 0.087 -2.056 1.00 22.14 58 ALA A C 14
ATOM 24074 O O . ALA A 1 58 ? 1.628 0.645 -3.017 1.00 53.14 58 ALA A O 14
ATOM 24081 N N . VAL A 1 59 ? 2.535 -1.192 -2.086 1.00 53.14 59 VAL A N 14
ATOM 24082 C CA . VAL A 1 59 ? 2.394 -2.017 -3.291 1.00 2.25 59 VAL A CA 14
ATOM 24083 C C . VAL A 1 59 ? 1.106 -2.862 -3.261 1.00 23.32 59 VAL A C 14
ATOM 24084 O O . VAL A 1 59 ? 0.994 -3.826 -2.498 1.00 65.02 59 VAL A O 14
ATOM 24097 N N . PHE A 1 60 ? 0.143 -2.495 -4.103 1.00 43.33 60 PHE A N 14
ATOM 24098 C CA . PHE A 1 60 ? -1.118 -3.235 -4.215 1.00 62.24 60 PHE A CA 14
ATOM 24099 C C . PHE A 1 60 ? -1.041 -4.294 -5.327 1.00 54.13 60 PHE A C 14
ATOM 24100 O O . PHE A 1 60 ? -1.084 -3.974 -6.515 1.00 62.35 60 PHE A O 14
ATOM 24117 N N . TRP A 1 61 ? -0.908 -5.552 -4.925 1.00 54.35 61 TRP A N 14
ATOM 24118 C CA . TRP A 1 61 ? -0.881 -6.683 -5.861 1.00 3.14 61 TRP A CA 14
ATOM 24119 C C . TRP A 1 61 ? -2.289 -7.020 -6.379 1.00 62.12 61 TRP A C 14
ATOM 24120 O O . TRP A 1 61 ? -3.285 -6.590 -5.806 1.00 12.03 61 TRP A O 14
ATOM 24141 N N . THR A 1 62 ? -2.350 -7.758 -7.491 1.00 42.02 62 THR A N 14
ATOM 24142 C CA . THR A 1 62 ? -3.626 -8.168 -8.122 1.00 23.34 62 THR A CA 14
ATOM 24143 C C . THR A 1 62 ? -4.724 -8.547 -7.107 1.00 35.55 62 THR A C 14
ATOM 24144 O O . THR A 1 62 ? -5.900 -8.235 -7.310 1.00 33.23 62 THR A O 14
ATOM 24155 N N . GLU A 1 63 ? -4.335 -9.196 -6.011 1.00 10.45 63 GLU A N 14
ATOM 24156 C CA . GLU A 1 63 ? -5.285 -9.611 -4.969 1.00 73.40 63 GLU A CA 14
ATOM 24157 C C . GLU A 1 63 ? -5.965 -8.401 -4.293 1.00 34.25 63 GLU A C 14
ATOM 24158 O O . GLU A 1 63 ? -7.138 -8.459 -3.919 1.00 61.50 63 GLU A O 14
ATOM 24170 N N . ASN A 1 64 ? -5.217 -7.308 -4.140 1.00 42.55 64 ASN A N 14
ATOM 24171 C CA . ASN A 1 64 ? -5.696 -6.124 -3.411 1.00 74.15 64 ASN A CA 14
ATOM 24172 C C . ASN A 1 64 ? -6.056 -4.942 -4.331 1.00 60.35 64 ASN A C 14
ATOM 24173 O O . ASN A 1 64 ? -6.402 -3.867 -3.842 1.00 41.30 64 ASN A O 14
ATOM 24184 N N . ILE A 1 65 ? -5.985 -5.130 -5.649 1.00 2.43 65 ILE A N 14
ATOM 24185 C CA . ILE A 1 65 ? -6.355 -4.068 -6.604 1.00 30.13 65 ILE A CA 14
ATOM 24186 C C . ILE A 1 65 ? -7.777 -3.532 -6.333 1.00 15.21 65 ILE A C 14
ATOM 24187 O O . ILE A 1 65 ? -8.050 -2.341 -6.490 1.00 1.32 65 ILE A O 14
ATOM 24203 N N . LYS A 1 66 ? -8.666 -4.423 -5.899 1.00 15.12 66 LYS A N 14
ATOM 24204 C CA . LYS A 1 66 ? -10.057 -4.067 -5.573 1.00 12.33 66 LYS A CA 14
ATOM 24205 C C . LYS A 1 66 ? -10.155 -3.007 -4.451 1.00 4.31 66 LYS A C 14
ATOM 24206 O O . LYS A 1 66 ? -11.197 -2.380 -4.270 1.00 0.21 66 LYS A O 14
ATOM 24225 N N . LEU A 1 67 ? -9.068 -2.814 -3.702 1.00 31.40 67 LEU A N 14
ATOM 24226 C CA . LEU A 1 67 ? -9.044 -1.840 -2.601 1.00 71.44 67 LEU A CA 14
ATOM 24227 C C . LEU A 1 67 ? -8.801 -0.407 -3.107 1.00 25.22 67 LEU A C 14
ATOM 24228 O O . LEU A 1 67 ? -9.169 0.563 -2.444 1.00 32.14 67 LEU A O 14
ATOM 24244 N N . LEU A 1 68 ? -8.191 -0.283 -4.288 1.00 23.23 68 LEU A N 14
ATOM 24245 C CA . LEU A 1 68 ? -7.842 1.029 -4.859 1.00 5.54 68 LEU A CA 14
ATOM 24246 C C . LEU A 1 68 ? -9.075 1.934 -5.044 1.00 71.13 68 LEU A C 14
ATOM 24247 O O . LEU A 1 68 ? -8.996 3.148 -4.867 1.00 1.10 68 LEU A O 14
ATOM 24263 N N . LYS A 1 69 ? -10.212 1.334 -5.391 1.00 23.31 69 LYS A N 14
ATOM 24264 C CA . LYS A 1 69 ? -11.443 2.095 -5.657 1.00 62.34 69 LYS A CA 14
ATOM 24265 C C . LYS A 1 69 ? -12.089 2.635 -4.367 1.00 64.03 69 LYS A C 14
ATOM 24266 O O . LYS A 1 69 ? -12.962 3.504 -4.421 1.00 42.43 69 LYS A O 14
ATOM 24285 N N . LYS A 1 70 ? -11.653 2.125 -3.213 1.00 51.55 70 LYS A N 14
ATOM 24286 C CA . LYS A 1 70 ? -12.222 2.529 -1.918 1.00 42.41 70 LYS A CA 14
ATOM 24287 C C . LYS A 1 70 ? -11.835 3.964 -1.528 1.00 21.42 70 LYS A C 14
ATOM 24288 O O . LYS A 1 70 ? -12.622 4.677 -0.904 1.00 60.20 70 LYS A O 14
ATOM 24307 N N . PHE A 1 71 ? -10.625 4.382 -1.890 1.00 72.21 71 PHE A N 14
ATOM 24308 C CA . PHE A 1 71 ? -10.118 5.709 -1.508 1.00 71.11 71 PHE A CA 14
ATOM 24309 C C . PHE A 1 71 ? -9.724 6.556 -2.731 1.00 41.04 71 PHE A C 14
ATOM 24310 O O . PHE A 1 71 ? -9.691 6.068 -3.862 1.00 20.24 71 PHE A O 14
ATOM 24327 N N . ARG A 1 72 ? -9.444 7.835 -2.487 1.00 74.23 72 ARG A N 14
ATOM 24328 C CA . ARG A 1 72 ? -9.018 8.766 -3.540 1.00 33.41 72 ARG A CA 14
ATOM 24329 C C . ARG A 1 72 ? -7.605 9.295 -3.269 1.00 3.11 72 ARG A C 14
ATOM 24330 O O . ARG A 1 72 ? -7.101 9.220 -2.143 1.00 32.02 72 ARG A O 14
ATOM 24351 N N . GLU A 1 73 ? -6.969 9.839 -4.303 1.00 72.40 73 GLU A N 14
ATOM 24352 C CA . GLU A 1 73 ? -5.650 10.454 -4.155 1.00 43.11 73 GLU A CA 14
ATOM 24353 C C . GLU A 1 73 ? -5.741 11.735 -3.307 1.00 54.42 73 GLU A C 14
ATOM 24354 O O . GLU A 1 73 ? -5.966 12.831 -3.830 1.00 3.13 73 GLU A O 14
ATOM 24366 N N . GLY A 1 74 ? -5.597 11.580 -1.993 1.00 55.12 74 GLY A N 14
ATOM 24367 C CA . GLY A 1 74 ? -5.712 12.713 -1.077 1.00 60.32 74 GLY A CA 14
ATOM 24368 C C . GLY A 1 74 ? -6.332 12.333 0.268 1.00 71.34 74 GLY A C 14
ATOM 24369 O O . GLY A 1 74 ? -6.285 13.109 1.228 1.00 51.44 74 GLY A O 14
ATOM 24373 N N . ASP A 1 75 ? -6.934 11.146 0.336 1.00 22.41 75 ASP A N 14
ATOM 24374 C CA . ASP A 1 75 ? -7.539 10.654 1.580 1.00 70.11 75 ASP A CA 14
ATOM 24375 C C . ASP A 1 75 ? -6.497 9.954 2.470 1.00 75.50 75 ASP A C 14
ATOM 24376 O O . ASP A 1 75 ? -5.387 9.652 2.033 1.00 42.14 75 ASP A O 14
ATOM 24385 N N . VAL A 1 76 ? -6.863 9.697 3.723 1.00 44.14 76 VAL A N 14
ATOM 24386 C CA . VAL A 1 76 ? -5.972 9.016 4.671 1.00 44.20 76 VAL A CA 14
ATOM 24387 C C . VAL A 1 76 ? -6.339 7.530 4.790 1.00 70.24 76 VAL A C 14
ATOM 24388 O O . VAL A 1 76 ? -7.490 7.199 5.066 1.00 23.52 76 VAL A O 14
ATOM 24401 N N . ILE A 1 77 ? -5.372 6.633 4.593 1.00 10.11 77 ILE A N 14
ATOM 24402 C CA . ILE A 1 77 ? -5.657 5.192 4.638 1.00 64.54 77 ILE A CA 14
ATOM 24403 C C . ILE A 1 77 ? -4.766 4.436 5.637 1.00 1.22 77 ILE A C 14
ATOM 24404 O O . ILE A 1 77 ? -3.602 4.782 5.861 1.00 34.33 77 ILE A O 14
ATOM 24420 N N . ARG A 1 78 ? -5.347 3.407 6.243 1.00 2.14 78 ARG A N 14
ATOM 24421 C CA . ARG A 1 78 ? -4.611 2.453 7.070 1.00 41.32 78 ARG A CA 14
ATOM 24422 C C . ARG A 1 78 ? -4.652 1.060 6.429 1.00 12.15 78 ARG A C 14
ATOM 24423 O O . ARG A 1 78 ? -5.713 0.440 6.338 1.00 73.14 78 ARG A O 14
ATOM 24444 N N . ILE A 1 79 ? -3.503 0.577 5.973 1.00 65.35 79 ILE A N 14
ATOM 24445 C CA . ILE A 1 79 ? -3.418 -0.756 5.375 1.00 0.12 79 ILE A CA 14
ATOM 24446 C C . ILE A 1 79 ? -3.091 -1.804 6.451 1.00 73.10 79 ILE A C 14
ATOM 24447 O O . ILE A 1 79 ? -2.028 -1.758 7.078 1.00 52.10 79 ILE A O 14
ATOM 24463 N N . LYS A 1 80 ? -4.010 -2.737 6.662 1.00 13.45 80 LYS A N 14
ATOM 24464 C CA . LYS A 1 80 ? -3.899 -3.704 7.757 1.00 63.45 80 LYS A CA 14
ATOM 24465 C C . LYS A 1 80 ? -3.226 -5.013 7.300 1.00 1.11 80 LYS A C 14
ATOM 24466 O O . LYS A 1 80 ? -3.622 -5.611 6.298 1.00 71.43 80 LYS A O 14
ATOM 24485 N N . ASP A 1 81 ? -2.207 -5.439 8.060 1.00 24.02 81 ASP A N 14
ATOM 24486 C CA . ASP A 1 81 ? -1.457 -6.681 7.794 1.00 10.41 81 ASP A CA 14
ATOM 24487 C C . ASP A 1 81 ? -0.677 -6.640 6.464 1.00 3.52 81 ASP A C 14
ATOM 24488 O O . ASP A 1 81 ? -1.185 -7.041 5.418 1.00 70.13 81 ASP A O 14
ATOM 24497 N N . VAL A 1 82 ? 0.565 -6.153 6.516 1.00 14.12 82 VAL A N 14
ATOM 24498 C CA . VAL A 1 82 ? 1.453 -6.126 5.340 1.00 74.42 82 VAL A CA 14
ATOM 24499 C C . VAL A 1 82 ? 2.901 -6.479 5.718 1.00 34.13 82 VAL A C 14
ATOM 24500 O O . VAL A 1 82 ? 3.245 -6.569 6.899 1.00 73.50 82 VAL A O 14
ATOM 24513 N N . ASN A 1 83 ? 3.752 -6.682 4.711 1.00 55.31 83 ASN A N 14
ATOM 24514 C CA . ASN A 1 83 ? 5.172 -6.969 4.948 1.00 10.33 83 ASN A CA 14
ATOM 24515 C C . ASN A 1 83 ? 6.073 -5.866 4.366 1.00 15.40 83 ASN A C 14
ATOM 24516 O O . ASN A 1 83 ? 5.963 -5.514 3.188 1.00 31.20 83 ASN A O 14
ATOM 24527 N N . ILE A 1 84 ? 6.960 -5.324 5.200 1.00 2.42 84 ILE A N 14
ATOM 24528 C CA . ILE A 1 84 ? 7.877 -4.259 4.775 1.00 73.32 84 ILE A CA 14
ATOM 24529 C C . ILE A 1 84 ? 9.123 -4.838 4.083 1.00 70.22 84 ILE A C 14
ATOM 24530 O O . ILE A 1 84 ? 9.864 -5.623 4.672 1.00 51.20 84 ILE A O 14
ATOM 24546 N N . ARG A 1 85 ? 9.354 -4.446 2.830 1.00 34.23 85 ARG A N 14
ATOM 24547 C CA . ARG A 1 85 ? 10.508 -4.945 2.066 1.00 11.40 85 ARG A CA 14
ATOM 24548 C C . ARG A 1 85 ? 11.696 -3.964 2.090 1.00 23.14 85 ARG A C 14
ATOM 24549 O O . ARG A 1 85 ? 12.682 -4.151 1.377 1.00 40.54 85 ARG A O 14
ATOM 24570 N N . GLY A 1 86 ? 11.595 -2.914 2.903 1.00 1.31 86 GLY A N 14
ATOM 24571 C CA . GLY A 1 86 ? 12.718 -1.993 3.093 1.00 34.35 86 GLY A CA 14
ATOM 24572 C C . GLY A 1 86 ? 12.805 -0.875 2.054 1.00 62.30 86 GLY A C 14
ATOM 24573 O O . GLY A 1 86 ? 13.334 0.194 2.341 1.00 33.12 86 GLY A O 14
ATOM 24577 N N . GLY A 1 87 ? 12.282 -1.114 0.850 1.00 54.22 87 GLY A N 14
ATOM 24578 C CA . GLY A 1 87 ? 12.363 -0.121 -0.219 1.00 23.24 87 GLY A CA 14
ATOM 24579 C C . GLY A 1 87 ? 13.798 0.180 -0.644 1.00 65.14 87 GLY A C 14
ATOM 24580 O O . GLY A 1 87 ? 14.279 1.307 -0.486 1.00 1.51 87 GLY A O 14
ATOM 24584 N N . PHE A 1 88 ? 14.477 -0.831 -1.193 1.00 33.35 88 PHE A N 14
ATOM 24585 C CA . PHE A 1 88 ? 15.890 -0.714 -1.581 1.00 61.03 88 PHE A CA 14
ATOM 24586 C C . PHE A 1 88 ? 16.151 0.532 -2.446 1.00 3.24 88 PHE A C 14
ATOM 24587 O O . PHE A 1 88 ? 15.751 0.594 -3.613 1.00 61.04 88 PHE A O 14
ATOM 24604 N N . GLY A 1 89 ? 16.804 1.531 -1.854 1.00 3.15 89 GLY A N 14
ATOM 24605 C CA . GLY A 1 89 ? 17.142 2.750 -2.580 1.00 4.22 89 GLY A CA 14
ATOM 24606 C C . GLY A 1 89 ? 16.850 4.022 -1.789 1.00 12.13 89 GLY A C 14
ATOM 24607 O O . GLY A 1 89 ? 17.636 4.977 -1.822 1.00 24.55 89 GLY A O 14
ATOM 24611 N N . GLY A 1 90 ? 15.727 4.040 -1.073 1.00 54.33 90 GLY A N 14
ATOM 24612 C CA . GLY A 1 90 ? 15.347 5.223 -0.304 1.00 52.23 90 GLY A CA 14
ATOM 24613 C C . GLY A 1 90 ? 13.969 5.107 0.340 1.00 2.20 90 GLY A C 14
ATOM 24614 O O . GLY A 1 90 ? 13.853 5.035 1.568 1.00 64.24 90 GLY A O 14
ATOM 24618 N N . ARG A 1 91 ? 12.924 5.093 -0.485 1.00 33.41 91 ARG A N 14
ATOM 24619 C CA . ARG A 1 91 ? 11.547 4.980 0.011 1.00 64.43 91 ARG A CA 14
ATOM 24620 C C . ARG A 1 91 ? 11.197 3.527 0.362 1.00 10.21 91 ARG A C 14
ATOM 24621 O O . ARG A 1 91 ? 11.100 2.676 -0.524 1.00 22.44 91 ARG A O 14
ATOM 24642 N N . LYS A 1 92 ? 11.007 3.251 1.650 1.00 11.44 92 LYS A N 14
ATOM 24643 C CA . LYS A 1 92 ? 10.563 1.933 2.103 1.00 74.42 92 LYS A CA 14
ATOM 24644 C C . LYS A 1 92 ? 9.220 1.549 1.464 1.00 65.45 92 LYS A C 14
ATOM 24645 O O . LYS A 1 92 ? 8.432 2.413 1.070 1.00 44.53 92 LYS A O 14
ATOM 24664 N N . GLU A 1 93 ? 8.957 0.251 1.375 1.00 61.40 93 GLU A N 14
ATOM 24665 C CA . GLU A 1 93 ? 7.772 -0.246 0.671 1.00 55.13 93 GLU A CA 14
ATOM 24666 C C . GLU A 1 93 ? 7.025 -1.318 1.480 1.00 63.13 93 GLU A C 14
ATOM 24667 O O . GLU A 1 93 ? 7.633 -2.106 2.214 1.00 61.11 93 GLU A O 14
ATOM 24679 N N . ALA A 1 94 ? 5.703 -1.340 1.333 1.00 4.43 94 ALA A N 14
ATOM 24680 C CA . ALA A 1 94 ? 4.848 -2.318 2.012 1.00 44.40 94 ALA A CA 14
ATOM 24681 C C . ALA A 1 94 ? 4.019 -3.111 0.995 1.00 42.43 94 ALA A C 14
ATOM 24682 O O . ALA A 1 94 ? 3.187 -2.546 0.286 1.00 71.45 94 ALA A O 14
ATOM 24689 N N . HIS A 1 95 ? 4.253 -4.418 0.923 1.00 73.42 95 HIS A N 14
ATOM 24690 C CA . HIS A 1 95 ? 3.545 -5.282 -0.029 1.00 10.41 95 HIS A CA 14
ATOM 24691 C C . HIS A 1 95 ? 2.295 -5.904 0.607 1.00 4.30 95 HIS A C 14
ATOM 24692 O O . HIS A 1 95 ? 2.351 -6.449 1.713 1.00 41.43 95 HIS A O 14
ATOM 24706 N N . LEU A 1 96 ? 1.171 -5.814 -0.101 1.00 53.02 96 LEU A N 14
ATOM 24707 C CA . LEU A 1 96 ? -0.110 -6.320 0.402 1.00 3.20 96 LEU A CA 14
ATOM 24708 C C . LEU A 1 96 ? -0.339 -7.797 0.039 1.00 61.42 96 LEU A C 14
ATOM 24709 O O . LEU A 1 96 ? 0.278 -8.338 -0.882 1.00 13.34 96 LEU A O 14
ATOM 24725 N N . MET A 1 97 ? -1.243 -8.433 0.780 1.00 23.53 97 MET A N 14
ATOM 24726 C CA . MET A 1 97 ? -1.604 -9.841 0.580 1.00 60.43 97 MET A CA 14
ATOM 24727 C C . MET A 1 97 ? -3.133 -9.988 0.420 1.00 13.30 97 MET A C 14
ATOM 24728 O O . MET A 1 97 ? -3.879 -9.087 0.788 1.00 53.44 97 MET A O 14
ATOM 24742 N N . PRO A 1 98 ? -3.635 -11.126 -0.115 1.00 31.42 98 PRO A N 14
ATOM 24743 C CA . PRO A 1 98 ? -5.086 -11.342 -0.313 1.00 43.11 98 PRO A CA 14
ATOM 24744 C C . PRO A 1 98 ? -5.926 -11.034 0.946 1.00 22.23 98 PRO A C 14
ATOM 24745 O O . PRO A 1 98 ? -7.047 -10.526 0.854 1.00 43.43 98 PRO A O 14
ATOM 24756 N N . ARG A 1 99 ? -5.361 -11.316 2.121 1.00 54.42 99 ARG A N 14
ATOM 24757 C CA . ARG A 1 99 ? -6.062 -11.111 3.401 1.00 43.34 99 ARG A CA 14
ATOM 24758 C C . ARG A 1 99 ? -5.831 -9.693 3.971 1.00 33.14 99 ARG A C 14
ATOM 24759 O O . ARG A 1 99 ? -6.180 -9.410 5.121 1.00 42.12 99 ARG A O 14
ATOM 24780 N N . SER A 1 100 ? -5.243 -8.809 3.167 1.00 32.41 100 SER A N 14
ATOM 24781 C CA . SER A 1 100 ? -4.988 -7.419 3.582 1.00 14.43 100 SER A CA 14
ATOM 24782 C C . SER A 1 100 ? -6.170 -6.508 3.228 1.00 73.32 100 SER A C 14
ATOM 24783 O O . SER A 1 100 ? -6.695 -6.555 2.111 1.00 32.03 100 SER A O 14
ATOM 24791 N N . THR A 1 101 ? -6.581 -5.676 4.181 1.00 41.24 101 THR A N 14
ATOM 24792 C CA . THR A 1 101 ? -7.698 -4.738 3.978 1.00 34.40 101 THR A CA 14
ATOM 24793 C C . THR A 1 101 ? -7.286 -3.300 4.324 1.00 43.14 101 THR A C 14
ATOM 24794 O O . THR A 1 101 ? -6.373 -3.084 5.121 1.00 33.03 101 THR A O 14
ATOM 24805 N N . VAL A 1 102 ? -7.958 -2.313 3.720 1.00 62.50 102 VAL A N 14
ATOM 24806 C CA . VAL A 1 102 ? -7.637 -0.897 3.965 1.00 32.44 102 VAL A CA 14
ATOM 24807 C C . VAL A 1 102 ? -8.827 -0.140 4.579 1.00 74.01 102 VAL A C 14
ATOM 24808 O O . VAL A 1 102 ? -9.951 -0.193 4.070 1.00 61.04 102 VAL A O 14
ATOM 24821 N N . GLU A 1 103 ? -8.573 0.558 5.683 1.00 71.13 103 GLU A N 14
ATOM 24822 C CA . GLU A 1 103 ? -9.593 1.382 6.344 1.00 23.53 103 GLU A CA 14
ATOM 24823 C C . GLU A 1 103 ? -9.151 2.854 6.404 1.00 4.14 103 GLU A C 14
ATOM 24824 O O . GLU A 1 103 ? -8.037 3.160 6.827 1.00 12.44 103 GLU A O 14
ATOM 24836 N N . VAL A 1 104 ? -10.022 3.757 5.961 1.00 65.12 104 VAL A N 14
ATOM 24837 C CA . VAL A 1 104 ? -9.686 5.187 5.889 1.00 73.50 104 VAL A CA 14
ATOM 24838 C C . VAL A 1 104 ? -9.773 5.883 7.261 1.00 21.24 104 VAL A C 14
ATOM 24839 O O . VAL A 1 104 ? -10.653 5.591 8.076 1.00 73.01 104 VAL A O 14
ATOM 24852 N N . LEU A 1 105 ? -8.848 6.815 7.502 1.00 43.32 105 LEU A N 14
ATOM 24853 C CA . LEU A 1 105 ? -8.754 7.526 8.784 1.00 55.33 105 LEU A CA 14
ATOM 24854 C C . LEU A 1 105 ? -8.840 9.049 8.594 1.00 72.24 105 LEU A C 14
ATOM 24855 O O . LEU A 1 105 ? -9.027 9.524 7.479 1.00 15.40 105 LEU A O 14
ATOM 24871 N N . ASP A 1 106 ? -8.661 9.784 9.701 1.00 24.13 106 ASP A N 14
ATOM 24872 C CA . ASP A 1 106 ? -8.825 11.251 9.764 1.00 2.45 106 ASP A CA 14
ATOM 24873 C C . ASP A 1 106 ? -10.334 11.623 9.879 1.00 73.11 106 ASP A C 14
ATOM 24874 O O . ASP A 1 106 ? -10.768 12.000 10.972 1.00 33.23 106 ASP A O 14
ATOM 24883 N N . PRO A 1 107 ? -11.183 11.531 8.810 1.00 63.44 107 PRO A N 14
ATOM 24884 C CA . PRO A 1 107 ? -12.632 11.377 9.010 1.00 11.41 107 PRO A CA 14
ATOM 24885 C C . PRO A 1 107 ? -12.951 9.933 9.436 1.00 1.10 107 PRO A C 14
ATOM 24886 O O . PRO A 1 107 ? -13.088 9.041 8.596 1.00 74.03 107 PRO A O 14
ATOM 24897 N N . LEU A 1 108 ? -13.029 9.698 10.748 1.00 15.43 108 LEU A N 14
ATOM 24898 C CA . LEU A 1 108 ? -13.114 8.332 11.284 1.00 12.21 108 LEU A CA 14
ATOM 24899 C C . LEU A 1 108 ? -14.406 7.608 10.898 1.00 45.43 108 LEU A C 14
ATOM 24900 O O . LEU A 1 108 ? -15.430 7.709 11.573 1.00 51.50 108 LEU A O 14
ATOM 24916 N N . GLU A 1 109 ? -14.326 6.884 9.788 1.00 12.35 109 GLU A N 14
ATOM 24917 C CA . GLU A 1 109 ? -15.401 6.005 9.324 1.00 21.30 109 GLU A CA 14
ATOM 24918 C C . GLU A 1 109 ? -15.588 4.800 10.255 1.00 73.21 109 GLU A C 14
ATOM 24919 O O . GLU A 1 109 ? -16.674 4.227 10.333 1.00 42.51 109 GLU A O 14
ATOM 24931 N N . HIS A 1 110 ? -14.517 4.436 10.962 1.00 44.15 110 HIS A N 14
ATOM 24932 C CA . HIS A 1 110 ? -14.482 3.217 11.786 1.00 12.55 110 HIS A CA 14
ATOM 24933 C C . HIS A 1 110 ? -15.425 3.293 13.014 1.00 14.05 110 HIS A C 14
ATOM 24934 O O . HIS A 1 110 ? -14.967 3.714 14.099 1.00 37.48 110 HIS A O 14
ATOM 24949 N N . MET A 1 1 ? 4.802 -8.094 31.427 1.00 73.43 1 MET A N 15
ATOM 24950 C CA . MET A 1 1 ? 4.702 -8.212 29.945 1.00 34.52 1 MET A CA 15
ATOM 24951 C C . MET A 1 1 ? 4.961 -6.865 29.254 1.00 41.52 1 MET A C 15
ATOM 24952 O O . MET A 1 1 ? 4.450 -5.826 29.678 1.00 4.23 1 MET A O 15
ATOM 24968 N N . LYS A 1 2 ? 5.762 -6.891 28.190 1.00 45.35 2 LYS A N 15
ATOM 24969 C CA . LYS A 1 2 ? 6.045 -5.695 27.388 1.00 4.43 2 LYS A CA 15
ATOM 24970 C C . LYS A 1 2 ? 6.643 -6.107 26.025 1.00 73.31 2 LYS A C 15
ATOM 24971 O O . LYS A 1 2 ? 7.862 -6.141 25.854 1.00 71.11 2 LYS A O 15
ATOM 24990 N N . PRO A 1 3 ? 5.785 -6.476 25.052 1.00 34.35 3 PRO A N 15
ATOM 24991 C CA . PRO A 1 3 ? 6.215 -6.873 23.711 1.00 22.25 3 PRO A CA 15
ATOM 24992 C C . PRO A 1 3 ? 6.274 -5.688 22.727 1.00 13.51 3 PRO A C 15
ATOM 24993 O O . PRO A 1 3 ? 5.272 -5.003 22.498 1.00 73.25 3 PRO A O 15
ATOM 25004 N N . GLU A 1 4 ? 7.449 -5.441 22.151 1.00 35.34 4 GLU A N 15
ATOM 25005 C CA . GLU A 1 4 ? 7.609 -4.363 21.172 1.00 42.05 4 GLU A CA 15
ATOM 25006 C C . GLU A 1 4 ? 7.088 -4.780 19.788 1.00 61.04 4 GLU A C 15
ATOM 25007 O O . GLU A 1 4 ? 7.851 -5.216 18.922 1.00 34.32 4 GLU A O 15
ATOM 25019 N N . HIS A 1 5 ? 5.772 -4.691 19.612 1.00 2.12 5 HIS A N 15
ATOM 25020 C CA . HIS A 1 5 ? 5.149 -4.914 18.306 1.00 62.31 5 HIS A CA 15
ATOM 25021 C C . HIS A 1 5 ? 3.804 -4.181 18.209 1.00 2.02 5 HIS A C 15
ATOM 25022 O O . HIS A 1 5 ? 2.737 -4.790 18.288 1.00 51.13 5 HIS A O 15
ATOM 25037 N N . ARG A 1 6 ? 3.870 -2.863 18.093 1.00 33.15 6 ARG A N 15
ATOM 25038 C CA . ARG A 1 6 ? 2.694 -2.047 17.779 1.00 12.43 6 ARG A CA 15
ATOM 25039 C C . ARG A 1 6 ? 2.610 -1.853 16.262 1.00 63.33 6 ARG A C 15
ATOM 25040 O O . ARG A 1 6 ? 3.172 -2.640 15.500 1.00 74.15 6 ARG A O 15
ATOM 25061 N N . MET A 1 7 ? 1.901 -0.826 15.816 1.00 33.24 7 MET A N 15
ATOM 25062 C CA . MET A 1 7 ? 1.979 -0.428 14.413 1.00 52.11 7 MET A CA 15
ATOM 25063 C C . MET A 1 7 ? 3.083 0.625 14.240 1.00 52.30 7 MET A C 15
ATOM 25064 O O . MET A 1 7 ? 2.843 1.831 14.357 1.00 63.13 7 MET A O 15
ATOM 25078 N N . ASP A 1 8 ? 4.308 0.146 14.027 1.00 72.14 8 ASP A N 15
ATOM 25079 C CA . ASP A 1 8 ? 5.480 1.016 13.897 1.00 3.40 8 ASP A CA 15
ATOM 25080 C C . ASP A 1 8 ? 5.282 2.103 12.828 1.00 51.10 8 ASP A C 15
ATOM 25081 O O . ASP A 1 8 ? 4.775 1.839 11.737 1.00 74.13 8 ASP A O 15
ATOM 25090 N N . THR A 1 9 ? 5.687 3.330 13.154 1.00 75.42 9 THR A N 15
ATOM 25091 C CA . THR A 1 9 ? 5.583 4.448 12.207 1.00 11.23 9 THR A CA 15
ATOM 25092 C C . THR A 1 9 ? 6.569 4.276 11.041 1.00 50.24 9 THR A C 15
ATOM 25093 O O . THR A 1 9 ? 7.486 3.453 11.109 1.00 31.22 9 THR A O 15
ATOM 25104 N N . ILE A 1 10 ? 6.403 5.072 9.988 1.00 4.13 10 ILE A N 15
ATOM 25105 C CA . ILE A 1 10 ? 7.186 4.901 8.756 1.00 62.31 10 ILE A CA 15
ATOM 25106 C C . ILE A 1 10 ? 8.709 4.986 9.004 1.00 71.32 10 ILE A C 15
ATOM 25107 O O . ILE A 1 10 ? 9.499 4.362 8.288 1.00 31.13 10 ILE A O 15
ATOM 25123 N N . SER A 1 11 ? 9.119 5.730 10.029 1.00 30.21 11 SER A N 15
ATOM 25124 C CA . SER A 1 11 ? 10.536 5.755 10.444 1.00 30.23 11 SER A CA 15
ATOM 25125 C C . SER A 1 11 ? 10.973 4.404 11.038 1.00 72.30 11 SER A C 15
ATOM 25126 O O . SER A 1 11 ? 12.089 3.939 10.801 1.00 3.12 11 SER A O 15
ATOM 25134 N N . LYS A 1 12 ? 10.080 3.771 11.797 1.00 54.01 12 LYS A N 15
ATOM 25135 C CA . LYS A 1 12 ? 10.382 2.500 12.476 1.00 34.13 12 LYS A CA 15
ATOM 25136 C C . LYS A 1 12 ? 10.026 1.261 11.635 1.00 74.13 12 LYS A C 15
ATOM 25137 O O . LYS A 1 12 ? 10.320 0.135 12.045 1.00 11.30 12 LYS A O 15
ATOM 25156 N N . LEU A 1 13 ? 9.392 1.457 10.478 1.00 1.52 13 LEU A N 15
ATOM 25157 C CA . LEU A 1 13 ? 9.053 0.332 9.593 1.00 0.25 13 LEU A CA 15
ATOM 25158 C C . LEU A 1 13 ? 10.297 -0.492 9.228 1.00 3.23 13 LEU A C 15
ATOM 25159 O O . LEU A 1 13 ? 11.137 -0.073 8.430 1.00 65.21 13 LEU A O 15
ATOM 25175 N N . GLU A 1 14 ? 10.400 -1.663 9.839 1.00 72.34 14 GLU A N 15
ATOM 25176 C CA . GLU A 1 14 ? 11.564 -2.539 9.692 1.00 73.55 14 GLU A CA 15
ATOM 25177 C C . GLU A 1 14 ? 11.306 -3.661 8.673 1.00 0.44 14 GLU A C 15
ATOM 25178 O O . GLU A 1 14 ? 10.251 -4.299 8.691 1.00 21.12 14 GLU A O 15
ATOM 25190 N N . GLU A 1 15 ? 12.270 -3.897 7.784 1.00 41.41 15 GLU A N 15
ATOM 25191 C CA . GLU A 1 15 ? 12.136 -4.944 6.764 1.00 1.23 15 GLU A CA 15
ATOM 25192 C C . GLU A 1 15 ? 11.952 -6.338 7.396 1.00 55.35 15 GLU A C 15
ATOM 25193 O O . GLU A 1 15 ? 12.588 -6.673 8.397 1.00 13.41 15 GLU A O 15
ATOM 25205 N N . GLY A 1 16 ? 11.072 -7.143 6.803 1.00 53.22 16 GLY A N 15
ATOM 25206 C CA . GLY A 1 16 ? 10.775 -8.468 7.340 1.00 11.00 16 GLY A CA 15
ATOM 25207 C C . GLY A 1 16 ? 9.680 -8.452 8.405 1.00 20.41 16 GLY A C 15
ATOM 25208 O O . GLY A 1 16 ? 9.142 -9.501 8.771 1.00 40.12 16 GLY A O 15
ATOM 25212 N N . ALA A 1 17 ? 9.347 -7.262 8.902 1.00 63.14 17 ALA A N 15
ATOM 25213 C CA . ALA A 1 17 ? 8.337 -7.113 9.951 1.00 32.10 17 ALA A CA 15
ATOM 25214 C C . ALA A 1 17 ? 6.916 -7.023 9.376 1.00 12.31 17 ALA A C 15
ATOM 25215 O O . ALA A 1 17 ? 6.658 -6.271 8.431 1.00 70.30 17 ALA A O 15
ATOM 25222 N N . GLU A 1 18 ? 6.001 -7.808 9.941 1.00 71.21 18 GLU A N 15
ATOM 25223 C CA . GLU A 1 18 ? 4.584 -7.734 9.575 1.00 43.15 18 GLU A CA 15
ATOM 25224 C C . GLU A 1 18 ? 3.839 -6.770 10.508 1.00 1.14 18 GLU A C 15
ATOM 25225 O O . GLU A 1 18 ? 3.685 -7.040 11.704 1.00 73.42 18 GLU A O 15
ATOM 25237 N N . THR A 1 19 ? 3.399 -5.639 9.963 1.00 0.22 19 THR A N 15
ATOM 25238 C CA . THR A 1 19 ? 2.671 -4.630 10.746 1.00 54.01 19 THR A CA 15
ATOM 25239 C C . THR A 1 19 ? 1.686 -3.839 9.873 1.00 75.23 19 THR A C 15
ATOM 25240 O O . THR A 1 19 ? 1.920 -3.655 8.679 1.00 12.04 19 THR A O 15
ATOM 25251 N N . PRO A 1 20 ? 0.553 -3.385 10.444 1.00 10.32 20 PRO A N 15
ATOM 25252 C CA . PRO A 1 20 ? -0.336 -2.433 9.764 1.00 4.02 20 PRO A CA 15
ATOM 25253 C C . PRO A 1 20 ? 0.305 -1.037 9.659 1.00 33.24 20 PRO A C 15
ATOM 25254 O O . PRO A 1 20 ? 1.000 -0.593 10.576 1.00 3.44 20 PRO A O 15
ATOM 25265 N N . VAL A 1 21 ? 0.073 -0.346 8.544 1.00 73.50 21 VAL A N 15
ATOM 25266 C CA . VAL A 1 21 ? 0.689 0.967 8.301 1.00 52.34 21 VAL A CA 15
ATOM 25267 C C . VAL A 1 21 ? -0.366 2.049 8.022 1.00 22.42 21 VAL A C 15
ATOM 25268 O O . VAL A 1 21 ? -1.454 1.762 7.525 1.00 62.12 21 VAL A O 15
ATOM 25281 N N . THR A 1 22 ? -0.032 3.296 8.348 1.00 44.45 22 THR A N 15
ATOM 25282 C CA . THR A 1 22 ? -0.929 4.435 8.105 1.00 4.42 22 THR A CA 15
ATOM 25283 C C . THR A 1 22 ? -0.204 5.543 7.337 1.00 34.24 22 THR A C 15
ATOM 25284 O O . THR A 1 22 ? 0.969 5.820 7.594 1.00 51.14 22 THR A O 15
ATOM 25295 N N . GLY A 1 23 ? -0.901 6.173 6.398 1.00 20.43 23 GLY A N 15
ATOM 25296 C CA . GLY A 1 23 ? -0.301 7.251 5.625 1.00 45.14 23 GLY A CA 15
ATOM 25297 C C . GLY A 1 23 ? -1.313 8.050 4.810 1.00 52.14 23 GLY A C 15
ATOM 25298 O O . GLY A 1 23 ? -2.369 7.540 4.432 1.00 74.21 23 GLY A O 15
ATOM 25302 N N . ARG A 1 24 ? -0.983 9.307 4.541 1.00 41.41 24 ARG A N 15
ATOM 25303 C CA . ARG A 1 24 ? -1.846 10.191 3.752 1.00 51.43 24 ARG A CA 15
ATOM 25304 C C . ARG A 1 24 ? -1.571 10.013 2.248 1.00 24.31 24 ARG A C 15
ATOM 25305 O O . ARG A 1 24 ? -0.464 10.287 1.777 1.00 53.33 24 ARG A O 15
ATOM 25326 N N . VAL A 1 25 ? -2.570 9.540 1.502 1.00 13.44 25 VAL A N 15
ATOM 25327 C CA . VAL A 1 25 ? -2.399 9.244 0.073 1.00 72.14 25 VAL A CA 15
ATOM 25328 C C . VAL A 1 25 ? -2.091 10.506 -0.747 1.00 64.11 25 VAL A C 15
ATOM 25329 O O . VAL A 1 25 ? -2.951 11.367 -0.934 1.00 34.24 25 VAL A O 15
ATOM 25342 N N . MET A 1 26 ? -0.862 10.607 -1.244 1.00 32.43 26 MET A N 15
ATOM 25343 C CA . MET A 1 26 ? -0.457 11.755 -2.062 1.00 22.31 26 MET A CA 15
ATOM 25344 C C . MET A 1 26 ? -0.321 11.377 -3.547 1.00 40.43 26 MET A C 15
ATOM 25345 O O . MET A 1 26 ? -0.676 12.159 -4.430 1.00 13.35 26 MET A O 15
ATOM 25359 N N . LYS A 1 27 ? 0.199 10.179 -3.821 1.00 73.13 27 LYS A N 15
ATOM 25360 C CA . LYS A 1 27 ? 0.378 9.709 -5.205 1.00 44.53 27 LYS A CA 15
ATOM 25361 C C . LYS A 1 27 ? -0.246 8.317 -5.418 1.00 40.25 27 LYS A C 15
ATOM 25362 O O . LYS A 1 27 ? 0.044 7.380 -4.677 1.00 5.41 27 LYS A O 15
ATOM 25381 N N . ILE A 1 28 ? -1.103 8.191 -6.432 1.00 44.12 28 ILE A N 15
ATOM 25382 C CA . ILE A 1 28 ? -1.651 6.888 -6.838 1.00 33.43 28 ILE A CA 15
ATOM 25383 C C . ILE A 1 28 ? -1.286 6.562 -8.294 1.00 45.22 28 ILE A C 15
ATOM 25384 O O . ILE A 1 28 ? -1.693 7.266 -9.224 1.00 25.12 28 ILE A O 15
ATOM 25400 N N . SER A 1 29 ? -0.511 5.502 -8.485 1.00 44.42 29 SER A N 15
ATOM 25401 C CA . SER A 1 29 ? -0.158 5.024 -9.827 1.00 41.51 29 SER A CA 15
ATOM 25402 C C . SER A 1 29 ? -1.108 3.902 -10.273 1.00 4.11 29 SER A C 15
ATOM 25403 O O . SER A 1 29 ? -1.453 3.016 -9.486 1.00 52.31 29 SER A O 15
ATOM 25411 N N . SER A 1 30 ? -1.525 3.944 -11.540 1.00 64.12 30 SER A N 15
ATOM 25412 C CA . SER A 1 30 ? -2.499 2.982 -12.080 1.00 1.04 30 SER A CA 15
ATOM 25413 C C . SER A 1 30 ? -1.984 1.533 -12.011 1.00 41.53 30 SER A C 15
ATOM 25414 O O . SER A 1 30 ? -0.775 1.288 -12.070 1.00 24.03 30 SER A O 15
ATOM 25422 N N . PRO A 1 31 ? -2.897 0.551 -11.874 1.00 52.45 31 PRO A N 15
ATOM 25423 C CA . PRO A 1 31 ? -2.531 -0.875 -11.856 1.00 2.01 31 PRO A CA 15
ATOM 25424 C C . PRO A 1 31 ? -1.827 -1.318 -13.151 1.00 13.52 31 PRO A C 15
ATOM 25425 O O . PRO A 1 31 ? -2.403 -1.257 -14.240 1.00 24.42 31 PRO A O 15
ATOM 25436 N N . ARG A 1 32 ? -0.581 -1.764 -13.027 1.00 73.22 32 ARG A N 15
ATOM 25437 C CA . ARG A 1 32 ? 0.191 -2.244 -14.174 1.00 51.42 32 ARG A CA 15
ATOM 25438 C C . ARG A 1 32 ? 0.053 -3.765 -14.315 1.00 42.33 32 ARG A C 15
ATOM 25439 O O . ARG A 1 32 ? 0.278 -4.507 -13.358 1.00 21.11 32 ARG A O 15
ATOM 25460 N N . THR A 1 33 ? -0.323 -4.219 -15.509 1.00 13.14 33 THR A N 15
ATOM 25461 C CA . THR A 1 33 ? -0.577 -5.645 -15.758 1.00 61.40 33 THR A CA 15
ATOM 25462 C C . THR A 1 33 ? 0.697 -6.372 -16.220 1.00 51.51 33 THR A C 15
ATOM 25463 O O . THR A 1 33 ? 1.492 -5.822 -16.988 1.00 2.42 33 THR A O 15
ATOM 25474 N N . PHE A 1 34 ? 0.888 -7.608 -15.753 1.00 71.31 34 PHE A N 15
ATOM 25475 C CA . PHE A 1 34 ? 2.069 -8.407 -16.121 1.00 72.33 34 PHE A CA 15
ATOM 25476 C C . PHE A 1 34 ? 1.732 -9.907 -16.195 1.00 54.54 34 PHE A C 15
ATOM 25477 O O . PHE A 1 34 ? 0.921 -10.410 -15.422 1.00 24.12 34 PHE A O 15
ATOM 25494 N N . THR A 1 35 ? 2.386 -10.626 -17.102 1.00 32.51 35 THR A N 15
ATOM 25495 C CA . THR A 1 35 ? 2.066 -12.042 -17.335 1.00 34.31 35 THR A CA 15
ATOM 25496 C C . THR A 1 35 ? 2.793 -12.970 -16.350 1.00 62.45 35 THR A C 15
ATOM 25497 O O . THR A 1 35 ? 4.005 -13.174 -16.439 1.00 53.54 35 THR A O 15
ATOM 25508 N N . THR A 1 36 ? 2.042 -13.520 -15.399 1.00 50.24 36 THR A N 15
ATOM 25509 C CA . THR A 1 36 ? 2.575 -14.539 -14.482 1.00 70.23 36 THR A CA 15
ATOM 25510 C C . THR A 1 36 ? 2.211 -15.952 -14.953 1.00 34.21 36 THR A C 15
ATOM 25511 O O . THR A 1 36 ? 1.159 -16.168 -15.554 1.00 52.03 36 THR A O 15
ATOM 25522 N N . ARG A 1 37 ? 3.077 -16.917 -14.658 1.00 34.45 37 ARG A N 15
ATOM 25523 C CA . ARG A 1 37 ? 2.856 -18.309 -15.068 1.00 44.11 37 ARG A CA 15
ATOM 25524 C C . ARG A 1 37 ? 1.878 -19.034 -14.129 1.00 65.24 37 ARG A C 15
ATOM 25525 O O . ARG A 1 37 ? 1.599 -20.220 -14.308 1.00 22.54 37 ARG A O 15
ATOM 25546 N N . LYS A 1 38 ? 1.357 -18.320 -13.131 1.00 75.01 38 LYS A N 15
ATOM 25547 C CA . LYS A 1 38 ? 0.403 -18.909 -12.184 1.00 64.31 38 LYS A CA 15
ATOM 25548 C C . LYS A 1 38 ? -0.990 -19.117 -12.814 1.00 52.12 38 LYS A C 15
ATOM 25549 O O . LYS A 1 38 ? -1.622 -20.157 -12.616 1.00 52.13 38 LYS A O 15
ATOM 25568 N N . GLY A 1 39 ? -1.474 -18.127 -13.562 1.00 62.15 39 GLY A N 15
ATOM 25569 C CA . GLY A 1 39 ? -2.785 -18.252 -14.201 1.00 44.02 39 GLY A CA 15
ATOM 25570 C C . GLY A 1 39 ? -3.541 -16.933 -14.318 1.00 60.45 39 GLY A C 15
ATOM 25571 O O . GLY A 1 39 ? -4.279 -16.720 -15.281 1.00 65.43 39 GLY A O 15
ATOM 25575 N N . ARG A 1 40 ? -3.353 -16.037 -13.348 1.00 10.44 40 ARG A N 15
ATOM 25576 C CA . ARG A 1 40 ? -4.053 -14.745 -13.348 1.00 44.34 40 ARG A CA 15
ATOM 25577 C C . ARG A 1 40 ? -3.316 -13.714 -14.218 1.00 3.44 40 ARG A C 15
ATOM 25578 O O . ARG A 1 40 ? -2.136 -13.881 -14.530 1.00 51.24 40 ARG A O 15
ATOM 25599 N N . GLU A 1 41 ? -4.021 -12.658 -14.622 1.00 0.23 41 GLU A N 15
ATOM 25600 C CA . GLU A 1 41 ? -3.466 -11.671 -15.559 1.00 63.41 41 GLU A CA 15
ATOM 25601 C C . GLU A 1 41 ? -2.342 -10.820 -14.940 1.00 0.24 41 GLU A C 15
ATOM 25602 O O . GLU A 1 41 ? -1.628 -10.125 -15.659 1.00 13.05 41 GLU A O 15
ATOM 25614 N N . GLY A 1 42 ? -2.199 -10.875 -13.613 1.00 51.14 42 GLY A N 15
ATOM 25615 C CA . GLY A 1 42 ? -1.103 -10.185 -12.933 1.00 33.43 42 GLY A CA 15
ATOM 25616 C C . GLY A 1 42 ? -1.230 -8.659 -12.935 1.00 11.41 42 GLY A C 15
ATOM 25617 O O . GLY A 1 42 ? -1.315 -8.035 -13.987 1.00 31.33 42 GLY A O 15
ATOM 25621 N N . LYS A 1 43 ? -1.221 -8.054 -11.749 1.00 24.34 43 LYS A N 15
ATOM 25622 C CA . LYS A 1 43 ? -1.330 -6.590 -11.609 1.00 35.53 43 LYS A CA 15
ATOM 25623 C C . LYS A 1 43 ? -0.547 -6.086 -10.392 1.00 60.12 43 LYS A C 15
ATOM 25624 O O . LYS A 1 43 ? -0.415 -6.789 -9.387 1.00 4.40 43 LYS A O 15
ATOM 25643 N N . LEU A 1 44 ? -0.027 -4.866 -10.494 1.00 64.43 44 LEU A N 15
ATOM 25644 C CA . LEU A 1 44 ? 0.628 -4.202 -9.364 1.00 22.55 44 LEU A CA 15
ATOM 25645 C C . LEU A 1 44 ? 0.389 -2.685 -9.416 1.00 55.04 44 LEU A C 15
ATOM 25646 O O . LEU A 1 44 ? 0.445 -2.072 -10.481 1.00 0.42 44 LEU A O 15
ATOM 25662 N N . ALA A 1 45 ? 0.096 -2.089 -8.268 1.00 54.02 45 ALA A N 15
ATOM 25663 C CA . ALA A 1 45 ? -0.150 -0.646 -8.180 1.00 10.23 45 ALA A CA 15
ATOM 25664 C C . ALA A 1 45 ? 0.746 0.009 -7.122 1.00 11.12 45 ALA A C 15
ATOM 25665 O O . ALA A 1 45 ? 0.939 -0.533 -6.034 1.00 34.42 45 ALA A O 15
ATOM 25672 N N . ASN A 1 46 ? 1.295 1.177 -7.446 1.00 51.45 46 ASN A N 15
ATOM 25673 C CA . ASN A 1 46 ? 2.164 1.905 -6.515 1.00 40.23 46 ASN A CA 15
ATOM 25674 C C . ASN A 1 46 ? 1.440 3.120 -5.921 1.00 2.34 46 ASN A C 15
ATOM 25675 O O . ASN A 1 46 ? 1.153 4.090 -6.624 1.00 63.32 46 ASN A O 15
ATOM 25686 N N . VAL A 1 47 ? 1.139 3.054 -4.630 1.00 34.13 47 VAL A N 15
ATOM 25687 C CA . VAL A 1 47 ? 0.502 4.170 -3.921 1.00 3.31 47 VAL A CA 15
ATOM 25688 C C . VAL A 1 47 ? 1.460 4.773 -2.885 1.00 64.14 47 VAL A C 15
ATOM 25689 O O . VAL A 1 47 ? 1.863 4.106 -1.933 1.00 42.32 47 VAL A O 15
ATOM 25702 N N . ILE A 1 48 ? 1.826 6.034 -3.076 1.00 54.00 48 ILE A N 15
ATOM 25703 C CA . ILE A 1 48 ? 2.744 6.713 -2.162 1.00 61.05 48 ILE A CA 15
ATOM 25704 C C . ILE A 1 48 ? 1.976 7.470 -1.071 1.00 3.12 48 ILE A C 15
ATOM 25705 O O . ILE A 1 48 ? 1.293 8.467 -1.342 1.00 31.34 48 ILE A O 15
ATOM 25721 N N . ILE A 1 49 ? 2.086 6.980 0.158 1.00 22.21 49 ILE A N 15
ATOM 25722 C CA . ILE A 1 49 ? 1.418 7.592 1.309 1.00 44.40 49 ILE A CA 15
ATOM 25723 C C . ILE A 1 49 ? 2.431 8.330 2.198 1.00 71.25 49 ILE A C 15
ATOM 25724 O O . ILE A 1 49 ? 3.562 7.878 2.372 1.00 63.24 49 ILE A O 15
ATOM 25740 N N . ALA A 1 50 ? 2.027 9.461 2.767 1.00 43.54 50 ALA A N 15
ATOM 25741 C CA . ALA A 1 50 ? 2.942 10.294 3.553 1.00 41.54 50 ALA A CA 15
ATOM 25742 C C . ALA A 1 50 ? 2.492 10.428 5.014 1.00 65.34 50 ALA A C 15
ATOM 25743 O O . ALA A 1 50 ? 1.358 10.813 5.299 1.00 42.44 50 ALA A O 15
ATOM 25750 N N . ASP A 1 51 ? 3.389 10.080 5.928 1.00 74.12 51 ASP A N 15
ATOM 25751 C CA . ASP A 1 51 ? 3.171 10.262 7.365 1.00 33.43 51 ASP A CA 15
ATOM 25752 C C . ASP A 1 51 ? 4.103 11.357 7.908 1.00 74.13 51 ASP A C 15
ATOM 25753 O O . ASP A 1 51 ? 5.040 11.782 7.226 1.00 55.33 51 ASP A O 15
ATOM 25762 N N . ASP A 1 52 ? 3.845 11.808 9.132 1.00 55.23 52 ASP A N 15
ATOM 25763 C CA . ASP A 1 52 ? 4.677 12.819 9.788 1.00 50.14 52 ASP A CA 15
ATOM 25764 C C . ASP A 1 52 ? 6.165 12.415 9.819 1.00 4.42 52 ASP A C 15
ATOM 25765 O O . ASP A 1 52 ? 7.052 13.270 9.748 1.00 2.42 52 ASP A O 15
ATOM 25774 N N . THR A 1 53 ? 6.433 11.111 9.907 1.00 0.15 53 THR A N 15
ATOM 25775 C CA . THR A 1 53 ? 7.809 10.607 10.061 1.00 61.11 53 THR A CA 15
ATOM 25776 C C . THR A 1 53 ? 8.455 10.165 8.733 1.00 15.52 53 THR A C 15
ATOM 25777 O O . THR A 1 53 ? 9.606 9.722 8.725 1.00 25.13 53 THR A O 15
ATOM 25788 N N . GLY A 1 54 ? 7.732 10.282 7.616 1.00 52.44 54 GLY A N 15
ATOM 25789 C CA . GLY A 1 54 ? 8.274 9.816 6.338 1.00 22.30 54 GLY A CA 15
ATOM 25790 C C . GLY A 1 54 ? 7.208 9.353 5.347 1.00 33.43 54 GLY A C 15
ATOM 25791 O O . GLY A 1 54 ? 6.036 9.236 5.694 1.00 33.12 54 GLY A O 15
ATOM 25795 N N . GLU A 1 55 ? 7.615 9.107 4.102 1.00 75.43 55 GLU A N 15
ATOM 25796 C CA . GLU A 1 55 ? 6.706 8.566 3.075 1.00 5.52 55 GLU A CA 15
ATOM 25797 C C . GLU A 1 55 ? 6.930 7.056 2.888 1.00 51.40 55 GLU A C 15
ATOM 25798 O O . GLU A 1 55 ? 8.032 6.549 3.098 1.00 52.33 55 GLU A O 15
ATOM 25810 N N . LEU A 1 56 ? 5.880 6.343 2.488 1.00 41.42 56 LEU A N 15
ATOM 25811 C CA . LEU A 1 56 ? 5.952 4.892 2.290 1.00 30.12 56 LEU A CA 15
ATOM 25812 C C . LEU A 1 56 ? 5.409 4.487 0.911 1.00 75.41 56 LEU A C 15
ATOM 25813 O O . LEU A 1 56 ? 4.439 5.064 0.413 1.00 13.20 56 LEU A O 15
ATOM 25829 N N . ARG A 1 57 ? 6.037 3.483 0.309 1.00 74.31 57 ARG A N 15
ATOM 25830 C CA . ARG A 1 57 ? 5.600 2.949 -0.983 1.00 22.25 57 ARG A CA 15
ATOM 25831 C C . ARG A 1 57 ? 4.667 1.745 -0.783 1.00 12.54 57 ARG A C 15
ATOM 25832 O O . ARG A 1 57 ? 5.123 0.634 -0.508 1.00 43.20 57 ARG A O 15
ATOM 25853 N N . ALA A 1 58 ? 3.365 1.974 -0.900 1.00 13.20 58 ALA A N 15
ATOM 25854 C CA . ALA A 1 58 ? 2.372 0.909 -0.725 1.00 1.41 58 ALA A CA 15
ATOM 25855 C C . ALA A 1 58 ? 2.139 0.150 -2.039 1.00 73.02 58 ALA A C 15
ATOM 25856 O O . ALA A 1 58 ? 1.603 0.705 -3.001 1.00 63.32 58 ALA A O 15
ATOM 25863 N N . VAL A 1 59 ? 2.554 -1.113 -2.080 1.00 23.33 59 VAL A N 15
ATOM 25864 C CA . VAL A 1 59 ? 2.421 -1.930 -3.290 1.00 42.22 59 VAL A CA 15
ATOM 25865 C C . VAL A 1 59 ? 1.141 -2.782 -3.262 1.00 12.45 59 VAL A C 15
ATOM 25866 O O . VAL A 1 59 ? 1.043 -3.760 -2.516 1.00 13.13 59 VAL A O 15
ATOM 25879 N N . PHE A 1 60 ? 0.162 -2.404 -4.080 1.00 54.21 60 PHE A N 15
ATOM 25880 C CA . PHE A 1 60 ? -1.088 -3.160 -4.195 1.00 40.11 60 PHE A CA 15
ATOM 25881 C C . PHE A 1 60 ? -0.998 -4.196 -5.326 1.00 72.10 60 PHE A C 15
ATOM 25882 O O . PHE A 1 60 ? -1.067 -3.856 -6.508 1.00 12.42 60 PHE A O 15
ATOM 25899 N N . TRP A 1 61 ? -0.834 -5.456 -4.950 1.00 22.31 61 TRP A N 15
ATOM 25900 C CA . TRP A 1 61 ? -0.769 -6.561 -5.910 1.00 63.12 61 TRP A CA 15
ATOM 25901 C C . TRP A 1 61 ? -2.164 -6.938 -6.429 1.00 42.33 61 TRP A C 15
ATOM 25902 O O . TRP A 1 61 ? -3.175 -6.564 -5.835 1.00 43.23 61 TRP A O 15
ATOM 25923 N N . THR A 1 62 ? -2.205 -7.645 -7.562 1.00 44.35 62 THR A N 15
ATOM 25924 C CA . THR A 1 62 ? -3.469 -8.082 -8.201 1.00 61.03 62 THR A CA 15
ATOM 25925 C C . THR A 1 62 ? -4.547 -8.525 -7.194 1.00 1.25 62 THR A C 15
ATOM 25926 O O . THR A 1 62 ? -5.743 -8.324 -7.422 1.00 14.02 62 THR A O 15
ATOM 25937 N N . GLU A 1 63 ? -4.121 -9.114 -6.080 1.00 42.14 63 GLU A N 15
ATOM 25938 C CA . GLU A 1 63 ? -5.044 -9.555 -5.028 1.00 40.25 63 GLU A CA 15
ATOM 25939 C C . GLU A 1 63 ? -5.798 -8.362 -4.397 1.00 14.51 63 GLU A C 15
ATOM 25940 O O . GLU A 1 63 ? -7.013 -8.413 -4.191 1.00 53.13 63 GLU A O 15
ATOM 25952 N N . ASN A 1 64 ? -5.068 -7.280 -4.118 1.00 22.32 64 ASN A N 15
ATOM 25953 C CA . ASN A 1 64 ? -5.610 -6.127 -3.377 1.00 32.41 64 ASN A CA 15
ATOM 25954 C C . ASN A 1 64 ? -6.115 -4.991 -4.284 1.00 20.04 64 ASN A C 15
ATOM 25955 O O . ASN A 1 64 ? -6.537 -3.946 -3.785 1.00 4.31 64 ASN A O 15
ATOM 25966 N N . ILE A 1 65 ? -6.081 -5.180 -5.604 1.00 20.14 65 ILE A N 15
ATOM 25967 C CA . ILE A 1 65 ? -6.584 -4.157 -6.541 1.00 64.13 65 ILE A CA 15
ATOM 25968 C C . ILE A 1 65 ? -8.037 -3.752 -6.212 1.00 51.35 65 ILE A C 15
ATOM 25969 O O . ILE A 1 65 ? -8.436 -2.602 -6.402 1.00 20.30 65 ILE A O 15
ATOM 25985 N N . LYS A 1 66 ? -8.804 -4.706 -5.689 1.00 0.32 66 LYS A N 15
ATOM 25986 C CA . LYS A 1 66 ? -10.200 -4.479 -5.285 1.00 23.33 66 LYS A CA 15
ATOM 25987 C C . LYS A 1 66 ? -10.343 -3.387 -4.200 1.00 1.14 66 LYS A C 15
ATOM 25988 O O . LYS A 1 66 ? -11.442 -2.887 -3.957 1.00 62.51 66 LYS A O 15
ATOM 26007 N N . LEU A 1 67 ? -9.244 -3.036 -3.536 1.00 74.31 67 LEU A N 15
ATOM 26008 C CA . LEU A 1 67 ? -9.268 -2.026 -2.467 1.00 63.43 67 LEU A CA 15
ATOM 26009 C C . LEU A 1 67 ? -9.095 -0.596 -3.010 1.00 10.35 67 LEU A C 15
ATOM 26010 O O . LEU A 1 67 ? -9.501 0.373 -2.365 1.00 63.20 67 LEU A O 15
ATOM 26026 N N . LEU A 1 68 ? -8.503 -0.469 -4.198 1.00 10.20 68 LEU A N 15
ATOM 26027 C CA . LEU A 1 68 ? -8.213 0.848 -4.789 1.00 12.22 68 LEU A CA 15
ATOM 26028 C C . LEU A 1 68 ? -9.487 1.690 -4.975 1.00 15.22 68 LEU A C 15
ATOM 26029 O O . LEU A 1 68 ? -9.451 2.918 -4.896 1.00 25.14 68 LEU A O 15
ATOM 26045 N N . LYS A 1 69 ? -10.614 1.021 -5.211 1.00 30.13 69 LYS A N 15
ATOM 26046 C CA . LYS A 1 69 ? -11.897 1.700 -5.439 1.00 65.34 69 LYS A CA 15
ATOM 26047 C C . LYS A 1 69 ? -12.486 2.324 -4.157 1.00 71.42 69 LYS A C 15
ATOM 26048 O O . LYS A 1 69 ? -13.504 3.018 -4.215 1.00 23.21 69 LYS A O 15
ATOM 26067 N N . LYS A 1 70 ? -11.864 2.076 -3.006 1.00 62.05 70 LYS A N 15
ATOM 26068 C CA . LYS A 1 70 ? -12.352 2.637 -1.737 1.00 11.44 70 LYS A CA 15
ATOM 26069 C C . LYS A 1 70 ? -11.925 4.101 -1.531 1.00 61.01 70 LYS A C 15
ATOM 26070 O O . LYS A 1 70 ? -12.745 4.952 -1.179 1.00 33.14 70 LYS A O 15
ATOM 26089 N N . PHE A 1 71 ? -10.645 4.394 -1.748 1.00 23.14 71 PHE A N 15
ATOM 26090 C CA . PHE A 1 71 ? -10.090 5.716 -1.414 1.00 72.12 71 PHE A CA 15
ATOM 26091 C C . PHE A 1 71 ? -9.738 6.554 -2.655 1.00 34.53 71 PHE A C 15
ATOM 26092 O O . PHE A 1 71 ? -9.679 6.048 -3.779 1.00 13.30 71 PHE A O 15
ATOM 26109 N N . ARG A 1 72 ? -9.512 7.849 -2.428 1.00 55.42 72 ARG A N 15
ATOM 26110 C CA . ARG A 1 72 ? -9.100 8.783 -3.484 1.00 53.21 72 ARG A CA 15
ATOM 26111 C C . ARG A 1 72 ? -7.640 9.218 -3.284 1.00 13.45 72 ARG A C 15
ATOM 26112 O O . ARG A 1 72 ? -7.065 9.023 -2.209 1.00 11.01 72 ARG A O 15
ATOM 26133 N N . GLU A 1 73 ? -7.052 9.828 -4.309 1.00 10.52 73 GLU A N 15
ATOM 26134 C CA . GLU A 1 73 ? -5.692 10.363 -4.203 1.00 41.14 73 GLU A CA 15
ATOM 26135 C C . GLU A 1 73 ? -5.690 11.643 -3.348 1.00 21.13 73 GLU A C 15
ATOM 26136 O O . GLU A 1 73 ? -5.642 12.764 -3.867 1.00 13.42 73 GLU A O 15
ATOM 26148 N N . GLY A 1 74 ? -5.775 11.462 -2.032 1.00 21.20 74 GLY A N 15
ATOM 26149 C CA . GLY A 1 74 ? -5.879 12.593 -1.118 1.00 75.04 74 GLY A CA 15
ATOM 26150 C C . GLY A 1 74 ? -6.375 12.201 0.274 1.00 11.24 74 GLY A C 15
ATOM 26151 O O . GLY A 1 74 ? -6.129 12.916 1.249 1.00 43.35 74 GLY A O 15
ATOM 26155 N N . ASP A 1 75 ? -7.087 11.076 0.375 1.00 10.14 75 ASP A N 15
ATOM 26156 C CA . ASP A 1 75 ? -7.567 10.581 1.676 1.00 70.43 75 ASP A CA 15
ATOM 26157 C C . ASP A 1 75 ? -6.427 9.949 2.492 1.00 4.15 75 ASP A C 15
ATOM 26158 O O . ASP A 1 75 ? -5.411 9.528 1.941 1.00 42.15 75 ASP A O 15
ATOM 26167 N N . VAL A 1 76 ? -6.600 9.885 3.806 1.00 3.43 76 VAL A N 15
ATOM 26168 C CA . VAL A 1 76 ? -5.646 9.187 4.673 1.00 1.44 76 VAL A CA 15
ATOM 26169 C C . VAL A 1 76 ? -6.071 7.721 4.855 1.00 11.54 76 VAL A C 15
ATOM 26170 O O . VAL A 1 76 ? -7.178 7.446 5.315 1.00 63.34 76 VAL A O 15
ATOM 26183 N N . ILE A 1 77 ? -5.205 6.777 4.493 1.00 11.21 77 ILE A N 15
ATOM 26184 C CA . ILE A 1 77 ? -5.557 5.351 4.580 1.00 33.41 77 ILE A CA 15
ATOM 26185 C C . ILE A 1 77 ? -4.712 4.602 5.613 1.00 35.42 77 ILE A C 15
ATOM 26186 O O . ILE A 1 77 ? -3.585 4.990 5.934 1.00 75.34 77 ILE A O 15
ATOM 26202 N N . ARG A 1 78 ? -5.280 3.520 6.126 1.00 5.20 78 ARG A N 15
ATOM 26203 C CA . ARG A 1 78 ? -4.591 2.630 7.058 1.00 10.55 78 ARG A CA 15
ATOM 26204 C C . ARG A 1 78 ? -4.626 1.193 6.515 1.00 41.13 78 ARG A C 15
ATOM 26205 O O . ARG A 1 78 ? -5.687 0.567 6.461 1.00 21.15 78 ARG A O 15
ATOM 26226 N N . ILE A 1 79 ? -3.474 0.678 6.107 1.00 64.21 79 ILE A N 15
ATOM 26227 C CA . ILE A 1 79 ? -3.400 -0.657 5.508 1.00 14.51 79 ILE A CA 15
ATOM 26228 C C . ILE A 1 79 ? -3.112 -1.720 6.576 1.00 74.14 79 ILE A C 15
ATOM 26229 O O . ILE A 1 79 ? -2.121 -1.634 7.303 1.00 73.12 79 ILE A O 15
ATOM 26245 N N . LYS A 1 80 ? -3.981 -2.720 6.664 1.00 15.52 80 LYS A N 15
ATOM 26246 C CA . LYS A 1 80 ? -3.912 -3.715 7.738 1.00 70.21 80 LYS A CA 15
ATOM 26247 C C . LYS A 1 80 ? -3.096 -4.959 7.336 1.00 50.23 80 LYS A C 15
ATOM 26248 O O . LYS A 1 80 ? -3.367 -5.590 6.312 1.00 54.04 80 LYS A O 15
ATOM 26267 N N . ASP A 1 81 ? -2.103 -5.291 8.167 1.00 61.23 81 ASP A N 15
ATOM 26268 C CA . ASP A 1 81 ? -1.257 -6.482 7.985 1.00 13.14 81 ASP A CA 15
ATOM 26269 C C . ASP A 1 81 ? -0.485 -6.472 6.651 1.00 15.20 81 ASP A C 15
ATOM 26270 O O . ASP A 1 81 ? -0.949 -7.008 5.644 1.00 42.33 81 ASP A O 15
ATOM 26279 N N . VAL A 1 82 ? 0.696 -5.852 6.644 1.00 22.11 82 VAL A N 15
ATOM 26280 C CA . VAL A 1 82 ? 1.575 -5.864 5.463 1.00 64.02 82 VAL A CA 15
ATOM 26281 C C . VAL A 1 82 ? 3.019 -6.229 5.836 1.00 64.12 82 VAL A C 15
ATOM 26282 O O . VAL A 1 82 ? 3.427 -6.121 6.996 1.00 44.40 82 VAL A O 15
ATOM 26295 N N . ASN A 1 83 ? 3.789 -6.672 4.841 1.00 22.33 83 ASN A N 15
ATOM 26296 C CA . ASN A 1 83 ? 5.201 -7.009 5.042 1.00 63.15 83 ASN A CA 15
ATOM 26297 C C . ASN A 1 83 ? 6.104 -5.898 4.498 1.00 50.22 83 ASN A C 15
ATOM 26298 O O . ASN A 1 83 ? 6.065 -5.574 3.308 1.00 74.44 83 ASN A O 15
ATOM 26309 N N . ILE A 1 84 ? 6.915 -5.320 5.374 1.00 41.00 84 ILE A N 15
ATOM 26310 C CA . ILE A 1 84 ? 7.822 -4.240 4.990 1.00 61.52 84 ILE A CA 15
ATOM 26311 C C . ILE A 1 84 ? 9.085 -4.796 4.317 1.00 4.45 84 ILE A C 15
ATOM 26312 O O . ILE A 1 84 ? 9.763 -5.657 4.873 1.00 11.52 84 ILE A O 15
ATOM 26328 N N . ARG A 1 85 ? 9.389 -4.325 3.110 1.00 40.34 85 ARG A N 15
ATOM 26329 C CA . ARG A 1 85 ? 10.637 -4.708 2.432 1.00 12.35 85 ARG A CA 15
ATOM 26330 C C . ARG A 1 85 ? 11.692 -3.600 2.531 1.00 21.33 85 ARG A C 15
ATOM 26331 O O . ARG A 1 85 ? 12.890 -3.878 2.580 1.00 24.33 85 ARG A O 15
ATOM 26352 N N . GLY A 1 86 ? 11.240 -2.352 2.563 1.00 35.24 86 GLY A N 15
ATOM 26353 C CA . GLY A 1 86 ? 12.158 -1.227 2.683 1.00 42.33 86 GLY A CA 15
ATOM 26354 C C . GLY A 1 86 ? 12.846 -0.862 1.371 1.00 1.25 86 GLY A C 15
ATOM 26355 O O . GLY A 1 86 ? 13.861 -1.459 1.004 1.00 32.12 86 GLY A O 15
ATOM 26359 N N . GLY A 1 87 ? 12.275 0.098 0.649 1.00 31.43 87 GLY A N 15
ATOM 26360 C CA . GLY A 1 87 ? 12.921 0.628 -0.543 1.00 64.10 87 GLY A CA 15
ATOM 26361 C C . GLY A 1 87 ? 14.255 1.296 -0.232 1.00 2.03 87 GLY A C 15
ATOM 26362 O O . GLY A 1 87 ? 14.316 2.247 0.547 1.00 15.44 87 GLY A O 15
ATOM 26366 N N . PHE A 1 88 ? 15.327 0.794 -0.837 1.00 3.05 88 PHE A N 15
ATOM 26367 C CA . PHE A 1 88 ? 16.679 1.308 -0.589 1.00 41.13 88 PHE A CA 15
ATOM 26368 C C . PHE A 1 88 ? 16.798 2.799 -0.956 1.00 43.45 88 PHE A C 15
ATOM 26369 O O . PHE A 1 88 ? 17.527 3.551 -0.307 1.00 62.23 88 PHE A O 15
ATOM 26386 N N . GLY A 1 89 ? 16.074 3.222 -1.987 1.00 61.32 89 GLY A N 15
ATOM 26387 C CA . GLY A 1 89 ? 16.135 4.612 -2.427 1.00 23.23 89 GLY A CA 15
ATOM 26388 C C . GLY A 1 89 ? 15.378 5.578 -1.512 1.00 31.24 89 GLY A C 15
ATOM 26389 O O . GLY A 1 89 ? 14.325 6.107 -1.883 1.00 25.10 89 GLY A O 15
ATOM 26393 N N . GLY A 1 90 ? 15.917 5.804 -0.313 1.00 35.40 90 GLY A N 15
ATOM 26394 C CA . GLY A 1 90 ? 15.330 6.758 0.627 1.00 0.42 90 GLY A CA 15
ATOM 26395 C C . GLY A 1 90 ? 14.071 6.245 1.326 1.00 30.02 90 GLY A C 15
ATOM 26396 O O . GLY A 1 90 ? 14.114 5.842 2.489 1.00 22.23 90 GLY A O 15
ATOM 26400 N N . ARG A 1 91 ? 12.951 6.262 0.611 1.00 14.43 91 ARG A N 15
ATOM 26401 C CA . ARG A 1 91 ? 11.649 5.904 1.186 1.00 2.20 91 ARG A CA 15
ATOM 26402 C C . ARG A 1 91 ? 11.382 4.388 1.123 1.00 12.32 91 ARG A C 15
ATOM 26403 O O . ARG A 1 91 ? 11.600 3.746 0.094 1.00 30.02 91 ARG A O 15
ATOM 26424 N N . LYS A 1 92 ? 10.883 3.833 2.229 1.00 52.12 92 LYS A N 15
ATOM 26425 C CA . LYS A 1 92 ? 10.645 2.389 2.350 1.00 44.00 92 LYS A CA 15
ATOM 26426 C C . LYS A 1 92 ? 9.439 1.921 1.512 1.00 22.24 92 LYS A C 15
ATOM 26427 O O . LYS A 1 92 ? 8.814 2.703 0.796 1.00 2.11 92 LYS A O 15
ATOM 26446 N N . GLU A 1 93 ? 9.102 0.633 1.629 1.00 2.14 93 GLU A N 15
ATOM 26447 C CA . GLU A 1 93 ? 8.013 0.037 0.845 1.00 12.31 93 GLU A CA 15
ATOM 26448 C C . GLU A 1 93 ? 7.318 -1.096 1.622 1.00 44.43 93 GLU A C 15
ATOM 26449 O O . GLU A 1 93 ? 7.955 -1.811 2.407 1.00 5.12 93 GLU A O 15
ATOM 26461 N N . ALA A 1 94 ? 6.017 -1.252 1.393 1.00 33.51 94 ALA A N 15
ATOM 26462 C CA . ALA A 1 94 ? 5.210 -2.275 2.067 1.00 22.21 94 ALA A CA 15
ATOM 26463 C C . ALA A 1 94 ? 4.363 -3.069 1.062 1.00 75.34 94 ALA A C 15
ATOM 26464 O O . ALA A 1 94 ? 3.652 -2.488 0.239 1.00 2.31 94 ALA A O 15
ATOM 26471 N N . HIS A 1 95 ? 4.439 -4.395 1.134 1.00 54.21 95 HIS A N 15
ATOM 26472 C CA . HIS A 1 95 ? 3.694 -5.269 0.220 1.00 12.13 95 HIS A CA 15
ATOM 26473 C C . HIS A 1 95 ? 2.444 -5.849 0.899 1.00 3.24 95 HIS A C 15
ATOM 26474 O O . HIS A 1 95 ? 2.514 -6.385 2.010 1.00 43.53 95 HIS A O 15
ATOM 26488 N N . LEU A 1 96 ? 1.303 -5.734 0.218 1.00 52.41 96 LEU A N 15
ATOM 26489 C CA . LEU A 1 96 ? 0.017 -6.195 0.753 1.00 24.24 96 LEU A CA 15
ATOM 26490 C C . LEU A 1 96 ? -0.205 -7.697 0.506 1.00 23.11 96 LEU A C 15
ATOM 26491 O O . LEU A 1 96 ? 0.473 -8.319 -0.313 1.00 4.21 96 LEU A O 15
ATOM 26507 N N . MET A 1 97 ? -1.169 -8.264 1.226 1.00 30.54 97 MET A N 15
ATOM 26508 C CA . MET A 1 97 ? -1.493 -9.693 1.137 1.00 54.24 97 MET A CA 15
ATOM 26509 C C . MET A 1 97 ? -2.958 -9.885 0.703 1.00 4.00 97 MET A C 15
ATOM 26510 O O . MET A 1 97 ? -3.781 -8.990 0.898 1.00 43.34 97 MET A O 15
ATOM 26524 N N . PRO A 1 98 ? -3.315 -11.053 0.128 1.00 42.42 98 PRO A N 15
ATOM 26525 C CA . PRO A 1 98 ? -4.700 -11.343 -0.299 1.00 55.43 98 PRO A CA 15
ATOM 26526 C C . PRO A 1 98 ? -5.770 -10.977 0.751 1.00 52.13 98 PRO A C 15
ATOM 26527 O O . PRO A 1 98 ? -6.870 -10.541 0.405 1.00 40.12 98 PRO A O 15
ATOM 26538 N N . ARG A 1 99 ? -5.445 -11.152 2.033 1.00 35.35 99 ARG A N 15
ATOM 26539 C CA . ARG A 1 99 ? -6.398 -10.885 3.122 1.00 54.25 99 ARG A CA 15
ATOM 26540 C C . ARG A 1 99 ? -6.290 -9.445 3.670 1.00 64.22 99 ARG A C 15
ATOM 26541 O O . ARG A 1 99 ? -7.140 -9.010 4.451 1.00 31.22 99 ARG A O 15
ATOM 26562 N N . SER A 1 100 ? -5.252 -8.713 3.263 1.00 62.43 100 SER A N 15
ATOM 26563 C CA . SER A 1 100 ? -5.016 -7.343 3.756 1.00 3.54 100 SER A CA 15
ATOM 26564 C C . SER A 1 100 ? -6.155 -6.390 3.373 1.00 45.22 100 SER A C 15
ATOM 26565 O O . SER A 1 100 ? -6.481 -6.234 2.194 1.00 52.43 100 SER A O 15
ATOM 26573 N N . THR A 1 101 ? -6.754 -5.752 4.375 1.00 31.52 101 THR A N 15
ATOM 26574 C CA . THR A 1 101 ? -7.826 -4.769 4.153 1.00 41.43 101 THR A CA 15
ATOM 26575 C C . THR A 1 101 ? -7.341 -3.346 4.454 1.00 10.54 101 THR A C 15
ATOM 26576 O O . THR A 1 101 ? -6.399 -3.151 5.220 1.00 0.55 101 THR A O 15
ATOM 26587 N N . VAL A 1 102 ? -7.988 -2.345 3.856 1.00 41.54 102 VAL A N 15
ATOM 26588 C CA . VAL A 1 102 ? -7.618 -0.943 4.098 1.00 43.34 102 VAL A CA 15
ATOM 26589 C C . VAL A 1 102 ? -8.778 -0.154 4.730 1.00 2.33 102 VAL A C 15
ATOM 26590 O O . VAL A 1 102 ? -9.905 -0.168 4.231 1.00 35.11 102 VAL A O 15
ATOM 26603 N N . GLU A 1 103 ? -8.491 0.520 5.839 1.00 54.43 103 GLU A N 15
ATOM 26604 C CA . GLU A 1 103 ? -9.482 1.352 6.537 1.00 45.34 103 GLU A CA 15
ATOM 26605 C C . GLU A 1 103 ? -9.069 2.834 6.495 1.00 35.34 103 GLU A C 15
ATOM 26606 O O . GLU A 1 103 ? -7.908 3.169 6.719 1.00 14.23 103 GLU A O 15
ATOM 26618 N N . VAL A 1 104 ? -10.017 3.714 6.186 1.00 33.01 104 VAL A N 15
ATOM 26619 C CA . VAL A 1 104 ? -9.717 5.145 6.031 1.00 73.31 104 VAL A CA 15
ATOM 26620 C C . VAL A 1 104 ? -9.690 5.896 7.375 1.00 22.22 104 VAL A C 15
ATOM 26621 O O . VAL A 1 104 ? -10.542 5.688 8.245 1.00 21.22 104 VAL A O 15
ATOM 26634 N N . LEU A 1 105 ? -8.692 6.763 7.530 1.00 23.14 105 LEU A N 15
ATOM 26635 C CA . LEU A 1 105 ? -8.569 7.635 8.704 1.00 64.15 105 LEU A CA 15
ATOM 26636 C C . LEU A 1 105 ? -8.698 9.108 8.287 1.00 53.33 105 LEU A C 15
ATOM 26637 O O . LEU A 1 105 ? -8.561 9.422 7.106 1.00 24.22 105 LEU A O 15
ATOM 26653 N N . ASP A 1 106 ? -8.922 9.985 9.275 1.00 12.31 106 ASP A N 15
ATOM 26654 C CA . ASP A 1 106 ? -9.309 11.402 9.072 1.00 65.13 106 ASP A CA 15
ATOM 26655 C C . ASP A 1 106 ? -10.856 11.517 9.057 1.00 14.41 106 ASP A C 15
ATOM 26656 O O . ASP A 1 106 ? -11.423 12.221 9.898 1.00 63.23 106 ASP A O 15
ATOM 26665 N N . PRO A 1 107 ? -11.581 10.854 8.114 1.00 1.31 107 PRO A N 15
ATOM 26666 C CA . PRO A 1 107 ? -12.946 10.380 8.404 1.00 14.33 107 PRO A CA 15
ATOM 26667 C C . PRO A 1 107 ? -12.871 9.217 9.417 1.00 74.31 107 PRO A C 15
ATOM 26668 O O . PRO A 1 107 ? -12.091 9.289 10.367 1.00 75.44 107 PRO A O 15
ATOM 26679 N N . LEU A 1 108 ? -13.668 8.155 9.241 1.00 61.22 108 LEU A N 15
ATOM 26680 C CA . LEU A 1 108 ? -13.502 6.939 10.062 1.00 42.43 108 LEU A CA 15
ATOM 26681 C C . LEU A 1 108 ? -14.414 5.790 9.583 1.00 72.24 108 LEU A C 15
ATOM 26682 O O . LEU A 1 108 ? -15.571 6.005 9.223 1.00 25.33 108 LEU A O 15
ATOM 26698 N N . GLU A 1 109 ? -13.870 4.571 9.567 1.00 71.22 109 GLU A N 15
ATOM 26699 C CA . GLU A 1 109 ? -14.660 3.355 9.294 1.00 53.35 109 GLU A CA 15
ATOM 26700 C C . GLU A 1 109 ? -15.531 2.982 10.509 1.00 43.20 109 GLU A C 15
ATOM 26701 O O . GLU A 1 109 ? -16.740 2.775 10.388 1.00 32.53 109 GLU A O 15
ATOM 26713 N N . HIS A 1 110 ? -14.891 2.869 11.674 1.00 72.44 110 HIS A N 15
ATOM 26714 C CA . HIS A 1 110 ? -15.585 2.604 12.942 1.00 33.40 110 HIS A CA 15
ATOM 26715 C C . HIS A 1 110 ? -16.470 3.794 13.380 1.00 2.21 110 HIS A C 15
ATOM 26716 O O . HIS A 1 110 ? -15.934 4.743 13.996 1.00 37.21 110 HIS A O 15
ATOM 26731 N N . MET A 1 1 ? 11.932 -11.357 20.569 1.00 21.33 1 MET A N 16
ATOM 26732 C CA . MET A 1 1 ? 11.678 -12.598 21.360 1.00 4.13 1 MET A CA 16
ATOM 26733 C C . MET A 1 1 ? 10.730 -12.345 22.551 1.00 50.05 1 MET A C 16
ATOM 26734 O O . MET A 1 1 ? 10.409 -13.268 23.300 1.00 32.43 1 MET A O 16
ATOM 26750 N N . LYS A 1 2 ? 10.291 -11.097 22.731 1.00 41.15 2 LYS A N 16
ATOM 26751 C CA . LYS A 1 2 ? 9.350 -10.745 23.808 1.00 4.34 2 LYS A CA 16
ATOM 26752 C C . LYS A 1 2 ? 8.060 -10.139 23.225 1.00 30.23 2 LYS A C 16
ATOM 26753 O O . LYS A 1 2 ? 8.052 -9.677 22.083 1.00 12.02 2 LYS A O 16
ATOM 26772 N N . PRO A 1 3 ? 6.944 -10.144 23.988 1.00 14.30 3 PRO A N 16
ATOM 26773 C CA . PRO A 1 3 ? 5.666 -9.569 23.522 1.00 21.44 3 PRO A CA 16
ATOM 26774 C C . PRO A 1 3 ? 5.793 -8.116 23.020 1.00 41.31 3 PRO A C 16
ATOM 26775 O O . PRO A 1 3 ? 5.707 -7.158 23.795 1.00 20.33 3 PRO A O 16
ATOM 26786 N N . GLU A 1 4 ? 6.016 -7.966 21.715 1.00 74.13 4 GLU A N 16
ATOM 26787 C CA . GLU A 1 4 ? 6.161 -6.648 21.089 1.00 20.21 4 GLU A CA 16
ATOM 26788 C C . GLU A 1 4 ? 4.802 -6.101 20.617 1.00 42.04 4 GLU A C 16
ATOM 26789 O O . GLU A 1 4 ? 4.215 -6.589 19.649 1.00 24.24 4 GLU A O 16
ATOM 26801 N N . HIS A 1 5 ? 4.302 -5.090 21.328 1.00 51.52 5 HIS A N 16
ATOM 26802 C CA . HIS A 1 5 ? 2.994 -4.490 21.022 1.00 42.10 5 HIS A CA 16
ATOM 26803 C C . HIS A 1 5 ? 3.011 -2.959 21.182 1.00 72.12 5 HIS A C 16
ATOM 26804 O O . HIS A 1 5 ? 2.999 -2.438 22.297 1.00 63.50 5 HIS A O 16
ATOM 26819 N N . ARG A 1 6 ? 3.051 -2.250 20.056 1.00 60.45 6 ARG A N 16
ATOM 26820 C CA . ARG A 1 6 ? 3.026 -0.778 20.042 1.00 24.53 6 ARG A CA 16
ATOM 26821 C C . ARG A 1 6 ? 2.250 -0.249 18.820 1.00 34.02 6 ARG A C 16
ATOM 26822 O O . ARG A 1 6 ? 1.735 -1.028 18.014 1.00 71.34 6 ARG A O 16
ATOM 26843 N N . MET A 1 7 ? 2.167 1.075 18.689 1.00 31.12 7 MET A N 16
ATOM 26844 C CA . MET A 1 7 ? 1.474 1.698 17.551 1.00 62.12 7 MET A CA 16
ATOM 26845 C C . MET A 1 7 ? 2.402 1.879 16.341 1.00 30.01 7 MET A C 16
ATOM 26846 O O . MET A 1 7 ? 3.540 2.341 16.470 1.00 43.22 7 MET A O 16
ATOM 26860 N N . ASP A 1 8 ? 1.892 1.524 15.167 1.00 0.13 8 ASP A N 16
ATOM 26861 C CA . ASP A 1 8 ? 2.661 1.572 13.921 1.00 34.44 8 ASP A CA 16
ATOM 26862 C C . ASP A 1 8 ? 2.818 3.002 13.368 1.00 71.24 8 ASP A C 16
ATOM 26863 O O . ASP A 1 8 ? 1.848 3.745 13.209 1.00 23.42 8 ASP A O 16
ATOM 26872 N N . THR A 1 9 ? 4.067 3.382 13.109 1.00 24.13 9 THR A N 16
ATOM 26873 C CA . THR A 1 9 ? 4.391 4.634 12.412 1.00 14.44 9 THR A CA 16
ATOM 26874 C C . THR A 1 9 ? 5.440 4.351 11.338 1.00 65.04 9 THR A C 16
ATOM 26875 O O . THR A 1 9 ? 6.128 3.332 11.397 1.00 31.02 9 THR A O 16
ATOM 26886 N N . ILE A 1 10 ? 5.588 5.243 10.368 1.00 2.40 10 ILE A N 16
ATOM 26887 C CA . ILE A 1 10 ? 6.596 5.059 9.318 1.00 62.32 10 ILE A CA 16
ATOM 26888 C C . ILE A 1 10 ? 8.029 5.166 9.891 1.00 45.24 10 ILE A C 16
ATOM 26889 O O . ILE A 1 10 ? 8.984 4.619 9.328 1.00 43.43 10 ILE A O 16
ATOM 26905 N N . SER A 1 11 ? 8.160 5.829 11.043 1.00 45.20 11 SER A N 16
ATOM 26906 C CA . SER A 1 11 ? 9.439 5.874 11.783 1.00 14.24 11 SER A CA 16
ATOM 26907 C C . SER A 1 11 ? 9.687 4.562 12.559 1.00 32.22 11 SER A C 16
ATOM 26908 O O . SER A 1 11 ? 10.772 4.341 13.098 1.00 23.41 11 SER A O 16
ATOM 26916 N N . LYS A 1 12 ? 8.669 3.700 12.624 1.00 1.23 12 LYS A N 16
ATOM 26917 C CA . LYS A 1 12 ? 8.793 2.377 13.265 1.00 51.50 12 LYS A CA 16
ATOM 26918 C C . LYS A 1 12 ? 8.841 1.238 12.230 1.00 70.23 12 LYS A C 16
ATOM 26919 O O . LYS A 1 12 ? 9.099 0.086 12.577 1.00 42.42 12 LYS A O 16
ATOM 26938 N N . LEU A 1 13 ? 8.585 1.560 10.965 1.00 53.33 13 LEU A N 16
ATOM 26939 C CA . LEU A 1 13 ? 8.603 0.550 9.900 1.00 53.03 13 LEU A CA 16
ATOM 26940 C C . LEU A 1 13 ? 10.032 0.083 9.581 1.00 74.34 13 LEU A C 16
ATOM 26941 O O . LEU A 1 13 ? 10.760 0.733 8.829 1.00 64.15 13 LEU A O 16
ATOM 26957 N N . GLU A 1 14 ? 10.433 -1.036 10.180 1.00 31.34 14 GLU A N 16
ATOM 26958 C CA . GLU A 1 14 ? 11.737 -1.649 9.903 1.00 44.30 14 GLU A CA 16
ATOM 26959 C C . GLU A 1 14 ? 11.625 -2.686 8.771 1.00 64.21 14 GLU A C 16
ATOM 26960 O O . GLU A 1 14 ? 10.723 -3.529 8.776 1.00 10.32 14 GLU A O 16
ATOM 26972 N N . GLU A 1 15 ? 12.540 -2.626 7.803 1.00 3.24 15 GLU A N 16
ATOM 26973 C CA . GLU A 1 15 ? 12.503 -3.549 6.660 1.00 52.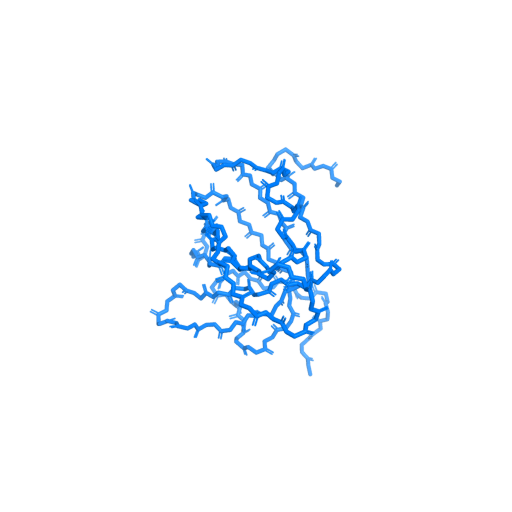22 15 GLU A CA 16
ATOM 26974 C C . GLU A 1 15 ? 12.827 -4.989 7.092 1.00 1.21 15 GLU A C 16
ATOM 26975 O O . GLU A 1 15 ? 13.892 -5.273 7.643 1.00 60.33 15 GLU A O 16
ATOM 26987 N N . GLY A 1 16 ? 11.889 -5.892 6.830 1.00 5.24 16 GLY A N 16
ATOM 26988 C CA . GLY A 1 16 ? 11.983 -7.259 7.327 1.00 43.41 16 GLY A CA 16
ATOM 26989 C C . GLY A 1 16 ? 10.925 -7.553 8.387 1.00 0.52 16 GLY A C 16
ATOM 26990 O O . GLY A 1 16 ? 10.713 -8.704 8.769 1.00 55.14 16 GLY A O 16
ATOM 26994 N N . ALA A 1 17 ? 10.259 -6.502 8.864 1.00 15.12 17 ALA A N 16
ATOM 26995 C CA . ALA A 1 17 ? 9.194 -6.639 9.863 1.00 70.23 17 ALA A CA 16
ATOM 26996 C C . ALA A 1 17 ? 7.805 -6.725 9.209 1.00 51.33 17 ALA A C 16
ATOM 26997 O O . ALA A 1 17 ? 7.529 -6.051 8.211 1.00 43.05 17 ALA A O 16
ATOM 27004 N N . GLU A 1 18 ? 6.935 -7.566 9.770 1.00 3.44 18 GLU A N 16
ATOM 27005 C CA . GLU A 1 18 ? 5.547 -7.660 9.309 1.00 74.44 18 GLU A CA 16
ATOM 27006 C C . GLU A 1 18 ? 4.621 -6.841 10.223 1.00 64.23 18 GLU A C 16
ATOM 27007 O O . GLU A 1 18 ? 4.375 -7.206 11.373 1.00 34.42 18 GLU A O 16
ATOM 27019 N N . THR A 1 19 ? 4.116 -5.725 9.705 1.00 63.11 19 THR A N 16
ATOM 27020 C CA . THR A 1 19 ? 3.293 -4.799 10.495 1.00 65.42 19 THR A CA 16
ATOM 27021 C C . THR A 1 19 ? 2.311 -4.023 9.606 1.00 10.31 19 THR A C 16
ATOM 27022 O O . THR A 1 19 ? 2.547 -3.872 8.407 1.00 31.32 19 THR A O 16
ATOM 27033 N N . PRO A 1 20 ? 1.183 -3.545 10.164 1.00 51.35 20 PRO A N 16
ATOM 27034 C CA . PRO A 1 20 ? 0.316 -2.579 9.471 1.00 53.40 20 PRO A CA 16
ATOM 27035 C C . PRO A 1 20 ? 1.042 -1.234 9.246 1.00 23.02 20 PRO A C 16
ATOM 27036 O O . PRO A 1 20 ? 1.939 -0.870 10.011 1.00 25.11 20 PRO A O 16
ATOM 27047 N N . VAL A 1 21 ? 0.671 -0.511 8.187 1.00 64.22 21 VAL A N 16
ATOM 27048 C CA . VAL A 1 21 ? 1.312 0.772 7.853 1.00 23.23 21 VAL A CA 16
ATOM 27049 C C . VAL A 1 21 ? 0.284 1.908 7.742 1.00 10.32 21 VAL A C 16
ATOM 27050 O O . VAL A 1 21 ? -0.893 1.669 7.477 1.00 71.33 21 VAL A O 16
ATOM 27063 N N . THR A 1 22 ? 0.738 3.147 7.916 1.00 41.21 22 THR A N 16
ATOM 27064 C CA . THR A 1 22 ? -0.169 4.303 7.956 1.00 63.42 22 THR A CA 16
ATOM 27065 C C . THR A 1 22 ? 0.362 5.494 7.140 1.00 75.23 22 THR A C 16
ATOM 27066 O O . THR A 1 22 ? 1.572 5.715 7.069 1.00 22.31 22 THR A O 16
ATOM 27077 N N . GLY A 1 23 ? -0.551 6.256 6.524 1.00 71.13 23 GLY A N 16
ATOM 27078 C CA . GLY A 1 23 ? -0.159 7.463 5.794 1.00 52.02 23 GLY A CA 16
ATOM 27079 C C . GLY A 1 23 ? -1.281 8.057 4.937 1.00 11.12 23 GLY A C 16
ATOM 27080 O O . GLY A 1 23 ? -2.212 7.356 4.536 1.00 50.40 23 GLY A O 16
ATOM 27084 N N . ARG A 1 24 ? -1.193 9.359 4.661 1.00 71.51 24 ARG A N 16
ATOM 27085 C CA . ARG A 1 24 ? -2.155 10.039 3.778 1.00 75.13 24 ARG A CA 16
ATOM 27086 C C . ARG A 1 24 ? -1.826 9.783 2.299 1.00 24.22 24 ARG A C 16
ATOM 27087 O O . ARG A 1 24 ? -0.669 9.868 1.893 1.00 0.20 24 ARG A O 16
ATOM 27108 N N . VAL A 1 25 ? -2.841 9.486 1.492 1.00 70.23 25 VAL A N 16
ATOM 27109 C CA . VAL A 1 25 ? -2.625 9.213 0.068 1.00 53.01 25 VAL A CA 16
ATOM 27110 C C . VAL A 1 25 ? -2.180 10.482 -0.677 1.00 64.13 25 VAL A C 16
ATOM 27111 O O . VAL A 1 25 ? -2.977 11.397 -0.917 1.00 1.10 25 VAL A O 16
ATOM 27124 N N . MET A 1 26 ? -0.902 10.529 -1.040 1.00 53.30 26 MET A N 16
ATOM 27125 C CA . MET A 1 26 ? -0.335 11.689 -1.729 1.00 21.21 26 MET A CA 16
ATOM 27126 C C . MET A 1 26 ? -0.308 11.471 -3.251 1.00 45.30 26 MET A C 16
ATOM 27127 O O . MET A 1 26 ? -0.872 12.261 -4.012 1.00 30.40 26 MET A O 16
ATOM 27141 N N . LYS A 1 27 ? 0.345 10.389 -3.688 1.00 13.31 27 LYS A N 16
ATOM 27142 C CA . LYS A 1 27 ? 0.483 10.080 -5.122 1.00 13.32 27 LYS A CA 16
ATOM 27143 C C . LYS A 1 27 ? 0.125 8.612 -5.403 1.00 73.44 27 LYS A C 16
ATOM 27144 O O . LYS A 1 27 ? 0.477 7.723 -4.629 1.00 71.12 27 LYS A O 16
ATOM 27163 N N . ILE A 1 28 ? -0.577 8.361 -6.507 1.00 1.20 28 ILE A N 16
ATOM 27164 C CA . ILE A 1 28 ? -0.916 6.987 -6.916 1.00 15.03 28 ILE A CA 16
ATOM 27165 C C . ILE A 1 28 ? -0.351 6.651 -8.308 1.00 63.43 28 ILE A C 16
ATOM 27166 O O . ILE A 1 28 ? -0.543 7.399 -9.270 1.00 71.51 28 ILE A O 16
ATOM 27182 N N . SER A 1 29 ? 0.359 5.528 -8.406 1.00 72.43 29 SER A N 16
ATOM 27183 C CA . SER A 1 29 ? 0.866 5.027 -9.693 1.00 62.55 29 SER A CA 16
ATOM 27184 C C . SER A 1 29 ? -0.073 3.954 -10.263 1.00 71.02 29 SER A C 16
ATOM 27185 O O . SER A 1 29 ? -0.480 3.035 -9.549 1.00 23.21 29 SER A O 16
ATOM 27193 N N . SER A 1 30 ? -0.418 4.079 -11.546 1.00 41.44 30 SER A N 16
ATOM 27194 C CA . SER A 1 30 ? -1.332 3.130 -12.206 1.00 42.21 30 SER A CA 16
ATOM 27195 C C . SER A 1 30 ? -0.836 1.680 -12.094 1.00 34.42 30 SER A C 16
ATOM 27196 O O . SER A 1 30 ? 0.370 1.426 -12.079 1.00 44.24 30 SER A O 16
ATOM 27204 N N . PRO A 1 31 ? -1.762 0.707 -12.027 1.00 30.22 31 PRO A N 16
ATOM 27205 C CA . PRO A 1 31 ? -1.406 -0.718 -11.917 1.00 64.14 31 PRO A CA 16
ATOM 27206 C C . PRO A 1 31 ? -0.600 -1.229 -13.127 1.00 61.13 31 PRO A C 16
ATOM 27207 O O . PRO A 1 31 ? -0.944 -0.959 -14.281 1.00 24.23 31 PRO A O 16
ATOM 27218 N N . ARG A 1 32 ? 0.474 -1.958 -12.852 1.00 44.25 32 ARG A N 16
ATOM 27219 C CA . ARG A 1 32 ? 1.302 -2.565 -13.898 1.00 15.24 32 ARG A CA 16
ATOM 27220 C C . ARG A 1 32 ? 0.846 -4.007 -14.161 1.00 1.11 32 ARG A C 16
ATOM 27221 O O . ARG A 1 32 ? 0.846 -4.840 -13.254 1.00 51.35 32 ARG A O 16
ATOM 27242 N N . THR A 1 33 ? 0.448 -4.290 -15.397 1.00 71.23 33 THR A N 16
ATOM 27243 C CA . THR A 1 33 ? -0.063 -5.619 -15.760 1.00 12.14 33 THR A CA 16
ATOM 27244 C C . THR A 1 33 ? 1.089 -6.593 -16.054 1.00 55.41 33 THR A C 16
ATOM 27245 O O . THR A 1 33 ? 1.907 -6.346 -16.940 1.00 54.34 33 THR A O 16
ATOM 27256 N N . PHE A 1 34 ? 1.150 -7.697 -15.310 1.00 74.35 34 PHE A N 16
ATOM 27257 C CA . PHE A 1 34 ? 2.212 -8.700 -15.485 1.00 43.41 34 PHE A CA 16
ATOM 27258 C C . PHE A 1 34 ? 1.625 -10.088 -15.783 1.00 33.04 34 PHE A C 16
ATOM 27259 O O . PHE A 1 34 ? 0.510 -10.402 -15.372 1.00 44.23 34 PHE A O 16
ATOM 27276 N N . THR A 1 35 ? 2.391 -10.926 -16.475 1.00 63.12 35 THR A N 16
ATOM 27277 C CA . THR A 1 35 ? 1.926 -12.271 -16.835 1.00 44.21 35 THR A CA 16
ATOM 27278 C C . THR A 1 35 ? 2.177 -13.273 -15.700 1.00 5.20 35 THR A C 16
ATOM 27279 O O . THR A 1 35 ? 3.310 -13.449 -15.247 1.00 22.30 35 THR A O 16
ATOM 27290 N N . THR A 1 36 ? 1.110 -13.922 -15.239 1.00 63.41 36 THR A N 16
ATOM 27291 C CA . THR A 1 36 ? 1.211 -14.963 -14.206 1.00 75.34 36 THR A CA 16
ATOM 27292 C C . THR A 1 36 ? 0.956 -16.351 -14.798 1.00 42.53 36 THR A C 16
ATOM 27293 O O . THR A 1 36 ? 0.489 -16.482 -15.930 1.00 65.42 36 THR A O 16
ATOM 27304 N N . ARG A 1 37 ? 1.250 -17.392 -14.023 1.00 71.44 37 ARG A N 16
ATOM 27305 C CA . ARG A 1 37 ? 1.126 -18.772 -14.509 1.00 34.44 37 ARG A CA 16
ATOM 27306 C C . ARG A 1 37 ? -0.150 -19.448 -13.985 1.00 60.22 37 ARG A C 16
ATOM 27307 O O . ARG A 1 37 ? -0.363 -20.640 -14.216 1.00 22.34 37 ARG A O 16
ATOM 27328 N N . LYS A 1 38 ? -0.997 -18.696 -13.281 1.00 61.13 38 LYS A N 16
ATOM 27329 C CA . LYS A 1 38 ? -2.235 -19.260 -12.725 1.00 3.15 38 LYS A CA 16
ATOM 27330 C C . LYS A 1 38 ? -3.429 -19.124 -13.692 1.00 61.34 38 LYS A C 16
ATOM 27331 O O . LYS A 1 38 ? -4.100 -20.113 -13.992 1.00 70.13 38 LYS A O 16
ATOM 27350 N N . GLY A 1 39 ? -3.700 -17.907 -14.176 1.00 63.01 39 GLY A N 16
ATOM 27351 C CA . GLY A 1 39 ? -4.830 -17.716 -15.093 1.00 23.52 39 GLY A CA 16
ATOM 27352 C C . GLY A 1 39 ? -5.341 -16.274 -15.200 1.00 1.43 39 GLY A C 16
ATOM 27353 O O . GLY A 1 39 ? -6.035 -15.933 -16.161 1.00 64.31 39 GLY A O 16
ATOM 27357 N N . ARG A 1 40 ? -5.023 -15.431 -14.219 1.00 21.23 40 ARG A N 16
ATOM 27358 C CA . ARG A 1 40 ? -5.463 -14.023 -14.237 1.00 22.02 40 ARG A CA 16
ATOM 27359 C C . ARG A 1 40 ? -4.489 -13.142 -15.039 1.00 55.43 40 ARG A C 16
ATOM 27360 O O . ARG A 1 40 ? -3.345 -13.523 -15.276 1.00 3.24 40 ARG A O 16
ATOM 27381 N N . GLU A 1 41 ? -4.951 -11.965 -15.465 1.00 63.03 41 GLU A N 16
ATOM 27382 C CA . GLU A 1 41 ? -4.122 -11.056 -16.275 1.00 23.03 41 GLU A CA 16
ATOM 27383 C C . GLU A 1 41 ? -2.969 -10.433 -15.463 1.00 34.11 41 GLU A C 16
ATOM 27384 O O . GLU A 1 41 ? -1.978 -9.988 -16.038 1.00 20.30 41 GLU A O 16
ATOM 27396 N N . GLY A 1 42 ? -3.115 -10.396 -14.134 1.00 0.01 42 GLY A N 16
ATOM 27397 C CA . GLY A 1 42 ? -2.028 -9.953 -13.256 1.00 22.21 42 GLY A CA 16
ATOM 27398 C C . GLY A 1 42 ? -1.785 -8.438 -13.248 1.00 23.43 42 GLY A C 16
ATOM 27399 O O . GLY A 1 42 ? -1.532 -7.837 -14.286 1.00 2.25 42 GLY A O 16
ATOM 27403 N N . LYS A 1 43 ? -1.846 -7.827 -12.061 1.00 71.30 43 LYS A N 16
ATOM 27404 C CA . LYS A 1 43 ? -1.563 -6.388 -11.888 1.00 30.34 43 LYS A CA 16
ATOM 27405 C C . LYS A 1 43 ? -1.006 -6.072 -10.489 1.00 21.15 43 LYS A C 16
ATOM 27406 O O . LYS A 1 43 ? -1.270 -6.790 -9.523 1.00 55.04 43 LYS A O 16
ATOM 27425 N N . LEU A 1 44 ? -0.222 -4.998 -10.406 1.00 53.31 44 LEU A N 16
ATOM 27426 C CA . LEU A 1 44 ? 0.267 -4.470 -9.124 1.00 63.25 44 LEU A CA 16
ATOM 27427 C C . LEU A 1 44 ? 0.306 -2.932 -9.160 1.00 55.40 44 LEU A C 16
ATOM 27428 O O . LEU A 1 44 ? 0.712 -2.342 -10.158 1.00 74.02 44 LEU A O 16
ATOM 27444 N N . ALA A 1 45 ? -0.133 -2.285 -8.087 1.00 74.34 45 ALA A N 16
ATOM 27445 C CA . ALA A 1 45 ? -0.207 -0.817 -8.051 1.00 1.32 45 ALA A CA 16
ATOM 27446 C C . ALA A 1 45 ? 0.675 -0.220 -6.943 1.00 52.23 45 ALA A C 16
ATOM 27447 O O . ALA A 1 45 ? 0.655 -0.682 -5.805 1.00 50.44 45 ALA A O 16
ATOM 27454 N N . ASN A 1 46 ? 1.439 0.819 -7.282 1.00 65.43 46 ASN A N 16
ATOM 27455 C CA . ASN A 1 46 ? 2.292 1.505 -6.301 1.00 74.54 46 ASN A CA 16
ATOM 27456 C C . ASN A 1 46 ? 1.632 2.795 -5.787 1.00 11.34 46 ASN A C 16
ATOM 27457 O O . ASN A 1 46 ? 1.486 3.769 -6.527 1.00 50.30 46 ASN A O 16
ATOM 27468 N N . VAL A 1 47 ? 1.240 2.798 -4.517 1.00 4.30 47 VAL A N 16
ATOM 27469 C CA . VAL A 1 47 ? 0.629 3.980 -3.891 1.00 72.53 47 VAL A CA 16
ATOM 27470 C C . VAL A 1 47 ? 1.593 4.642 -2.892 1.00 62.13 47 VAL A C 16
ATOM 27471 O O . VAL A 1 47 ? 2.054 4.007 -1.943 1.00 31.23 47 VAL A O 16
ATOM 27484 N N . ILE A 1 48 ? 1.895 5.919 -3.115 1.00 63.35 48 ILE A N 16
ATOM 27485 C CA . ILE A 1 48 ? 2.802 6.665 -2.238 1.00 52.31 48 ILE A CA 16
ATOM 27486 C C . ILE A 1 48 ? 2.023 7.422 -1.151 1.00 73.15 48 ILE A C 16
ATOM 27487 O O . ILE A 1 48 ? 1.308 8.391 -1.434 1.00 4.41 48 ILE A O 16
ATOM 27503 N N . ILE A 1 49 ? 2.172 6.977 0.094 1.00 73.31 49 ILE A N 16
ATOM 27504 C CA . ILE A 1 49 ? 1.489 7.600 1.234 1.00 42.14 49 ILE A CA 16
ATOM 27505 C C . ILE A 1 49 ? 2.462 8.421 2.093 1.00 63.13 49 ILE A C 16
ATOM 27506 O O . ILE A 1 49 ? 3.623 8.049 2.262 1.00 75.22 49 ILE A O 16
ATOM 27522 N N . ALA A 1 50 ? 1.985 9.540 2.631 1.00 31.34 50 ALA A N 16
ATOM 27523 C CA . ALA A 1 50 ? 2.823 10.434 3.437 1.00 64.45 50 ALA A CA 16
ATOM 27524 C C . ALA A 1 50 ? 2.280 10.587 4.867 1.00 61.24 50 ALA A C 16
ATOM 27525 O O . ALA A 1 50 ? 1.118 10.945 5.070 1.00 65.30 50 ALA A O 16
ATOM 27532 N N . ASP A 1 51 ? 3.127 10.301 5.848 1.00 42.34 51 ASP A N 16
ATOM 27533 C CA . ASP A 1 51 ? 2.780 10.471 7.261 1.00 1.21 51 ASP A CA 16
ATOM 27534 C C . ASP A 1 51 ? 3.736 11.473 7.930 1.00 34.22 51 ASP A C 16
ATOM 27535 O O . ASP A 1 51 ? 4.782 11.813 7.373 1.00 64.14 51 ASP A O 16
ATOM 27544 N N . ASP A 1 52 ? 3.381 11.941 9.126 1.00 31.33 52 ASP A N 16
ATOM 27545 C CA . ASP A 1 52 ? 4.209 12.902 9.866 1.00 23.13 52 ASP A CA 16
ATOM 27546 C C . ASP A 1 52 ? 5.624 12.361 10.143 1.00 53.12 52 ASP A C 16
ATOM 27547 O O . ASP A 1 52 ? 6.552 13.131 10.398 1.00 33.30 52 ASP A O 16
ATOM 27556 N N . THR A 1 53 ? 5.787 11.040 10.089 1.00 52.45 53 THR A N 16
ATOM 27557 C CA . THR A 1 53 ? 7.086 10.408 10.372 1.00 12.33 53 THR A CA 16
ATOM 27558 C C . THR A 1 53 ? 7.820 9.950 9.098 1.00 13.03 53 THR A C 16
ATOM 27559 O O . THR A 1 53 ? 8.861 9.296 9.183 1.00 52.51 53 THR A O 16
ATOM 27570 N N . GLY A 1 54 ? 7.301 10.307 7.919 1.00 62.45 54 GLY A N 16
ATOM 27571 C CA . GLY A 1 54 ? 7.929 9.873 6.667 1.00 74.34 54 GLY A CA 16
ATOM 27572 C C . GLY A 1 54 ? 6.928 9.411 5.613 1.00 41.04 54 GLY A C 16
ATOM 27573 O O . GLY A 1 54 ? 5.740 9.285 5.895 1.00 40.40 54 GLY A O 16
ATOM 27577 N N . GLU A 1 55 ? 7.395 9.203 4.380 1.00 74.43 55 GLU A N 16
ATOM 27578 C CA . GLU A 1 55 ? 6.543 8.647 3.315 1.00 63.24 55 GLU A CA 16
ATOM 27579 C C . GLU A 1 55 ? 6.860 7.160 3.076 1.00 64.23 55 GLU A C 16
ATOM 27580 O O . GLU A 1 55 ? 7.949 6.684 3.410 1.00 14.33 55 GLU A O 16
ATOM 27592 N N . LEU A 1 56 ? 5.908 6.439 2.483 1.00 43.13 56 LEU A N 16
ATOM 27593 C CA . LEU A 1 56 ? 6.061 5.000 2.221 1.00 62.52 56 LEU A CA 16
ATOM 27594 C C . LEU A 1 56 ? 5.480 4.610 0.847 1.00 1.10 56 LEU A C 16
ATOM 27595 O O . LEU A 1 56 ? 4.563 5.262 0.340 1.00 44.54 56 LEU A O 16
ATOM 27611 N N . ARG A 1 57 ? 6.017 3.543 0.250 1.00 64.41 57 ARG A N 16
ATOM 27612 C CA . ARG A 1 57 ? 5.495 3.010 -1.018 1.00 54.31 57 ARG A CA 16
ATOM 27613 C C . ARG A 1 57 ? 4.728 1.694 -0.795 1.00 62.12 57 ARG A C 16
ATOM 27614 O O . ARG A 1 57 ? 5.318 0.669 -0.465 1.00 71.23 57 ARG A O 16
ATOM 27635 N N . ALA A 1 58 ? 3.410 1.730 -0.971 1.00 51.12 58 ALA A N 16
ATOM 27636 C CA . ALA A 1 58 ? 2.565 0.541 -0.791 1.00 14.14 58 ALA A CA 16
ATOM 27637 C C . ALA A 1 58 ? 2.329 -0.193 -2.122 1.00 11.21 58 ALA A C 16
ATOM 27638 O O . ALA A 1 58 ? 2.068 0.434 -3.148 1.00 51.45 58 ALA A O 16
ATOM 27645 N N . VAL A 1 59 ? 2.417 -1.525 -2.099 1.00 40.25 59 VAL A N 16
ATOM 27646 C CA . VAL A 1 59 ? 2.227 -2.339 -3.307 1.00 53.44 59 VAL A CA 16
ATOM 27647 C C . VAL A 1 59 ? 0.916 -3.146 -3.249 1.00 35.04 59 VAL A C 16
ATOM 27648 O O . VAL A 1 59 ? 0.794 -4.109 -2.485 1.00 3.13 59 VAL A O 16
ATOM 27661 N N . PHE A 1 60 ? -0.060 -2.743 -4.060 1.00 53.25 60 PHE A N 16
ATOM 27662 C CA . PHE A 1 60 ? -1.350 -3.435 -4.134 1.00 21.22 60 PHE A CA 16
ATOM 27663 C C . PHE A 1 60 ? -1.342 -4.493 -5.244 1.00 11.41 60 PHE A C 16
ATOM 27664 O O . PHE A 1 60 ? -1.404 -4.169 -6.430 1.00 2.15 60 PHE A O 16
ATOM 27681 N N . TRP A 1 61 ? -1.250 -5.754 -4.844 1.00 44.52 61 TRP A N 16
ATOM 27682 C CA . TRP A 1 61 ? -1.259 -6.881 -5.781 1.00 34.54 61 TRP A CA 16
ATOM 27683 C C . TRP A 1 61 ? -2.652 -7.115 -6.391 1.00 4.30 61 TRP A C 16
ATOM 27684 O O . TRP A 1 61 ? -3.656 -6.635 -5.871 1.00 1.02 61 TRP A O 16
ATOM 27705 N N . THR A 1 62 ? -2.688 -7.837 -7.516 1.00 45.43 62 THR A N 16
ATOM 27706 C CA . THR A 1 62 ? -3.937 -8.139 -8.252 1.00 54.42 62 THR A CA 16
ATOM 27707 C C . THR A 1 62 ? -5.147 -8.423 -7.341 1.00 42.14 62 THR A C 16
ATOM 27708 O O . THR A 1 62 ? -6.270 -8.012 -7.645 1.00 52.23 62 THR A O 16
ATOM 27719 N N . GLU A 1 63 ? -4.919 -9.116 -6.232 1.00 22.33 63 GLU A N 16
ATOM 27720 C CA . GLU A 1 63 ? -5.996 -9.452 -5.290 1.00 13.43 63 GLU A CA 16
ATOM 27721 C C . GLU A 1 63 ? -6.540 -8.195 -4.584 1.00 45.05 63 GLU A C 16
ATOM 27722 O O . GLU A 1 63 ? -7.742 -8.068 -4.342 1.00 53.34 63 GLU A O 16
ATOM 27734 N N . ASN A 1 64 ? -5.642 -7.265 -4.268 1.00 23.31 64 ASN A N 16
ATOM 27735 C CA . ASN A 1 64 ? -5.988 -6.053 -3.512 1.00 4.03 64 ASN A CA 16
ATOM 27736 C C . ASN A 1 64 ? -6.513 -4.916 -4.411 1.00 74.33 64 ASN A C 16
ATOM 27737 O O . ASN A 1 64 ? -6.975 -3.892 -3.907 1.00 74.30 64 ASN A O 16
ATOM 27748 N N . ILE A 1 65 ? -6.445 -5.093 -5.732 1.00 1.35 65 ILE A N 16
ATOM 27749 C CA . ILE A 1 65 ? -6.927 -4.069 -6.681 1.00 34.20 65 ILE A CA 16
ATOM 27750 C C . ILE A 1 65 ? -8.383 -3.644 -6.383 1.00 3.10 65 ILE A C 16
ATOM 27751 O O . ILE A 1 65 ? -8.759 -2.485 -6.572 1.00 34.43 65 ILE A O 16
ATOM 27767 N N . LYS A 1 66 ? -9.185 -4.586 -5.888 1.00 71.22 66 LYS A N 16
ATOM 27768 C CA . LYS A 1 66 ? -10.596 -4.325 -5.553 1.00 14.01 66 LYS A CA 16
ATOM 27769 C C . LYS A 1 66 ? -10.754 -3.321 -4.390 1.00 43.21 66 LYS A C 16
ATOM 27770 O O . LYS A 1 66 ? -11.825 -2.739 -4.207 1.00 42.44 66 LYS A O 16
ATOM 27789 N N . LEU A 1 67 ? -9.693 -3.131 -3.607 1.00 42.03 67 LEU A N 16
ATOM 27790 C CA . LEU A 1 67 ? -9.724 -2.223 -2.447 1.00 41.22 67 LEU A CA 16
ATOM 27791 C C . LEU A 1 67 ? -9.421 -0.771 -2.845 1.00 54.54 67 LEU A C 16
ATOM 27792 O O . LEU A 1 67 ? -9.712 0.158 -2.092 1.00 54.15 67 LEU A O 16
ATOM 27808 N N . LEU A 1 68 ? -8.846 -0.581 -4.032 1.00 34.10 68 LEU A N 16
ATOM 27809 C CA . LEU A 1 68 ? -8.474 0.759 -4.512 1.00 54.03 68 LEU A CA 16
ATOM 27810 C C . LEU A 1 68 ? -9.676 1.718 -4.546 1.00 31.45 68 LEU A C 16
ATOM 27811 O O . LEU A 1 68 ? -9.520 2.925 -4.373 1.00 22.14 68 LEU A O 16
ATOM 27827 N N . LYS A 1 69 ? -10.874 1.172 -4.761 1.00 75.11 69 LYS A N 16
ATOM 27828 C CA . LYS A 1 69 ? -12.096 1.985 -4.827 1.00 22.51 69 LYS A CA 16
ATOM 27829 C C . LYS A 1 69 ? -12.455 2.608 -3.464 1.00 4.04 69 LYS A C 16
ATOM 27830 O O . LYS A 1 69 ? -13.184 3.602 -3.399 1.00 21.21 69 LYS A O 16
ATOM 27849 N N . LYS A 1 70 ? -11.942 2.028 -2.375 1.00 63.22 70 LYS A N 16
ATOM 27850 C CA . LYS A 1 70 ? -12.250 2.519 -1.024 1.00 40.05 70 LYS A CA 16
ATOM 27851 C C . LYS A 1 70 ? -11.649 3.909 -0.770 1.00 54.31 70 LYS A C 16
ATOM 27852 O O . LYS A 1 70 ? -12.188 4.699 0.007 1.00 40.13 70 LYS A O 16
ATOM 27871 N N . PHE A 1 71 ? -10.531 4.206 -1.427 1.00 72.14 71 PHE A N 16
ATOM 27872 C CA . PHE A 1 71 ? -9.833 5.474 -1.213 1.00 40.33 71 PHE A CA 16
ATOM 27873 C C . PHE A 1 71 ? -9.428 6.130 -2.533 1.00 15.44 71 PHE A C 16
ATOM 27874 O O . PHE A 1 71 ? -9.364 5.483 -3.581 1.00 73.31 71 PHE A O 16
ATOM 27891 N N . ARG A 1 72 ? -9.168 7.424 -2.468 1.00 43.11 72 ARG A N 16
ATOM 27892 C CA . ARG A 1 72 ? -8.820 8.220 -3.652 1.00 51.25 72 ARG A CA 16
ATOM 27893 C C . ARG A 1 72 ? -7.477 8.937 -3.464 1.00 75.44 72 ARG A C 16
ATOM 27894 O O . ARG A 1 72 ? -6.966 9.041 -2.344 1.00 55.11 72 ARG A O 16
ATOM 27915 N N . GLU A 1 73 ? -6.912 9.446 -4.559 1.00 63.44 73 GLU A N 16
ATOM 27916 C CA . GLU A 1 73 ? -5.664 10.210 -4.482 1.00 33.01 73 GLU A CA 16
ATOM 27917 C C . GLU A 1 73 ? -5.917 11.556 -3.784 1.00 33.43 73 GLU A C 16
ATOM 27918 O O . GLU A 1 73 ? -6.243 12.557 -4.428 1.00 61.23 73 GLU A O 16
ATOM 27930 N N . GLY A 1 74 ? -5.799 11.554 -2.458 1.00 51.44 74 GLY A N 16
ATOM 27931 C CA . GLY A 1 74 ? -6.120 12.735 -1.659 1.00 3.44 74 GLY A CA 16
ATOM 27932 C C . GLY A 1 74 ? -6.755 12.385 -0.312 1.00 73.34 74 GLY A C 16
ATOM 27933 O O . GLY A 1 74 ? -6.837 13.230 0.586 1.00 3.22 74 GLY A O 16
ATOM 27937 N N . ASP A 1 75 ? -7.222 11.140 -0.170 1.00 43.22 75 ASP A N 16
ATOM 27938 C CA . ASP A 1 75 ? -7.794 10.666 1.100 1.00 72.31 75 ASP A CA 16
ATOM 27939 C C . ASP A 1 75 ? -6.695 10.180 2.066 1.00 12.43 75 ASP A C 16
ATOM 27940 O O . ASP A 1 75 ? -5.502 10.275 1.772 1.00 24.04 75 ASP A O 16
ATOM 27949 N N . VAL A 1 76 ? -7.103 9.659 3.221 1.00 43.11 76 VAL A N 16
ATOM 27950 C CA . VAL A 1 76 ? -6.155 9.162 4.229 1.00 40.22 76 VAL A CA 16
ATOM 27951 C C . VAL A 1 76 ? -6.409 7.680 4.530 1.00 13.03 76 VAL A C 16
ATOM 27952 O O . VAL A 1 76 ? -7.548 7.287 4.773 1.00 31.21 76 VAL A O 16
ATOM 27965 N N . ILE A 1 77 ? -5.354 6.856 4.533 1.00 63.22 77 ILE A N 16
ATOM 27966 C CA . ILE A 1 77 ? -5.525 5.405 4.714 1.00 30.44 77 ILE A CA 16
ATOM 27967 C C . ILE A 1 77 ? -4.519 4.792 5.696 1.00 75.14 77 ILE A C 16
ATOM 27968 O O . ILE A 1 77 ? -3.503 5.395 6.051 1.00 4.35 77 ILE A O 16
ATOM 27984 N N . ARG A 1 78 ? -4.838 3.582 6.129 1.00 55.31 78 ARG A N 16
ATOM 27985 C CA . ARG A 1 78 ? -3.953 2.759 6.948 1.00 65.33 78 ARG A CA 16
ATOM 27986 C C . ARG A 1 78 ? -4.082 1.295 6.512 1.00 71.45 78 ARG A C 16
ATOM 27987 O O . ARG A 1 78 ? -5.164 0.710 6.574 1.00 2.02 78 ARG A O 16
ATOM 28008 N N . ILE A 1 79 ? -2.989 0.709 6.049 1.00 4.23 79 ILE A N 16
ATOM 28009 C CA . ILE A 1 79 ? -3.026 -0.650 5.493 1.00 70.45 79 ILE A CA 16
ATOM 28010 C C . ILE A 1 79 ? -2.685 -1.697 6.561 1.00 31.02 79 ILE A C 16
ATOM 28011 O O . ILE A 1 79 ? -1.655 -1.606 7.225 1.00 15.52 79 ILE A O 16
ATOM 28027 N N . LYS A 1 80 ? -3.543 -2.700 6.714 1.00 50.20 80 LYS A N 16
ATOM 28028 C CA . LYS A 1 80 ? -3.407 -3.666 7.807 1.00 44.43 80 LYS A CA 16
ATOM 28029 C C . LYS A 1 80 ? -2.650 -4.944 7.387 1.00 54.12 80 LYS A C 16
ATOM 28030 O O . LYS A 1 80 ? -2.948 -5.548 6.355 1.00 33.41 80 LYS A O 16
ATOM 28049 N N . ASP A 1 81 ? -1.676 -5.337 8.218 1.00 52.22 81 ASP A N 16
ATOM 28050 C CA . ASP A 1 81 ? -0.888 -6.568 8.026 1.00 41.04 81 ASP A CA 16
ATOM 28051 C C . ASP A 1 81 ? -0.182 -6.624 6.656 1.00 32.13 81 ASP A C 16
ATOM 28052 O O . ASP A 1 81 ? -0.713 -7.176 5.691 1.00 52.31 81 ASP A O 16
ATOM 28061 N N . VAL A 1 82 ? 1.019 -6.053 6.575 1.00 0.11 82 VAL A N 16
ATOM 28062 C CA . VAL A 1 82 ? 1.821 -6.096 5.341 1.00 40.04 82 VAL A CA 16
ATOM 28063 C C . VAL A 1 82 ? 3.301 -6.386 5.633 1.00 43.04 82 VAL A C 16
ATOM 28064 O O . VAL A 1 82 ? 3.753 -6.315 6.780 1.00 34.41 82 VAL A O 16
ATOM 28077 N N . ASN A 1 83 ? 4.051 -6.721 4.585 1.00 65.51 83 ASN A N 16
ATOM 28078 C CA . ASN A 1 83 ? 5.486 -7.002 4.714 1.00 12.01 83 ASN A CA 16
ATOM 28079 C C . ASN A 1 83 ? 6.333 -5.823 4.219 1.00 62.14 83 ASN A C 16
ATOM 28080 O O . ASN A 1 83 ? 6.269 -5.448 3.046 1.00 20.42 83 ASN A O 16
ATOM 28091 N N . ILE A 1 84 ? 7.137 -5.253 5.111 1.00 23.42 84 ILE A N 16
ATOM 28092 C CA . ILE A 1 84 ? 8.039 -4.162 4.742 1.00 54.11 84 ILE A CA 16
ATOM 28093 C C . ILE A 1 84 ? 9.303 -4.718 4.066 1.00 54.22 84 ILE A C 16
ATOM 28094 O O . ILE A 1 84 ? 10.117 -5.378 4.709 1.00 51.13 84 ILE A O 16
ATOM 28110 N N . ARG A 1 85 ? 9.444 -4.489 2.760 1.00 10.14 85 ARG A N 16
ATOM 28111 C CA . ARG A 1 85 ? 10.627 -4.950 2.018 1.00 24.15 85 ARG A CA 16
ATOM 28112 C C . ARG A 1 85 ? 11.767 -3.932 2.111 1.00 74.10 85 ARG A C 16
ATOM 28113 O O . ARG A 1 85 ? 12.892 -4.269 2.483 1.00 3.34 85 ARG A O 16
ATOM 28134 N N . GLY A 1 86 ? 11.464 -2.685 1.769 1.00 25.10 86 GLY A N 16
ATOM 28135 C CA . GLY A 1 86 ? 12.439 -1.611 1.896 1.00 34.04 86 GLY A CA 16
ATOM 28136 C C . GLY A 1 86 ? 13.238 -1.356 0.624 1.00 5.20 86 GLY A C 16
ATOM 28137 O O . GLY A 1 86 ? 14.135 -2.128 0.284 1.00 44.55 86 GLY A O 16
ATOM 28141 N N . GLY A 1 87 ? 12.900 -0.279 -0.086 1.00 55.13 87 GLY A N 16
ATOM 28142 C CA . GLY A 1 87 ? 13.689 0.138 -1.237 1.00 72.20 87 GLY A CA 16
ATOM 28143 C C . GLY A 1 87 ? 15.150 0.378 -0.864 1.00 43.42 87 GLY A C 16
ATOM 28144 O O . GLY A 1 87 ? 15.451 1.232 -0.028 1.00 13.12 87 GLY A O 16
ATOM 28148 N N . PHE A 1 88 ? 16.053 -0.384 -1.476 1.00 34.33 88 PHE A N 16
ATOM 28149 C CA . PHE A 1 88 ? 17.476 -0.342 -1.129 1.00 13.51 88 PHE A CA 16
ATOM 28150 C C . PHE A 1 88 ? 18.053 1.082 -1.212 1.00 54.52 88 PHE A C 16
ATOM 28151 O O . PHE A 1 88 ? 18.142 1.667 -2.293 1.00 43.50 88 PHE A O 16
ATOM 28168 N N . GLY A 1 89 ? 18.427 1.637 -0.058 1.00 61.43 89 GLY A N 16
ATOM 28169 C CA . GLY A 1 89 ? 19.080 2.943 -0.018 1.00 32.42 89 GLY A CA 16
ATOM 28170 C C . GLY A 1 89 ? 18.130 4.130 -0.183 1.00 13.05 89 GLY A C 16
ATOM 28171 O O . GLY A 1 89 ? 18.580 5.262 -0.365 1.00 44.14 89 GLY A O 16
ATOM 28175 N N . GLY A 1 90 ? 16.823 3.883 -0.116 1.00 33.02 90 GLY A N 16
ATOM 28176 C CA . GLY A 1 90 ? 15.847 4.962 -0.241 1.00 51.41 90 GLY A CA 16
ATOM 28177 C C . GLY A 1 90 ? 14.634 4.766 0.661 1.00 12.22 90 GLY A C 16
ATOM 28178 O O . GLY A 1 90 ? 14.752 4.220 1.761 1.00 72.45 90 GLY A O 16
ATOM 28182 N N . ARG A 1 91 ? 13.465 5.210 0.204 1.00 51.13 91 ARG A N 16
ATOM 28183 C CA . ARG A 1 91 ? 12.225 5.021 0.965 1.00 61.12 91 ARG A CA 16
ATOM 28184 C C . ARG A 1 91 ? 11.756 3.563 0.891 1.00 1.00 91 ARG A C 16
ATOM 28185 O O . ARG A 1 91 ? 11.919 2.887 -0.128 1.00 2.22 91 ARG A O 16
ATOM 28206 N N . LYS A 1 92 ? 11.165 3.084 1.977 1.00 31.01 92 LYS A N 16
ATOM 28207 C CA . LYS A 1 92 ? 10.792 1.677 2.092 1.00 21.25 92 LYS A CA 16
ATOM 28208 C C . LYS A 1 92 ? 9.465 1.371 1.377 1.00 71.31 92 LYS A C 16
ATOM 28209 O O . LYS A 1 92 ? 8.776 2.268 0.886 1.00 20.13 92 LYS A O 16
ATOM 28228 N N . GLU A 1 93 ? 9.110 0.091 1.332 1.00 2.51 93 GLU A N 16
ATOM 28229 C CA . GLU A 1 93 ? 7.927 -0.367 0.597 1.00 15.13 93 GLU A CA 16
ATOM 28230 C C . GLU A 1 93 ? 7.201 -1.487 1.355 1.00 40.15 93 GLU A C 16
ATOM 28231 O O . GLU A 1 93 ? 7.835 -2.306 2.028 1.00 24.51 93 GLU A O 16
ATOM 28243 N N . ALA A 1 94 ? 5.876 -1.519 1.237 1.00 21.44 94 ALA A N 16
ATOM 28244 C CA . ALA A 1 94 ? 5.045 -2.504 1.940 1.00 13.31 94 ALA A CA 16
ATOM 28245 C C . ALA A 1 94 ? 4.163 -3.295 0.962 1.00 33.14 94 ALA A C 16
ATOM 28246 O O . ALA A 1 94 ? 3.303 -2.727 0.288 1.00 32.33 94 ALA A O 16
ATOM 28253 N N . HIS A 1 95 ? 4.374 -4.610 0.895 1.00 51.53 95 HIS A N 16
ATOM 28254 C CA . HIS A 1 95 ? 3.600 -5.478 -0.004 1.00 52.33 95 HIS A CA 16
ATOM 28255 C C . HIS A 1 95 ? 2.378 -6.070 0.707 1.00 75.30 95 HIS A C 16
ATOM 28256 O O . HIS A 1 95 ? 2.492 -6.635 1.799 1.00 63.04 95 HIS A O 16
ATOM 28270 N N . LEU A 1 96 ? 1.214 -5.941 0.074 1.00 64.15 96 LEU A N 16
ATOM 28271 C CA . LEU A 1 96 ? -0.044 -6.433 0.641 1.00 15.33 96 LEU A CA 16
ATOM 28272 C C . LEU A 1 96 ? -0.242 -7.936 0.389 1.00 64.13 96 LEU A C 16
ATOM 28273 O O . LEU A 1 96 ? 0.474 -8.559 -0.397 1.00 72.12 96 LEU A O 16
ATOM 28289 N N . MET A 1 97 ? -1.222 -8.504 1.079 1.00 1.04 97 MET A N 16
ATOM 28290 C CA . MET A 1 97 ? -1.552 -9.928 0.978 1.00 14.12 97 MET A CA 16
ATOM 28291 C C . MET A 1 97 ? -3.021 -10.099 0.540 1.00 51.54 97 MET A C 16
ATOM 28292 O O . MET A 1 97 ? -3.794 -9.144 0.603 1.00 50.45 97 MET A O 16
ATOM 28306 N N . PRO A 1 98 ? -3.436 -11.310 0.107 1.00 53.44 98 PRO A N 16
ATOM 28307 C CA . PRO A 1 98 ? -4.829 -11.563 -0.319 1.00 3.42 98 PRO A CA 16
ATOM 28308 C C . PRO A 1 98 ? -5.884 -11.134 0.728 1.00 52.43 98 PRO A C 16
ATOM 28309 O O . PRO A 1 98 ? -7.029 -10.847 0.382 1.00 71.11 98 PRO A O 16
ATOM 28320 N N . ARG A 1 99 ? -5.494 -11.094 2.005 1.00 34.22 99 ARG A N 16
ATOM 28321 C CA . ARG A 1 99 ? -6.417 -10.703 3.086 1.00 21.02 99 ARG A CA 16
ATOM 28322 C C . ARG A 1 99 ? -6.037 -9.359 3.744 1.00 41.41 99 ARG A C 16
ATOM 28323 O O . ARG A 1 99 ? -6.585 -9.000 4.786 1.00 4.32 99 ARG A O 16
ATOM 28344 N N . SER A 1 100 ? -5.114 -8.614 3.136 1.00 30.41 100 SER A N 16
ATOM 28345 C CA . SER A 1 100 ? -4.720 -7.295 3.662 1.00 2.01 100 SER A CA 16
ATOM 28346 C C . SER A 1 100 ? -5.736 -6.219 3.267 1.00 0.35 100 SER A C 16
ATOM 28347 O O . SER A 1 100 ? -5.857 -5.867 2.092 1.00 31.40 100 SER A O 16
ATOM 28355 N N . THR A 1 101 ? -6.464 -5.697 4.250 1.00 10.21 101 THR A N 16
ATOM 28356 C CA . THR A 1 101 ? -7.488 -4.674 4.002 1.00 42.23 101 THR A CA 16
ATOM 28357 C C . THR A 1 101 ? -6.978 -3.268 4.346 1.00 73.43 101 THR A C 16
ATOM 28358 O O . THR A 1 101 ? -5.960 -3.106 5.023 1.00 13.33 101 THR A O 16
ATOM 28369 N N . VAL A 1 102 ? -7.695 -2.249 3.875 1.00 64.41 102 VAL A N 16
ATOM 28370 C CA . VAL A 1 102 ? -7.316 -0.854 4.126 1.00 5.32 102 VAL A CA 16
ATOM 28371 C C . VAL A 1 102 ? -8.403 -0.104 4.917 1.00 33.10 102 VAL A C 16
ATOM 28372 O O . VAL A 1 102 ? -9.595 -0.187 4.600 1.00 3.03 102 VAL A O 16
ATOM 28385 N N . GLU A 1 103 ? -7.979 0.618 5.950 1.00 45.30 103 GLU A N 16
ATOM 28386 C CA . GLU A 1 103 ? -8.886 1.426 6.774 1.00 0.12 103 GLU A CA 16
ATOM 28387 C C . GLU A 1 103 ? -8.573 2.923 6.616 1.00 21.42 103 GLU A C 16
ATOM 28388 O O . GLU A 1 103 ? -7.418 3.337 6.700 1.00 74.21 103 GLU A O 16
ATOM 28400 N N . VAL A 1 104 ? -9.599 3.731 6.359 1.00 12.34 104 VAL A N 16
ATOM 28401 C CA . VAL A 1 104 ? -9.407 5.175 6.171 1.00 35.43 104 VAL A CA 16
ATOM 28402 C C . VAL A 1 104 ? -9.291 5.915 7.515 1.00 61.02 104 VAL A C 16
ATOM 28403 O O . VAL A 1 104 ? -10.040 5.647 8.459 1.00 32.11 104 VAL A O 16
ATOM 28416 N N . LEU A 1 105 ? -8.335 6.844 7.597 1.00 73.33 105 LEU A N 16
ATOM 28417 C CA . LEU A 1 105 ? -8.104 7.618 8.827 1.00 32.21 105 LEU A CA 16
ATOM 28418 C C . LEU A 1 105 ? -8.622 9.057 8.690 1.00 44.34 105 LEU A C 16
ATOM 28419 O O . LEU A 1 105 ? -9.277 9.392 7.697 1.00 0.15 105 LEU A O 16
ATOM 28435 N N . ASP A 1 106 ? -8.317 9.904 9.690 1.00 14.53 106 ASP A N 16
ATOM 28436 C CA . ASP A 1 106 ? -8.967 11.219 9.825 1.00 2.22 106 ASP A CA 16
ATOM 28437 C C . ASP A 1 106 ? -10.471 11.003 10.116 1.00 10.12 106 ASP A C 16
ATOM 28438 O O . ASP A 1 106 ? -10.991 9.931 9.794 1.00 75.23 106 ASP A O 16
ATOM 28447 N N . PRO A 1 107 ? -11.223 12.008 10.653 1.00 63.40 107 PRO A N 16
ATOM 28448 C CA . PRO A 1 107 ? -12.429 11.773 11.452 1.00 4.31 107 PRO A CA 16
ATOM 28449 C C . PRO A 1 107 ? -12.757 10.278 11.630 1.00 31.04 107 PRO A C 16
ATOM 28450 O O . PRO A 1 107 ? -13.590 9.701 10.927 1.00 52.21 107 PRO A O 16
ATOM 28461 N N . LEU A 1 108 ? -12.054 9.678 12.595 1.00 41.41 108 LEU A N 16
ATOM 28462 C CA . LEU A 1 108 ? -11.857 8.223 12.684 1.00 25.02 108 LEU A CA 16
ATOM 28463 C C . LEU A 1 108 ? -13.138 7.386 12.766 1.00 63.11 108 LEU A C 16
ATOM 28464 O O . LEU A 1 108 ? -14.005 7.606 13.613 1.00 0.30 108 LEU A O 16
ATOM 28480 N N . GLU A 1 109 ? -13.197 6.391 11.882 1.00 33.14 109 GLU A N 16
ATOM 28481 C CA . GLU A 1 109 ? -14.207 5.333 11.932 1.00 62.53 109 GLU A CA 16
ATOM 28482 C C . GLU A 1 109 ? -13.962 4.390 13.122 1.00 32.42 109 GLU A C 16
ATOM 28483 O O . GLU A 1 109 ? -14.866 3.693 13.578 1.00 54.50 109 GLU A O 16
ATOM 28495 N N . HIS A 1 110 ? -12.721 4.367 13.605 1.00 71.41 110 HIS A N 16
ATOM 28496 C CA . HIS A 1 110 ? -12.327 3.490 14.715 1.00 62.14 110 HIS A CA 16
ATOM 28497 C C . HIS A 1 110 ? -12.572 4.165 16.077 1.00 63.24 110 HIS A C 16
ATOM 28498 O O . HIS A 1 110 ? -11.821 5.103 16.419 1.00 38.63 110 HIS A O 16
ATOM 28513 N N . MET A 1 1 ? 17.253 -7.640 27.369 1.00 52.10 1 MET A N 17
ATOM 28514 C CA . MET A 1 1 ? 15.890 -8.235 27.384 1.00 43.01 1 MET A CA 17
ATOM 28515 C C . MET A 1 1 ? 14.856 -7.216 27.887 1.00 34.42 1 MET A C 17
ATOM 28516 O O . MET A 1 1 ? 14.794 -6.917 29.079 1.00 13.21 1 MET A O 17
ATOM 28532 N N . LYS A 1 2 ? 14.052 -6.675 26.970 1.00 40.32 2 LYS A N 17
ATOM 28533 C CA . LYS A 1 2 ? 13.059 -5.648 27.318 1.00 74.52 2 LYS A CA 17
ATOM 28534 C C . LYS A 1 2 ? 11.630 -6.127 27.006 1.00 1.43 2 LYS A C 17
ATOM 28535 O O . LYS A 1 2 ? 11.418 -6.898 26.068 1.00 55.14 2 LYS A O 17
ATOM 28554 N N . PRO A 1 3 ? 10.627 -5.680 27.789 1.00 61.42 3 PRO A N 17
ATOM 28555 C CA . PRO A 1 3 ? 9.205 -5.866 27.441 1.00 12.42 3 PRO A CA 17
ATOM 28556 C C . PRO A 1 3 ? 8.799 -4.955 26.268 1.00 24.42 3 PRO A C 17
ATOM 28557 O O . PRO A 1 3 ? 7.844 -4.175 26.352 1.00 20.33 3 PRO A O 17
ATOM 28568 N N . GLU A 1 4 ? 9.528 -5.098 25.172 1.00 12.41 4 GLU A N 17
ATOM 28569 C CA . GLU A 1 4 ? 9.441 -4.196 24.019 1.00 24.45 4 GLU A CA 17
ATOM 28570 C C . GLU A 1 4 ? 8.208 -4.480 23.147 1.00 2.03 4 GLU A C 17
ATOM 28571 O O . GLU A 1 4 ? 8.143 -5.495 22.447 1.00 62.44 4 GLU A O 17
ATOM 28583 N N . HIS A 1 5 ? 7.226 -3.581 23.214 1.00 60.41 5 HIS A N 17
ATOM 28584 C CA . HIS A 1 5 ? 6.036 -3.643 22.353 1.00 74.52 5 HIS A CA 17
ATOM 28585 C C . HIS A 1 5 ? 5.240 -2.333 22.427 1.00 62.51 5 HIS A C 17
ATOM 28586 O O . HIS A 1 5 ? 4.957 -1.831 23.517 1.00 63.10 5 HIS A O 17
ATOM 28601 N N . ARG A 1 6 ? 4.891 -1.783 21.267 1.00 1.41 6 ARG A N 17
ATOM 28602 C CA . ARG A 1 6 ? 4.136 -0.526 21.196 1.00 50.33 6 ARG A CA 17
ATOM 28603 C C . ARG A 1 6 ? 3.744 -0.209 19.741 1.00 44.41 6 ARG A C 17
ATOM 28604 O O . ARG A 1 6 ? 4.438 -0.619 18.810 1.00 10.43 6 ARG A O 17
ATOM 28625 N N . MET A 1 7 ? 2.634 0.512 19.552 1.00 42.12 7 MET A N 17
ATOM 28626 C CA . MET A 1 7 ? 2.107 0.797 18.204 1.00 51.02 7 MET A CA 17
ATOM 28627 C C . MET A 1 7 ? 3.154 1.467 17.290 1.00 24.21 7 MET A C 17
ATOM 28628 O O . MET A 1 7 ? 3.389 2.675 17.370 1.00 33.21 7 MET A O 17
ATOM 28642 N N . ASP A 1 8 ? 3.773 0.664 16.428 1.00 52.31 8 ASP A N 17
ATOM 28643 C CA . ASP A 1 8 ? 4.793 1.148 15.492 1.00 55.34 8 ASP A CA 17
ATOM 28644 C C . ASP A 1 8 ? 4.172 1.738 14.208 1.00 2.22 8 ASP A C 17
ATOM 28645 O O . ASP A 1 8 ? 3.057 1.380 13.812 1.00 21.03 8 ASP A O 17
ATOM 28654 N N . THR A 1 9 ? 4.904 2.655 13.574 1.00 51.42 9 THR A N 17
ATOM 28655 C CA . THR A 1 9 ? 4.442 3.346 12.357 1.00 23.51 9 THR A CA 17
ATOM 28656 C C . THR A 1 9 ? 5.541 3.392 11.279 1.00 63.23 9 THR A C 17
ATOM 28657 O O . THR A 1 9 ? 6.530 2.665 11.360 1.00 34.22 9 THR A O 17
ATOM 28668 N N . ILE A 1 10 ? 5.373 4.264 10.274 1.00 3.34 10 ILE A N 17
ATOM 28669 C CA . ILE A 1 10 ? 6.288 4.320 9.120 1.00 63.13 10 ILE A CA 17
ATOM 28670 C C . ILE A 1 10 ? 7.759 4.518 9.533 1.00 32.20 10 ILE A C 17
ATOM 28671 O O . ILE A 1 10 ? 8.660 3.896 8.963 1.00 74.53 10 ILE A O 17
ATOM 28687 N N . SER A 1 11 ? 8.007 5.371 10.523 1.00 50.22 11 SER A N 17
ATOM 28688 C CA . SER A 1 11 ? 9.382 5.607 11.010 1.00 24.33 11 SER A CA 17
ATOM 28689 C C . SER A 1 11 ? 9.961 4.382 11.741 1.00 20.00 11 SER A C 17
ATOM 28690 O O . SER A 1 11 ? 11.169 4.291 11.958 1.00 65.24 11 SER A O 17
ATOM 28698 N N . LYS A 1 12 ? 9.094 3.443 12.116 1.00 43.42 12 LYS A N 17
ATOM 28699 C CA . LYS A 1 12 ? 9.506 2.271 12.902 1.00 2.43 12 LYS A CA 17
ATOM 28700 C C . LYS A 1 12 ? 9.606 1.002 12.029 1.00 31.35 12 LYS A C 17
ATOM 28701 O O . LYS A 1 12 ? 9.988 -0.065 12.511 1.00 44.24 12 LYS A O 17
ATOM 28720 N N . LEU A 1 13 ? 9.257 1.124 10.748 1.00 74.44 13 LEU A N 17
ATOM 28721 C CA . LEU A 1 13 ? 9.205 -0.036 9.846 1.00 31.42 13 LEU A CA 17
ATOM 28722 C C . LEU A 1 13 ? 10.604 -0.563 9.486 1.00 41.00 13 LEU A C 17
ATOM 28723 O O . LEU A 1 13 ? 11.355 0.089 8.759 1.00 13.33 13 LEU A O 17
ATOM 28739 N N . GLU A 1 14 ? 10.947 -1.744 9.997 1.00 62.12 14 GLU A N 17
ATOM 28740 C CA . GLU A 1 14 ? 12.186 -2.428 9.599 1.00 72.41 14 GLU A CA 17
ATOM 28741 C C . GLU A 1 14 ? 11.901 -3.473 8.506 1.00 70.21 14 GLU A C 17
ATOM 28742 O O . GLU A 1 14 ? 10.825 -4.075 8.475 1.00 24.14 14 GLU A O 17
ATOM 28754 N N . GLU A 1 15 ? 12.862 -3.691 7.608 1.00 23.44 15 GLU A N 17
ATOM 28755 C CA . GLU A 1 15 ? 12.690 -4.669 6.527 1.00 62.20 15 GLU A CA 17
ATOM 28756 C C . GLU A 1 15 ? 12.550 -6.097 7.084 1.00 33.30 15 GLU A C 17
ATOM 28757 O O . GLU A 1 15 ? 13.246 -6.485 8.023 1.00 2.23 15 GLU A O 17
ATOM 28769 N N . GLY A 1 16 ? 11.636 -6.869 6.504 1.00 3.52 16 GLY A N 17
ATOM 28770 C CA . GLY A 1 16 ? 11.367 -8.222 6.986 1.00 43.24 16 GLY A CA 17
ATOM 28771 C C . GLY A 1 16 ? 10.253 -8.277 8.033 1.00 52.41 16 GLY A C 17
ATOM 28772 O O . GLY A 1 16 ? 9.775 -9.356 8.388 1.00 73.41 16 GLY A O 17
ATOM 28776 N N . ALA A 1 17 ? 9.842 -7.113 8.532 1.00 42.45 17 ALA A N 17
ATOM 28777 C CA . ALA A 1 17 ? 8.780 -7.027 9.542 1.00 22.11 17 ALA A CA 17
ATOM 28778 C C . ALA A 1 17 ? 7.384 -7.031 8.899 1.00 34.04 17 ALA A C 17
ATOM 28779 O O . ALA A 1 17 ? 7.213 -6.625 7.746 1.00 4.21 17 ALA A O 17
ATOM 28786 N N . GLU A 1 18 ? 6.386 -7.492 9.653 1.00 14.41 18 GLU A N 17
ATOM 28787 C CA . GLU A 1 18 ? 5.001 -7.522 9.175 1.00 0.03 18 GLU A CA 17
ATOM 28788 C C . GLU A 1 18 ? 4.082 -6.723 10.112 1.00 63.22 18 GLU A C 17
ATOM 28789 O O . GLU A 1 18 ? 3.806 -7.144 11.237 1.00 44.41 18 GLU A O 17
ATOM 28801 N N . THR A 1 19 ? 3.620 -5.565 9.648 1.00 33.40 19 THR A N 17
ATOM 28802 C CA . THR A 1 19 ? 2.771 -4.684 10.466 1.00 42.14 19 THR A CA 17
ATOM 28803 C C . THR A 1 19 ? 1.859 -3.795 9.597 1.00 62.54 19 THR A C 17
ATOM 28804 O O . THR A 1 19 ? 2.163 -3.547 8.429 1.00 74.45 19 THR A O 17
ATOM 28815 N N . PRO A 1 20 ? 0.707 -3.337 10.136 1.00 40.20 20 PRO A N 17
ATOM 28816 C CA . PRO A 1 20 ? -0.120 -2.304 9.478 1.00 64.34 20 PRO A CA 17
ATOM 28817 C C . PRO A 1 20 ? 0.557 -0.917 9.458 1.00 61.22 20 PRO A C 17
ATOM 28818 O O . PRO A 1 20 ? 1.258 -0.539 10.399 1.00 31.31 20 PRO A O 17
ATOM 28829 N N . VAL A 1 21 ? 0.320 -0.151 8.392 1.00 51.15 21 VAL A N 17
ATOM 28830 C CA . VAL A 1 21 ? 0.911 1.187 8.240 1.00 63.22 21 VAL A CA 17
ATOM 28831 C C . VAL A 1 21 ? -0.177 2.253 8.037 1.00 41.41 21 VAL A C 17
ATOM 28832 O O . VAL A 1 21 ? -1.287 1.948 7.598 1.00 54.51 21 VAL A O 17
ATOM 28845 N N . THR A 1 22 ? 0.146 3.505 8.352 1.00 44.25 22 THR A N 17
ATOM 28846 C CA . THR A 1 22 ? -0.826 4.608 8.263 1.00 11.11 22 THR A CA 17
ATOM 28847 C C . THR A 1 22 ? -0.222 5.836 7.569 1.00 40.53 22 THR A C 17
ATOM 28848 O O . THR A 1 22 ? 0.931 6.188 7.813 1.00 14.12 22 THR A O 17
ATOM 28859 N N . GLY A 1 23 ? -1.003 6.484 6.705 1.00 31.14 23 GLY A N 17
ATOM 28860 C CA . GLY A 1 23 ? -0.534 7.695 6.034 1.00 41.10 23 GLY A CA 17
ATOM 28861 C C . GLY A 1 23 ? -1.568 8.296 5.080 1.00 30.43 23 GLY A C 17
ATOM 28862 O O . GLY A 1 23 ? -2.538 7.636 4.704 1.00 11.04 23 GLY A O 17
ATOM 28866 N N . ARG A 1 24 ? -1.367 9.556 4.687 1.00 42.23 24 ARG A N 17
ATOM 28867 C CA . ARG A 1 24 ? -2.264 10.215 3.729 1.00 43.40 24 ARG A CA 17
ATOM 28868 C C . ARG A 1 24 ? -1.798 9.976 2.286 1.00 32.15 24 ARG A C 17
ATOM 28869 O O . ARG A 1 24 ? -0.600 10.014 1.997 1.00 21.52 24 ARG A O 17
ATOM 28890 N N . VAL A 1 25 ? -2.742 9.729 1.385 1.00 71.34 25 VAL A N 17
ATOM 28891 C CA . VAL A 1 25 ? -2.419 9.478 -0.022 1.00 62.23 25 VAL A CA 17
ATOM 28892 C C . VAL A 1 25 ? -1.983 10.767 -0.738 1.00 33.22 25 VAL A C 17
ATOM 28893 O O . VAL A 1 25 ? -2.609 11.818 -0.583 1.00 33.00 25 VAL A O 17
ATOM 28906 N N . MET A 1 26 ? -0.902 10.687 -1.512 1.00 32.14 26 MET A N 17
ATOM 28907 C CA . MET A 1 26 ? -0.445 11.827 -2.315 1.00 62.50 26 MET A CA 17
ATOM 28908 C C . MET A 1 26 ? -0.547 11.520 -3.815 1.00 43.11 26 MET A C 17
ATOM 28909 O O . MET A 1 26 ? -1.280 12.184 -4.545 1.00 73.10 26 MET A O 17
ATOM 28923 N N . LYS A 1 27 ? 0.199 10.510 -4.269 1.00 42.25 27 LYS A N 17
ATOM 28924 C CA . LYS A 1 27 ? 0.196 10.115 -5.686 1.00 10.23 27 LYS A CA 17
ATOM 28925 C C . LYS A 1 27 ? -0.080 8.611 -5.855 1.00 34.21 27 LYS A C 17
ATOM 28926 O O . LYS A 1 27 ? 0.603 7.774 -5.267 1.00 22.44 27 LYS A O 17
ATOM 28945 N N . ILE A 1 28 ? -1.084 8.276 -6.660 1.00 40.03 28 ILE A N 17
ATOM 28946 C CA . ILE A 1 28 ? -1.396 6.877 -6.974 1.00 23.42 28 ILE A CA 17
ATOM 28947 C C . ILE A 1 28 ? -0.976 6.526 -8.412 1.00 30.15 28 ILE A C 17
ATOM 28948 O O . ILE A 1 28 ? -1.528 7.052 -9.385 1.00 14.34 28 ILE A O 17
ATOM 28964 N N . SER A 1 29 ? 0.012 5.645 -8.542 1.00 32.55 29 SER A N 17
ATOM 28965 C CA . SER A 1 29 ? 0.469 5.181 -9.857 1.00 41.03 29 SER A CA 17
ATOM 28966 C C . SER A 1 29 ? -0.498 4.134 -10.426 1.00 43.24 29 SER A C 17
ATOM 28967 O O . SER A 1 29 ? -1.077 3.342 -9.681 1.00 75.43 29 SER A O 17
ATOM 28975 N N . SER A 1 30 ? -0.669 4.136 -11.746 1.00 12.00 30 SER A N 17
ATOM 28976 C CA . SER A 1 30 ? -1.640 3.248 -12.405 1.00 4.45 30 SER A CA 17
ATOM 28977 C C . SER A 1 30 ? -1.278 1.762 -12.232 1.00 25.15 30 SER A C 17
ATOM 28978 O O . SER A 1 30 ? -0.101 1.404 -12.115 1.00 32.11 30 SER A O 17
ATOM 28986 N N . PRO A 1 31 ? -2.296 0.876 -12.211 1.00 14.54 31 PRO A N 17
ATOM 28987 C CA . PRO A 1 31 ? -2.087 -0.577 -12.073 1.00 3.31 31 PRO A CA 17
ATOM 28988 C C . PRO A 1 31 ? -1.302 -1.179 -13.251 1.00 1.41 31 PRO A C 17
ATOM 28989 O O . PRO A 1 31 ? -1.737 -1.122 -14.403 1.00 21.51 31 PRO A O 17
ATOM 29000 N N . ARG A 1 32 ? -0.147 -1.759 -12.948 1.00 13.14 32 ARG A N 17
ATOM 29001 C CA . ARG A 1 32 ? 0.727 -2.362 -13.954 1.00 42.42 32 ARG A CA 17
ATOM 29002 C C . ARG A 1 32 ? 0.448 -3.870 -14.090 1.00 1.11 32 ARG A C 17
ATOM 29003 O O . ARG A 1 32 ? 0.568 -4.626 -13.121 1.00 63.15 32 ARG A O 17
ATOM 29024 N N . THR A 1 33 ? 0.072 -4.299 -15.292 1.00 73.32 33 THR A N 17
ATOM 29025 C CA . THR A 1 33 ? -0.308 -5.699 -15.541 1.00 21.44 33 THR A CA 17
ATOM 29026 C C . THR A 1 33 ? 0.899 -6.562 -15.937 1.00 31.34 33 THR A C 17
ATOM 29027 O O . THR A 1 33 ? 1.611 -6.250 -16.894 1.00 24.03 33 THR A O 17
ATOM 29038 N N . PHE A 1 34 ? 1.123 -7.641 -15.188 1.00 21.34 34 PHE A N 17
ATOM 29039 C CA . PHE A 1 34 ? 2.164 -8.630 -15.505 1.00 44.52 34 PHE A CA 17
ATOM 29040 C C . PHE A 1 34 ? 1.531 -10.014 -15.731 1.00 25.20 34 PHE A C 17
ATOM 29041 O O . PHE A 1 34 ? 0.333 -10.190 -15.541 1.00 43.12 34 PHE A O 17
ATOM 29058 N N . THR A 1 35 ? 2.334 -10.992 -16.139 1.00 42.51 35 THR A N 17
ATOM 29059 C CA . THR A 1 35 ? 1.822 -12.346 -16.398 1.00 55.15 35 THR A CA 17
ATOM 29060 C C . THR A 1 35 ? 2.138 -13.308 -15.241 1.00 42.40 35 THR A C 17
ATOM 29061 O O . THR A 1 35 ? 3.303 -13.511 -14.890 1.00 25.31 35 THR A O 17
ATOM 29072 N N . THR A 1 36 ? 1.099 -13.889 -14.639 1.00 1.14 36 THR A N 17
ATOM 29073 C CA . THR A 1 36 ? 1.287 -14.941 -13.624 1.00 21.24 36 THR A CA 17
ATOM 29074 C C . THR A 1 36 ? 0.895 -16.317 -14.186 1.00 14.23 36 THR A C 17
ATOM 29075 O O . THR A 1 36 ? 0.375 -16.422 -15.300 1.00 41.21 36 THR A O 17
ATOM 29086 N N . ARG A 1 37 ? 1.143 -17.378 -13.422 1.00 32.51 37 ARG A N 17
ATOM 29087 C CA . ARG A 1 37 ? 0.976 -18.743 -13.936 1.00 74.35 37 ARG A CA 17
ATOM 29088 C C . ARG A 1 37 ? -0.447 -19.303 -13.731 1.00 41.43 37 ARG A C 17
ATOM 29089 O O . ARG A 1 37 ? -0.916 -20.111 -14.537 1.00 22.51 37 ARG A O 17
ATOM 29110 N N . LYS A 1 38 ? -1.131 -18.902 -12.659 1.00 0.12 38 LYS A N 17
ATOM 29111 C CA . LYS A 1 38 ? -2.401 -19.560 -12.294 1.00 11.33 38 LYS A CA 17
ATOM 29112 C C . LYS A 1 38 ? -3.550 -18.569 -12.012 1.00 73.22 38 LYS A C 17
ATOM 29113 O O . LYS A 1 38 ? -3.358 -17.527 -11.376 1.00 51.31 38 LYS A O 17
ATOM 29132 N N . GLY A 1 39 ? -4.739 -18.904 -12.519 1.00 20.11 39 GLY A N 17
ATOM 29133 C CA . GLY A 1 39 ? -5.963 -18.181 -12.180 1.00 1.00 39 GLY A CA 17
ATOM 29134 C C . GLY A 1 39 ? -6.074 -16.799 -12.813 1.00 11.51 39 GLY A C 17
ATOM 29135 O O . GLY A 1 39 ? -6.861 -16.584 -13.739 1.00 23.43 39 GLY A O 17
ATOM 29139 N N . ARG A 1 40 ? -5.278 -15.866 -12.316 1.00 34.33 40 ARG A N 17
ATOM 29140 C CA . ARG A 1 40 ? -5.377 -14.455 -12.706 1.00 25.11 40 ARG A CA 17
ATOM 29141 C C . ARG A 1 40 ? -4.400 -14.075 -13.824 1.00 3.51 40 ARG A C 17
ATOM 29142 O O . ARG A 1 40 ? -3.451 -14.798 -14.122 1.00 60.13 40 ARG A O 17
ATOM 29163 N N . GLU A 1 41 ? -4.677 -12.941 -14.458 1.00 1.41 41 GLU A N 17
ATOM 29164 C CA . GLU A 1 41 ? -3.756 -12.334 -15.419 1.00 72.43 41 GLU A CA 17
ATOM 29165 C C . GLU A 1 41 ? -2.439 -11.896 -14.733 1.00 23.21 41 GLU A C 17
ATOM 29166 O O . GLU A 1 41 ? -1.350 -12.317 -15.130 1.00 10.41 41 GLU A O 17
ATOM 29178 N N . GLY A 1 42 ? -2.561 -11.085 -13.676 1.00 32.30 42 GLY A N 17
ATOM 29179 C CA . GLY A 1 42 ? -1.395 -10.540 -12.983 1.00 75.34 42 GLY A CA 17
ATOM 29180 C C . GLY A 1 42 ? -1.353 -9.009 -12.994 1.00 61.31 42 GLY A C 17
ATOM 29181 O O . GLY A 1 42 ? -1.259 -8.393 -14.050 1.00 51.12 42 GLY A O 17
ATOM 29185 N N . LYS A 1 43 ? -1.422 -8.391 -11.814 1.00 41.13 43 LYS A N 17
ATOM 29186 C CA . LYS A 1 43 ? -1.381 -6.921 -11.689 1.00 51.43 43 LYS A CA 17
ATOM 29187 C C . LYS A 1 43 ? -0.749 -6.468 -10.363 1.00 54.12 43 LYS A C 17
ATOM 29188 O O . LYS A 1 43 ? -0.765 -7.194 -9.366 1.00 1.14 43 LYS A O 17
ATOM 29207 N N . LEU A 1 44 ? -0.188 -5.260 -10.377 1.00 42.24 44 LEU A N 17
ATOM 29208 C CA . LEU A 1 44 ? 0.338 -4.610 -9.168 1.00 65.50 44 LEU A CA 17
ATOM 29209 C C . LEU A 1 44 ? 0.240 -3.079 -9.298 1.00 65.31 44 LEU A C 17
ATOM 29210 O O . LEU A 1 44 ? 0.226 -2.547 -10.405 1.00 25.12 44 LEU A O 17
ATOM 29226 N N . ALA A 1 45 ? 0.163 -2.370 -8.174 1.00 71.50 45 ALA A N 17
ATOM 29227 C CA . ALA A 1 45 ? 0.049 -0.903 -8.199 1.00 33.01 45 ALA A CA 17
ATOM 29228 C C . ALA A 1 45 ? 0.927 -0.240 -7.129 1.00 75.41 45 ALA A C 17
ATOM 29229 O O . ALA A 1 45 ? 1.089 -0.770 -6.032 1.00 42.12 45 ALA A O 17
ATOM 29236 N N . ASN A 1 46 ? 1.491 0.922 -7.454 1.00 14.33 46 ASN A N 17
ATOM 29237 C CA . ASN A 1 46 ? 2.321 1.675 -6.504 1.00 72.51 46 ASN A CA 17
ATOM 29238 C C . ASN A 1 46 ? 1.589 2.921 -5.979 1.00 31.10 46 ASN A C 17
ATOM 29239 O O . ASN A 1 46 ? 1.352 3.877 -6.722 1.00 14.21 46 ASN A O 17
ATOM 29250 N N . VAL A 1 47 ? 1.233 2.907 -4.697 1.00 42.12 47 VAL A N 17
ATOM 29251 C CA . VAL A 1 47 ? 0.586 4.058 -4.055 1.00 14.30 47 VAL A CA 17
ATOM 29252 C C . VAL A 1 47 ? 1.560 4.781 -3.112 1.00 31.13 47 VAL A C 17
ATOM 29253 O O . VAL A 1 47 ? 2.109 4.183 -2.185 1.00 63.21 47 VAL A O 17
ATOM 29266 N N . ILE A 1 48 ? 1.773 6.071 -3.360 1.00 24.21 48 ILE A N 17
ATOM 29267 C CA . ILE A 1 48 ? 2.692 6.881 -2.557 1.00 71.32 48 ILE A CA 17
ATOM 29268 C C . ILE A 1 48 ? 1.954 7.607 -1.421 1.00 0.11 48 ILE A C 17
ATOM 29269 O O . ILE A 1 48 ? 1.208 8.568 -1.658 1.00 2.11 48 ILE A O 17
ATOM 29285 N N . ILE A 1 49 ? 2.160 7.140 -0.191 1.00 2.45 49 ILE A N 17
ATOM 29286 C CA . ILE A 1 49 ? 1.561 7.767 0.992 1.00 73.43 49 ILE A CA 17
ATOM 29287 C C . ILE A 1 49 ? 2.613 8.538 1.805 1.00 2.05 49 ILE A C 17
ATOM 29288 O O . ILE A 1 49 ? 3.807 8.219 1.767 1.00 54.24 49 ILE A O 17
ATOM 29304 N N . ALA A 1 50 ? 2.166 9.554 2.536 1.00 51.54 50 ALA A N 17
ATOM 29305 C CA . ALA A 1 50 ? 3.059 10.375 3.360 1.00 34.33 50 ALA A CA 17
ATOM 29306 C C . ALA A 1 50 ? 2.481 10.598 4.765 1.00 1.01 50 ALA A C 17
ATOM 29307 O O . ALA A 1 50 ? 1.305 10.935 4.921 1.00 52.42 50 ALA A O 17
ATOM 29314 N N . ASP A 1 51 ? 3.316 10.400 5.782 1.00 60.41 51 ASP A N 17
ATOM 29315 C CA . ASP A 1 51 ? 2.923 10.620 7.177 1.00 13.23 51 ASP A CA 17
ATOM 29316 C C . ASP A 1 51 ? 3.975 11.471 7.910 1.00 74.23 51 ASP A C 17
ATOM 29317 O O . ASP A 1 51 ? 5.101 11.636 7.430 1.00 1.55 51 ASP A O 17
ATOM 29326 N N . ASP A 1 52 ? 3.607 12.005 9.074 1.00 44.32 52 ASP A N 17
ATOM 29327 C CA . ASP A 1 52 ? 4.524 12.812 9.885 1.00 33.15 52 ASP A CA 17
ATOM 29328 C C . ASP A 1 52 ? 5.806 12.034 10.247 1.00 42.32 52 ASP A C 17
ATOM 29329 O O . ASP A 1 52 ? 6.864 12.629 10.463 1.00 2.23 52 ASP A O 17
ATOM 29338 N N . THR A 1 53 ? 5.707 10.704 10.302 1.00 14.35 53 THR A N 17
ATOM 29339 C CA . THR A 1 53 ? 6.856 9.850 10.653 1.00 12.53 53 THR A CA 17
ATOM 29340 C C . THR A 1 53 ? 7.642 9.381 9.415 1.00 70.23 53 THR A C 17
ATOM 29341 O O . THR A 1 53 ? 8.630 8.651 9.540 1.00 33.20 53 THR A O 17
ATOM 29352 N N . GLY A 1 54 ? 7.213 9.793 8.223 1.00 33.43 54 GLY A N 17
ATOM 29353 C CA . GLY A 1 54 ? 7.909 9.382 7.004 1.00 33.03 54 GLY A CA 17
ATOM 29354 C C . GLY A 1 54 ? 6.974 9.019 5.851 1.00 35.20 54 GLY A C 17
ATOM 29355 O O . GLY A 1 54 ? 5.764 8.889 6.035 1.00 62.31 54 GLY A O 17
ATOM 29359 N N . GLU A 1 55 ? 7.540 8.872 4.654 1.00 31.31 55 GLU A N 17
ATOM 29360 C CA . GLU A 1 55 ? 6.769 8.497 3.463 1.00 70.31 55 GLU A CA 17
ATOM 29361 C C . GLU A 1 55 ? 6.991 7.012 3.120 1.00 13.11 55 GLU A C 17
ATOM 29362 O O . GLU A 1 55 ? 8.066 6.462 3.366 1.00 45.31 55 GLU A O 17
ATOM 29374 N N . LEU A 1 56 ? 5.982 6.375 2.529 1.00 22.20 56 LEU A N 17
ATOM 29375 C CA . LEU A 1 56 ? 6.052 4.941 2.220 1.00 71.32 56 LEU A CA 17
ATOM 29376 C C . LEU A 1 56 ? 5.450 4.631 0.838 1.00 53.34 56 LEU A C 17
ATOM 29377 O O . LEU A 1 56 ? 4.415 5.186 0.461 1.00 33.40 56 LEU A O 17
ATOM 29393 N N . ARG A 1 57 ? 6.112 3.760 0.075 1.00 3.14 57 ARG A N 17
ATOM 29394 C CA . ARG A 1 57 ? 5.542 3.256 -1.184 1.00 51.40 57 ARG A CA 17
ATOM 29395 C C . ARG A 1 57 ? 4.818 1.918 -0.955 1.00 60.15 57 ARG A C 17
ATOM 29396 O O . ARG A 1 57 ? 5.449 0.889 -0.710 1.00 0.11 57 ARG A O 17
ATOM 29417 N N . ALA A 1 58 ? 3.492 1.944 -1.025 1.00 52.42 58 ALA A N 17
ATOM 29418 C CA . ALA A 1 58 ? 2.681 0.741 -0.817 1.00 62.34 58 ALA A CA 17
ATOM 29419 C C . ALA A 1 58 ? 2.373 0.028 -2.143 1.00 3.44 58 ALA A C 17
ATOM 29420 O O . ALA A 1 58 ? 1.843 0.634 -3.075 1.00 61.13 58 ALA A O 17
ATOM 29427 N N . VAL A 1 59 ? 2.708 -1.257 -2.219 1.00 61.21 59 VAL A N 17
ATOM 29428 C CA . VAL A 1 59 ? 2.478 -2.056 -3.428 1.00 61.14 59 VAL A CA 17
ATOM 29429 C C . VAL A 1 59 ? 1.192 -2.892 -3.317 1.00 45.40 59 VAL A C 17
ATOM 29430 O O . VAL A 1 59 ? 1.119 -3.852 -2.541 1.00 35.02 59 VAL A O 17
ATOM 29443 N N . PHE A 1 60 ? 0.184 -2.523 -4.103 1.00 71.52 60 PHE A N 17
ATOM 29444 C CA . PHE A 1 60 ? -1.090 -3.245 -4.136 1.00 51.22 60 PHE A CA 17
ATOM 29445 C C . PHE A 1 60 ? -1.074 -4.326 -5.226 1.00 22.22 60 PHE A C 17
ATOM 29446 O O . PHE A 1 60 ? -1.162 -4.026 -6.416 1.00 51.53 60 PHE A O 17
ATOM 29463 N N . TRP A 1 61 ? -0.944 -5.577 -4.807 1.00 32.20 61 TRP A N 17
ATOM 29464 C CA . TRP A 1 61 ? -0.939 -6.717 -5.725 1.00 33.14 61 TRP A CA 17
ATOM 29465 C C . TRP A 1 61 ? -2.347 -7.016 -6.272 1.00 62.20 61 TRP A C 17
ATOM 29466 O O . TRP A 1 61 ? -3.345 -6.555 -5.722 1.00 32.54 61 TRP A O 17
ATOM 29487 N N . THR A 1 62 ? -2.404 -7.767 -7.376 1.00 75.53 62 THR A N 17
ATOM 29488 C CA . THR A 1 62 ? -3.660 -8.050 -8.109 1.00 4.40 62 THR A CA 17
ATOM 29489 C C . THR A 1 62 ? -4.882 -8.283 -7.203 1.00 60.25 62 THR A C 17
ATOM 29490 O O . THR A 1 62 ? -5.991 -7.874 -7.543 1.00 25.34 62 THR A O 17
ATOM 29501 N N . GLU A 1 63 ? -4.686 -8.936 -6.065 1.00 14.53 63 GLU A N 17
ATOM 29502 C CA . GLU A 1 63 ? -5.788 -9.186 -5.130 1.00 43.13 63 GLU A CA 17
ATOM 29503 C C . GLU A 1 63 ? -6.263 -7.883 -4.458 1.00 0.01 63 GLU A C 17
ATOM 29504 O O . GLU A 1 63 ? -7.462 -7.655 -4.289 1.00 75.14 63 GLU A O 17
ATOM 29516 N N . ASN A 1 64 ? -5.310 -7.027 -4.089 1.00 2.42 64 ASN A N 17
ATOM 29517 C CA . ASN A 1 64 ? -5.605 -5.777 -3.370 1.00 43.21 64 ASN A CA 17
ATOM 29518 C C . ASN A 1 64 ? -6.041 -4.637 -4.305 1.00 63.41 64 ASN A C 17
ATOM 29519 O O . ASN A 1 64 ? -6.504 -3.597 -3.839 1.00 44.45 64 ASN A O 17
ATOM 29530 N N . ILE A 1 65 ? -5.886 -4.826 -5.616 1.00 62.54 65 ILE A N 17
ATOM 29531 C CA . ILE A 1 65 ? -6.308 -3.813 -6.601 1.00 11.32 65 ILE A CA 17
ATOM 29532 C C . ILE A 1 65 ? -7.773 -3.390 -6.380 1.00 31.03 65 ILE A C 17
ATOM 29533 O O . ILE A 1 65 ? -8.131 -2.222 -6.549 1.00 4.24 65 ILE A O 17
ATOM 29549 N N . LYS A 1 66 ? -8.605 -4.345 -5.968 1.00 64.33 66 LYS A N 17
ATOM 29550 C CA . LYS A 1 66 ? -10.031 -4.095 -5.714 1.00 62.30 66 LYS A CA 17
ATOM 29551 C C . LYS A 1 66 ? -10.252 -3.050 -4.598 1.00 71.42 66 LYS A C 17
ATOM 29552 O O . LYS A 1 66 ? -11.304 -2.413 -4.533 1.00 43.13 66 LYS A O 17
ATOM 29571 N N . LEU A 1 67 ? -9.256 -2.874 -3.731 1.00 51.02 67 LEU A N 17
ATOM 29572 C CA . LEU A 1 67 ? -9.358 -1.942 -2.597 1.00 44.32 67 LEU A CA 17
ATOM 29573 C C . LEU A 1 67 ? -9.209 -0.473 -3.034 1.00 2.41 67 LEU A C 17
ATOM 29574 O O . LEU A 1 67 ? -9.671 0.439 -2.346 1.00 74.31 67 LEU A O 17
ATOM 29590 N N . LEU A 1 68 ? -8.574 -0.253 -4.184 1.00 43.13 68 LEU A N 17
ATOM 29591 C CA . LEU A 1 68 ? -8.290 1.105 -4.676 1.00 3.30 68 LEU A CA 17
ATOM 29592 C C . LEU A 1 68 ? -9.569 1.935 -4.913 1.00 23.42 68 LEU A C 17
ATOM 29593 O O . LEU A 1 68 ? -9.515 3.165 -4.964 1.00 0.41 68 LEU A O 17
ATOM 29609 N N . LYS A 1 69 ? -10.712 1.265 -5.056 1.00 73.51 69 LYS A N 17
ATOM 29610 C CA . LYS A 1 69 ? -11.991 1.956 -5.284 1.00 13.20 69 LYS A CA 17
ATOM 29611 C C . LYS A 1 69 ? -12.591 2.536 -3.985 1.00 55.31 69 LYS A C 17
ATOM 29612 O O . LYS A 1 69 ? -13.500 3.368 -4.033 1.00 21.33 69 LYS A O 17
ATOM 29631 N N . LYS A 1 70 ? -12.094 2.096 -2.828 1.00 75.15 70 LYS A N 17
ATOM 29632 C CA . LYS A 1 70 ? -12.639 2.544 -1.534 1.00 25.44 70 LYS A CA 17
ATOM 29633 C C . LYS A 1 70 ? -12.369 4.038 -1.281 1.00 11.14 70 LYS A C 17
ATOM 29634 O O . LYS A 1 70 ? -13.286 4.804 -0.973 1.00 24.34 70 LYS A O 17
ATOM 29653 N N . PHE A 1 71 ? -11.110 4.443 -1.421 1.00 15.15 71 PHE A N 17
ATOM 29654 C CA . PHE A 1 71 ? -10.685 5.816 -1.112 1.00 45.35 71 PHE A CA 17
ATOM 29655 C C . PHE A 1 71 ? -10.351 6.610 -2.384 1.00 73.44 71 PHE A C 17
ATOM 29656 O O . PHE A 1 71 ? -10.452 6.094 -3.499 1.00 72.44 71 PHE A O 17
ATOM 29673 N N . ARG A 1 72 ? -9.957 7.870 -2.209 1.00 15.20 72 ARG A N 17
ATOM 29674 C CA . ARG A 1 72 ? -9.528 8.713 -3.331 1.00 64.13 72 ARG A CA 17
ATOM 29675 C C . ARG A 1 72 ? -8.081 9.190 -3.132 1.00 2.12 72 ARG A C 17
ATOM 29676 O O . ARG A 1 72 ? -7.538 9.131 -2.024 1.00 10.04 72 ARG A O 17
ATOM 29697 N N . GLU A 1 73 ? -7.464 9.670 -4.207 1.00 61.34 73 GLU A N 17
ATOM 29698 C CA . GLU A 1 73 ? -6.091 10.176 -4.143 1.00 24.30 73 GLU A CA 17
ATOM 29699 C C . GLU A 1 73 ? -6.013 11.468 -3.303 1.00 14.24 73 GLU A C 17
ATOM 29700 O O . GLU A 1 73 ? -6.130 12.584 -3.827 1.00 13.50 73 GLU A O 17
ATOM 29712 N N . GLY A 1 74 ? -5.861 11.302 -1.989 1.00 12.30 74 GLY A N 17
ATOM 29713 C CA . GLY A 1 74 ? -5.782 12.444 -1.081 1.00 2.11 74 GLY A CA 17
ATOM 29714 C C . GLY A 1 74 ? -6.325 12.146 0.317 1.00 42.51 74 GLY A C 17
ATOM 29715 O O . GLY A 1 74 ? -6.094 12.913 1.251 1.00 63.31 74 GLY A O 17
ATOM 29719 N N . ASP A 1 75 ? -7.054 11.036 0.467 1.00 30.01 75 ASP A N 17
ATOM 29720 C CA . ASP A 1 75 ? -7.628 10.661 1.768 1.00 2.44 75 ASP A CA 17
ATOM 29721 C C . ASP A 1 75 ? -6.592 10.002 2.700 1.00 23.10 75 ASP A C 17
ATOM 29722 O O . ASP A 1 75 ? -5.476 9.674 2.289 1.00 33.23 75 ASP A O 17
ATOM 29731 N N . VAL A 1 76 ? -6.985 9.802 3.961 1.00 14.11 76 VAL A N 17
ATOM 29732 C CA . VAL A 1 76 ? -6.107 9.189 4.970 1.00 53.13 76 VAL A CA 17
ATOM 29733 C C . VAL A 1 76 ? -6.383 7.681 5.098 1.00 0.04 76 VAL A C 17
ATOM 29734 O O . VAL A 1 76 ? -7.417 7.276 5.637 1.00 52.53 76 VAL A O 17
ATOM 29747 N N . ILE A 1 77 ? -5.458 6.851 4.617 1.00 10.34 77 ILE A N 17
ATOM 29748 C CA . ILE A 1 77 ? -5.652 5.393 4.636 1.00 44.41 77 ILE A CA 17
ATOM 29749 C C . ILE A 1 77 ? -4.728 4.689 5.639 1.00 12.54 77 ILE A C 17
ATOM 29750 O O . ILE A 1 77 ? -3.597 5.114 5.884 1.00 61.34 77 ILE A O 17
ATOM 29766 N N . ARG A 1 78 ? -5.232 3.611 6.225 1.00 13.23 78 ARG A N 17
ATOM 29767 C CA . ARG A 1 78 ? -4.423 2.719 7.051 1.00 32.34 78 ARG A CA 17
ATOM 29768 C C . ARG A 1 78 ? -4.378 1.326 6.409 1.00 44.34 78 ARG A C 17
ATOM 29769 O O . ARG A 1 78 ? -5.388 0.624 6.344 1.00 44.14 78 ARG A O 17
ATOM 29790 N N . ILE A 1 79 ? -3.206 0.943 5.917 1.00 44.25 79 ILE A N 17
ATOM 29791 C CA . ILE A 1 79 ? -3.036 -0.341 5.230 1.00 23.52 79 ILE A CA 17
ATOM 29792 C C . ILE A 1 79 ? -2.701 -1.440 6.245 1.00 42.31 79 ILE A C 17
ATOM 29793 O O . ILE A 1 79 ? -1.686 -1.376 6.935 1.00 74.13 79 ILE A O 17
ATOM 29809 N N . LYS A 1 80 ? -3.552 -2.454 6.325 1.00 10.00 80 LYS A N 17
ATOM 29810 C CA . LYS A 1 80 ? -3.529 -3.379 7.458 1.00 3.31 80 LYS A CA 17
ATOM 29811 C C . LYS A 1 80 ? -2.723 -4.662 7.176 1.00 33.41 80 LYS A C 17
ATOM 29812 O O . LYS A 1 80 ? -3.013 -5.400 6.232 1.00 50.21 80 LYS A O 17
ATOM 29831 N N . ASP A 1 81 ? -1.714 -4.904 8.023 1.00 11.43 81 ASP A N 17
ATOM 29832 C CA . ASP A 1 81 ? -0.875 -6.110 7.976 1.00 22.45 81 ASP A CA 17
ATOM 29833 C C . ASP A 1 81 ? -0.165 -6.297 6.620 1.00 31.42 81 ASP A C 17
ATOM 29834 O O . ASP A 1 81 ? -0.675 -6.970 5.720 1.00 72.24 81 ASP A O 17
ATOM 29843 N N . VAL A 1 82 ? 1.020 -5.696 6.486 1.00 14.00 82 VAL A N 17
ATOM 29844 C CA . VAL A 1 82 ? 1.823 -5.805 5.257 1.00 35.03 82 VAL A CA 17
ATOM 29845 C C . VAL A 1 82 ? 3.292 -6.140 5.563 1.00 65.10 82 VAL A C 17
ATOM 29846 O O . VAL A 1 82 ? 3.730 -6.070 6.714 1.00 73.32 82 VAL A O 17
ATOM 29859 N N . ASN A 1 83 ? 4.049 -6.508 4.526 1.00 15.34 83 ASN A N 17
ATOM 29860 C CA . ASN A 1 83 ? 5.477 -6.837 4.677 1.00 14.44 83 ASN A CA 17
ATOM 29861 C C . ASN A 1 83 ? 6.381 -5.693 4.186 1.00 24.22 83 ASN A C 17
ATOM 29862 O O . ASN A 1 83 ? 6.265 -5.239 3.043 1.00 23.22 83 ASN A O 17
ATOM 29873 N N . ILE A 1 84 ? 7.291 -5.245 5.048 1.00 2.23 84 ILE A N 17
ATOM 29874 C CA . ILE A 1 84 ? 8.205 -4.142 4.722 1.00 45.32 84 ILE A CA 17
ATOM 29875 C C . ILE A 1 84 ? 9.470 -4.652 4.006 1.00 43.54 84 ILE A C 17
ATOM 29876 O O . ILE A 1 84 ? 10.186 -5.505 4.528 1.00 13.40 84 ILE A O 17
ATOM 29892 N N . ARG A 1 85 ? 9.745 -4.124 2.813 1.00 44.44 85 ARG A N 17
ATOM 29893 C CA . ARG A 1 85 ? 10.948 -4.507 2.055 1.00 43.43 85 ARG A CA 17
ATOM 29894 C C . ARG A 1 85 ? 12.159 -3.639 2.442 1.00 20.42 85 ARG A C 17
ATOM 29895 O O . ARG A 1 85 ? 13.309 -4.042 2.252 1.00 32.24 85 ARG A O 17
ATOM 29916 N N . GLY A 1 86 ? 11.893 -2.448 2.982 1.00 42.11 86 GLY A N 17
ATOM 29917 C CA . GLY A 1 86 ? 12.967 -1.541 3.399 1.00 4.32 86 GLY A CA 17
ATOM 29918 C C . GLY A 1 86 ? 13.236 -0.412 2.405 1.00 54.44 86 GLY A C 17
ATOM 29919 O O . GLY A 1 86 ? 13.898 0.570 2.738 1.00 72.54 86 GLY A O 17
ATOM 29923 N N . GLY A 1 87 ? 12.700 -0.542 1.194 1.00 41.12 87 GLY A N 17
ATOM 29924 C CA . GLY A 1 87 ? 12.932 0.452 0.149 1.00 41.52 87 GLY A CA 17
ATOM 29925 C C . GLY A 1 87 ? 14.403 0.595 -0.241 1.00 63.41 87 GLY A C 17
ATOM 29926 O O . GLY A 1 87 ? 15.123 -0.399 -0.356 1.00 31.23 87 GLY A O 17
ATOM 29930 N N . PHE A 1 88 ? 14.844 1.836 -0.448 1.00 54.33 88 PHE A N 17
ATOM 29931 C CA . PHE A 1 88 ? 16.242 2.120 -0.807 1.00 24.24 88 PHE A CA 17
ATOM 29932 C C . PHE A 1 88 ? 16.790 3.357 -0.078 1.00 12.22 88 PHE A C 17
ATOM 29933 O O . PHE A 1 88 ? 16.512 4.493 -0.476 1.00 13.11 88 PHE A O 17
ATOM 29950 N N . GLY A 1 89 ? 17.543 3.121 1.001 1.00 3.21 89 GLY A N 17
ATOM 29951 C CA . GLY A 1 89 ? 18.304 4.181 1.674 1.00 22.32 89 GLY A CA 17
ATOM 29952 C C . GLY A 1 89 ? 17.551 5.503 1.856 1.00 20.35 89 GLY A C 17
ATOM 29953 O O . GLY A 1 89 ? 18.020 6.558 1.422 1.00 12.02 89 GLY A O 17
ATOM 29957 N N . GLY A 1 90 ? 16.390 5.451 2.504 1.00 75.44 90 GLY A N 17
ATOM 29958 C CA . GLY A 1 90 ? 15.592 6.656 2.714 1.00 63.41 90 GLY A CA 17
ATOM 29959 C C . GLY A 1 90 ? 14.096 6.375 2.720 1.00 61.25 90 GLY A C 17
ATOM 29960 O O . GLY A 1 90 ? 13.454 6.373 3.776 1.00 63.04 90 GLY A O 17
ATOM 29964 N N . ARG A 1 91 ? 13.529 6.138 1.539 1.00 72.33 91 ARG A N 17
ATOM 29965 C CA . ARG A 1 91 ? 12.109 5.792 1.424 1.00 22.44 91 ARG A CA 17
ATOM 29966 C C . ARG A 1 91 ? 11.917 4.275 1.383 1.00 70.33 91 ARG A C 17
ATOM 29967 O O . ARG A 1 91 ? 12.501 3.583 0.545 1.00 14.11 91 ARG A O 17
ATOM 29988 N N . LYS A 1 92 ? 11.102 3.767 2.298 1.00 12.34 92 LYS A N 17
ATOM 29989 C CA . LYS A 1 92 ? 10.815 2.340 2.384 1.00 3.51 92 LYS A CA 17
ATOM 29990 C C . LYS A 1 92 ? 9.556 1.974 1.581 1.00 54.50 92 LYS A C 17
ATOM 29991 O O . LYS A 1 92 ? 8.871 2.845 1.037 1.00 13.32 92 LYS A O 17
ATOM 30010 N N . GLU A 1 93 ? 9.244 0.684 1.522 1.00 14.52 93 GLU A N 17
ATOM 30011 C CA . GLU A 1 93 ? 8.072 0.201 0.785 1.00 23.41 93 GLU A CA 17
ATOM 30012 C C . GLU A 1 93 ? 7.433 -1.005 1.487 1.00 52.30 93 GLU A C 17
ATOM 30013 O O . GLU A 1 93 ? 8.106 -1.743 2.215 1.00 12.21 93 GLU A O 17
ATOM 30025 N N . ALA A 1 94 ? 6.137 -1.199 1.257 1.00 41.01 94 ALA A N 17
ATOM 30026 C CA . ALA A 1 94 ? 5.384 -2.283 1.895 1.00 62.41 94 ALA A CA 17
ATOM 30027 C C . ALA A 1 94 ? 4.474 -3.004 0.889 1.00 42.13 94 ALA A C 17
ATOM 30028 O O . ALA A 1 94 ? 3.718 -2.369 0.159 1.00 25.42 94 ALA A O 17
ATOM 30035 N N . HIS A 1 95 ? 4.546 -4.332 0.868 1.00 43.23 95 HIS A N 17
ATOM 30036 C CA . HIS A 1 95 ? 3.750 -5.144 -0.062 1.00 22.13 95 HIS A CA 17
ATOM 30037 C C . HIS A 1 95 ? 2.504 -5.721 0.618 1.00 40.14 95 HIS A C 17
ATOM 30038 O O . HIS A 1 95 ? 2.576 -6.246 1.734 1.00 72.02 95 HIS A O 17
ATOM 30052 N N . LEU A 1 96 ? 1.368 -5.622 -0.067 1.00 43.33 96 LEU A N 17
ATOM 30053 C CA . LEU A 1 96 ? 0.091 -6.104 0.463 1.00 31.43 96 LEU A CA 17
ATOM 30054 C C . LEU A 1 96 ? -0.153 -7.586 0.122 1.00 12.21 96 LEU A C 17
ATOM 30055 O O . LEU A 1 96 ? 0.387 -8.122 -0.847 1.00 62.53 96 LEU A O 17
ATOM 30071 N N . MET A 1 97 ? -0.980 -8.231 0.937 1.00 12.40 97 MET A N 17
ATOM 30072 C CA . MET A 1 97 ? -1.324 -9.648 0.770 1.00 24.44 97 MET A CA 17
ATOM 30073 C C . MET A 1 97 ? -2.791 -9.793 0.335 1.00 72.12 97 MET A C 17
ATOM 30074 O O . MET A 1 97 ? -3.593 -8.891 0.565 1.00 73.43 97 MET A O 17
ATOM 30088 N N . PRO A 1 98 ? -3.176 -10.934 -0.274 1.00 12.41 98 PRO A N 17
ATOM 30089 C CA . PRO A 1 98 ? -4.584 -11.199 -0.637 1.00 41.22 98 PRO A CA 17
ATOM 30090 C C . PRO A 1 98 ? -5.564 -10.932 0.523 1.00 11.41 98 PRO A C 17
ATOM 30091 O O . PRO A 1 98 ? -6.718 -10.549 0.308 1.00 53.31 98 PRO A O 17
ATOM 30102 N N . ARG A 1 99 ? -5.084 -11.119 1.751 1.00 64.42 99 ARG A N 17
ATOM 30103 C CA . ARG A 1 99 ? -5.906 -10.939 2.956 1.00 60.54 99 ARG A CA 17
ATOM 30104 C C . ARG A 1 99 ? -5.819 -9.505 3.508 1.00 64.32 99 ARG A C 17
ATOM 30105 O O . ARG A 1 99 ? -6.647 -9.095 4.324 1.00 1.02 99 ARG A O 17
ATOM 30126 N N . SER A 1 100 ? -4.815 -8.751 3.062 1.00 14.51 100 SER A N 17
ATOM 30127 C CA . SER A 1 100 ? -4.605 -7.374 3.539 1.00 74.22 100 SER A CA 17
ATOM 30128 C C . SER A 1 100 ? -5.767 -6.455 3.148 1.00 21.32 100 SER A C 17
ATOM 30129 O O . SER A 1 100 ? -6.236 -6.470 2.008 1.00 4.31 100 SER A O 17
ATOM 30137 N N . THR A 1 101 ? -6.217 -5.652 4.104 1.00 75.02 101 THR A N 17
ATOM 30138 C CA . THR A 1 101 ? -7.309 -4.693 3.875 1.00 73.31 101 THR A CA 17
ATOM 30139 C C . THR A 1 101 ? -6.812 -3.249 4.019 1.00 34.53 101 THR A C 17
ATOM 30140 O O . THR A 1 101 ? -5.779 -3.004 4.643 1.00 34.03 101 THR A O 17
ATOM 30151 N N . VAL A 1 102 ? -7.549 -2.295 3.453 1.00 61.33 102 VAL A N 17
ATOM 30152 C CA . VAL A 1 102 ? -7.241 -0.875 3.645 1.00 50.12 102 VAL A CA 17
ATOM 30153 C C . VAL A 1 102 ? -8.410 -0.162 4.339 1.00 34.22 102 VAL A C 17
ATOM 30154 O O . VAL A 1 102 ? -9.550 -0.170 3.860 1.00 14.23 102 VAL A O 17
ATOM 30167 N N . GLU A 1 103 ? -8.119 0.430 5.485 1.00 32.45 103 GLU A N 17
ATOM 30168 C CA . GLU A 1 103 ? -9.133 1.085 6.307 1.00 13.50 103 GLU A CA 17
ATOM 30169 C C . GLU A 1 103 ? -8.818 2.577 6.505 1.00 61.54 103 GLU A C 17
ATOM 30170 O O . GLU A 1 103 ? -7.805 2.944 7.094 1.00 53.43 103 GLU A O 17
ATOM 30182 N N . VAL A 1 104 ? -9.694 3.435 5.991 1.00 71.01 104 VAL A N 17
ATOM 30183 C CA . VAL A 1 104 ? -9.505 4.885 6.081 1.00 3.22 104 VAL A CA 17
ATOM 30184 C C . VAL A 1 104 ? -9.804 5.409 7.496 1.00 63.30 104 VAL A C 17
ATOM 30185 O O . VAL A 1 104 ? -10.752 4.968 8.151 1.00 1.33 104 VAL A O 17
ATOM 30198 N N . LEU A 1 105 ? -8.984 6.347 7.969 1.00 40.34 105 LEU A N 17
ATOM 30199 C CA . LEU A 1 105 ? -9.112 6.865 9.338 1.00 43.33 105 LEU A CA 17
ATOM 30200 C C . LEU A 1 105 ? -9.792 8.241 9.386 1.00 5.11 105 LEU A C 17
ATOM 30201 O O . LEU A 1 105 ? -10.036 8.779 10.466 1.00 14.02 105 LEU A O 17
ATOM 30217 N N . ASP A 1 106 ? -10.105 8.802 8.223 1.00 43.42 106 ASP A N 17
ATOM 30218 C CA . ASP A 1 106 ? -10.778 10.104 8.160 1.00 51.24 106 ASP A CA 17
ATOM 30219 C C . ASP A 1 106 ? -12.279 9.956 8.516 1.00 74.43 106 ASP A C 17
ATOM 30220 O O . ASP A 1 106 ? -12.778 10.654 9.401 1.00 64.32 106 ASP A O 17
ATOM 30229 N N . PRO A 1 107 ? -13.032 9.042 7.845 1.00 32.05 107 PRO A N 17
ATOM 30230 C CA . PRO A 1 107 ? -14.358 8.619 8.316 1.00 21.11 107 PRO A CA 17
ATOM 30231 C C . PRO A 1 107 ? -14.250 7.483 9.351 1.00 50.31 107 PRO A C 17
ATOM 30232 O O . PRO A 1 107 ? -15.223 7.144 10.026 1.00 43.12 107 PRO A O 17
ATOM 30243 N N . LEU A 1 108 ? -13.046 6.899 9.452 1.00 21.12 108 LEU A N 17
ATOM 30244 C CA . LEU A 1 108 ? -12.743 5.825 10.412 1.00 54.02 108 LEU A CA 17
ATOM 30245 C C . LEU A 1 108 ? -13.485 4.519 10.062 1.00 15.21 108 LEU A C 17
ATOM 30246 O O . LEU A 1 108 ? -14.713 4.435 10.140 1.00 35.41 108 LEU A O 17
ATOM 30262 N N . GLU A 1 109 ? -12.719 3.501 9.673 1.00 51.13 109 GLU A N 17
ATOM 30263 C CA . GLU A 1 109 ? -13.272 2.184 9.333 1.00 3.40 109 GLU A CA 17
ATOM 30264 C C . GLU A 1 109 ? -13.255 1.216 10.532 1.00 50.43 109 GLU A C 17
ATOM 30265 O O . GLU A 1 109 ? -14.305 0.718 10.945 1.00 60.23 109 GLU A O 17
ATOM 30277 N N . HIS A 1 110 ? -12.062 0.931 11.074 1.00 22.22 110 HIS A N 17
ATOM 30278 C CA . HIS A 1 110 ? -11.921 -0.007 12.210 1.00 24.53 110 HIS A CA 17
ATOM 30279 C C . HIS A 1 110 ? -11.290 0.667 13.449 1.00 62.02 110 HIS A C 17
ATOM 30280 O O . HIS A 1 110 ? -10.040 0.740 13.531 1.00 37.67 110 HIS A O 17
ATOM 30295 N N . MET A 1 1 ? 6.654 -19.166 15.601 1.00 14.11 1 MET A N 18
ATOM 30296 C CA . MET A 1 1 ? 5.705 -19.221 16.748 1.00 53.34 1 MET A CA 18
ATOM 30297 C C . MET A 1 1 ? 5.828 -17.988 17.664 1.00 31.54 1 MET A C 18
ATOM 30298 O O . MET A 1 1 ? 5.244 -17.952 18.748 1.00 74.11 1 MET A O 18
ATOM 30314 N N . LYS A 1 2 ? 6.586 -16.973 17.234 1.00 1.43 2 LYS A N 18
ATOM 30315 C CA . LYS A 1 2 ? 6.732 -15.733 18.011 1.00 12.51 2 LYS A CA 18
ATOM 30316 C C . LYS A 1 2 ? 6.373 -14.501 17.165 1.00 41.32 2 LYS A C 18
ATOM 30317 O O . LYS A 1 2 ? 7.241 -13.903 16.529 1.00 11.23 2 LYS A O 18
ATOM 30336 N N . PRO A 1 3 ? 5.084 -14.120 17.116 1.00 41.53 3 PRO A N 18
ATOM 30337 C CA . PRO A 1 3 ? 4.647 -12.924 16.391 1.00 71.12 3 PRO A CA 18
ATOM 30338 C C . PRO A 1 3 ? 4.778 -11.641 17.231 1.00 24.02 3 PRO A C 18
ATOM 30339 O O . PRO A 1 3 ? 3.867 -11.275 17.981 1.00 70.03 3 PRO A O 18
ATOM 30350 N N . GLU A 1 4 ? 5.927 -10.973 17.124 1.00 51.52 4 GLU A N 18
ATOM 30351 C CA . GLU A 1 4 ? 6.170 -9.734 17.877 1.00 52.54 4 GLU A CA 18
ATOM 30352 C C . GLU A 1 4 ? 5.306 -8.574 17.345 1.00 45.22 4 GLU A C 18
ATOM 30353 O O . GLU A 1 4 ? 5.741 -7.765 16.520 1.00 45.24 4 GLU A O 18
ATOM 30365 N N . HIS A 1 5 ? 4.064 -8.513 17.819 1.00 34.42 5 HIS A N 18
ATOM 30366 C CA . HIS A 1 5 ? 3.112 -7.496 17.368 1.00 3.32 5 HIS A CA 18
ATOM 30367 C C . HIS A 1 5 ? 3.432 -6.118 17.968 1.00 34.43 5 HIS A C 18
ATOM 30368 O O . HIS A 1 5 ? 3.252 -5.883 19.166 1.00 32.53 5 HIS A O 18
ATOM 30383 N N . ARG A 1 6 ? 3.910 -5.211 17.125 1.00 63.32 6 ARG A N 18
ATOM 30384 C CA . ARG A 1 6 ? 4.209 -3.839 17.541 1.00 34.54 6 ARG A CA 18
ATOM 30385 C C . ARG A 1 6 ? 3.335 -2.837 16.774 1.00 13.32 6 ARG A C 18
ATOM 30386 O O . ARG A 1 6 ? 2.488 -3.226 15.968 1.00 43.34 6 ARG A O 18
ATOM 30407 N N . MET A 1 7 ? 3.537 -1.552 17.037 1.00 53.40 7 MET A N 18
ATOM 30408 C CA . MET A 1 7 ? 2.856 -0.489 16.293 1.00 2.05 7 MET A CA 18
ATOM 30409 C C . MET A 1 7 ? 3.883 0.346 15.517 1.00 54.43 7 MET A C 18
ATOM 30410 O O . MET A 1 7 ? 4.029 1.549 15.744 1.00 62.04 7 MET A O 18
ATOM 30424 N N . ASP A 1 8 ? 4.604 -0.308 14.609 1.00 12.32 8 ASP A N 18
ATOM 30425 C CA . ASP A 1 8 ? 5.693 0.339 13.878 1.00 71.31 8 ASP A CA 18
ATOM 30426 C C . ASP A 1 8 ? 5.164 1.353 12.852 1.00 3.22 8 ASP A C 18
ATOM 30427 O O . ASP A 1 8 ? 4.556 0.982 11.844 1.00 34.31 8 ASP A O 18
ATOM 30436 N N . THR A 1 9 ? 5.387 2.635 13.126 1.00 42.32 9 THR A N 18
ATOM 30437 C CA . THR A 1 9 ? 5.047 3.698 12.175 1.00 14.14 9 THR A CA 18
ATOM 30438 C C . THR A 1 9 ? 6.011 3.672 10.988 1.00 31.31 9 THR A C 18
ATOM 30439 O O . THR A 1 9 ? 6.976 2.908 10.981 1.00 43.21 9 THR A O 18
ATOM 30450 N N . ILE A 1 10 ? 5.772 4.525 9.994 1.00 25.50 10 ILE A N 18
ATOM 30451 C CA . ILE A 1 10 ? 6.651 4.597 8.823 1.00 40.55 10 ILE A CA 18
ATOM 30452 C C . ILE A 1 10 ? 8.103 4.921 9.232 1.00 14.12 10 ILE A C 18
ATOM 30453 O O . ILE A 1 10 ? 9.054 4.627 8.504 1.00 71.42 10 ILE A O 18
ATOM 30469 N N . SER A 1 11 ? 8.257 5.509 10.417 1.00 75.34 11 SER A N 18
ATOM 30470 C CA . SER A 1 11 ? 9.581 5.786 10.995 1.00 71.32 11 SER A CA 18
ATOM 30471 C C . SER A 1 11 ? 10.287 4.496 11.469 1.00 12.22 11 SER A C 18
ATOM 30472 O O . SER A 1 11 ? 11.515 4.388 11.411 1.00 10.24 11 SER A O 18
ATOM 30480 N N . LYS A 1 12 ? 9.506 3.515 11.930 1.00 32.44 12 LYS A N 18
ATOM 30481 C CA . LYS A 1 12 ? 10.060 2.273 12.501 1.00 74.44 12 LYS A CA 18
ATOM 30482 C C . LYS A 1 12 ? 9.843 1.034 11.616 1.00 24.32 12 LYS A C 18
ATOM 30483 O O . LYS A 1 12 ? 10.052 -0.096 12.068 1.00 43.24 12 LYS A O 18
ATOM 30502 N N . LEU A 1 13 ? 9.456 1.234 10.361 1.00 65.41 13 LEU A N 18
ATOM 30503 C CA . LEU A 1 13 ? 9.268 0.112 9.432 1.00 21.25 13 LEU A CA 18
ATOM 30504 C C . LEU A 1 13 ? 10.596 -0.593 9.110 1.00 61.40 13 LEU A C 18
ATOM 30505 O O . LEU A 1 13 ? 11.293 -0.237 8.158 1.00 14.21 13 LEU A O 18
ATOM 30521 N N . GLU A 1 14 ? 10.948 -1.582 9.929 1.00 3.31 14 GLU A N 18
ATOM 30522 C CA . GLU A 1 14 ? 12.156 -2.380 9.708 1.00 51.11 14 GLU A CA 18
ATOM 30523 C C . GLU A 1 14 ? 11.909 -3.482 8.666 1.00 4.23 14 GLU A C 18
ATOM 30524 O O . GLU A 1 14 ? 10.844 -4.105 8.640 1.00 52.11 14 GLU A O 18
ATOM 30536 N N . GLU A 1 15 ? 12.899 -3.711 7.808 1.00 2.43 15 GLU A N 18
ATOM 30537 C CA . GLU A 1 15 ? 12.822 -4.765 6.793 1.00 31.13 15 GLU A CA 18
ATOM 30538 C C . GLU A 1 15 ? 12.488 -6.135 7.419 1.00 62.22 15 GLU A C 18
ATOM 30539 O O . GLU A 1 15 ? 13.085 -6.546 8.420 1.00 22.33 15 GLU A O 18
ATOM 30551 N N . GLY A 1 16 ? 11.509 -6.823 6.841 1.00 1.34 16 GLY A N 18
ATOM 30552 C CA . GLY A 1 16 ? 11.109 -8.140 7.329 1.00 1.52 16 GLY A CA 18
ATOM 30553 C C . GLY A 1 16 ? 9.936 -8.105 8.312 1.00 43.34 16 GLY A C 18
ATOM 30554 O O . GLY A 1 16 ? 9.286 -9.127 8.540 1.00 51.02 16 GLY A O 18
ATOM 30558 N N . ALA A 1 17 ? 9.659 -6.935 8.888 1.00 1.20 17 ALA A N 18
ATOM 30559 C CA . ALA A 1 17 ? 8.614 -6.797 9.913 1.00 45.21 17 ALA A CA 18
ATOM 30560 C C . ALA A 1 17 ? 7.191 -6.826 9.323 1.00 45.34 17 ALA A C 18
ATOM 30561 O O . ALA A 1 17 ? 6.969 -6.455 8.165 1.00 10.15 17 ALA A O 18
ATOM 30568 N N . GLU A 1 18 ? 6.232 -7.277 10.135 1.00 70.15 18 GLU A N 18
ATOM 30569 C CA . GLU A 1 18 ? 4.815 -7.274 9.756 1.00 50.45 18 GLU A CA 18
ATOM 30570 C C . GLU A 1 18 ? 4.009 -6.371 10.709 1.00 14.24 18 GLU A C 18
ATOM 30571 O O . GLU A 1 18 ? 3.805 -6.701 11.879 1.00 65.41 18 GLU A O 18
ATOM 30583 N N . THR A 1 19 ? 3.551 -5.235 10.194 1.00 14.52 19 THR A N 18
ATOM 30584 C CA . THR A 1 19 ? 2.853 -4.226 11.011 1.00 3.14 19 THR A CA 18
ATOM 30585 C C . THR A 1 19 ? 1.843 -3.428 10.169 1.00 63.51 19 THR A C 18
ATOM 30586 O O . THR A 1 19 ? 2.006 -3.311 8.954 1.00 43.12 19 THR A O 18
ATOM 30597 N N . PRO A 1 20 ? 0.766 -2.893 10.785 1.00 23.40 20 PRO A N 18
ATOM 30598 C CA . PRO A 1 20 ? -0.151 -1.968 10.095 1.00 55.04 20 PRO A CA 18
ATOM 30599 C C . PRO A 1 20 ? 0.492 -0.586 9.859 1.00 71.15 20 PRO A C 18
ATOM 30600 O O . PRO A 1 20 ? 1.199 -0.065 10.721 1.00 74.12 20 PRO A O 18
ATOM 30611 N N . VAL A 1 21 ? 0.229 0.013 8.697 1.00 50.24 21 VAL A N 18
ATOM 30612 C CA . VAL A 1 21 ? 0.840 1.300 8.333 1.00 41.04 21 VAL A CA 18
ATOM 30613 C C . VAL A 1 21 ? -0.222 2.369 8.021 1.00 34.31 21 VAL A C 18
ATOM 30614 O O . VAL A 1 21 ? -1.252 2.082 7.414 1.00 65.12 21 VAL A O 18
ATOM 30627 N N . THR A 1 22 ? 0.042 3.603 8.443 1.00 52.11 22 THR A N 18
ATOM 30628 C CA . THR A 1 22 ? -0.880 4.726 8.201 1.00 64.21 22 THR A CA 18
ATOM 30629 C C . THR A 1 22 ? -0.187 5.838 7.403 1.00 65.22 22 THR A C 18
ATOM 30630 O O . THR A 1 22 ? 0.991 6.116 7.615 1.00 11.41 22 THR A O 18
ATOM 30641 N N . GLY A 1 23 ? -0.915 6.471 6.484 1.00 4.24 23 GLY A N 18
ATOM 30642 C CA . GLY A 1 23 ? -0.335 7.551 5.696 1.00 44.45 23 GLY A CA 18
ATOM 30643 C C . GLY A 1 23 ? -1.357 8.322 4.866 1.00 73.44 23 GLY A C 18
ATOM 30644 O O . GLY A 1 23 ? -2.430 7.810 4.539 1.00 21.13 23 GLY A O 18
ATOM 30648 N N . ARG A 1 24 ? -1.017 9.559 4.522 1.00 70.54 24 ARG A N 18
ATOM 30649 C CA . ARG A 1 24 ? -1.879 10.410 3.697 1.00 33.41 24 ARG A CA 18
ATOM 30650 C C . ARG A 1 24 ? -1.479 10.306 2.214 1.00 22.33 24 ARG A C 18
ATOM 30651 O O . ARG A 1 24 ? -0.360 10.655 1.842 1.00 32.24 24 ARG A O 18
ATOM 30672 N N . VAL A 1 25 ? -2.397 9.825 1.377 1.00 15.53 25 VAL A N 18
ATOM 30673 C CA . VAL A 1 25 ? -2.101 9.545 -0.037 1.00 50.12 25 VAL A CA 18
ATOM 30674 C C . VAL A 1 25 ? -1.708 10.812 -0.821 1.00 22.40 25 VAL A C 18
ATOM 30675 O O . VAL A 1 25 ? -2.441 11.802 -0.842 1.00 75.43 25 VAL A O 18
ATOM 30688 N N . MET A 1 26 ? -0.544 10.762 -1.472 1.00 14.42 26 MET A N 18
ATOM 30689 C CA . MET A 1 26 ? -0.066 11.869 -2.312 1.00 0.11 26 MET A CA 18
ATOM 30690 C C . MET A 1 26 ? -0.096 11.491 -3.806 1.00 63.21 26 MET A C 18
ATOM 30691 O O . MET A 1 26 ? -0.691 12.193 -4.622 1.00 34.43 26 MET A O 18
ATOM 30705 N N . LYS A 1 27 ? 0.561 10.381 -4.151 1.00 53.32 27 LYS A N 18
ATOM 30706 C CA . LYS A 1 27 ? 0.651 9.927 -5.550 1.00 64.24 27 LYS A CA 18
ATOM 30707 C C . LYS A 1 27 ? 0.195 8.469 -5.695 1.00 73.24 27 LYS A C 18
ATOM 30708 O O . LYS A 1 27 ? 0.596 7.608 -4.917 1.00 60.23 27 LYS A O 18
ATOM 30727 N N . ILE A 1 28 ? -0.648 8.195 -6.687 1.00 3.15 28 ILE A N 18
ATOM 30728 C CA . ILE A 1 28 ? -1.045 6.816 -7.004 1.00 34.21 28 ILE A CA 18
ATOM 30729 C C . ILE A 1 28 ? -0.646 6.439 -8.439 1.00 62.15 28 ILE A C 18
ATOM 30730 O O . ILE A 1 28 ? -1.129 7.033 -9.411 1.00 70.12 28 ILE A O 18
ATOM 30746 N N . SER A 1 29 ? 0.246 5.459 -8.565 1.00 63.23 29 SER A N 18
ATOM 30747 C CA . SER A 1 29 ? 0.638 4.924 -9.874 1.00 53.03 29 SER A CA 18
ATOM 30748 C C . SER A 1 29 ? -0.360 3.859 -10.341 1.00 2.43 29 SER A C 18
ATOM 30749 O O . SER A 1 29 ? -0.570 2.855 -9.659 1.00 20.50 29 SER A O 18
ATOM 30757 N N . SER A 1 30 ? -0.971 4.090 -11.504 1.00 43.30 30 SER A N 18
ATOM 30758 C CA . SER A 1 30 ? -2.000 3.186 -12.055 1.00 13.13 30 SER A CA 18
ATOM 30759 C C . SER A 1 30 ? -1.532 1.719 -12.092 1.00 20.44 30 SER A C 18
ATOM 30760 O O . SER A 1 30 ? -0.333 1.444 -12.217 1.00 60.30 30 SER A O 18
ATOM 30768 N N . PRO A 1 31 ? -2.471 0.755 -11.992 1.00 2.34 31 PRO A N 18
ATOM 30769 C CA . PRO A 1 31 ? -2.138 -0.682 -11.998 1.00 22.12 31 PRO A CA 18
ATOM 30770 C C . PRO A 1 31 ? -1.410 -1.126 -13.282 1.00 1.44 31 PRO A C 18
ATOM 30771 O O . PRO A 1 31 ? -1.915 -0.954 -14.392 1.00 52.45 31 PRO A O 18
ATOM 30782 N N . ARG A 1 32 ? -0.215 -1.689 -13.118 1.00 72.52 32 ARG A N 18
ATOM 30783 C CA . ARG A 1 32 ? 0.583 -2.177 -14.244 1.00 31.12 32 ARG A CA 18
ATOM 30784 C C . ARG A 1 32 ? 0.331 -3.676 -14.466 1.00 20.30 32 ARG A C 18
ATOM 30785 O O . ARG A 1 32 ? 0.500 -4.483 -13.550 1.00 34.20 32 ARG A O 18
ATOM 30806 N N . THR A 1 33 ? -0.080 -4.041 -15.678 1.00 63.34 33 THR A N 18
ATOM 30807 C CA . THR A 1 33 ? -0.436 -5.434 -15.987 1.00 22.43 33 THR A CA 18
ATOM 30808 C C . THR A 1 33 ? 0.771 -6.232 -16.513 1.00 12.30 33 THR A C 18
ATOM 30809 O O . THR A 1 33 ? 1.392 -5.865 -17.516 1.00 10.41 33 THR A O 18
ATOM 30820 N N . PHE A 1 34 ? 1.088 -7.326 -15.828 1.00 31.41 34 PHE A N 18
ATOM 30821 C CA . PHE A 1 34 ? 2.192 -8.214 -16.216 1.00 52.24 34 PHE A CA 18
ATOM 30822 C C . PHE A 1 34 ? 1.667 -9.618 -16.558 1.00 14.54 34 PHE A C 18
ATOM 30823 O O . PHE A 1 34 ? 0.480 -9.892 -16.415 1.00 74.52 34 PHE A O 18
ATOM 30840 N N . THR A 1 35 ? 2.551 -10.499 -17.026 1.00 11.12 35 THR A N 18
ATOM 30841 C CA . THR A 1 35 ? 2.168 -11.884 -17.350 1.00 74.43 35 THR A CA 18
ATOM 30842 C C . THR A 1 35 ? 2.427 -12.835 -16.165 1.00 4.42 35 THR A C 18
ATOM 30843 O O . THR A 1 35 ? 3.575 -13.184 -15.874 1.00 41.13 35 THR A O 18
ATOM 30854 N N . THR A 1 36 ? 1.357 -13.248 -15.481 1.00 1.21 36 THR A N 18
ATOM 30855 C CA . THR A 1 36 ? 1.475 -14.157 -14.323 1.00 54.33 36 THR A CA 18
ATOM 30856 C C . THR A 1 36 ? 1.601 -15.633 -14.758 1.00 34.43 36 THR A C 18
ATOM 30857 O O . THR A 1 36 ? 1.768 -15.928 -15.942 1.00 11.22 36 THR A O 18
ATOM 30868 N N . ARG A 1 37 ? 1.540 -16.550 -13.787 1.00 40.21 37 ARG A N 18
ATOM 30869 C CA . ARG A 1 37 ? 1.728 -17.988 -14.034 1.00 64.12 37 ARG A CA 18
ATOM 30870 C C . ARG A 1 37 ? 0.681 -18.554 -15.024 1.00 53.22 37 ARG A C 18
ATOM 30871 O O . ARG A 1 37 ? 1.037 -18.994 -16.121 1.00 74.52 37 ARG A O 18
ATOM 30892 N N . LYS A 1 38 ? -0.600 -18.556 -14.635 1.00 43.22 38 LYS A N 18
ATOM 30893 C CA . LYS A 1 38 ? -1.662 -19.125 -15.485 1.00 53.44 38 LYS A CA 18
ATOM 30894 C C . LYS A 1 38 ? -3.071 -18.649 -15.070 1.00 10.04 38 LYS A C 18
ATOM 30895 O O . LYS A 1 38 ? -3.330 -18.366 -13.899 1.00 14.42 38 LYS A O 18
ATOM 30914 N N . GLY A 1 39 ? -3.980 -18.568 -16.044 1.00 31.13 39 GLY A N 18
ATOM 30915 C CA . GLY A 1 39 ? -5.375 -18.227 -15.763 1.00 62.33 39 GLY A CA 18
ATOM 30916 C C . GLY A 1 39 ? -5.635 -16.726 -15.761 1.00 4.32 39 GLY A C 18
ATOM 30917 O O . GLY A 1 39 ? -6.331 -16.201 -16.634 1.00 35.32 39 GLY A O 18
ATOM 30921 N N . ARG A 1 40 ? -5.070 -16.035 -14.779 1.00 62.31 40 ARG A N 18
ATOM 30922 C CA . ARG A 1 40 ? -5.221 -14.581 -14.661 1.00 40.05 40 ARG A CA 18
ATOM 30923 C C . ARG A 1 40 ? -4.179 -13.836 -15.494 1.00 55.04 40 ARG A C 18
ATOM 30924 O O . ARG A 1 40 ? -3.181 -14.411 -15.925 1.00 14.51 40 ARG A O 18
ATOM 30945 N N . GLU A 1 41 ? -4.447 -12.565 -15.755 1.00 41.05 41 GLU A N 18
ATOM 30946 C CA . GLU A 1 41 ? -3.473 -11.690 -16.409 1.00 60.42 41 GLU A CA 18
ATOM 30947 C C . GLU A 1 41 ? -2.319 -11.330 -15.448 1.00 31.55 41 GLU A C 18
ATOM 30948 O O . GLU A 1 41 ? -1.168 -11.689 -15.696 1.00 42.41 41 GLU A O 18
ATOM 30960 N N . GLY A 1 42 ? -2.643 -10.672 -14.326 1.00 22.42 42 GLY A N 18
ATOM 30961 C CA . GLY A 1 42 ? -1.622 -10.218 -13.382 1.00 72.54 42 GLY A CA 18
ATOM 30962 C C . GLY A 1 42 ? -1.453 -8.696 -13.365 1.00 34.30 42 GLY A C 18
ATOM 30963 O O . GLY A 1 42 ? -1.120 -8.094 -14.379 1.00 11.52 42 GLY A O 18
ATOM 30967 N N . LYS A 1 43 ? -1.686 -8.072 -12.209 1.00 2.43 43 LYS A N 18
ATOM 30968 C CA . LYS A 1 43 ? -1.509 -6.615 -12.045 1.00 33.34 43 LYS A CA 18
ATOM 30969 C C . LYS A 1 43 ? -0.805 -6.256 -10.725 1.00 63.55 43 LYS A C 18
ATOM 30970 O O . LYS A 1 43 ? -0.873 -6.999 -9.743 1.00 15.25 43 LYS A O 18
ATOM 30989 N N . LEU A 1 44 ? -0.140 -5.098 -10.724 1.00 54.22 44 LEU A N 18
ATOM 30990 C CA . LEU A 1 44 ? 0.466 -4.528 -9.513 1.00 12.33 44 LEU A CA 18
ATOM 30991 C C . LEU A 1 44 ? 0.266 -3.002 -9.486 1.00 72.13 44 LEU A C 18
ATOM 30992 O O . LEU A 1 44 ? 0.187 -2.366 -10.534 1.00 13.33 44 LEU A O 18
ATOM 31008 N N . ALA A 1 45 ? 0.176 -2.415 -8.298 1.00 64.21 45 ALA A N 18
ATOM 31009 C CA . ALA A 1 45 ? -0.023 -0.964 -8.168 1.00 31.34 45 ALA A CA 18
ATOM 31010 C C . ALA A 1 45 ? 0.878 -0.361 -7.081 1.00 10.32 45 ALA A C 18
ATOM 31011 O O . ALA A 1 45 ? 1.288 -1.049 -6.146 1.00 71.32 45 ALA A O 18
ATOM 31018 N N . ASN A 1 46 ? 1.180 0.931 -7.209 1.00 33.13 46 ASN A N 18
ATOM 31019 C CA . ASN A 1 46 ? 2.043 1.628 -6.244 1.00 11.42 46 ASN A CA 18
ATOM 31020 C C . ASN A 1 46 ? 1.360 2.888 -5.697 1.00 73.41 46 ASN A C 18
ATOM 31021 O O . ASN A 1 46 ? 1.149 3.859 -6.424 1.00 13.04 46 ASN A O 18
ATOM 31032 N N . VAL A 1 47 ? 1.012 2.867 -4.414 1.00 54.32 47 VAL A N 18
ATOM 31033 C CA . VAL A 1 47 ? 0.408 4.029 -3.752 1.00 23.23 47 VAL A CA 18
ATOM 31034 C C . VAL A 1 47 ? 1.400 4.684 -2.778 1.00 1.42 47 VAL A C 18
ATOM 31035 O O . VAL A 1 47 ? 1.858 4.055 -1.823 1.00 63.13 47 VAL A O 18
ATOM 31048 N N . ILE A 1 48 ? 1.728 5.945 -3.030 1.00 43.34 48 ILE A N 18
ATOM 31049 C CA . ILE A 1 48 ? 2.669 6.689 -2.189 1.00 61.50 48 ILE A CA 18
ATOM 31050 C C . ILE A 1 48 ? 1.930 7.476 -1.096 1.00 64.54 48 ILE A C 18
ATOM 31051 O O . ILE A 1 48 ? 1.302 8.508 -1.363 1.00 1.45 48 ILE A O 18
ATOM 31067 N N . ILE A 1 49 ? 1.999 6.974 0.134 1.00 53.41 49 ILE A N 18
ATOM 31068 C CA . ILE A 1 49 ? 1.352 7.622 1.279 1.00 13.31 49 ILE A CA 18
ATOM 31069 C C . ILE A 1 49 ? 2.392 8.298 2.182 1.00 15.31 49 ILE A C 18
ATOM 31070 O O . ILE A 1 49 ? 3.452 7.738 2.448 1.00 74.42 49 ILE A O 18
ATOM 31086 N N . ALA A 1 50 ? 2.092 9.505 2.653 1.00 1.13 50 ALA A N 18
ATOM 31087 C CA . ALA A 1 50 ? 3.026 10.243 3.507 1.00 53.14 50 ALA A CA 18
ATOM 31088 C C . ALA A 1 50 ? 2.406 10.620 4.857 1.00 71.33 50 ALA A C 18
ATOM 31089 O O . ALA A 1 50 ? 1.363 11.272 4.923 1.00 25.43 50 ALA A O 18
ATOM 31096 N N . ASP A 1 51 ? 3.061 10.190 5.928 1.00 32.54 51 ASP A N 18
ATOM 31097 C CA . ASP A 1 51 ? 2.678 10.561 7.288 1.00 12.33 51 ASP A CA 18
ATOM 31098 C C . ASP A 1 51 ? 3.715 11.530 7.883 1.00 31.31 51 ASP A C 18
ATOM 31099 O O . ASP A 1 51 ? 4.797 11.718 7.318 1.00 54.11 51 ASP A O 18
ATOM 31108 N N . ASP A 1 52 ? 3.390 12.140 9.019 1.00 0.15 52 ASP A N 18
ATOM 31109 C CA . ASP A 1 52 ? 4.292 13.097 9.665 1.00 53.44 52 ASP A CA 18
ATOM 31110 C C . ASP A 1 52 ? 5.590 12.428 10.156 1.00 31.02 52 ASP A C 18
ATOM 31111 O O . ASP A 1 52 ? 6.606 13.100 10.353 1.00 10.12 52 ASP A O 18
ATOM 31120 N N . THR A 1 53 ? 5.552 11.110 10.355 1.00 25.41 53 THR A N 18
ATOM 31121 C CA . THR A 1 53 ? 6.749 10.345 10.748 1.00 55.13 53 THR A CA 18
ATOM 31122 C C . THR A 1 53 ? 7.567 9.895 9.527 1.00 55.40 53 THR A C 18
ATOM 31123 O O . THR A 1 53 ? 8.704 9.438 9.664 1.00 1.23 53 THR A O 18
ATOM 31134 N N . GLY A 1 54 ? 6.986 10.029 8.333 1.00 24.40 54 GLY A N 18
ATOM 31135 C CA . GLY A 1 54 ? 7.652 9.580 7.110 1.00 75.25 54 GLY A CA 18
ATOM 31136 C C . GLY A 1 54 ? 6.669 9.081 6.053 1.00 4.14 54 GLY A C 18
ATOM 31137 O O . GLY A 1 54 ? 5.490 8.890 6.341 1.00 3.04 54 GLY A O 18
ATOM 31141 N N . GLU A 1 55 ? 7.143 8.882 4.822 1.00 11.40 55 GLU A N 18
ATOM 31142 C CA . GLU A 1 55 ? 6.285 8.375 3.735 1.00 72.35 55 GLU A CA 18
ATOM 31143 C C . GLU A 1 55 ? 6.728 6.984 3.247 1.00 23.32 55 GLU A C 18
ATOM 31144 O O . GLU A 1 55 ? 7.895 6.602 3.373 1.00 43.12 55 GLU A O 18
ATOM 31156 N N . LEU A 1 56 ? 5.781 6.232 2.684 1.00 51.54 56 LEU A N 18
ATOM 31157 C CA . LEU A 1 56 ? 6.012 4.830 2.311 1.00 22.04 56 LEU A CA 18
ATOM 31158 C C . LEU A 1 56 ? 5.444 4.499 0.918 1.00 22.24 56 LEU A C 18
ATOM 31159 O O . LEU A 1 56 ? 4.452 5.087 0.477 1.00 61.45 56 LEU A O 18
ATOM 31175 N N . ARG A 1 57 ? 6.083 3.545 0.237 1.00 52.45 57 ARG A N 18
ATOM 31176 C CA . ARG A 1 57 ? 5.574 3.009 -1.033 1.00 34.53 57 ARG A CA 18
ATOM 31177 C C . ARG A 1 57 ? 4.728 1.742 -0.789 1.00 64.45 57 ARG A C 18
ATOM 31178 O O . ARG A 1 57 ? 5.265 0.677 -0.488 1.00 14.35 57 ARG A O 18
ATOM 31199 N N . ALA A 1 58 ? 3.411 1.868 -0.904 1.00 62.30 58 ALA A N 18
ATOM 31200 C CA . ALA A 1 58 ? 2.505 0.727 -0.714 1.00 42.43 58 ALA A CA 18
ATOM 31201 C C . ALA A 1 58 ? 2.265 -0.028 -2.034 1.00 35.41 58 ALA A C 18
ATOM 31202 O O . ALA A 1 58 ? 1.772 0.547 -3.004 1.00 52.31 58 ALA A O 18
ATOM 31209 N N . VAL A 1 59 ? 2.611 -1.314 -2.062 1.00 41.03 59 VAL A N 18
ATOM 31210 C CA . VAL A 1 59 ? 2.466 -2.135 -3.275 1.00 52.41 59 VAL A CA 18
ATOM 31211 C C . VAL A 1 59 ? 1.164 -2.961 -3.257 1.00 4.32 59 VAL A C 18
ATOM 31212 O O . VAL A 1 59 ? 1.040 -3.940 -2.515 1.00 62.43 59 VAL A O 18
ATOM 31225 N N . PHE A 1 60 ? 0.197 -2.558 -4.081 1.00 50.33 60 PHE A N 18
ATOM 31226 C CA . PHE A 1 60 ? -1.081 -3.272 -4.201 1.00 42.32 60 PHE A CA 18
ATOM 31227 C C . PHE A 1 60 ? -1.049 -4.299 -5.347 1.00 45.20 60 PHE A C 18
ATOM 31228 O O . PHE A 1 60 ? -1.109 -3.938 -6.521 1.00 15.10 60 PHE A O 18
ATOM 31245 N N . TRP A 1 61 ? -0.945 -5.574 -4.995 1.00 41.43 61 TRP A N 18
ATOM 31246 C CA . TRP A 1 61 ? -0.975 -6.670 -5.974 1.00 53.04 61 TRP A CA 18
ATOM 31247 C C . TRP A 1 61 ? -2.408 -6.953 -6.464 1.00 1.40 61 TRP A C 18
ATOM 31248 O O . TRP A 1 61 ? -3.375 -6.490 -5.869 1.00 31.41 61 TRP A O 18
ATOM 31269 N N . THR A 1 62 ? -2.529 -7.666 -7.587 1.00 42.42 62 THR A N 18
ATOM 31270 C CA . THR A 1 62 ? -3.842 -7.987 -8.194 1.00 61.14 62 THR A CA 18
ATOM 31271 C C . THR A 1 62 ? -4.906 -8.453 -7.173 1.00 50.32 62 THR A C 18
ATOM 31272 O O . THR A 1 62 ? -6.103 -8.264 -7.394 1.00 5.21 62 THR A O 18
ATOM 31283 N N . GLU A 1 63 ? -4.479 -9.067 -6.070 1.00 2.24 63 GLU A N 18
ATOM 31284 C CA . GLU A 1 63 ? -5.410 -9.496 -5.010 1.00 24.33 63 GLU A CA 18
ATOM 31285 C C . GLU A 1 63 ? -5.897 -8.309 -4.153 1.00 34.41 63 GLU A C 18
ATOM 31286 O O . GLU A 1 63 ? -6.990 -8.341 -3.593 1.00 64.23 63 GLU A O 18
ATOM 31298 N N . ASN A 1 64 ? -5.077 -7.267 -4.057 1.00 24.11 64 ASN A N 18
ATOM 31299 C CA . ASN A 1 64 ? -5.400 -6.077 -3.254 1.00 73.10 64 ASN A CA 18
ATOM 31300 C C . ASN A 1 64 ? -6.029 -4.944 -4.086 1.00 34.13 64 ASN A C 18
ATOM 31301 O O . ASN A 1 64 ? -6.446 -3.931 -3.530 1.00 22.51 64 ASN A O 18
ATOM 31312 N N . ILE A 1 65 ? -6.095 -5.105 -5.409 1.00 73.10 65 ILE A N 18
ATOM 31313 C CA . ILE A 1 65 ? -6.705 -4.083 -6.280 1.00 21.53 65 ILE A CA 18
ATOM 31314 C C . ILE A 1 65 ? -8.148 -3.754 -5.842 1.00 45.24 65 ILE A C 18
ATOM 31315 O O . ILE A 1 65 ? -8.597 -2.610 -5.939 1.00 13.23 65 ILE A O 18
ATOM 31331 N N . LYS A 1 66 ? -8.855 -4.763 -5.332 1.00 55.14 66 LYS A N 18
ATOM 31332 C CA . LYS A 1 66 ? -10.227 -4.595 -4.826 1.00 11.41 66 LYS A CA 18
ATOM 31333 C C . LYS A 1 66 ? -10.312 -3.563 -3.684 1.00 51.11 66 LYS A C 18
ATOM 31334 O O . LYS A 1 66 ? -11.394 -3.070 -3.357 1.00 21.21 66 LYS A O 18
ATOM 31353 N N . LEU A 1 67 ? -9.169 -3.246 -3.076 1.00 73.31 67 LEU A N 18
ATOM 31354 C CA . LEU A 1 67 ? -9.105 -2.261 -1.990 1.00 62.23 67 LEU A CA 18
ATOM 31355 C C . LEU A 1 67 ? -9.009 -0.824 -2.527 1.00 72.13 67 LEU A C 18
ATOM 31356 O O . LEU A 1 67 ? -9.384 0.128 -1.843 1.00 1.31 67 LEU A O 18
ATOM 31372 N N . LEU A 1 68 ? -8.514 -0.674 -3.757 1.00 2.20 68 LEU A N 18
ATOM 31373 C CA . LEU A 1 68 ? -8.305 0.653 -4.355 1.00 31.13 68 LEU A CA 18
ATOM 31374 C C . LEU A 1 68 ? -9.618 1.443 -4.493 1.00 34.32 68 LEU A C 18
ATOM 31375 O O . LEU A 1 68 ? -9.643 2.656 -4.289 1.00 63.42 68 LEU A O 18
ATOM 31391 N N . LYS A 1 69 ? -10.710 0.754 -4.822 1.00 70.32 69 LYS A N 18
ATOM 31392 C CA . LYS A 1 69 ? -12.011 1.415 -5.012 1.00 23.35 69 LYS A CA 18
ATOM 31393 C C . LYS A 1 69 ? -12.529 2.070 -3.714 1.00 3.01 69 LYS A C 18
ATOM 31394 O O . LYS A 1 69 ? -13.427 2.910 -3.751 1.00 42.30 69 LYS A O 18
ATOM 31413 N N . LYS A 1 70 ? -11.953 1.691 -2.572 1.00 61.25 70 LYS A N 18
ATOM 31414 C CA . LYS A 1 70 ? -12.396 2.197 -1.265 1.00 14.31 70 LYS A CA 18
ATOM 31415 C C . LYS A 1 70 ? -11.949 3.651 -1.020 1.00 62.03 70 LYS A C 18
ATOM 31416 O O . LYS A 1 70 ? -12.590 4.387 -0.267 1.00 12.10 70 LYS A O 18
ATOM 31435 N N . PHE A 1 71 ? -10.854 4.057 -1.660 1.00 3.51 71 PHE A N 18
ATOM 31436 C CA . PHE A 1 71 ? -10.296 5.403 -1.468 1.00 62.13 71 PHE A CA 18
ATOM 31437 C C . PHE A 1 71 ? -9.796 6.003 -2.791 1.00 54.43 71 PHE A C 18
ATOM 31438 O O . PHE A 1 71 ? -9.821 5.348 -3.835 1.00 24.43 71 PHE A O 18
ATOM 31455 N N . ARG A 1 72 ? -9.346 7.259 -2.743 1.00 35.13 72 ARG A N 18
ATOM 31456 C CA . ARG A 1 72 ? -8.783 7.932 -3.921 1.00 71.54 72 ARG A CA 18
ATOM 31457 C C . ARG A 1 72 ? -7.500 8.712 -3.575 1.00 35.12 72 ARG A C 18
ATOM 31458 O O . ARG A 1 72 ? -7.107 8.816 -2.410 1.00 40.21 72 ARG A O 18
ATOM 31479 N N . GLU A 1 73 ? -6.854 9.261 -4.604 1.00 0.15 73 GLU A N 18
ATOM 31480 C CA . GLU A 1 73 ? -5.605 10.009 -4.426 1.00 34.41 73 GLU A CA 18
ATOM 31481 C C . GLU A 1 73 ? -5.848 11.331 -3.679 1.00 11.13 73 GLU A C 18
ATOM 31482 O O . GLU A 1 73 ? -6.375 12.296 -4.243 1.00 61.13 73 GLU A O 18
ATOM 31494 N N . GLY A 1 74 ? -5.473 11.359 -2.402 1.00 35.12 74 GLY A N 18
ATOM 31495 C CA . GLY A 1 74 ? -5.683 12.540 -1.571 1.00 24.21 74 GLY A CA 18
ATOM 31496 C C . GLY A 1 74 ? -6.253 12.198 -0.197 1.00 32.24 74 GLY A C 18
ATOM 31497 O O . GLY A 1 74 ? -6.166 12.995 0.739 1.00 60.14 74 GLY A O 18
ATOM 31501 N N . ASP A 1 75 ? -6.842 11.007 -0.078 1.00 13.11 75 ASP A N 18
ATOM 31502 C CA . ASP A 1 75 ? -7.433 10.550 1.184 1.00 32.15 75 ASP A CA 18
ATOM 31503 C C . ASP A 1 75 ? -6.373 10.019 2.165 1.00 42.31 75 ASP A C 18
ATOM 31504 O O . ASP A 1 75 ? -5.246 9.704 1.782 1.00 21.43 75 ASP A O 18
ATOM 31513 N N . VAL A 1 76 ? -6.746 9.934 3.437 1.00 71.23 76 VAL A N 18
ATOM 31514 C CA . VAL A 1 76 ? -5.873 9.368 4.469 1.00 54.20 76 VAL A CA 18
ATOM 31515 C C . VAL A 1 76 ? -6.223 7.892 4.715 1.00 43.03 76 VAL A C 18
ATOM 31516 O O . VAL A 1 76 ? -7.347 7.577 5.104 1.00 54.01 76 VAL A O 18
ATOM 31529 N N . ILE A 1 77 ? -5.271 6.985 4.495 1.00 53.53 77 ILE A N 18
ATOM 31530 C CA . ILE A 1 77 ? -5.548 5.546 4.626 1.00 63.33 77 ILE A CA 18
ATOM 31531 C C . ILE A 1 77 ? -4.642 4.856 5.654 1.00 24.33 77 ILE A C 18
ATOM 31532 O O . ILE A 1 77 ? -3.554 5.335 5.982 1.00 31.40 77 ILE A O 18
ATOM 31548 N N . ARG A 1 78 ? -5.116 3.721 6.150 1.00 71.14 78 ARG A N 18
ATOM 31549 C CA . ARG A 1 78 ? -4.366 2.882 7.083 1.00 10.54 78 ARG A CA 18
ATOM 31550 C C . ARG A 1 78 ? -4.444 1.413 6.637 1.00 14.43 78 ARG A C 18
ATOM 31551 O O . ARG A 1 78 ? -5.512 0.800 6.667 1.00 4.43 78 ARG A O 18
ATOM 31572 N N . ILE A 1 79 ? -3.320 0.860 6.204 1.00 65.41 79 ILE A N 18
ATOM 31573 C CA . ILE A 1 79 ? -3.279 -0.512 5.686 1.00 31.42 79 ILE A CA 18
ATOM 31574 C C . ILE A 1 79 ? -2.887 -1.513 6.784 1.00 14.54 79 ILE A C 18
ATOM 31575 O O . ILE A 1 79 ? -1.799 -1.427 7.354 1.00 42.51 79 ILE A O 18
ATOM 31591 N N . LYS A 1 80 ? -3.771 -2.465 7.073 1.00 63.52 80 LYS A N 18
ATOM 31592 C CA . LYS A 1 80 ? -3.516 -3.457 8.122 1.00 41.53 80 LYS A CA 18
ATOM 31593 C C . LYS A 1 80 ? -2.928 -4.759 7.547 1.00 74.42 80 LYS A C 18
ATOM 31594 O O . LYS A 1 80 ? -3.405 -5.276 6.531 1.00 35.43 80 LYS A O 18
ATOM 31613 N N . ASP A 1 81 ? -1.889 -5.272 8.220 1.00 3.43 81 ASP A N 18
ATOM 31614 C CA . ASP A 1 81 ? -1.217 -6.526 7.843 1.00 61.20 81 ASP A CA 18
ATOM 31615 C C . ASP A 1 81 ? -0.413 -6.400 6.532 1.00 3.11 81 ASP A C 18
ATOM 31616 O O . ASP A 1 81 ? -0.910 -6.702 5.449 1.00 31.15 81 ASP A O 18
ATOM 31625 N N . VAL A 1 82 ? 0.834 -5.940 6.643 1.00 72.43 82 VAL A N 18
ATOM 31626 C CA . VAL A 1 82 ? 1.753 -5.868 5.493 1.00 44.54 82 VAL A CA 18
ATOM 31627 C C . VAL A 1 82 ? 3.177 -6.274 5.895 1.00 2.04 82 VAL A C 18
ATOM 31628 O O . VAL A 1 82 ? 3.533 -6.249 7.075 1.00 50.23 82 VAL A O 18
ATOM 31641 N N . ASN A 1 83 ? 3.988 -6.653 4.911 1.00 2.03 83 ASN A N 18
ATOM 31642 C CA . ASN A 1 83 ? 5.397 -6.985 5.154 1.00 62.44 83 ASN A CA 18
ATOM 31643 C C . ASN A 1 83 ? 6.325 -5.947 4.508 1.00 72.34 83 ASN A C 18
ATOM 31644 O O . ASN A 1 83 ? 6.230 -5.668 3.309 1.00 1.25 83 ASN A O 18
ATOM 31655 N N . ILE A 1 84 ? 7.221 -5.379 5.313 1.00 53.32 84 ILE A N 18
ATOM 31656 C CA . ILE A 1 84 ? 8.158 -4.359 4.835 1.00 31.54 84 ILE A CA 18
ATOM 31657 C C . ILE A 1 84 ? 9.359 -4.994 4.121 1.00 12.24 84 ILE A C 18
ATOM 31658 O O . ILE A 1 84 ? 10.081 -5.800 4.699 1.00 12.31 84 ILE A O 18
ATOM 31674 N N . ARG A 1 85 ? 9.567 -4.629 2.860 1.00 11.31 85 ARG A N 18
ATOM 31675 C CA . ARG A 1 85 ? 10.689 -5.161 2.077 1.00 13.04 85 ARG A CA 18
ATOM 31676 C C . ARG A 1 85 ? 11.923 -4.252 2.173 1.00 73.21 85 ARG A C 18
ATOM 31677 O O . ARG A 1 85 ? 13.037 -4.672 1.861 1.00 74.02 85 ARG A O 18
ATOM 31698 N N . GLY A 1 86 ? 11.709 -3.008 2.605 1.00 13.51 86 GLY A N 18
ATOM 31699 C CA . GLY A 1 86 ? 12.812 -2.065 2.785 1.00 24.42 86 GLY A CA 18
ATOM 31700 C C . GLY A 1 86 ? 13.475 -1.638 1.476 1.00 33.31 86 GLY A C 18
ATOM 31701 O O . GLY A 1 86 ? 14.666 -1.878 1.263 1.00 34.12 86 GLY A O 18
ATOM 31705 N N . GLY A 1 87 ? 12.697 -1.004 0.601 1.00 40.21 87 GLY A N 18
ATOM 31706 C CA . GLY A 1 87 ? 13.226 -0.505 -0.664 1.00 21.33 87 GLY A CA 18
ATOM 31707 C C . GLY A 1 87 ? 14.419 0.435 -0.486 1.00 1.22 87 GLY A C 18
ATOM 31708 O O . GLY A 1 87 ? 14.333 1.439 0.225 1.00 31.00 87 GLY A O 18
ATOM 31712 N N . PHE A 1 88 ? 15.538 0.098 -1.121 1.00 54.42 88 PHE A N 18
ATOM 31713 C CA . PHE A 1 88 ? 16.751 0.918 -1.053 1.00 14.32 88 PHE A CA 18
ATOM 31714 C C . PHE A 1 88 ? 16.587 2.230 -1.842 1.00 44.11 88 PHE A C 18
ATOM 31715 O O . PHE A 1 88 ? 16.083 2.236 -2.966 1.00 33.10 88 PHE A O 18
ATOM 31732 N N . GLY A 1 89 ? 17.010 3.340 -1.240 1.00 5.10 89 GLY A N 18
ATOM 31733 C CA . GLY A 1 89 ? 16.870 4.648 -1.877 1.00 25.30 89 GLY A CA 18
ATOM 31734 C C . GLY A 1 89 ? 16.273 5.705 -0.949 1.00 11.03 89 GLY A C 18
ATOM 31735 O O . GLY A 1 89 ? 16.184 6.881 -1.312 1.00 72.33 89 GLY A O 18
ATOM 31739 N N . GLY A 1 90 ? 15.871 5.287 0.251 1.00 31.24 90 GLY A N 18
ATOM 31740 C CA . GLY A 1 90 ? 15.275 6.202 1.222 1.00 61.34 90 GLY A CA 18
ATOM 31741 C C . GLY A 1 90 ? 13.847 5.819 1.595 1.00 23.53 90 GLY A C 18
ATOM 31742 O O . GLY A 1 90 ? 13.610 5.181 2.622 1.00 1.40 90 GLY A O 18
ATOM 31746 N N . ARG A 1 91 ? 12.896 6.201 0.752 1.00 32.45 91 ARG A N 18
ATOM 31747 C CA . ARG A 1 91 ? 11.481 5.896 0.989 1.00 52.41 91 ARG A CA 18
ATOM 31748 C C . ARG A 1 91 ? 11.201 4.400 0.757 1.00 32.04 91 ARG A C 18
ATOM 31749 O O . ARG A 1 91 ? 11.252 3.912 -0.374 1.00 21.40 91 ARG A O 18
ATOM 31770 N N . LYS A 1 92 ? 10.917 3.686 1.849 1.00 51.33 92 LYS A N 18
ATOM 31771 C CA . LYS A 1 92 ? 10.782 2.217 1.835 1.00 52.24 92 LYS A CA 18
ATOM 31772 C C . LYS A 1 92 ? 9.555 1.729 1.041 1.00 23.20 92 LYS A C 18
ATOM 31773 O O . LYS A 1 92 ? 8.806 2.515 0.461 1.00 51.52 92 LYS A O 18
ATOM 31792 N N . GLU A 1 93 ? 9.340 0.409 1.062 1.00 22.10 93 GLU A N 18
ATOM 31793 C CA . GLU A 1 93 ? 8.220 -0.223 0.354 1.00 1.33 93 GLU A CA 18
ATOM 31794 C C . GLU A 1 93 ? 7.555 -1.300 1.232 1.00 44.21 93 GLU A C 18
ATOM 31795 O O . GLU A 1 93 ? 8.217 -1.952 2.048 1.00 61.05 93 GLU A O 18
ATOM 31807 N N . ALA A 1 94 ? 6.249 -1.482 1.057 1.00 43.20 94 ALA A N 18
ATOM 31808 C CA . ALA A 1 94 ? 5.489 -2.486 1.809 1.00 15.21 94 ALA A CA 18
ATOM 31809 C C . ALA A 1 94 ? 4.556 -3.281 0.888 1.00 64.12 94 ALA A C 18
ATOM 31810 O O . ALA A 1 94 ? 3.822 -2.703 0.088 1.00 74.15 94 ALA A O 18
ATOM 31817 N N . HIS A 1 95 ? 4.582 -4.605 1.007 1.00 4.31 95 HIS A N 18
ATOM 31818 C CA . HIS A 1 95 ? 3.752 -5.472 0.161 1.00 54.51 95 HIS A CA 18
ATOM 31819 C C . HIS A 1 95 ? 2.527 -5.986 0.925 1.00 64.21 95 HIS A C 18
ATOM 31820 O O . HIS A 1 95 ? 2.633 -6.463 2.059 1.00 35.03 95 HIS A O 18
ATOM 31834 N N . LEU A 1 96 ? 1.365 -5.875 0.287 1.00 20.04 96 LEU A N 18
ATOM 31835 C CA . LEU A 1 96 ? 0.092 -6.268 0.893 1.00 72.44 96 LEU A CA 18
ATOM 31836 C C . LEU A 1 96 ? -0.222 -7.754 0.644 1.00 3.30 96 LEU A C 18
ATOM 31837 O O . LEU A 1 96 ? 0.366 -8.394 -0.226 1.00 40.22 96 LEU A O 18
ATOM 31853 N N . MET A 1 97 ? -1.165 -8.283 1.415 1.00 2.43 97 MET A N 18
ATOM 31854 C CA . MET A 1 97 ? -1.557 -9.693 1.327 1.00 73.45 97 MET A CA 18
ATOM 31855 C C . MET A 1 97 ? -3.010 -9.821 0.836 1.00 0.03 97 MET A C 18
ATOM 31856 O O . MET A 1 97 ? -3.815 -8.908 1.026 1.00 14.15 97 MET A O 18
ATOM 31870 N N . PRO A 1 98 ? -3.381 -10.958 0.210 1.00 31.10 98 PRO A N 18
ATOM 31871 C CA . PRO A 1 98 ? -4.759 -11.185 -0.268 1.00 62.43 98 PRO A CA 18
ATOM 31872 C C . PRO A 1 98 ? -5.820 -10.977 0.834 1.00 23.35 98 PRO A C 18
ATOM 31873 O O . PRO A 1 98 ? -6.966 -10.617 0.550 1.00 41.13 98 PRO A O 18
ATOM 31884 N N . ARG A 1 99 ? -5.424 -11.194 2.088 1.00 52.13 99 ARG A N 18
ATOM 31885 C CA . ARG A 1 99 ? -6.326 -11.025 3.238 1.00 63.44 99 ARG A CA 18
ATOM 31886 C C . ARG A 1 99 ? -6.305 -9.588 3.799 1.00 73.11 99 ARG A C 18
ATOM 31887 O O . ARG A 1 99 ? -7.198 -9.201 4.557 1.00 54.13 99 ARG A O 18
ATOM 31908 N N . SER A 1 100 ? -5.296 -8.804 3.421 1.00 23.44 100 SER A N 18
ATOM 31909 C CA . SER A 1 100 ? -5.103 -7.443 3.961 1.00 35.12 100 SER A CA 18
ATOM 31910 C C . SER A 1 100 ? -6.295 -6.519 3.677 1.00 25.24 100 SER A C 18
ATOM 31911 O O . SER A 1 100 ? -6.970 -6.642 2.652 1.00 3.15 100 SER A O 18
ATOM 31919 N N . THR A 1 101 ? -6.532 -5.580 4.589 1.00 23.00 101 THR A N 18
ATOM 31920 C CA . THR A 1 101 ? -7.624 -4.603 4.462 1.00 54.11 101 THR A CA 18
ATOM 31921 C C . THR A 1 101 ? -7.112 -3.171 4.662 1.00 33.25 101 THR A C 18
ATOM 31922 O O . THR A 1 101 ? -6.095 -2.953 5.328 1.00 2.50 101 THR A O 18
ATOM 31933 N N . VAL A 1 102 ? -7.811 -2.198 4.080 1.00 62.02 102 VAL A N 18
ATOM 31934 C CA . VAL A 1 102 ? -7.459 -0.782 4.256 1.00 51.24 102 VAL A CA 18
ATOM 31935 C C . VAL A 1 102 ? -8.614 0.010 4.898 1.00 4.42 102 VAL A C 18
ATOM 31936 O O . VAL A 1 102 ? -9.766 -0.083 4.469 1.00 43.52 102 VAL A O 18
ATOM 31949 N N . GLU A 1 103 ? -8.296 0.771 5.937 1.00 23.05 103 GLU A N 18
ATOM 31950 C CA . GLU A 1 103 ? -9.279 1.609 6.635 1.00 31.23 103 GLU A CA 18
ATOM 31951 C C . GLU A 1 103 ? -8.940 3.098 6.456 1.00 72.31 103 GLU A C 18
ATOM 31952 O O . GLU A 1 103 ? -7.774 3.490 6.532 1.00 45.41 103 GLU A O 18
ATOM 31964 N N . VAL A 1 104 ? -9.952 3.922 6.198 1.00 63.53 104 VAL A N 18
ATOM 31965 C CA . VAL A 1 104 ? -9.729 5.343 5.890 1.00 40.42 104 VAL A CA 18
ATOM 31966 C C . VAL A 1 104 ? -9.994 6.257 7.099 1.00 53.12 104 VAL A C 18
ATOM 31967 O O . VAL A 1 104 ? -10.928 6.041 7.877 1.00 44.33 104 VAL A O 18
ATOM 31980 N N . LEU A 1 105 ? -9.161 7.284 7.244 1.00 53.45 105 LEU A N 18
ATOM 31981 C CA . LEU A 1 105 ? -9.294 8.247 8.341 1.00 53.21 105 LEU A CA 18
ATOM 31982 C C . LEU A 1 105 ? -9.897 9.568 7.834 1.00 32.14 105 LEU A C 18
ATOM 31983 O O . LEU A 1 105 ? -9.794 9.885 6.651 1.00 35.35 105 LEU A O 18
ATOM 31999 N N . ASP A 1 106 ? -10.477 10.334 8.766 1.00 52.15 106 ASP A N 18
ATOM 32000 C CA . ASP A 1 106 ? -11.333 11.509 8.487 1.00 3.21 106 ASP A CA 18
ATOM 32001 C C . ASP A 1 106 ? -12.822 11.087 8.336 1.00 31.22 106 ASP A C 18
ATOM 32002 O O . ASP A 1 106 ? -13.651 11.509 9.145 1.00 41.03 106 ASP A O 18
ATOM 32011 N N . PRO A 1 107 ? -13.224 10.275 7.316 1.00 53.42 107 PRO A N 18
ATOM 32012 C CA . PRO A 1 107 ? -14.438 9.447 7.447 1.00 5.21 107 PRO A CA 18
ATOM 32013 C C . PRO A 1 107 ? -14.231 8.405 8.559 1.00 35.02 107 PRO A C 18
ATOM 32014 O O . PRO A 1 107 ? -14.128 7.201 8.307 1.00 31.20 107 PRO A O 18
ATOM 32025 N N . LEU A 1 108 ? -14.200 8.912 9.794 1.00 62.14 108 LEU A N 18
ATOM 32026 C CA . LEU A 1 108 ? -13.645 8.213 10.963 1.00 11.55 108 LEU A CA 18
ATOM 32027 C C . LEU A 1 108 ? -14.017 6.718 11.041 1.00 60.14 108 LEU A C 18
ATOM 32028 O O . LEU A 1 108 ? -15.148 6.357 11.375 1.00 2.32 108 LEU A O 18
ATOM 32044 N N . GLU A 1 109 ? -13.050 5.863 10.696 1.00 50.14 109 GLU A N 18
ATOM 32045 C CA . GLU A 1 109 ? -13.111 4.432 11.013 1.00 43.31 109 GLU A CA 18
ATOM 32046 C C . GLU A 1 109 ? -12.018 4.087 12.040 1.00 43.51 109 GLU A C 18
ATOM 32047 O O . GLU A 1 109 ? -11.004 3.475 11.699 1.00 20.30 109 GLU A O 18
ATOM 32059 N N . HIS A 1 110 ? -12.237 4.507 13.292 1.00 65.24 110 HIS A N 18
ATOM 32060 C CA . HIS A 1 110 ? -11.258 4.343 14.390 1.00 1.31 110 HIS A CA 18
ATOM 32061 C C . HIS A 1 110 ? -10.022 5.266 14.229 1.00 22.31 110 HIS A C 18
ATOM 32062 O O . HIS A 1 110 ? -10.040 6.392 14.781 1.00 38.42 110 HIS A O 18
ATOM 32077 N N . MET A 1 1 ? -10.767 -6.523 24.957 1.00 73.44 1 MET A N 19
ATOM 32078 C CA . MET A 1 1 ? -9.877 -7.599 24.443 1.00 33.42 1 MET A CA 19
ATOM 32079 C C . MET A 1 1 ? -9.487 -7.358 22.974 1.00 43.25 1 MET A C 19
ATOM 32080 O O . MET A 1 1 ? -10.335 -7.382 22.080 1.00 32.42 1 MET A O 19
ATOM 32096 N N . LYS A 1 2 ? -8.200 -7.102 22.739 1.00 31.41 2 LYS A N 19
ATOM 32097 C CA . LYS A 1 2 ? -7.660 -6.933 21.382 1.00 64.32 2 LYS A CA 19
ATOM 32098 C C . LYS A 1 2 ? -6.120 -6.858 21.429 1.00 74.41 2 LYS A C 19
ATOM 32099 O O . LYS A 1 2 ? -5.542 -5.767 21.486 1.00 21.51 2 LYS A O 19
ATOM 32118 N N . PRO A 1 3 ? -5.436 -8.023 21.455 1.00 52.01 3 PRO A N 19
ATOM 32119 C CA . PRO A 1 3 ? -3.962 -8.083 21.523 1.00 31.52 3 PRO A CA 19
ATOM 32120 C C . PRO A 1 3 ? -3.270 -7.493 20.278 1.00 12.13 3 PRO A C 19
ATOM 32121 O O . PRO A 1 3 ? -3.012 -8.198 19.298 1.00 42.25 3 PRO A O 19
ATOM 32132 N N . GLU A 1 4 ? -2.976 -6.196 20.324 1.00 40.34 4 GLU A N 19
ATOM 32133 C CA . GLU A 1 4 ? -2.351 -5.497 19.196 1.00 72.03 4 GLU A CA 19
ATOM 32134 C C . GLU A 1 4 ? -0.845 -5.287 19.418 1.00 1.23 4 GLU A C 19
ATOM 32135 O O . GLU A 1 4 ? -0.429 -4.381 20.147 1.00 21.42 4 GLU A O 19
ATOM 32147 N N . HIS A 1 5 ? -0.037 -6.130 18.782 1.00 60.41 5 HIS A N 19
ATOM 32148 C CA . HIS A 1 5 ? 1.425 -6.014 18.841 1.00 51.30 5 HIS A CA 19
ATOM 32149 C C . HIS A 1 5 ? 2.037 -6.149 17.437 1.00 33.11 5 HIS A C 19
ATOM 32150 O O . HIS A 1 5 ? 1.336 -6.493 16.487 1.00 34.31 5 HIS A O 19
ATOM 32165 N N . ARG A 1 6 ? 3.344 -5.892 17.320 1.00 32.03 6 ARG A N 19
ATOM 32166 C CA . ARG A 1 6 ? 4.024 -5.801 16.012 1.00 64.41 6 ARG A CA 19
ATOM 32167 C C . ARG A 1 6 ? 3.484 -4.617 15.192 1.00 61.54 6 ARG A C 19
ATOM 32168 O O . ARG A 1 6 ? 3.601 -4.590 13.968 1.00 31.42 6 ARG A O 19
ATOM 32189 N N . MET A 1 7 ? 2.917 -3.630 15.886 1.00 44.20 7 MET A N 19
ATOM 32190 C CA . MET A 1 7 ? 2.328 -2.451 15.245 1.00 31.51 7 MET A CA 19
ATOM 32191 C C . MET A 1 7 ? 3.237 -1.220 15.389 1.00 42.52 7 MET A C 19
ATOM 32192 O O . MET A 1 7 ? 3.340 -0.637 16.472 1.00 11.04 7 MET A O 19
ATOM 32206 N N . ASP A 1 8 ? 3.896 -0.832 14.304 1.00 74.22 8 ASP A N 19
ATOM 32207 C CA . ASP A 1 8 ? 4.743 0.364 14.293 1.00 12.41 8 ASP A CA 19
ATOM 32208 C C . ASP A 1 8 ? 4.535 1.193 13.011 1.00 15.25 8 ASP A C 19
ATOM 32209 O O . ASP A 1 8 ? 4.072 0.686 11.988 1.00 43.04 8 ASP A O 19
ATOM 32218 N N . THR A 1 9 ? 4.872 2.480 13.082 1.00 34.33 9 THR A N 19
ATOM 32219 C CA . THR A 1 9 ? 4.632 3.420 11.975 1.00 44.14 9 THR A CA 19
ATOM 32220 C C . THR A 1 9 ? 5.884 3.565 11.074 1.00 0.00 9 THR A C 19
ATOM 32221 O O . THR A 1 9 ? 6.950 3.051 11.400 1.00 53.53 9 THR A O 19
ATOM 32232 N N . ILE A 1 10 ? 5.741 4.292 9.957 1.00 11.43 10 ILE A N 19
ATOM 32233 C CA . ILE A 1 10 ? 6.760 4.370 8.889 1.00 5.42 10 ILE A CA 19
ATOM 32234 C C . ILE A 1 10 ? 8.222 4.508 9.384 1.00 51.34 10 ILE A C 19
ATOM 32235 O O . ILE A 1 10 ? 9.114 3.829 8.868 1.00 62.14 10 ILE A O 19
ATOM 32251 N N . SER A 1 11 ? 8.477 5.366 10.370 1.00 62.34 11 SER A N 19
ATOM 32252 C CA . SER A 1 11 ? 9.849 5.543 10.900 1.00 72.44 11 SER A CA 19
ATOM 32253 C C . SER A 1 11 ? 10.447 4.228 11.436 1.00 60.42 11 SER A C 19
ATOM 32254 O O . SER A 1 11 ? 11.647 3.988 11.320 1.00 4.55 11 SER A O 19
ATOM 32262 N N . LYS A 1 12 ? 9.601 3.379 12.012 1.00 24.51 12 LYS A N 19
ATOM 32263 C CA . LYS A 1 12 ? 10.059 2.160 12.699 1.00 55.42 12 LYS A CA 19
ATOM 32264 C C . LYS A 1 12 ? 10.000 0.908 11.808 1.00 41.23 12 LYS A C 19
ATOM 32265 O O . LYS A 1 12 ? 10.401 -0.174 12.238 1.00 43.44 12 LYS A O 19
ATOM 32284 N N . LEU A 1 13 ? 9.506 1.051 10.578 1.00 44.41 13 LEU A N 19
ATOM 32285 C CA . LEU A 1 13 ? 9.359 -0.095 9.664 1.00 63.33 13 LEU A CA 19
ATOM 32286 C C . LEU A 1 13 ? 10.682 -0.846 9.461 1.00 43.13 13 LEU A C 19
ATOM 32287 O O . LEU A 1 13 ? 11.581 -0.366 8.765 1.00 73.43 13 LEU A O 19
ATOM 32303 N N . GLU A 1 14 ? 10.793 -2.025 10.060 1.00 23.20 14 GLU A N 19
ATOM 32304 C CA . GLU A 1 14 ? 11.988 -2.854 9.914 1.00 63.00 14 GLU A CA 19
ATOM 32305 C C . GLU A 1 14 ? 11.936 -3.677 8.620 1.00 42.01 14 GLU A C 19
ATOM 32306 O O . GLU A 1 14 ? 10.899 -4.244 8.270 1.00 53.22 14 GLU A O 19
ATOM 32318 N N . GLU A 1 15 ? 13.059 -3.726 7.905 1.00 30.13 15 GLU A N 19
ATOM 32319 C CA . GLU A 1 15 ? 13.166 -4.521 6.681 1.00 12.30 15 GLU A CA 19
ATOM 32320 C C . GLU A 1 15 ? 12.979 -6.026 6.969 1.00 4.15 15 GLU A C 19
ATOM 32321 O O . GLU A 1 15 ? 13.933 -6.754 7.256 1.00 73.34 15 GLU A O 19
ATOM 32333 N N . GLY A 1 16 ? 11.724 -6.472 6.902 1.00 44.31 16 GLY A N 19
ATOM 32334 C CA . GLY A 1 16 ? 11.376 -7.851 7.235 1.00 71.42 16 GLY A CA 19
ATOM 32335 C C . GLY A 1 16 ? 10.242 -7.949 8.256 1.00 73.34 16 GLY A C 19
ATOM 32336 O O . GLY A 1 16 ? 9.835 -9.045 8.644 1.00 50.13 16 GLY A O 19
ATOM 32340 N N . ALA A 1 17 ? 9.727 -6.799 8.684 1.00 60.23 17 ALA A N 19
ATOM 32341 C CA . ALA A 1 17 ? 8.671 -6.737 9.702 1.00 15.42 17 ALA A CA 19
ATOM 32342 C C . ALA A 1 17 ? 7.263 -6.795 9.093 1.00 74.04 17 ALA A C 19
ATOM 32343 O O . ALA A 1 17 ? 7.072 -6.565 7.896 1.00 44.12 17 ALA A O 19
ATOM 32350 N N . GLU A 1 18 ? 6.277 -7.104 9.935 1.00 2.33 18 GLU A N 19
ATOM 32351 C CA . GLU A 1 18 ? 4.870 -7.114 9.524 1.00 61.11 18 GLU A CA 19
ATOM 32352 C C . GLU A 1 18 ? 4.046 -6.183 10.423 1.00 21.34 18 GLU A C 19
ATOM 32353 O O . GLU A 1 18 ? 3.820 -6.480 11.595 1.00 73.33 18 GLU A O 19
ATOM 32365 N N . THR A 1 19 ? 3.601 -5.060 9.863 1.00 1.52 19 THR A N 19
ATOM 32366 C CA . THR A 1 19 ? 2.888 -4.031 10.637 1.00 72.45 19 THR A CA 19
ATOM 32367 C C . THR A 1 19 ? 1.906 -3.229 9.769 1.00 35.43 19 THR A C 19
ATOM 32368 O O . THR A 1 19 ? 2.105 -3.094 8.561 1.00 32.13 19 THR A O 19
ATOM 32379 N N . PRO A 1 20 ? 0.816 -2.703 10.371 1.00 22.55 20 PRO A N 19
ATOM 32380 C CA . PRO A 1 20 ? -0.072 -1.742 9.697 1.00 52.12 20 PRO A CA 19
ATOM 32381 C C . PRO A 1 20 ? 0.558 -0.336 9.588 1.00 55.23 20 PRO A C 19
ATOM 32382 O O . PRO A 1 20 ? 1.162 0.162 10.538 1.00 23.34 20 PRO A O 19
ATOM 32393 N N . VAL A 1 21 ? 0.383 0.309 8.437 1.00 34.31 21 VAL A N 19
ATOM 32394 C CA . VAL A 1 21 ? 0.993 1.618 8.175 1.00 53.31 21 VAL A CA 19
ATOM 32395 C C . VAL A 1 21 ? -0.069 2.674 7.819 1.00 64.33 21 VAL A C 19
ATOM 32396 O O . VAL A 1 21 ? -0.986 2.416 7.036 1.00 4.31 21 VAL A O 19
ATOM 32409 N N . THR A 1 22 ? 0.052 3.859 8.408 1.00 11.35 22 THR A N 19
ATOM 32410 C CA . THR A 1 22 ? -0.889 4.957 8.141 1.00 24.34 22 THR A CA 19
ATOM 32411 C C . THR A 1 22 ? -0.230 6.049 7.289 1.00 0.03 22 THR A C 19
ATOM 32412 O O . THR A 1 22 ? 0.988 6.226 7.339 1.00 44.45 22 THR A O 19
ATOM 32423 N N . GLY A 1 23 ? -1.024 6.774 6.504 1.00 72.53 23 GLY A N 19
ATOM 32424 C CA . GLY A 1 23 ? -0.474 7.879 5.728 1.00 72.31 23 GLY A CA 19
ATOM 32425 C C . GLY A 1 23 ? -1.501 8.606 4.862 1.00 65.04 23 GLY A C 19
ATOM 32426 O O . GLY A 1 23 ? -2.535 8.046 4.492 1.00 32.34 23 GLY A O 19
ATOM 32430 N N . ARG A 1 24 ? -1.202 9.862 4.543 1.00 3.12 24 ARG A N 19
ATOM 32431 C CA . ARG A 1 24 ? -2.026 10.663 3.635 1.00 43.31 24 ARG A CA 19
ATOM 32432 C C . ARG A 1 24 ? -1.699 10.334 2.169 1.00 41.50 24 ARG A C 19
ATOM 32433 O O . ARG A 1 24 ? -0.570 10.541 1.719 1.00 73.22 24 ARG A O 19
ATOM 32454 N N . VAL A 1 25 ? -2.683 9.824 1.429 1.00 24.15 25 VAL A N 19
ATOM 32455 C CA . VAL A 1 25 ? -2.483 9.468 0.018 1.00 62.03 25 VAL A CA 19
ATOM 32456 C C . VAL A 1 25 ? -2.126 10.701 -0.825 1.00 5.45 25 VAL A C 19
ATOM 32457 O O . VAL A 1 25 ? -2.926 11.626 -0.971 1.00 5.41 25 VAL A O 19
ATOM 32470 N N . MET A 1 26 ? -0.910 10.713 -1.358 1.00 41.14 26 MET A N 19
ATOM 32471 C CA . MET A 1 26 ? -0.453 11.805 -2.221 1.00 12.21 26 MET A CA 19
ATOM 32472 C C . MET A 1 26 ? -0.625 11.437 -3.701 1.00 34.23 26 MET A C 19
ATOM 32473 O O . MET A 1 26 ? -1.343 12.111 -4.442 1.00 44.10 26 MET A O 19
ATOM 32487 N N . LYS A 1 27 ? 0.033 10.356 -4.123 1.00 2.14 27 LYS A N 19
ATOM 32488 C CA . LYS A 1 27 ? -0.028 9.897 -5.517 1.00 40.21 27 LYS A CA 19
ATOM 32489 C C . LYS A 1 27 ? -0.418 8.416 -5.599 1.00 75.10 27 LYS A C 19
ATOM 32490 O O . LYS A 1 27 ? 0.030 7.600 -4.789 1.00 30.24 27 LYS A O 19
ATOM 32509 N N . ILE A 1 28 ? -1.252 8.070 -6.579 1.00 55.30 28 ILE A N 19
ATOM 32510 C CA . ILE A 1 28 ? -1.594 6.671 -6.847 1.00 53.45 28 ILE A CA 19
ATOM 32511 C C . ILE A 1 28 ? -1.179 6.276 -8.273 1.00 74.20 28 ILE A C 19
ATOM 32512 O O . ILE A 1 28 ? -1.850 6.623 -9.247 1.00 40.31 28 ILE A O 19
ATOM 32528 N N . SER A 1 29 ? -0.068 5.558 -8.398 1.00 4.42 29 SER A N 19
ATOM 32529 C CA . SER A 1 29 ? 0.385 5.058 -9.701 1.00 51.32 29 SER A CA 19
ATOM 32530 C C . SER A 1 29 ? -0.508 3.901 -10.160 1.00 44.11 29 SER A C 19
ATOM 32531 O O . SER A 1 29 ? -0.514 2.832 -9.548 1.00 2.42 29 SER A O 19
ATOM 32539 N N . SER A 1 30 ? -1.262 4.127 -11.235 1.00 13.41 30 SER A N 19
ATOM 32540 C CA . SER A 1 30 ? -2.261 3.160 -11.713 1.00 34.13 30 SER A CA 19
ATOM 32541 C C . SER A 1 30 ? -1.654 1.758 -11.928 1.00 22.42 30 SER A C 19
ATOM 32542 O O . SER A 1 30 ? -0.498 1.626 -12.344 1.00 14.34 30 SER A O 19
ATOM 32550 N N . PRO A 1 31 ? -2.437 0.691 -11.649 1.00 33.35 31 PRO A N 19
ATOM 32551 C CA . PRO A 1 31 ? -1.965 -0.709 -11.714 1.00 1.22 31 PRO A CA 19
ATOM 32552 C C . PRO A 1 31 ? -1.276 -1.086 -13.039 1.00 40.43 31 PRO A C 19
ATOM 32553 O O . PRO A 1 31 ? -1.823 -0.874 -14.125 1.00 35.12 31 PRO A O 19
ATOM 32564 N N . ARG A 1 32 ? -0.073 -1.646 -12.931 1.00 60.00 32 ARG A N 19
ATOM 32565 C CA . ARG A 1 32 ? 0.639 -2.211 -14.079 1.00 34.00 32 ARG A CA 19
ATOM 32566 C C . ARG A 1 32 ? 0.358 -3.717 -14.187 1.00 32.53 32 ARG A C 19
ATOM 32567 O O . ARG A 1 32 ? 0.561 -4.465 -13.230 1.00 51.34 32 ARG A O 19
ATOM 32588 N N . THR A 1 33 ? -0.111 -4.154 -15.351 1.00 74.44 33 THR A N 19
ATOM 32589 C CA . THR A 1 33 ? -0.466 -5.562 -15.563 1.00 50.23 33 THR A CA 19
ATOM 32590 C C . THR A 1 33 ? 0.718 -6.367 -16.115 1.00 64.42 33 THR A C 19
ATOM 32591 O O . THR A 1 33 ? 1.436 -5.909 -17.007 1.00 3.11 33 THR A O 19
ATOM 32602 N N . PHE A 1 34 ? 0.917 -7.567 -15.575 1.00 72.52 34 PHE A N 19
ATOM 32603 C CA . PHE A 1 34 ? 1.965 -8.478 -16.045 1.00 23.42 34 PHE A CA 19
ATOM 32604 C C . PHE A 1 34 ? 1.413 -9.905 -16.166 1.00 32.00 34 PHE A C 19
ATOM 32605 O O . PHE A 1 34 ? 0.527 -10.303 -15.411 1.00 60.55 34 PHE A O 19
ATOM 32622 N N . THR A 1 35 ? 1.939 -10.680 -17.107 1.00 63.40 35 THR A N 19
ATOM 32623 C CA . THR A 1 35 ? 1.454 -12.048 -17.326 1.00 53.55 35 THR A CA 19
ATOM 32624 C C . THR A 1 35 ? 2.142 -13.043 -16.385 1.00 55.13 35 THR A C 19
ATOM 32625 O O . THR A 1 35 ? 3.345 -13.291 -16.490 1.00 3.23 35 THR A O 19
ATOM 32636 N N . THR A 1 36 ? 1.365 -13.593 -15.453 1.00 71.43 36 THR A N 19
ATOM 32637 C CA . THR A 1 36 ? 1.879 -14.556 -14.467 1.00 73.20 36 THR A CA 19
ATOM 32638 C C . THR A 1 36 ? 1.645 -16.010 -14.907 1.00 71.40 36 THR A C 19
ATOM 32639 O O . THR A 1 36 ? 0.906 -16.278 -15.859 1.00 71.55 36 THR A O 19
ATOM 32650 N N . ARG A 1 37 ? 2.270 -16.942 -14.190 1.00 31.41 37 ARG A N 19
ATOM 32651 C CA . ARG A 1 37 ? 2.151 -18.376 -14.486 1.00 11.34 37 ARG A CA 19
ATOM 32652 C C . ARG A 1 37 ? 0.823 -18.959 -13.970 1.00 33.00 37 ARG A C 19
ATOM 32653 O O . ARG A 1 37 ? 0.480 -20.108 -14.258 1.00 21.53 37 ARG A O 19
ATOM 32674 N N . LYS A 1 38 ? 0.094 -18.163 -13.193 1.00 51.23 38 LYS A N 19
ATOM 32675 C CA . LYS A 1 38 ? -1.214 -18.566 -12.662 1.00 71.21 38 LYS A CA 19
ATOM 32676 C C . LYS A 1 38 ? -2.348 -18.084 -13.589 1.00 2.12 38 LYS A C 19
ATOM 32677 O O . LYS A 1 38 ? -2.131 -17.231 -14.451 1.00 51.12 38 LYS A O 19
ATOM 32696 N N . GLY A 1 39 ? -3.556 -18.625 -13.407 1.00 54.53 39 GLY A N 19
ATOM 32697 C CA . GLY A 1 39 ? -4.711 -18.187 -14.195 1.00 51.21 39 GLY A CA 19
ATOM 32698 C C . GLY A 1 39 ? -5.223 -16.791 -13.820 1.00 74.24 39 GLY A C 19
ATOM 32699 O O . GLY A 1 39 ? -6.279 -16.363 -14.290 1.00 32.12 39 GLY A O 19
ATOM 32703 N N . ARG A 1 40 ? -4.484 -16.087 -12.966 1.00 72.23 40 ARG A N 19
ATOM 32704 C CA . ARG A 1 40 ? -4.830 -14.718 -12.563 1.00 32.04 40 ARG A CA 19
ATOM 32705 C C . ARG A 1 40 ? -4.241 -13.684 -13.538 1.00 61.02 40 ARG A C 19
ATOM 32706 O O . ARG A 1 40 ? -3.265 -13.960 -14.235 1.00 10.24 40 ARG A O 19
ATOM 32727 N N . GLU A 1 41 ? -4.845 -12.496 -13.582 1.00 24.54 41 GLU A N 19
ATOM 32728 C CA . GLU A 1 41 ? -4.421 -11.429 -14.506 1.00 70.10 41 GLU A CA 19
ATOM 32729 C C . GLU A 1 41 ? -2.974 -10.964 -14.248 1.00 72.23 41 GLU A C 19
ATOM 32730 O O . GLU A 1 41 ? -2.193 -10.806 -15.186 1.00 51.31 41 GLU A O 19
ATOM 32742 N N . GLY A 1 42 ? -2.632 -10.742 -12.975 1.00 20.52 42 GLY A N 19
ATOM 32743 C CA . GLY A 1 42 ? -1.302 -10.252 -12.621 1.00 31.43 42 GLY A CA 19
ATOM 32744 C C . GLY A 1 42 ? -1.186 -8.730 -12.708 1.00 11.54 42 GLY A C 19
ATOM 32745 O O . GLY A 1 42 ? -1.142 -8.167 -13.797 1.00 31.25 42 GLY A O 19
ATOM 32749 N N . LYS A 1 43 ? -1.142 -8.059 -11.554 1.00 32.31 43 LYS A N 19
ATOM 32750 C CA . LYS A 1 43 ? -1.035 -6.587 -11.501 1.00 20.11 43 LYS A CA 19
ATOM 32751 C C . LYS A 1 43 ? -0.271 -6.111 -10.260 1.00 73.11 43 LYS A C 19
ATOM 32752 O O . LYS A 1 43 ? -0.241 -6.790 -9.232 1.00 51.52 43 LYS A O 19
ATOM 32771 N N . LEU A 1 44 ? 0.347 -4.935 -10.377 1.00 64.30 44 LEU A N 19
ATOM 32772 C CA . LEU A 1 44 ? 1.002 -4.270 -9.247 1.00 22.45 44 LEU A CA 19
ATOM 32773 C C . LEU A 1 44 ? 0.804 -2.745 -9.328 1.00 32.51 44 LEU A C 19
ATOM 32774 O O . LEU A 1 44 ? 0.898 -2.155 -10.402 1.00 55.45 44 LEU A O 19
ATOM 32790 N N . ALA A 1 45 ? 0.492 -2.116 -8.199 1.00 23.33 45 ALA A N 19
ATOM 32791 C CA . ALA A 1 45 ? 0.255 -0.666 -8.161 1.00 63.20 45 ALA A CA 19
ATOM 32792 C C . ALA A 1 45 ? 1.069 0.015 -7.053 1.00 30.10 45 ALA A C 19
ATOM 32793 O O . ALA A 1 45 ? 1.203 -0.517 -5.953 1.00 10.25 45 ALA A O 19
ATOM 32800 N N . ASN A 1 46 ? 1.605 1.197 -7.349 1.00 14.53 46 ASN A N 19
ATOM 32801 C CA . ASN A 1 46 ? 2.397 1.952 -6.369 1.00 44.03 46 ASN A CA 19
ATOM 32802 C C . ASN A 1 46 ? 1.587 3.124 -5.785 1.00 61.52 46 ASN A C 19
ATOM 32803 O O . ASN A 1 46 ? 1.303 4.101 -6.478 1.00 15.35 46 ASN A O 19
ATOM 32814 N N . VAL A 1 47 ? 1.225 3.023 -4.508 1.00 43.13 47 VAL A N 19
ATOM 32815 C CA . VAL A 1 47 ? 0.490 4.094 -3.820 1.00 65.31 47 VAL A CA 19
ATOM 32816 C C . VAL A 1 47 ? 1.379 4.773 -2.765 1.00 72.14 47 VAL A C 19
ATOM 32817 O O . VAL A 1 47 ? 1.850 4.132 -1.826 1.00 54.45 47 VAL A O 19
ATOM 32830 N N . ILE A 1 48 ? 1.610 6.072 -2.933 1.00 72.52 48 ILE A N 19
ATOM 32831 C CA . ILE A 1 48 ? 2.498 6.823 -2.041 1.00 2.35 48 ILE A CA 19
ATOM 32832 C C . ILE A 1 48 ? 1.712 7.563 -0.947 1.00 50.50 48 ILE A C 19
ATOM 32833 O O . ILE A 1 48 ? 0.966 8.505 -1.230 1.00 65.43 48 ILE A O 19
ATOM 32849 N N . ILE A 1 49 ? 1.885 7.129 0.300 1.00 35.31 49 ILE A N 19
ATOM 32850 C CA . ILE A 1 49 ? 1.224 7.760 1.450 1.00 61.04 49 ILE A CA 19
ATOM 32851 C C . ILE A 1 49 ? 2.245 8.479 2.349 1.00 21.25 49 ILE A C 19
ATOM 32852 O O . ILE A 1 49 ? 3.334 7.964 2.595 1.00 60.25 49 ILE A O 19
ATOM 32868 N N . ALA A 1 50 ? 1.897 9.669 2.840 1.00 61.20 50 ALA A N 19
ATOM 32869 C CA . ALA A 1 50 ? 2.816 10.453 3.680 1.00 5.04 50 ALA A CA 19
ATOM 32870 C C . ALA A 1 50 ? 2.248 10.692 5.090 1.00 23.13 50 ALA A C 19
ATOM 32871 O O . ALA A 1 50 ? 1.162 11.255 5.255 1.00 41.15 50 ALA A O 19
ATOM 32878 N N . ASP A 1 51 ? 3.002 10.265 6.099 1.00 64.01 51 ASP A N 19
ATOM 32879 C CA . ASP A 1 51 ? 2.614 10.417 7.507 1.00 64.10 51 ASP A CA 19
ATOM 32880 C C . ASP A 1 51 ? 3.584 11.366 8.244 1.00 24.20 51 ASP A C 19
ATOM 32881 O O . ASP A 1 51 ? 4.607 11.783 7.690 1.00 34.21 51 ASP A O 19
ATOM 32890 N N . ASP A 1 52 ? 3.254 11.711 9.490 1.00 71.25 52 ASP A N 19
ATOM 32891 C CA . ASP A 1 52 ? 4.116 12.561 10.323 1.00 65.35 52 ASP A CA 19
ATOM 32892 C C . ASP A 1 52 ? 5.516 11.949 10.507 1.00 12.32 52 ASP A C 19
ATOM 32893 O O . ASP A 1 52 ? 6.494 12.666 10.731 1.00 25.40 52 ASP A O 19
ATOM 32902 N N . THR A 1 53 ? 5.597 10.625 10.407 1.00 23.12 53 THR A N 19
ATOM 32903 C CA . THR A 1 53 ? 6.860 9.899 10.604 1.00 11.53 53 THR A CA 19
ATOM 32904 C C . THR A 1 53 ? 7.579 9.578 9.277 1.00 72.31 53 THR A C 19
ATOM 32905 O O . THR A 1 53 ? 8.561 8.831 9.262 1.00 55.34 53 THR A O 19
ATOM 32916 N N . GLY A 1 54 ? 7.107 10.148 8.167 1.00 44.15 54 GLY A N 19
ATOM 32917 C CA . GLY A 1 54 ? 7.717 9.869 6.861 1.00 2.51 54 GLY A CA 19
ATOM 32918 C C . GLY A 1 54 ? 6.709 9.380 5.823 1.00 2.24 54 GLY A C 19
ATOM 32919 O O . GLY A 1 54 ? 5.559 9.102 6.154 1.00 1.33 54 GLY A O 19
ATOM 32923 N N . GLU A 1 55 ? 7.125 9.310 4.556 1.00 20.35 55 GLU A N 19
ATOM 32924 C CA . GLU A 1 55 ? 6.271 8.749 3.499 1.00 44.14 55 GLU A CA 19
ATOM 32925 C C . GLU A 1 55 ? 6.711 7.326 3.108 1.00 23.34 55 GLU A C 19
ATOM 32926 O O . GLU A 1 55 ? 7.877 6.954 3.258 1.00 35.31 55 GLU A O 19
ATOM 32938 N N . LEU A 1 56 ? 5.762 6.532 2.617 1.00 52.54 56 LEU A N 19
ATOM 32939 C CA . LEU A 1 56 ? 6.008 5.118 2.309 1.00 5.12 56 LEU A CA 19
ATOM 32940 C C . LEU A 1 56 ? 5.416 4.722 0.945 1.00 11.33 56 LEU A C 19
ATOM 32941 O O . LEU A 1 56 ? 4.431 5.310 0.485 1.00 32.43 56 LEU A O 19
ATOM 32957 N N . ARG A 1 57 ? 6.018 3.715 0.309 1.00 35.24 57 ARG A N 19
ATOM 32958 C CA . ARG A 1 57 ? 5.511 3.180 -0.959 1.00 60.22 57 ARG A CA 19
ATOM 32959 C C . ARG A 1 57 ? 4.731 1.872 -0.742 1.00 72.22 57 ARG A C 19
ATOM 32960 O O . ARG A 1 57 ? 5.311 0.828 -0.440 1.00 23.50 57 ARG A O 19
ATOM 32981 N N . ALA A 1 58 ? 3.409 1.940 -0.882 1.00 22.25 58 ALA A N 19
ATOM 32982 C CA . ALA A 1 58 ? 2.550 0.759 -0.744 1.00 33.11 58 ALA A CA 19
ATOM 32983 C C . ALA A 1 58 ? 2.382 0.032 -2.089 1.00 24.40 58 ALA A C 19
ATOM 32984 O O . ALA A 1 58 ? 2.100 0.658 -3.112 1.00 52.35 58 ALA A O 19
ATOM 32991 N N . VAL A 1 59 ? 2.552 -1.289 -2.082 1.00 53.34 59 VAL A N 19
ATOM 32992 C CA . VAL A 1 59 ? 2.441 -2.098 -3.301 1.00 24.43 59 VAL A CA 19
ATOM 32993 C C . VAL A 1 59 ? 1.124 -2.896 -3.333 1.00 13.14 59 VAL A C 19
ATOM 32994 O O . VAL A 1 59 ? 0.955 -3.876 -2.603 1.00 54.20 59 VAL A O 19
ATOM 33007 N N . PHE A 1 60 ? 0.193 -2.465 -4.183 1.00 0.32 60 PHE A N 19
ATOM 33008 C CA . PHE A 1 60 ? -1.091 -3.155 -4.347 1.00 3.32 60 PHE A CA 19
ATOM 33009 C C . PHE A 1 60 ? -1.030 -4.177 -5.492 1.00 12.45 60 PHE A C 19
ATOM 33010 O O . PHE A 1 60 ? -1.040 -3.818 -6.670 1.00 14.13 60 PHE A O 19
ATOM 33027 N N . TRP A 1 61 ? -0.951 -5.450 -5.124 1.00 65.54 61 TRP A N 19
ATOM 33028 C CA . TRP A 1 61 ? -0.946 -6.557 -6.086 1.00 42.11 61 TRP A CA 19
ATOM 33029 C C . TRP A 1 61 ? -2.357 -6.835 -6.634 1.00 13.50 61 TRP A C 19
ATOM 33030 O O . TRP A 1 61 ? -3.344 -6.362 -6.083 1.00 31.01 61 TRP A O 19
ATOM 33051 N N . THR A 1 62 ? -2.433 -7.560 -7.756 1.00 63.51 62 THR A N 19
ATOM 33052 C CA . THR A 1 62 ? -3.720 -7.925 -8.398 1.00 33.40 62 THR A CA 19
ATOM 33053 C C . THR A 1 62 ? -4.831 -8.295 -7.387 1.00 54.21 62 THR A C 19
ATOM 33054 O O . THR A 1 62 ? -6.004 -7.987 -7.604 1.00 15.03 62 THR A O 19
ATOM 33065 N N . GLU A 1 63 ? -4.458 -8.940 -6.283 1.00 20.10 63 GLU A N 19
ATOM 33066 C CA . GLU A 1 63 ? -5.425 -9.335 -5.243 1.00 13.42 63 GLU A CA 19
ATOM 33067 C C . GLU A 1 63 ? -5.924 -8.126 -4.427 1.00 34.20 63 GLU A C 19
ATOM 33068 O O . GLU A 1 63 ? -7.044 -8.123 -3.909 1.00 11.22 63 GLU A O 19
ATOM 33080 N N . ASN A 1 64 ? -5.080 -7.111 -4.305 1.00 11.42 64 ASN A N 19
ATOM 33081 C CA . ASN A 1 64 ? -5.396 -5.911 -3.524 1.00 0.22 64 ASN A CA 19
ATOM 33082 C C . ASN A 1 64 ? -5.918 -4.756 -4.392 1.00 64.02 64 ASN A C 19
ATOM 33083 O O . ASN A 1 64 ? -6.273 -3.700 -3.870 1.00 2.34 64 ASN A O 19
ATOM 33094 N N . ILE A 1 65 ? -5.968 -4.947 -5.709 1.00 54.42 65 ILE A N 19
ATOM 33095 C CA . ILE A 1 65 ? -6.521 -3.922 -6.608 1.00 34.14 65 ILE A CA 19
ATOM 33096 C C . ILE A 1 65 ? -7.974 -3.584 -6.224 1.00 10.24 65 ILE A C 19
ATOM 33097 O O . ILE A 1 65 ? -8.412 -2.439 -6.338 1.00 51.45 65 ILE A O 19
ATOM 33113 N N . LYS A 1 66 ? -8.701 -4.585 -5.725 1.00 22.02 66 LYS A N 19
ATOM 33114 C CA . LYS A 1 66 ? -10.076 -4.391 -5.243 1.00 43.41 66 LYS A CA 19
ATOM 33115 C C . LYS A 1 66 ? -10.146 -3.374 -4.083 1.00 65.03 66 LYS A C 19
ATOM 33116 O O . LYS A 1 66 ? -11.223 -2.883 -3.741 1.00 0.34 66 LYS A O 19
ATOM 33135 N N . LEU A 1 67 ? -8.999 -3.082 -3.466 1.00 34.42 67 LEU A N 19
ATOM 33136 C CA . LEU A 1 67 ? -8.932 -2.128 -2.349 1.00 22.14 67 LEU A CA 19
ATOM 33137 C C . LEU A 1 67 ? -8.731 -0.684 -2.844 1.00 41.05 67 LEU A C 19
ATOM 33138 O O . LEU A 1 67 ? -9.103 0.269 -2.161 1.00 22.24 67 LEU A O 19
ATOM 33154 N N . LEU A 1 68 ? -8.152 -0.530 -4.038 1.00 74.20 68 LEU A N 19
ATOM 33155 C CA . LEU A 1 68 ? -7.873 0.799 -4.609 1.00 3.04 68 LEU A CA 19
ATOM 33156 C C . LEU A 1 68 ? -9.143 1.656 -4.733 1.00 21.32 68 LEU A C 19
ATOM 33157 O O . LEU A 1 68 ? -9.091 2.881 -4.630 1.00 20.51 68 LEU A O 19
ATOM 33173 N N . LYS A 1 69 ? -10.284 1.008 -4.946 1.00 54.44 69 LYS A N 19
ATOM 33174 C CA . LYS A 1 69 ? -11.555 1.723 -5.114 1.00 20.50 69 LYS A CA 19
ATOM 33175 C C . LYS A 1 69 ? -12.167 2.155 -3.770 1.00 33.33 69 LYS A C 19
ATOM 33176 O O . LYS A 1 69 ? -13.140 2.908 -3.738 1.00 64.24 69 LYS A O 19
ATOM 33195 N N . LYS A 1 70 ? -11.593 1.686 -2.659 1.00 44.24 70 LYS A N 19
ATOM 33196 C CA . LYS A 1 70 ? -12.090 2.042 -1.321 1.00 23.30 70 LYS A CA 19
ATOM 33197 C C . LYS A 1 70 ? -11.712 3.481 -0.943 1.00 34.12 70 LYS A C 19
ATOM 33198 O O . LYS A 1 70 ? -12.358 4.105 -0.099 1.00 20.12 70 LYS A O 19
ATOM 33217 N N . PHE A 1 71 ? -10.656 3.992 -1.568 1.00 33.00 71 PHE A N 19
ATOM 33218 C CA . PHE A 1 71 ? -10.184 5.357 -1.320 1.00 53.45 71 PHE A CA 19
ATOM 33219 C C . PHE A 1 71 ? -9.846 6.066 -2.637 1.00 33.21 71 PHE A C 19
ATOM 33220 O O . PHE A 1 71 ? -9.848 5.453 -3.705 1.00 32.34 71 PHE A O 19
ATOM 33237 N N . ARG A 1 72 ? -9.561 7.363 -2.557 1.00 24.33 72 ARG A N 19
ATOM 33238 C CA . ARG A 1 72 ? -9.208 8.150 -3.740 1.00 13.23 72 ARG A CA 19
ATOM 33239 C C . ARG A 1 72 ? -7.881 8.901 -3.534 1.00 24.42 72 ARG A C 19
ATOM 33240 O O . ARG A 1 72 ? -7.375 9.009 -2.412 1.00 71.11 72 ARG A O 19
ATOM 33261 N N . GLU A 1 73 ? -7.326 9.418 -4.625 1.00 52.22 73 GLU A N 19
ATOM 33262 C CA . GLU A 1 73 ? -6.009 10.063 -4.601 1.00 42.22 73 GLU A CA 19
ATOM 33263 C C . GLU A 1 73 ? -6.038 11.390 -3.818 1.00 51.35 73 GLU A C 19
ATOM 33264 O O . GLU A 1 73 ? -6.183 12.472 -4.394 1.00 31.42 73 GLU A O 19
ATOM 33276 N N . GLY A 1 74 ? -5.928 11.292 -2.492 1.00 64.44 74 GLY A N 19
ATOM 33277 C CA . GLY A 1 74 ? -5.943 12.481 -1.642 1.00 22.13 74 GLY A CA 19
ATOM 33278 C C . GLY A 1 74 ? -6.483 12.228 -0.232 1.00 61.32 74 GLY A C 19
ATOM 33279 O O . GLY A 1 74 ? -6.352 13.082 0.648 1.00 54.00 74 GLY A O 19
ATOM 33283 N N . ASP A 1 75 ? -7.104 11.070 -0.013 1.00 71.24 75 ASP A N 19
ATOM 33284 C CA . ASP A 1 75 ? -7.645 10.716 1.310 1.00 44.54 75 ASP A CA 19
ATOM 33285 C C . ASP A 1 75 ? -6.556 10.134 2.231 1.00 74.21 75 ASP A C 19
ATOM 33286 O O . ASP A 1 75 ? -5.435 9.878 1.799 1.00 51.41 75 ASP A O 19
ATOM 33295 N N . VAL A 1 76 ? -6.889 9.934 3.504 1.00 72.32 76 VAL A N 19
ATOM 33296 C CA . VAL A 1 76 ? -5.966 9.297 4.453 1.00 1.43 76 VAL A CA 19
ATOM 33297 C C . VAL A 1 76 ? -6.350 7.828 4.668 1.00 71.14 76 VAL A C 19
ATOM 33298 O O . VAL A 1 76 ? -7.521 7.514 4.877 1.00 15.43 76 VAL A O 19
ATOM 33311 N N . ILE A 1 77 ? -5.374 6.925 4.614 1.00 4.32 77 ILE A N 19
ATOM 33312 C CA . ILE A 1 77 ? -5.652 5.492 4.771 1.00 3.32 77 ILE A CA 19
ATOM 33313 C C . ILE A 1 77 ? -4.651 4.812 5.712 1.00 12.21 77 ILE A C 19
ATOM 33314 O O . ILE A 1 77 ? -3.525 5.283 5.897 1.00 15.20 77 ILE A O 19
ATOM 33330 N N . ARG A 1 78 ? -5.079 3.706 6.311 1.00 32.42 78 ARG A N 19
ATOM 33331 C CA . ARG A 1 78 ? -4.186 2.843 7.083 1.00 51.43 78 ARG A CA 19
ATOM 33332 C C . ARG A 1 78 ? -4.221 1.415 6.527 1.00 13.21 78 ARG A C 19
ATOM 33333 O O . ARG A 1 78 ? -5.257 0.748 6.557 1.00 40.41 78 ARG A O 19
ATOM 33354 N N . ILE A 1 79 ? -3.088 0.962 6.007 1.00 14.23 79 ILE A N 19
ATOM 33355 C CA . ILE A 1 79 ? -2.980 -0.366 5.400 1.00 63.55 79 ILE A CA 19
ATOM 33356 C C . ILE A 1 79 ? -2.484 -1.403 6.419 1.00 75.43 79 ILE A C 19
ATOM 33357 O O . ILE A 1 79 ? -1.416 -1.244 7.005 1.00 23.31 79 ILE A O 19
ATOM 33373 N N . LYS A 1 80 ? -3.256 -2.468 6.624 1.00 75.03 80 LYS A N 19
ATOM 33374 C CA . LYS A 1 80 ? -2.931 -3.472 7.645 1.00 62.45 80 LYS A CA 19
ATOM 33375 C C . LYS A 1 80 ? -2.619 -4.847 7.022 1.00 50.45 80 LYS A C 19
ATOM 33376 O O . LYS A 1 80 ? -3.025 -5.138 5.894 1.00 32.34 80 LYS A O 19
ATOM 33395 N N . ASP A 1 81 ? -1.874 -5.673 7.775 1.00 10.25 81 ASP A N 19
ATOM 33396 C CA . ASP A 1 81 ? -1.565 -7.064 7.391 1.00 12.32 81 ASP A CA 19
ATOM 33397 C C . ASP A 1 81 ? -0.540 -7.136 6.238 1.00 73.44 81 ASP A C 19
ATOM 33398 O O . ASP A 1 81 ? -0.647 -7.990 5.355 1.00 4.32 81 ASP A O 19
ATOM 33407 N N . VAL A 1 82 ? 0.471 -6.262 6.265 1.00 3.44 82 VAL A N 19
ATOM 33408 C CA . VAL A 1 82 ? 1.470 -6.192 5.184 1.00 71.45 82 VAL A CA 19
ATOM 33409 C C . VAL A 1 82 ? 2.907 -6.418 5.692 1.00 50.13 82 VAL A C 19
ATOM 33410 O O . VAL A 1 82 ? 3.185 -6.290 6.886 1.00 32.43 82 VAL A O 19
ATOM 33423 N N . ASN A 1 83 ? 3.821 -6.749 4.771 1.00 21.53 83 ASN A N 19
ATOM 33424 C CA . ASN A 1 83 ? 5.242 -6.937 5.113 1.00 3.52 83 ASN A CA 19
ATOM 33425 C C . ASN A 1 83 ? 6.123 -5.840 4.494 1.00 31.50 83 ASN A C 19
ATOM 33426 O O . ASN A 1 83 ? 5.955 -5.473 3.328 1.00 54.24 83 ASN A O 19
ATOM 33437 N N . ILE A 1 84 ? 7.064 -5.332 5.285 1.00 34.02 84 ILE A N 19
ATOM 33438 C CA . ILE A 1 84 ? 8.027 -4.328 4.819 1.00 13.41 84 ILE A CA 19
ATOM 33439 C C . ILE A 1 84 ? 9.311 -5.003 4.308 1.00 31.25 84 ILE A C 19
ATOM 33440 O O . ILE A 1 84 ? 9.993 -5.695 5.062 1.00 43.43 84 ILE A O 19
ATOM 33456 N N . ARG A 1 85 ? 9.643 -4.811 3.030 1.00 2.33 85 ARG A N 19
ATOM 33457 C CA . ARG A 1 85 ? 10.836 -5.448 2.454 1.00 53.05 85 ARG A CA 19
ATOM 33458 C C . ARG A 1 85 ? 12.117 -4.642 2.730 1.00 72.44 85 ARG A C 19
ATOM 33459 O O . ARG A 1 85 ? 13.006 -5.113 3.436 1.00 53.53 85 ARG A O 19
ATOM 33480 N N . GLY A 1 86 ? 12.220 -3.440 2.164 1.00 14.31 86 GLY A N 19
ATOM 33481 C CA . GLY A 1 86 ? 13.418 -2.629 2.378 1.00 4.35 86 GLY A CA 19
ATOM 33482 C C . GLY A 1 86 ? 13.404 -1.294 1.640 1.00 3.42 86 GLY A C 19
ATOM 33483 O O . GLY A 1 86 ? 13.845 -0.281 2.180 1.00 34.33 86 GLY A O 19
ATOM 33487 N N . GLY A 1 87 ? 12.900 -1.288 0.408 1.00 3.04 87 GLY A N 19
ATOM 33488 C CA . GLY A 1 87 ? 12.906 -0.075 -0.403 1.00 72.42 87 GLY A CA 19
ATOM 33489 C C . GLY A 1 87 ? 14.261 0.212 -1.051 1.00 44.33 87 GLY A C 19
ATOM 33490 O O . GLY A 1 87 ? 15.234 0.533 -0.363 1.00 63.01 87 GLY A O 19
ATOM 33494 N N . PHE A 1 88 ? 14.326 0.098 -2.375 1.00 11.24 88 PHE A N 19
ATOM 33495 C CA . PHE A 1 88 ? 15.560 0.375 -3.120 1.00 75.23 88 PHE A CA 19
ATOM 33496 C C . PHE A 1 88 ? 15.966 1.859 -3.014 1.00 43.30 88 PHE A C 19
ATOM 33497 O O . PHE A 1 88 ? 15.309 2.742 -3.568 1.00 5.20 88 PHE A O 19
ATOM 33514 N N . GLY A 1 89 ? 17.043 2.128 -2.276 1.00 63.42 89 GLY A N 19
ATOM 33515 C CA . GLY A 1 89 ? 17.532 3.496 -2.121 1.00 61.33 89 GLY A CA 19
ATOM 33516 C C . GLY A 1 89 ? 17.275 4.069 -0.730 1.00 40.22 89 GLY A C 19
ATOM 33517 O O . GLY A 1 89 ? 18.178 4.631 -0.106 1.00 10.00 89 GLY A O 19
ATOM 33521 N N . GLY A 1 90 ? 16.048 3.927 -0.237 1.00 25.54 90 GLY A N 19
ATOM 33522 C CA . GLY A 1 90 ? 15.708 4.458 1.081 1.00 34.15 90 GLY A CA 19
ATOM 33523 C C . GLY A 1 90 ? 14.214 4.412 1.387 1.00 5.22 90 GLY A C 19
ATOM 33524 O O . GLY A 1 90 ? 13.811 4.103 2.510 1.00 42.11 90 GLY A O 19
ATOM 33528 N N . ARG A 1 91 ? 13.391 4.735 0.390 1.00 75.11 91 ARG A N 19
ATOM 33529 C CA . ARG A 1 91 ? 11.934 4.693 0.554 1.00 1.41 91 ARG A CA 19
ATOM 33530 C C . ARG A 1 91 ? 11.438 3.244 0.623 1.00 31.03 91 ARG A C 19
ATOM 33531 O O . ARG A 1 91 ? 11.268 2.582 -0.401 1.00 25.12 91 ARG A O 19
ATOM 33552 N N . LYS A 1 92 ? 11.237 2.756 1.845 1.00 2.34 92 LYS A N 19
ATOM 33553 C CA . LYS A 1 92 ? 10.814 1.375 2.083 1.00 41.24 92 LYS A CA 19
ATOM 33554 C C . LYS A 1 92 ? 9.472 1.046 1.411 1.00 15.42 92 LYS A C 19
ATOM 33555 O O . LYS A 1 92 ? 8.711 1.934 1.018 1.00 11.23 92 LYS A O 19
ATOM 33574 N N . GLU A 1 93 ? 9.188 -0.244 1.296 1.00 23.22 93 GLU A N 19
ATOM 33575 C CA . GLU A 1 93 ? 8.044 -0.724 0.519 1.00 33.01 93 GLU A CA 19
ATOM 33576 C C . GLU A 1 93 ? 7.160 -1.666 1.352 1.00 1.32 93 GLU A C 19
ATOM 33577 O O . GLU A 1 93 ? 7.662 -2.521 2.089 1.00 74.04 93 GLU A O 19
ATOM 33589 N N . ALA A 1 94 ? 5.847 -1.499 1.232 1.00 21.14 94 ALA A N 19
ATOM 33590 C CA . ALA A 1 94 ? 4.881 -2.336 1.951 1.00 34.21 94 ALA A CA 19
ATOM 33591 C C . ALA A 1 94 ? 4.085 -3.214 0.977 1.00 3.42 94 ALA A C 19
ATOM 33592 O O . ALA A 1 94 ? 3.279 -2.710 0.198 1.00 4.44 94 ALA A O 19
ATOM 33599 N N . HIS A 1 95 ? 4.308 -4.524 1.023 1.00 33.14 95 HIS A N 19
ATOM 33600 C CA . HIS A 1 95 ? 3.635 -5.452 0.104 1.00 0.22 95 HIS A CA 19
ATOM 33601 C C . HIS A 1 95 ? 2.344 -6.007 0.706 1.00 10.22 95 HIS A C 19
ATOM 33602 O O . HIS A 1 95 ? 2.350 -6.638 1.767 1.00 51.54 95 HIS A O 19
ATOM 33616 N N . LEU A 1 96 ? 1.240 -5.769 0.009 1.00 23.00 96 LEU A N 19
ATOM 33617 C CA . LEU A 1 96 ? -0.077 -6.199 0.461 1.00 22.53 96 LEU A CA 19
ATOM 33618 C C . LEU A 1 96 ? -0.364 -7.653 0.050 1.00 34.44 96 LEU A C 19
ATOM 33619 O O . LEU A 1 96 ? 0.101 -8.128 -0.987 1.00 34.40 96 LEU A O 19
ATOM 33635 N N . MET A 1 97 ? -1.128 -8.345 0.881 1.00 30.22 97 MET A N 19
ATOM 33636 C CA . MET A 1 97 ? -1.501 -9.742 0.641 1.00 51.13 97 MET A CA 19
ATOM 33637 C C . MET A 1 97 ? -2.987 -9.838 0.258 1.00 34.32 97 MET A C 19
ATOM 33638 O O . MET A 1 97 ? -3.756 -8.922 0.538 1.00 54.45 97 MET A O 19
ATOM 33652 N N . PRO A 1 98 ? -3.426 -10.951 -0.364 1.00 1.51 98 PRO A N 19
ATOM 33653 C CA . PRO A 1 98 ? -4.849 -11.155 -0.705 1.00 62.43 98 PRO A CA 19
ATOM 33654 C C . PRO A 1 98 ? -5.790 -10.974 0.505 1.00 31.31 98 PRO A C 19
ATOM 33655 O O . PRO A 1 98 ? -6.974 -10.680 0.345 1.00 44.40 98 PRO A O 19
ATOM 33666 N N . ARG A 1 99 ? -5.243 -11.135 1.713 1.00 23.31 99 ARG A N 19
ATOM 33667 C CA . ARG A 1 99 ? -6.027 -11.046 2.955 1.00 3.13 99 ARG A CA 19
ATOM 33668 C C . ARG A 1 99 ? -5.812 -9.701 3.678 1.00 33.13 99 ARG A C 19
ATOM 33669 O O . ARG A 1 99 ? -6.336 -9.484 4.772 1.00 40.32 99 ARG A O 19
ATOM 33690 N N . SER A 1 100 ? -5.039 -8.805 3.063 1.00 42.43 100 SER A N 19
ATOM 33691 C CA . SER A 1 100 ? -4.755 -7.485 3.653 1.00 72.24 100 SER A CA 19
ATOM 33692 C C . SER A 1 100 ? -5.938 -6.529 3.480 1.00 42.04 100 SER A C 19
ATOM 33693 O O . SER A 1 100 ? -6.713 -6.646 2.528 1.00 61.03 100 SER A O 19
ATOM 33701 N N . THR A 1 101 ? -6.062 -5.571 4.395 1.00 13.03 101 THR A N 19
ATOM 33702 C CA . THR A 1 101 ? -7.199 -4.637 4.399 1.00 15.54 101 THR A CA 19
ATOM 33703 C C . THR A 1 101 ? -6.750 -3.186 4.617 1.00 11.01 101 THR A C 19
ATOM 33704 O O . THR A 1 101 ? -5.748 -2.926 5.284 1.00 12.11 101 THR A O 19
ATOM 33715 N N . VAL A 1 102 ? -7.500 -2.243 4.040 1.00 2.35 102 VAL A N 19
ATOM 33716 C CA . VAL A 1 102 ? -7.214 -0.807 4.185 1.00 64.43 102 VAL A CA 19
ATOM 33717 C C . VAL A 1 102 ? -8.429 -0.056 4.759 1.00 50.34 102 VAL A C 19
ATOM 33718 O O . VAL A 1 102 ? -9.575 -0.442 4.526 1.00 70.12 102 VAL A O 19
ATOM 33731 N N . GLU A 1 103 ? -8.177 1.008 5.518 1.00 52.40 103 GLU A N 19
ATOM 33732 C CA . GLU A 1 103 ? -9.261 1.807 6.107 1.00 21.11 103 GLU A CA 19
ATOM 33733 C C . GLU A 1 103 ? -8.999 3.315 5.957 1.00 1.10 103 GLU A C 19
ATOM 33734 O O . GLU A 1 103 ? -7.871 3.776 6.130 1.00 33.24 103 GLU A O 19
ATOM 33746 N N . VAL A 1 104 ? -10.042 4.077 5.625 1.00 62.04 104 VAL A N 19
ATOM 33747 C CA . VAL A 1 104 ? -9.924 5.534 5.475 1.00 74.55 104 VAL A CA 19
ATOM 33748 C C . VAL A 1 104 ? -10.059 6.252 6.830 1.00 61.41 104 VAL A C 19
ATOM 33749 O O . VAL A 1 104 ? -10.949 5.942 7.627 1.00 64.25 104 VAL A O 19
ATOM 33762 N N . LEU A 1 105 ? -9.177 7.222 7.080 1.00 2.13 105 LEU A N 19
ATOM 33763 C CA . LEU A 1 105 ? -9.073 7.868 8.399 1.00 4.21 105 LEU A CA 19
ATOM 33764 C C . LEU A 1 105 ? -8.922 9.398 8.309 1.00 32.13 105 LEU A C 19
ATOM 33765 O O . LEU A 1 105 ? -8.884 9.982 7.225 1.00 63.01 105 LEU A O 19
ATOM 33781 N N . ASP A 1 106 ? -8.858 10.019 9.489 1.00 75.21 106 ASP A N 19
ATOM 33782 C CA . ASP A 1 106 ? -8.481 11.431 9.661 1.00 23.13 106 ASP A CA 19
ATOM 33783 C C . ASP A 1 106 ? -9.387 12.461 8.947 1.00 74.01 106 ASP A C 19
ATOM 33784 O O . ASP A 1 106 ? -8.928 13.238 8.105 1.00 23.25 106 ASP A O 19
ATOM 33793 N N . PRO A 1 107 ? -10.694 12.476 9.272 1.00 40.35 107 PRO A N 19
ATOM 33794 C CA . PRO A 1 107 ? -11.557 13.634 9.071 1.00 1.32 107 PRO A CA 19
ATOM 33795 C C . PRO A 1 107 ? -11.797 14.354 10.414 1.00 71.21 107 PRO A C 19
ATOM 33796 O O . PRO A 1 107 ? -12.745 15.124 10.572 1.00 53.11 107 PRO A O 19
ATOM 33807 N N . LEU A 1 108 ? -10.897 14.094 11.365 1.00 14.30 108 LEU A N 19
ATOM 33808 C CA . LEU A 1 108 ? -11.091 14.447 12.776 1.00 52.34 108 LEU A CA 19
ATOM 33809 C C . LEU A 1 108 ? -9.832 15.126 13.363 1.00 32.33 108 LEU A C 19
ATOM 33810 O O . LEU A 1 108 ? -8.708 14.675 13.138 1.00 53.24 108 LEU A O 19
ATOM 33826 N N . GLU A 1 109 ? -10.042 16.216 14.108 1.00 71.13 109 GLU A N 19
ATOM 33827 C CA . GLU A 1 109 ? -8.948 16.991 14.724 1.00 3.40 109 GLU A CA 19
ATOM 33828 C C . GLU A 1 109 ? -8.197 16.211 15.817 1.00 12.44 109 GLU A C 19
ATOM 33829 O O . GLU A 1 109 ? -6.989 15.979 15.709 1.00 11.30 109 GLU A O 19
ATOM 33841 N N . HIS A 1 110 ? -8.937 15.823 16.861 1.00 13.50 110 HIS A N 19
ATOM 33842 C CA . HIS A 1 110 ? -8.380 15.234 18.096 1.00 43.50 110 HIS A CA 19
ATOM 33843 C C . HIS A 1 110 ? -7.197 14.263 17.855 1.00 74.22 110 HIS A C 19
ATOM 33844 O O . HIS A 1 110 ? -6.040 14.640 18.150 1.00 36.81 110 HIS A O 19
ATOM 33859 N N . MET A 1 1 ? 0.615 6.255 18.406 1.00 3.11 1 MET A N 20
ATOM 33860 C CA . MET A 1 1 ? 1.731 5.431 18.951 1.00 72.52 1 MET A CA 20
ATOM 33861 C C . MET A 1 1 ? 1.229 4.431 20.004 1.00 15.01 1 MET A C 20
ATOM 33862 O O . MET A 1 1 ? 1.335 3.218 19.815 1.00 40.11 1 MET A O 20
ATOM 33878 N N . LYS A 1 2 ? 0.687 4.956 21.110 1.00 60.23 2 LYS A N 20
ATOM 33879 C CA . LYS A 1 2 ? 0.204 4.133 22.233 1.00 30.33 2 LYS A CA 20
ATOM 33880 C C . LYS A 1 2 ? 1.354 3.372 22.928 1.00 42.30 2 LYS A C 20
ATOM 33881 O O . LYS A 1 2 ? 1.974 2.487 22.335 1.00 24.45 2 LYS A O 20
ATOM 33900 N N . PRO A 1 3 ? 1.632 3.706 24.209 1.00 45.41 3 PRO A N 20
ATOM 33901 C CA . PRO A 1 3 ? 2.777 3.156 24.967 1.00 13.43 3 PRO A CA 20
ATOM 33902 C C . PRO A 1 3 ? 2.963 1.633 24.846 1.00 33.55 3 PRO A C 20
ATOM 33903 O O . PRO A 1 3 ? 2.110 0.849 25.273 1.00 42.12 3 PRO A O 20
ATOM 33914 N N . GLU A 1 4 ? 4.095 1.244 24.254 1.00 74.41 4 GLU A N 20
ATOM 33915 C CA . GLU A 1 4 ? 4.515 -0.161 24.146 1.00 0.34 4 GLU A CA 20
ATOM 33916 C C . GLU A 1 4 ? 3.485 -1.040 23.407 1.00 22.11 4 GLU A C 20
ATOM 33917 O O . GLU A 1 4 ? 2.853 -1.920 23.996 1.00 62.35 4 GLU A O 20
ATOM 33929 N N . HIS A 1 5 ? 3.315 -0.780 22.110 1.00 34.11 5 HIS A N 20
ATOM 33930 C CA . HIS A 1 5 ? 2.460 -1.604 21.240 1.00 42.22 5 HIS A CA 20
ATOM 33931 C C . HIS A 1 5 ? 2.998 -1.607 19.801 1.00 22.12 5 HIS A C 20
ATOM 33932 O O . HIS A 1 5 ? 3.613 -0.635 19.359 1.00 24.14 5 HIS A O 20
ATOM 33947 N N . ARG A 1 6 ? 2.766 -2.695 19.069 1.00 42.30 6 ARG A N 20
ATOM 33948 C CA . ARG A 1 6 ? 3.172 -2.767 17.661 1.00 11.24 6 ARG A CA 20
ATOM 33949 C C . ARG A 1 6 ? 2.191 -2.008 16.752 1.00 73.15 6 ARG A C 20
ATOM 33950 O O . ARG A 1 6 ? 1.358 -2.600 16.064 1.00 63.54 6 ARG A O 20
ATOM 33971 N N . MET A 1 7 ? 2.283 -0.684 16.805 1.00 22.30 7 MET A N 20
ATOM 33972 C CA . MET A 1 7 ? 1.528 0.217 15.924 1.00 4.40 7 MET A CA 20
ATOM 33973 C C . MET A 1 7 ? 2.507 1.179 15.241 1.00 35.12 7 MET A C 20
ATOM 33974 O O . MET A 1 7 ? 2.233 2.370 15.065 1.00 4.15 7 MET A O 20
ATOM 33988 N N . ASP A 1 8 ? 3.645 0.617 14.850 1.00 22.15 8 ASP A N 20
ATOM 33989 C CA . ASP A 1 8 ? 4.782 1.375 14.338 1.00 24.53 8 ASP A CA 20
ATOM 33990 C C . ASP A 1 8 ? 4.464 2.145 13.046 1.00 71.53 8 ASP A C 20
ATOM 33991 O O . ASP A 1 8 ? 3.867 1.611 12.111 1.00 10.34 8 ASP A O 20
ATOM 34000 N N . THR A 1 9 ? 4.879 3.408 13.013 1.00 42.24 9 THR A N 20
ATOM 34001 C CA . THR A 1 9 ? 4.712 4.257 11.831 1.00 32.51 9 THR A CA 20
ATOM 34002 C C . THR A 1 9 ? 5.912 4.141 10.882 1.00 65.33 9 THR A C 20
ATOM 34003 O O . THR A 1 9 ? 6.858 3.396 11.139 1.00 52.01 9 THR A O 20
ATOM 34014 N N . ILE A 1 10 ? 5.874 4.906 9.791 1.00 74.10 10 ILE A N 20
ATOM 34015 C CA . ILE A 1 10 ? 6.884 4.816 8.728 1.00 1.44 10 ILE A CA 20
ATOM 34016 C C . ILE A 1 10 ? 8.326 4.998 9.251 1.00 51.41 10 ILE A C 20
ATOM 34017 O O . ILE A 1 10 ? 9.250 4.337 8.775 1.00 71.41 10 ILE A O 20
ATOM 34033 N N . SER A 1 11 ? 8.511 5.883 10.231 1.00 14.51 11 SER A N 20
ATOM 34034 C CA . SER A 1 11 ? 9.834 6.085 10.861 1.00 40.35 11 SER A CA 20
ATOM 34035 C C . SER A 1 11 ? 10.337 4.806 11.552 1.00 11.52 11 SER A C 20
ATOM 34036 O O . SER A 1 11 ? 11.535 4.516 11.561 1.00 75.14 11 SER A O 20
ATOM 34044 N N . LYS A 1 12 ? 9.411 4.042 12.119 1.00 21.31 12 LYS A N 20
ATOM 34045 C CA . LYS A 1 12 ? 9.745 2.822 12.864 1.00 12.02 12 LYS A CA 20
ATOM 34046 C C . LYS A 1 12 ? 9.913 1.599 11.937 1.00 53.12 12 LYS A C 20
ATOM 34047 O O . LYS A 1 12 ? 10.678 0.681 12.245 1.00 64.22 12 LYS A O 20
ATOM 34066 N N . LEU A 1 13 ? 9.196 1.597 10.808 1.00 34.31 13 LEU A N 20
ATOM 34067 C CA . LEU A 1 13 ? 9.168 0.446 9.884 1.00 4.41 13 LEU A CA 20
ATOM 34068 C C . LEU A 1 13 ? 10.573 -0.065 9.513 1.00 41.30 13 LEU A C 20
ATOM 34069 O O . LEU A 1 13 ? 11.474 0.714 9.189 1.00 11.15 13 LEU A O 20
ATOM 34085 N N . GLU A 1 14 ? 10.735 -1.385 9.551 1.00 63.01 14 GLU A N 20
ATOM 34086 C CA . GLU A 1 14 ? 12.001 -2.037 9.198 1.00 74.23 14 GLU A CA 20
ATOM 34087 C C . GLU A 1 14 ? 11.788 -3.137 8.150 1.00 4.33 14 GLU A C 20
ATOM 34088 O O . GLU A 1 14 ? 10.812 -3.889 8.207 1.00 41.43 14 GLU A O 20
ATOM 34100 N N . GLU A 1 15 ? 12.714 -3.231 7.198 1.00 14.13 15 GLU A N 20
ATOM 34101 C CA . GLU A 1 15 ? 12.663 -4.275 6.170 1.00 4.05 15 GLU A CA 20
ATOM 34102 C C . GLU A 1 15 ? 12.777 -5.678 6.791 1.00 23.12 15 GLU A C 20
ATOM 34103 O O . GLU A 1 15 ? 13.689 -5.957 7.572 1.00 43.23 15 GLU A O 20
ATOM 34115 N N . GLY A 1 16 ? 11.835 -6.553 6.443 1.00 65.44 16 GLY A N 20
ATOM 34116 C CA . GLY A 1 16 ? 11.808 -7.902 7.002 1.00 55.11 16 GLY A CA 20
ATOM 34117 C C . GLY A 1 16 ? 10.752 -8.075 8.093 1.00 42.35 16 GLY A C 20
ATOM 34118 O O . GLY A 1 16 ? 10.507 -9.188 8.563 1.00 24.14 16 GLY A O 20
ATOM 34122 N N . ALA A 1 17 ? 10.140 -6.969 8.515 1.00 31.40 17 ALA A N 20
ATOM 34123 C CA . ALA A 1 17 ? 9.080 -7.005 9.530 1.00 31.10 17 ALA A CA 20
ATOM 34124 C C . ALA A 1 17 ? 7.675 -7.035 8.898 1.00 2.11 17 ALA A C 20
ATOM 34125 O O . ALA A 1 17 ? 7.435 -6.415 7.857 1.00 4.32 17 ALA A O 20
ATOM 34132 N N . GLU A 1 18 ? 6.752 -7.766 9.530 1.00 42.14 18 GLU A N 20
ATOM 34133 C CA . GLU A 1 18 ? 5.349 -7.794 9.096 1.00 3.40 18 GLU A CA 20
ATOM 34134 C C . GLU A 1 18 ? 4.474 -6.988 10.069 1.00 3.02 18 GLU A C 20
ATOM 34135 O O . GLU A 1 18 ? 4.234 -7.406 11.202 1.00 2.05 18 GLU A O 20
ATOM 34147 N N . THR A 1 19 ? 4.006 -5.826 9.616 1.00 74.22 19 THR A N 20
ATOM 34148 C CA . THR A 1 19 ? 3.210 -4.914 10.454 1.00 42.24 19 THR A CA 20
ATOM 34149 C C . THR A 1 19 ? 2.253 -4.062 9.601 1.00 73.33 19 THR A C 20
ATOM 34150 O O . THR A 1 19 ? 2.550 -3.779 8.444 1.00 55.03 19 THR A O 20
ATOM 34161 N N . PRO A 1 20 ? 1.090 -3.649 10.149 1.00 33.42 20 PRO A N 20
ATOM 34162 C CA . PRO A 1 20 ? 0.179 -2.708 9.462 1.00 64.20 20 PRO A CA 20
ATOM 34163 C C . PRO A 1 20 ? 0.764 -1.285 9.375 1.00 23.23 20 PRO A C 20
ATOM 34164 O O . PRO A 1 20 ? 1.577 -0.888 10.211 1.00 34.13 20 PRO A O 20
ATOM 34175 N N . VAL A 1 21 ? 0.345 -0.521 8.361 1.00 55.33 21 VAL A N 20
ATOM 34176 C CA . VAL A 1 21 ? 0.851 0.847 8.151 1.00 4.04 21 VAL A CA 20
ATOM 34177 C C . VAL A 1 21 ? -0.293 1.873 8.040 1.00 21.53 21 VAL A C 20
ATOM 34178 O O . VAL A 1 21 ? -1.383 1.560 7.559 1.00 54.31 21 VAL A O 20
ATOM 34191 N N . THR A 1 22 ? -0.028 3.102 8.484 1.00 64.22 22 THR A N 20
ATOM 34192 C CA . THR A 1 22 ? -1.020 4.193 8.440 1.00 51.11 22 THR A CA 20
ATOM 34193 C C . THR A 1 22 ? -0.401 5.480 7.867 1.00 40.15 22 THR A C 20
ATOM 34194 O O . THR A 1 22 ? 0.777 5.762 8.090 1.00 4.02 22 THR A O 20
ATOM 34205 N N . GLY A 1 23 ? -1.197 6.258 7.130 1.00 34.41 23 GLY A N 20
ATOM 34206 C CA . GLY A 1 23 ? -0.707 7.518 6.571 1.00 55.33 23 GLY A CA 20
ATOM 34207 C C . GLY A 1 23 ? -1.672 8.156 5.573 1.00 73.34 23 GLY A C 20
ATOM 34208 O O . GLY A 1 23 ? -2.738 7.606 5.281 1.00 25.30 23 GLY A O 20
ATOM 34212 N N . ARG A 1 24 ? -1.302 9.325 5.046 1.00 23.25 24 ARG A N 20
ATOM 34213 C CA . ARG A 1 24 ? -2.136 10.023 4.059 1.00 13.10 24 ARG A CA 20
ATOM 34214 C C . ARG A 1 24 ? -1.754 9.652 2.621 1.00 65.41 24 ARG A C 20
ATOM 34215 O O . ARG A 1 24 ? -0.577 9.507 2.297 1.00 63.13 24 ARG A O 20
ATOM 34236 N N . VAL A 1 25 ? -2.753 9.518 1.759 1.00 5.00 25 VAL A N 20
ATOM 34237 C CA . VAL A 1 25 ? -2.514 9.226 0.345 1.00 65.35 25 VAL A CA 20
ATOM 34238 C C . VAL A 1 25 ? -2.094 10.496 -0.408 1.00 15.44 25 VAL A C 20
ATOM 34239 O O . VAL A 1 25 ? -2.886 11.425 -0.563 1.00 14.35 25 VAL A O 20
ATOM 34252 N N . MET A 1 26 ? -0.845 10.543 -0.863 1.00 51.23 26 MET A N 20
ATOM 34253 C CA . MET A 1 26 ? -0.336 11.717 -1.581 1.00 23.15 26 MET A CA 20
ATOM 34254 C C . MET A 1 26 ? -0.413 11.517 -3.100 1.00 32.31 26 MET A C 20
ATOM 34255 O O . MET A 1 26 ? -0.994 12.331 -3.814 1.00 2.22 26 MET A O 20
ATOM 34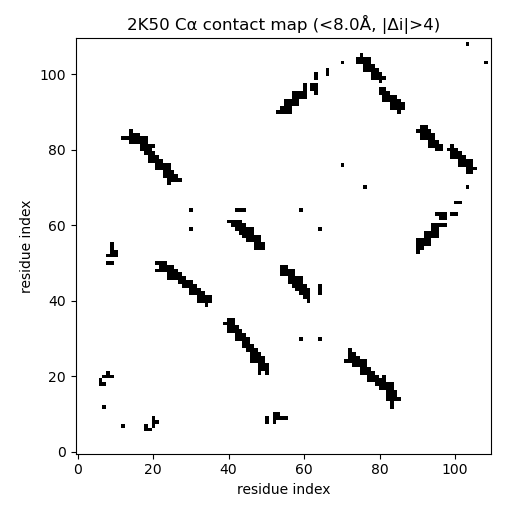269 N N . LYS A 1 27 ? 0.180 10.428 -3.589 1.00 51.42 27 LYS A N 20
ATOM 34270 C CA . LYS A 1 27 ? 0.158 10.102 -5.023 1.00 52.44 27 LYS A CA 20
ATOM 34271 C C . LYS A 1 27 ? -0.291 8.650 -5.246 1.00 4.14 27 LYS A C 20
ATOM 34272 O O . LYS A 1 27 ? 0.009 7.772 -4.441 1.00 51.24 27 LYS A O 20
ATOM 34291 N N . ILE A 1 28 ? -1.009 8.401 -6.338 1.00 55.14 28 ILE A N 20
ATOM 34292 C CA . ILE A 1 28 ? -1.412 7.035 -6.712 1.00 55.23 28 ILE A CA 20
ATOM 34293 C C . ILE A 1 28 ? -0.995 6.709 -8.157 1.00 3.34 28 ILE A C 20
ATOM 34294 O O . ILE A 1 28 ? -1.321 7.451 -9.086 1.00 21.43 28 ILE A O 20
ATOM 34310 N N . SER A 1 29 ? -0.273 5.602 -8.341 1.00 53.44 29 SER A N 20
ATOM 34311 C CA . SER A 1 29 ? 0.149 5.160 -9.683 1.00 35.01 29 SER A CA 20
ATOM 34312 C C . SER A 1 29 ? -0.812 4.105 -10.248 1.00 64.43 29 SER A C 20
ATOM 34313 O O . SER A 1 29 ? -1.407 3.329 -9.499 1.00 64.50 29 SER A O 20
ATOM 34321 N N . SER A 1 30 ? -0.960 4.074 -11.572 1.00 12.14 30 SER A N 20
ATOM 34322 C CA . SER A 1 30 ? -1.846 3.097 -12.229 1.00 54.04 30 SER A CA 20
ATOM 34323 C C . SER A 1 30 ? -1.317 1.657 -12.088 1.00 65.44 30 SER A C 20
ATOM 34324 O O . SER A 1 30 ? -0.109 1.436 -11.970 1.00 61.01 30 SER A O 20
ATOM 34332 N N . PRO A 1 31 ? -2.221 0.657 -12.112 1.00 42.01 31 PRO A N 20
ATOM 34333 C CA . PRO A 1 31 ? -1.845 -0.766 -11.982 1.00 73.34 31 PRO A CA 20
ATOM 34334 C C . PRO A 1 31 ? -1.160 -1.343 -13.241 1.00 10.23 31 PRO A C 20
ATOM 34335 O O . PRO A 1 31 ? -1.708 -1.294 -14.343 1.00 71.51 31 PRO A O 20
ATOM 34346 N N . ARG A 1 32 ? 0.038 -1.900 -13.065 1.00 62.31 32 ARG A N 20
ATOM 34347 C CA . ARG A 1 32 ? 0.779 -2.543 -14.159 1.00 71.24 32 ARG A CA 20
ATOM 34348 C C . ARG A 1 32 ? 0.508 -4.055 -14.200 1.00 51.21 32 ARG A C 20
ATOM 34349 O O . ARG A 1 32 ? 0.428 -4.707 -13.161 1.00 61.41 32 ARG A O 20
ATOM 34370 N N . THR A 1 33 ? 0.388 -4.606 -15.405 1.00 25.43 33 THR A N 20
ATOM 34371 C CA . THR A 1 33 ? 0.147 -6.044 -15.585 1.00 41.43 33 THR A CA 20
ATOM 34372 C C . THR A 1 33 ? 1.472 -6.798 -15.775 1.00 1.03 33 THR A C 20
ATOM 34373 O O . THR A 1 33 ? 2.363 -6.327 -16.484 1.00 43.50 33 THR A O 20
ATOM 34384 N N . PHE A 1 34 ? 1.599 -7.968 -15.151 1.00 14.13 34 PHE A N 20
ATOM 34385 C CA . PHE A 1 34 ? 2.823 -8.776 -15.273 1.00 54.21 34 PHE A CA 20
ATOM 34386 C C . PHE A 1 34 ? 2.506 -10.241 -15.614 1.00 4.12 34 PHE A C 20
ATOM 34387 O O . PHE A 1 34 ? 1.348 -10.653 -15.633 1.00 41.42 34 PHE A O 20
ATOM 34404 N N . THR A 1 35 ? 3.549 -11.025 -15.879 1.00 44.15 35 THR A N 20
ATOM 34405 C CA . THR A 1 35 ? 3.383 -12.434 -16.259 1.00 13.01 35 THR A CA 20
ATOM 34406 C C . THR A 1 35 ? 3.508 -13.372 -15.049 1.00 40.13 35 THR A C 20
ATOM 34407 O O . THR A 1 35 ? 4.600 -13.573 -14.511 1.00 52.54 35 THR A O 20
ATOM 34418 N N . THR A 1 36 ? 2.383 -13.943 -14.627 1.00 50.33 36 THR A N 20
ATOM 34419 C CA . THR A 1 36 ? 2.363 -14.948 -13.554 1.00 14.24 36 THR A CA 20
ATOM 34420 C C . THR A 1 36 ? 1.862 -16.299 -14.088 1.00 53.24 36 THR A C 20
ATOM 34421 O O . THR A 1 36 ? 1.561 -16.430 -15.280 1.00 71.41 36 THR A O 20
ATOM 34432 N N . ARG A 1 37 ? 1.779 -17.302 -13.216 1.00 75.32 37 ARG A N 20
ATOM 34433 C CA . ARG A 1 37 ? 1.236 -18.613 -13.598 1.00 21.52 37 ARG A CA 20
ATOM 34434 C C . ARG A 1 37 ? -0.238 -18.471 -13.999 1.00 33.41 37 ARG A C 20
ATOM 34435 O O . ARG A 1 37 ? -1.023 -17.834 -13.292 1.00 41.32 37 ARG A O 20
ATOM 34456 N N . LYS A 1 38 ? -0.613 -19.072 -15.126 1.00 63.34 38 LYS A N 20
ATOM 34457 C CA . LYS A 1 38 ? -1.901 -18.777 -15.764 1.00 1.35 38 LYS A CA 20
ATOM 34458 C C . LYS A 1 38 ? -3.109 -19.336 -14.994 1.00 64.41 38 LYS A C 20
ATOM 34459 O O . LYS A 1 38 ? -3.659 -20.389 -15.323 1.00 45.43 38 LYS A O 20
ATOM 34478 N N . GLY A 1 39 ? -3.478 -18.611 -13.947 1.00 13.24 39 GLY A N 20
ATOM 34479 C CA . GLY A 1 39 ? -4.734 -18.819 -13.237 1.00 34.22 39 GLY A CA 20
ATOM 34480 C C . GLY A 1 39 ? -5.463 -17.492 -13.104 1.00 44.15 39 GLY A C 20
ATOM 34481 O O . GLY A 1 39 ? -6.669 -17.386 -13.350 1.00 50.44 39 GLY A O 20
ATOM 34485 N N . ARG A 1 40 ? -4.701 -16.472 -12.713 1.00 21.42 40 ARG A N 20
ATOM 34486 C CA . ARG A 1 40 ? -5.131 -15.072 -12.785 1.00 75.12 40 ARG A CA 20
ATOM 34487 C C . ARG A 1 40 ? -4.116 -14.258 -13.606 1.00 5.22 40 ARG A C 20
ATOM 34488 O O . ARG A 1 40 ? -2.969 -14.677 -13.762 1.00 32.12 40 ARG A O 20
ATOM 34509 N N . GLU A 1 41 ? -4.540 -13.112 -14.137 1.00 4.30 41 GLU A N 20
ATOM 34510 C CA . GLU A 1 41 ? -3.696 -12.321 -15.051 1.00 54.54 41 GLU A CA 20
ATOM 34511 C C . GLU A 1 41 ? -2.401 -11.817 -14.382 1.00 14.42 41 GLU A C 20
ATOM 34512 O O . GLU A 1 41 ? -1.315 -11.937 -14.952 1.00 25.31 41 GLU A O 20
ATOM 34524 N N . GLY A 1 42 ? -2.518 -11.269 -13.174 1.00 32.01 42 GLY A N 20
ATOM 34525 C CA . GLY A 1 42 ? -1.352 -10.720 -12.482 1.00 43.12 42 GLY A CA 20
ATOM 34526 C C . GLY A 1 42 ? -1.137 -9.221 -12.727 1.00 14.11 42 GLY A C 20
ATOM 34527 O O . GLY A 1 42 ? -0.867 -8.792 -13.850 1.00 14.53 42 GLY A O 20
ATOM 34531 N N . LYS A 1 43 ? -1.244 -8.431 -11.660 1.00 61.32 43 LYS A N 20
ATOM 34532 C CA . LYS A 1 43 ? -1.029 -6.973 -11.711 1.00 41.20 43 LYS A CA 20
ATOM 34533 C C . LYS A 1 43 ? -0.413 -6.458 -10.400 1.00 71.31 43 LYS A C 20
ATOM 34534 O O . LYS A 1 43 ? -0.464 -7.133 -9.370 1.00 52.25 43 LYS A O 20
ATOM 34553 N N . LEU A 1 44 ? 0.159 -5.259 -10.454 1.00 32.32 44 LEU A N 20
ATOM 34554 C CA . LEU A 1 44 ? 0.716 -4.596 -9.272 1.00 53.12 44 LEU A CA 20
ATOM 34555 C C . LEU A 1 44 ? 0.591 -3.068 -9.399 1.00 70.31 44 LEU A C 20
ATOM 34556 O O . LEU A 1 44 ? 0.645 -2.521 -10.499 1.00 63.50 44 LEU A O 20
ATOM 34572 N N . ALA A 1 45 ? 0.407 -2.385 -8.278 1.00 2.33 45 ALA A N 20
ATOM 34573 C CA . ALA A 1 45 ? 0.269 -0.923 -8.279 1.00 72.53 45 ALA A CA 20
ATOM 34574 C C . ALA A 1 45 ? 1.058 -0.285 -7.130 1.00 12.35 45 ALA A C 20
ATOM 34575 O O . ALA A 1 45 ? 1.196 -0.873 -6.060 1.00 1.20 45 ALA A O 20
ATOM 34582 N N . ASN A 1 46 ? 1.571 0.922 -7.355 1.00 14.05 46 ASN A N 20
ATOM 34583 C CA . ASN A 1 46 ? 2.343 1.632 -6.331 1.00 21.42 46 ASN A CA 20
ATOM 34584 C C . ASN A 1 46 ? 1.633 2.917 -5.879 1.00 41.43 46 ASN A C 20
ATOM 34585 O O . ASN A 1 46 ? 1.502 3.880 -6.639 1.00 45.22 46 ASN A O 20
ATOM 34596 N N . VAL A 1 47 ? 1.167 2.918 -4.635 1.00 41.15 47 VAL A N 20
ATOM 34597 C CA . VAL A 1 47 ? 0.540 4.097 -4.034 1.00 74.42 47 VAL A CA 20
ATOM 34598 C C . VAL A 1 47 ? 1.514 4.794 -3.073 1.00 30.51 47 VAL A C 20
ATOM 34599 O O . VAL A 1 47 ? 2.024 4.181 -2.134 1.00 34.13 47 VAL A O 20
ATOM 34612 N N . ILE A 1 48 ? 1.768 6.075 -3.310 1.00 74.44 48 ILE A N 20
ATOM 34613 C CA . ILE A 1 48 ? 2.716 6.835 -2.496 1.00 55.33 48 ILE A CA 20
ATOM 34614 C C . ILE A 1 48 ? 2.002 7.548 -1.339 1.00 64.14 48 ILE A C 20
ATOM 34615 O O . ILE A 1 48 ? 1.294 8.541 -1.538 1.00 5.24 48 ILE A O 20
ATOM 34631 N N . ILE A 1 49 ? 2.192 7.029 -0.130 1.00 25.54 49 ILE A N 20
ATOM 34632 C CA . ILE A 1 49 ? 1.592 7.615 1.071 1.00 15.01 49 ILE A CA 20
ATOM 34633 C C . ILE A 1 49 ? 2.652 8.349 1.900 1.00 13.21 49 ILE A C 20
ATOM 34634 O O . ILE A 1 49 ? 3.829 7.983 1.895 1.00 53.05 49 ILE A O 20
ATOM 34650 N N . ALA A 1 50 ? 2.236 9.394 2.603 1.00 11.50 50 ALA A N 20
ATOM 34651 C CA . ALA A 1 50 ? 3.160 10.205 3.398 1.00 14.53 50 ALA A CA 20
ATOM 34652 C C . ALA A 1 50 ? 2.606 10.484 4.799 1.00 15.13 50 ALA A C 20
ATOM 34653 O O . ALA A 1 50 ? 1.395 10.623 4.992 1.00 72.01 50 ALA A O 20
ATOM 34660 N N . ASP A 1 51 ? 3.506 10.552 5.770 1.00 40.33 51 ASP A N 20
ATOM 34661 C CA . ASP A 1 51 ? 3.148 10.879 7.146 1.00 34.03 51 ASP A CA 20
ATOM 34662 C C . ASP A 1 51 ? 4.229 11.769 7.780 1.00 44.33 51 ASP A C 20
ATOM 34663 O O . ASP A 1 51 ? 5.338 11.897 7.250 1.00 64.50 51 ASP A O 20
ATOM 34672 N N . ASP A 1 52 ? 3.913 12.371 8.921 1.00 61.54 52 ASP A N 20
ATOM 34673 C CA . ASP A 1 52 ? 4.859 13.233 9.636 1.00 73.12 52 ASP A CA 20
ATOM 34674 C C . ASP A 1 52 ? 6.100 12.452 10.117 1.00 3.20 52 ASP A C 20
ATOM 34675 O O . ASP A 1 52 ? 7.071 13.044 10.597 1.00 74.41 52 ASP A O 20
ATOM 34684 N N . THR A 1 53 ? 6.064 11.123 9.989 1.00 13.44 53 THR A N 20
ATOM 34685 C CA . THR A 1 53 ? 7.200 10.271 10.377 1.00 23.20 53 THR A CA 20
ATOM 34686 C C . THR A 1 53 ? 7.944 9.681 9.164 1.00 31.33 53 THR A C 20
ATOM 34687 O O . THR A 1 53 ? 8.855 8.864 9.329 1.00 22.30 53 THR A O 20
ATOM 34698 N N . GLY A 1 54 ? 7.572 10.090 7.946 1.00 51.31 54 GLY A N 20
ATOM 34699 C CA . GLY A 1 54 ? 8.233 9.562 6.747 1.00 72.41 54 GLY A CA 20
ATOM 34700 C C . GLY A 1 54 ? 7.271 9.246 5.602 1.00 11.23 54 GLY A C 20
ATOM 34701 O O . GLY A 1 54 ? 6.053 9.285 5.772 1.00 63.10 54 GLY A O 20
ATOM 34705 N N . GLU A 1 55 ? 7.826 8.974 4.419 1.00 74.41 55 GLU A N 20
ATOM 34706 C CA . GLU A 1 55 ? 7.030 8.551 3.251 1.00 72.50 55 GLU A CA 20
ATOM 34707 C C . GLU A 1 55 ? 7.167 7.033 3.015 1.00 23.50 55 GLU A C 20
ATOM 34708 O O . GLU A 1 55 ? 8.166 6.426 3.402 1.00 75.11 55 GLU A O 20
ATOM 34720 N N . LEU A 1 56 ? 6.170 6.423 2.369 1.00 61.14 56 LEU A N 20
ATOM 34721 C CA . LEU A 1 56 ? 6.188 4.973 2.117 1.00 23.12 56 LEU A CA 20
ATOM 34722 C C . LEU A 1 56 ? 5.542 4.616 0.765 1.00 22.15 56 LEU A C 20
ATOM 34723 O O . LEU A 1 56 ? 4.578 5.255 0.336 1.00 71.45 56 LEU A O 20
ATOM 34739 N N . ARG A 1 57 ? 6.083 3.598 0.090 1.00 3.11 57 ARG A N 20
ATOM 34740 C CA . ARG A 1 57 ? 5.504 3.099 -1.163 1.00 44.01 57 ARG A CA 20
ATOM 34741 C C . ARG A 1 57 ? 4.639 1.847 -0.913 1.00 12.13 57 ARG A C 20
ATOM 34742 O O . ARG A 1 57 ? 5.160 0.759 -0.665 1.00 32.11 57 ARG A O 20
ATOM 34763 N N . ALA A 1 58 ? 3.321 2.007 -0.974 1.00 42.12 58 ALA A N 20
ATOM 34764 C CA . ALA A 1 58 ? 2.390 0.888 -0.766 1.00 33.20 58 ALA A CA 20
ATOM 34765 C C . ALA A 1 58 ? 2.177 0.084 -2.062 1.00 2.02 58 ALA A C 20
ATOM 34766 O O . ALA A 1 58 ? 1.698 0.618 -3.063 1.00 14.25 58 ALA A O 20
ATOM 34773 N N . VAL A 1 59 ? 2.531 -1.198 -2.037 1.00 24.13 59 VAL A N 20
ATOM 34774 C CA . VAL A 1 59 ? 2.425 -2.061 -3.221 1.00 21.35 59 VAL A CA 20
ATOM 34775 C C . VAL A 1 59 ? 1.112 -2.864 -3.226 1.00 71.01 59 VAL A C 20
ATOM 34776 O O . VAL A 1 59 ? 0.955 -3.837 -2.480 1.00 11.11 59 VAL A O 20
ATOM 34789 N N . PHE A 1 60 ? 0.170 -2.447 -4.070 1.00 61.33 60 PHE A N 20
ATOM 34790 C CA . PHE A 1 60 ? -1.119 -3.135 -4.213 1.00 34.55 60 PHE A CA 20
ATOM 34791 C C . PHE A 1 60 ? -1.077 -4.174 -5.342 1.00 73.45 60 PHE A C 20
ATOM 34792 O O . PHE A 1 60 ? -1.091 -3.828 -6.522 1.00 1.33 60 PHE A O 20
ATOM 34809 N N . TRP A 1 61 ? -1.018 -5.448 -4.972 1.00 71.31 61 TRP A N 20
ATOM 34810 C CA . TRP A 1 61 ? -1.054 -6.542 -5.948 1.00 14.13 61 TRP A CA 20
ATOM 34811 C C . TRP A 1 61 ? -2.462 -6.717 -6.537 1.00 1.04 61 TRP A C 20
ATOM 34812 O O . TRP A 1 61 ? -3.445 -6.254 -5.961 1.00 61.41 61 TRP A O 20
ATOM 34833 N N . THR A 1 62 ? -2.547 -7.371 -7.700 1.00 25.11 62 THR A N 20
ATOM 34834 C CA . THR A 1 62 ? -3.822 -7.529 -8.431 1.00 72.23 62 THR A CA 20
ATOM 34835 C C . THR A 1 62 ? -5.002 -7.929 -7.531 1.00 61.43 62 THR A C 20
ATOM 34836 O O . THR A 1 62 ? -6.129 -7.480 -7.745 1.00 74.13 62 THR A O 20
ATOM 34847 N N . GLU A 1 63 ? -4.746 -8.757 -6.522 1.00 43.43 63 GLU A N 20
ATOM 34848 C CA . GLU A 1 63 ? -5.795 -9.150 -5.576 1.00 34.12 63 GLU A CA 20
ATOM 34849 C C . GLU A 1 63 ? -6.317 -7.925 -4.797 1.00 13.45 63 GLU A C 20
ATOM 34850 O O . GLU A 1 63 ? -7.520 -7.762 -4.597 1.00 65.04 63 GLU A O 20
ATOM 34862 N N . ASN A 1 64 ? -5.395 -7.054 -4.388 1.00 23.51 64 ASN A N 20
ATOM 34863 C CA . ASN A 1 64 ? -5.725 -5.873 -3.580 1.00 52.41 64 ASN A CA 20
ATOM 34864 C C . ASN A 1 64 ? -6.093 -4.642 -4.433 1.00 54.32 64 ASN A C 20
ATOM 34865 O O . ASN A 1 64 ? -6.451 -3.597 -3.890 1.00 40.03 64 ASN A O 20
ATOM 34876 N N . ILE A 1 65 ? -6.016 -4.758 -5.761 1.00 11.34 65 ILE A N 20
ATOM 34877 C CA . ILE A 1 65 ? -6.441 -3.663 -6.658 1.00 42.22 65 ILE A CA 20
ATOM 34878 C C . ILE A 1 65 ? -7.895 -3.243 -6.363 1.00 2.32 65 ILE A C 20
ATOM 34879 O O . ILE A 1 65 ? -8.273 -2.079 -6.526 1.00 50.30 65 ILE A O 20
ATOM 34895 N N . LYS A 1 66 ? -8.686 -4.201 -5.888 1.00 34.32 66 LYS A N 20
ATOM 34896 C CA . LYS A 1 66 ? -10.086 -3.965 -5.503 1.00 12.23 66 LYS A CA 20
ATOM 34897 C C . LYS A 1 66 ? -10.223 -2.866 -4.428 1.00 24.24 66 LYS A C 20
ATOM 34898 O O . LYS A 1 66 ? -11.293 -2.287 -4.254 1.00 75.34 66 LYS A O 20
ATOM 34917 N N . LEU A 1 67 ? -9.136 -2.584 -3.716 1.00 3.44 67 LEU A N 20
ATOM 34918 C CA . LEU A 1 67 ? -9.154 -1.611 -2.616 1.00 52.41 67 LEU A CA 20
ATOM 34919 C C . LEU A 1 67 ? -9.012 -0.164 -3.121 1.00 72.21 67 LEU A C 20
ATOM 34920 O O . LEU A 1 67 ? -9.411 0.782 -2.438 1.00 14.23 67 LEU A O 20
ATOM 34936 N N . LEU A 1 68 ? -8.462 0.004 -4.324 1.00 0.54 68 LEU A N 20
ATOM 34937 C CA . LEU A 1 68 ? -8.214 1.340 -4.894 1.00 24.50 68 LEU A CA 20
ATOM 34938 C C . LEU A 1 68 ? -9.518 2.128 -5.132 1.00 3.52 68 LEU A C 20
ATOM 34939 O O . LEU A 1 68 ? -9.500 3.351 -5.286 1.00 52.25 68 LEU A O 20
ATOM 34955 N N . LYS A 1 69 ? -10.646 1.418 -5.169 1.00 13.32 69 LYS A N 20
ATOM 34956 C CA . LYS A 1 69 ? -11.957 2.045 -5.387 1.00 62.53 69 LYS A CA 20
ATOM 34957 C C . LYS A 1 69 ? -12.545 2.618 -4.082 1.00 43.42 69 LYS A C 20
ATOM 34958 O O . LYS A 1 69 ? -13.511 3.383 -4.106 1.00 1.15 69 LYS A O 20
ATOM 34977 N N . LYS A 1 70 ? -11.961 2.239 -2.946 1.00 54.04 70 LYS A N 20
ATOM 34978 C CA . LYS A 1 70 ? -12.492 2.626 -1.631 1.00 43.01 70 LYS A CA 20
ATOM 34979 C C . LYS A 1 70 ? -12.109 4.068 -1.253 1.00 53.13 70 LYS A C 20
ATOM 34980 O O . LYS A 1 70 ? -12.976 4.909 -0.990 1.00 33.41 70 LYS A O 20
ATOM 34999 N N . PHE A 1 71 ? -10.810 4.353 -1.234 1.00 42.04 71 PHE A N 20
ATOM 35000 C CA . PHE A 1 71 ? -10.313 5.680 -0.851 1.00 52.44 71 PHE A CA 20
ATOM 35001 C C . PHE A 1 71 ? -9.936 6.516 -2.081 1.00 61.40 71 PHE A C 20
ATOM 35002 O O . PHE A 1 71 ? -9.902 6.011 -3.204 1.00 54.45 71 PHE A O 20
ATOM 35019 N N . ARG A 1 72 ? -9.660 7.800 -1.864 1.00 52.14 72 ARG A N 20
ATOM 35020 C CA . ARG A 1 72 ? -9.260 8.702 -2.948 1.00 34.54 72 ARG A CA 20
ATOM 35021 C C . ARG A 1 72 ? -7.906 9.364 -2.656 1.00 61.54 72 ARG A C 20
ATOM 35022 O O . ARG A 1 72 ? -7.476 9.461 -1.503 1.00 35.45 72 ARG A O 20
ATOM 35043 N N . GLU A 1 73 ? -7.236 9.811 -3.713 1.00 41.15 73 GLU A N 20
ATOM 35044 C CA . GLU A 1 73 ? -5.929 10.458 -3.589 1.00 73.32 73 GLU A CA 20
ATOM 35045 C C . GLU A 1 73 ? -6.016 11.740 -2.734 1.00 43.34 73 GLU A C 20
ATOM 35046 O O . GLU A 1 73 ? -6.400 12.807 -3.221 1.00 35.55 73 GLU A O 20
ATOM 35058 N N . GLY A 1 74 ? -5.698 11.609 -1.443 1.00 71.21 74 GLY A N 20
ATOM 35059 C CA . GLY A 1 74 ? -5.748 12.746 -0.523 1.00 0.14 74 GLY A CA 20
ATOM 35060 C C . GLY A 1 74 ? -6.232 12.378 0.884 1.00 21.30 74 GLY A C 20
ATOM 35061 O O . GLY A 1 74 ? -5.951 13.096 1.850 1.00 71.00 74 GLY A O 20
ATOM 35065 N N . ASP A 1 75 ? -6.954 11.258 1.007 1.00 33.13 75 ASP A N 20
ATOM 35066 C CA . ASP A 1 75 ? -7.540 10.845 2.293 1.00 2.24 75 ASP A CA 20
ATOM 35067 C C . ASP A 1 75 ? -6.508 10.204 3.245 1.00 53.20 75 ASP A C 20
ATOM 35068 O O . ASP A 1 75 ? -5.381 9.896 2.854 1.00 62.14 75 ASP A O 20
ATOM 35077 N N . VAL A 1 76 ? -6.916 10.014 4.503 1.00 31.24 76 VAL A N 20
ATOM 35078 C CA . VAL A 1 76 ? -6.081 9.345 5.515 1.00 35.12 76 VAL A CA 20
ATOM 35079 C C . VAL A 1 76 ? -6.502 7.874 5.672 1.00 51.44 76 VAL A C 20
ATOM 35080 O O . VAL A 1 76 ? -7.590 7.584 6.184 1.00 45.13 76 VAL A O 20
ATOM 35093 N N . ILE A 1 77 ? -5.646 6.948 5.244 1.00 4.43 77 ILE A N 20
ATOM 35094 C CA . ILE A 1 77 ? -5.995 5.522 5.251 1.00 2.34 77 ILE A CA 20
ATOM 35095 C C . ILE A 1 77 ? -5.061 4.692 6.143 1.00 25.40 77 ILE A C 20
ATOM 35096 O O . ILE A 1 77 ? -3.969 5.125 6.517 1.00 73.14 77 ILE A O 20
ATOM 35112 N N . ARG A 1 78 ? -5.512 3.488 6.475 1.00 44.44 78 ARG A N 20
ATOM 35113 C CA . ARG A 1 78 ? -4.692 2.512 7.186 1.00 74.43 78 ARG A CA 20
ATOM 35114 C C . ARG A 1 78 ? -4.701 1.172 6.444 1.00 51.31 78 ARG A C 20
ATOM 35115 O O . ARG A 1 78 ? -5.761 0.589 6.209 1.00 63.42 78 ARG A O 20
ATOM 35136 N N . ILE A 1 79 ? -3.522 0.702 6.060 1.00 20.41 79 ILE A N 20
ATOM 35137 C CA . ILE A 1 79 ? -3.385 -0.585 5.383 1.00 24.13 79 ILE A CA 20
ATOM 35138 C C . ILE A 1 79 ? -3.013 -1.674 6.399 1.00 24.05 79 ILE A C 20
ATOM 35139 O O . ILE A 1 79 ? -1.903 -1.686 6.942 1.00 51.01 79 ILE A O 20
ATOM 35155 N N . LYS A 1 80 ? -3.947 -2.579 6.660 1.00 30.44 80 LYS A N 20
ATOM 35156 C CA . LYS A 1 80 ? -3.776 -3.587 7.708 1.00 1.25 80 LYS A CA 20
ATOM 35157 C C . LYS A 1 80 ? -3.166 -4.885 7.148 1.00 3.23 80 LYS A C 20
ATOM 35158 O O . LYS A 1 80 ? -3.597 -5.378 6.108 1.00 15.34 80 LYS A O 20
ATOM 35177 N N . ASP A 1 81 ? -2.173 -5.427 7.865 1.00 23.13 81 ASP A N 20
ATOM 35178 C CA . ASP A 1 81 ? -1.464 -6.657 7.466 1.00 13.23 81 ASP A CA 20
ATOM 35179 C C . ASP A 1 81 ? -0.655 -6.474 6.162 1.00 50.44 81 ASP A C 20
ATOM 35180 O O . ASP A 1 81 ? -1.149 -6.744 5.066 1.00 64.20 81 ASP A O 20
ATOM 35189 N N . VAL A 1 82 ? 0.591 -6.003 6.284 1.00 31.42 82 VAL A N 20
ATOM 35190 C CA . VAL A 1 82 ? 1.484 -5.854 5.122 1.00 0.11 82 VAL A CA 20
ATOM 35191 C C . VAL A 1 82 ? 2.935 -6.250 5.450 1.00 11.43 82 VAL A C 20
ATOM 35192 O O . VAL A 1 82 ? 3.298 -6.440 6.616 1.00 3.41 82 VAL A O 20
ATOM 35205 N N . ASN A 1 83 ? 3.760 -6.381 4.410 1.00 44.35 83 ASN A N 20
ATOM 35206 C CA . ASN A 1 83 ? 5.169 -6.771 4.571 1.00 31.54 83 ASN A CA 20
ATOM 35207 C C . ASN A 1 83 ? 6.122 -5.671 4.077 1.00 64.03 83 ASN A C 20
ATOM 35208 O O . ASN A 1 83 ? 6.110 -5.311 2.898 1.00 43.12 83 ASN A O 20
ATOM 35219 N N . ILE A 1 84 ? 6.959 -5.153 4.977 1.00 21.13 84 ILE A N 20
ATOM 35220 C CA . ILE A 1 84 ? 7.950 -4.136 4.613 1.00 11.33 84 ILE A CA 20
ATOM 35221 C C . ILE A 1 84 ? 9.187 -4.793 3.979 1.00 14.13 84 ILE A C 20
ATOM 35222 O O . ILE A 1 84 ? 9.940 -5.500 4.651 1.00 30.32 84 ILE A O 20
ATOM 35238 N N . ARG A 1 85 ? 9.394 -4.571 2.681 1.00 54.23 85 ARG A N 20
ATOM 35239 C CA . ARG A 1 85 ? 10.504 -5.213 1.964 1.00 12.31 85 ARG A CA 20
ATOM 35240 C C . ARG A 1 85 ? 11.787 -4.363 1.989 1.00 64.23 85 ARG A C 20
ATOM 35241 O O . ARG A 1 85 ? 12.892 -4.899 1.904 1.00 70.31 85 ARG A O 20
ATOM 35262 N N . GLY A 1 86 ? 11.648 -3.040 2.102 1.00 53.34 86 GLY A N 20
ATOM 35263 C CA . GLY A 1 86 ? 12.826 -2.189 2.283 1.00 23.44 86 GLY A CA 20
ATOM 35264 C C . GLY A 1 86 ? 12.899 -0.986 1.349 1.00 40.42 86 GLY A C 20
ATOM 35265 O O . GLY A 1 86 ? 13.460 0.044 1.720 1.00 52.13 86 GLY A O 20
ATOM 35269 N N . GLY A 1 87 ? 12.333 -1.109 0.148 1.00 31.45 87 GLY A N 20
ATOM 35270 C CA . GLY A 1 87 ? 12.412 -0.036 -0.840 1.00 62.51 87 GLY A CA 20
ATOM 35271 C C . GLY A 1 87 ? 13.842 0.253 -1.289 1.00 11.05 87 GLY A C 20
ATOM 35272 O O . GLY A 1 87 ? 14.548 1.053 -0.671 1.00 71.30 87 GLY A O 20
ATOM 35276 N N . PHE A 1 88 ? 14.269 -0.397 -2.370 1.00 45.43 88 PHE A N 20
ATOM 35277 C CA . PHE A 1 88 ? 15.646 -0.269 -2.860 1.00 50.13 88 PHE A CA 20
ATOM 35278 C C . PHE A 1 88 ? 15.998 1.186 -3.233 1.00 11.01 88 PHE A C 20
ATOM 35279 O O . PHE A 1 88 ? 15.458 1.744 -4.192 1.00 45.33 88 PHE A O 20
ATOM 35296 N N . GLY A 1 89 ? 16.904 1.791 -2.465 1.00 53.33 89 GLY A N 20
ATOM 35297 C CA . GLY A 1 89 ? 17.378 3.139 -2.774 1.00 43.41 89 GLY A CA 20
ATOM 35298 C C . GLY A 1 89 ? 16.621 4.257 -2.056 1.00 60.43 89 GLY A C 20
ATOM 35299 O O . GLY A 1 89 ? 16.280 5.273 -2.667 1.00 3.24 89 GLY A O 20
ATOM 35303 N N . GLY A 1 90 ? 16.359 4.086 -0.762 1.00 13.34 90 GLY A N 20
ATOM 35304 C CA . GLY A 1 90 ? 15.763 5.162 0.033 1.00 20.13 90 GLY A CA 20
ATOM 35305 C C . GLY A 1 90 ? 14.315 4.912 0.451 1.00 24.34 90 GLY A C 20
ATOM 35306 O O . GLY A 1 90 ? 14.044 4.580 1.607 1.00 11.15 90 GLY A O 20
ATOM 35310 N N . ARG A 1 91 ? 13.380 5.074 -0.484 1.00 55.31 91 ARG A N 20
ATOM 35311 C CA . ARG A 1 91 ? 11.945 5.012 -0.167 1.00 73.50 91 ARG A CA 20
ATOM 35312 C C . ARG A 1 91 ? 11.455 3.566 0.020 1.00 73.21 91 ARG A C 20
ATOM 35313 O O . ARG A 1 91 ? 11.339 2.807 -0.943 1.00 52.51 91 ARG A O 20
ATOM 35334 N N . LYS A 1 92 ? 11.178 3.208 1.276 1.00 23.43 92 LYS A N 20
ATOM 35335 C CA . LYS A 1 92 ? 10.712 1.868 1.649 1.00 53.00 92 LYS A CA 20
ATOM 35336 C C . LYS A 1 92 ? 9.367 1.500 0.998 1.00 23.12 92 LYS A C 20
ATOM 35337 O O . LYS A 1 92 ? 8.675 2.344 0.426 1.00 42.41 92 LYS A O 20
ATOM 35356 N N . GLU A 1 93 ? 8.988 0.229 1.131 1.00 4.02 93 GLU A N 20
ATOM 35357 C CA . GLU A 1 93 ? 7.798 -0.306 0.464 1.00 41.50 93 GLU A CA 20
ATOM 35358 C C . GLU A 1 93 ? 7.046 -1.307 1.357 1.00 43.44 93 GLU A C 20
ATOM 35359 O O . GLU A 1 93 ? 7.648 -1.976 2.201 1.00 53.44 93 GLU A O 20
ATOM 35371 N N . ALA A 1 94 ? 5.733 -1.419 1.145 1.00 72.12 94 ALA A N 20
ATOM 35372 C CA . ALA A 1 94 ? 4.889 -2.348 1.909 1.00 23.33 94 ALA A CA 20
ATOM 35373 C C . ALA A 1 94 ? 3.971 -3.164 0.984 1.00 44.15 94 ALA A C 20
ATOM 35374 O O . ALA A 1 94 ? 3.120 -2.607 0.296 1.00 61.32 94 ALA A O 20
ATOM 35381 N N . HIS A 1 95 ? 4.144 -4.485 0.977 1.00 32.11 95 HIS A N 20
ATOM 35382 C CA . HIS A 1 95 ? 3.346 -5.372 0.113 1.00 52.01 95 HIS A CA 20
ATOM 35383 C C . HIS A 1 95 ? 2.098 -5.902 0.832 1.00 21.43 95 HIS A C 20
ATOM 35384 O O . HIS A 1 95 ? 2.168 -6.330 1.986 1.00 64.23 95 HIS A O 20
ATOM 35398 N N . LEU A 1 96 ? 0.964 -5.878 0.133 1.00 52.12 96 LEU A N 20
ATOM 35399 C CA . LEU A 1 96 ? -0.312 -6.345 0.695 1.00 54.42 96 LEU A CA 20
ATOM 35400 C C . LEU A 1 96 ? -0.520 -7.857 0.473 1.00 33.21 96 LEU A C 20
ATOM 35401 O O . LEU A 1 96 ? 0.344 -8.550 -0.069 1.00 31.43 96 LEU A O 20
ATOM 35417 N N . MET A 1 97 ? -1.683 -8.364 0.901 1.00 62.25 97 MET A N 20
ATOM 35418 C CA . MET A 1 97 ? -1.989 -9.803 0.846 1.00 10.13 97 MET A CA 20
ATOM 35419 C C . MET A 1 97 ? -3.434 -10.033 0.359 1.00 42.33 97 MET A C 20
ATOM 35420 O O . MET A 1 97 ? -4.301 -9.191 0.574 1.00 54.55 97 MET A O 20
ATOM 35434 N N . PRO A 1 98 ? -3.722 -11.185 -0.280 1.00 43.31 98 PRO A N 20
ATOM 35435 C CA . PRO A 1 98 ? -5.077 -11.500 -0.798 1.00 43.31 98 PRO A CA 20
ATOM 35436 C C . PRO A 1 98 ? -6.211 -11.378 0.251 1.00 4.23 98 PRO A C 20
ATOM 35437 O O . PRO A 1 98 ? -7.390 -11.358 -0.103 1.00 43.12 98 PRO A O 20
ATOM 35448 N N . ARG A 1 99 ? -5.858 -11.321 1.540 1.00 14.21 99 ARG A N 20
ATOM 35449 C CA . ARG A 1 99 ? -6.855 -11.149 2.616 1.00 24.21 99 ARG A CA 20
ATOM 35450 C C . ARG A 1 99 ? -6.742 -9.787 3.327 1.00 10.24 99 ARG A C 20
ATOM 35451 O O . ARG A 1 99 ? -7.604 -9.437 4.137 1.00 2.23 99 ARG A O 20
ATOM 35472 N N . SER A 1 100 ? -5.700 -9.015 3.033 1.00 1.21 100 SER A N 20
ATOM 35473 C CA . SER A 1 100 ? -5.478 -7.740 3.733 1.00 24.13 100 SER A CA 20
ATOM 35474 C C . SER A 1 100 ? -6.222 -6.585 3.050 1.00 23.23 100 SER A C 20
ATOM 35475 O O . SER A 1 100 ? -6.234 -6.471 1.824 1.00 53.25 100 SER A O 20
ATOM 35483 N N . THR A 1 101 ? -6.847 -5.725 3.857 1.00 11.43 101 THR A N 20
ATOM 35484 C CA . THR A 1 101 ? -7.674 -4.623 3.335 1.00 30.24 101 THR A CA 20
ATOM 35485 C C . THR A 1 101 ? -7.237 -3.256 3.883 1.00 44.20 101 THR A C 20
ATOM 35486 O O . THR A 1 101 ? -6.389 -3.165 4.773 1.00 1.33 101 THR A O 20
ATOM 35497 N N . VAL A 1 102 ? -7.827 -2.194 3.331 1.00 64.20 102 VAL A N 20
ATOM 35498 C CA . VAL A 1 102 ? -7.539 -0.818 3.758 1.00 13.01 102 VAL A CA 20
ATOM 35499 C C . VAL A 1 102 ? -8.801 -0.131 4.303 1.00 64.04 102 VAL A C 20
ATOM 35500 O O . VAL A 1 102 ? -9.923 -0.483 3.928 1.00 50.15 102 VAL A O 20
ATOM 35513 N N . GLU A 1 103 ? -8.615 0.857 5.171 1.00 60.40 103 GLU A N 20
ATOM 35514 C CA . GLU A 1 103 ? -9.743 1.568 5.787 1.00 65.54 103 GLU A CA 20
ATOM 35515 C C . GLU A 1 103 ? -9.451 3.070 5.944 1.00 3.42 103 GLU A C 20
ATOM 35516 O O . GLU A 1 103 ? -8.293 3.480 6.038 1.00 21.20 103 GLU A O 20
ATOM 35528 N N . VAL A 1 104 ? -10.503 3.888 5.971 1.00 54.23 104 VAL A N 20
ATOM 35529 C CA . VAL A 1 104 ? -10.355 5.330 6.187 1.00 44.30 104 VAL A CA 20
ATOM 35530 C C . VAL A 1 104 ? -10.554 5.688 7.670 1.00 52.43 104 VAL A C 20
ATOM 35531 O O . VAL A 1 104 ? -11.531 5.277 8.296 1.00 51.21 104 VAL A O 20
ATOM 35544 N N . LEU A 1 105 ? -9.615 6.446 8.235 1.00 53.22 105 LEU A N 20
ATOM 35545 C CA . LEU A 1 105 ? -9.638 6.762 9.673 1.00 53.54 105 LEU A CA 20
ATOM 35546 C C . LEU A 1 105 ? -10.100 8.201 9.963 1.00 33.23 105 LEU A C 20
ATOM 35547 O O . LEU A 1 105 ? -11.177 8.421 10.529 1.00 71.35 105 LEU A O 20
ATOM 35563 N N . ASP A 1 106 ? -9.281 9.178 9.579 1.00 21.20 106 ASP A N 20
ATOM 35564 C CA . ASP A 1 106 ? -9.518 10.582 9.938 1.00 4.33 106 ASP A CA 20
ATOM 35565 C C . ASP A 1 106 ? -10.343 11.413 8.916 1.00 12.10 106 ASP A C 20
ATOM 35566 O O . ASP A 1 106 ? -10.660 12.565 9.211 1.00 51.44 106 ASP A O 20
ATOM 35575 N N . PRO A 1 107 ? -10.698 10.901 7.701 1.00 63.04 107 PRO A N 20
ATOM 35576 C CA . PRO A 1 107 ? -11.753 11.535 6.870 1.00 61.03 107 PRO A CA 20
ATOM 35577 C C . PRO A 1 107 ? -13.136 11.410 7.545 1.00 13.34 107 PRO A C 20
ATOM 35578 O O . PRO A 1 107 ? -14.115 10.969 6.937 1.00 1.22 107 PRO A O 20
ATOM 35589 N N . LEU A 1 108 ? -13.200 11.857 8.796 1.00 5.50 108 LEU A N 20
ATOM 35590 C CA . LEU A 1 108 ? -14.302 11.542 9.707 1.00 53.52 108 LEU A CA 20
ATOM 35591 C C . LEU A 1 108 ? -15.207 12.770 9.940 1.00 52.10 108 LEU A C 20
ATOM 35592 O O . LEU A 1 108 ? -14.721 13.883 10.142 1.00 2.12 108 LEU A O 20
ATOM 35608 N N . GLU A 1 109 ? -16.525 12.552 9.912 1.00 53.11 109 GLU A N 20
ATOM 35609 C CA . GLU A 1 109 ? -17.509 13.644 10.056 1.00 24.11 109 GLU A CA 20
ATOM 35610 C C . GLU A 1 109 ? -17.823 13.982 11.525 1.00 24.14 109 GLU A C 20
ATOM 35611 O O . GLU A 1 109 ? -17.933 15.153 11.887 1.00 4.21 109 GLU A O 20
ATOM 35623 N N . HIS A 1 110 ? -17.980 12.950 12.355 1.00 33.23 110 HIS A N 20
ATOM 35624 C CA . HIS A 1 110 ? -18.433 13.119 13.753 1.00 22.44 110 HIS A CA 20
ATOM 35625 C C . HIS A 1 110 ? -17.452 13.969 14.598 1.00 13.54 110 HIS A C 20
ATOM 35626 O O . HIS A 1 110 ? -16.452 13.412 15.105 1.00 37.87 110 HIS A O 20
#

CATH classification: 2.40.50.140

InterPro domains:
  IPR004365 OB-fold nucleic acid binding domain, AA-tRNA synthetase-type [PF01336] (81-140)
  IPR012340 Nucleic acid-binding, OB-fold [G3DSA:2.40.50.140] (67-172)
  IPR012340 Nucleic acid-binding, OB-fold [G3DSA:2.40.50.140] (177-276)
  IPR012340 Nucleic acid-binding, OB-fold [G3DSA:2.40.50.140] (289-405)
  IPR012340 Nucleic acid-binding, OB-fold [G3DSA:2.40.50.140] (407-525)
  IPR012340 Nucleic acid-binding, OB-fold [G3DSA:2.40.50.140] (526-641)
  IPR012340 Nucleic acid-binding, OB-fold [G3DSA:2.40.50.140] (642-788)
  IPR012340 Nucleic acid-binding, OB-fold [SSF50249] (68-178)
  IPR012340 Nucleic acid-binding, OB-fold [SSF50249] (176-287)
  IPR012340 Nucleic acid-binding, OB-fold [SSF50249] (288-397)
  IPR012340 Nucleic acid-binding, OB-fold [SSF50249] (397-503)
  IPR012340 Nucleic acid-binding, OB-fold [SSF50249] (523-627)
  IPR012340 Nucleic acid-binding, OB-fold [SSF50249] (648-781)
  IPR013955 Replication factor A, C-terminal [PF08646] (678-781)
  IPR035203 Cell division control protein 24, OB domain 3 [PF17244] (296-368)
  IPR051231 SOSS complex subunit B [PTHR13356] (527-639)

Radius of gyration: 13.62 Å; Cα contacts (8 Å, |Δi|>4): 238; chains: 1; bounding box: 32×32×37 Å

Nearest PDB structures (foldseek):
  2k50-assembly1_A  TM=9.415E-01  e=2.020E-18  Methanothermobacter thermautotrophicus str. Delta H
  8aaj-assembly1_A  TM=8.765E-01  e=3.066E-06  Pyrococcus abyssi GE5
  3dm3-assembly2_C  TM=7.960E-01  e=8.630E-06  Methanocaldococcus jannaschii
  2k5v-assembly1_A  TM=8.175E-01  e=2.178E-05  Methanococcus maripaludis
  7uy5-assembly1_J  TM=6.955E-01  e=2.488E-03  Tetrahymena thermophila